Protein 2Z67 (pdb70)

Organism: Methanococcus maripaludis (strain DSM 14266 / JCM 13030 / NBRC 101832 / S2 / LL) (NCBI:txid267377)

Nearest PDB structures (foldseek):
  2z67-assembly1_A  TM=1.001E+00  e=2.980E-79  Methanococcus maripaludis S2
  4zdo-assembly1_B  TM=9.440E-01  e=1.100E-36  Homo sapiens
  3bcb-assembly1_A  TM=9.454E-01  e=1.823E-35  Mus musculus
  4zdo-assembly2_D  TM=9.277E-01  e=1.392E-35  Homo sapiens
  3bc8-assembly1_A  TM=9.306E-01  e=1.011E-32  Mus musculus

Foldseek 3Di:
DDDDDPPPDPVVVVVVVVVVVVLCVLLVCCVVVLAQAQDFDDPVSLLVSLVVLQFQLVDPVDDDDDPCSLDDDDVVCCVLLSNPSVFADAFLFGLDGDPGGRSLNVLVSLQSHVQNLLVVLVDNKRKHKFQFALLLVLLLVLLQCPVPVADAEEEAQAQDCSVVVSVPVNPHHYQAWDDDALAIEGPVVSSLVVCVVCVVVVGAYAYEFEQDHFFRYHGYQLQVNQASCQVVVHAYEYECAQQQLASVSVVSVNSNLVGHYLKYKYFCCLQLVFPGTMMMIIHRDPVSVRSSSSRDGTGHRSNSSSRSVSSSNSHSNVSVVLSVVLLVLQVVLQVLLVVLCVVDVWDFDDTDDSWKTKIFDDDQQVVLQVQLVVVPAPDKDFAAQCRCSSNSHNDRRDGGIIMGSGRPDDNCNRVVSSVSSSVD/DDDDDPDPDDPVVVVVVVVVCVLLVLLVVCVVPLAQAADFDDPVSLLVSLVVLQFQVVDPPHDDDDPDLLPDDDVVCCVLLSNCSVAADWFLFRQHGDPGRRSLNVLVSLQSHVQNLQVVLVDNKRKHKFQFFLLLVLLLVLLLCVVVVADEELEAQDQDVSVVVSVCVNPYHYQAWDDDAQEIERDLVSSLVRCVVCVVVVGQYAYEFEQDHDFLYHGHQLQSVQVRCQVVVHAYEYADAQQQLESVSVVSVVNNLVGHYLKYKYFLCQQLVFPGGMIMIIHRDPPSVRSSSSRDGGGHRNNSSSSSSSSSNSGSNVSVVLSVVLQVLQVLLQVLLQVLQVVAVHDFDDTDDSFKTKTFHPDFQQVLVVLLVVVVQPDKGWAAQCPCSVSSHNPGRPGGIIMGSGRRDDSCNSVVSSVSSSVD/DDDDDPPPDDPVCVVVVVVVCVLCVLLVCCVVVLAQAAAFDDDVNVLVSLVVLQFQVVPPPDDDPDPCLLDDDDVVCCVLLSNQSVAADFFLFGQHDDPGGRSLNVLVSLQSNVQNLVVLLPDNWGKHKFQFALLLVLLLVVLLCVPVVAQEEQEAQAQDVSVVVSDPVNPYHYQFWDADAQAIEGPVVRSLVSVVVCVVVVGQYAYEFEQDHDFNYHGYQLQVNQASCQVVVHEYEYADAQQQLAPVSVVSVNNNLVGHYLKYKYFLCLQLVFPGRMIMIIHRDPVSVSSSSSRDGTGDRNNNSVSSSSSSNSHNNVSVVLSVVLQVLQVLLQVLLQVLAVVAVHDWRDGDDSFKTKIFDPDQQQVLVVVLVVVVQPDKGWAAQCPCSVSSHNDRHPGGMIMGSRRPDDSCNSVVRSVVSSVD/DDDDDPPPDDPVVVVVVVVVCVLCVLLVCCVVVLAQAAAFDDPVSVLVSLVVLQFQLVDPPDDDDDPCLQDDDDVVCCVLLSNQSVFADFFLFGLDDDPGRRSLNVLVSLQSHVCNLVVLVVDNKRKHKFQFFLLLVLLLVVLLCVPVNADAEEEAQAQDVSVVVSDPVNPYHYFFWDDDAQATEGDVVSSLVRCVVCVVVPGAYEYEAEQDHDFRYHRYQLQSNQASCQVVVHEYEYECAAQQLEDVSSVSVNNSLVGHYLKYKYGLCQHLVFPDGMIMMIHRDPVSVRSSSSSDGTGHRSNSSVSSSNSSNSRNNVSVVLSVVLQVLQVCLQVLLQVLLVVAVHDFDDTDDSFKTKIADDDQQVVLVVVVVVVVQPDKGWDAQCRCSVNSHNDGRDGTIIMGSGRPDDSCSRVVSSVSNSVD

GO terms:
  GO:0098621 O-phosphoseryl-tRNA(Sec) selenium transferase activity (F, EXP)

Structure (mmCIF, N/CA/C/O backbone):
data_2Z67
#
_entry.id   2Z67
#
_cell.length_a   75.745
_cell.length_b   108.143
_cell.length_c   110.390
_cell.angle_alpha   90.00
_cell.angle_beta   96.50
_cell.angle_gamma   90.00
#
_symmetry.space_group_name_H-M   'P 1 21 1'
#
loop_
_entity.id
_entity.type
_entity.pdbx_description
1 polymer 'O-phosphoseryl-tRNA(Sec) selenium transferase'
2 non-polymer "PYRIDOXAL-5'-PHOSPHATE"
3 non-polymer 'SULFATE ION'
4 water water
#
loop_
_atom_site.group_PDB
_atom_site.id
_atom_site.type_symbol
_atom_site.label_atom_id
_atom_site.label_alt_id
_atom_site.label_comp_id
_atom_site.label_asym_id
_atom_site.label_entity_id
_atom_site.label_seq_id
_atom_site.pdbx_PDB_ins_code
_atom_site.Cartn_x
_atom_site.Cartn_y
_atom_site.Cartn_z
_atom_site.occupancy
_atom_site.B_iso_or_equiv
_atom_site.auth_seq_id
_atom_site.auth_comp_id
_atom_site.auth_asym_id
_atom_site.auth_atom_id
_atom_site.pdbx_PDB_model_num
ATOM 9 N N . LEU A 1 22 ? 9.169 44.998 85.550 1.00 43.66 2 LEU A N 1
ATOM 10 C CA . LEU A 1 22 ? 8.422 45.339 84.348 1.00 42.36 2 LEU A CA 1
ATOM 11 C C . LEU A 1 22 ? 8.403 44.172 83.375 1.00 42.99 2 LEU A C 1
ATOM 12 O O . LEU A 1 22 ? 9.452 43.633 83.019 1.00 42.97 2 LEU A O 1
ATOM 17 N N . ASP A 1 23 ? 7.204 43.782 82.950 1.00 42.77 3 ASP A N 1
ATOM 18 C CA . ASP A 1 23 ? 7.050 42.685 82.008 1.00 42.61 3 ASP A CA 1
ATOM 19 C C . ASP A 1 23 ? 5.841 42.888 81.110 1.00 41.98 3 ASP A C 1
ATOM 20 O O . ASP A 1 23 ? 4.706 42.968 81.573 1.00 42.97 3 ASP A O 1
ATOM 25 N N . PHE A 1 24 ? 6.098 42.986 79.817 1.00 40.40 4 PHE A N 1
ATOM 26 C CA . PHE A 1 24 ? 5.040 43.165 78.844 1.00 37.99 4 PHE A CA 1
ATOM 27 C C . PHE A 1 24 ? 5.434 42.412 77.582 1.00 36.48 4 PHE A C 1
ATOM 28 O O . PHE A 1 24 ? 6.610 42.146 77.360 1.00 33.61 4 PHE A O 1
ATOM 36 N N . ASN A 1 25 ? 4.439 42.058 76.776 1.00 36.80 5 ASN A N 1
ATOM 37 C CA . ASN A 1 25 ? 4.638 41.306 75.540 1.00 36.62 5 ASN A CA 1
ATOM 38 C C . ASN A 1 25 ? 5.391 42.094 74.463 1.00 35.75 5 ASN A C 1
ATOM 39 O O . ASN A 1 25 ? 4.890 43.074 73.915 1.00 35.57 5 ASN A O 1
ATOM 44 N N . ILE A 1 26 ? 6.587 41.634 74.136 1.00 35.55 6 ILE A N 1
ATOM 45 C CA . ILE A 1 26 ? 7.411 42.322 73.157 1.00 37.68 6 ILE A CA 1
ATOM 46 C C . ILE A 1 26 ? 7.894 41.390 72.048 1.00 37.85 6 ILE A C 1
ATOM 47 O O . ILE A 1 26 ? 8.619 41.813 71.154 1.00 37.90 6 ILE A O 1
ATOM 52 N N . GLU A 1 27 ? 7.484 40.126 72.107 1.00 38.77 7 GLU A N 1
ATOM 53 C CA . GLU A 1 27 ? 7.925 39.138 71.126 1.00 39.69 7 GLU A CA 1
ATOM 54 C C . GLU A 1 27 ? 7.384 39.342 69.727 1.00 38.45 7 GLU A C 1
ATOM 55 O O . GLU A 1 27 ? 6.363 40.000 69.529 1.00 38.83 7 GLU A O 1
ATOM 61 N N . GLY A 1 28 ? 8.090 38.764 68.760 1.00 37.84 8 GLY A N 1
ATOM 62 C CA . GLY A 1 28 ? 7.691 38.864 67.370 1.00 37.96 8 GLY A CA 1
ATOM 63 C C . GLY A 1 28 ? 7.788 40.286 66.880 1.00 37.91 8 GLY A C 1
ATOM 64 O O . GLY A 1 28 ? 6.871 40.787 66.228 1.00 37.77 8 GLY A O 1
ATOM 65 N N . LEU A 1 29 ? 8.904 40.935 67.195 1.00 38.16 9 LEU A N 1
ATOM 66 C CA . LEU A 1 29 ? 9.122 42.323 66.799 1.00 38.30 9 LEU A CA 1
ATOM 67 C C . LEU A 1 29 ? 10.605 42.635 66.629 1.00 38.67 9 LEU A C 1
ATOM 68 O O . LEU A 1 29 ? 10.980 43.450 65.794 1.00 37.85 9 LEU A O 1
ATOM 73 N N . ILE A 1 30 ? 11.443 41.970 67.417 1.00 39.96 10 ILE A N 1
ATOM 74 C CA . ILE A 1 30 ? 12.883 42.198 67.377 1.00 41.51 10 ILE A CA 1
ATOM 75 C C . ILE A 1 30 ? 13.644 40.884 67.492 1.00 39.99 10 ILE A C 1
ATOM 76 O O . ILE A 1 30 ? 13.153 39.948 68.105 1.00 41.12 10 ILE A O 1
ATOM 81 N N . PRO A 1 31 ? 14.842 40.785 66.888 1.00 39.87 11 PRO A N 1
ATOM 82 C CA . PRO A 1 31 ? 15.564 39.513 67.024 1.00 40.97 11 PRO A CA 1
ATOM 83 C C . PRO A 1 31 ? 15.765 39.200 68.506 1.00 41.95 11 PRO A C 1
ATOM 84 O O . PRO A 1 31 ? 16.022 40.102 69.304 1.00 42.19 11 PRO A O 1
ATOM 88 N N . LYS A 1 32 ? 15.632 37.926 68.865 1.00 43.45 12 LYS A N 1
ATOM 89 C CA . LYS A 1 32 ? 15.738 37.482 70.255 1.00 43.47 12 LYS A CA 1
ATOM 90 C C . LYS A 1 32 ? 16.911 37.996 71.087 1.00 43.38 12 LYS A C 1
ATOM 91 O O . LYS A 1 32 ? 16.713 38.396 72.229 1.00 43.52 12 LYS A O 1
ATOM 97 N N . ASN A 1 33 ? 18.126 37.987 70.552 1.00 43.97 13 ASN A N 1
ATOM 98 C CA . ASN A 1 33 ? 19.257 38.462 71.348 1.00 46.04 13 ASN A CA 1
ATOM 99 C C . ASN A 1 33 ? 19.124 39.949 71.707 1.00 46.22 13 ASN A C 1
ATOM 100 O O . ASN A 1 33 ? 19.530 40.376 72.792 1.00 45.89 13 ASN A O 1
ATOM 113 N N . GLU A 1 35 ? 16.265 41.369 72.060 1.00 44.76 15 GLU A N 1
ATOM 114 C CA . GLU A 1 35 ? 15.150 41.322 72.997 1.00 44.75 15 GLU A CA 1
ATOM 115 C C . GLU A 1 35 ? 15.645 41.099 74.423 1.00 44.70 15 GLU A C 1
ATOM 116 O O . GLU A 1 35 ? 15.122 41.679 75.378 1.00 42.66 15 GLU A O 1
ATOM 122 N N . LYS A 1 36 ? 16.657 40.249 74.553 1.00 44.80 16 LYS A N 1
ATOM 123 C CA . LYS A 1 36 ? 17.243 39.937 75.847 1.00 44.59 16 LYS A CA 1
ATOM 124 C C . LYS A 1 36 ? 17.982 41.176 76.348 1.00 43.23 16 LYS A C 1
ATOM 125 O O . LYS A 1 36 ? 17.805 41.604 77.492 1.00 42.78 16 LYS A O 1
ATOM 131 N N . ARG A 1 37 ? 18.799 41.753 75.471 1.00 41.62 17 ARG A N 1
ATOM 132 C CA . ARG A 1 37 ? 19.595 42.934 75.796 1.00 40.58 17 ARG A CA 1
ATOM 133 C C . ARG A 1 37 ? 18.737 44.095 76.303 1.00 39.14 17 ARG A C 1
ATOM 134 O O . ARG A 1 37 ? 19.082 44.752 77.287 1.00 37.82 17 ARG A O 1
ATOM 142 N N . GLY A 1 38 ? 17.627 44.350 75.619 1.00 36.87 18 GLY A N 1
ATOM 143 C CA . GLY A 1 38 ? 16.756 45.430 76.028 1.00 35.10 18 GLY A CA 1
ATOM 144 C C . GLY A 1 38 ? 16.135 45.133 77.376 1.00 34.93 18 GLY A C 1
ATOM 145 O O . GLY A 1 38 ? 15.818 46.040 78.151 1.00 33.13 18 GLY A O 1
ATOM 146 N N . GLU A 1 39 ? 15.969 43.848 77.662 1.00 35.91 19 GLU A N 1
ATOM 147 C CA . GLU A 1 39 ? 15.371 43.423 78.913 1.00 37.43 19 GLU A CA 1
ATOM 148 C C . GLU A 1 39 ? 16.352 43.541 80.066 1.00 36.60 19 GLU A C 1
ATOM 149 O O . GLU A 1 39 ? 15.950 43.744 81.208 1.00 35.99 19 GLU A O 1
ATOM 155 N N . LEU A 1 40 ? 17.640 43.414 79.759 1.00 36.41 20 LEU A N 1
ATOM 156 C CA . LEU A 1 40 ? 18.687 43.528 80.766 1.00 35.58 20 LEU A CA 1
ATOM 157 C C . LEU A 1 40 ? 18.869 45.002 81.122 1.00 34.74 20 LEU A C 1
ATOM 158 O O . LEU A 1 40 ? 18.933 45.357 82.304 1.00 34.64 20 LEU A O 1
ATOM 163 N N . VAL A 1 41 ? 18.960 45.851 80.097 1.00 32.11 21 VAL A N 1
ATOM 164 C CA . VAL A 1 41 ? 19.122 47.284 80.305 1.00 31.32 21 VAL A CA 1
ATOM 165 C C . VAL A 1 41 ? 17.959 47.794 81.149 1.00 32.84 21 VAL A C 1
ATOM 166 O O . VAL A 1 41 ? 18.157 48.501 82.136 1.00 33.64 21 VAL A O 1
ATOM 170 N N . LEU A 1 42 ? 16.744 47.425 80.760 1.00 32.90 22 LEU A N 1
ATOM 171 C CA . LEU A 1 42 ? 15.557 47.847 81.486 1.00 32.66 22 LEU A CA 1
ATOM 172 C C . LEU A 1 42 ? 15.651 47.493 82.970 1.00 33.52 22 LEU A C 1
ATOM 173 O O . LEU A 1 42 ? 15.455 48.348 83.842 1.00 34.61 22 LEU A O 1
ATOM 178 N N . ASN A 1 43 ? 15.955 46.235 83.260 1.00 32.53 23 ASN A N 1
ATOM 179 C CA . ASN A 1 43 ? 16.063 45.799 84.643 1.00 33.36 23 ASN A CA 1
ATOM 180 C C . ASN A 1 43 ? 17.160 46.541 85.405 1.00 32.63 23 ASN A C 1
ATOM 181 O O . ASN A 1 43 ? 16.952 46.921 86.555 1.00 30.65 23 ASN A O 1
ATOM 186 N N . GLU A 1 44 ? 18.311 46.761 84.767 1.00 32.08 24 GLU A N 1
ATOM 187 C CA . GLU A 1 44 ? 19.417 47.483 85.405 1.00 34.06 24 GLU A CA 1
ATOM 188 C C . GLU A 1 44 ? 19.044 48.949 85.677 1.00 33.03 24 GLU A C 1
ATOM 189 O O . GLU A 1 44 ? 19.482 49.553 86.665 1.00 31.24 24 GLU A O 1
ATOM 195 N N . TYR A 1 45 ? 18.237 49.515 84.787 1.00 30.22 25 TYR A N 1
ATOM 196 C CA . TYR A 1 45 ? 17.802 50.888 84.927 1.00 28.52 25 TYR A CA 1
ATOM 197 C C . TYR A 1 45 ? 16.811 51.026 86.085 1.00 27.92 25 TYR A C 1
ATOM 198 O O . TYR A 1 45 ? 16.758 52.069 86.733 1.00 26.55 25 TYR A O 1
ATOM 207 N N . LEU A 1 46 ? 16.042 49.969 86.348 1.00 26.92 26 LEU A N 1
ATOM 208 C CA . LEU A 1 46 ? 15.056 49.977 87.426 1.00 26.70 26 LEU A CA 1
ATOM 209 C C . LEU A 1 46 ? 15.568 49.465 88.768 1.00 28.54 26 LEU A C 1
ATOM 210 O O . LEU A 1 46 ? 14.790 49.344 89.716 1.00 29.94 26 LEU A O 1
ATOM 215 N N . LYS A 1 47 ? 16.864 49.169 88.855 1.00 31.32 27 LYS A N 1
ATOM 216 C CA . LYS A 1 47 ? 17.468 48.678 90.101 1.00 32.39 27 LYS A CA 1
ATOM 217 C C . LYS A 1 47 ? 17.269 49.647 91.258 1.00 32.93 27 LYS A C 1
ATOM 218 O O . LYS A 1 47 ? 16.720 49.279 92.299 1.00 33.17 27 LYS A O 1
ATOM 224 N N . GLU A 1 48 ? 17.720 50.885 91.075 1.00 32.84 28 GLU A N 1
ATOM 225 C CA . GLU A 1 48 ? 17.605 51.901 92.118 1.00 33.11 28 GLU A CA 1
ATOM 226 C C . GLU A 1 48 ? 16.177 52.031 92.619 1.00 33.17 28 GLU A C 1
ATOM 227 O O . GLU A 1 48 ? 15.953 52.304 93.804 1.00 32.64 28 GLU A O 1
ATOM 233 N N . ILE A 1 49 ? 15.209 51.838 91.723 1.00 32.31 29 ILE A N 1
ATOM 234 C CA . ILE A 1 49 ? 13.813 51.925 92.119 1.00 31.39 29 ILE A CA 1
ATOM 235 C C . ILE A 1 49 ? 13.449 50.644 92.830 1.00 31.50 29 ILE A C 1
ATOM 236 O O . ILE A 1 49 ? 12.748 50.660 93.834 1.00 31.82 29 ILE A O 1
ATOM 241 N N . GLU A 1 50 ? 13.939 49.529 92.303 1.00 33.62 30 GLU A N 1
ATOM 242 C CA . GLU A 1 50 ? 13.671 48.220 92.889 1.00 33.71 30 GLU A CA 1
ATOM 243 C C . GLU A 1 50 ? 14.208 48.177 94.329 1.00 31.87 30 GLU A C 1
ATOM 244 O O . GLU A 1 50 ? 13.583 47.595 95.221 1.00 30.00 30 GLU A O 1
ATOM 250 N N . ASP A 1 51 ? 15.355 48.811 94.555 1.00 29.47 31 ASP A N 1
ATOM 251 C CA . ASP A 1 51 ? 15.952 48.821 95.884 1.00 29.74 31 ASP A CA 1
ATOM 252 C C . ASP A 1 51 ? 15.171 49.603 96.914 1.00 29.30 31 ASP A C 1
ATOM 253 O O . ASP A 1 51 ? 15.118 49.208 98.073 1.00 31.38 31 ASP A O 1
ATOM 258 N N . VAL A 1 52 ? 14.568 50.713 96.507 1.00 28.97 32 VAL A N 1
ATOM 259 C CA . VAL A 1 52 ? 13.787 51.517 97.444 1.00 26.53 32 VAL A CA 1
ATOM 260 C C . VAL A 1 52 ? 12.669 50.659 98.020 1.00 27.71 32 VAL A C 1
ATOM 261 O O . VAL A 1 52 ? 12.346 50.783 99.199 1.00 29.66 32 VAL A O 1
ATOM 265 N N . PHE A 1 53 ? 12.085 49.792 97.189 1.00 26.93 33 PHE A N 1
ATOM 266 C CA . PHE A 1 53 ? 10.991 48.921 97.620 1.00 26.56 33 PHE A CA 1
ATOM 267 C C . PHE A 1 53 ? 11.465 47.741 98.470 1.00 29.18 33 PHE A C 1
ATOM 268 O O . PHE A 1 53 ? 10.803 47.357 99.452 1.00 30.69 33 PHE A O 1
ATOM 276 N N . ASN A 1 54 ? 12.600 47.156 98.107 1.00 29.62 34 ASN A N 1
ATOM 277 C CA . ASN A 1 54 ? 13.101 46.020 98.871 1.00 30.91 34 ASN A CA 1
ATOM 278 C C . ASN A 1 54 ? 13.870 46.432 100.116 1.00 32.34 34 ASN A C 1
ATOM 279 O O . ASN A 1 54 ? 13.674 45.843 101.176 1.00 34.87 34 ASN A O 1
ATOM 284 N N . HIS A 1 55 ? 14.721 47.448 100.005 1.00 30.70 35 HIS A N 1
ATOM 285 C CA . HIS A 1 55 ? 15.510 47.885 101.155 1.00 31.70 35 HIS A CA 1
ATOM 286 C C . HIS A 1 55 ? 14.814 48.933 102.041 1.00 31.90 35 HIS A C 1
ATOM 287 O O . HIS A 1 55 ? 14.947 48.912 103.264 1.00 30.84 35 HIS A O 1
ATOM 294 N N . ARG A 1 56 ? 14.071 49.845 101.423 1.00 32.14 36 ARG A N 1
ATOM 295 C CA . ARG A 1 56 ? 13.352 50.880 102.157 1.00 31.81 36 ARG A CA 1
ATOM 296 C C . ARG A 1 56 ? 14.267 51.763 103.000 1.00 32.24 36 ARG A C 1
ATOM 297 O O . ARG A 1 56 ? 13.905 52.188 104.108 1.00 33.34 36 ARG A O 1
ATOM 305 N N . LYS A 1 57 ? 15.446 52.045 102.452 1.00 31.07 37 LYS A N 1
ATOM 306 C CA . LYS A 1 57 ? 16.444 52.873 103.109 1.00 31.91 37 LYS A CA 1
ATOM 307 C C . LYS A 1 57 ? 16.952 53.935 102.143 1.00 31.93 37 LYS A C 1
ATOM 308 O O . LYS A 1 57 ? 16.771 53.823 100.930 1.00 32.09 37 LYS A O 1
ATOM 314 N N . ILE A 1 58 ? 17.580 54.971 102.687 1.00 30.13 38 ILE A N 1
ATOM 315 C CA . ILE A 1 58 ? 18.124 56.022 101.860 1.00 28.09 38 ILE A CA 1
ATOM 316 C C . ILE A 1 58 ? 19.293 55.405 101.099 1.00 28.80 38 ILE A C 1
ATOM 317 O O . ILE A 1 58 ? 20.153 54.757 101.683 1.00 28.53 38 ILE A O 1
ATOM 322 N N . PRO A 1 59 ? 19.326 55.581 99.771 1.00 28.87 39 PRO A N 1
ATOM 323 C CA . PRO A 1 59 ? 20.422 55.012 98.982 1.00 29.53 39 PRO A CA 1
ATOM 324 C C . PRO A 1 59 ? 21.749 55.763 99.092 1.00 29.97 39 PRO A C 1
ATOM 325 O O . PRO A 1 59 ? 21.787 56.991 99.103 1.00 29.95 39 PRO A O 1
ATOM 329 N N . GLU A 1 60 ? 22.837 55.009 99.158 1.00 30.86 40 GLU A N 1
ATOM 330 C CA . GLU A 1 60 ? 24.170 55.586 99.228 1.00 33.82 40 GLU A CA 1
ATOM 331 C C . GLU A 1 60 ? 24.297 56.685 98.162 1.00 32.56 40 GLU A C 1
ATOM 332 O O . GLU A 1 60 ? 24.822 57.767 98.431 1.00 33.17 40 GLU A O 1
ATOM 338 N N . ASN A 1 61 ? 23.804 56.402 96.957 1.00 31.12 41 ASN A N 1
ATOM 339 C CA . ASN A 1 61 ? 23.836 57.359 95.855 1.00 28.10 41 ASN A CA 1
ATOM 340 C C . ASN A 1 61 ? 22.469 57.955 95.522 1.00 27.56 41 ASN A C 1
ATOM 341 O O . ASN A 1 61 ? 21.434 57.282 95.607 1.00 26.46 41 ASN A O 1
ATOM 346 N N . GLY A 1 62 ? 22.478 59.230 95.140 1.00 26.18 42 GLY A N 1
ATOM 347 C CA . GLY A 1 62 ? 21.249 59.913 94.801 1.00 24.15 42 GLY A CA 1
ATOM 348 C C . GLY A 1 62 ? 20.667 59.376 93.513 1.00 24.54 42 GLY A C 1
ATOM 349 O O . GLY A 1 62 ? 21.396 59.002 92.589 1.00 23.12 42 GLY A O 1
ATOM 350 N N . ILE A 1 63 ? 19.345 59.330 93.449 1.00 23.40 43 ILE A N 1
ATOM 351 C CA . ILE A 1 63 ? 18.668 58.838 92.260 1.00 25.28 43 ILE A CA 1
ATOM 352 C C . ILE A 1 63 ? 18.253 60.047 91.413 1.00 27.00 43 ILE A C 1
ATOM 353 O O . ILE A 1 63 ? 17.800 61.063 91.958 1.00 26.91 43 ILE A O 1
ATOM 358 N N . ASP A 1 64 ? 18.419 59.962 90.094 1.00 28.50 44 ASP A N 1
ATOM 359 C CA . ASP A 1 64 ? 18.048 61.095 89.249 1.00 32.20 44 ASP A CA 1
ATOM 360 C C . ASP A 1 64 ? 16.538 61.362 89.288 1.00 31.98 44 ASP A C 1
ATOM 361 O O . ASP A 1 64 ? 15.725 60.454 89.482 1.00 30.51 44 ASP A O 1
ATOM 366 N N . ASP A 1 65 ? 16.171 62.624 89.111 1.00 31.76 45 ASP A N 1
ATOM 367 C CA . ASP A 1 65 ? 14.777 63.024 89.179 1.00 32.50 45 ASP A CA 1
ATOM 368 C C . ASP A 1 65 ? 13.810 62.226 88.331 1.00 31.17 45 ASP A C 1
ATOM 369 O O . ASP A 1 65 ? 12.677 61.979 88.741 1.00 31.02 45 ASP A O 1
ATOM 374 N N . GLU A 1 66 ? 14.247 61.808 87.155 1.00 30.21 46 GLU A N 1
ATOM 375 C CA . GLU A 1 66 ? 13.358 61.062 86.287 1.00 31.39 46 GLU A CA 1
ATOM 376 C C . GLU A 1 66 ? 12.897 59.746 86.919 1.00 29.46 46 GLU A C 1
ATOM 377 O O . GLU A 1 66 ? 11.705 59.418 86.886 1.00 31.11 46 GLU A O 1
ATOM 383 N N . LYS A 1 67 ? 13.824 58.999 87.506 1.00 24.36 47 LYS A N 1
ATOM 384 C CA . LYS A 1 67 ? 13.456 57.745 88.127 1.00 22.12 47 LYS A CA 1
ATOM 385 C C . LYS A 1 67 ? 12.604 57.988 89.360 1.00 20.24 47 LYS A C 1
ATOM 386 O O . LYS A 1 67 ? 11.767 57.158 89.705 1.00 17.76 47 LYS A O 1
ATOM 392 N N . ILE A 1 68 ? 12.825 59.109 90.044 1.00 18.98 48 ILE A N 1
ATOM 393 C CA . ILE A 1 68 ? 12.026 59.405 91.229 1.00 19.63 48 ILE A CA 1
ATOM 394 C C . ILE A 1 68 ? 10.564 59.623 90.824 1.00 21.55 48 ILE A C 1
ATOM 395 O O . ILE A 1 68 ? 9.646 59.157 91.501 1.00 23.09 48 ILE A O 1
ATOM 400 N N . LYS A 1 69 ? 10.346 60.311 89.707 1.00 22.71 49 LYS A N 1
ATOM 401 C CA . LYS A 1 69 ? 8.991 60.558 89.241 1.00 24.11 49 LYS A CA 1
ATOM 402 C C . LYS A 1 69 ? 8.299 59.250 88.879 1.00 24.23 49 LYS A C 1
ATOM 403 O O . LYS A 1 69 ? 7.137 59.041 89.230 1.00 26.38 49 LYS A O 1
ATOM 409 N N . LEU A 1 70 ? 9.016 58.371 88.182 1.00 24.07 50 LEU A N 1
ATOM 410 C CA . LEU A 1 70 ? 8.479 57.067 87.791 1.00 24.14 50 LEU A CA 1
ATOM 411 C C . LEU A 1 70 ? 8.056 56.324 89.056 1.00 24.08 50 LEU A C 1
ATOM 412 O O . LEU A 1 70 ? 6.943 55.815 89.162 1.00 24.55 50 LEU A O 1
ATOM 417 N N . PHE A 1 71 ? 8.969 56.261 90.014 1.00 23.88 51 PHE A N 1
ATOM 418 C CA . PHE A 1 71 ? 8.708 55.604 91.288 1.00 25.81 51 PHE A CA 1
ATOM 419 C C . PHE A 1 71 ? 7.407 56.129 91.910 1.00 25.61 51 PHE A C 1
ATOM 420 O O . PHE A 1 71 ? 6.577 55.357 92.401 1.00 24.28 51 PHE A O 1
ATOM 428 N N . LEU A 1 72 ? 7.229 57.446 91.879 1.00 25.92 52 LEU A N 1
ATOM 429 C CA . LEU A 1 72 ? 6.033 58.055 92.438 1.00 24.73 52 LEU A CA 1
ATOM 430 C C . LEU A 1 72 ? 4.812 57.690 91.622 1.00 25.33 52 LEU A C 1
ATOM 431 O O . LEU A 1 72 ? 3.711 57.547 92.162 1.00 25.44 52 LEU A O 1
ATOM 436 N N . LYS A 1 73 ? 5.018 57.518 90.319 1.00 25.25 53 LYS A N 1
ATOM 437 C CA . LYS A 1 73 ? 3.946 57.151 89.404 1.00 26.30 53 LYS A CA 1
ATOM 438 C C . LYS A 1 73 ? 3.412 55.736 89.695 1.00 26.73 53 LYS A C 1
ATOM 439 O O . LYS A 1 73 ? 2.197 55.508 89.709 1.00 25.42 53 LYS A O 1
ATOM 445 N N . PHE A 1 74 ? 4.320 54.788 89.913 1.00 27.90 54 PHE A N 1
ATOM 446 C CA . PHE A 1 74 ? 3.912 53.417 90.215 1.00 29.48 54 PHE A CA 1
ATOM 447 C C . PHE A 1 74 ? 3.020 53.462 91.454 1.00 30.26 54 PHE A C 1
ATOM 448 O O . PHE A 1 74 ? 2.109 52.654 91.605 1.00 32.17 54 PHE A O 1
ATOM 456 N N . LEU A 1 75 ? 3.287 54.403 92.351 1.00 29.83 55 LEU A N 1
ATOM 457 C CA . LEU A 1 75 ? 2.488 54.488 93.564 1.00 30.32 55 LEU A CA 1
ATOM 458 C C . LEU A 1 75 ? 1.156 55.209 93.358 1.00 30.37 55 LEU A C 1
ATOM 459 O O . LEU A 1 75 ? 0.109 54.710 93.786 1.00 28.74 55 LEU A O 1
ATOM 464 N N . SER A 1 76 ? 1.177 56.369 92.704 1.00 29.51 56 SER A N 1
ATOM 465 C CA . SER A 1 76 ? -0.067 57.105 92.496 1.00 30.30 56 SER A CA 1
ATOM 466 C C . SER A 1 76 ? -1.107 56.274 91.736 1.00 30.25 56 SER A C 1
ATOM 467 O O . SER A 1 76 ? -2.307 56.456 91.929 1.00 29.64 56 SER A O 1
ATOM 486 N N . ASP A 1 79 ? -3.807 54.506 93.879 1.00 31.64 59 ASP A N 1
ATOM 487 C CA . ASP A 1 79 ? -4.882 55.235 94.527 1.00 33.24 59 ASP A CA 1
ATOM 488 C C . ASP A 1 79 ? -6.186 54.889 93.810 1.00 34.52 59 ASP A C 1
ATOM 489 O O . ASP A 1 79 ? -6.219 54.702 92.591 1.00 35.62 59 ASP A O 1
ATOM 494 N N . THR A 1 80 ? -7.257 54.808 94.586 1.00 35.04 60 THR A N 1
ATOM 495 C CA . THR A 1 80 ? -8.580 54.436 94.099 1.00 35.79 60 THR A CA 1
ATOM 496 C C . THR A 1 80 ? -9.270 55.320 93.052 1.00 36.44 60 THR A C 1
ATOM 497 O O . THR A 1 80 ? -10.212 54.873 92.392 1.00 38.60 60 THR A O 1
ATOM 501 N N . ASP A 1 81 ? -8.809 56.556 92.885 1.00 36.34 61 ASP A N 1
ATOM 502 C CA . ASP A 1 81 ? -9.418 57.467 91.915 1.00 35.71 61 ASP A CA 1
ATOM 503 C C . ASP A 1 81 ? -8.888 57.282 90.499 1.00 35.04 61 ASP A C 1
ATOM 504 O O . ASP A 1 81 ? -9.528 57.702 89.548 1.00 36.03 61 ASP A O 1
ATOM 509 N N . LYS A 1 82 ? -7.723 56.657 90.364 1.00 35.43 62 LYS A N 1
ATOM 510 C CA . LYS A 1 82 ? -7.121 56.422 89.053 1.00 35.91 62 LYS A CA 1
ATOM 511 C C . LYS A 1 82 ? -7.691 55.173 88.381 1.00 37.31 62 LYS A C 1
ATOM 512 O O . LYS A 1 82 ? -7.240 54.785 87.296 1.00 36.07 62 LYS A O 1
ATOM 518 N N . ASP A 1 83 ? -8.672 54.549 89.042 1.00 38.04 63 ASP A N 1
ATOM 519 C CA . ASP A 1 83 ? -9.332 53.341 88.540 1.00 38.25 63 ASP A CA 1
ATOM 520 C C . ASP A 1 83 ? -10.398 53.677 87.495 1.00 39.25 63 ASP A C 1
ATOM 521 O O . ASP A 1 83 ? -11.449 54.218 87.819 1.00 39.56 63 ASP A O 1
ATOM 526 N N . PRO A 1 84 ? -10.137 53.342 86.224 1.00 40.45 64 PRO A N 1
ATOM 527 C CA . PRO A 1 84 ? -11.057 53.606 85.116 1.00 42.51 64 PRO A CA 1
ATOM 528 C C . PRO A 1 84 ? -12.421 52.912 85.154 1.00 44.30 64 PRO A C 1
ATOM 529 O O . PRO A 1 84 ? -13.442 53.531 84.850 1.00 44.62 64 PRO A O 1
ATOM 533 N N . LYS A 1 85 ? -12.442 51.636 85.520 1.00 46.39 65 LYS A N 1
ATOM 534 C CA . LYS A 1 85 ? -13.695 50.883 85.566 1.00 48.91 65 LYS A CA 1
ATOM 535 C C . LYS A 1 85 ? -14.602 51.226 86.756 1.00 49.36 65 LYS A C 1
ATOM 536 O O . LYS A 1 85 ? -15.692 50.676 86.890 1.00 50.07 65 LYS A O 1
ATOM 542 N N . SER A 1 86 ? -14.162 52.149 87.604 1.00 50.04 66 SER A N 1
ATOM 543 C CA . SER A 1 86 ? -14.924 52.536 88.792 1.00 50.55 66 SER A CA 1
ATOM 544 C C . SER A 1 86 ? -16.123 53.459 88.558 1.00 50.51 66 SER A C 1
ATOM 545 O O . SER A 1 86 ? -16.099 54.312 87.672 1.00 50.79 66 SER A O 1
ATOM 548 N N . VAL A 1 87 ? -17.167 53.274 89.368 1.00 50.91 67 VAL A N 1
ATOM 549 C CA . VAL A 1 87 ? -18.381 54.093 89.301 1.00 51.78 67 VAL A CA 1
ATOM 550 C C . VAL A 1 87 ? -18.374 55.006 90.530 1.00 52.80 67 VAL A C 1
ATOM 551 O O . VAL A 1 87 ? -18.729 54.588 91.629 1.00 53.68 67 VAL A O 1
ATOM 555 N N . ARG A 1 88 ? -17.980 56.258 90.315 1.00 54.15 68 ARG A N 1
ATOM 556 C CA . ARG A 1 88 ? -17.827 57.264 91.367 1.00 53.85 68 ARG A CA 1
ATOM 557 C C . ARG A 1 88 ? -19.035 58.117 91.772 1.00 54.09 68 ARG A C 1
ATOM 558 O O . ARG A 1 88 ? -19.344 59.119 91.130 1.00 54.30 68 ARG A O 1
ATOM 566 N N . ILE A 1 89 ? -19.703 57.734 92.856 1.00 53.73 69 ILE A N 1
ATOM 567 C CA . ILE A 1 89 ? -20.845 58.504 93.331 1.00 53.57 69 ILE A CA 1
ATOM 568 C C . ILE A 1 89 ? -20.723 58.787 94.822 1.00 52.28 69 ILE A C 1
ATOM 569 O O . ILE A 1 89 ? -21.718 58.863 95.542 1.00 52.77 69 ILE A O 1
ATOM 574 N N . GLY A 1 90 ? -19.488 58.958 95.276 1.00 50.70 70 GLY A N 1
ATOM 575 C CA . GLY A 1 90 ? -19.251 59.243 96.676 1.00 50.06 70 GLY A CA 1
ATOM 576 C C . GLY A 1 90 ? -19.208 60.723 97.011 1.00 49.58 70 GLY A C 1
ATOM 577 O O . GLY A 1 90 ? -19.196 61.580 96.127 1.00 49.45 70 GLY A O 1
ATOM 578 N N . GLU A 1 91 ? -19.178 61.013 98.307 1.00 49.41 71 GLU A N 1
ATOM 579 C CA . GLU A 1 91 ? -19.137 62.379 98.824 1.00 49.41 71 GLU A CA 1
ATOM 580 C C . GLU A 1 91 ? -17.795 63.071 98.588 1.00 47.37 71 GLU A C 1
ATOM 581 O O . GLU A 1 91 ? -17.731 64.297 98.478 1.00 46.63 71 GLU A O 1
ATOM 587 N N . ARG A 1 92 ? -16.731 62.276 98.501 1.00 45.28 72 ARG A N 1
ATOM 588 C CA . ARG A 1 92 ? -15.378 62.799 98.321 1.00 42.98 72 ARG A CA 1
ATOM 589 C C . ARG A 1 92 ? -14.558 61.898 97.399 1.00 41.19 72 ARG A C 1
ATOM 590 O O . ARG A 1 92 ? -13.672 61.177 97.857 1.00 39.05 72 ARG A O 1
ATOM 598 N N . GLU A 1 93 ? -14.855 61.961 96.103 1.00 40.25 73 GLU A N 1
ATOM 599 C CA . GLU A 1 93 ? -14.186 61.149 95.083 1.00 38.70 73 GLU A CA 1
ATOM 600 C C . GLU A 1 93 ? -12.797 61.615 94.675 1.00 36.24 73 GLU A C 1
ATOM 601 O O . GLU A 1 93 ? -12.132 60.956 93.887 1.00 35.70 73 GLU A O 1
ATOM 607 N N . ALA A 1 94 ? -12.365 62.755 95.192 1.00 35.12 74 ALA A N 1
ATOM 608 C CA . ALA A 1 94 ? -11.051 63.277 94.860 1.00 34.97 74 ALA A CA 1
ATOM 609 C C . ALA A 1 94 ? -10.945 63.602 93.372 1.00 35.11 74 ALA A C 1
ATOM 610 O O . ALA A 1 94 ? -9.910 63.364 92.748 1.00 32.58 74 ALA A O 1
ATOM 612 N N . ARG A 1 95 ? -12.027 64.130 92.802 1.00 37.62 75 ARG A N 1
ATOM 613 C CA . ARG A 1 95 ? -12.027 64.512 91.389 1.00 38.83 75 ARG A CA 1
ATOM 614 C C . ARG A 1 95 ? -11.145 65.740 91.279 1.00 37.89 75 ARG A C 1
ATOM 615 O O . ARG A 1 95 ? -11.089 66.564 92.191 1.00 39.74 75 ARG A O 1
ATOM 623 N N . THR A 1 96 ? -10.467 65.863 90.153 1.00 35.64 76 THR A N 1
ATOM 624 C CA . THR A 1 96 ? -9.571 66.973 89.926 1.00 34.95 76 THR A CA 1
ATOM 625 C C . THR A 1 96 ? -9.954 67.678 88.632 1.00 34.29 76 THR A C 1
ATOM 626 O O . THR A 1 96 ? -10.339 67.028 87.665 1.00 36.18 76 THR A O 1
ATOM 630 N N . TYR A 1 97 ? -9.848 69.000 88.595 1.00 32.96 77 TYR A N 1
ATOM 631 C CA . TYR A 1 97 ? -10.224 69.707 87.379 1.00 31.54 77 TYR A CA 1
ATOM 632 C C . TYR A 1 97 ? -9.105 69.923 86.378 1.00 30.34 77 TYR A C 1
ATOM 633 O O . TYR A 1 97 ? -9.337 69.831 85.183 1.00 31.41 77 TYR A O 1
ATOM 642 N N . SER A 1 98 ? -7.900 70.214 86.863 1.00 29.46 78 SER A N 1
ATOM 643 C CA . SER A 1 98 ? -6.750 70.471 85.992 1.00 26.98 78 SER A CA 1
ATOM 644 C C . SER A 1 98 ? -5.626 69.446 86.144 1.00 27.12 78 SER A C 1
ATOM 645 O O . SER A 1 98 ? -5.420 68.900 87.221 1.00 27.34 78 SER A O 1
ATOM 648 N N . LYS A 1 99 ? -4.899 69.194 85.061 1.00 26.79 79 LYS A N 1
ATOM 649 C CA . LYS A 1 99 ? -3.787 68.257 85.098 1.00 27.22 79 LYS A CA 1
ATOM 650 C C . LYS A 1 99 ? -2.711 68.810 86.028 1.00 27.02 79 LYS A C 1
ATOM 651 O O . LYS A 1 99 ? -1.879 68.070 86.558 1.00 25.95 79 LYS A O 1
ATOM 657 N N . ILE A 1 100 ? -2.729 70.123 86.219 1.00 24.46 80 ILE A N 1
ATOM 658 C CA . ILE A 1 100 ? -1.761 70.749 87.085 1.00 24.12 80 ILE A CA 1
ATOM 659 C C . ILE A 1 100 ? -1.984 70.234 88.499 1.00 25.53 80 ILE A C 1
ATOM 660 O O . ILE A 1 100 ? -1.040 70.088 89.275 1.00 25.78 80 ILE A O 1
ATOM 665 N N . HIS A 1 101 ? -3.238 69.954 88.824 1.00 26.47 81 HIS A N 1
ATOM 666 C CA . HIS A 1 101 ? -3.577 69.448 90.141 1.00 29.50 81 HIS A CA 1
ATOM 667 C C . HIS A 1 101 ? -2.805 68.154 90.390 1.00 33.71 81 HIS A C 1
ATOM 668 O O . HIS A 1 101 ? -2.136 68.005 91.423 1.00 35.01 81 HIS A O 1
ATOM 675 N N . GLU A 1 102 ? -2.900 67.223 89.442 1.00 35.84 82 GLU A N 1
ATOM 676 C CA . GLU A 1 102 ? -2.223 65.938 89.571 1.00 38.00 82 GLU A CA 1
ATOM 677 C C . GLU A 1 102 ? -0.713 66.075 89.587 1.00 36.09 82 GLU A C 1
ATOM 678 O O . GLU A 1 102 ? -0.002 65.159 89.989 1.00 38.63 82 GLU A O 1
ATOM 684 N N . GLU A 1 103 ? -0.229 67.229 89.161 1.00 33.89 83 GLU A N 1
ATOM 685 C CA . GLU A 1 103 ? 1.199 67.495 89.120 1.00 32.39 83 GLU A CA 1
ATOM 686 C C . GLU A 1 103 ? 1.700 68.061 90.461 1.00 30.08 83 GLU A C 1
ATOM 687 O O . GLU A 1 103 ? 2.755 67.680 90.955 1.00 29.02 83 GLU A O 1
ATOM 693 N N . LEU A 1 104 ? 0.929 68.966 91.050 1.00 28.08 84 LEU A N 1
ATOM 694 C CA . LEU A 1 104 ? 1.307 69.577 92.315 1.00 26.02 84 LEU A CA 1
ATOM 695 C C . LEU A 1 104 ? 1.154 68.606 93.471 1.00 25.19 84 LEU A C 1
ATOM 696 O O . LEU A 1 104 ? 1.779 68.771 94.511 1.00 24.49 84 LEU A O 1
ATOM 701 N N . SER A 1 105 ? 0.324 67.587 93.281 1.00 24.62 85 SER A N 1
ATOM 702 C CA . SER A 1 105 ? 0.098 66.576 94.312 1.00 25.57 85 SER A CA 1
ATOM 703 C C . SER A 1 105 ? 0.865 65.289 93.992 1.00 24.01 85 SER A C 1
ATOM 704 O O . SER A 1 105 ? 0.759 64.290 94.706 1.00 24.05 85 SER A O 1
ATOM 707 N N . SER A 1 106 ? 1.613 65.315 92.896 1.00 24.13 86 SER A N 1
ATOM 708 C CA . SER A 1 106 ? 2.375 64.159 92.452 1.00 23.31 86 SER A CA 1
ATOM 709 C C . SER A 1 106 ? 1.506 62.913 92.223 1.00 24.07 86 SER A C 1
ATOM 710 O O . SER A 1 106 ? 1.990 61.783 92.291 1.00 24.78 86 SER A O 1
ATOM 713 N N . GLY A 1 107 ? 0.222 63.120 91.951 1.00 24.75 87 GLY A N 1
ATOM 714 C CA . GLY A 1 107 ? -0.663 62.000 91.701 1.00 24.44 87 GLY A CA 1
ATOM 715 C C . GLY A 1 107 ? -1.518 61.605 92.886 1.00 26.08 87 GLY A C 1
ATOM 716 O O . GLY A 1 107 ? -2.543 60.944 92.711 1.00 29.57 87 GLY A O 1
ATOM 717 N N . PHE A 1 108 ? -1.120 62.004 94.090 1.00 24.56 88 PHE A N 1
ATOM 718 C CA . PHE A 1 108 ? -1.883 61.648 95.282 1.00 24.39 88 PHE A CA 1
ATOM 719 C C . PHE A 1 108 ? -2.970 62.676 95.555 1.00 25.08 88 PHE A C 1
ATOM 720 O O . PHE A 1 108 ? -2.864 63.492 96.468 1.00 25.35 88 PHE A O 1
ATOM 728 N N . CYS A 1 109 ? -4.027 62.616 94.754 1.00 26.27 89 CYS A N 1
ATOM 729 C CA . CYS A 1 109 ? -5.127 63.553 94.862 1.00 29.20 89 CYS A CA 1
ATOM 730 C C . CYS A 1 109 ? -5.997 63.339 96.088 1.00 28.84 89 CYS A C 1
ATOM 731 O O . CYS A 1 109 ? -6.753 64.232 96.471 1.00 28.31 89 CYS A O 1
ATOM 734 N N . HIS A 1 110 ? -5.889 62.168 96.707 1.00 28.44 90 HIS A N 1
ATOM 735 C CA . HIS A 1 110 ? -6.681 61.862 97.906 1.00 29.73 90 HIS A CA 1
ATOM 736 C C . HIS A 1 110 ? -5.962 62.299 99.190 1.00 29.43 90 HIS A C 1
ATOM 737 O O . HIS A 1 110 ? -6.479 62.118 100.287 1.00 27.17 90 HIS A O 1
ATOM 744 N N . GLY A 1 111 ? -4.772 62.874 99.040 1.00 29.67 91 GLY A N 1
ATOM 745 C CA . GLY A 1 111 ? -4.014 63.310 100.195 1.00 30.19 91 GLY A CA 1
ATOM 746 C C . GLY A 1 111 ? -3.471 62.125 100.963 1.00 30.86 91 GLY A C 1
ATOM 747 O O . GLY A 1 111 ? -3.373 61.025 100.427 1.00 32.97 91 GLY A O 1
ATOM 748 N N . ILE A 1 112 ? -3.129 62.333 102.227 1.00 30.98 92 ILE A N 1
ATOM 749 C CA . ILE A 1 112 ? -2.586 61.253 103.036 1.00 31.12 92 ILE A CA 1
ATOM 750 C C . ILE A 1 112 ? -3.308 61.081 104.350 1.00 31.65 92 ILE A C 1
ATOM 751 O O . ILE A 1 112 ? -3.935 62.012 104.854 1.00 32.48 92 ILE A O 1
ATOM 756 N N . GLY A 1 113 ? -3.207 59.874 104.893 1.00 33.28 93 GLY A N 1
ATOM 757 C CA . GLY A 1 113 ? -3.822 59.559 106.169 1.00 36.54 93 GLY A CA 1
ATOM 758 C C . GLY A 1 113 ? -5.337 59.486 106.212 1.00 37.90 93 GLY A C 1
ATOM 759 O O . GLY A 1 113 ? -6.037 60.034 105.360 1.00 36.47 93 GLY A O 1
ATOM 760 N N . ARG A 1 114 ? -5.843 58.780 107.218 1.00 40.36 94 ARG A N 1
ATOM 761 C CA . ARG A 1 114 ? -7.274 58.656 107.399 1.00 42.01 94 ARG A CA 1
ATOM 762 C C . ARG A 1 114 ? -7.652 59.829 108.273 1.00 41.23 94 ARG A C 1
ATOM 763 O O . ARG A 1 114 ? -6.784 60.497 108.835 1.00 41.89 94 ARG A O 1
ATOM 771 N N . SER A 1 115 ? -8.943 60.087 108.387 1.00 40.95 95 SER A N 1
ATOM 772 C CA . SER A 1 115 ? -9.394 61.190 109.209 1.00 41.64 95 SER A CA 1
ATOM 773 C C . SER A 1 115 ? -8.891 61.057 110.643 1.00 42.35 95 SER A C 1
ATOM 774 O O . SER A 1 115 ? -9.178 60.071 111.329 1.00 41.54 95 SER A O 1
ATOM 777 N N . GLY A 1 116 ? -8.127 62.054 111.081 1.00 42.98 96 GLY A N 1
ATOM 778 C CA . GLY A 1 116 ? -7.614 62.063 112.438 1.00 43.25 96 GLY A CA 1
ATOM 779 C C . GLY A 1 116 ? -6.584 60.998 112.762 1.00 43.60 96 GLY A C 1
ATOM 780 O O . GLY A 1 116 ? -6.570 60.463 113.878 1.00 42.89 96 GLY A O 1
ATOM 781 N N . ASN A 1 117 ? -5.731 60.688 111.789 1.00 42.29 97 ASN A N 1
ATOM 782 C CA . ASN A 1 117 ? -4.673 59.703 111.972 1.00 40.65 97 ASN A CA 1
ATOM 783 C C . ASN A 1 117 ? -3.812 59.653 110.715 1.00 39.23 97 ASN A C 1
ATOM 784 O O . ASN A 1 117 ? -4.089 58.882 109.804 1.00 39.44 97 ASN A O 1
ATOM 789 N N . LEU A 1 118 ? -2.773 60.482 110.681 1.00 38.06 98 LEU A N 1
ATOM 790 C CA . LEU A 1 118 ? -1.847 60.564 109.553 1.00 39.45 98 LEU A CA 1
ATOM 791 C C . LEU A 1 118 ? -1.179 59.261 109.103 1.00 41.70 98 LEU A C 1
ATOM 792 O O . LEU A 1 118 ? -1.375 58.797 107.972 1.00 42.41 98 LEU A O 1
ATOM 797 N N . VAL A 1 119 ? -0.357 58.708 109.991 1.00 42.04 99 VAL A N 1
ATOM 798 C CA . VAL A 1 119 ? 0.408 57.493 109.725 1.00 42.61 99 VAL A CA 1
ATOM 799 C C . VAL A 1 119 ? -0.434 56.252 109.485 1.00 42.27 99 VAL A C 1
ATOM 800 O O . VAL A 1 119 ? 0.103 55.170 109.248 1.00 43.31 99 VAL A O 1
ATOM 804 N N . ASP A 1 120 ? -1.747 56.403 109.556 1.00 41.57 100 ASP A N 1
ATOM 805 C CA . ASP A 1 120 ? -2.647 55.279 109.333 1.00 41.73 100 ASP A CA 1
ATOM 806 C C . ASP A 1 120 ? -3.101 55.265 107.859 1.00 41.34 100 ASP A C 1
ATOM 807 O O . ASP A 1 120 ? -3.638 56.251 107.352 1.00 42.12 100 ASP A O 1
ATOM 812 N N . PRO A 1 121 ? -2.886 54.143 107.153 1.00 40.51 101 PRO A N 1
ATOM 813 C CA . PRO A 1 121 ? -3.269 54.019 105.739 1.00 39.29 101 PRO A CA 1
ATOM 814 C C . PRO A 1 121 ? -4.723 54.328 105.370 1.00 38.58 101 PRO A C 1
ATOM 815 O O . PRO A 1 121 ? -5.660 53.847 106.010 1.00 38.90 101 PRO A O 1
ATOM 819 N N . GLN A 1 122 ? -4.888 55.135 104.322 1.00 37.67 102 GLN A N 1
ATOM 820 C CA . GLN A 1 122 ? -6.201 55.544 103.822 1.00 36.51 102 GLN A CA 1
ATOM 821 C C . GLN A 1 122 ? -6.764 54.515 102.847 1.00 35.12 102 GLN A C 1
ATOM 822 O O . GLN A 1 122 ? -6.253 54.347 101.743 1.00 34.70 102 GLN A O 1
ATOM 828 N N . PRO A 1 123 ? -7.845 53.833 103.232 1.00 35.00 103 PRO A N 1
ATOM 829 C CA . PRO A 1 123 ? -8.454 52.823 102.363 1.00 34.48 103 PRO A CA 1
ATOM 830 C C . PRO A 1 123 ? -8.772 53.310 100.948 1.00 34.46 103 PRO A C 1
ATOM 831 O O . PRO A 1 123 ? -8.898 52.512 100.018 1.00 34.08 103 PRO A O 1
ATOM 835 N N . LYS A 1 124 ? -8.892 54.621 100.788 1.00 34.28 104 LYS A N 1
ATOM 836 C CA . LYS A 1 124 ? -9.189 55.204 99.487 1.00 32.77 104 LYS A CA 1
ATOM 837 C C . LYS A 1 124 ? -7.940 55.434 98.652 1.00 29.80 104 LYS A C 1
ATOM 838 O O . LYS A 1 124 ? -8.029 55.660 97.446 1.00 29.90 104 LYS A O 1
ATOM 844 N N . ALA A 1 125 ? -6.773 55.370 99.284 1.00 28.35 105 ALA A N 1
ATOM 845 C CA . ALA A 1 125 ? -5.524 55.609 98.561 1.00 25.78 105 ALA A CA 1
ATOM 846 C C . ALA A 1 125 ? -4.376 54.726 99.010 1.00 24.69 105 ALA A C 1
ATOM 847 O O . ALA A 1 125 ? -3.588 55.113 99.866 1.00 27.57 105 ALA A O 1
ATOM 849 N N . SER A 1 126 ? -4.268 53.543 98.424 1.00 23.66 106 SER A N 1
ATOM 850 C CA . SER A 1 126 ? -3.188 52.638 98.784 1.00 23.24 106 SER A CA 1
ATOM 851 C C . SER A 1 126 ? -1.839 53.207 98.364 1.00 23.90 106 SER A C 1
ATOM 852 O O . SER A 1 126 ? -0.828 52.953 99.010 1.00 25.77 106 SER A O 1
ATOM 855 N N . GLY A 1 127 ? -1.827 53.974 97.279 1.00 23.26 107 GLY A N 1
ATOM 856 C CA . GLY A 1 127 ? -0.583 54.549 96.797 1.00 24.37 107 GLY A CA 1
ATOM 857 C C . GLY A 1 127 ? 0.008 55.560 97.763 1.00 23.84 107 GLY A C 1
ATOM 858 O O . GLY A 1 127 ? 1.166 55.443 98.172 1.00 24.56 107 GLY A O 1
ATOM 859 N N . ALA A 1 128 ? -0.793 56.557 98.124 1.00 21.88 108 ALA A N 1
ATOM 860 C CA . ALA A 1 128 ? -0.363 57.585 99.055 1.00 22.22 108 ALA A CA 1
ATOM 861 C C . ALA A 1 128 ? 0.086 56.934 100.360 1.00 22.33 108 ALA A C 1
ATOM 862 O O . ALA A 1 128 ? 1.091 57.329 100.940 1.00 19.20 108 ALA A O 1
ATOM 864 N N . SER A 1 129 ? -0.671 55.937 100.812 1.00 22.94 109 SER A N 1
ATOM 865 C CA . SER A 1 129 ? -0.347 55.229 102.047 1.00 23.98 109 SER A CA 1
ATOM 866 C C . SER A 1 129 ? 0.966 54.465 101.919 1.00 25.61 109 SER A C 1
ATOM 867 O O . SER A 1 129 ? 1.763 54.436 102.860 1.00 25.47 109 SER A O 1
ATOM 870 N N . ILE A 1 130 ? 1.193 53.843 100.763 1.00 26.42 110 ILE A N 1
ATOM 871 C CA . ILE A 1 130 ? 2.436 53.113 100.552 1.00 27.74 110 ILE A CA 1
ATOM 872 C C . ILE A 1 130 ? 3.580 54.115 100.570 1.00 29.64 110 ILE A C 1
ATOM 873 O O . ILE A 1 130 ? 4.580 53.914 101.260 1.00 31.10 110 ILE A O 1
ATOM 886 N N . TYR A 1 132 ? 3.778 57.140 101.861 1.00 26.94 112 TYR A N 1
ATOM 887 C CA . TYR A 1 132 ? 3.954 57.722 103.184 1.00 25.90 112 TYR A CA 1
ATOM 888 C C . TYR A 1 132 ? 4.754 56.762 104.053 1.00 26.56 112 TYR A C 1
ATOM 889 O O . TYR A 1 132 ? 5.719 57.150 104.708 1.00 28.18 112 TYR A O 1
ATOM 898 N N . ALA A 1 133 ? 4.345 55.500 104.052 1.00 25.72 113 ALA A N 1
ATOM 899 C CA . ALA A 1 133 ? 5.020 54.484 104.844 1.00 25.24 113 ALA A CA 1
ATOM 900 C C . ALA A 1 133 ? 6.475 54.319 104.438 1.00 25.28 113 ALA A C 1
ATOM 901 O O . ALA A 1 133 ? 7.344 54.195 105.295 1.00 27.08 113 ALA A O 1
ATOM 903 N N . LEU A 1 134 ? 6.749 54.309 103.138 1.00 24.84 114 LEU A N 1
ATOM 904 C CA . LEU A 1 134 ? 8.125 54.167 102.687 1.00 24.54 114 LEU A CA 1
ATOM 905 C C . LEU A 1 134 ? 8.924 55.359 103.184 1.00 24.92 114 LEU A C 1
ATOM 906 O O . LEU A 1 134 ? 10.040 55.199 103.694 1.00 25.28 114 LEU A O 1
ATOM 911 N N . THR A 1 135 ? 8.344 56.551 103.037 1.00 22.90 115 THR A N 1
ATOM 912 C CA . THR A 1 135 ? 8.995 57.785 103.448 1.00 22.70 115 THR A CA 1
ATOM 913 C C . THR A 1 135 ? 9.381 57.746 104.915 1.00 23.97 115 THR A C 1
ATOM 914 O O . THR A 1 135 ? 10.495 58.141 105.287 1.00 24.48 115 THR A O 1
ATOM 918 N N . ASN A 1 136 ? 8.475 57.265 105.758 1.00 23.63 116 ASN A N 1
ATOM 919 C CA . ASN A 1 136 ? 8.799 57.190 107.171 1.00 23.23 116 ASN A CA 1
ATOM 920 C C . ASN A 1 136 ? 9.911 56.187 107.443 1.00 23.47 116 ASN A C 1
ATOM 921 O O . ASN A 1 136 ? 10.762 56.437 108.290 1.00 24.96 116 ASN A O 1
ATOM 926 N N . LYS A 1 137 ? 9.937 55.068 106.718 1.00 26.21 117 LYS A N 1
ATOM 927 C CA . LYS A 1 137 ? 10.995 54.076 106.939 1.00 26.85 117 LYS A CA 1
ATOM 928 C C . LYS A 1 137 ? 12.319 54.577 106.400 1.00 25.27 117 LYS A C 1
ATOM 929 O O . LYS A 1 137 ? 13.356 54.369 107.014 1.00 24.85 117 LYS A O 1
ATOM 935 N N . ILE A 1 138 ? 12.275 55.250 105.256 1.00 24.39 118 ILE A N 1
ATOM 936 C CA . ILE A 1 138 ? 13.483 55.799 104.660 1.00 23.19 118 ILE A CA 1
ATOM 937 C C . ILE A 1 138 ? 13.985 56.961 105.514 1.00 22.69 118 ILE A C 1
ATOM 938 O O . ILE A 1 138 ? 15.181 57.168 105.648 1.00 21.54 118 ILE A O 1
ATOM 943 N N . LEU A 1 139 ? 13.069 57.727 106.093 1.00 24.02 119 LEU A N 1
ATOM 944 C CA . LEU A 1 139 ? 13.473 58.813 106.974 1.00 22.62 119 LEU A CA 1
ATOM 945 C C . LEU A 1 139 ? 14.160 58.161 108.190 1.00 25.12 119 LEU A C 1
ATOM 946 O O . LEU A 1 139 ? 15.189 58.644 108.668 1.00 27.08 119 LEU A O 1
ATOM 951 N N . GLU A 1 140 ? 13.613 57.047 108.680 1.00 25.52 120 GLU A N 1
ATOM 952 C CA . GLU A 1 140 ? 14.216 56.367 109.830 1.00 27.07 120 GLU A CA 1
ATOM 953 C C . GLU A 1 140 ? 15.598 55.777 109.577 1.00 27.77 120 GLU A C 1
ATOM 954 O O . GLU A 1 140 ? 16.384 55.645 110.508 1.00 31.41 120 GLU A O 1
ATOM 960 N N . SER A 1 141 ? 15.909 55.423 108.332 1.00 28.94 121 SER A N 1
ATOM 961 C CA . SER A 1 141 ? 17.213 54.835 108.036 1.00 28.79 121 SER A CA 1
ATOM 962 C C . SER A 1 141 ? 18.219 55.946 107.832 1.00 29.69 121 SER A C 1
ATOM 963 O O . SER A 1 141 ? 19.429 55.708 107.808 1.00 30.49 121 SER A O 1
ATOM 966 N N . PHE A 1 142 ? 17.710 57.163 107.672 1.00 29.95 122 PHE A N 1
ATOM 967 C CA . PHE A 1 142 ? 18.560 58.331 107.495 1.00 28.75 122 PHE A CA 1
ATOM 968 C C . PHE A 1 142 ? 19.042 58.740 108.887 1.00 28.94 122 PHE A C 1
ATOM 969 O O . PHE A 1 142 ? 20.201 59.108 109.062 1.00 29.01 122 PHE A O 1
ATOM 977 N N . PHE A 1 143 ? 18.153 58.668 109.876 1.00 28.56 123 PHE A N 1
ATOM 978 C CA . PHE A 1 143 ? 18.522 59.005 111.254 1.00 28.88 123 PHE A CA 1
ATOM 979 C C . PHE A 1 143 ? 19.498 57.947 111.781 1.00 29.17 123 PHE A C 1
ATOM 980 O O . PHE A 1 143 ? 20.542 58.272 112.343 1.00 27.39 123 PHE A O 1
ATOM 988 N N . LYS A 1 144 ? 19.143 56.677 111.597 1.00 30.41 124 LYS A N 1
ATOM 989 C CA . LYS A 1 144 ? 19.992 55.572 112.031 1.00 31.56 124 LYS A CA 1
ATOM 990 C C . LYS A 1 144 ? 21.417 55.779 111.510 1.00 31.37 124 LYS A C 1
ATOM 991 O O . LYS A 1 144 ? 22.393 55.495 112.206 1.00 31.77 124 LYS A O 1
ATOM 997 N N . GLN A 1 145 ? 21.538 56.280 110.286 1.00 31.43 125 GLN A N 1
ATOM 998 C CA . GLN A 1 145 ? 22.854 56.518 109.718 1.00 32.69 125 GLN A CA 1
ATOM 999 C C . GLN A 1 145 ? 23.569 57.728 110.307 1.00 34.49 125 GLN A C 1
ATOM 1000 O O . GLN A 1 145 ? 24.779 57.883 110.147 1.00 36.49 125 GLN A O 1
ATOM 1006 N N . LEU A 1 146 ? 22.820 58.586 110.989 1.00 36.10 126 LEU A N 1
ATOM 1007 C CA . LEU A 1 146 ? 23.390 59.766 111.625 1.00 34.65 126 LEU A CA 1
ATOM 1008 C C . LEU A 1 146 ? 23.655 59.452 113.094 1.00 36.18 126 LEU A C 1
ATOM 1009 O O . LEU A 1 146 ? 24.099 60.316 113.855 1.00 38.05 126 LEU A O 1
ATOM 1014 N N . GLY A 1 147 ? 23.371 58.216 113.497 1.00 35.30 127 GLY A N 1
ATOM 1015 C CA . GLY A 1 147 ? 23.615 57.827 114.873 1.00 34.14 127 GLY A CA 1
ATOM 1016 C C . GLY A 1 147 ? 22.414 57.810 115.802 1.00 35.06 127 GLY A C 1
ATOM 1017 O O . GLY A 1 147 ? 22.569 57.556 117.002 1.00 35.42 127 GLY A O 1
ATOM 1018 N N . LEU A 1 148 ? 21.226 58.083 115.271 1.00 34.23 128 LEU A N 1
ATOM 1019 C CA . LEU A 1 148 ? 20.015 58.084 116.086 1.00 35.45 128 LEU A CA 1
ATOM 1020 C C . LEU A 1 148 ? 19.092 56.934 115.697 1.00 36.47 128 LEU A C 1
ATOM 1021 O O . LEU A 1 148 ? 18.623 56.856 114.562 1.00 38.57 128 LEU A O 1
ATOM 1026 N N . ASN A 1 149 ? 18.837 56.035 116.637 1.00 37.12 129 ASN A N 1
ATOM 1027 C CA . ASN A 1 149 ? 17.964 54.898 116.376 1.00 38.10 129 ASN A CA 1
ATOM 1028 C C . ASN A 1 149 ? 16.596 55.352 116.851 1.00 36.91 129 ASN A C 1
ATOM 1029 O O . ASN A 1 149 ? 16.186 55.091 117.982 1.00 37.12 129 ASN A O 1
ATOM 1034 N N . VAL A 1 150 ? 15.877 56.028 115.969 1.00 34.73 130 VAL A N 1
ATOM 1035 C CA . VAL A 1 150 ? 14.589 56.574 116.342 1.00 32.02 130 VAL A CA 1
ATOM 1036 C C . VAL A 1 150 ? 13.410 56.174 115.484 1.00 30.55 130 VAL A C 1
ATOM 1037 O O . VAL A 1 150 ? 13.563 55.659 114.383 1.00 31.36 130 VAL A O 1
ATOM 1041 N N . HIS A 1 151 ? 12.221 56.419 116.017 1.00 28.57 131 HIS A N 1
ATOM 1042 C CA . HIS A 1 151 ? 10.997 56.156 115.292 1.00 29.28 131 HIS A CA 1
ATOM 1043 C C . HIS A 1 151 ? 10.660 57.545 114.761 1.00 30.55 131 HIS A C 1
ATOM 1044 O O . HIS A 1 151 ? 10.532 58.507 115.529 1.00 31.05 131 HIS A O 1
ATOM 1051 N N . ALA A 1 152 ? 10.543 57.664 113.447 1.00 28.68 132 ALA A N 1
ATOM 1052 C CA . ALA A 1 152 ? 10.286 58.964 112.862 1.00 28.01 132 ALA A CA 1
ATOM 1053 C C . ALA A 1 152 ? 9.060 59.001 111.969 1.00 28.62 132 ALA A C 1
ATOM 1054 O O . ALA A 1 152 ? 8.604 57.975 111.459 1.00 30.64 132 ALA A O 1
ATOM 1056 N N . ILE A 1 153 ? 8.535 60.203 111.780 1.00 26.63 133 ILE A N 1
ATOM 1057 C CA . ILE A 1 153 ? 7.370 60.393 110.940 1.00 27.75 133 ILE A CA 1
ATOM 1058 C C . ILE A 1 153 ? 7.520 61.743 110.214 1.00 27.08 133 ILE A C 1
ATOM 1059 O O . ILE A 1 153 ? 7.959 62.734 110.802 1.00 27.59 133 ILE A O 1
ATOM 1064 N N . ALA A 1 154 ? 7.208 61.770 108.925 1.00 26.15 134 ALA A N 1
ATOM 1065 C CA . ALA A 1 154 ? 7.274 63.018 108.166 1.00 24.29 134 ALA A CA 1
ATOM 1066 C C . ALA A 1 154 ? 5.895 63.633 108.322 1.00 24.23 134 ALA A C 1
ATOM 1067 O O . ALA A 1 154 ? 4.898 62.916 108.247 1.00 28.00 134 ALA A O 1
ATOM 1069 N N . THR A 1 155 ? 5.811 64.938 108.554 1.00 24.88 135 THR A N 1
ATOM 1070 C CA . THR A 1 155 ? 4.494 65.571 108.703 1.00 24.18 135 THR A CA 1
ATOM 1071 C C . THR A 1 155 ? 4.194 66.517 107.555 1.00 23.17 135 THR A C 1
ATOM 1072 O O . THR A 1 155 ? 5.100 67.078 106.953 1.00 23.50 135 THR A O 1
ATOM 1076 N N . PRO A 1 156 ? 2.904 66.704 107.242 1.00 22.59 136 PRO A N 1
ATOM 1077 C CA . PRO A 1 156 ? 2.449 67.577 106.163 1.00 22.58 136 PRO A CA 1
ATOM 1078 C C . PRO A 1 156 ? 2.271 69.047 106.558 1.00 24.47 136 PRO A C 1
ATOM 1079 O O . PRO A 1 156 ? 1.652 69.826 105.824 1.00 21.46 136 PRO A O 1
ATOM 1083 N N . ILE A 1 157 ? 2.816 69.420 107.715 1.00 26.94 137 ILE A N 1
ATOM 1084 C CA . ILE A 1 157 ? 2.715 70.793 108.206 1.00 27.87 137 ILE A CA 1
ATOM 1085 C C . ILE A 1 157 ? 4.000 71.302 108.844 1.00 29.24 137 ILE A C 1
ATOM 1086 O O . ILE A 1 157 ? 4.921 70.526 109.091 1.00 29.46 137 ILE A O 1
ATOM 1091 N N . SER A 1 158 ? 4.041 72.612 109.096 1.00 29.69 138 SER A N 1
ATOM 1092 C CA . SER A 1 158 ? 5.198 73.294 109.677 1.00 29.29 138 SER A CA 1
ATOM 1093 C C . SER A 1 158 ? 5.713 72.688 110.965 1.00 27.98 138 SER A C 1
ATOM 1094 O O . SER A 1 158 ? 4.970 72.041 111.697 1.00 28.07 138 SER A O 1
ATOM 1097 N N . THR A 1 159 ? 6.991 72.914 111.248 1.00 27.49 139 THR A N 1
ATOM 1098 C CA . THR A 1 159 ? 7.569 72.399 112.478 1.00 28.66 139 THR A CA 1
ATOM 1099 C C . THR A 1 159 ? 6.782 72.940 113.668 1.00 29.23 139 THR A C 1
ATOM 1100 O O . THR A 1 159 ? 6.547 72.226 114.644 1.00 27.67 139 THR A O 1
ATOM 1104 N N . GLY A 1 160 ? 6.365 74.198 113.578 1.00 30.34 140 GLY A N 1
ATOM 1105 C CA . GLY A 1 160 ? 5.592 74.785 114.657 1.00 31.61 140 GLY A CA 1
ATOM 1106 C C . GLY A 1 160 ? 4.280 74.040 114.838 1.00 32.97 140 GLY A C 1
ATOM 1107 O O . GLY A 1 160 ? 3.935 73.651 115.950 1.00 33.09 140 GLY A O 1
ATOM 1116 N N . SER A 1 162 ? 3.743 71.183 113.901 1.00 27.28 142 SER A N 1
ATOM 1117 C CA . SER A 1 162 ? 4.158 69.853 114.333 1.00 24.01 142 SER A CA 1
ATOM 1118 C C . SER A 1 162 ? 4.406 69.826 115.844 1.00 22.68 142 SER A C 1
ATOM 1119 O O . SER A 1 162 ? 4.184 68.807 116.490 1.00 22.93 142 SER A O 1
ATOM 1122 N N . ILE A 1 163 ? 4.872 70.937 116.405 1.00 21.21 143 ILE A N 1
ATOM 1123 C CA . ILE A 1 163 ? 5.100 71.000 117.841 1.00 21.14 143 ILE A CA 1
ATOM 1124 C C . ILE A 1 163 ? 3.735 70.970 118.540 1.00 22.90 143 ILE A C 1
ATOM 1125 O O . ILE A 1 163 ? 3.592 70.368 119.605 1.00 21.53 143 ILE A O 1
ATOM 1130 N N . SER A 1 164 ? 2.729 71.604 117.934 1.00 23.96 144 SER A N 1
ATOM 1131 C CA . SER A 1 164 ? 1.385 71.622 118.518 1.00 24.48 144 SER A CA 1
ATOM 1132 C C . SER A 1 164 ? 0.868 70.189 118.590 1.00 25.47 144 SER A C 1
ATOM 1133 O O . SER A 1 164 ? 0.160 69.811 119.526 1.00 24.32 144 SER A O 1
ATOM 1136 N N . LEU A 1 165 ? 1.242 69.401 117.584 1.00 25.53 145 LEU A N 1
ATOM 1137 C CA . LEU A 1 165 ? 0.849 68.000 117.483 1.00 24.89 145 LEU A CA 1
ATOM 1138 C C . LEU A 1 165 ? 1.377 67.211 118.691 1.00 25.02 145 LEU A C 1
ATOM 1139 O O . LEU A 1 165 ? 0.662 66.398 119.276 1.00 24.38 145 LEU A O 1
ATOM 1144 N N . CYS A 1 166 ? 2.631 67.464 119.061 1.00 24.57 146 CYS A N 1
ATOM 1145 C CA . CYS A 1 166 ? 3.251 66.782 120.189 1.00 25.34 146 CYS A CA 1
ATOM 1146 C C . CYS A 1 166 ? 2.623 67.236 121.490 1.00 25.59 146 CYS A C 1
ATOM 1147 O O . CYS A 1 166 ? 2.236 66.414 122.326 1.00 26.74 146 CYS A O 1
ATOM 1150 N N . LEU A 1 167 ? 2.525 68.545 121.670 1.00 24.45 147 LEU A N 1
ATOM 1151 C CA . LEU A 1 167 ? 1.912 69.072 122.875 1.00 25.01 147 LEU A CA 1
ATOM 1152 C C . LEU A 1 167 ? 0.550 68.402 123.050 1.00 26.51 147 LEU A C 1
ATOM 1153 O O . LEU A 1 167 ? 0.206 67.942 124.141 1.00 25.63 147 LEU A O 1
ATOM 1158 N N . SER A 1 168 ? -0.211 68.327 121.961 1.00 26.45 148 SER A N 1
ATOM 1159 C CA . SER A 1 168 ? -1.530 67.718 122.001 1.00 26.98 148 SER A CA 1
ATOM 1160 C C . SER A 1 168 ? -1.442 66.250 122.426 1.00 28.24 148 SER A C 1
ATOM 1161 O O . SER A 1 168 ? -2.256 65.762 123.217 1.00 26.60 148 SER A O 1
ATOM 1164 N N . ALA A 1 169 ? -0.450 65.550 121.889 1.00 29.62 149 ALA A N 1
ATOM 1165 C CA . ALA A 1 169 ? -0.239 64.150 122.213 1.00 29.97 149 ALA A CA 1
ATOM 1166 C C . ALA A 1 169 ? 0.089 64.025 123.695 1.00 32.85 149 ALA A C 1
ATOM 1167 O O . ALA A 1 169 ? -0.393 63.118 124.367 1.00 34.24 149 ALA A O 1
ATOM 1169 N N . ALA A 1 170 ? 0.916 64.938 124.199 1.00 33.38 150 ALA A N 1
ATOM 1170 C CA . ALA A 1 170 ? 1.300 64.922 125.603 1.00 34.82 150 ALA A CA 1
ATOM 1171 C C . ALA A 1 170 ? 0.067 65.137 126.477 1.00 36.62 150 ALA A C 1
ATOM 1172 O O . ALA A 1 170 ? -0.088 64.490 127.515 1.00 37.85 150 ALA A O 1
ATOM 1174 N N . ARG A 1 171 ? -0.810 66.045 126.057 1.00 36.40 151 ARG A N 1
ATOM 1175 C CA . ARG A 1 171 ? -2.018 66.334 126.819 1.00 37.08 151 ARG A CA 1
ATOM 1176 C C . ARG A 1 171 ? -2.939 65.129 126.976 1.00 38.18 151 ARG A C 1
ATOM 1177 O O . ARG A 1 171 ? -3.458 64.873 128.065 1.00 38.14 151 ARG A O 1
ATOM 1185 N N . LYS A 1 172 ? -3.140 64.389 125.893 1.00 38.76 152 LYS A N 1
ATOM 1186 C CA . LYS A 1 172 ? -4.031 63.241 125.935 1.00 41.57 152 LYS A CA 1
ATOM 1187 C C . LYS A 1 172 ? -3.441 61.997 126.579 1.00 40.58 152 LYS A C 1
ATOM 1188 O O . LYS A 1 172 ? -4.067 61.390 127.447 1.00 40.93 152 LYS A O 1
ATOM 1194 N N . LYS A 1 173 ? -2.240 61.625 126.161 1.00 39.70 153 LYS A N 1
ATOM 1195 C CA . LYS A 1 173 ? -1.584 60.451 126.703 1.00 39.95 153 LYS A CA 1
ATOM 1196 C C . LYS A 1 173 ? -1.192 60.577 128.185 1.00 39.87 153 LYS A C 1
ATOM 1197 O O . LYS A 1 173 ? -1.379 59.624 128.947 1.00 40.28 153 LYS A O 1
ATOM 1203 N N . TYR A 1 174 ? -0.674 61.738 128.598 1.00 38.29 154 TYR A N 1
ATOM 1204 C CA . TYR A 1 174 ? -0.235 61.936 129.992 1.00 38.19 154 TYR A CA 1
ATOM 1205 C C . TYR A 1 174 ? -1.035 62.926 130.844 1.00 39.06 154 TYR A C 1
ATOM 1206 O O . TYR A 1 174 ? -0.733 63.105 132.027 1.00 39.23 154 TYR A O 1
ATOM 1215 N N . GLY A 1 175 ? -2.028 63.584 130.256 1.00 38.79 155 GLY A N 1
ATOM 1216 C CA . GLY A 1 175 ? -2.819 64.535 131.017 1.00 37.34 155 GLY A CA 1
ATOM 1217 C C . GLY A 1 175 ? -2.166 65.889 131.283 1.00 37.07 155 GLY A C 1
ATOM 1218 O O . GLY A 1 175 ? -2.540 66.577 132.240 1.00 36.85 155 GLY A O 1
ATOM 1219 N N . SER A 1 176 ? -1.207 66.284 130.446 1.00 34.63 156 SER A N 1
ATOM 1220 C CA . SER A 1 176 ? -0.523 67.568 130.610 1.00 34.22 156 SER A CA 1
ATOM 1221 C C . SER A 1 176 ? -1.468 68.743 130.403 1.00 33.98 156 SER A C 1
ATOM 1222 O O . SER A 1 176 ? -2.361 68.670 129.566 1.00 35.32 156 SER A O 1
ATOM 1225 N N . ASN A 1 177 ? -1.261 69.829 131.148 1.00 34.08 157 ASN A N 1
ATOM 1226 C CA . ASN A 1 177 ? -2.113 71.013 131.025 1.00 34.32 157 ASN A CA 1
ATOM 1227 C C . ASN A 1 177 ? -1.398 72.345 131.249 1.00 33.40 157 ASN A C 1
ATOM 1228 O O . ASN A 1 177 ? -2.034 73.367 131.495 1.00 33.39 157 ASN A O 1
ATOM 1233 N N . VAL A 1 178 ? -0.072 72.329 131.169 1.00 32.96 158 VAL A N 1
ATOM 1234 C CA . VAL A 1 178 ? 0.726 73.537 131.327 1.00 29.28 158 VAL A CA 1
ATOM 1235 C C . VAL A 1 178 ? 2.126 73.287 130.772 1.00 28.00 158 VAL A C 1
ATOM 1236 O O . VAL A 1 178 ? 2.785 72.332 131.140 1.00 26.50 158 VAL A O 1
ATOM 1240 N N . VAL A 1 179 ? 2.571 74.147 129.865 1.00 29.93 159 VAL A N 1
ATOM 1241 C CA . VAL A 1 179 ? 3.886 73.994 129.255 1.00 28.06 159 VAL A CA 1
ATOM 1242 C C . VAL A 1 179 ? 4.964 74.815 129.936 1.00 28.21 159 VAL A C 1
ATOM 1243 O O . VAL A 1 179 ? 4.847 76.036 130.031 1.00 28.05 159 VAL A O 1
ATOM 1247 N N . ILE A 1 180 ? 6.008 74.144 130.414 1.00 28.46 160 ILE A N 1
ATOM 1248 C CA . ILE A 1 180 ? 7.145 74.828 131.025 1.00 28.38 160 ILE A CA 1
ATOM 1249 C C . ILE A 1 180 ? 7.981 75.169 129.797 1.00 28.62 160 ILE A C 1
ATOM 1250 O O . ILE A 1 180 ? 8.383 74.276 129.049 1.00 29.49 160 ILE A O 1
ATOM 1255 N N . TYR A 1 181 ? 8.267 76.447 129.599 1.00 27.15 161 TYR A N 1
ATOM 1256 C CA . TYR A 1 181 ? 8.974 76.852 128.398 1.00 26.15 161 TYR A CA 1
ATOM 1257 C C . TYR A 1 181 ? 10.217 77.730 128.546 1.00 26.73 161 TYR A C 1
ATOM 1258 O O . TYR A 1 181 ? 10.113 78.937 128.748 1.00 28.80 161 TYR A O 1
ATOM 1267 N N . PRO A 1 182 ? 11.414 77.134 128.471 1.00 26.74 162 PRO A N 1
ATOM 1268 C CA . PRO A 1 182 ? 12.618 77.961 128.588 1.00 26.38 162 PRO A CA 1
ATOM 1269 C C . PRO A 1 182 ? 12.502 78.990 127.463 1.00 28.21 162 PRO A C 1
ATOM 1270 O O . PRO A 1 182 ? 12.358 78.619 126.299 1.00 26.93 162 PRO A O 1
ATOM 1274 N N . TYR A 1 183 ? 12.567 80.273 127.802 1.00 29.60 163 TYR A N 1
ATOM 1275 C CA . TYR A 1 183 ? 12.394 81.308 126.792 1.00 30.73 163 TYR A CA 1
ATOM 1276 C C . TYR A 1 183 ? 13.136 81.121 125.480 1.00 30.29 163 TYR A C 1
ATOM 1277 O O . TYR A 1 183 ? 14.363 81.106 125.433 1.00 30.56 163 TYR A O 1
ATOM 1286 N N . ALA A 1 184 ? 12.348 80.983 124.416 1.00 29.88 164 ALA A N 1
ATOM 1287 C CA . ALA A 1 184 ? 12.831 80.827 123.045 1.00 27.85 164 ALA A CA 1
ATOM 1288 C C . ALA A 1 184 ? 11.885 81.730 122.269 1.00 28.09 164 ALA A C 1
ATOM 1289 O O . ALA A 1 184 ? 10.789 81.320 121.885 1.00 27.29 164 ALA A O 1
ATOM 1291 N N . SER A 1 185 ? 12.305 82.972 122.069 1.00 27.17 165 SER A N 1
ATOM 1292 C CA . SER A 1 185 ? 11.491 83.948 121.379 1.00 27.36 165 SER A CA 1
ATOM 1293 C C . SER A 1 185 ? 11.459 83.823 119.859 1.00 27.61 165 SER A C 1
ATOM 1294 O O . SER A 1 185 ? 12.153 84.543 119.127 1.00 27.54 165 SER A O 1
ATOM 1297 N N . HIS A 1 186 ? 10.641 82.889 119.401 1.00 27.58 166 HIS A N 1
ATOM 1298 C CA . HIS A 1 186 ? 10.419 82.664 117.980 1.00 27.07 166 HIS A CA 1
ATOM 1299 C C . HIS A 1 186 ? 8.896 82.554 117.877 1.00 26.36 166 HIS A C 1
ATOM 1300 O O . HIS A 1 186 ? 8.270 81.793 118.608 1.00 26.30 166 HIS A O 1
ATOM 1307 N N . LYS A 1 187 ? 8.293 83.340 117.000 1.00 27.36 167 LYS A N 1
ATOM 1308 C CA . LYS A 1 187 ? 6.839 83.322 116.864 1.00 29.34 167 LYS A CA 1
ATOM 1309 C C . LYS A 1 187 ? 6.230 81.937 116.669 1.00 27.95 167 LYS A C 1
ATOM 1310 O O . LYS A 1 187 ? 5.153 81.651 117.188 1.00 29.18 167 LYS A O 1
ATOM 1316 N N . SER A 1 188 ? 6.920 81.073 115.933 1.00 29.16 168 SER A N 1
ATOM 1317 C CA . SER A 1 188 ? 6.403 79.737 115.640 1.00 29.09 168 SER A CA 1
ATOM 1318 C C . SER A 1 188 ? 6.118 78.850 116.866 1.00 28.99 168 SER A C 1
ATOM 1319 O O . SER A 1 188 ? 4.965 78.530 117.140 1.00 31.11 168 SER A O 1
ATOM 1322 N N . PRO A 1 189 ? 7.151 78.434 117.614 1.00 26.84 169 PRO A N 1
ATOM 1323 C CA . PRO A 1 189 ? 6.853 77.590 118.777 1.00 28.03 169 PRO A CA 1
ATOM 1324 C C . PRO A 1 189 ? 5.949 78.275 119.804 1.00 29.26 169 PRO A C 1
ATOM 1325 O O . PRO A 1 189 ? 5.146 77.618 120.475 1.00 30.54 169 PRO A O 1
ATOM 1329 N N . ILE A 1 190 ? 6.084 79.590 119.939 1.00 27.56 170 ILE A N 1
ATOM 1330 C CA . ILE A 1 190 ? 5.252 80.315 120.876 1.00 27.10 170 ILE A CA 1
ATOM 1331 C C . ILE A 1 190 ? 3.794 80.202 120.444 1.00 28.85 170 ILE A C 1
ATOM 1332 O O . ILE A 1 190 ? 2.899 79.977 121.269 1.00 27.37 170 ILE A O 1
ATOM 1337 N N . LYS A 1 191 ? 3.566 80.331 119.140 1.00 29.23 171 LYS A N 1
ATOM 1338 C CA . LYS A 1 191 ? 2.223 80.240 118.589 1.00 30.19 171 LYS A CA 1
ATOM 1339 C C . LYS A 1 191 ? 1.679 78.802 118.680 1.00 30.06 171 LYS A C 1
ATOM 1340 O O . LYS A 1 191 ? 0.474 78.594 118.796 1.00 29.27 171 LYS A O 1
ATOM 1346 N N . ALA A 1 192 ? 2.572 77.816 118.639 1.00 29.73 172 ALA A N 1
ATOM 1347 C CA . ALA A 1 192 ? 2.179 76.409 118.724 1.00 30.46 172 ALA A CA 1
ATOM 1348 C C . ALA A 1 192 ? 1.594 76.068 120.095 1.00 31.17 172 ALA A C 1
ATOM 1349 O O . ALA A 1 192 ? 0.617 75.322 120.197 1.00 33.52 172 ALA A O 1
ATOM 1351 N N . VAL A 1 193 ? 2.201 76.604 121.147 1.00 30.94 173 VAL A N 1
ATOM 1352 C CA . VAL A 1 193 ? 1.728 76.365 122.503 1.00 30.70 173 VAL A CA 1
ATOM 1353 C C . VAL A 1 193 ? 0.402 77.093 122.711 1.00 31.34 173 VAL A C 1
ATOM 1354 O O . VAL A 1 193 ? -0.490 76.608 123.410 1.00 31.14 173 VAL A O 1
ATOM 1358 N N . SER A 1 194 ? 0.277 78.257 122.086 1.00 31.51 174 SER A N 1
ATOM 1359 C CA . SER A 1 194 ? -0.935 79.061 122.190 1.00 32.73 174 SER A CA 1
ATOM 1360 C C . SER A 1 194 ? -2.090 78.396 121.412 1.00 33.14 174 SER A C 1
ATOM 1361 O O . SER A 1 194 ? -3.217 78.267 121.908 1.00 31.57 174 SER A O 1
ATOM 1364 N N . PHE A 1 195 ? -1.787 77.968 120.193 1.00 31.91 175 PHE A N 1
ATOM 1365 C CA . PHE A 1 195 ? -2.756 77.309 119.330 1.00 32.27 175 PHE A CA 1
ATOM 1366 C C . PHE A 1 195 ? -3.480 76.187 120.076 1.00 31.32 175 PHE A C 1
ATOM 1367 O O . PHE A 1 195 ? -4.706 76.155 120.137 1.00 30.58 175 PHE A O 1
ATOM 1375 N N . VAL A 1 196 ? -2.701 75.281 120.650 1.00 31.11 176 VAL A N 1
ATOM 1376 C CA . VAL A 1 196 ? -3.213 74.141 121.400 1.00 31.21 176 VAL A CA 1
ATOM 1377 C C . VAL A 1 196 ? -3.928 74.570 122.698 1.00 31.69 176 VAL A C 1
ATOM 1378 O O . VAL A 1 196 ? -4.390 73.739 123.475 1.00 29.11 176 VAL A O 1
ATOM 1382 N N . GLY A 1 197 ? -3.998 75.876 122.931 1.00 34.22 177 GLY A N 1
ATOM 1383 C CA . GLY A 1 197 ? -4.683 76.387 124.105 1.00 36.78 177 GLY A CA 1
ATOM 1384 C C . GLY A 1 197 ? -4.188 75.911 125.455 1.00 39.54 177 GLY A C 1
ATOM 1385 O O . GLY A 1 197 ? -4.984 75.559 126.332 1.00 38.67 177 GLY A O 1
ATOM 1394 N N . ASN A 1 199 ? -1.705 76.676 128.926 1.00 40.99 179 ASN A N 1
ATOM 1395 C CA . ASN A 1 199 ? -1.086 77.709 129.745 1.00 41.03 179 ASN A CA 1
ATOM 1396 C C . ASN A 1 199 ? 0.418 77.497 129.708 1.00 41.49 179 ASN A C 1
ATOM 1397 O O . ASN A 1 199 ? 0.921 76.399 129.956 1.00 38.90 179 ASN A O 1
ATOM 1410 N N . ARG A 1 201 ? 4.180 78.452 131.116 1.00 45.05 181 ARG A N 1
ATOM 1411 C CA . ARG A 1 201 ? 4.962 79.050 132.190 1.00 44.60 181 ARG A CA 1
ATOM 1412 C C . ARG A 1 201 ? 6.355 79.311 131.637 1.00 43.12 181 ARG A C 1
ATOM 1413 O O . ARG A 1 201 ? 7.098 78.372 131.337 1.00 42.66 181 ARG A O 1
ATOM 1421 N N . LEU A 1 202 ? 6.697 80.585 131.487 1.00 40.54 182 LEU A N 1
ATOM 1422 C CA . LEU A 1 202 ? 7.998 80.955 130.950 1.00 40.96 182 LEU A CA 1
ATOM 1423 C C . LEU A 1 202 ? 9.114 80.862 131.985 1.00 40.07 182 LEU A C 1
ATOM 1424 O O . LEU A 1 202 ? 8.929 81.222 133.147 1.00 38.17 182 LEU A O 1
ATOM 1429 N N . VAL A 1 203 ? 10.269 80.369 131.550 1.00 38.53 183 VAL A N 1
ATOM 1430 C CA . VAL A 1 203 ? 11.432 80.280 132.412 1.00 37.96 183 VAL A CA 1
ATOM 1431 C C . VAL A 1 203 ? 12.442 81.221 131.766 1.00 38.69 183 VAL A C 1
ATOM 1432 O O . VAL A 1 203 ? 13.063 80.880 130.766 1.00 39.75 183 VAL A O 1
ATOM 1436 N N . GLU A 1 204 ? 12.576 82.414 132.337 1.00 40.52 184 GLU A N 1
ATOM 1437 C CA . GLU A 1 204 ? 13.477 83.446 131.831 1.00 41.67 184 GLU A CA 1
ATOM 1438 C C . GLU A 1 204 ? 14.914 83.026 131.546 1.00 40.85 184 GLU A C 1
ATOM 1439 O O . GLU A 1 204 ? 15.408 82.014 132.052 1.00 40.39 184 GLU A O 1
ATOM 1445 N N . THR A 1 205 ? 15.573 83.828 130.717 1.00 38.70 185 THR A N 1
ATOM 1446 C CA . THR A 1 205 ? 16.958 83.601 130.359 1.00 38.12 185 THR A CA 1
ATOM 1447 C C . THR A 1 205 ? 17.835 84.474 131.255 1.00 38.42 185 THR A C 1
ATOM 1448 O O . THR A 1 205 ? 17.365 85.428 131.872 1.00 38.17 185 THR A O 1
ATOM 1452 N N . VAL A 1 206 ? 19.113 84.138 131.336 1.00 38.62 186 VAL A N 1
ATOM 1453 C CA . VAL A 1 206 ? 20.048 84.907 132.146 1.00 37.74 186 VAL A CA 1
ATOM 1454 C C . VAL A 1 206 ? 21.173 85.360 131.223 1.00 38.14 186 VAL A C 1
ATOM 1455 O O . VAL A 1 206 ? 21.478 84.688 130.240 1.00 38.40 186 VAL A O 1
ATOM 1459 N N . LEU A 1 207 ? 21.773 86.503 131.540 1.00 39.13 187 LEU A N 1
ATOM 1460 C CA . LEU A 1 207 ? 22.864 87.059 130.750 1.00 39.32 187 LEU A CA 1
ATOM 1461 C C . LEU A 1 207 ? 24.210 86.634 131.323 1.00 39.91 187 LEU A C 1
ATOM 1462 O O . LEU A 1 207 ? 24.460 86.755 132.521 1.00 39.86 187 LEU A O 1
ATOM 1467 N N . ASP A 1 208 ? 25.075 86.133 130.452 1.00 40.70 188 ASP A N 1
ATOM 1468 C CA . ASP A 1 208 ? 26.395 85.687 130.859 1.00 40.83 188 ASP A CA 1
ATOM 1469 C C . ASP A 1 208 ? 27.373 85.959 129.729 1.00 39.59 188 ASP A C 1
ATOM 1470 O O . ASP A 1 208 ? 27.553 85.133 128.835 1.00 39.51 188 ASP A O 1
ATOM 1475 N N . GLY A 1 209 ? 28.005 87.127 129.776 1.00 38.69 189 GLY A N 1
ATOM 1476 C CA . GLY A 1 209 ? 28.945 87.500 128.738 1.00 36.18 189 GLY A CA 1
ATOM 1477 C C . GLY A 1 209 ? 28.150 87.852 127.507 1.00 35.95 189 GLY A C 1
ATOM 1478 O O . GLY A 1 209 ? 27.241 88.665 127.577 1.00 36.38 189 GLY A O 1
ATOM 1479 N N . ASP A 1 210 ? 28.479 87.245 126.375 1.00 37.09 190 ASP A N 1
ATOM 1480 C CA . ASP A 1 210 ? 27.742 87.520 125.150 1.00 36.80 190 ASP A CA 1
ATOM 1481 C C . ASP A 1 210 ? 26.688 86.438 124.985 1.00 35.27 190 ASP A C 1
ATOM 1482 O O . ASP A 1 210 ? 26.035 86.340 123.949 1.00 33.84 190 ASP A O 1
ATOM 1487 N N . ARG A 1 211 ? 26.531 85.627 126.023 1.00 34.42 191 ARG A N 1
ATOM 1488 C CA . ARG A 1 211 ? 25.571 84.542 125.981 1.00 33.77 191 ARG A CA 1
ATOM 1489 C C . ARG A 1 211 ? 24.359 84.725 126.865 1.00 32.54 191 ARG A C 1
ATOM 1490 O O . ARG A 1 211 ? 24.380 85.441 127.859 1.00 34.25 191 ARG A O 1
ATOM 1498 N N . VAL A 1 212 ? 23.297 84.044 126.474 1.00 30.95 192 VAL A N 1
ATOM 1499 C CA . VAL A 1 212 ? 22.027 84.089 127.160 1.00 27.84 192 VAL A CA 1
ATOM 1500 C C . VAL A 1 212 ? 21.625 82.632 127.255 1.00 25.01 192 VAL A C 1
ATOM 1501 O O . VAL A 1 212 ? 21.698 81.909 126.270 1.00 25.81 192 VAL A O 1
ATOM 1505 N N . TYR A 1 213 ? 21.227 82.189 128.439 1.00 24.80 193 TYR A N 1
ATOM 1506 C CA . TYR A 1 213 ? 20.866 80.793 128.611 1.00 24.92 193 TYR A CA 1
ATOM 1507 C C . TYR A 1 213 ? 19.840 80.613 129.711 1.00 25.79 193 TYR A C 1
ATOM 1508 O O . TYR A 1 213 ? 19.622 81.510 130.512 1.00 27.98 193 TYR A O 1
ATOM 1517 N N . VAL A 1 214 ? 19.191 79.457 129.732 1.00 25.96 194 VAL A N 1
ATOM 1518 C CA . VAL A 1 214 ? 18.185 79.192 130.736 1.00 28.80 194 VAL A CA 1
ATOM 1519 C C . VAL A 1 214 ? 18.756 78.197 131.720 1.00 30.95 194 VAL A C 1
ATOM 1520 O O . VAL A 1 214 ? 18.942 77.032 131.391 1.00 32.08 194 VAL A O 1
ATOM 1524 N N . PRO A 1 215 ? 19.048 78.651 132.949 1.00 33.21 195 PRO A N 1
ATOM 1525 C CA . PRO A 1 215 ? 19.608 77.768 133.977 1.00 33.14 195 PRO A CA 1
ATOM 1526 C C . PRO A 1 215 ? 18.649 76.627 134.251 1.00 34.22 195 PRO A C 1
ATOM 1527 O O . PRO A 1 215 ? 17.467 76.856 134.505 1.00 35.00 195 PRO A O 1
ATOM 1531 N N . VAL A 1 216 ? 19.161 75.402 134.196 1.00 35.24 196 VAL A N 1
ATOM 1532 C CA . VAL A 1 216 ? 18.348 74.214 134.427 1.00 36.01 196 VAL A CA 1
ATOM 1533 C C . VAL A 1 216 ? 17.699 74.259 135.804 1.00 36.05 196 VAL A C 1
ATOM 1534 O O . VAL A 1 216 ? 16.593 73.758 135.994 1.00 35.71 196 VAL A O 1
ATOM 1538 N N . GLU A 1 217 ? 18.391 74.862 136.766 1.00 37.04 197 GLU A N 1
ATOM 1539 C CA . GLU A 1 217 ? 17.868 74.978 138.125 1.00 36.60 197 GLU A CA 1
ATOM 1540 C C . GLU A 1 217 ? 16.543 75.743 138.078 1.00 35.45 197 GLU A C 1
ATOM 1541 O O . GLU A 1 217 ? 15.621 75.444 138.836 1.00 33.52 197 GLU A O 1
ATOM 1547 N N . ASP A 1 218 ? 16.465 76.728 137.180 1.00 34.27 198 ASP A N 1
ATOM 1548 C CA . ASP A 1 218 ? 15.263 77.547 136.987 1.00 33.94 198 ASP A CA 1
ATOM 1549 C C . ASP A 1 218 ? 14.131 76.675 136.442 1.00 32.99 198 ASP A C 1
ATOM 1550 O O . ASP A 1 218 ? 12.980 76.772 136.875 1.00 33.37 198 ASP A O 1
ATOM 1555 N N . ILE A 1 219 ? 14.474 75.828 135.477 1.00 31.79 199 ILE A N 1
ATOM 1556 C CA . ILE A 1 219 ? 13.520 74.922 134.852 1.00 29.76 199 ILE A CA 1
ATOM 1557 C C . ILE A 1 219 ? 12.933 73.945 135.861 1.00 30.35 199 ILE A C 1
ATOM 1558 O O . ILE A 1 219 ? 11.713 73.803 135.956 1.00 28.71 199 ILE A O 1
ATOM 1563 N N . GLU A 1 220 ? 13.799 73.279 136.621 1.00 31.35 200 GLU A N 1
ATOM 1564 C CA . GLU A 1 220 ? 13.334 72.293 137.598 1.00 34.78 200 GLU A CA 1
ATOM 1565 C C . GLU A 1 220 ? 12.390 72.822 138.672 1.00 35.33 200 GLU A C 1
ATOM 1566 O O . GLU A 1 220 ? 11.437 72.133 139.058 1.00 35.53 200 GLU A O 1
ATOM 1572 N N . ASN A 1 221 ? 12.662 74.025 139.172 1.00 34.39 201 ASN A N 1
ATOM 1573 C CA . ASN A 1 221 ? 11.803 74.597 140.196 1.00 35.01 201 ASN A CA 1
ATOM 1574 C C . ASN A 1 221 ? 10.448 74.919 139.583 1.00 34.47 201 ASN A C 1
ATOM 1575 O O . ASN A 1 221 ? 9.419 74.826 140.253 1.00 32.19 201 ASN A O 1
ATOM 1580 N N . ALA A 1 222 ? 10.463 75.285 138.301 1.00 34.20 202 ALA A N 1
ATOM 1581 C CA . ALA A 1 222 ? 9.239 75.608 137.579 1.00 33.61 202 ALA A CA 1
ATOM 1582 C C . ALA A 1 222 ? 8.372 74.356 137.534 1.00 33.31 202 ALA A C 1
ATOM 1583 O O . ALA A 1 222 ? 7.184 74.403 137.836 1.00 33.13 202 ALA A O 1
ATOM 1585 N N . ILE A 1 223 ? 8.985 73.236 137.165 1.00 33.56 203 ILE A N 1
ATOM 1586 C CA . ILE A 1 223 ? 8.295 71.956 137.101 1.00 34.46 203 ILE A CA 1
ATOM 1587 C C . ILE A 1 223 ? 7.715 71.674 138.475 1.00 36.96 203 ILE A C 1
ATOM 1588 O O . ILE A 1 223 ? 6.510 71.481 138.637 1.00 37.72 203 ILE A O 1
ATOM 1593 N N . LYS A 1 224 ? 8.605 71.653 139.459 1.00 39.53 204 LYS A N 1
ATOM 1594 C CA . LYS A 1 224 ? 8.264 71.413 140.853 1.00 40.78 204 LYS A CA 1
ATOM 1595 C C . LYS A 1 224 ? 7.075 72.282 141.288 1.00 42.00 204 LYS A C 1
ATOM 1596 O O . LYS A 1 224 ? 6.094 71.787 141.846 1.00 41.13 204 LYS A O 1
ATOM 1602 N N . LYS A 1 225 ? 7.169 73.578 141.008 1.00 44.04 205 LYS A N 1
ATOM 1603 C CA . LYS A 1 225 ? 6.137 74.539 141.375 1.00 46.38 205 LYS A CA 1
ATOM 1604 C C . LYS A 1 225 ? 4.798 74.249 140.718 1.00 47.88 205 LYS A C 1
ATOM 1605 O O . LYS A 1 225 ? 3.751 74.365 141.352 1.00 48.04 205 LYS A O 1
ATOM 1611 N N . GLU A 1 226 ? 4.827 73.882 139.441 1.00 49.36 206 GLU A N 1
ATOM 1612 C CA . GLU A 1 226 ? 3.596 73.578 138.735 1.00 50.11 206 GLU A CA 1
ATOM 1613 C C . GLU A 1 226 ? 2.969 72.307 139.284 1.00 50.32 206 GLU A C 1
ATOM 1614 O O . GLU A 1 226 ? 1.746 72.196 139.351 1.00 51.02 206 GLU A O 1
ATOM 1620 N N . ILE A 1 227 ? 3.799 71.345 139.675 1.00 50.23 207 ILE A N 1
ATOM 1621 C CA . ILE A 1 227 ? 3.277 70.105 140.239 1.00 51.13 207 ILE A CA 1
ATOM 1622 C C . ILE A 1 227 ? 2.643 70.453 141.576 1.00 53.11 207 ILE A C 1
ATOM 1623 O O . ILE A 1 227 ? 1.607 69.903 141.953 1.00 53.18 207 ILE A O 1
ATOM 1628 N N . GLU A 1 228 ? 3.287 71.382 142.280 1.00 54.75 208 GLU A N 1
ATOM 1629 C CA . GLU A 1 228 ? 2.837 71.836 143.586 1.00 55.50 208 GLU A CA 1
ATOM 1630 C C . GLU A 1 228 ? 1.368 72.231 143.605 1.00 55.52 208 GLU A C 1
ATOM 1631 O O . GLU A 1 228 ? 0.625 71.829 144.502 1.00 55.20 208 GLU A O 1
ATOM 1637 N N . LEU A 1 229 ? 0.947 73.020 142.621 1.00 54.53 209 LEU A N 1
ATOM 1638 C CA . LEU A 1 229 ? -0.440 73.459 142.575 1.00 53.88 209 LEU A CA 1
ATOM 1639 C C . LEU A 1 229 ? -1.362 72.533 141.792 1.00 53.47 209 LEU A C 1
ATOM 1640 O O . LEU A 1 229 ? -2.264 72.993 141.089 1.00 54.16 209 LEU A O 1
ATOM 1645 N N . GLY A 1 230 ? -1.129 71.227 141.918 1.00 52.03 210 GLY A N 1
ATOM 1646 C CA . GLY A 1 230 ? -1.967 70.240 141.254 1.00 49.96 210 GLY A CA 1
ATOM 1647 C C . GLY A 1 230 ? -1.796 69.985 139.766 1.00 48.39 210 GLY A C 1
ATOM 1648 O O . GLY A 1 230 ? -2.166 68.908 139.298 1.00 48.67 210 GLY A O 1
ATOM 1649 N N . ASN A 1 231 ? -1.245 70.949 139.026 1.00 46.65 211 ASN A N 1
ATOM 1650 C CA . ASN A 1 231 ? -1.047 70.813 137.579 1.00 45.41 211 ASN A CA 1
ATOM 1651 C C . ASN A 1 231 ? -0.086 69.689 137.157 1.00 43.94 211 ASN A C 1
ATOM 1652 O O . ASN A 1 231 ? 0.681 69.175 137.973 1.00 44.86 211 ASN A O 1
ATOM 1657 N N . ARG A 1 232 ? -0.147 69.317 135.876 1.00 41.77 212 ARG A N 1
ATOM 1658 C CA . ARG A 1 232 ? 0.705 68.272 135.291 1.00 40.79 212 ARG A CA 1
ATOM 1659 C C . ARG A 1 232 ? 1.574 68.904 134.193 1.00 39.82 212 ARG A C 1
ATOM 1660 O O . ARG A 1 232 ? 1.169 68.993 133.027 1.00 39.15 212 ARG A O 1
ATOM 1668 N N . PRO A 1 233 ? 2.793 69.334 134.556 1.00 38.33 213 PRO A N 1
ATOM 1669 C CA . PRO A 1 233 ? 3.758 69.979 133.663 1.00 37.61 213 PRO A CA 1
ATOM 1670 C C . PRO A 1 233 ? 4.364 69.179 132.517 1.00 37.17 213 PRO A C 1
ATOM 1671 O O . PRO A 1 233 ? 4.625 67.981 132.612 1.00 36.34 213 PRO A O 1
ATOM 1675 N N . CYS A 1 234 ? 4.588 69.893 131.424 1.00 36.55 214 CYS A N 1
ATOM 1676 C CA . CYS A 1 234 ? 5.179 69.345 130.218 1.00 34.99 214 CYS A CA 1
ATOM 1677 C C . CYS A 1 234 ? 6.322 70.291 129.833 1.00 31.62 214 CYS A C 1
ATOM 1678 O O . CYS A 1 234 ? 6.133 71.502 129.809 1.00 32.61 214 CYS A O 1
ATOM 1681 N N . VAL A 1 235 ? 7.503 69.760 129.544 1.00 29.30 215 VAL A N 1
ATOM 1682 C CA . VAL A 1 235 ? 8.623 70.625 129.181 1.00 29.21 215 VAL A CA 1
ATOM 1683 C C . VAL A 1 235 ? 8.890 70.725 127.675 1.00 28.08 215 VAL A C 1
ATOM 1684 O O . VAL A 1 235 ? 9.101 69.717 127.007 1.00 26.91 215 VAL A O 1
ATOM 1688 N N . LEU A 1 236 ? 8.883 71.950 127.159 1.00 26.37 216 LEU A N 1
ATOM 1689 C CA . LEU A 1 236 ? 9.161 72.194 125.754 1.00 26.65 216 LEU A CA 1
ATOM 1690 C C . LEU A 1 236 ? 10.510 72.900 125.711 1.00 26.00 216 LEU A C 1
ATOM 1691 O O . LEU A 1 236 ? 10.573 74.119 125.821 1.00 26.51 216 LEU A O 1
ATOM 1696 N N . SER A 1 237 ? 11.585 72.134 125.567 1.00 27.24 217 SER A N 1
ATOM 1697 C CA . SER A 1 237 ? 12.931 72.707 125.517 1.00 27.68 217 SER A CA 1
ATOM 1698 C C . SER A 1 237 ? 13.328 73.016 124.074 1.00 28.04 217 SER A C 1
ATOM 1699 O O . SER A 1 237 ? 12.814 72.405 123.133 1.00 29.47 217 SER A O 1
ATOM 1702 N N . THR A 1 238 ? 14.242 73.964 123.903 1.00 26.54 218 THR A N 1
ATOM 1703 C CA . THR A 1 238 ? 14.687 74.363 122.575 1.00 24.37 218 THR A CA 1
ATOM 1704 C C . THR A 1 238 ? 16.159 74.076 122.372 1.00 22.88 218 THR A C 1
ATOM 1705 O O . THR A 1 238 ? 17.010 74.656 123.036 1.00 21.75 218 THR A O 1
ATOM 1709 N N . LEU A 1 239 ? 16.446 73.199 121.421 1.00 23.46 219 LEU A N 1
ATOM 1710 C CA . LEU A 1 239 ? 17.809 72.798 121.116 1.00 24.49 219 LEU A CA 1
ATOM 1711 C C . LEU A 1 239 ? 18.547 73.657 120.088 1.00 25.33 219 LEU A C 1
ATOM 1712 O O . LEU A 1 239 ? 19.758 73.836 120.203 1.00 28.39 219 LEU A O 1
ATOM 1717 N N . THR A 1 240 ? 17.844 74.183 119.087 1.00 26.03 220 THR A N 1
ATOM 1718 C CA . THR A 1 240 ? 18.483 75.014 118.056 1.00 27.35 220 THR A CA 1
ATOM 1719 C C . THR A 1 240 ? 17.840 76.400 118.022 1.00 30.41 220 THR A C 1
ATOM 1720 O O . THR A 1 240 ? 16.630 76.519 117.862 1.00 31.18 220 THR A O 1
ATOM 1724 N N . PHE A 1 241 ? 18.641 77.452 118.156 1.00 33.15 221 PHE A N 1
ATOM 1725 C CA . PHE A 1 241 ? 18.083 78.801 118.164 1.00 34.56 221 PHE A CA 1
ATOM 1726 C C . PHE A 1 241 ? 19.105 79.848 117.746 1.00 34.92 221 PHE A C 1
ATOM 1727 O O . PHE A 1 241 ? 20.298 79.588 117.777 1.00 34.31 221 PHE A O 1
ATOM 1735 N N . PHE A 1 242 ? 18.626 81.036 117.377 1.00 37.21 222 PHE A N 1
ATOM 1736 C CA . PHE A 1 242 ? 19.495 82.142 116.962 1.00 39.65 222 PHE A CA 1
ATOM 1737 C C . PHE A 1 242 ? 20.679 82.314 117.912 1.00 40.52 222 PHE A C 1
ATOM 1738 O O . PHE A 1 242 ? 20.526 82.234 119.130 1.00 38.94 222 PHE A O 1
ATOM 1746 N N . PRO A 1 243 ? 21.866 82.592 117.350 1.00 41.08 223 PRO A N 1
ATOM 1747 C CA . PRO A 1 243 ? 23.181 82.804 117.952 1.00 42.60 223 PRO A CA 1
ATOM 1748 C C . PRO A 1 243 ? 23.312 83.200 119.406 1.00 43.26 223 PRO A C 1
ATOM 1749 O O . PRO A 1 243 ? 23.979 82.496 120.172 1.00 47.51 223 PRO A O 1
ATOM 1753 N N . PRO A 1 244 ? 22.677 84.310 119.822 1.00 40.74 224 PRO A N 1
ATOM 1754 C CA . PRO A 1 244 ? 22.800 84.731 121.231 1.00 37.26 224 PRO A CA 1
ATOM 1755 C C . PRO A 1 244 ? 22.517 83.627 122.263 1.00 34.97 224 PRO A C 1
ATOM 1756 O O . PRO A 1 244 ? 23.361 83.305 123.098 1.00 33.57 224 PRO A O 1
ATOM 1760 N N . ARG A 1 245 ? 21.321 83.058 122.187 1.00 31.50 225 ARG A N 1
ATOM 1761 C CA . ARG A 1 245 ? 20.879 82.023 123.107 1.00 31.02 225 ARG A CA 1
ATOM 1762 C C . ARG A 1 245 ? 21.632 80.705 122.974 1.00 32.63 225 ARG A C 1
ATOM 1763 O O . ARG A 1 245 ? 21.857 80.217 121.864 1.00 32.89 225 ARG A O 1
ATOM 1771 N N . ASN A 1 246 ? 22.033 80.133 124.104 1.00 30.71 226 ASN A N 1
ATOM 1772 C CA . ASN A 1 246 ? 22.704 78.849 124.059 1.00 32.87 226 ASN A CA 1
ATOM 1773 C C . ASN A 1 246 ? 21.589 77.823 123.889 1.00 33.26 226 ASN A C 1
ATOM 1774 O O . ASN A 1 246 ? 20.425 78.136 124.114 1.00 34.23 226 ASN A O 1
ATOM 1779 N N . SER A 1 247 ? 21.936 76.609 123.479 1.00 32.49 227 SER A N 1
ATOM 1780 C CA . SER A 1 247 ? 20.934 75.571 123.324 1.00 32.97 227 SER A CA 1
ATOM 1781 C C . SER A 1 247 ? 20.602 75.080 124.719 1.00 33.03 227 SER A C 1
ATOM 1782 O O . SER A 1 247 ? 21.501 74.924 125.546 1.00 32.94 227 SER A O 1
ATOM 1785 N N . ASP A 1 248 ? 19.324 74.843 124.996 1.00 32.54 228 ASP A N 1
ATOM 1786 C CA . ASP A 1 248 ? 18.959 74.370 126.321 1.00 34.19 228 ASP A CA 1
ATOM 1787 C C . ASP A 1 248 ? 19.759 73.122 126.668 1.00 34.0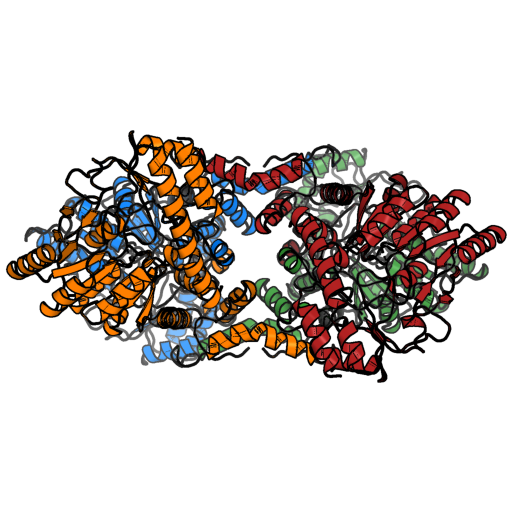3 228 ASP A C 1
ATOM 1788 O O . ASP A 1 248 ? 20.124 72.342 125.787 1.00 32.29 228 ASP A O 1
ATOM 1793 N N . ASP A 1 249 ? 20.050 72.952 127.957 1.00 33.89 229 ASP A N 1
ATOM 1794 C CA . ASP A 1 249 ? 20.793 71.784 128.407 1.00 32.66 229 ASP A CA 1
ATOM 1795 C C . ASP A 1 249 ? 19.835 70.610 128.260 1.00 32.35 229 ASP A C 1
ATOM 1796 O O . ASP A 1 249 ? 19.311 70.085 129.242 1.00 32.57 229 ASP A O 1
ATOM 1801 N N . ILE A 1 250 ? 19.612 70.220 127.010 1.00 30.92 230 ILE A N 1
ATOM 1802 C CA . ILE A 1 250 ? 18.712 69.133 126.654 1.00 29.89 230 ILE A CA 1
ATOM 1803 C C . ILE A 1 250 ? 18.945 67.822 127.406 1.00 27.74 230 ILE A C 1
ATOM 1804 O O . ILE A 1 250 ? 17.992 67.135 127.761 1.00 25.68 230 ILE A O 1
ATOM 1809 N N . VAL A 1 251 ? 20.204 67.479 127.651 1.00 26.86 231 VAL A N 1
ATOM 1810 C CA . VAL A 1 251 ? 20.521 66.237 128.344 1.00 26.36 231 VAL A CA 1
ATOM 1811 C C . VAL A 1 251 ? 20.094 66.302 129.790 1.00 28.04 231 VAL A C 1
ATOM 1812 O O . VAL A 1 251 ? 19.430 65.387 130.287 1.00 28.32 231 VAL A O 1
ATOM 1816 N N . GLU A 1 252 ? 20.468 67.382 130.467 1.00 29.10 232 GLU A N 1
ATOM 1817 C CA . GLU A 1 252 ? 20.100 67.554 131.866 1.00 31.51 232 GLU A CA 1
ATOM 1818 C C . GLU A 1 252 ? 18.575 67.632 132.038 1.00 32.30 232 GLU A C 1
ATOM 1819 O O . GLU A 1 252 ? 18.016 67.026 132.955 1.00 32.44 232 GLU A O 1
ATOM 1825 N N . ILE A 1 253 ? 17.906 68.371 131.153 1.00 31.71 233 ILE A N 1
ATOM 1826 C CA . ILE A 1 253 ? 16.459 68.511 131.217 1.00 30.85 233 ILE A CA 1
ATOM 1827 C C . ILE A 1 253 ? 15.817 67.147 131.023 1.00 31.66 233 ILE A C 1
ATOM 1828 O O . ILE A 1 253 ? 14.814 66.815 131.661 1.00 31.66 233 ILE A O 1
ATOM 1833 N N . ALA A 1 254 ? 16.409 66.354 130.142 1.00 32.42 234 ALA A N 1
ATOM 1834 C CA . ALA A 1 254 ? 15.905 65.014 129.872 1.00 33.70 234 ALA A CA 1
ATOM 1835 C C . ALA A 1 254 ? 16.045 64.141 131.120 1.00 34.24 234 ALA A C 1
ATOM 1836 O O . ALA A 1 254 ? 15.133 63.386 131.458 1.00 36.02 234 ALA A O 1
ATOM 1838 N N . LYS A 1 255 ? 17.188 64.248 131.796 1.00 33.45 235 LYS A N 1
ATOM 1839 C CA . LYS A 1 255 ? 17.442 63.485 133.012 1.00 32.19 235 LYS A CA 1
ATOM 1840 C C . LYS A 1 255 ? 16.423 63.921 134.068 1.00 33.01 235 LYS A C 1
ATOM 1841 O O . LYS A 1 255 ? 15.741 63.100 134.687 1.00 33.31 235 LYS A O 1
ATOM 1847 N N . ILE A 1 256 ? 16.316 65.227 134.256 1.00 32.66 236 ILE A N 1
ATOM 1848 C CA . ILE A 1 256 ? 15.390 65.791 135.220 1.00 33.68 236 ILE A CA 1
ATOM 1849 C C . ILE A 1 256 ? 13.951 65.395 134.930 1.00 35.79 236 ILE A C 1
ATOM 1850 O O . ILE A 1 256 ? 13.200 65.077 135.848 1.00 36.57 236 ILE A O 1
ATOM 1855 N N . CYS A 1 257 ? 13.568 65.421 133.655 1.00 36.13 237 CYS A N 1
ATOM 1856 C CA . CYS A 1 257 ? 12.213 65.056 133.261 1.00 35.68 237 CYS A CA 1
ATOM 1857 C C . CYS A 1 257 ? 11.919 63.591 133.523 1.00 36.78 237 CYS A C 1
ATOM 1858 O O . CYS A 1 257 ? 10.768 63.217 133.751 1.00 37.39 237 CYS A O 1
ATOM 1861 N N . GLU A 1 258 ? 12.952 62.757 133.467 1.00 37.72 238 GLU A N 1
ATOM 1862 C CA . GLU A 1 258 ? 12.776 61.333 133.728 1.00 38.16 238 GLU A CA 1
ATOM 1863 C C . GLU A 1 258 ? 12.587 61.132 135.233 1.00 37.04 238 GLU A C 1
ATOM 1864 O O . GLU A 1 258 ? 11.775 60.315 135.664 1.00 36.48 238 GLU A O 1
ATOM 1870 N N . ASN A 1 259 ? 13.343 61.885 136.027 1.00 37.20 239 ASN A N 1
ATOM 1871 C CA . ASN A 1 259 ? 13.252 61.778 137.482 1.00 36.98 239 ASN A CA 1
ATOM 1872 C C . ASN A 1 259 ? 11.867 62.202 137.972 1.00 37.32 239 ASN A C 1
ATOM 1873 O O . ASN A 1 259 ? 11.367 61.661 138.957 1.00 38.18 239 ASN A O 1
ATOM 1878 N N . TYR A 1 260 ? 11.238 63.153 137.284 1.00 36.06 240 TYR A N 1
ATOM 1879 C CA . TYR A 1 260 ? 9.914 63.611 137.701 1.00 35.72 240 TYR A CA 1
ATOM 1880 C C . TYR A 1 260 ? 8.768 62.926 136.982 1.00 35.99 240 TYR A C 1
ATOM 1881 O O . TYR A 1 260 ? 7.608 63.107 137.352 1.00 35.55 240 TYR A O 1
ATOM 1890 N N . ASP A 1 261 ? 9.089 62.136 135.962 1.00 37.39 241 ASP A N 1
ATOM 1891 C CA . ASP A 1 261 ? 8.073 61.424 135.189 1.00 36.39 241 ASP A CA 1
ATOM 1892 C C . ASP A 1 261 ? 7.166 62.475 134.570 1.00 36.05 241 ASP A C 1
ATOM 1893 O O . ASP A 1 261 ? 5.962 62.533 134.836 1.00 35.84 241 ASP A O 1
ATOM 1898 N N . ILE A 1 262 ? 7.768 63.310 133.735 1.00 34.94 242 ILE A N 1
ATOM 1899 C CA . ILE A 1 262 ? 7.059 64.391 133.075 1.00 33.99 242 ILE A CA 1
ATOM 1900 C C . ILE A 1 262 ? 7.393 64.332 131.587 1.00 32.03 242 ILE A C 1
ATOM 1901 O O . ILE A 1 262 ? 8.493 63.929 131.216 1.00 31.44 242 ILE A O 1
ATOM 1906 N N . PRO A 1 263 ? 6.430 64.674 130.712 1.00 31.47 243 PRO A N 1
ATOM 1907 C CA . PRO A 1 263 ? 6.735 64.626 129.279 1.00 29.28 243 PRO A CA 1
ATOM 1908 C C . PRO A 1 263 ? 7.765 65.681 128.899 1.00 28.40 243 PRO A C 1
ATOM 1909 O O . PRO A 1 263 ? 7.902 66.706 129.573 1.00 27.86 243 PRO A O 1
ATOM 1913 N N . HIS A 1 264 ? 8.509 65.404 127.834 1.00 25.85 244 HIS A N 1
ATOM 1914 C CA . HIS A 1 264 ? 9.549 66.305 127.367 1.00 23.68 244 HIS A CA 1
ATOM 1915 C C . HIS A 1 264 ? 9.542 66.379 125.844 1.00 22.98 244 HIS A C 1
ATOM 1916 O O . HIS A 1 264 ? 9.723 65.367 125.168 1.00 21.88 244 HIS A O 1
ATOM 1923 N N . ILE A 1 265 ? 9.327 67.575 125.310 1.00 21.83 245 ILE A N 1
ATOM 1924 C CA . ILE A 1 265 ? 9.324 67.771 123.869 1.00 24.14 245 ILE A CA 1
ATOM 1925 C C . ILE A 1 265 ? 10.406 68.786 123.507 1.00 25.10 245 ILE A C 1
ATOM 1926 O O . ILE A 1 265 ? 10.510 69.844 124.137 1.00 24.10 245 ILE A O 1
ATOM 1931 N N . ILE A 1 266 ? 11.200 68.473 122.487 1.00 23.60 246 ILE A N 1
ATOM 1932 C CA . ILE A 1 266 ? 12.264 69.369 122.088 1.00 23.53 246 ILE A CA 1
ATOM 1933 C C . ILE A 1 266 ? 12.055 69.986 120.730 1.00 24.69 246 ILE A C 1
ATOM 1934 O O . ILE A 1 266 ? 11.711 69.301 119.768 1.00 27.48 246 ILE A O 1
ATOM 1939 N N . ASN A 1 267 ? 12.275 71.287 120.650 1.00 25.37 247 ASN A N 1
ATOM 1940 C CA . ASN A 1 267 ? 12.175 71.973 119.380 1.00 25.26 247 ASN A CA 1
ATOM 1941 C C . ASN A 1 267 ? 13.576 71.880 118.791 1.00 24.80 247 ASN A C 1
ATOM 1942 O O . ASN A 1 267 ? 14.501 72.539 119.266 1.00 26.08 247 ASN A O 1
ATOM 1947 N N . GLY A 1 268 ? 13.743 71.038 117.781 1.00 23.53 248 GLY A N 1
ATOM 1948 C CA . GLY A 1 268 ? 15.044 70.905 117.151 1.00 23.14 248 GLY A CA 1
ATOM 1949 C C . GLY A 1 268 ? 14.949 71.354 115.707 1.00 22.92 248 GLY A C 1
ATOM 1950 O O . GLY A 1 268 ? 15.411 70.658 114.800 1.00 21.71 248 GLY A O 1
ATOM 1951 N N . ALA A 1 269 ? 14.347 72.527 115.502 1.00 21.87 249 ALA A N 1
ATOM 1952 C CA . ALA A 1 269 ? 14.146 73.073 114.168 1.00 21.47 249 ALA A CA 1
ATOM 1953 C C . ALA A 1 269 ? 15.250 72.670 113.206 1.00 21.95 249 ALA A C 1
ATOM 1954 O O . ALA A 1 269 ? 14.978 71.992 112.223 1.00 23.70 249 ALA A O 1
ATOM 1956 N N . TYR A 1 270 ? 16.491 73.062 113.474 1.00 24.10 250 TYR A N 1
ATOM 1957 C CA . TYR A 1 270 ? 17.577 72.686 112.571 1.00 25.40 250 TYR A CA 1
ATOM 1958 C C . TYR A 1 270 ? 18.730 71.935 113.213 1.00 26.49 250 TYR A C 1
ATOM 1959 O O . TYR A 1 270 ? 19.893 72.265 112.997 1.00 24.84 250 TYR A O 1
ATOM 1968 N N . ALA A 1 271 ? 18.392 70.898 113.977 1.00 27.89 251 ALA A N 1
ATOM 1969 C CA . ALA A 1 271 ? 19.382 70.077 114.667 1.00 28.47 251 ALA A CA 1
ATOM 1970 C C . ALA A 1 271 ? 19.958 68.973 113.785 1.00 29.38 251 ALA A C 1
ATOM 1971 O O . ALA A 1 271 ? 21.147 68.695 113.836 1.00 32.56 251 ALA A O 1
ATOM 1973 N N . ILE A 1 272 ? 19.123 68.340 112.975 1.00 28.66 252 ILE A N 1
ATOM 1974 C CA . ILE A 1 272 ? 19.600 67.259 112.126 1.00 27.66 252 ILE A CA 1
ATOM 1975 C C . ILE A 1 272 ? 20.828 67.595 111.277 1.00 26.81 252 ILE A C 1
ATOM 1976 O O . ILE A 1 272 ? 21.712 66.760 111.117 1.00 26.85 252 ILE A O 1
ATOM 1981 N N . GLN A 1 273 ? 20.896 68.812 110.749 1.00 25.87 253 GLN A N 1
ATOM 1982 C CA . GLN A 1 273 ? 22.008 69.194 109.876 1.00 26.23 253 GLN A CA 1
ATOM 1983 C C . GLN A 1 273 ? 23.384 69.336 110.505 1.00 26.42 253 GLN A C 1
ATOM 1984 O O . GLN A 1 273 ? 24.382 69.383 109.786 1.00 25.90 253 GLN A O 1
ATOM 1990 N N . ASN A 1 274 ? 23.460 69.411 111.827 1.00 26.73 254 ASN A N 1
ATOM 1991 C CA . ASN A 1 274 ? 24.766 69.583 112.456 1.00 29.30 254 ASN A CA 1
ATOM 1992 C C . ASN A 1 274 ? 25.038 68.608 113.589 1.00 30.32 254 ASN A C 1
ATOM 1993 O O . ASN A 1 274 ? 24.269 68.515 114.546 1.00 30.24 254 ASN A O 1
ATOM 1998 N N . ASN A 1 275 ? 26.154 67.895 113.467 1.00 32.15 255 ASN A N 1
ATOM 1999 C CA . ASN A 1 275 ? 26.565 66.895 114.440 1.00 34.17 255 ASN A CA 1
ATOM 2000 C C . ASN A 1 275 ? 26.619 67.454 115.844 1.00 33.59 255 ASN A C 1
ATOM 2001 O O . ASN A 1 275 ? 26.391 66.736 116.813 1.00 35.14 255 ASN A O 1
ATOM 2006 N N . TYR A 1 276 ? 26.919 68.738 115.960 1.00 33.21 256 TYR A N 1
ATOM 2007 C CA . TYR A 1 276 ? 26.978 69.360 117.271 1.00 33.37 256 TYR A CA 1
ATOM 2008 C C . TYR A 1 276 ? 25.674 69.088 118.009 1.00 31.62 256 TYR A C 1
ATOM 2009 O O . TYR A 1 276 ? 25.674 68.724 119.184 1.00 31.72 256 TYR A O 1
ATOM 2018 N N . TYR A 1 277 ? 24.560 69.248 117.310 1.00 29.03 257 TYR A N 1
ATOM 2019 C CA . TYR A 1 277 ? 23.267 69.021 117.926 1.00 27.49 257 TYR A CA 1
ATOM 2020 C C . TYR A 1 277 ? 22.876 67.549 118.008 1.00 26.68 257 TYR A C 1
ATOM 2021 O O . TYR A 1 277 ? 22.163 67.150 118.926 1.00 25.65 257 TYR A O 1
ATOM 2030 N N . LEU A 1 278 ? 23.323 66.743 117.049 1.00 27.41 258 LEU A N 1
ATOM 2031 C CA . LEU A 1 278 ? 23.001 65.313 117.054 1.00 29.05 258 LEU A CA 1
ATOM 2032 C C . LEU A 1 278 ? 23.647 64.615 118.259 1.00 30.56 258 LEU A C 1
ATOM 2033 O O . LEU A 1 278 ? 23.045 63.738 118.873 1.00 30.09 258 LEU A O 1
ATOM 2038 N N . GLU A 1 279 ? 24.875 64.998 118.595 1.00 32.75 259 GLU A N 1
ATOM 2039 C CA . GLU A 1 279 ? 25.547 64.387 119.736 1.00 35.02 259 GLU A CA 1
ATOM 2040 C C . GLU A 1 279 ? 24.756 64.676 121.005 1.00 34.15 259 GLU A C 1
ATOM 2041 O O . GLU A 1 279 ? 24.654 63.821 121.896 1.00 36.09 259 GLU A O 1
ATOM 2047 N N . LYS A 1 280 ? 24.182 65.871 121.081 1.00 31.16 260 LYS A N 1
ATOM 2048 C CA . LYS A 1 280 ? 23.401 66.244 122.251 1.00 30.36 260 LYS A CA 1
ATOM 2049 C C . LYS A 1 280 ? 22.148 65.390 122.350 1.00 29.04 260 LYS A C 1
ATOM 2050 O O . LYS A 1 280 ? 21.774 64.948 123.436 1.00 28.31 260 LYS A O 1
ATOM 2056 N N . LEU A 1 281 ? 21.504 65.147 121.214 1.00 28.20 261 LEU A N 1
ATOM 2057 C CA . LEU A 1 281 ? 20.292 64.326 121.191 1.00 27.95 261 LEU A CA 1
ATOM 2058 C C . LEU A 1 281 ? 20.583 62.872 121.567 1.00 29.72 261 LEU A C 1
ATOM 2059 O O . LEU A 1 281 ? 19.770 62.225 122.245 1.00 29.77 261 LEU A O 1
ATOM 2064 N N . LYS A 1 282 ? 21.736 62.362 121.129 1.00 30.18 262 LYS A N 1
ATOM 2065 C CA . LYS A 1 282 ? 22.125 60.988 121.436 1.00 32.80 262 LYS A CA 1
ATOM 2066 C C . LYS A 1 282 ? 22.203 60.809 122.941 1.00 33.17 262 LYS A C 1
ATOM 2067 O O . LYS A 1 282 ? 21.642 59.869 123.499 1.00 32.52 262 LYS A O 1
ATOM 2073 N N . LYS A 1 283 ? 22.902 61.728 123.596 1.00 33.96 263 LYS A N 1
ATOM 2074 C CA . LYS A 1 283 ? 23.065 61.659 125.036 1.00 34.66 263 LYS A CA 1
ATOM 2075 C C . LYS A 1 283 ? 21.725 61.906 125.695 1.00 34.62 263 LYS A C 1
ATOM 2076 O O . LYS A 1 283 ? 21.443 61.382 126.761 1.00 34.86 263 LYS A O 1
ATOM 2082 N N . ALA A 1 284 ? 20.889 62.692 125.032 1.00 36.12 264 ALA A N 1
ATOM 2083 C CA . ALA A 1 284 ? 19.575 63.046 125.563 1.00 36.17 264 ALA A CA 1
ATOM 2084 C C . ALA A 1 284 ? 18.561 61.917 125.531 1.00 35.83 264 ALA A C 1
ATOM 2085 O O . ALA A 1 284 ? 17.699 61.827 126.408 1.00 35.33 264 ALA A O 1
ATOM 2087 N N . PHE A 1 285 ? 18.650 61.066 124.515 1.00 35.34 265 PHE A N 1
ATOM 2088 C CA . PHE A 1 285 ? 17.727 59.945 124.397 1.00 34.59 265 PHE A CA 1
ATOM 2089 C C . PHE A 1 285 ? 18.053 58.900 125.441 1.00 35.12 265 PHE A C 1
ATOM 2090 O O . PHE A 1 285 ? 17.269 57.985 125.693 1.00 36.22 265 PHE A O 1
ATOM 2098 N N . LYS A 1 286 ? 19.222 59.051 126.049 1.00 36.02 266 LYS A N 1
ATOM 2099 C CA . LYS A 1 286 ? 19.676 58.143 127.085 1.00 35.81 266 LYS A CA 1
ATOM 2100 C C . LYS A 1 286 ? 18.724 58.304 128.271 1.00 34.39 266 LYS A C 1
ATOM 2101 O O . LYS A 1 286 ? 18.683 57.462 129.165 1.00 33.80 266 LYS A O 1
ATOM 2107 N N . TYR A 1 287 ? 17.952 59.387 128.271 1.00 32.45 267 TYR A N 1
ATOM 2108 C CA . TYR A 1 287 ? 17.011 59.623 129.355 1.00 34.17 267 TYR A CA 1
ATOM 2109 C C . TYR A 1 287 ? 15.569 59.762 128.889 1.00 35.19 267 TYR A C 1
ATOM 2110 O O . TYR A 1 287 ? 15.038 58.868 128.246 1.00 36.97 267 TYR A O 1
ATOM 2119 N N . ARG A 1 288 ? 14.949 60.895 129.206 1.00 36.43 268 ARG A N 1
ATOM 2120 C CA . ARG A 1 288 ? 13.552 61.140 128.866 1.00 37.07 268 ARG A CA 1
ATOM 2121 C C . ARG A 1 288 ? 13.245 62.176 127.766 1.00 36.37 268 ARG A C 1
ATOM 2122 O O . ARG A 1 288 ? 13.260 63.384 128.009 1.00 36.69 268 ARG A O 1
ATOM 2130 N N . VAL A 1 289 ? 12.961 61.700 126.559 1.00 34.10 269 VAL A N 1
ATOM 2131 C CA . VAL A 1 289 ? 12.604 62.594 125.466 1.00 32.06 269 VAL A CA 1
ATOM 2132 C C . VAL A 1 289 ? 11.396 62.018 124.727 1.00 31.74 269 VAL A C 1
ATOM 2133 O O . VAL A 1 289 ? 11.510 61.052 123.985 1.00 32.57 269 VAL A O 1
ATOM 2137 N N . ASP A 1 290 ? 10.230 62.600 124.938 1.00 31.37 270 ASP A N 1
ATOM 2138 C CA . ASP A 1 290 ? 9.043 62.110 124.262 1.00 32.72 270 ASP A CA 1
ATOM 2139 C C . ASP A 1 290 ? 9.094 62.315 122.757 1.00 32.24 270 ASP A C 1
ATOM 2140 O O . ASP A 1 290 ? 8.650 61.458 121.999 1.00 34.55 270 ASP A O 1
ATOM 2145 N N . ALA A 1 291 ? 9.630 63.440 122.306 1.00 29.68 271 ALA A N 1
ATOM 2146 C CA . ALA A 1 291 ? 9.693 63.659 120.872 1.00 28.73 271 ALA A CA 1
ATOM 2147 C C . ALA A 1 291 ? 10.480 64.899 120.504 1.00 27.35 271 ALA A C 1
ATOM 2148 O O . ALA A 1 291 ? 10.503 65.878 121.247 1.00 28.40 271 ALA A O 1
ATOM 2150 N N . VAL A 1 292 ? 11.136 64.832 119.354 1.00 24.58 272 VAL A N 1
ATOM 2151 C CA . VAL A 1 292 ? 11.908 65.945 118.843 1.00 24.96 272 VAL A CA 1
ATOM 2152 C C . VAL A 1 292 ? 11.192 66.401 117.576 1.00 24.82 272 VAL A C 1
ATOM 2153 O O . VAL A 1 292 ? 10.596 65.587 116.865 1.00 23.85 272 VAL A O 1
ATOM 2157 N N . VAL A 1 293 ? 11.233 67.693 117.293 1.00 22.01 273 VAL A N 1
ATOM 2158 C CA . VAL A 1 293 ? 10.577 68.186 116.097 1.00 21.64 273 VAL A CA 1
ATOM 2159 C C . VAL A 1 293 ? 11.605 68.966 115.314 1.00 22.99 273 VAL A C 1
ATOM 2160 O O . VAL A 1 293 ? 12.335 69.774 115.881 1.00 24.34 273 VAL A O 1
ATOM 2164 N N . SER A 1 294 ? 11.687 68.712 114.015 1.00 21.70 274 SER A N 1
ATOM 2165 C CA . SER A 1 294 ? 12.640 69.433 113.203 1.00 21.23 274 SER A CA 1
ATOM 2166 C C . SER A 1 294 ? 12.023 69.855 111.884 1.00 23.16 274 SER A C 1
ATOM 2167 O O . SER A 1 294 ? 11.027 69.292 111.436 1.00 23.74 274 SER A O 1
ATOM 2170 N N . SER A 1 295 ? 12.607 70.878 111.278 1.00 24.18 275 SER A N 1
ATOM 2171 C CA . SER A 1 295 ? 12.123 71.398 110.014 1.00 24.94 275 SER A CA 1
ATOM 2172 C C . SER A 1 295 ? 12.751 70.611 108.877 1.00 24.52 275 SER A C 1
ATOM 2173 O O . SER A 1 295 ? 13.956 70.377 108.881 1.00 25.37 275 SER A O 1
ATOM 2176 N N . SER A 1 296 ? 11.932 70.200 107.910 1.00 24.09 276 SER A N 1
ATOM 2177 C CA . SER A 1 296 ? 12.413 69.426 106.760 1.00 23.54 276 SER A CA 1
ATOM 2178 C C . SER A 1 296 ? 12.999 70.316 105.672 1.00 22.94 276 SER A C 1
ATOM 2179 O O . SER A 1 296 ? 13.673 69.832 104.767 1.00 24.54 276 SER A O 1
ATOM 2182 N N . ASP A 1 297 ? 12.735 71.613 105.741 1.00 22.27 277 ASP A N 1
ATOM 2183 C CA . ASP A 1 297 ? 13.280 72.511 104.740 1.00 24.10 277 ASP A CA 1
ATOM 2184 C C . ASP A 1 297 ? 14.683 72.886 105.172 1.00 24.22 277 ASP A C 1
ATOM 2185 O O . ASP A 1 297 ? 15.618 72.853 104.366 1.00 25.99 277 ASP A O 1
ATOM 2190 N N . LYS A 1 298 ? 14.836 73.220 106.449 1.00 22.65 278 LYS A N 1
ATOM 2191 C CA . LYS A 1 298 ? 16.138 73.608 106.984 1.00 24.16 278 LYS A CA 1
ATOM 2192 C C . LYS A 1 298 ? 17.139 72.459 107.045 1.00 24.43 278 LYS A C 1
ATOM 2193 O O . LYS A 1 298 ? 18.342 72.691 107.039 1.00 25.74 278 LYS A O 1
ATOM 2199 N N . ASN A 1 299 ? 16.650 71.224 107.120 1.00 24.23 279 ASN A N 1
ATOM 2200 C CA . ASN A 1 299 ? 17.540 70.073 107.217 1.00 23.29 279 ASN A CA 1
ATOM 2201 C C . ASN A 1 299 ? 17.588 69.170 106.000 1.00 23.54 279 ASN A C 1
ATOM 2202 O O . ASN A 1 299 ? 18.578 68.474 105.786 1.00 24.28 279 ASN A O 1
ATOM 2207 N N . LEU A 1 300 ? 16.521 69.166 105.213 1.00 23.86 280 LEU A N 1
ATOM 2208 C CA . LEU A 1 300 ? 16.471 68.312 104.042 1.00 24.58 280 LEU A CA 1
ATOM 2209 C C . LEU A 1 300 ? 16.340 69.072 102.729 1.00 26.96 280 LEU A C 1
ATOM 2210 O O . LEU A 1 300 ? 15.950 68.500 101.713 1.00 29.10 280 LEU A O 1
ATOM 2215 N N . LEU A 1 301 ? 16.684 70.358 102.754 1.00 28.04 281 LEU A N 1
ATOM 2216 C CA . LEU A 1 301 ? 16.637 71.202 101.565 1.00 26.56 281 LEU A CA 1
ATOM 2217 C C . LEU A 1 301 ? 15.341 70.958 100.815 1.00 28.25 281 LEU A C 1
ATOM 2218 O O . LEU A 1 301 ? 15.311 70.768 99.596 1.00 27.40 281 LEU A O 1
ATOM 2223 N N . THR A 1 302 ? 14.269 70.957 101.590 1.00 28.13 282 THR A N 1
ATOM 2224 C CA . THR A 1 302 ? 12.921 70.757 101.101 1.00 27.29 282 THR A CA 1
ATOM 2225 C C . THR A 1 302 ? 12.281 72.143 101.018 1.00 26.85 282 THR A C 1
ATOM 2226 O O . THR A 1 302 ? 12.792 73.102 101.595 1.00 27.17 282 THR A O 1
ATOM 2230 N N . PRO A 1 303 ? 11.200 72.287 100.241 1.00 25.92 283 PRO A N 1
ATOM 2231 C CA . PRO A 1 303 ? 10.597 73.627 100.218 1.00 22.85 283 PRO A CA 1
ATOM 2232 C C . PRO A 1 303 ? 9.877 73.852 101.562 1.00 23.18 283 PRO A C 1
ATOM 2233 O O . PRO A 1 303 ? 9.574 72.894 102.265 1.00 22.99 283 PRO A O 1
ATOM 2237 N N . ILE A 1 304 ? 9.614 75.099 101.944 1.00 23.25 284 ILE A N 1
ATOM 2238 C CA . ILE A 1 304 ? 8.957 75.355 103.224 1.00 22.89 284 ILE A CA 1
ATOM 2239 C C . ILE A 1 304 ? 7.614 74.651 103.337 1.00 24.53 284 ILE A C 1
ATOM 2240 O O . ILE A 1 304 ? 6.870 74.570 102.358 1.00 24.36 284 ILE A O 1
ATOM 2245 N N . GLY A 1 305 ? 7.310 74.135 104.527 1.00 24.75 285 GLY A N 1
ATOM 2246 C CA . GLY A 1 305 ? 6.033 73.471 104.731 1.00 26.92 285 GLY A CA 1
ATOM 2247 C C . GLY A 1 305 ? 5.963 72.090 105.377 1.00 27.96 285 GLY A C 1
ATOM 2248 O O . GLY A 1 305 ? 4.861 71.602 105.652 1.00 29.52 285 GLY A O 1
ATOM 2249 N N . GLY A 1 306 ? 7.100 71.451 105.632 1.00 26.29 286 GLY A N 1
ATOM 2250 C CA . GLY A 1 306 ? 7.057 70.131 106.235 1.00 25.94 286 GLY A CA 1
ATOM 2251 C C . GLY A 1 306 ? 7.807 69.970 107.547 1.00 26.48 286 GLY A C 1
ATOM 2252 O O . GLY A 1 306 ? 8.724 70.731 107.849 1.00 28.47 286 GLY A O 1
ATOM 2253 N N . GLY A 1 307 ? 7.412 68.968 108.329 1.00 25.56 287 GLY A N 1
ATOM 2254 C CA . GLY A 1 307 ? 8.063 68.703 109.595 1.00 24.50 287 GLY A CA 1
ATOM 2255 C C . GLY A 1 307 ? 8.591 67.280 109.728 1.00 25.58 287 GLY A C 1
ATOM 2256 O O . GLY A 1 307 ? 8.294 66.395 108.914 1.00 26.11 287 GLY A O 1
ATOM 2257 N N . LEU A 1 308 ? 9.392 67.068 110.766 1.00 24.12 288 LEU A N 1
ATOM 2258 C CA . LEU A 1 308 ? 9.979 65.769 111.062 1.00 23.99 288 LEU A CA 1
ATOM 2259 C C . LEU A 1 308 ? 9.847 65.609 112.568 1.00 24.67 288 LEU A C 1
ATOM 2260 O O . LEU A 1 308 ? 10.356 66.425 113.333 1.00 26.09 288 LEU A O 1
ATOM 2265 N N . VAL A 1 309 ? 9.145 64.565 112.982 1.00 24.62 289 VAL A N 1
ATOM 2266 C CA . VAL A 1 309 ? 8.916 64.281 114.388 1.00 24.41 289 VAL A CA 1
ATOM 2267 C C . VAL A 1 309 ? 9.582 62.941 114.661 1.00 25.25 289 VAL A C 1
ATOM 2268 O O . VAL A 1 309 ? 9.380 61.990 113.910 1.00 26.37 289 VAL A O 1
ATOM 2272 N N . TYR A 1 310 ? 10.382 62.863 115.716 1.00 24.82 290 TYR A N 1
ATOM 2273 C CA . TYR A 1 310 ? 11.055 61.617 116.029 1.00 26.47 290 TYR A CA 1
ATOM 2274 C C . TYR A 1 310 ? 11.269 61.378 117.517 1.00 27.50 290 TYR A C 1
ATOM 2275 O O . TYR A 1 310 ? 11.299 62.316 118.311 1.00 28.29 290 TYR A O 1
ATOM 2284 N N . SER A 1 311 ? 11.406 60.106 117.883 1.00 30.26 291 SER A N 1
ATOM 2285 C CA . SER A 1 311 ? 11.582 59.699 119.273 1.00 32.51 291 SER A CA 1
ATOM 2286 C C . SER A 1 311 ? 11.856 58.207 119.383 1.00 33.81 291 SER A C 1
ATOM 2287 O O . SER A 1 311 ? 11.541 57.448 118.469 1.00 34.64 291 SER A O 1
ATOM 2290 N N . THR A 1 312 ? 12.423 57.784 120.510 1.00 35.53 292 THR A N 1
ATOM 2291 C CA . THR A 1 312 ? 12.710 56.367 120.721 1.00 37.16 292 THR A CA 1
ATOM 2292 C C . THR A 1 312 ? 11.450 55.628 121.172 1.00 37.70 292 THR A C 1
ATOM 2293 O O . THR A 1 312 ? 11.444 54.401 121.294 1.00 39.42 292 THR A O 1
ATOM 2297 N N . ASP A 1 313 ? 10.379 56.380 121.405 1.00 38.17 293 ASP A N 1
ATOM 2298 C CA . ASP A 1 313 ? 9.114 55.805 121.855 1.00 38.69 293 ASP A CA 1
ATOM 2299 C C . ASP A 1 313 ? 8.101 55.667 120.719 1.00 38.46 293 ASP A C 1
ATOM 2300 O O . ASP A 1 313 ? 7.482 56.645 120.312 1.00 39.36 293 ASP A O 1
ATOM 2305 N N . ALA A 1 314 ? 7.918 54.451 120.220 1.00 39.05 294 ALA A N 1
ATOM 2306 C CA . ALA A 1 314 ? 6.976 54.214 119.132 1.00 38.99 294 ALA A CA 1
ATOM 2307 C C . ALA A 1 314 ? 5.539 54.504 119.554 1.00 39.32 294 ALA A C 1
ATOM 2308 O O . ALA A 1 314 ? 4.723 54.935 118.745 1.00 40.09 294 ALA A O 1
ATOM 2310 N N . GLU A 1 315 ? 5.226 54.261 120.819 1.00 39.54 295 GLU A N 1
ATOM 2311 C CA . GLU A 1 315 ? 3.881 54.518 121.315 1.00 39.70 295 GLU A CA 1
ATOM 2312 C C . GLU A 1 315 ? 3.535 55.998 121.201 1.00 37.70 295 GLU A C 1
ATOM 2313 O O . GLU A 1 315 ? 2.402 56.350 120.861 1.00 37.50 295 GLU A O 1
ATOM 2319 N N . PHE A 1 316 ? 4.503 56.869 121.482 1.00 34.45 296 PHE A N 1
ATOM 2320 C CA . PHE A 1 316 ? 4.242 58.300 121.424 1.00 31.56 296 PHE A CA 1
ATOM 2321 C C . PHE A 1 316 ? 4.094 58.820 119.990 1.00 31.93 296 PHE A C 1
ATOM 2322 O O . PHE A 1 316 ? 3.384 59.804 119.754 1.00 30.26 296 PHE A O 1
ATOM 2330 N N . ILE A 1 317 ? 4.749 58.166 119.032 1.00 31.11 297 ILE A N 1
ATOM 2331 C CA . ILE A 1 317 ? 4.633 58.598 117.647 1.00 32.10 297 ILE A CA 1
ATOM 2332 C C . ILE A 1 317 ? 3.215 58.340 117.157 1.00 34.76 297 ILE A C 1
ATOM 2333 O O . ILE A 1 317 ? 2.653 59.158 116.430 1.00 35.19 297 ILE A O 1
ATOM 2338 N N . LYS A 1 318 ? 2.630 57.209 117.550 1.00 35.63 298 LYS A N 1
ATOM 2339 C CA . LYS A 1 318 ? 1.256 56.910 117.144 1.00 36.49 298 LYS A CA 1
ATOM 2340 C C . LYS A 1 318 ? 0.334 58.006 117.679 1.00 36.53 298 LYS A C 1
ATOM 2341 O O . LYS A 1 318 ? -0.563 58.480 116.982 1.00 39.29 298 LYS A O 1
ATOM 2347 N N . GLU A 1 319 ? 0.556 58.390 118.932 1.00 35.06 299 GLU A N 1
ATOM 2348 C CA . GLU A 1 319 ? -0.267 59.401 119.589 1.00 33.97 299 GLU A CA 1
ATOM 2349 C C . GLU A 1 319 ? -0.231 60.744 118.860 1.00 32.79 299 GLU A C 1
ATOM 2350 O O . GLU A 1 319 ? -1.262 61.400 118.691 1.00 31.41 299 GLU A O 1
ATOM 2356 N N . ILE A 1 320 ? 0.962 61.154 118.445 1.00 31.03 300 ILE A N 1
ATOM 2357 C CA . ILE A 1 320 ? 1.126 62.407 117.720 1.00 30.01 300 ILE A CA 1
ATOM 2358 C C . ILE A 1 320 ? 0.314 62.296 116.432 1.00 29.24 300 ILE A C 1
ATOM 2359 O O . ILE A 1 320 ? -0.434 63.206 116.062 1.00 26.88 300 ILE A O 1
ATOM 2364 N N . SER A 1 321 ? 0.452 61.152 115.774 1.00 28.45 301 SER A N 1
ATOM 2365 C CA . SER A 1 321 ? -0.258 60.873 114.540 1.00 28.31 301 SER A CA 1
ATOM 2366 C C . SER A 1 321 ? -1.766 61.017 114.751 1.00 28.57 301 SER A C 1
ATOM 2367 O O . SER A 1 321 ? -2.498 61.464 113.861 1.00 28.02 301 SER A O 1
ATOM 2370 N N . LEU A 1 322 ? -2.234 60.640 115.932 1.00 27.61 302 LEU A N 1
ATOM 2371 C CA . LEU A 1 322 ? -3.657 60.747 116.227 1.00 27.80 302 LEU A CA 1
ATOM 2372 C C . LEU A 1 322 ? -4.047 62.141 116.705 1.00 28.69 302 LEU A C 1
ATOM 2373 O O . LEU A 1 322 ? -5.148 62.333 117.215 1.00 31.35 302 LEU A O 1
ATOM 2378 N N . SER A 1 323 ? -3.157 63.112 116.544 1.00 28.57 303 SER A N 1
ATOM 2379 C CA . SER A 1 323 ? -3.454 64.470 116.976 1.00 29.27 303 SER A CA 1
ATOM 2380 C C . SER A 1 323 ? -3.880 65.414 115.859 1.00 28.59 303 SER A C 1
ATOM 2381 O O . SER A 1 323 ? -4.419 66.487 116.125 1.00 30.08 303 SER A O 1
ATOM 2384 N N . TYR A 1 324 ? -3.660 65.013 114.613 1.00 27.74 304 TYR A N 1
ATOM 2385 C CA . TYR A 1 324 ? -4.008 65.853 113.473 1.00 27.53 304 TYR A CA 1
ATOM 2386 C C . TYR A 1 324 ? -5.486 65.745 113.057 1.00 26.96 304 TYR A C 1
ATOM 2387 O O . TYR A 1 324 ? -5.983 64.663 112.756 1.00 26.87 304 TYR A O 1
ATOM 2396 N N . PRO A 1 325 ? -6.219 66.867 113.059 1.00 26.59 305 PRO A N 1
ATOM 2397 C CA . PRO A 1 325 ? -7.621 66.744 112.648 1.00 26.72 305 PRO A CA 1
ATOM 2398 C C . PRO A 1 325 ? -7.771 66.634 111.121 1.00 25.43 305 PRO A C 1
ATOM 2399 O O . PRO A 1 325 ? -7.181 67.405 110.366 1.00 24.14 305 PRO A O 1
ATOM 2403 N N . GLY A 1 326 ? -8.546 65.655 110.674 1.00 24.97 306 GLY A N 1
ATOM 2404 C CA . GLY A 1 326 ? -8.780 65.495 109.252 1.00 25.57 306 GLY A CA 1
ATOM 2405 C C . GLY A 1 326 ? -7.684 64.874 108.411 1.00 25.96 306 GLY A C 1
ATOM 2406 O O . GLY A 1 326 ? -6.739 64.273 108.916 1.00 27.77 306 GLY A O 1
ATOM 2407 N N . ARG A 1 327 ? -7.832 65.027 107.103 1.00 26.12 307 ARG A N 1
ATOM 2408 C CA . ARG A 1 327 ? -6.894 64.489 106.129 1.00 27.23 307 ARG A CA 1
ATOM 2409 C C . ARG A 1 327 ? -5.967 65.600 105.638 1.00 26.56 307 ARG A C 1
ATOM 2410 O O . ARG A 1 327 ? -6.326 66.775 105.669 1.00 26.51 307 ARG A O 1
ATOM 2418 N N . ALA A 1 328 ? -4.782 65.238 105.169 1.00 26.66 308 ALA A N 1
ATOM 2419 C CA . ALA A 1 328 ? -3.848 66.263 104.743 1.00 27.17 308 ALA A CA 1
ATOM 2420 C C . ALA A 1 328 ? -3.264 66.126 103.349 1.00 27.06 308 ALA A C 1
ATOM 2421 O O . ALA A 1 328 ? -3.315 65.062 102.730 1.00 26.99 308 ALA A O 1
ATOM 2423 N N . SER A 1 329 ? -2.717 67.238 102.864 1.00 26.75 309 SER A N 1
ATOM 2424 C CA . SER A 1 329 ? -2.071 67.291 101.560 1.00 24.90 309 SER A CA 1
ATOM 2425 C C . SER A 1 329 ? -0.890 66.325 101.581 1.00 25.38 309 SER A C 1
ATOM 2426 O O . SER A 1 329 ? -0.232 66.156 102.608 1.00 22.42 309 SER A O 1
ATOM 2429 N N . ALA A 1 330 ? -0.607 65.705 100.444 1.00 25.17 310 ALA A N 1
ATOM 2430 C CA . ALA A 1 330 ? 0.499 64.770 100.380 1.00 24.31 310 ALA A CA 1
ATOM 2431 C C . ALA A 1 330 ? 1.813 65.447 100.019 1.00 24.58 310 ALA A C 1
ATOM 2432 O O . ALA A 1 330 ? 2.888 64.963 100.385 1.00 27.12 310 ALA A O 1
ATOM 2434 N N . THR A 1 331 ? 1.728 66.580 99.328 1.00 21.89 311 THR A N 1
ATOM 2435 C CA . THR A 1 331 ? 2.921 67.273 98.846 1.00 21.59 311 THR A CA 1
ATOM 2436 C C . THR A 1 331 ? 4.085 67.535 99.808 1.00 21.01 311 THR A C 1
ATOM 2437 O O . THR A 1 331 ? 5.234 67.350 99.431 1.00 22.19 311 THR A O 1
ATOM 2441 N N . PRO A 1 332 ? 3.823 67.991 101.040 1.00 20.78 312 PRO A N 1
ATOM 2442 C CA . PRO A 1 332 ? 4.985 68.217 101.911 1.00 21.67 312 PRO A CA 1
ATOM 2443 C C . PRO A 1 332 ? 5.716 66.909 102.196 1.00 24.31 312 PRO A C 1
ATOM 2444 O O . PRO A 1 332 ? 6.951 66.863 102.257 1.00 24.54 312 PRO A O 1
ATOM 2448 N N . VAL A 1 333 ? 4.946 65.837 102.358 1.00 25.31 313 VAL A N 1
ATOM 2449 C CA . VAL A 1 333 ? 5.533 64.539 102.629 1.00 23.36 313 VAL A CA 1
ATOM 2450 C C . VAL A 1 333 ? 6.256 63.991 101.404 1.00 24.36 313 VAL A C 1
ATOM 2451 O O . VAL A 1 333 ? 7.283 63.333 101.550 1.00 29.10 313 VAL A O 1
ATOM 2455 N N . VAL A 1 334 ? 5.748 64.257 100.204 1.00 21.20 314 VAL A N 1
ATOM 2456 C CA . VAL A 1 334 ? 6.426 63.787 98.997 1.00 19.95 314 VAL A CA 1
ATOM 2457 C C . VAL A 1 334 ? 7.747 64.544 98.870 1.00 19.92 314 VAL A C 1
ATOM 2458 O O . VAL A 1 334 ? 8.743 63.990 98.411 1.00 20.12 314 VAL A O 1
ATOM 2462 N N . ASN A 1 335 ? 7.755 65.811 99.279 1.00 20.63 315 ASN A N 1
ATOM 2463 C CA . ASN A 1 335 ? 8.971 66.633 99.211 1.00 21.15 315 ASN A CA 1
ATOM 2464 C C . ASN A 1 335 ? 10.094 66.063 100.077 1.00 20.95 315 ASN A C 1
ATOM 2465 O O . ASN A 1 335 ? 11.268 66.064 99.691 1.00 21.99 315 ASN A O 1
ATOM 2470 N N . THR A 1 336 ? 9.732 65.590 101.260 1.00 19.82 316 THR A N 1
ATOM 2471 C CA . THR A 1 336 ? 10.713 65.008 102.137 1.00 20.38 316 THR A CA 1
ATOM 2472 C C . THR A 1 336 ? 11.241 63.737 101.472 1.00 22.11 316 THR A C 1
ATOM 2473 O O . THR A 1 336 ? 12.449 63.523 101.402 1.00 24.35 316 THR A O 1
ATOM 2477 N N . LEU A 1 337 ? 10.333 62.907 100.968 1.00 21.98 317 LEU A N 1
ATOM 2478 C CA . LEU A 1 337 ? 10.716 61.675 100.302 1.00 23.35 317 LEU A CA 1
ATOM 2479 C C . LEU A 1 337 ? 11.709 62.000 99.177 1.00 24.06 317 LEU A C 1
ATOM 2480 O O . LEU A 1 337 ? 12.823 61.460 99.127 1.00 25.21 317 LEU A O 1
ATOM 2485 N N . VAL A 1 338 ? 11.310 62.909 98.294 1.00 22.77 318 VAL A N 1
ATOM 2486 C CA . VAL A 1 338 ? 12.146 63.311 97.175 1.00 22.88 318 VAL A CA 1
ATOM 2487 C C . VAL A 1 338 ? 13.540 63.735 97.621 1.00 22.63 318 VAL A C 1
ATOM 2488 O O . VAL A 1 338 ? 14.529 63.419 96.968 1.00 22.12 318 VAL A O 1
ATOM 2492 N N . SER A 1 339 ? 13.625 64.445 98.739 1.00 23.22 319 SER A N 1
ATOM 2493 C CA . SER A 1 339 ? 14.924 64.889 99.227 1.00 23.30 319 SER A CA 1
ATOM 2494 C C . SER A 1 339 ? 15.810 63.722 99.627 1.00 22.19 319 SER A C 1
ATOM 2495 O O . SER A 1 339 ? 17.009 63.717 99.351 1.00 20.64 319 SER A O 1
ATOM 2498 N N . LEU A 1 340 ? 15.220 62.728 100.275 1.00 22.53 320 LEU A N 1
ATOM 2499 C CA . LEU A 1 340 ? 15.993 61.571 100.714 1.00 23.14 320 LEU A CA 1
ATOM 2500 C C . LEU A 1 340 ? 16.502 60.752 99.535 1.00 23.11 320 LEU A C 1
ATOM 2501 O O . LEU A 1 340 ? 17.642 60.286 99.546 1.00 24.42 320 LEU A O 1
ATOM 2506 N N . LEU A 1 341 ? 15.656 60.582 98.521 1.00 22.20 321 LEU A N 1
ATOM 2507 C CA . LEU A 1 341 ? 16.026 59.806 97.348 1.00 22.04 321 LEU A CA 1
ATOM 2508 C C . LEU A 1 341 ? 16.962 60.571 96.425 1.00 23.35 321 LEU A C 1
ATOM 2509 O O . LEU A 1 341 ? 17.868 59.987 95.826 1.00 24.97 321 LEU A O 1
ATOM 2514 N N . SER A 1 342 ? 16.759 61.881 96.326 1.00 22.96 322 SER A N 1
ATOM 2515 C CA . SER A 1 342 ? 17.577 62.703 95.449 1.00 23.39 322 SER A CA 1
ATOM 2516 C C . SER A 1 342 ? 18.991 62.965 95.972 1.00 24.20 322 SER A C 1
ATOM 2517 O O . SER A 1 342 ? 19.963 62.891 95.220 1.00 23.94 322 SER A O 1
ATOM 2528 N N . GLY A 1 344 ? 20.722 61.315 98.699 1.00 28.51 324 GLY A N 1
ATOM 2529 C CA . GLY A 1 344 ? 21.436 60.081 98.969 1.00 29.14 324 GLY A CA 1
ATOM 2530 C C . GLY A 1 344 ? 22.236 60.348 100.234 1.00 29.62 324 GLY A C 1
ATOM 2531 O O . GLY A 1 344 ? 22.312 61.501 100.653 1.00 30.08 324 GLY A O 1
ATOM 2532 N N . SER A 1 345 ? 22.824 59.324 100.850 1.00 29.06 325 SER A N 1
ATOM 2533 C CA . SER A 1 345 ? 23.602 59.540 102.071 1.00 29.82 325 SER A CA 1
ATOM 2534 C C . SER A 1 345 ? 25.006 60.057 101.778 1.00 30.12 325 SER A C 1
ATOM 2535 O O . SER A 1 345 ? 25.570 60.814 102.572 1.00 30.02 325 SER A O 1
ATOM 2538 N N . LYS A 1 346 ? 25.577 59.660 100.646 1.00 28.35 326 LYS A N 1
ATOM 2539 C CA . LYS A 1 346 ? 26.907 60.138 100.313 1.00 30.57 326 LYS A CA 1
ATOM 2540 C C . LYS A 1 346 ? 26.877 61.669 100.180 1.00 29.21 326 LYS A C 1
ATOM 2541 O O . LYS A 1 346 ? 27.676 62.371 100.788 1.00 30.25 326 LYS A O 1
ATOM 2547 N N . ASN A 1 347 ? 25.943 62.198 99.403 1.00 28.51 327 ASN A N 1
ATOM 2548 C CA . ASN A 1 347 ? 25.874 63.645 99.238 1.00 28.33 327 ASN A CA 1
ATOM 2549 C C . ASN A 1 347 ? 25.525 64.375 100.524 1.00 28.11 327 ASN A C 1
ATOM 2550 O O . ASN A 1 347 ? 26.013 65.475 100.772 1.00 25.30 327 ASN A O 1
ATOM 2555 N N . TYR A 1 348 ? 24.668 63.777 101.340 1.00 27.58 328 TYR A N 1
ATOM 2556 C CA . TYR A 1 348 ? 24.289 64.456 102.550 1.00 27.88 328 TYR A CA 1
ATOM 2557 C C . TYR A 1 348 ? 25.511 64.709 103.408 1.00 30.43 328 TYR A C 1
ATOM 2558 O O . TYR A 1 348 ? 25.615 65.760 104.040 1.00 33.01 328 TYR A O 1
ATOM 2567 N N . LEU A 1 349 ? 26.436 63.751 103.424 1.00 30.74 329 LEU A N 1
ATOM 2568 C CA . LEU A 1 349 ? 27.650 63.877 104.207 1.00 29.40 329 LEU A CA 1
ATOM 2569 C C . LEU A 1 349 ? 28.543 64.956 103.618 1.00 29.42 329 LEU A C 1
ATOM 2570 O O . LEU A 1 349 ? 29.236 65.650 104.353 1.00 31.74 329 LEU A O 1
ATOM 2575 N N . GLU A 1 350 ? 28.530 65.105 102.297 1.00 29.50 330 GLU A N 1
ATOM 2576 C CA . GLU A 1 350 ? 29.329 66.150 101.664 1.00 31.39 330 GLU A CA 1
ATOM 2577 C C . GLU A 1 350 ? 28.716 67.536 101.945 1.00 31.01 330 GLU A C 1
ATOM 2578 O O . GLU A 1 350 ? 29.408 68.556 101.869 1.00 31.54 330 GLU A O 1
ATOM 2584 N N . LEU A 1 351 ? 27.423 67.578 102.264 1.00 29.19 331 LEU A N 1
ATOM 2585 C CA . LEU A 1 351 ? 26.781 68.852 102.582 1.00 29.06 331 LEU A CA 1
ATOM 2586 C C . LEU A 1 351 ? 27.179 69.225 104.010 1.00 29.13 331 LEU A C 1
ATOM 2587 O O . LEU A 1 351 ? 27.459 70.379 104.312 1.00 29.72 331 LEU A O 1
ATOM 2592 N N . VAL A 1 352 ? 27.200 68.228 104.881 1.00 29.42 332 VAL A N 1
ATOM 2593 C CA . VAL A 1 352 ? 27.538 68.428 106.276 1.00 30.11 332 VAL A CA 1
ATOM 2594 C C . VAL A 1 352 ? 28.992 68.853 106.423 1.00 32.80 332 VAL A C 1
ATOM 2595 O O . VAL A 1 352 ? 29.333 69.631 107.315 1.00 34.19 332 VAL A O 1
ATOM 2599 N N . LYS A 1 353 ? 29.845 68.355 105.539 1.00 35.36 333 LYS A N 1
ATOM 2600 C CA . LYS A 1 353 ? 31.257 68.708 105.590 1.00 37.28 333 LYS A CA 1
ATOM 2601 C C . LYS A 1 353 ? 31.516 70.060 104.931 1.00 35.49 333 LYS A C 1
ATOM 2602 O O . LYS A 1 353 ? 32.448 70.768 105.303 1.00 38.33 333 LYS A O 1
ATOM 2608 N N . ASN A 1 354 ? 30.704 70.438 103.957 1.00 33.11 334 ASN A N 1
ATOM 2609 C CA . ASN A 1 354 ? 30.932 71.728 103.343 1.00 30.85 334 ASN A CA 1
ATOM 2610 C C . ASN A 1 354 ? 30.550 72.819 104.321 1.00 30.59 334 ASN A C 1
ATOM 2611 O O . ASN A 1 354 ? 31.183 73.872 104.353 1.00 31.03 334 ASN A O 1
ATOM 2616 N N . GLN A 1 355 ? 29.527 72.574 105.135 1.00 29.51 335 GLN A N 1
ATOM 2617 C CA . GLN A 1 355 ? 29.097 73.597 106.070 1.00 30.47 335 GLN A CA 1
ATOM 2618 C C . GLN A 1 355 ? 30.136 73.855 107.148 1.00 30.54 335 GLN A C 1
ATOM 2619 O O . GLN A 1 355 ? 30.279 74.985 107.597 1.00 32.37 335 GLN A O 1
ATOM 2625 N N . LYS A 1 356 ? 30.874 72.836 107.568 1.00 30.82 336 LYS A N 1
ATOM 2626 C CA . LYS A 1 356 ? 31.903 73.078 108.574 1.00 32.20 336 LYS A CA 1
ATOM 2627 C C . LYS A 1 356 ? 32.945 74.005 107.932 1.00 31.04 336 LYS A C 1
ATOM 2628 O O . LYS A 1 356 ? 33.406 74.956 108.547 1.00 31.58 336 LYS A O 1
ATOM 2634 N N . ASN A 1 357 ? 33.285 73.731 106.678 1.00 30.39 337 ASN A N 1
ATOM 2635 C CA . ASN A 1 357 ? 34.243 74.532 105.938 1.00 30.50 337 ASN A CA 1
ATOM 2636 C C . ASN A 1 357 ? 33.696 75.928 105.624 1.00 31.09 337 ASN A C 1
ATOM 2637 O O . ASN A 1 357 ? 34.460 76.874 105.456 1.00 32.19 337 ASN A O 1
ATOM 2642 N N . SER A 1 358 ? 32.377 76.064 105.529 1.00 30.70 338 SER A N 1
ATOM 2643 C CA . SER A 1 358 ? 31.792 77.366 105.244 1.00 29.36 338 SER A CA 1
ATOM 2644 C C . SER A 1 358 ? 31.666 78.183 106.525 1.00 29.92 338 SER A C 1
ATOM 2645 O O . SER A 1 358 ? 31.707 79.414 106.500 1.00 29.84 338 SER A O 1
ATOM 2648 N N . LYS A 1 359 ? 31.509 77.487 107.642 1.00 29.76 339 LYS A N 1
ATOM 2649 C CA . LYS A 1 359 ? 31.401 78.133 108.935 1.00 33.11 339 LYS A CA 1
ATOM 2650 C C . LYS A 1 359 ? 32.741 78.800 109.257 1.00 35.59 339 LYS A C 1
ATOM 2651 O O . LYS A 1 359 ? 32.785 79.978 109.630 1.00 35.21 339 LYS A O 1
ATOM 2657 N N . LYS A 1 360 ? 33.834 78.056 109.095 1.00 36.96 340 LYS A N 1
ATOM 2658 C CA . LYS A 1 360 ? 35.157 78.612 109.367 1.00 38.69 340 LYS A CA 1
ATOM 2659 C C . LYS A 1 360 ? 35.493 79.744 108.412 1.00 38.50 340 LYS A C 1
ATOM 2660 O O . LYS A 1 360 ? 36.216 80.667 108.771 1.00 40.00 340 LYS A O 1
ATOM 2666 N N . LEU A 1 361 ? 34.977 79.679 107.193 1.00 37.37 341 LEU A N 1
ATOM 2667 C CA . LEU A 1 361 ? 35.247 80.739 106.235 1.00 38.28 341 LEU A CA 1
ATOM 2668 C C . LEU A 1 361 ? 34.474 81.988 106.657 1.00 38.95 341 LEU A C 1
ATOM 2669 O O . LEU A 1 361 ? 34.928 83.111 106.454 1.00 39.56 341 LEU A O 1
ATOM 2674 N N . LEU A 1 362 ? 33.306 81.779 107.258 1.00 39.89 342 LEU A N 1
ATOM 2675 C CA . LEU A 1 362 ? 32.466 82.875 107.734 1.00 40.33 342 LEU A CA 1
ATOM 2676 C C . LEU A 1 362 ? 33.164 83.547 108.923 1.00 42.20 342 LEU A C 1
ATOM 2677 O O . LEU A 1 362 ? 33.259 84.780 108.989 1.00 41.60 342 LEU A O 1
ATOM 2682 N N . ASP A 1 363 ? 33.649 82.726 109.856 1.00 42.93 343 ASP A N 1
ATOM 2683 C CA . ASP A 1 363 ? 34.333 83.229 111.041 1.00 45.71 343 ASP A CA 1
ATOM 2684 C C . ASP A 1 363 ? 35.573 84.062 110.711 1.00 46.35 343 ASP A C 1
ATOM 2685 O O . ASP A 1 363 ? 35.582 85.274 110.935 1.00 47.62 343 ASP A O 1
ATOM 2690 N N . GLU A 1 364 ? 36.615 83.431 110.178 1.00 46.17 344 GLU A N 1
ATOM 2691 C CA . GLU A 1 364 ? 37.824 84.176 109.864 1.00 47.58 344 GLU A CA 1
ATOM 2692 C C . GLU A 1 364 ? 37.528 85.445 109.077 1.00 45.60 344 GLU A C 1
ATOM 2693 O O . GLU A 1 364 ? 38.148 86.476 109.315 1.00 45.59 344 GLU A O 1
ATOM 2699 N N . LEU A 1 365 ? 36.568 85.392 108.164 1.00 44.55 345 LEU A N 1
ATOM 2700 C CA . LEU A 1 365 ? 36.234 86.591 107.401 1.00 44.21 345 LEU A CA 1
ATOM 2701 C C . LEU A 1 365 ? 35.568 87.657 108.275 1.00 43.04 345 LEU A C 1
ATOM 2702 O O . LEU A 1 365 ? 35.815 88.855 108.096 1.00 41.22 345 LEU A O 1
ATOM 2707 N N . LEU A 1 366 ? 34.721 87.222 109.209 1.00 42.32 346 LEU A N 1
ATOM 2708 C CA . LEU A 1 366 ? 34.046 88.156 110.104 1.00 41.86 346 LEU A CA 1
ATOM 2709 C C . LEU A 1 366 ? 35.031 88.696 111.129 1.00 42.50 346 LEU A C 1
ATOM 2710 O O . LEU A 1 366 ? 34.903 89.830 111.577 1.00 42.57 346 LEU A O 1
ATOM 2715 N N . ASN A 1 367 ? 36.019 87.890 111.500 1.00 44.47 347 ASN A N 1
ATOM 2716 C CA . ASN A 1 367 ? 37.025 88.358 112.443 1.00 46.64 347 ASN A CA 1
ATOM 2717 C C . ASN A 1 367 ? 37.869 89.445 111.769 1.00 47.66 347 ASN A C 1
ATOM 2718 O O . ASN A 1 367 ? 38.238 90.432 112.402 1.00 48.03 347 ASN A O 1
ATOM 2723 N N . ASP A 1 368 ? 38.172 89.276 110.485 1.00 47.81 348 ASP A N 1
ATOM 2724 C CA . ASP A 1 368 ? 38.956 90.287 109.786 1.00 49.11 348 ASP A CA 1
ATOM 2725 C C . ASP A 1 368 ? 38.197 91.600 109.776 1.00 49.35 348 ASP A C 1
ATOM 2726 O O . ASP A 1 368 ? 38.748 92.638 110.124 1.00 50.72 348 ASP A O 1
ATOM 2731 N N . LEU A 1 369 ? 36.929 91.554 109.374 1.00 49.62 349 LEU A N 1
ATOM 2732 C CA . LEU A 1 369 ? 36.112 92.764 109.323 1.00 49.77 349 LEU A CA 1
ATOM 2733 C C . LEU A 1 369 ? 35.986 93.367 110.710 1.00 50.92 349 LEU A C 1
ATOM 2734 O O . LEU A 1 369 ? 35.671 94.550 110.859 1.00 50.39 349 LEU A O 1
ATOM 2739 N N . SER A 1 370 ? 36.223 92.536 111.722 1.00 51.54 350 SER A N 1
ATOM 2740 C CA . SER A 1 370 ? 36.152 92.975 113.104 1.00 52.86 350 SER A CA 1
ATOM 2741 C C . SER A 1 370 ? 37.175 94.085 113.334 1.00 53.73 350 SER A C 1
ATOM 2742 O O . SER A 1 370 ? 36.856 95.116 113.921 1.00 54.18 350 SER A O 1
ATOM 2745 N N . LYS A 1 371 ? 38.397 93.873 112.853 1.00 54.27 351 LYS A N 1
ATOM 2746 C CA . LYS A 1 371 ? 39.470 94.847 113.007 1.00 54.33 351 LYS A CA 1
ATOM 2747 C C . LYS A 1 371 ? 39.293 96.087 112.134 1.00 55.30 351 LYS A C 1
ATOM 2748 O O . LYS A 1 371 ? 39.674 97.188 112.536 1.00 55.46 351 LYS A O 1
ATOM 2754 N N . LYS A 1 372 ? 38.727 95.915 110.943 1.00 55.04 352 LYS A N 1
ATOM 2755 C CA . LYS A 1 372 ? 38.503 97.043 110.043 1.00 55.64 352 LYS A CA 1
ATOM 2756 C C . LYS A 1 372 ? 37.806 98.197 110.769 1.00 56.02 352 LYS A C 1
ATOM 2757 O O . LYS A 1 372 ? 37.920 99.354 110.362 1.00 55.88 352 LYS A O 1
ATOM 2763 N N . THR A 1 373 ? 37.063 97.880 111.827 1.00 56.42 353 THR A N 1
ATOM 2764 C CA . THR A 1 373 ? 36.388 98.912 112.617 1.00 58.37 353 THR A CA 1
ATOM 2765 C C . THR A 1 373 ? 36.263 98.486 114.077 1.00 56.41 353 THR A C 1
ATOM 2766 O O . THR A 1 373 ? 36.820 97.475 114.487 1.00 56.28 353 THR A O 1
ATOM 2770 N N . GLY A 1 374 ? 35.531 99.265 114.860 1.00 55.09 354 GLY A N 1
ATOM 2771 C CA . GLY A 1 374 ? 35.368 98.933 116.260 1.00 54.51 354 GLY A CA 1
ATOM 2772 C C . GLY A 1 374 ? 35.074 97.462 116.472 1.00 54.45 354 GLY A C 1
ATOM 2773 O O . GLY A 1 374 ? 35.922 96.706 116.959 1.00 54.77 354 GLY A O 1
ATOM 2774 N N . GLY A 1 375 ? 33.855 97.084 116.094 1.00 53.14 355 GLY A N 1
ATOM 2775 C CA . GLY A 1 375 ? 33.339 95.725 116.199 1.00 50.65 355 GLY A CA 1
ATOM 2776 C C . GLY A 1 375 ? 34.051 94.590 116.913 1.00 48.86 355 GLY A C 1
ATOM 2777 O O . GLY A 1 375 ? 35.272 94.444 116.856 1.00 48.23 355 GLY A O 1
ATOM 2778 N N . LYS A 1 376 ? 33.253 93.759 117.575 1.00 47.61 356 LYS A N 1
ATOM 2779 C CA . LYS A 1 376 ? 33.760 92.595 118.290 1.00 47.05 356 LYS A CA 1
ATOM 2780 C C . LYS A 1 376 ? 33.139 91.316 117.710 1.00 45.24 356 LYS A C 1
ATOM 2781 O O . LYS A 1 376 ? 31.952 91.290 117.381 1.00 44.15 356 LYS A O 1
ATOM 2787 N N . PHE A 1 377 ? 33.954 90.273 117.555 1.00 43.13 357 PHE A N 1
ATOM 2788 C CA . PHE A 1 377 ? 33.469 88.993 117.050 1.00 40.45 357 PHE A CA 1
ATOM 2789 C C . PHE A 1 377 ? 32.937 88.301 118.291 1.00 40.10 357 PHE A C 1
ATOM 2790 O O . PHE A 1 377 ? 33.706 87.778 119.097 1.00 39.69 357 PHE A O 1
ATOM 2798 N N . LEU A 1 378 ? 31.621 88.311 118.449 1.00 39.12 358 LEU A N 1
ATOM 2799 C CA . LEU A 1 378 ? 30.998 87.725 119.626 1.00 40.66 358 LEU A CA 1
ATOM 2800 C C . LEU A 1 378 ? 31.269 86.233 119.795 1.00 40.43 358 LEU A C 1
ATOM 2801 O O . LEU A 1 378 ? 31.324 85.477 118.827 1.00 41.09 358 LEU A O 1
ATOM 2806 N N . ASP A 1 379 ? 31.450 85.815 121.040 1.00 40.71 359 ASP A N 1
ATOM 2807 C CA . ASP A 1 379 ? 31.707 84.416 121.330 1.00 40.88 359 ASP A CA 1
ATOM 2808 C C . ASP A 1 379 ? 30.403 83.720 121.664 1.00 40.02 359 ASP A C 1
ATOM 2809 O O . ASP A 1 379 ? 29.955 83.733 122.815 1.00 39.52 359 ASP A O 1
ATOM 2814 N N . VAL A 1 380 ? 29.788 83.116 120.655 1.00 38.15 360 VAL A N 1
ATOM 2815 C CA . VAL A 1 380 ? 28.531 82.418 120.864 1.00 35.84 360 VAL A CA 1
ATOM 2816 C C . VAL A 1 380 ? 28.670 80.940 120.576 1.00 34.95 360 VAL A C 1
ATOM 2817 O O . VAL A 1 380 ? 29.595 80.511 119.895 1.00 34.15 360 VAL A O 1
ATOM 2821 N N . GLU A 1 381 ? 27.730 80.169 121.105 1.00 35.25 361 GLU A N 1
ATOM 2822 C CA . GLU A 1 381 ? 27.723 78.720 120.963 1.00 35.06 361 GLU A CA 1
ATOM 2823 C C . GLU A 1 381 ? 27.456 78.204 119.560 1.00 35.08 361 GLU A C 1
ATOM 2824 O O . GLU A 1 381 ? 28.094 77.251 119.119 1.00 36.04 361 GLU A O 1
ATOM 2830 N N . SER A 1 382 ? 26.507 78.829 118.871 1.00 34.85 362 SER A N 1
ATOM 2831 C CA . SER A 1 382 ? 26.097 78.397 117.542 1.00 33.54 362 SER A CA 1
ATOM 2832 C C . SER A 1 382 ? 27.160 77.855 116.593 1.00 34.10 362 SER A C 1
ATOM 2833 O O . SER A 1 382 ? 28.149 78.521 116.287 1.00 34.35 362 SER A O 1
ATOM 2836 N N . PRO A 1 383 ? 26.953 76.621 116.108 1.00 33.69 363 PRO A N 1
ATOM 2837 C CA . PRO A 1 383 ? 27.869 75.960 115.182 1.00 32.28 363 PRO A CA 1
ATOM 2838 C C . PRO A 1 383 ? 27.551 76.354 113.745 1.00 31.32 363 PRO A C 1
ATOM 2839 O O . PRO A 1 383 ? 28.304 76.028 112.830 1.00 30.73 363 PRO A O 1
ATOM 2843 N N . ILE A 1 384 ? 26.437 77.055 113.542 1.00 30.95 364 ILE A N 1
ATOM 2844 C CA . ILE A 1 384 ? 26.072 77.460 112.190 1.00 31.35 364 ILE A CA 1
ATOM 2845 C C . ILE A 1 384 ? 26.053 78.965 112.028 1.00 30.47 364 ILE A C 1
ATOM 2846 O O . ILE A 1 384 ? 26.390 79.479 110.959 1.00 31.73 364 ILE A O 1
ATOM 2851 N N . ALA A 1 385 ? 25.676 79.682 113.078 1.00 29.88 365 ALA A N 1
ATOM 2852 C CA . ALA A 1 385 ? 25.618 81.135 112.985 1.00 30.45 365 ALA A CA 1
ATOM 2853 C C . ALA A 1 385 ? 26.676 81.851 113.811 1.00 32.31 365 ALA A C 1
ATOM 2854 O O . ALA A 1 385 ? 27.157 81.316 114.814 1.00 33.00 365 ALA A O 1
ATOM 2856 N N . SER A 1 386 ? 27.041 83.058 113.380 1.00 32.55 366 SER A N 1
ATOM 2857 C CA . SER A 1 386 ? 28.029 83.855 114.098 1.00 35.51 366 SER A CA 1
ATOM 2858 C C . SER A 1 386 ? 27.694 85.351 113.987 1.00 35.45 366 SER A C 1
ATOM 2859 O O . SER A 1 386 ? 27.138 85.796 112.983 1.00 36.91 366 SER A O 1
ATOM 2862 N N . CYS A 1 387 ? 28.032 86.121 115.020 1.00 34.64 367 CYS A N 1
ATOM 2863 C CA . CYS A 1 387 ? 27.722 87.551 115.033 1.00 33.67 367 CYS A CA 1
ATOM 2864 C C . CYS A 1 387 ? 28.915 88.477 115.199 1.00 32.16 367 CYS A C 1
ATOM 2865 O O . CYS A 1 387 ? 29.935 88.105 115.770 1.00 32.67 367 CYS A O 1
ATOM 2868 N N . ILE A 1 388 ? 28.759 89.695 114.701 1.00 31.25 368 ILE A N 1
ATOM 2869 C CA . ILE A 1 388 ? 29.781 90.722 114.812 1.00 33.16 368 ILE A CA 1
ATOM 2870 C C . ILE A 1 388 ? 29.068 91.975 115.306 1.00 33.88 368 ILE A C 1
ATOM 2871 O O . ILE A 1 388 ? 28.101 92.423 114.683 1.00 32.45 368 ILE A O 1
ATOM 2876 N N . SER A 1 389 ? 29.524 92.528 116.433 1.00 34.28 369 SER A N 1
ATOM 2877 C CA . SER A 1 389 ? 28.911 93.735 116.983 1.00 32.74 369 SER A CA 1
ATOM 2878 C C . SER A 1 389 ? 29.254 94.939 116.119 1.00 33.37 369 SER A C 1
ATOM 2879 O O . SER A 1 389 ? 30.298 94.989 115.467 1.00 31.59 369 SER A O 1
ATOM 2882 N N . VAL A 1 390 ? 28.356 95.911 116.114 1.00 35.16 370 VAL A N 1
ATOM 2883 C CA . VAL A 1 390 ? 28.545 97.105 115.319 1.00 39.07 370 VAL A CA 1
ATOM 2884 C C . VAL A 1 390 ? 28.104 98.344 116.119 1.00 40.42 370 VAL A C 1
ATOM 2885 O O . VAL A 1 390 ? 27.274 98.245 117.019 1.00 41.65 370 VAL A O 1
ATOM 2889 N N . ASN A 1 391 ? 28.665 99.506 115.795 1.00 42.27 371 ASN A N 1
ATOM 2890 C CA . ASN A 1 391 ? 28.346 100.738 116.511 1.00 43.38 371 ASN A CA 1
ATOM 2891 C C . ASN A 1 391 ? 27.115 101.477 116.013 1.00 44.27 371 ASN A C 1
ATOM 2892 O O . ASN A 1 391 ? 26.415 102.101 116.805 1.00 47.13 371 ASN A O 1
ATOM 2897 N N . SER A 1 392 ? 26.848 101.407 114.712 1.00 43.77 372 SER A N 1
ATOM 2898 C CA . SER A 1 392 ? 25.684 102.070 114.121 1.00 43.34 372 SER A CA 1
ATOM 2899 C C . SER A 1 392 ? 24.426 101.250 114.375 1.00 42.21 372 SER A C 1
ATOM 2900 O O . SER A 1 392 ? 24.497 100.123 114.861 1.00 40.58 372 SER A O 1
ATOM 2903 N N . ASP A 1 393 ? 23.280 101.821 114.018 1.00 42.19 373 ASP A N 1
ATOM 2904 C CA . ASP A 1 393 ? 21.994 101.156 114.182 1.00 43.25 373 ASP A CA 1
ATOM 2905 C C . ASP A 1 393 ? 21.999 99.874 113.351 1.00 43.13 373 ASP A C 1
ATOM 2906 O O . ASP A 1 393 ? 21.997 99.926 112.121 1.00 41.65 373 ASP A O 1
ATOM 2911 N N . PRO A 1 394 ? 21.995 98.705 114.017 1.00 43.50 374 PRO A N 1
ATOM 2912 C CA . PRO A 1 394 ? 22.002 97.397 113.353 1.00 43.53 374 PRO A CA 1
ATOM 2913 C C . PRO A 1 394 ? 20.818 97.187 112.417 1.00 42.97 374 PRO A C 1
ATOM 2914 O O . PRO A 1 394 ? 20.940 96.514 111.396 1.00 43.62 374 PRO A O 1
ATOM 2918 N N . VAL A 1 395 ? 19.673 97.759 112.768 1.00 41.57 375 VAL A N 1
ATOM 2919 C CA . VAL A 1 395 ? 18.483 97.616 111.943 1.00 42.05 375 VAL A CA 1
ATOM 2920 C C . VAL A 1 395 ? 18.621 98.373 110.625 1.00 43.88 375 VAL A C 1
ATOM 2921 O O . VAL A 1 395 ? 18.050 97.970 109.617 1.00 43.90 375 VAL A O 1
ATOM 2925 N N . GLU A 1 396 ? 19.369 99.473 110.626 1.00 46.40 376 GLU A N 1
ATOM 2926 C CA . GLU A 1 396 ? 19.566 100.222 109.392 1.00 48.89 376 GLU A CA 1
ATOM 2927 C C . GLU A 1 396 ? 20.567 99.482 108.506 1.00 48.00 376 GLU A C 1
ATOM 2928 O O . GLU A 1 396 ? 20.481 99.527 107.277 1.00 47.69 376 GLU A O 1
ATOM 2934 N N . ILE A 1 397 ? 21.511 98.793 109.137 1.00 46.81 377 ILE A N 1
ATOM 2935 C CA . ILE A 1 397 ? 22.501 98.023 108.398 1.00 45.74 377 ILE A CA 1
ATOM 2936 C C . ILE A 1 397 ? 21.834 96.819 107.723 1.00 44.88 377 ILE A C 1
ATOM 2937 O O . ILE A 1 397 ? 22.115 96.509 106.565 1.00 44.95 377 ILE A O 1
ATOM 2942 N N . ALA A 1 398 ? 20.949 96.149 108.454 1.00 43.30 378 ALA A N 1
ATOM 2943 C CA . ALA A 1 398 ? 20.240 94.988 107.931 1.00 43.00 378 ALA A CA 1
ATOM 2944 C C . ALA A 1 398 ? 19.349 95.409 106.767 1.00 43.39 378 ALA A C 1
ATOM 2945 O O . ALA A 1 398 ? 19.051 94.616 105.872 1.00 41.54 378 ALA A O 1
ATOM 2947 N N . ALA A 1 399 ? 18.919 96.666 106.785 1.00 44.44 379 ALA A N 1
ATOM 2948 C CA . ALA A 1 399 ? 18.072 97.177 105.721 1.00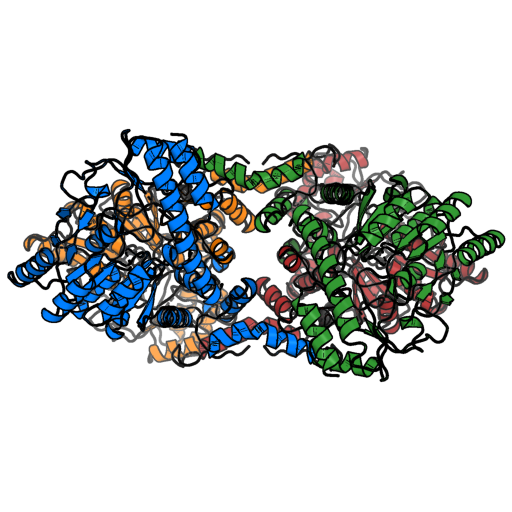 44.66 379 ALA A CA 1
ATOM 2949 C C . ALA A 1 399 ? 18.931 97.423 104.489 1.00 45.03 379 ALA A C 1
ATOM 2950 O O . ALA A 1 399 ? 18.555 97.052 103.378 1.00 46.55 379 ALA A O 1
ATOM 2952 N N . LYS A 1 400 ? 20.090 98.040 104.693 1.00 43.71 380 LYS A N 1
ATOM 2953 C CA . LYS A 1 400 ? 20.992 98.325 103.588 1.00 44.48 380 LYS A CA 1
ATOM 2954 C C . LYS A 1 400 ? 21.432 97.036 102.905 1.00 44.20 380 LYS A C 1
ATOM 2955 O O . LYS A 1 400 ? 21.497 96.972 101.675 1.00 45.15 380 LYS A O 1
ATOM 2961 N N . LEU A 1 401 ? 21.734 96.013 103.700 1.00 43.05 381 LEU A N 1
ATOM 2962 C CA . LEU A 1 401 ? 22.136 94.726 103.146 1.00 41.68 381 LEU A CA 1
ATOM 2963 C C . LEU A 1 401 ? 21.006 94.202 102.250 1.00 42.05 381 LEU A C 1
ATOM 2964 O O . LEU A 1 401 ? 21.254 93.674 101.165 1.00 42.01 381 LEU A O 1
ATOM 2969 N N . TYR A 1 402 ? 19.765 94.359 102.701 1.00 41.17 382 TYR A N 1
ATOM 2970 C CA . TYR A 1 402 ? 18.625 93.898 101.925 1.00 41.65 382 TYR A CA 1
ATOM 2971 C C . TYR A 1 402 ? 18.621 94.551 100.539 1.00 42.19 382 TYR A C 1
ATOM 2972 O O . TYR A 1 402 ? 18.502 93.870 99.521 1.00 41.96 382 TYR A O 1
ATOM 2981 N N . ASN A 1 403 ? 18.748 95.873 100.508 1.00 42.39 383 ASN A N 1
ATOM 2982 C CA . ASN A 1 403 ? 18.764 96.610 99.248 1.00 43.50 383 ASN A CA 1
ATOM 2983 C C . ASN A 1 403 ? 19.887 96.100 98.356 1.00 43.35 383 ASN A C 1
ATOM 2984 O O . ASN A 1 403 ? 19.737 95.988 97.140 1.00 42.64 383 ASN A O 1
ATOM 2989 N N . LEU A 1 404 ? 21.014 95.782 98.982 1.00 43.86 384 LEU A N 1
ATOM 2990 C CA . LEU A 1 404 ? 22.184 95.301 98.267 1.00 43.78 384 LEU A CA 1
ATOM 2991 C C . LEU A 1 404 ? 22.187 93.816 97.904 1.00 43.35 384 LEU A C 1
ATOM 2992 O O . LEU A 1 404 ? 23.250 93.223 97.734 1.00 43.40 384 LEU A O 1
ATOM 2997 N N . ARG A 1 405 ? 21.005 93.218 97.791 1.00 44.01 385 ARG A N 1
ATOM 2998 C CA . ARG A 1 405 ? 20.899 91.815 97.398 1.00 45.92 385 ARG A CA 1
ATOM 2999 C C . ARG A 1 405 ? 21.283 90.797 98.475 1.00 45.13 385 ARG A C 1
ATOM 3000 O O . ARG A 1 405 ? 21.898 89.777 98.179 1.00 46.28 385 ARG A O 1
ATOM 3008 N N . VAL A 1 406 ? 20.933 91.054 99.725 1.00 43.81 386 VAL A N 1
ATOM 3009 C CA . VAL A 1 406 ? 21.279 90.094 100.761 1.00 42.16 386 VAL A CA 1
ATOM 3010 C C . VAL A 1 406 ? 20.069 89.743 101.619 1.00 41.35 386 VAL A C 1
ATOM 3011 O O . VAL A 1 406 ? 19.388 90.624 102.152 1.00 42.76 386 VAL A O 1
ATOM 3015 N N . THR A 1 407 ? 19.789 88.450 101.730 1.00 38.36 387 THR A N 1
ATOM 3016 C CA . THR A 1 407 ? 18.665 87.995 102.533 1.00 35.92 387 THR A CA 1
ATOM 3017 C C . THR A 1 407 ? 19.211 87.120 103.646 1.00 34.78 387 THR A C 1
ATOM 3018 O O . THR A 1 407 ? 20.244 86.466 103.480 1.00 31.20 387 THR A O 1
ATOM 3022 N N . GLY A 1 408 ? 18.527 87.128 104.785 1.00 35.57 388 GLY A N 1
ATOM 3023 C CA . GLY A 1 408 ? 18.965 86.319 105.911 1.00 38.19 388 GLY A CA 1
ATOM 3024 C C . GLY A 1 408 ? 19.661 87.012 107.078 1.00 39.05 388 GLY A C 1
ATOM 3025 O O . GLY A 1 408 ? 19.605 86.499 108.204 1.00 39.95 388 GLY A O 1
ATOM 3026 N N . PRO A 1 409 ? 20.317 88.171 106.871 1.00 38.52 389 PRO A N 1
ATOM 3027 C CA . PRO A 1 409 ? 20.975 88.796 108.020 1.00 38.25 389 PRO A CA 1
ATOM 3028 C C . PRO A 1 409 ? 20.004 89.375 109.038 1.00 37.95 389 PRO A C 1
ATOM 3029 O O . PRO A 1 409 ? 18.954 89.911 108.680 1.00 37.33 389 PRO A O 1
ATOM 3033 N N . ARG A 1 410 ? 20.372 89.240 110.310 1.00 37.11 390 ARG A N 1
ATOM 3034 C CA . ARG A 1 410 ? 19.593 89.763 111.428 1.00 35.88 390 ARG A CA 1
ATOM 3035 C C . ARG A 1 410 ? 20.344 90.973 112.006 1.00 35.21 390 ARG A C 1
ATOM 3036 O O . ARG A 1 410 ? 21.569 90.924 112.193 1.00 34.11 390 ARG A O 1
ATOM 3044 N N . GLY A 1 411 ? 19.612 92.051 112.278 1.00 33.13 391 GLY A N 1
ATOM 3045 C CA . GLY A 1 411 ? 20.219 93.239 112.862 1.00 32.01 391 GLY A CA 1
ATOM 3046 C C . GLY A 1 411 ? 19.482 93.481 114.158 1.00 31.33 391 GLY A C 1
ATOM 3047 O O . GLY A 1 411 ? 18.359 93.977 114.135 1.00 33.08 391 GLY A O 1
ATOM 3048 N N . ILE A 1 412 ? 20.086 93.131 115.290 1.00 30.41 392 ILE A N 1
ATOM 3049 C CA . ILE A 1 412 ? 19.403 93.291 116.573 1.00 29.35 392 ILE A CA 1
ATOM 3050 C C . ILE A 1 412 ? 20.002 94.328 117.520 1.00 30.38 392 ILE A C 1
ATOM 3051 O O . ILE A 1 412 ? 21.211 94.384 117.736 1.00 32.42 392 ILE A O 1
ATOM 3056 N N . LYS A 1 413 ? 19.137 95.158 118.084 1.00 31.04 393 LYS A N 1
ATOM 3057 C CA . LYS A 1 413 ? 19.569 96.179 119.024 1.00 29.65 393 LYS A CA 1
ATOM 3058 C C . LYS A 1 413 ? 19.720 95.556 120.404 1.00 28.27 393 LYS A C 1
ATOM 3059 O O . LYS A 1 413 ? 19.019 94.603 120.752 1.00 26.23 393 LYS A O 1
ATOM 3065 N N . LYS A 1 414 ? 20.636 96.108 121.187 1.00 27.70 394 LYS A N 1
ATOM 3066 C CA . LYS A 1 414 ? 20.884 95.620 122.533 1.00 29.59 394 LYS A CA 1
ATOM 3067 C C . LYS A 1 414 ? 19.612 95.675 123.369 1.00 29.16 394 LYS A C 1
ATOM 3068 O O . LYS A 1 414 ? 19.479 94.977 124.375 1.00 31.43 394 LYS A O 1
ATOM 3074 N N . THR A 1 415 ? 18.662 96.495 122.946 1.00 29.54 395 THR A N 1
ATOM 3075 C CA . THR A 1 415 ? 17.414 96.636 123.687 1.00 29.72 395 THR A CA 1
ATOM 3076 C C . THR A 1 415 ? 16.266 95.784 123.152 1.00 30.50 395 THR A C 1
ATOM 3077 O O . THR A 1 415 ? 15.208 95.713 123.776 1.00 31.44 395 THR A O 1
ATOM 3081 N N . ASP A 1 416 ? 16.477 95.137 122.006 1.00 31.01 396 ASP A N 1
ATOM 3082 C CA . ASP A 1 416 ? 15.459 94.290 121.372 1.00 30.38 396 ASP A CA 1
ATOM 3083 C C . ASP A 1 416 ? 15.274 92.963 122.129 1.00 30.18 396 ASP A C 1
ATOM 3084 O O . ASP A 1 416 ? 15.882 91.945 121.779 1.00 28.90 396 ASP A O 1
ATOM 3089 N N . HIS A 1 417 ? 14.421 92.977 123.151 1.00 29.66 397 HIS A N 1
ATOM 3090 C CA . HIS A 1 417 ? 14.180 91.796 123.973 1.00 31.12 397 HIS A CA 1
ATOM 3091 C C . HIS A 1 417 ? 13.846 90.515 123.217 1.00 31.30 397 HIS A C 1
ATOM 3092 O O . HIS A 1 417 ? 14.412 89.464 123.503 1.00 31.30 397 HIS A O 1
ATOM 3099 N N . PHE A 1 418 ? 12.933 90.592 122.256 1.00 31.41 398 PHE A N 1
ATOM 3100 C CA . PHE A 1 418 ? 12.558 89.413 121.490 1.00 30.33 398 PHE A CA 1
ATOM 3101 C C . PHE A 1 418 ? 13.711 88.943 120.588 1.00 29.80 398 PHE A C 1
ATOM 3102 O O . PHE A 1 418 ? 13.951 87.748 120.441 1.00 30.89 398 PHE A O 1
ATOM 3110 N N . GLY A 1 419 ? 14.424 89.883 119.981 1.00 28.74 399 GLY A N 1
ATOM 3111 C CA . GLY A 1 419 ? 15.528 89.519 119.106 1.00 28.01 399 GLY A CA 1
ATOM 3112 C C . GLY A 1 419 ? 16.764 88.937 119.792 1.00 28.25 399 GLY A C 1
ATOM 3113 O O . GLY A 1 419 ? 17.577 88.257 119.147 1.00 27.62 399 GLY A O 1
ATOM 3114 N N . ASN A 1 420 ? 16.912 89.201 121.092 1.00 26.90 400 ASN A N 1
ATOM 3115 C CA . ASN A 1 420 ? 18.051 88.708 121.857 1.00 25.47 400 ASN A CA 1
ATOM 3116 C C . ASN A 1 420 ? 17.677 87.505 122.709 1.00 25.57 400 ASN A C 1
ATOM 3117 O O . ASN A 1 420 ? 18.544 86.839 123.265 1.00 24.85 400 ASN A O 1
ATOM 3122 N N . CYS A 1 421 ? 16.382 87.232 122.811 1.00 26.91 401 CYS A N 1
ATOM 3123 C CA . CYS A 1 421 ? 15.881 86.124 123.616 1.00 28.06 401 CYS A CA 1
ATOM 3124 C C . CYS A 1 421 ? 16.280 86.350 125.081 1.00 29.55 401 CYS A C 1
ATOM 3125 O O . CYS A 1 421 ? 16.666 85.421 125.798 1.00 30.16 401 CYS A O 1
ATOM 3128 N N . TYR A 1 422 ? 16.152 87.597 125.519 1.00 30.69 402 TYR A N 1
ATOM 3129 C CA . TYR A 1 422 ? 16.521 87.996 126.868 1.00 32.46 402 TYR A CA 1
ATOM 3130 C C . TYR A 1 422 ? 15.694 89.219 127.288 1.00 33.22 402 TYR A C 1
ATOM 3131 O O . TYR A 1 422 ? 15.589 90.187 126.537 1.00 31.29 402 TYR A O 1
ATOM 3140 N N . LEU A 1 423 ? 15.110 89.185 128.485 1.00 35.25 403 LEU A N 1
ATOM 3141 C CA . LEU A 1 423 ? 14.288 90.309 128.933 1.00 37.24 403 LEU A CA 1
ATOM 3142 C C . LEU A 1 423 ? 15.053 91.519 129.498 1.00 37.60 403 LEU A C 1
ATOM 3143 O O . LEU A 1 423 ? 14.446 92.531 129.854 1.00 38.38 403 LEU A O 1
ATOM 3148 N N . GLY A 1 424 ? 16.376 91.424 129.567 1.00 36.67 404 GLY A N 1
ATOM 3149 C CA . GLY A 1 424 ? 17.161 92.541 130.061 1.00 36.03 404 GLY A CA 1
ATOM 3150 C C . GLY A 1 424 ? 17.806 93.263 128.892 1.00 36.23 404 GLY A C 1
ATOM 3151 O O . GLY A 1 424 ? 17.372 93.104 127.750 1.00 36.97 404 GLY A O 1
ATOM 3152 N N . THR A 1 425 ? 18.833 94.063 129.157 1.00 35.00 405 THR A N 1
ATOM 3153 C CA . THR A 1 425 ? 19.509 94.765 128.077 1.00 35.08 405 THR A CA 1
ATOM 3154 C C . THR A 1 425 ? 20.695 93.914 127.652 1.00 34.99 405 THR A C 1
ATOM 3155 O O . THR A 1 425 ? 21.621 93.691 128.429 1.00 35.77 405 THR A O 1
ATOM 3159 N N . TYR A 1 426 ? 20.666 93.412 126.427 1.00 34.97 406 TYR A N 1
ATOM 3160 C CA . TYR A 1 426 ? 21.779 92.599 125.970 1.00 34.55 406 TYR A CA 1
ATOM 3161 C C . TYR A 1 426 ? 22.951 93.567 125.918 1.00 35.04 406 TYR A C 1
ATOM 3162 O O . TYR A 1 426 ? 22.755 94.784 126.019 1.00 33.88 406 TYR A O 1
ATOM 3171 N N . THR A 1 427 ? 24.157 93.029 125.759 1.00 35.29 407 THR A N 1
ATOM 3172 C CA . THR A 1 427 ? 25.376 93.830 125.747 1.00 35.77 407 THR A CA 1
ATOM 3173 C C . THR A 1 427 ? 25.906 94.306 124.397 1.00 35.50 407 THR A C 1
ATOM 3174 O O . THR A 1 427 ? 26.970 94.921 124.351 1.00 35.96 407 THR A O 1
ATOM 3178 N N . HIS A 1 428 ? 25.189 94.047 123.305 1.00 33.84 408 HIS A N 1
ATOM 3179 C CA . HIS A 1 428 ? 25.684 94.454 121.989 1.00 33.12 408 HIS A CA 1
ATOM 3180 C C . HIS A 1 428 ? 24.615 94.738 120.927 1.00 31.81 408 HIS A C 1
ATOM 3181 O O . HIS A 1 428 ? 23.540 94.146 120.942 1.00 32.58 408 HIS A O 1
ATOM 3188 N N . ASP A 1 429 ? 24.916 95.656 120.016 1.00 29.40 409 ASP A N 1
ATOM 3189 C CA . ASP A 1 429 ? 24.041 95.913 118.880 1.00 30.92 409 ASP A CA 1
ATOM 3190 C C . ASP A 1 429 ? 24.863 95.067 117.921 1.00 30.62 409 ASP A C 1
ATOM 3191 O O . ASP A 1 429 ? 26.080 95.225 117.864 1.00 31.41 409 ASP A O 1
ATOM 3196 N N . TYR A 1 430 ? 24.245 94.164 117.178 1.00 29.27 410 TYR A N 1
ATOM 3197 C CA . TYR A 1 430 ? 25.052 93.314 116.312 1.00 27.68 410 TYR A CA 1
ATOM 3198 C C . TYR A 1 430 ? 24.301 92.771 115.101 1.00 27.31 410 TYR A C 1
ATOM 3199 O O . TYR A 1 430 ? 23.077 92.882 115.006 1.00 25.13 410 TYR A O 1
ATOM 3208 N N . ILE A 1 431 ? 25.062 92.179 114.186 1.00 28.27 411 ILE A N 1
ATOM 3209 C CA . ILE A 1 431 ? 24.515 91.579 112.980 1.00 29.76 411 ILE A CA 1
ATOM 3210 C C . ILE A 1 431 ? 24.776 90.083 113.002 1.00 29.50 411 ILE A C 1
ATOM 3211 O O . ILE A 1 431 ? 25.870 89.652 113.349 1.00 29.19 411 ILE A O 1
ATOM 3216 N N . VAL A 1 432 ? 23.763 89.301 112.637 1.00 30.24 412 VAL A N 1
ATOM 3217 C CA . VAL A 1 432 ? 23.877 87.847 112.605 1.00 30.90 412 VAL A CA 1
ATOM 3218 C C . VAL A 1 432 ? 23.872 87.316 111.171 1.00 31.59 412 VAL A C 1
ATOM 3219 O O . VAL A 1 432 ? 23.060 87.738 110.361 1.00 30.89 412 VAL A O 1
ATOM 3231 N N . ASN A 1 434 ? 24.397 83.514 108.788 1.00 33.27 414 ASN A N 1
ATOM 3232 C CA . ASN A 1 434 ? 24.395 82.065 108.930 1.00 31.34 414 ASN A CA 1
ATOM 3233 C C . ASN A 1 434 ? 25.154 81.305 107.867 1.00 29.78 414 ASN A C 1
ATOM 3234 O O . ASN A 1 434 ? 25.326 81.776 106.746 1.00 28.52 414 ASN A O 1
ATOM 3239 N N . ALA A 1 435 ? 25.602 80.114 108.247 1.00 28.36 415 ALA A N 1
ATOM 3240 C CA . ALA A 1 435 ? 26.318 79.226 107.354 1.00 28.34 415 ALA A CA 1
ATOM 3241 C C . ALA A 1 435 ? 25.582 77.915 107.486 1.00 27.03 415 ALA A C 1
ATOM 3242 O O . ALA A 1 435 ? 26.142 76.924 107.902 1.00 28.30 415 ALA A O 1
ATOM 3244 N N . ALA A 1 436 ? 24.302 77.936 107.148 1.00 29.96 416 ALA A N 1
ATOM 3245 C CA . ALA A 1 436 ? 23.455 76.754 107.228 1.00 28.41 416 ALA A CA 1
ATOM 3246 C C . ALA A 1 436 ? 23.855 75.763 106.157 1.00 27.91 416 ALA A C 1
ATOM 3247 O O . ALA A 1 436 ? 24.530 76.120 105.193 1.00 25.39 416 ALA A O 1
ATOM 3249 N N . ILE A 1 437 ? 23.442 74.512 106.338 1.00 28.10 417 ILE A N 1
ATOM 3250 C CA . ILE A 1 437 ? 23.777 73.466 105.389 1.00 28.32 417 ILE A CA 1
ATOM 3251 C C . ILE A 1 437 ? 23.304 73.880 104.005 1.00 29.10 417 ILE A C 1
ATOM 3252 O O . ILE A 1 437 ? 22.190 74.386 103.857 1.00 30.05 417 ILE A O 1
ATOM 3257 N N . GLY A 1 438 ? 24.161 73.694 103.003 1.00 29.10 418 GLY A N 1
ATOM 3258 C CA . GLY A 1 438 ? 23.802 74.047 101.642 1.00 29.18 418 GLY A CA 1
ATOM 3259 C C . GLY A 1 438 ? 24.265 75.421 101.189 1.00 30.66 418 GLY A C 1
ATOM 3260 O O . GLY A 1 438 ? 24.179 75.753 99.998 1.00 28.68 418 GLY A O 1
ATOM 3261 N N . VAL A 1 439 ? 24.762 76.219 102.131 1.00 30.71 419 VAL A N 1
ATOM 3262 C CA . VAL A 1 439 ? 25.233 77.569 101.826 1.00 31.95 419 VAL A CA 1
ATOM 3263 C C . VAL A 1 439 ? 26.442 77.556 100.877 1.00 33.11 419 VAL A C 1
ATOM 3264 O O . VAL A 1 439 ? 27.356 76.744 101.031 1.00 32.21 419 VAL A O 1
ATOM 3268 N N . ARG A 1 440 ? 26.429 78.454 99.892 1.00 35.12 420 ARG A N 1
ATOM 3269 C CA . ARG A 1 440 ? 27.515 78.562 98.913 1.00 39.35 420 ARG A CA 1
ATOM 3270 C C . ARG A 1 440 ? 28.643 79.449 99.452 1.00 40.14 420 ARG A C 1
ATOM 3271 O O . ARG A 1 440 ? 28.436 80.232 100.383 1.00 41.17 420 ARG A O 1
ATOM 3279 N N . THR A 1 441 ? 29.835 79.322 98.874 1.00 39.55 421 THR A N 1
ATOM 3280 C CA . THR A 1 441 ? 30.963 80.146 99.290 1.00 38.36 421 THR A CA 1
ATOM 3281 C C . THR A 1 441 ? 30.654 81.585 98.875 1.00 39.26 421 THR A C 1
ATOM 3282 O O . THR A 1 441 ? 30.857 82.521 99.642 1.00 40.00 421 THR A O 1
ATOM 3286 N N . GLU A 1 442 ? 30.149 81.747 97.656 1.00 40.63 422 GLU A N 1
ATOM 3287 C CA . GLU A 1 442 ? 29.796 83.062 97.126 1.00 42.55 422 GLU A CA 1
ATOM 3288 C C . GLU A 1 442 ? 28.879 83.834 98.079 1.00 40.46 422 GLU A C 1
ATOM 3289 O O . GLU A 1 442 ? 29.052 85.037 98.265 1.00 39.55 422 GLU A O 1
ATOM 3295 N N . ASP A 1 443 ? 27.908 83.147 98.676 1.00 39.68 423 ASP A N 1
ATOM 3296 C CA . ASP A 1 443 ? 26.990 83.784 99.627 1.00 40.08 423 ASP A CA 1
ATOM 3297 C C . ASP A 1 443 ? 27.784 84.347 100.818 1.00 38.07 423 ASP A C 1
ATOM 3298 O O . ASP A 1 443 ? 27.492 85.422 101.352 1.00 36.23 423 ASP A O 1
ATOM 3303 N N . ILE A 1 444 ? 28.787 83.590 101.235 1.00 35.26 424 ILE A N 1
ATOM 3304 C CA . ILE A 1 444 ? 29.599 83.967 102.365 1.00 33.40 424 ILE A CA 1
ATOM 3305 C C . ILE A 1 444 ? 30.577 85.093 102.087 1.00 34.06 424 ILE A C 1
ATOM 3306 O O . ILE A 1 444 ? 30.629 86.078 102.829 1.00 34.62 424 ILE A O 1
ATOM 3311 N N . VAL A 1 445 ? 31.353 84.952 101.023 1.00 32.90 425 VAL A N 1
ATOM 3312 C CA . VAL A 1 445 ? 32.316 85.976 100.665 1.00 32.74 425 VAL A CA 1
ATOM 3313 C C . VAL A 1 445 ? 31.616 87.290 100.328 1.00 33.70 425 VAL A C 1
ATOM 3314 O O . VAL A 1 445 ? 31.991 88.348 100.830 1.00 33.13 425 VAL A O 1
ATOM 3318 N N . ASN A 1 446 ? 30.592 87.215 99.484 1.00 35.46 426 ASN A N 1
ATOM 3319 C CA . ASN A 1 446 ? 29.865 88.407 99.075 1.00 36.39 426 ASN A CA 1
ATOM 3320 C C . ASN A 1 446 ? 29.062 89.051 100.191 1.00 36.08 426 ASN A C 1
ATOM 3321 O O . ASN A 1 446 ? 28.891 90.262 100.201 1.00 35.75 426 ASN A O 1
ATOM 3326 N N . SER A 1 447 ? 28.563 88.268 101.137 1.00 36.78 427 SER A N 1
ATOM 3327 C CA . SER A 1 447 ? 27.796 88.893 102.200 1.00 38.40 427 SER A CA 1
ATOM 3328 C C . SER A 1 447 ? 28.726 89.693 103.121 1.00 38.27 427 SER A C 1
ATOM 3329 O O . SER A 1 447 ? 28.362 90.766 103.595 1.00 37.26 427 SER A O 1
ATOM 3332 N N . VAL A 1 448 ? 29.940 89.202 103.343 1.00 38.99 428 VAL A N 1
ATOM 3333 C CA . VAL A 1 448 ? 30.868 89.928 104.201 1.00 40.66 428 VAL A CA 1
ATOM 3334 C C . VAL A 1 448 ? 31.378 91.208 103.541 1.00 41.63 428 VAL A C 1
ATOM 3335 O O . VAL A 1 448 ? 31.333 92.278 104.144 1.00 42.35 428 VAL A O 1
ATOM 3339 N N . SER A 1 449 ? 31.854 91.103 102.303 1.00 42.66 429 SER A N 1
ATOM 3340 C CA . SER A 1 449 ? 32.351 92.267 101.573 1.00 42.35 429 SER A CA 1
ATOM 3341 C C . SER A 1 449 ? 31.229 93.289 101.384 1.00 42.58 429 SER A C 1
ATOM 3342 O O . SER A 1 449 ? 31.480 94.442 101.051 1.00 43.68 429 SER A O 1
ATOM 3345 N N . LYS A 1 450 ? 29.985 92.858 101.557 1.00 43.13 430 LYS A N 1
ATOM 3346 C CA . LYS A 1 450 ? 28.860 93.778 101.433 1.00 42.81 430 LYS A CA 1
ATOM 3347 C C . LYS A 1 450 ? 28.685 94.454 102.791 1.00 43.16 430 LYS A C 1
ATOM 3348 O O . LYS A 1 450 ? 28.254 95.604 102.882 1.00 42.26 430 LYS A O 1
ATOM 3354 N N . LEU A 1 451 ? 29.022 93.730 103.851 1.00 42.56 431 LEU A N 1
ATOM 3355 C CA . LEU A 1 451 ? 28.921 94.294 105.180 1.00 43.39 431 LEU A CA 1
ATOM 3356 C C . LEU A 1 451 ? 30.090 95.263 105.310 1.00 44.22 431 LEU A C 1
ATOM 3357 O O . LEU A 1 451 ? 29.977 96.319 105.920 1.00 44.25 431 LEU A O 1
ATOM 3362 N N . GLU A 1 452 ? 31.218 94.892 104.723 1.00 46.10 432 GLU A N 1
ATOM 3363 C CA . GLU A 1 452 ? 32.404 95.731 104.772 1.00 48.35 432 GLU A CA 1
ATOM 3364 C C . GLU A 1 452 ? 32.146 97.084 104.102 1.00 49.55 432 GLU A C 1
ATOM 3365 O O . GLU A 1 452 ? 32.540 98.130 104.625 1.00 49.00 432 GLU A O 1
ATOM 3371 N N . LYS A 1 453 ? 31.480 97.067 102.949 1.00 49.92 433 LYS A N 1
ATOM 3372 C CA . LYS A 1 453 ? 31.187 98.308 102.241 1.00 52.06 433 LYS A CA 1
ATOM 3373 C C . LYS A 1 453 ? 30.107 99.089 102.975 1.00 52.17 433 LYS A C 1
ATOM 3374 O O . LYS A 1 453 ? 29.339 99.816 102.362 1.00 53.08 433 LYS A O 1
ATOM 3380 N N . ILE A 1 454 ? 30.051 98.933 104.291 1.00 52.78 434 ILE A N 1
ATOM 3381 C CA . ILE A 1 454 ? 29.054 99.621 105.099 1.00 53.33 434 ILE A CA 1
ATOM 3382 C C . ILE A 1 454 ? 29.618 99.959 106.481 1.00 54.47 434 ILE A C 1
ATOM 3383 O O . ILE A 1 454 ? 29.516 101.144 106.865 1.00 55.32 434 ILE A O 1
ATOM 3396 N N . LEU B 1 22 ? 5.247 91.507 76.945 1.00 49.55 2 LEU B N 1
ATOM 3397 C CA . LEU B 1 22 ? 6.510 90.815 76.700 1.00 50.31 2 LEU B CA 1
ATOM 3398 C C . LEU B 1 22 ? 7.248 91.441 75.513 1.00 50.69 2 LEU B C 1
ATOM 3399 O O . LEU B 1 22 ? 6.766 91.407 74.381 1.00 50.08 2 LEU B O 1
ATOM 3404 N N . ASP B 1 23 ? 8.420 92.010 75.774 1.00 51.28 3 ASP B N 1
ATOM 3405 C CA . ASP B 1 23 ? 9.200 92.646 74.716 1.00 53.00 3 ASP B CA 1
ATOM 3406 C C . ASP B 1 23 ? 10.666 92.220 74.688 1.00 51.94 3 ASP B C 1
ATOM 3407 O O . ASP B 1 23 ? 11.410 92.449 75.641 1.00 52.17 3 ASP B O 1
ATOM 3412 N N . PHE B 1 24 ? 11.075 91.610 73.582 1.00 49.63 4 PHE B N 1
ATOM 3413 C CA . PHE B 1 24 ? 12.450 91.152 73.413 1.00 48.52 4 PHE B CA 1
ATOM 3414 C C . PHE B 1 24 ? 12.868 91.378 71.965 1.00 48.31 4 PHE B C 1
ATOM 3415 O O . PHE B 1 24 ? 12.043 91.307 71.057 1.00 47.21 4 PHE B O 1
ATOM 3423 N N . ASN B 1 25 ? 14.149 91.649 71.750 1.00 48.74 5 ASN B N 1
ATOM 3424 C CA . ASN B 1 25 ? 14.640 91.903 70.404 1.00 49.47 5 ASN B CA 1
ATOM 3425 C C . ASN B 1 25 ? 14.438 90.750 69.428 1.00 49.78 5 ASN B C 1
ATOM 3426 O O . ASN B 1 25 ? 14.852 89.620 69.668 1.00 49.64 5 ASN B O 1
ATOM 3431 N N . ILE B 1 26 ? 13.829 91.068 68.297 1.00 50.83 6 ILE B N 1
ATOM 3432 C CA . ILE B 1 26 ? 13.523 90.080 67.282 1.00 51.33 6 ILE B CA 1
ATOM 3433 C C . ILE B 1 26 ? 13.851 90.595 65.880 1.00 51.80 6 ILE B C 1
ATOM 3434 O O . ILE B 1 26 ? 13.564 89.929 64.884 1.00 52.96 6 ILE B O 1
ATOM 3439 N N . GLU B 1 27 ? 14.486 91.758 65.797 1.00 51.15 7 GLU B N 1
ATOM 3440 C CA . GLU B 1 27 ? 14.777 92.335 64.491 1.00 51.94 7 GLU B CA 1
ATOM 3441 C C . GLU B 1 27 ? 16.002 91.847 63.720 1.00 51.02 7 GLU B C 1
ATOM 3442 O O . GLU B 1 27 ? 17.008 91.440 64.303 1.00 50.27 7 GLU B O 1
ATOM 3448 N N . GLY B 1 28 ? 15.882 91.886 62.391 1.00 49.77 8 GLY B N 1
ATOM 3449 C CA . GLY B 1 28 ? 16.951 91.460 61.503 1.00 48.12 8 GLY B CA 1
ATOM 3450 C C . GLY B 1 28 ? 16.946 89.965 61.248 1.00 47.39 8 GLY B C 1
ATOM 3451 O O . GLY B 1 28 ? 17.992 89.369 60.982 1.00 47.46 8 GLY B O 1
ATOM 3452 N N . LEU B 1 29 ? 15.767 89.353 61.300 1.00 45.24 9 LEU B N 1
ATOM 3453 C CA . LEU B 1 29 ? 15.669 87.912 61.111 1.00 43.84 9 LEU B CA 1
ATOM 3454 C C . LEU B 1 29 ? 14.470 87.490 60.271 1.00 44.69 9 LEU B C 1
ATOM 3455 O O . LEU B 1 29 ? 14.528 86.541 59.482 1.00 42.73 9 LEU B O 1
ATOM 3460 N N . ILE B 1 30 ? 13.384 88.223 60.449 1.00 46.09 10 ILE B N 1
ATOM 3461 C CA . ILE B 1 30 ? 12.134 87.924 59.786 1.00 46.83 10 ILE B CA 1
ATOM 3462 C C . ILE B 1 30 ? 11.591 89.215 59.158 1.00 47.11 10 ILE B C 1
ATOM 3463 O O . ILE B 1 30 ? 11.769 90.299 59.713 1.00 46.98 10 ILE B O 1
ATOM 3468 N N . PRO B 1 31 ? 10.960 89.122 57.973 1.00 47.60 11 PRO B N 1
ATOM 3469 C CA . PRO B 1 31 ? 10.409 90.320 57.318 1.00 48.90 11 PRO B CA 1
ATOM 3470 C C . PRO B 1 31 ? 9.388 91.061 58.191 1.00 49.73 11 PRO B C 1
ATOM 3471 O O . PRO B 1 31 ? 8.767 90.463 59.067 1.00 51.23 11 PRO B O 1
ATOM 3475 N N . LYS B 1 32 ? 9.213 92.358 57.948 1.00 50.95 12 LYS B N 1
ATOM 3476 C CA . LYS B 1 32 ? 8.290 93.181 58.737 1.00 51.92 12 LYS B CA 1
ATOM 3477 C C . LYS B 1 32 ? 6.866 92.666 58.943 1.00 51.27 12 LYS B C 1
ATOM 3478 O O . LYS B 1 32 ? 6.346 92.739 60.050 1.00 51.66 12 LYS B O 1
ATOM 3484 N N . ASN B 1 33 ? 6.223 92.173 57.891 1.00 50.97 13 ASN B N 1
ATOM 3485 C CA . ASN B 1 33 ? 4.854 91.692 58.026 1.00 50.69 13 ASN B CA 1
ATOM 3486 C C . ASN B 1 33 ? 4.746 90.499 58.975 1.00 50.45 13 ASN B C 1
ATOM 3487 O O . ASN B 1 33 ? 3.767 90.366 59.711 1.00 48.80 13 ASN B O 1
ATOM 3500 N N . GLU B 1 35 ? 6.922 89.984 61.344 1.00 49.86 15 GLU B N 1
ATOM 3501 C CA . GLU B 1 35 ? 7.330 90.523 62.634 1.00 49.89 15 GLU B CA 1
ATOM 3502 C C . GLU B 1 35 ? 6.044 90.969 63.322 1.00 49.47 15 GLU B C 1
ATOM 3503 O O . GLU B 1 35 ? 5.732 90.543 64.432 1.00 48.70 15 GLU B O 1
ATOM 3509 N N . LYS B 1 36 ? 5.300 91.831 62.633 1.00 49.23 16 LYS B N 1
ATOM 3510 C CA . LYS B 1 36 ? 4.041 92.360 63.139 1.00 49.24 16 LYS B CA 1
ATOM 3511 C C . LYS B 1 36 ? 3.056 91.270 63.533 1.00 47.32 16 LYS B C 1
ATOM 3512 O O . LYS B 1 36 ? 2.555 91.266 64.655 1.00 46.01 16 LYS B O 1
ATOM 3518 N N . ARG B 1 37 ? 2.778 90.345 62.619 1.00 47.02 17 ARG B N 1
ATOM 3519 C CA . ARG B 1 37 ? 1.829 89.282 62.919 1.00 47.68 17 ARG B CA 1
ATOM 3520 C C . ARG B 1 37 ? 2.317 88.449 64.106 1.00 46.51 17 ARG B C 1
ATOM 3521 O O . ARG B 1 37 ? 1.524 88.064 64.979 1.00 45.54 17 ARG B O 1
ATOM 3529 N N . GLY B 1 38 ? 3.623 88.183 64.133 1.00 43.77 18 GLY B N 1
ATOM 3530 C CA . GLY B 1 38 ? 4.203 87.420 65.218 1.00 41.31 18 GLY B CA 1
ATOM 3531 C C . GLY B 1 38 ? 3.775 88.013 66.544 1.00 40.68 18 GLY B C 1
ATOM 3532 O O . GLY B 1 38 ? 3.384 87.284 67.451 1.00 41.59 18 GLY B O 1
ATOM 3533 N N . GLU B 1 39 ? 3.840 89.337 66.658 1.00 40.79 19 GLU B N 1
ATOM 3534 C CA . GLU B 1 39 ? 3.446 90.024 67.883 1.00 40.61 19 GLU B CA 1
ATOM 3535 C C . GLU B 1 39 ? 1.950 89.927 68.155 1.00 39.90 19 GLU B C 1
ATOM 3536 O O . GLU B 1 39 ? 1.544 89.616 69.271 1.00 40.17 19 GLU B O 1
ATOM 3542 N N . LEU B 1 40 ? 1.129 90.208 67.147 1.00 37.82 20 LEU B N 1
ATOM 3543 C CA . LEU B 1 40 ? -0.311 90.133 67.334 1.00 36.90 20 LEU B CA 1
ATOM 3544 C C . LEU B 1 40 ? -0.642 88.798 67.985 1.00 36.39 20 LEU B C 1
ATOM 3545 O O . LEU B 1 40 ? -1.450 88.733 68.913 1.00 36.38 20 LEU B O 1
ATOM 3550 N N . VAL B 1 41 ? 0.000 87.737 67.506 1.00 34.21 21 VAL B N 1
ATOM 3551 C CA . VAL B 1 41 ? -0.224 86.406 68.052 1.00 32.39 21 VAL B CA 1
ATOM 3552 C C . VAL B 1 41 ? 0.211 86.329 69.518 1.00 33.08 21 VAL B C 1
ATOM 3553 O O . VAL B 1 41 ? -0.538 85.864 70.372 1.00 32.54 21 VAL B O 1
ATOM 3557 N N . LEU B 1 42 ? 1.422 86.794 69.802 1.00 33.28 22 LEU B N 1
ATOM 3558 C CA . LEU B 1 42 ? 1.958 86.764 71.157 1.00 36.00 22 LEU B CA 1
ATOM 3559 C C . LEU B 1 42 ? 1.127 87.538 72.195 1.00 37.17 22 LEU B C 1
ATOM 3560 O O . LEU B 1 42 ? 0.923 87.064 73.315 1.00 39.03 22 LEU B O 1
ATOM 3565 N N . ASN B 1 43 ? 0.655 88.725 71.836 1.00 37.88 23 ASN B N 1
ATOM 3566 C CA . ASN B 1 43 ? -0.138 89.509 72.766 1.00 38.56 23 ASN B CA 1
ATOM 3567 C C . ASN B 1 43 ? -1.465 88.818 73.002 1.00 38.24 23 ASN B C 1
ATOM 3568 O O . ASN B 1 43 ? -1.907 88.659 74.139 1.00 38.84 23 ASN B O 1
ATOM 3573 N N . GLU B 1 44 ? -2.102 88.397 71.922 1.00 37.27 24 GLU B N 1
ATOM 3574 C CA . GLU B 1 44 ? -3.382 87.742 72.048 1.00 37.76 24 GLU B CA 1
ATOM 3575 C C . GLU B 1 44 ? -3.254 86.507 72.936 1.00 37.64 24 GLU B C 1
ATOM 3576 O O . GLU B 1 44 ? -4.067 86.299 73.836 1.00 39.21 24 GLU B O 1
ATOM 3582 N N . TYR B 1 45 ? -2.225 85.699 72.697 1.00 35.14 25 TYR B N 1
ATOM 3583 C CA . TYR B 1 45 ? -2.015 84.489 73.483 1.00 33.65 25 TYR B CA 1
ATOM 3584 C C . TYR B 1 45 ? -1.936 84.770 74.988 1.00 32.12 25 TYR B C 1
ATOM 3585 O O . TYR B 1 45 ? -2.451 83.997 75.792 1.00 30.22 25 TYR B O 1
ATOM 3594 N N . LEU B 1 46 ? -1.298 85.880 75.356 1.00 30.54 26 LEU B N 1
ATOM 3595 C CA . LEU B 1 46 ? -1.123 86.254 76.758 1.00 30.79 26 LEU B CA 1
ATOM 3596 C C . LEU B 1 46 ? -2.252 87.111 77.323 1.00 33.33 26 LEU B C 1
ATOM 3597 O O . LEU B 1 46 ? -2.316 87.331 78.540 1.00 34.04 26 LEU B O 1
ATOM 3602 N N . LYS B 1 47 ? -3.131 87.612 76.458 1.00 34.45 27 LYS B N 1
ATOM 3603 C CA . LYS B 1 47 ? -4.214 88.475 76.923 1.00 35.84 27 LYS B CA 1
ATOM 3604 C C . LYS B 1 47 ? -4.916 87.945 78.164 1.00 34.90 27 LYS B C 1
ATOM 3605 O O . LYS B 1 47 ? -5.180 88.698 79.095 1.00 35.92 27 LYS B O 1
ATOM 3611 N N . GLU B 1 48 ? -5.217 86.651 78.184 1.00 34.48 28 GLU B N 1
ATOM 3612 C CA . GLU B 1 48 ? -5.898 86.052 79.332 1.00 34.48 28 GLU B CA 1
ATOM 3613 C C . GLU B 1 48 ? -5.121 86.170 80.637 1.00 33.47 28 GLU B C 1
ATOM 3614 O O . GLU B 1 48 ? -5.714 86.369 81.692 1.00 32.76 28 GLU B O 1
ATOM 3620 N N . ILE B 1 49 ? -3.802 86.030 80.559 1.00 33.57 29 ILE B N 1
ATOM 3621 C CA . ILE B 1 49 ? -2.935 86.135 81.726 1.00 34.43 29 ILE B CA 1
ATOM 3622 C C . ILE B 1 49 ? -2.883 87.591 82.143 1.00 36.17 29 ILE B C 1
ATOM 3623 O O . ILE B 1 49 ? -2.993 87.928 83.329 1.00 36.24 29 ILE B O 1
ATOM 3628 N N . GLU B 1 50 ? -2.716 88.448 81.144 1.00 36.89 30 GLU B N 1
ATOM 3629 C CA . GLU B 1 50 ? -2.650 89.887 81.343 1.00 37.72 30 GLU B CA 1
ATOM 3630 C C . GLU B 1 50 ? -3.927 90.383 82.032 1.00 37.77 30 GLU B C 1
ATOM 3631 O O . GLU B 1 50 ? -3.880 91.253 82.910 1.00 37.31 30 GLU B O 1
ATOM 3637 N N . ASP B 1 51 ? -5.064 89.813 81.648 1.00 37.04 31 ASP B N 1
ATOM 3638 C CA . ASP B 1 51 ? -6.344 90.187 82.241 1.00 38.48 31 ASP B CA 1
ATOM 3639 C C . ASP B 1 51 ? -6.456 89.829 83.724 1.00 37.90 31 ASP B C 1
ATOM 3640 O O . ASP B 1 51 ? -7.120 90.533 84.480 1.00 37.55 31 ASP B O 1
ATOM 3645 N N . VAL B 1 52 ? -5.813 88.739 84.140 1.00 36.48 32 VAL B N 1
ATOM 3646 C CA . VAL B 1 52 ? -5.855 88.327 85.539 1.00 34.68 32 VAL B CA 1
ATOM 3647 C C . VAL B 1 52 ? -5.153 89.385 86.374 1.00 33.92 32 VAL B C 1
ATOM 3648 O O . VAL B 1 52 ? -5.684 89.856 87.379 1.00 33.10 32 VAL B O 1
ATOM 3652 N N . PHE B 1 53 ? -3.954 89.757 85.943 1.00 34.92 33 PHE B N 1
ATOM 3653 C CA . PHE B 1 53 ? -3.170 90.774 86.628 1.00 35.03 33 PHE B CA 1
ATOM 3654 C C . PHE B 1 53 ? -3.918 92.116 86.659 1.00 36.10 33 PHE B C 1
ATOM 3655 O O . PHE B 1 53 ? -3.923 92.812 87.678 1.00 35.85 33 PHE B O 1
ATOM 3663 N N . ASN B 1 54 ? -4.556 92.471 85.545 1.00 36.08 34 ASN B N 1
ATOM 3664 C CA . ASN B 1 54 ? -5.286 93.733 85.454 1.00 35.82 34 ASN B CA 1
ATOM 3665 C C . ASN B 1 54 ? -6.605 93.769 86.223 1.00 36.87 34 ASN B C 1
ATOM 3666 O O . ASN B 1 54 ? -6.885 94.737 86.932 1.00 37.65 34 ASN B O 1
ATOM 3671 N N . HIS B 1 55 ? -7.413 92.720 86.086 1.00 36.62 35 HIS B N 1
ATOM 3672 C CA . HIS B 1 55 ? -8.709 92.665 86.754 1.00 35.00 35 HIS B CA 1
ATOM 3673 C C . HIS B 1 55 ? -8.688 91.960 88.105 1.00 33.16 35 HIS B C 1
ATOM 3674 O O . HIS B 1 55 ? -9.359 92.389 89.037 1.00 32.39 35 HIS B O 1
ATOM 3681 N N . ARG B 1 56 ? -7.935 90.868 88.199 1.00 32.10 36 ARG B N 1
ATOM 3682 C CA . ARG B 1 56 ? -7.836 90.121 89.442 1.00 30.49 36 ARG B CA 1
ATOM 3683 C C . ARG B 1 56 ? -9.196 89.577 89.874 1.00 30.84 36 ARG B C 1
ATOM 3684 O O . ARG B 1 56 ? -9.634 89.775 91.010 1.00 30.44 36 ARG B O 1
ATOM 3692 N N . LYS B 1 57 ? -9.863 88.898 88.950 1.00 30.56 37 LYS B N 1
ATOM 3693 C CA . LYS B 1 57 ? -11.160 88.301 89.217 1.00 30.90 37 LYS B CA 1
ATOM 3694 C C . LYS B 1 57 ? -11.182 86.949 88.537 1.00 30.04 37 LYS B C 1
ATOM 3695 O O . LYS B 1 57 ? -10.262 86.605 87.795 1.00 28.37 37 LYS B O 1
ATOM 3701 N N . ILE B 1 58 ? -12.219 86.167 88.791 1.00 29.80 38 ILE B N 1
ATOM 3702 C CA . ILE B 1 58 ? -12.293 84.858 88.171 1.00 29.38 38 ILE B CA 1
ATOM 3703 C C . ILE B 1 58 ? -12.635 85.057 86.701 1.00 29.50 38 ILE B C 1
ATOM 3704 O O . ILE B 1 58 ? -13.611 85.724 86.362 1.00 30.26 38 ILE B O 1
ATOM 3709 N N . PRO B 1 59 ? -11.814 84.505 85.806 1.00 28.77 39 PRO B N 1
ATOM 3710 C CA . PRO B 1 59 ? -12.075 84.649 84.371 1.00 30.44 39 PRO B CA 1
ATOM 3711 C C . PRO B 1 59 ? -13.424 84.076 83.942 1.00 32.49 39 PRO B C 1
ATOM 3712 O O . PRO B 1 59 ? -13.907 83.093 84.512 1.00 33.46 39 PRO B O 1
ATOM 3716 N N . GLU B 1 60 ? -14.031 84.706 82.944 1.00 33.93 40 GLU B N 1
ATOM 3717 C CA . GLU B 1 60 ? -15.308 84.253 82.414 1.00 35.63 40 GLU B CA 1
ATOM 3718 C C . GLU B 1 60 ? -15.069 82.854 81.843 1.00 34.85 40 GLU B C 1
ATOM 3719 O O . GLU B 1 60 ? -15.845 81.938 82.086 1.00 34.71 40 GLU B O 1
ATOM 3725 N N . ASN B 1 61 ? -13.987 82.690 81.085 1.00 33.42 41 ASN B N 1
ATOM 3726 C CA . ASN B 1 61 ? -13.657 81.390 80.509 1.00 33.00 41 ASN B CA 1
ATOM 3727 C C . ASN B 1 61 ? -12.441 80.787 81.202 1.00 32.30 41 ASN B C 1
ATOM 3728 O O . ASN B 1 61 ? -11.618 81.503 81.765 1.00 30.33 41 ASN B O 1
ATOM 3733 N N . GLY B 1 62 ? -12.330 79.465 81.155 1.00 31.08 42 GLY B N 1
ATOM 3734 C CA . GLY B 1 62 ? -11.197 78.821 81.779 1.00 30.43 42 GLY B CA 1
ATOM 3735 C C . GLY B 1 62 ? -9.918 79.073 81.007 1.00 29.82 42 GLY B C 1
ATOM 3736 O O . GLY B 1 62 ? -9.925 79.183 79.781 1.00 30.42 42 GLY B O 1
ATOM 3737 N N . ILE B 1 63 ? -8.815 79.184 81.732 1.00 28.38 43 ILE B N 1
ATOM 3738 C CA . ILE B 1 63 ? -7.518 79.400 81.118 1.00 28.93 43 ILE B CA 1
ATOM 3739 C C . ILE B 1 63 ? -6.830 78.030 81.053 1.00 31.01 43 ILE B C 1
ATOM 3740 O O . ILE B 1 63 ? -6.850 77.280 82.033 1.00 31.86 43 ILE B O 1
ATOM 3745 N N . ASP B 1 64 ? -6.244 77.690 79.905 1.00 31.52 44 ASP B N 1
ATOM 3746 C CA . ASP B 1 64 ? -5.591 76.391 79.775 1.00 32.76 44 ASP B CA 1
ATOM 3747 C C . ASP B 1 64 ? -4.327 76.241 80.632 1.00 32.15 44 ASP B C 1
ATOM 3748 O O . ASP B 1 64 ? -3.665 77.222 80.991 1.00 30.57 44 ASP B O 1
ATOM 3753 N N . ASP B 1 65 ? -4.007 74.990 80.946 1.00 31.06 45 ASP B N 1
ATOM 3754 C CA . ASP B 1 65 ? -2.867 74.663 81.780 1.00 32.15 45 ASP B CA 1
ATOM 3755 C C . ASP B 1 65 ? -1.569 75.375 81.449 1.00 31.62 45 ASP B C 1
ATOM 3756 O O . ASP B 1 65 ? -0.913 75.888 82.355 1.00 31.89 45 ASP B O 1
ATOM 3761 N N . GLU B 1 66 ? -1.191 75.416 80.174 1.00 31.32 46 GLU B N 1
ATOM 3762 C CA . GLU B 1 66 ? 0.049 76.083 79.790 1.00 32.72 46 GLU B CA 1
ATOM 3763 C C . GLU B 1 66 ? 0.044 77.563 80.159 1.00 30.64 46 GLU B C 1
ATOM 3764 O O . GLU B 1 66 ? 1.042 78.088 80.646 1.00 29.67 46 GLU B O 1
ATOM 3770 N N . LYS B 1 67 ? -1.075 78.239 79.935 1.00 28.93 47 LYS B N 1
ATOM 3771 C CA . LYS B 1 67 ? -1.166 79.648 80.293 1.00 28.22 47 LYS B CA 1
ATOM 3772 C C . LYS B 1 67 ? -1.049 79.850 81.811 1.00 26.48 47 LYS B C 1
ATOM 3773 O O . LYS B 1 67 ? -0.464 80.827 82.260 1.00 25.48 47 LYS B O 1
ATOM 3779 N N . ILE B 1 68 ? -1.621 78.941 82.595 1.00 26.05 48 ILE B N 1
ATOM 3780 C CA . ILE B 1 68 ? -1.551 79.032 84.057 1.00 24.53 48 ILE B CA 1
ATOM 3781 C C . ILE B 1 68 ? -0.124 78.742 84.540 1.00 24.85 48 ILE B C 1
ATOM 3782 O O . ILE B 1 68 ? 0.407 79.425 85.428 1.00 24.40 48 ILE B O 1
ATOM 3787 N N . LYS B 1 69 ? 0.501 77.725 83.966 1.00 24.85 49 LYS B N 1
ATOM 3788 C CA . LYS B 1 69 ? 1.868 77.421 84.361 1.00 28.57 49 LYS B CA 1
ATOM 3789 C C . LYS B 1 69 ? 2.713 78.652 84.063 1.00 28.55 49 LYS B C 1
ATOM 3790 O O . LYS B 1 69 ? 3.516 79.074 84.897 1.00 30.65 49 LYS B O 1
ATOM 3796 N N . LEU B 1 70 ? 2.500 79.232 82.883 1.00 28.72 50 LEU B N 1
ATOM 3797 C CA . LEU B 1 70 ? 3.228 80.415 82.448 1.00 28.46 50 LEU B CA 1
ATOM 3798 C C . LEU B 1 70 ? 2.990 81.538 83.446 1.00 29.19 50 LEU B C 1
ATOM 3799 O O . LEU B 1 70 ? 3.923 82.213 83.870 1.00 31.43 50 LEU B O 1
ATOM 3804 N N . PHE B 1 71 ? 1.731 81.719 83.826 1.00 29.20 51 PHE B N 1
ATOM 3805 C CA . PHE B 1 71 ? 1.321 82.728 84.803 1.00 28.20 51 PHE B CA 1
ATOM 3806 C C . PHE B 1 71 ? 2.053 82.510 86.143 1.00 28.92 51 PHE B C 1
ATOM 3807 O O . PHE B 1 71 ? 2.540 83.463 86.755 1.00 28.41 51 PHE B O 1
ATOM 3815 N N . LEU B 1 72 ? 2.144 81.254 86.582 1.00 28.73 52 LEU B N 1
ATOM 3816 C CA . LEU B 1 72 ? 2.787 80.936 87.860 1.00 28.50 52 LEU B CA 1
ATOM 3817 C C . LEU B 1 72 ? 4.289 81.080 87.792 1.00 27.88 52 LEU B C 1
ATOM 3818 O O . LEU B 1 72 ? 4.929 81.421 88.783 1.00 29.03 52 LEU B O 1
ATOM 3823 N N . LYS B 1 73 ? 4.851 80.825 86.619 1.00 27.01 53 LYS B N 1
ATOM 3824 C CA . LYS B 1 73 ? 6.286 80.949 86.412 1.00 25.58 53 LYS B CA 1
ATOM 3825 C C . LYS B 1 73 ? 6.668 82.423 86.574 1.00 25.97 53 LYS B C 1
ATOM 3826 O O . LYS B 1 73 ? 7.664 82.747 87.221 1.00 25.25 53 LYS B O 1
ATOM 3832 N N . PHE B 1 74 ? 5.860 83.301 85.977 1.00 26.30 54 PHE B N 1
ATOM 3833 C CA . PHE B 1 74 ? 6.065 84.749 86.029 1.00 28.26 54 PHE B CA 1
ATOM 3834 C C . PHE B 1 74 ? 6.147 85.208 87.468 1.00 28.72 54 PHE B C 1
ATOM 3835 O O . PHE B 1 74 ? 6.949 86.070 87.813 1.00 29.00 54 PHE B O 1
ATOM 3843 N N . LEU B 1 75 ? 5.291 84.639 88.307 1.00 28.75 55 LEU B N 1
ATOM 3844 C CA . LEU B 1 75 ? 5.269 85.004 89.707 1.00 27.53 55 LEU B CA 1
ATOM 3845 C C . LEU B 1 75 ? 6.413 84.395 90.516 1.00 28.95 55 LEU B C 1
ATOM 3846 O O . LEU B 1 75 ? 7.013 85.069 91.357 1.00 28.42 55 LEU B O 1
ATOM 3851 N N . SER B 1 76 ? 6.733 83.133 90.263 1.00 30.38 56 SER B N 1
ATOM 3852 C CA . SER B 1 76 ? 7.800 82.493 91.014 1.00 32.92 56 SER B CA 1
ATOM 3853 C C . SER B 1 76 ? 9.161 83.085 90.682 1.00 34.46 56 SER B C 1
ATOM 3854 O O . SER B 1 76 ? 10.070 83.041 91.505 1.00 35.17 56 SER B O 1
ATOM 3873 N N . ASP B 1 79 ? 10.716 85.443 93.224 1.00 37.34 59 ASP B N 1
ATOM 3874 C CA . ASP B 1 79 ? 11.138 84.970 94.533 1.00 36.55 59 ASP B CA 1
ATOM 3875 C C . ASP B 1 79 ? 12.658 85.051 94.679 1.00 35.62 59 ASP B C 1
ATOM 3876 O O . ASP B 1 79 ? 13.414 84.616 93.808 1.00 36.86 59 ASP B O 1
ATOM 3881 N N . THR B 1 80 ? 13.087 85.617 95.801 1.00 33.94 60 THR B N 1
ATOM 3882 C CA . THR B 1 80 ? 14.497 85.808 96.115 1.00 32.98 60 THR B CA 1
ATOM 3883 C C . THR B 1 80 ? 15.449 84.657 95.773 1.00 33.07 60 THR B C 1
ATOM 3884 O O . THR B 1 80 ? 16.563 84.896 95.309 1.00 32.79 60 THR B O 1
ATOM 3888 N N . ASP B 1 81 ? 15.022 83.417 95.988 1.00 33.00 61 ASP B N 1
ATOM 3889 C CA . ASP B 1 81 ? 15.889 82.278 95.699 1.00 34.98 61 ASP B CA 1
ATOM 3890 C C . ASP B 1 81 ? 16.148 82.044 94.206 1.00 35.07 61 ASP B C 1
ATOM 3891 O O . ASP B 1 81 ? 17.023 81.262 93.841 1.00 34.22 61 ASP B O 1
ATOM 3896 N N . LYS B 1 82 ? 15.402 82.722 93.338 1.00 35.14 62 LYS B N 1
ATOM 3897 C CA . LYS B 1 82 ? 15.611 82.550 91.906 1.00 33.74 62 LYS B CA 1
ATOM 3898 C C . LYS B 1 82 ? 16.601 83.563 91.367 1.00 33.89 62 LYS B C 1
ATOM 3899 O O . LYS B 1 82 ? 17.024 83.474 90.216 1.00 33.07 62 LYS B O 1
ATOM 3905 N N . ASP B 1 83 ? 16.979 84.520 92.209 1.00 34.56 63 ASP B N 1
ATOM 3906 C CA . ASP B 1 83 ? 17.916 85.574 91.813 1.00 34.41 63 ASP B CA 1
ATOM 3907 C C . ASP B 1 83 ? 19.337 85.058 91.580 1.00 34.67 63 ASP B C 1
ATOM 3908 O O . ASP B 1 83 ? 20.009 84.625 92.508 1.00 33.47 63 ASP B O 1
ATOM 3913 N N . PRO B 1 84 ? 19.815 85.096 90.330 1.00 35.77 64 PRO B N 1
ATOM 3914 C CA . PRO B 1 84 ? 21.179 84.612 90.105 1.00 37.04 64 PRO B CA 1
ATOM 3915 C C . PRO B 1 84 ? 22.214 85.481 90.830 1.00 38.10 64 PRO B C 1
ATOM 3916 O O . PRO B 1 84 ? 23.324 85.032 91.108 1.00 38.17 64 PRO B O 1
ATOM 3920 N N . LYS B 1 85 ? 21.833 86.717 91.146 1.00 38.62 65 LYS B N 1
ATOM 3921 C CA . LYS B 1 85 ? 22.721 87.654 91.833 1.00 40.19 65 LYS B CA 1
ATOM 3922 C C . LYS B 1 85 ? 22.410 87.750 93.329 1.00 39.60 65 LYS B C 1
ATOM 3923 O O . LYS B 1 85 ? 22.896 88.642 94.021 1.00 41.13 65 LYS B O 1
ATOM 3929 N N . SER B 1 86 ? 21.591 86.833 93.823 1.00 37.54 66 SER B N 1
ATOM 3930 C CA . SER B 1 86 ? 21.228 86.823 95.227 1.00 36.69 66 SER B CA 1
ATOM 3931 C C . SER B 1 86 ? 22.431 86.461 96.083 1.00 36.57 66 SER B C 1
ATOM 3932 O O . SER B 1 86 ? 23.426 85.935 95.589 1.00 37.37 66 SER B O 1
ATOM 3935 N N . VAL B 1 87 ? 22.316 86.741 97.372 1.00 34.32 67 VAL B N 1
ATOM 3936 C CA . VAL B 1 87 ? 23.351 86.427 98.343 1.00 35.51 67 VAL B CA 1
ATOM 3937 C C . VAL B 1 87 ? 22.537 85.994 99.548 1.00 37.12 67 VAL B C 1
ATOM 3938 O O . VAL B 1 87 ? 21.888 86.821 100.188 1.00 37.71 67 VAL B O 1
ATOM 3942 N N . ARG B 1 88 ? 22.560 84.699 99.847 1.00 37.70 68 ARG B N 1
ATOM 3943 C CA . ARG B 1 88 ? 21.767 84.167 100.944 1.00 38.49 68 ARG B CA 1
ATOM 3944 C C . ARG B 1 88 ? 22.533 83.615 102.154 1.00 38.92 68 ARG B C 1
ATOM 3945 O O . ARG B 1 88 ? 23.122 82.534 102.100 1.00 39.27 68 ARG B O 1
ATOM 3953 N N . ILE B 1 89 ? 22.513 84.370 103.249 1.00 38.74 69 ILE B N 1
ATOM 3954 C CA . ILE B 1 89 ? 23.195 83.965 104.476 1.00 39.24 69 ILE B CA 1
ATOM 3955 C C . ILE B 1 89 ? 22.237 83.882 105.653 1.00 40.12 69 ILE B C 1
ATOM 3956 O O . ILE B 1 89 ? 22.510 84.418 106.724 1.00 41.10 69 ILE B O 1
ATOM 3961 N N . GLY B 1 90 ? 21.109 83.213 105.438 1.00 40.80 70 GLY B N 1
ATOM 3962 C CA . GLY B 1 90 ? 20.127 83.041 106.491 1.00 39.46 70 GLY B CA 1
ATOM 3963 C C . GLY B 1 90 ? 20.024 81.560 106.788 1.00 39.87 70 GLY B C 1
ATOM 3964 O O . GLY B 1 90 ? 20.559 80.734 106.043 1.00 39.22 70 GLY B O 1
ATOM 3965 N N . GLU B 1 91 ? 19.346 81.216 107.875 1.00 40.11 71 GLU B N 1
ATOM 3966 C CA . GLU B 1 91 ? 19.182 79.817 108.253 1.00 41.05 71 GLU B CA 1
ATOM 3967 C C . GLU B 1 91 ? 18.105 79.156 107.408 1.00 39.54 71 GLU B C 1
ATOM 3968 O O . GLU B 1 91 ? 18.101 77.936 107.217 1.00 37.93 71 GLU B O 1
ATOM 3974 N N . ARG B 1 92 ? 17.193 79.986 106.909 1.00 37.56 72 ARG B N 1
ATOM 3975 C CA . ARG B 1 92 ? 16.070 79.538 106.096 1.00 35.11 72 ARG B CA 1
ATOM 3976 C C . ARG B 1 92 ? 16.044 80.322 104.782 1.00 34.79 72 ARG B C 1
ATOM 3977 O O . ARG B 1 92 ? 15.427 81.380 104.690 1.00 36.32 72 ARG B O 1
ATOM 3985 N N . GLU B 1 93 ? 16.711 79.803 103.764 1.00 32.98 73 GLU B N 1
ATOM 3986 C CA . GLU B 1 93 ? 16.756 80.494 102.487 1.00 32.25 73 GLU B CA 1
ATOM 3987 C C . GLU B 1 93 ? 16.155 79.685 101.351 1.00 30.06 73 GLU B C 1
ATOM 3988 O O . GLU B 1 93 ? 16.476 79.905 100.180 1.00 27.64 73 GLU B O 1
ATOM 3994 N N . ALA B 1 94 ? 15.290 78.743 101.703 1.00 27.67 74 ALA B N 1
ATOM 3995 C CA . ALA B 1 94 ? 14.623 77.916 100.708 1.00 29.72 74 ALA B CA 1
ATOM 3996 C C . ALA B 1 94 ? 15.549 77.200 99.729 1.00 30.04 74 ALA B C 1
ATOM 3997 O O . ALA B 1 94 ? 15.187 77.013 98.561 1.00 29.72 74 ALA B O 1
ATOM 3999 N N . ARG B 1 95 ? 16.740 76.819 100.181 1.00 28.14 75 ARG B N 1
ATOM 4000 C CA . ARG B 1 95 ? 17.642 76.089 99.305 1.00 29.92 75 ARG B CA 1
ATOM 4001 C C . ARG B 1 95 ? 16.942 74.753 99.084 1.00 31.13 75 ARG B C 1
ATOM 4002 O O . ARG B 1 95 ? 16.618 74.062 100.051 1.00 34.35 75 ARG B O 1
ATOM 4010 N N . THR B 1 96 ? 16.675 74.398 97.832 1.00 30.75 76 THR B N 1
ATOM 4011 C CA . THR B 1 96 ? 16.028 73.119 97.532 1.00 31.62 76 THR B CA 1
ATOM 4012 C C . THR B 1 96 ? 17.022 72.244 96.788 1.00 31.01 76 THR B C 1
ATOM 4013 O O . THR B 1 96 ? 17.904 72.754 96.097 1.00 32.34 76 THR B O 1
ATOM 4017 N N . TYR B 1 97 ? 16.886 70.931 96.906 1.00 28.77 77 TYR B N 1
ATOM 4018 C CA . TYR B 1 97 ? 17.847 70.068 96.242 1.00 29.21 77 TYR B CA 1
ATOM 4019 C C . TYR B 1 97 ? 17.477 69.604 94.847 1.00 27.65 77 TYR B C 1
ATOM 4020 O O . TYR B 1 97 ? 18.284 69.691 93.918 1.00 25.54 77 TYR B O 1
ATOM 4029 N N . SER B 1 98 ? 16.260 69.105 94.703 1.00 25.38 78 SER B N 1
ATOM 4030 C CA . SER B 1 98 ? 15.832 68.587 93.423 1.00 26.94 78 SER B CA 1
ATOM 4031 C C . SER B 1 98 ? 14.837 69.467 92.665 1.00 27.86 78 SER B C 1
ATOM 4032 O O . SER B 1 98 ? 14.051 70.201 93.269 1.00 27.98 78 SER B O 1
ATOM 4035 N N . LYS B 1 99 ? 14.892 69.392 91.336 1.00 27.45 79 LYS B N 1
ATOM 4036 C CA . LYS B 1 99 ? 13.985 70.152 90.467 1.00 28.05 79 LYS B CA 1
ATOM 4037 C C . LYS B 1 99 ? 12.538 69.788 90.815 1.00 26.38 79 LYS B C 1
ATOM 4038 O O . LYS B 1 99 ? 11.625 70.600 90.670 1.00 24.74 79 LYS B O 1
ATOM 4044 N N . ILE B 1 100 ? 12.336 68.555 91.262 1.00 24.32 80 ILE B N 1
ATOM 4045 C CA . ILE B 1 100 ? 11.011 68.106 91.621 1.00 24.05 80 ILE B CA 1
ATOM 4046 C C . ILE B 1 100 ? 10.476 69.012 92.717 1.00 24.74 80 ILE B C 1
ATOM 4047 O O . ILE B 1 100 ? 9.270 69.282 92.775 1.00 25.30 80 ILE B O 1
ATOM 4052 N N . HIS B 1 101 ? 11.368 69.478 93.592 1.00 23.07 81 HIS B N 1
ATOM 4053 C CA . HIS B 1 101 ? 10.946 70.366 94.669 1.00 22.04 81 HIS B CA 1
ATOM 4054 C C . HIS B 1 101 ? 10.245 71.571 94.032 1.00 23.61 81 HIS B C 1
ATOM 4055 O O . HIS B 1 101 ? 9.158 71.957 94.448 1.00 23.23 81 HIS B O 1
ATOM 4062 N N . GLU B 1 102 ? 10.873 72.148 93.008 1.00 25.78 82 GLU B N 1
ATOM 4063 C CA . GLU B 1 102 ? 10.327 73.296 92.283 1.00 28.39 82 GLU B CA 1
ATOM 4064 C C . GLU B 1 102 ? 8.952 72.980 91.684 1.00 28.95 82 GLU B C 1
ATOM 4065 O O . GLU B 1 102 ? 7.996 73.740 91.851 1.00 28.75 82 GLU B O 1
ATOM 4071 N N . GLU B 1 103 ? 8.854 71.856 90.986 1.00 29.68 83 GLU B N 1
ATOM 4072 C CA . GLU B 1 103 ? 7.590 71.449 90.377 1.00 29.70 83 GLU B CA 1
ATOM 4073 C C . GLU B 1 103 ? 6.450 71.338 91.386 1.00 28.66 83 GLU B C 1
ATOM 4074 O O . GLU B 1 103 ? 5.378 71.897 91.169 1.00 27.06 83 GLU B O 1
ATOM 4080 N N . LEU B 1 104 ? 6.683 70.623 92.487 1.00 27.16 84 LEU B N 1
ATOM 4081 C CA . LEU B 1 104 ? 5.636 70.415 93.481 1.00 24.92 84 LEU B CA 1
ATOM 4082 C C . LEU B 1 104 ? 5.210 71.662 94.227 1.00 25.50 84 LEU B C 1
ATOM 4083 O O . LEU B 1 104 ? 4.053 71.778 94.616 1.00 26.59 84 LEU B O 1
ATOM 4088 N N . SER B 1 105 ? 6.136 72.593 94.431 1.00 25.43 85 SER B N 1
ATOM 4089 C CA . SER B 1 105 ? 5.822 73.841 95.120 1.00 24.53 85 SER B CA 1
ATOM 4090 C C . SER B 1 105 ? 5.396 74.870 94.081 1.00 24.37 85 SER B C 1
ATOM 4091 O O . SER B 1 105 ? 5.000 75.983 94.425 1.00 24.39 85 SER B O 1
ATOM 4094 N N . SER B 1 106 ? 5.506 74.493 92.810 1.00 24.57 86 SER B N 1
ATOM 4095 C CA . SER B 1 106 ? 5.142 75.360 91.688 1.00 26.10 86 SER B CA 1
ATOM 4096 C C . SER B 1 106 ? 6.072 76.559 91.544 1.00 25.98 86 SER B C 1
ATOM 4097 O O . SER B 1 106 ? 5.721 77.552 90.913 1.00 27.74 86 SER B O 1
ATOM 4100 N N . GLY B 1 107 ? 7.260 76.464 92.128 1.00 26.38 87 GLY B N 1
ATOM 4101 C CA . GLY B 1 107 ? 8.207 77.562 92.054 1.00 25.58 87 GLY B CA 1
ATOM 4102 C C . GLY B 1 107 ? 8.201 78.415 93.312 1.00 24.80 87 GLY B C 1
ATOM 4103 O O . GLY B 1 107 ? 8.939 79.388 93.405 1.00 25.34 87 GLY B O 1
ATOM 4104 N N . PHE B 1 108 ? 7.375 78.050 94.285 1.00 24.45 88 PHE B N 1
ATOM 4105 C CA . PHE B 1 108 ? 7.278 78.805 95.532 1.00 25.14 88 PHE B CA 1
ATOM 4106 C C . PHE B 1 108 ? 7.948 78.076 96.685 1.00 23.66 88 PHE B C 1
ATOM 4107 O O . PHE B 1 108 ? 7.294 77.540 97.571 1.00 25.64 88 PHE B O 1
ATOM 4115 N N . CYS B 1 109 ? 9.271 78.073 96.666 1.00 24.30 89 CYS B N 1
ATOM 4116 C CA . CYS B 1 109 ? 10.059 77.386 97.678 1.00 26.04 89 CYS B CA 1
ATOM 4117 C C . CYS B 1 109 ? 10.012 78.009 99.071 1.00 25.11 89 CYS B C 1
ATOM 4118 O O . CYS B 1 109 ? 10.318 77.344 100.058 1.00 23.28 89 CYS B O 1
ATOM 4121 N N . HIS B 1 110 ? 9.618 79.275 99.147 1.00 24.81 90 HIS B N 1
ATOM 4122 C CA . HIS B 1 110 ? 9.527 79.970 100.424 1.00 24.34 90 HIS B CA 1
ATOM 4123 C C . HIS B 1 110 ? 8.170 79.782 101.077 1.00 23.82 90 HIS B C 1
ATOM 4124 O O . HIS B 1 110 ? 8.004 80.034 102.271 1.00 20.53 90 HIS B O 1
ATOM 4131 N N . GLY B 1 111 ? 7.201 79.331 100.288 1.00 25.22 91 GLY B N 1
ATOM 4132 C CA . GLY B 1 111 ? 5.866 79.123 100.815 1.00 24.88 91 GLY B CA 1
ATOM 4133 C C . GLY B 1 111 ? 5.091 80.416 100.773 1.00 25.81 91 GLY B C 1
ATOM 4134 O O . GLY B 1 111 ? 5.337 81.249 99.909 1.00 27.23 91 GLY B O 1
ATOM 4135 N N . ILE B 1 112 ? 4.167 80.598 101.708 1.00 28.09 92 ILE B N 1
ATOM 4136 C CA . ILE B 1 112 ? 3.355 81.809 101.742 1.00 30.86 92 ILE B CA 1
ATOM 4137 C C . ILE B 1 112 ? 3.311 82.475 103.117 1.00 31.80 92 ILE B C 1
ATOM 4138 O O . ILE B 1 112 ? 3.316 81.798 104.142 1.00 32.63 92 ILE B O 1
ATOM 4143 N N . GLY B 1 113 ? 3.276 83.804 103.131 1.00 32.40 93 GLY B N 1
ATOM 4144 C CA . GLY B 1 113 ? 3.213 84.521 104.392 1.00 35.96 93 GLY B CA 1
ATOM 4145 C C . GLY B 1 113 ? 4.476 84.503 105.233 1.00 37.90 93 GLY B C 1
ATOM 4146 O O . GLY B 1 113 ? 5.569 84.253 104.732 1.00 38.99 93 GLY B O 1
ATOM 4147 N N . ARG B 1 114 ? 4.322 84.776 106.525 1.00 39.86 94 ARG B N 1
ATOM 4148 C CA . ARG B 1 114 ? 5.449 84.804 107.454 1.00 41.85 94 ARG B CA 1
ATOM 4149 C C . ARG B 1 114 ? 5.088 83.997 108.695 1.00 42.07 94 ARG B C 1
ATOM 4150 O O . ARG B 1 114 ? 3.956 83.529 108.821 1.00 42.71 94 ARG B O 1
ATOM 4158 N N . SER B 1 115 ? 6.025 83.832 109.621 1.00 41.95 95 SER B N 1
ATOM 4159 C CA . SER B 1 115 ? 5.712 83.053 110.813 1.00 44.59 95 SER B CA 1
ATOM 4160 C C . SER B 1 115 ? 4.500 83.624 111.547 1.00 44.96 95 SER B C 1
ATOM 4161 O O . SER B 1 115 ? 4.531 84.755 112.051 1.00 44.34 95 SER B O 1
ATOM 4164 N N . GLY B 1 116 ? 3.425 82.838 111.570 1.00 45.23 96 GLY B N 1
ATOM 4165 C CA . GLY B 1 116 ? 2.200 83.244 112.243 1.00 45.68 96 GLY B CA 1
ATOM 4166 C C . GLY B 1 116 ? 1.294 84.219 111.503 1.00 45.39 96 GLY B C 1
ATOM 4167 O O . GLY B 1 116 ? 0.276 84.654 112.043 1.00 46.03 96 GLY B O 1
ATOM 4168 N N . ASN B 1 117 ? 1.660 84.580 110.279 1.00 43.79 97 ASN B N 1
ATOM 4169 C CA . ASN B 1 117 ? 0.849 85.499 109.495 1.00 42.85 97 ASN B CA 1
ATOM 4170 C C . ASN B 1 117 ? 0.881 85.044 108.044 1.00 42.38 97 ASN B C 1
ATOM 4171 O O . ASN B 1 117 ? 1.857 85.296 107.334 1.00 42.15 97 ASN B O 1
ATOM 4176 N N . LEU B 1 118 ? -0.182 84.367 107.614 1.00 41.38 98 LEU B N 1
ATOM 4177 C CA . LEU B 1 118 ? -0.284 83.864 106.244 1.00 41.32 98 LEU B CA 1
ATOM 4178 C C . LEU B 1 118 ? -0.401 85.001 105.237 1.00 41.83 98 LEU B C 1
ATOM 4179 O O . LEU B 1 118 ? 0.301 85.023 104.227 1.00 41.29 98 LEU B O 1
ATOM 4184 N N . VAL B 1 119 ? -1.288 85.947 105.524 1.00 42.31 99 VAL B N 1
ATOM 4185 C CA . VAL B 1 119 ? -1.527 87.077 104.631 1.00 43.44 99 VAL B CA 1
ATOM 4186 C C . VAL B 1 119 ? -0.406 88.115 104.529 1.00 43.20 99 VAL B C 1
ATOM 4187 O O . VAL B 1 119 ? -0.350 88.875 103.560 1.00 44.64 99 VAL B O 1
ATOM 4191 N N . ASP B 1 120 ? 0.494 88.150 105.505 1.00 42.94 100 ASP B N 1
ATOM 4192 C CA . ASP B 1 120 ? 1.578 89.129 105.468 1.00 42.60 100 ASP B CA 1
ATOM 4193 C C . ASP B 1 120 ? 2.708 88.727 104.508 1.00 40.11 100 ASP B C 1
ATOM 4194 O O . ASP B 1 120 ? 3.381 87.719 104.711 1.00 38.26 100 ASP B O 1
ATOM 4199 N N . PRO B 1 121 ? 2.944 89.537 103.464 1.00 39.21 101 PRO B N 1
ATOM 4200 C CA . PRO B 1 121 ? 3.986 89.276 102.462 1.00 37.69 101 PRO B CA 1
ATOM 4201 C C . PRO B 1 121 ? 5.389 88.957 102.985 1.00 36.48 101 PRO B C 1
ATOM 4202 O O . PRO B 1 121 ? 5.868 89.551 103.957 1.00 34.31 101 PRO B O 1
ATOM 4206 N N . GLN B 1 122 ? 6.026 88.001 102.308 1.00 34.87 102 GLN B N 1
ATOM 4207 C CA . GLN B 1 122 ? 7.368 87.532 102.632 1.00 34.57 102 GLN B CA 1
ATOM 4208 C C . GLN B 1 122 ? 8.416 88.335 101.882 1.00 34.71 102 GLN B C 1
ATOM 4209 O O . GLN B 1 122 ? 8.516 88.252 100.658 1.00 32.89 102 GLN B O 1
ATOM 4215 N N . PRO B 1 123 ? 9.231 89.110 102.604 1.00 35.54 103 PRO B N 1
ATOM 4216 C CA . PRO B 1 123 ? 10.252 89.893 101.901 1.00 35.33 103 PRO B CA 1
ATOM 4217 C C . PRO B 1 123 ? 11.209 89.039 101.065 1.00 35.23 103 PRO B C 1
ATOM 4218 O O . PRO B 1 123 ? 11.924 89.559 100.211 1.00 37.61 103 PRO B O 1
ATOM 4222 N N . LYS B 1 124 ? 11.225 87.730 101.293 1.00 34.94 104 LYS B N 1
ATOM 4223 C CA . LYS B 1 124 ? 12.108 86.859 100.516 1.00 33.99 104 LYS B CA 1
ATOM 4224 C C . LYS B 1 124 ? 11.362 86.239 99.347 1.00 32.14 104 LYS B C 1
ATOM 4225 O O . LYS B 1 124 ? 11.955 85.561 98.510 1.00 31.37 104 LYS B O 1
ATOM 4231 N N . ALA B 1 125 ? 10.060 86.488 99.285 1.00 31.00 105 ALA B N 1
ATOM 4232 C CA . ALA B 1 125 ? 9.234 85.919 98.226 1.00 30.68 105 ALA B CA 1
ATOM 4233 C C . ALA B 1 125 ? 8.135 86.866 97.741 1.00 29.73 105 ALA B C 1
ATOM 4234 O O . ALA B 1 125 ? 6.960 86.677 98.055 1.00 27.71 105 ALA B O 1
ATOM 4236 N N . SER B 1 126 ? 8.515 87.878 96.969 1.00 29.03 106 SER B N 1
ATOM 4237 C CA . SER B 1 126 ? 7.537 88.822 96.460 1.00 30.10 106 SER B CA 1
ATOM 4238 C C . SER B 1 126 ? 6.546 88.110 95.563 1.00 30.49 106 SER B C 1
ATOM 4239 O O . SER B 1 126 ? 5.342 88.384 95.615 1.00 31.89 106 SER B O 1
ATOM 4242 N N . GLY B 1 127 ? 7.062 87.188 94.751 1.00 29.92 107 GLY B N 1
ATOM 4243 C CA . GLY B 1 127 ? 6.221 86.428 93.840 1.00 28.80 107 GLY B CA 1
ATOM 4244 C C . GLY B 1 127 ? 5.199 85.557 94.549 1.00 28.92 107 GLY B C 1
ATOM 4245 O O . GLY B 1 127 ? 4.017 85.583 94.212 1.00 29.81 107 GLY B O 1
ATOM 4246 N N . ALA B 1 128 ? 5.640 84.778 95.531 1.00 28.43 108 ALA B N 1
ATOM 4247 C CA . ALA B 1 128 ? 4.712 83.926 96.268 1.00 28.02 108 ALA B CA 1
ATOM 4248 C C . ALA B 1 128 ? 3.635 84.757 96.956 1.00 28.18 108 ALA B C 1
ATOM 4249 O O . ALA B 1 128 ? 2.476 84.328 97.049 1.00 28.57 108 ALA B O 1
ATOM 4251 N N . SER B 1 129 ? 4.016 85.942 97.433 1.00 27.77 109 SER B N 1
ATOM 4252 C CA . SER B 1 129 ? 3.084 86.830 98.132 1.00 28.43 109 SER B CA 1
ATOM 4253 C C . SER B 1 129 ? 2.072 87.418 97.171 1.00 29.25 109 SER B C 1
ATOM 4254 O O . SER B 1 129 ? 0.923 87.659 97.533 1.00 28.97 109 SER B O 1
ATOM 4257 N N . ILE B 1 130 ? 2.503 87.648 95.939 1.00 28.57 110 ILE B N 1
ATOM 4258 C CA . ILE B 1 130 ? 1.608 88.202 94.955 1.00 27.87 110 ILE B CA 1
ATOM 4259 C C . ILE B 1 130 ? 0.559 87.186 94.519 1.00 29.98 110 ILE B C 1
ATOM 4260 O O . ILE B 1 130 ? -0.638 87.497 94.506 1.00 31.07 110 ILE B O 1
ATOM 4273 N N . TYR B 1 132 ? -0.564 84.832 96.107 1.00 30.74 112 TYR B N 1
ATOM 4274 C CA . TYR B 1 132 ? -1.465 84.554 97.221 1.00 30.15 112 TYR B CA 1
ATOM 4275 C C . TYR B 1 132 ? -2.477 85.691 97.403 1.00 30.58 112 TYR B C 1
ATOM 4276 O O . TYR B 1 132 ? -3.665 85.453 97.649 1.00 30.02 112 TYR B O 1
ATOM 4285 N N . ALA B 1 133 ? -2.007 86.928 97.275 1.00 31.35 113 ALA B N 1
ATOM 4286 C CA . ALA B 1 133 ? -2.883 88.095 97.386 1.00 31.10 113 ALA B CA 1
ATOM 4287 C C . ALA B 1 133 ? -3.909 88.010 96.265 1.00 30.80 113 ALA B C 1
ATOM 4288 O O . ALA B 1 133 ? -5.104 88.254 96.481 1.00 31.59 113 ALA B O 1
ATOM 4290 N N . LEU B 1 134 ? -3.429 87.653 95.071 1.00 30.16 114 LEU B N 1
ATOM 4291 C CA . LEU B 1 134 ? -4.290 87.495 93.896 1.00 30.04 114 LEU B CA 1
ATOM 4292 C C . LEU B 1 134 ? -5.268 86.352 94.096 1.00 28.86 114 LEU B C 1
ATOM 4293 O O . LEU B 1 134 ? -6.440 86.477 93.767 1.00 29.68 114 LEU B O 1
ATOM 4298 N N . THR B 1 135 ? -4.778 85.228 94.617 1.00 29.17 115 THR B N 1
ATOM 4299 C CA . THR B 1 135 ? -5.628 84.060 94.848 1.00 27.52 115 THR B CA 1
ATOM 4300 C C . THR B 1 135 ? -6.797 84.439 95.752 1.00 29.31 115 THR B C 1
ATOM 4301 O O . THR B 1 135 ? -7.950 84.047 95.490 1.00 28.34 115 THR B O 1
ATOM 4305 N N . ASN B 1 136 ? -6.503 85.203 96.809 1.00 27.45 116 ASN B N 1
ATOM 4306 C CA . ASN B 1 136 ? -7.549 85.645 97.722 1.00 27.14 116 ASN B CA 1
ATOM 4307 C C . ASN B 1 136 ? -8.504 86.649 97.069 1.00 27.78 116 ASN B C 1
ATOM 4308 O O . ASN B 1 136 ? -9.712 86.604 97.324 1.00 28.12 116 ASN B O 1
ATOM 4313 N N . LYS B 1 137 ? -7.983 87.546 96.231 1.00 26.46 117 LYS B N 1
ATOM 4314 C CA . LYS B 1 137 ? -8.856 88.499 95.553 1.00 27.46 117 LYS B CA 1
ATOM 4315 C C . LYS B 1 137 ? -9.718 87.764 94.525 1.00 26.63 117 LYS B C 1
ATOM 4316 O O . LYS B 1 137 ? -10.919 88.022 94.395 1.00 26.68 117 LYS B O 1
ATOM 4322 N N . ILE B 1 138 ? -9.105 86.836 93.802 1.00 24.85 118 ILE B N 1
ATOM 4323 C CA . ILE B 1 138 ? -9.830 86.061 92.806 1.00 26.14 118 ILE B CA 1
ATOM 4324 C C . ILE B 1 138 ? -10.885 85.184 93.494 1.00 27.81 118 ILE B C 1
ATOM 4325 O O . ILE B 1 138 ? -11.988 85.015 92.987 1.00 28.35 118 ILE B O 1
ATOM 4330 N N . LEU B 1 139 ? -10.542 84.633 94.655 1.00 28.57 119 LEU B N 1
ATOM 4331 C CA . LEU B 1 139 ? -11.473 83.801 95.405 1.00 26.38 119 LEU B CA 1
ATOM 4332 C C . LEU B 1 139 ? -12.658 84.648 95.869 1.00 27.38 119 LEU B C 1
ATOM 4333 O O . LEU B 1 139 ? -13.802 84.199 95.853 1.00 25.88 119 LEU B O 1
ATOM 4338 N N . GLU B 1 140 ? -12.396 85.883 96.277 1.00 28.50 120 GLU B N 1
ATOM 4339 C CA . GLU B 1 140 ? -13.492 86.743 96.710 1.00 30.76 120 GLU B CA 1
ATOM 4340 C C . GLU B 1 140 ? -14.423 87.124 95.548 1.00 30.75 120 GLU B C 1
ATOM 4341 O O . GLU B 1 140 ? -15.621 87.350 95.758 1.00 29.29 120 GLU B O 1
ATOM 4347 N N . SER B 1 141 ? -13.892 87.180 94.325 1.00 28.68 121 SER B N 1
ATOM 4348 C CA . SER B 1 141 ? -14.738 87.522 93.192 1.00 29.19 121 SER B CA 1
ATOM 4349 C C . SER B 1 141 ? -15.573 86.300 92.817 1.00 30.49 121 SER B C 1
ATOM 4350 O O . SER B 1 141 ? -16.719 86.427 92.371 1.00 30.33 121 SER B O 1
ATOM 4353 N N . PHE B 1 142 ? -14.990 85.118 93.006 1.00 29.97 122 PHE B N 1
ATOM 4354 C CA . PHE B 1 142 ? -15.669 83.859 92.740 1.00 29.49 122 PHE B CA 1
ATOM 4355 C C . PHE B 1 142 ? -16.935 83.872 93.593 1.00 30.93 122 PHE B C 1
ATOM 4356 O O . PHE B 1 142 ? -18.033 83.595 93.111 1.00 32.29 122 PHE B O 1
ATOM 4364 N N . PHE B 1 143 ? -16.767 84.210 94.866 1.00 31.56 123 PHE B N 1
ATOM 4365 C CA . PHE B 1 143 ? -17.881 84.273 95.797 1.00 33.25 123 PHE B CA 1
ATOM 4366 C C . PHE B 1 143 ? -18.937 85.322 95.425 1.00 34.85 123 PHE B C 1
ATOM 4367 O O . PHE B 1 143 ? -20.135 85.036 95.434 1.00 34.33 123 PHE B O 1
ATOM 4375 N N . LYS B 1 144 ? -18.503 86.540 95.114 1.00 37.28 124 LYS B N 1
ATOM 4376 C CA . LYS B 1 144 ? -19.458 87.589 94.790 1.00 39.96 124 LYS B CA 1
ATOM 4377 C C . LYS B 1 144 ? -20.360 87.178 93.639 1.00 40.84 124 LYS B C 1
ATOM 4378 O O . LYS B 1 144 ? -21.541 87.512 93.638 1.00 41.45 124 LYS B O 1
ATOM 4384 N N . GLN B 1 145 ? -19.809 86.435 92.679 1.00 41.16 125 GLN B N 1
ATOM 4385 C CA . GLN B 1 145 ? -20.583 85.971 91.535 1.00 40.68 125 GLN B CA 1
ATOM 4386 C C . GLN B 1 145 ? -21.524 84.826 91.881 1.00 41.07 125 GLN B C 1
ATOM 4387 O O . GLN B 1 145 ? -22.319 84.390 91.045 1.00 42.07 125 GLN B O 1
ATOM 4393 N N . LEU B 1 146 ? -21.421 84.331 93.110 1.00 40.40 126 LEU B N 1
ATOM 4394 C CA . LEU B 1 146 ? -22.302 83.269 93.587 1.00 39.81 126 LEU B CA 1
ATOM 4395 C C . LEU B 1 146 ? -23.287 83.934 94.551 1.00 40.27 126 LEU B C 1
ATOM 4396 O O . LEU B 1 146 ? -24.100 83.266 95.201 1.00 39.71 126 LEU B O 1
ATOM 4401 N N . GLY B 1 147 ? -23.183 85.261 94.647 1.00 40.97 127 GLY B N 1
ATOM 4402 C CA . GLY B 1 147 ? -24.067 86.033 95.506 1.00 41.50 127 GLY B CA 1
ATOM 4403 C C . GLY B 1 147 ? -23.598 86.291 96.925 1.00 42.30 127 GLY B C 1
ATOM 4404 O O . GLY B 1 147 ? -24.390 86.701 97.779 1.00 42.18 127 GLY B O 1
ATOM 4405 N N . LEU B 1 148 ? -22.317 86.063 97.191 1.00 42.37 128 LEU B N 1
ATOM 4406 C CA . LEU B 1 148 ? -21.792 86.283 98.533 1.00 42.06 128 LEU B CA 1
ATOM 4407 C C . LEU B 1 148 ? -20.753 87.405 98.582 1.00 42.20 128 LEU B C 1
ATOM 4408 O O . LEU B 1 148 ? -19.686 87.312 97.977 1.00 43.31 128 LEU B O 1
ATOM 4413 N N . ASN B 1 149 ? -21.074 88.469 99.303 1.00 41.39 129 ASN B N 1
ATOM 4414 C CA . ASN B 1 149 ? -20.162 89.594 99.428 1.00 41.15 129 ASN B CA 1
ATOM 4415 C C . ASN B 1 149 ? -19.328 89.330 100.670 1.00 39.49 129 ASN B C 1
ATOM 4416 O O . ASN B 1 149 ? -19.694 89.746 101.772 1.00 41.13 129 ASN B O 1
ATOM 4421 N N . VAL B 1 150 ? -18.209 88.635 100.500 1.00 36.06 130 VAL B N 1
ATOM 4422 C CA . VAL B 1 150 ? -17.362 88.323 101.639 1.00 34.01 130 VAL B CA 1
ATOM 4423 C C . VAL B 1 150 ? -15.872 88.527 101.456 1.00 33.45 130 VAL B C 1
ATOM 4424 O O . VAL B 1 150 ? -15.378 88.846 100.368 1.00 32.92 130 VAL B O 1
ATOM 4428 N N . HIS B 1 151 ? -15.177 88.336 102.570 1.00 31.28 131 HIS B N 1
ATOM 4429 C CA . HIS B 1 151 ? -13.737 88.408 102.641 1.00 32.18 131 HIS B CA 1
ATOM 4430 C C . HIS B 1 151 ? -13.375 86.930 102.720 1.00 32.55 131 HIS B C 1
ATOM 4431 O O . HIS B 1 151 ? -13.811 86.222 103.634 1.00 33.06 131 HIS B O 1
ATOM 4438 N N . ALA B 1 152 ? -12.604 86.452 101.756 1.00 32.39 132 ALA B N 1
ATOM 4439 C CA . ALA B 1 152 ? -12.237 85.050 101.746 1.00 31.83 132 ALA B CA 1
ATOM 4440 C C . ALA B 1 152 ? -10.747 84.880 101.836 1.00 32.03 132 ALA B C 1
ATOM 4441 O O . ALA B 1 152 ? -9.986 85.755 101.451 1.00 34.40 132 ALA B O 1
ATOM 4443 N N . ILE B 1 153 ? -10.342 83.730 102.343 1.00 33.15 133 ILE B N 1
ATOM 4444 C CA . ILE B 1 153 ? -8.939 83.395 102.485 1.00 32.75 133 ILE B CA 1
ATOM 4445 C C . ILE B 1 153 ? -8.763 81.936 102.094 1.00 31.32 133 ILE B C 1
ATOM 4446 O O . ILE B 1 153 ? -9.554 81.082 102.491 1.00 32.39 133 ILE B O 1
ATOM 4451 N N . ALA B 1 154 ? -7.747 81.655 101.294 1.00 29.24 134 ALA B N 1
ATOM 4452 C CA . ALA B 1 154 ? -7.459 80.284 100.909 1.00 28.49 134 ALA B CA 1
ATOM 4453 C C . ALA B 1 154 ? -6.459 79.817 101.966 1.00 29.09 134 ALA B C 1
ATOM 4454 O O . ALA B 1 154 ? -5.424 80.455 102.167 1.00 30.52 134 ALA B O 1
ATOM 4456 N N . THR B 1 155 ? -6.779 78.726 102.656 1.00 29.11 135 THR B N 1
ATOM 4457 C CA . THR B 1 155 ? -5.920 78.183 103.710 1.00 27.78 135 THR B CA 1
ATOM 4458 C C . THR B 1 155 ? -5.146 76.957 103.226 1.00 26.50 135 THR B C 1
ATOM 4459 O O . THR B 1 155 ? -5.668 76.167 102.454 1.00 26.17 135 THR B O 1
ATOM 4463 N N . PRO B 1 156 ? -3.900 76.778 103.702 1.00 26.87 136 PRO B N 1
ATOM 4464 C CA . PRO B 1 156 ? -2.983 75.676 103.362 1.00 26.97 136 PRO B CA 1
ATOM 4465 C C . PRO B 1 156 ? -3.229 74.370 104.106 1.00 27.29 136 PRO B C 1
ATOM 4466 O O . PRO B 1 156 ? -2.350 73.512 104.178 1.00 26.35 136 PRO B O 1
ATOM 4470 N N . ILE B 1 157 ? -4.418 74.223 104.666 1.00 28.69 137 ILE B N 1
ATOM 4471 C CA . ILE B 1 157 ? -4.751 73.020 105.416 1.00 29.21 137 ILE B CA 1
ATOM 4472 C C . ILE B 1 157 ? -6.209 72.618 105.220 1.00 29.24 137 ILE B C 1
ATOM 4473 O O . ILE B 1 157 ? -7.035 73.409 104.777 1.00 28.82 137 ILE B O 1
ATOM 4478 N N . SER B 1 158 ? -6.505 71.371 105.551 1.00 30.85 138 SER B N 1
ATOM 4479 C CA . SER B 1 158 ? -7.843 70.826 105.408 1.00 31.42 138 SER B CA 1
ATOM 4480 C C . SER B 1 158 ? -8.886 71.593 106.218 1.00 28.82 138 SER B C 1
ATOM 4481 O O . SER B 1 158 ? -8.558 72.381 107.105 1.00 27.56 138 SER B O 1
ATOM 4484 N N . THR B 1 159 ? -10.147 71.336 105.897 1.00 27.61 139 THR B N 1
ATOM 4485 C CA . THR B 1 159 ? -11.280 71.980 106.538 1.00 26.71 139 THR B CA 1
ATOM 4486 C C . THR B 1 159 ? -11.342 71.749 108.041 1.00 25.27 139 THR B C 1
ATOM 4487 O O . THR B 1 159 ? -11.717 72.651 108.786 1.00 25.70 139 THR B O 1
ATOM 4491 N N . GLY B 1 160 ? -10.971 70.554 108.486 1.00 25.94 140 GLY B N 1
ATOM 4492 C CA . GLY B 1 160 ? -10.975 70.264 109.909 1.00 26.85 140 GLY B CA 1
ATOM 4493 C C . GLY B 1 160 ? -9.934 71.118 110.617 1.00 29.07 140 GLY B C 1
ATOM 4494 O O . GLY B 1 160 ? -10.217 71.762 111.627 1.00 30.23 140 GLY B O 1
ATOM 4503 N N . SER B 1 162 ? -8.650 73.723 109.398 1.00 28.00 142 SER B N 1
ATOM 4504 C CA . SER B 1 162 ? -9.058 75.105 109.191 1.00 28.52 142 SER B CA 1
ATOM 4505 C C . SER B 1 162 ? -10.023 75.525 110.299 1.00 27.05 142 SER B C 1
ATOM 4506 O O . SER B 1 162 ? -9.995 76.670 110.741 1.00 25.20 142 SER B O 1
ATOM 4509 N N . ILE B 1 163 ? -10.874 74.603 110.746 1.00 25.33 143 ILE B N 1
ATOM 4510 C CA . ILE B 1 163 ? -11.809 74.921 111.822 1.00 25.81 143 ILE B CA 1
ATOM 4511 C C . ILE B 1 163 ? -11.034 75.231 113.111 1.00 25.12 143 ILE B C 1
ATOM 4512 O O . ILE B 1 163 ? -11.449 76.078 113.908 1.00 24.82 143 ILE B O 1
ATOM 4517 N N . SER B 1 164 ? -9.911 74.544 113.312 1.00 24.73 144 SER B N 1
ATOM 4518 C CA . SER B 1 164 ? -9.081 74.772 114.505 1.00 25.70 144 SER B CA 1
ATOM 4519 C C . SER B 1 164 ? -8.566 76.212 114.495 1.00 25.35 144 SER B C 1
ATOM 4520 O O . SER B 1 164 ? -8.545 76.891 115.526 1.00 24.12 144 SER B O 1
ATOM 4523 N N . LEU B 1 165 ? -8.156 76.660 113.312 1.00 26.40 145 LEU B N 1
ATOM 4524 C CA . LEU B 1 165 ? -7.671 78.016 113.102 1.00 28.31 145 LEU B CA 1
ATOM 4525 C C . LEU B 1 165 ? -8.759 79.017 113.497 1.00 29.20 145 LEU B C 1
ATOM 4526 O O . LEU B 1 165 ? -8.474 80.065 114.078 1.00 32.40 145 LEU B O 1
ATOM 4531 N N . CYS B 1 166 ? -10.007 78.692 113.168 1.00 28.75 146 CYS B N 1
ATOM 4532 C CA . CYS B 1 166 ? -11.133 79.553 113.482 1.00 26.66 146 CYS B CA 1
ATOM 4533 C C . CYS B 1 166 ? -11.377 79.576 114.970 1.00 28.16 146 CYS B C 1
ATOM 4534 O O . CYS B 1 166 ? -11.540 80.641 115.566 1.00 28.33 146 CYS B O 1
ATOM 4537 N N . LEU B 1 167 ? -11.415 78.394 115.574 1.00 27.64 147 LEU B N 1
ATOM 4538 C CA . LEU B 1 167 ? -11.645 78.314 117.000 1.00 28.68 147 LEU B CA 1
ATOM 4539 C C . LEU B 1 167 ? -10.522 79.041 117.738 1.00 29.09 147 LEU B C 1
ATOM 4540 O O . LEU B 1 167 ? -10.768 79.771 118.690 1.00 30.12 147 LEU B O 1
ATOM 4545 N N . SER B 1 168 ? -9.287 78.856 117.291 1.00 29.95 148 SER B N 1
ATOM 4546 C CA . SER B 1 168 ? -8.175 79.530 117.932 1.00 30.43 148 SER B CA 1
ATOM 4547 C C . SER B 1 168 ? -8.398 81.041 117.861 1.00 31.91 148 SER B C 1
ATOM 4548 O O . SER B 1 168 ? -8.107 81.773 118.807 1.00 32.47 148 SER B O 1
ATOM 4551 N N . ALA B 1 169 ? -8.929 81.502 116.732 1.00 32.89 149 ALA B N 1
ATOM 4552 C CA . ALA B 1 169 ? -9.192 82.925 116.535 1.00 32.98 149 ALA B CA 1
ATOM 4553 C C . ALA B 1 169 ? -10.273 83.420 117.489 1.00 33.45 149 ALA B C 1
ATOM 4554 O O . ALA B 1 169 ? -10.099 84.444 118.146 1.00 33.80 149 ALA B O 1
ATOM 4556 N N . ALA B 1 170 ? -11.386 82.694 117.562 1.00 33.15 150 ALA B N 1
ATOM 4557 C CA . ALA B 1 170 ? -12.485 83.075 118.440 1.00 34.25 150 ALA B CA 1
ATOM 4558 C C . ALA B 1 170 ? -12.010 83.201 119.880 1.00 36.56 150 ALA B C 1
ATOM 4559 O O . ALA B 1 170 ? -12.604 83.937 120.674 1.00 38.27 150 ALA B O 1
ATOM 4561 N N . ARG B 1 171 ? -10.950 82.477 120.228 1.00 36.40 151 ARG B N 1
ATOM 4562 C CA . ARG B 1 171 ? -10.435 82.543 121.582 1.00 36.60 151 ARG B CA 1
ATOM 4563 C C . ARG B 1 171 ? -9.565 83.778 121.777 1.00 37.43 151 ARG B C 1
ATOM 4564 O O . ARG B 1 171 ? -9.687 84.467 122.784 1.00 37.55 151 ARG B O 1
ATOM 4572 N N . LYS B 1 172 ? -8.697 84.074 120.819 1.00 37.46 152 LYS B N 1
ATOM 4573 C CA . LYS B 1 172 ? -7.841 85.247 120.955 1.00 39.68 152 LYS B CA 1
ATOM 4574 C C . LYS B 1 172 ? -8.635 86.541 121.004 1.00 40.00 152 LYS B C 1
ATOM 4575 O O . LYS B 1 172 ? -8.330 87.428 121.802 1.00 41.31 152 LYS B O 1
ATOM 4581 N N . LYS B 1 173 ? -9.661 86.627 120.159 1.00 40.24 153 LYS B N 1
ATOM 4582 C CA . LYS B 1 173 ? -10.503 87.817 120.034 1.00 39.64 153 LYS B CA 1
ATOM 4583 C C . LYS B 1 173 ? -11.650 87.954 121.042 1.00 39.19 153 LYS B C 1
ATOM 4584 O O . LYS B 1 173 ? -11.958 89.060 121.488 1.00 38.41 153 LYS B O 1
ATOM 4590 N N . TYR B 1 174 ? -12.279 86.841 121.407 1.00 38.69 154 TYR B N 1
ATOM 4591 C CA . TYR B 1 174 ? -13.396 86.887 122.344 1.00 36.73 154 TYR B CA 1
ATOM 4592 C C . TYR B 1 174 ? -13.175 86.075 123.620 1.00 35.32 154 TYR B C 1
ATOM 4593 O O . TYR B 1 174 ? -14.057 86.007 124.471 1.00 35.65 154 TYR B O 1
ATOM 4602 N N . GLY B 1 175 ? -12.007 85.453 123.749 1.00 34.50 155 GLY B N 1
ATOM 4603 C CA . GLY B 1 175 ? -11.718 84.657 124.932 1.00 32.65 155 GLY B CA 1
ATOM 4604 C C . GLY B 1 175 ? -12.577 83.413 125.115 1.00 33.23 155 GLY B C 1
ATOM 4605 O O . GLY B 1 175 ? -12.803 82.985 126.244 1.00 33.43 155 GLY B O 1
ATOM 4606 N N . SER B 1 176 ? -13.054 82.830 124.015 1.00 33.32 156 SER B N 1
ATOM 4607 C CA . SER B 1 176 ? -13.883 81.625 124.063 1.00 32.66 156 SER B CA 1
ATOM 4608 C C . SER B 1 176 ? -13.174 80.445 124.742 1.00 33.21 156 SER B C 1
ATOM 4609 O O . SER B 1 176 ? -11.993 80.191 124.496 1.00 32.75 156 SER B O 1
ATOM 4612 N N . ASN B 1 177 ? -13.886 79.715 125.594 1.00 32.67 157 ASN B N 1
ATOM 4613 C CA . ASN B 1 177 ? -13.266 78.577 126.257 1.00 33.18 157 ASN B CA 1
ATOM 4614 C C . ASN B 1 177 ? -14.132 77.319 126.227 1.00 32.86 157 ASN B C 1
ATOM 4615 O O . ASN B 1 177 ? -13.810 76.317 126.864 1.00 35.34 157 ASN B O 1
ATOM 4620 N N . VAL B 1 178 ? -15.220 77.366 125.468 1.00 31.31 158 VAL B N 1
ATOM 4621 C CA . VAL B 1 178 ? -16.128 76.226 125.359 1.00 29.71 158 VAL B CA 1
ATOM 4622 C C . VAL B 1 178 ? -16.880 76.258 124.019 1.00 28.92 158 VAL B C 1
ATOM 4623 O O . VAL B 1 178 ? -17.329 77.306 123.556 1.00 28.80 158 VAL B O 1
ATOM 4627 N N . VAL B 1 179 ? -17.011 75.102 123.395 1.00 28.55 159 VAL B N 1
ATOM 4628 C CA . VAL B 1 179 ? -17.686 75.022 122.114 1.00 27.74 159 VAL B CA 1
ATOM 4629 C C . VAL B 1 179 ? -19.005 74.287 122.214 1.00 28.28 159 VAL B C 1
ATOM 4630 O O . VAL B 1 179 ? -19.026 73.094 122.505 1.00 29.78 159 VAL B O 1
ATOM 4634 N N . ILE B 1 180 ? -20.106 74.997 121.996 1.00 26.90 160 ILE B N 1
ATOM 4635 C CA . ILE B 1 180 ? -21.402 74.351 121.993 1.00 28.29 160 ILE B CA 1
ATOM 4636 C C . ILE B 1 180 ? -21.435 73.729 120.594 1.00 29.04 160 ILE B C 1
ATOM 4637 O O . ILE B 1 180 ? -21.354 74.449 119.590 1.00 28.86 160 ILE B O 1
ATOM 4642 N N . TYR B 1 181 ? -21.554 72.403 120.527 1.00 28.18 161 TYR B N 1
ATOM 4643 C CA . TYR B 1 181 ? -21.530 71.697 119.249 1.00 28.32 161 TYR B CA 1
ATOM 4644 C C . TYR B 1 181 ? -22.752 70.877 118.855 1.00 29.53 161 TYR B C 1
ATOM 4645 O O . TYR B 1 181 ? -22.908 69.746 119.299 1.00 28.03 161 TYR B O 1
ATOM 4654 N N . PRO B 1 182 ? -23.648 71.445 118.025 1.00 32.39 162 PRO B N 1
ATOM 4655 C CA . PRO B 1 182 ? -24.836 70.696 117.592 1.00 33.11 162 PRO B CA 1
ATOM 4656 C C . PRO B 1 182 ? -24.286 69.409 116.957 1.00 35.11 162 PRO B C 1
ATOM 4657 O O . PRO B 1 182 ? -23.555 69.464 115.958 1.00 34.65 162 PRO B O 1
ATOM 4661 N N . TYR B 1 183 ? -24.635 68.261 117.529 1.00 35.68 163 TYR B N 1
ATOM 4662 C CA . TYR B 1 183 ? -24.108 66.977 117.062 1.00 35.99 163 TYR B CA 1
ATOM 4663 C C . TYR B 1 183 ? -23.991 66.662 115.569 1.00 35.37 163 TYR B C 1
ATOM 4664 O O . TYR B 1 183 ? -24.979 66.479 114.861 1.00 36.01 163 TYR B O 1
ATOM 4673 N N . ALA B 1 184 ? -22.749 66.571 115.116 1.00 34.92 164 ALA B N 1
ATOM 4674 C CA . ALA B 1 184 ? -22.425 66.243 113.736 1.00 34.42 164 ALA B CA 1
ATOM 4675 C C . ALA B 1 184 ? -21.296 65.220 113.851 1.00 35.57 164 ALA B C 1
ATOM 4676 O O . ALA B 1 184 ? -20.172 65.551 114.244 1.00 36.18 164 ALA B O 1
ATOM 4678 N N . SER B 1 185 ? -21.602 63.975 113.518 1.00 36.17 165 SER B N 1
ATOM 4679 C CA . SER B 1 185 ? -20.634 62.899 113.628 1.00 37.41 165 SER B CA 1
ATOM 4680 C C . SER B 1 185 ? -19.603 62.754 112.504 1.00 37.29 165 SER B C 1
ATOM 4681 O O . SER B 1 185 ? -19.706 61.865 111.660 1.00 37.69 165 SER B O 1
ATOM 4684 N N . HIS B 1 186 ? -18.610 63.630 112.501 1.00 35.65 166 HIS B N 1
ATOM 4685 C CA . HIS B 1 186 ? -17.531 63.549 111.536 1.00 33.50 166 HIS B CA 1
ATOM 4686 C C . HIS B 1 186 ? -16.298 63.704 112.406 1.00 33.13 166 HIS B C 1
ATOM 4687 O O . HIS B 1 186 ? -16.183 64.686 113.139 1.00 32.53 166 HIS B O 1
ATOM 4694 N N . LYS B 1 187 ? -15.393 62.732 112.340 1.00 32.97 167 LYS B N 1
ATOM 4695 C CA . LYS B 1 187 ? -14.175 62.753 113.152 1.00 31.94 167 LYS B CA 1
ATOM 4696 C C . LYS B 1 187 ? -13.345 64.023 113.053 1.00 30.04 167 LYS B C 1
ATOM 4697 O O . LYS B 1 187 ? -12.757 64.464 114.042 1.00 30.62 167 LYS B O 1
ATOM 4703 N N . SER B 1 188 ? -13.291 64.612 111.868 1.00 28.63 168 SER B N 1
ATOM 4704 C CA . SER B 1 188 ? -12.483 65.808 111.677 1.00 28.42 168 SER B CA 1
ATOM 4705 C C . SER B 1 188 ? -12.848 67.006 112.552 1.00 27.25 168 SER B C 1
ATOM 4706 O O . SER B 1 188 ? -12.010 67.509 113.286 1.00 26.93 168 SER B O 1
ATOM 4709 N N . PRO B 1 189 ? -14.097 67.491 112.484 1.00 27.51 169 PRO B N 1
ATOM 4710 C CA . PRO B 1 189 ? -14.407 68.643 113.341 1.00 26.73 169 PRO B CA 1
ATOM 4711 C C . PRO B 1 189 ? -14.276 68.376 114.853 1.00 27.59 169 PRO B C 1
ATOM 4712 O O . PRO B 1 189 ? -13.842 69.252 115.614 1.00 26.63 169 PRO B O 1
ATOM 4716 N N . ILE B 1 190 ? -14.653 67.177 115.291 1.00 25.93 170 ILE B N 1
ATOM 4717 C CA . ILE B 1 190 ? -14.566 66.854 116.709 1.00 25.50 170 ILE B CA 1
ATOM 4718 C C . ILE B 1 190 ? -13.115 66.849 117.161 1.00 26.39 170 ILE B C 1
ATOM 4719 O O . ILE B 1 190 ? -12.797 67.312 118.258 1.00 27.25 170 ILE B O 1
ATOM 4724 N N . LYS B 1 191 ? -12.228 66.338 116.312 1.00 27.63 171 LYS B N 1
ATOM 4725 C CA . LYS B 1 191 ? -10.813 66.310 116.645 1.00 28.01 171 LYS B CA 1
ATOM 4726 C C . LYS B 1 191 ? -10.245 67.733 116.561 1.00 28.99 171 LYS B C 1
ATOM 4727 O O . LYS B 1 191 ? -9.247 68.056 117.205 1.00 30.42 171 LYS B O 1
ATOM 4733 N N . ALA B 1 192 ? -10.905 68.592 115.790 1.00 29.52 172 ALA B N 1
ATOM 4734 C CA . ALA B 1 192 ? -10.469 69.982 115.662 1.00 30.42 172 ALA B CA 1
ATOM 4735 C C . ALA B 1 192 ? -10.649 70.700 116.999 1.00 29.85 172 ALA B C 1
ATOM 4736 O O . ALA B 1 192 ? -9.789 71.468 117.426 1.00 31.37 172 ALA B O 1
ATOM 4738 N N . VAL B 1 193 ? -11.780 70.439 117.644 1.00 29.05 173 VAL B N 1
ATOM 4739 C CA . VAL B 1 193 ? -12.113 71.026 118.932 1.00 29.12 173 VAL B CA 1
ATOM 4740 C C . VAL B 1 193 ? -11.118 70.648 120.043 1.00 29.87 173 VAL B C 1
ATOM 4741 O O . VAL B 1 193 ? -10.636 71.510 120.780 1.00 31.70 173 VAL B O 1
ATOM 4745 N N . SER B 1 194 ? -10.810 69.363 120.166 1.00 29.26 174 SER B N 1
ATOM 4746 C CA . SER B 1 194 ? -9.898 68.909 121.208 1.00 30.42 174 SER B CA 1
ATOM 4747 C C . SER B 1 194 ? -8.473 69.374 120.946 1.00 30.13 174 SER B C 1
ATOM 4748 O O . SER B 1 194 ? -7.710 69.628 121.877 1.00 28.35 174 SER B O 1
ATOM 4751 N N . PHE B 1 195 ? -8.117 69.479 119.671 1.00 29.30 175 PHE B N 1
ATOM 4752 C CA . PHE B 1 195 ? -6.782 69.904 119.292 1.00 26.04 175 PHE B CA 1
ATOM 4753 C C . PHE B 1 195 ? -6.528 71.295 119.853 1.00 26.81 175 PHE B C 1
ATOM 4754 O O . PHE B 1 195 ? -5.480 71.561 120.445 1.00 27.10 175 PHE B O 1
ATOM 4762 N N . VAL B 1 196 ? -7.502 72.177 119.670 1.00 27.42 176 VAL B N 1
ATOM 4763 C CA . VAL B 1 196 ? -7.408 73.555 120.142 1.00 27.24 176 VAL B CA 1
ATOM 4764 C C . VAL B 1 196 ? -7.553 73.626 121.675 1.00 29.55 176 VAL B C 1
ATOM 4765 O O . VAL B 1 196 ? -7.553 74.710 122.287 1.00 26.71 176 VAL B O 1
ATOM 4769 N N . GLY B 1 197 ? -7.648 72.446 122.286 1.00 31.43 177 GLY B N 1
ATOM 4770 C CA . GLY B 1 197 ? -7.778 72.349 123.727 1.00 33.97 177 GLY B CA 1
ATOM 4771 C C . GLY B 1 197 ? -8.978 73.104 124.249 1.00 36.17 177 GLY B C 1
ATOM 4772 O O . GLY B 1 197 ? -8.865 73.912 125.163 1.00 36.79 177 GLY B O 1
ATOM 4781 N N . ASN B 1 199 ? -13.025 72.672 125.613 1.00 41.26 179 ASN B N 1
ATOM 4782 C CA . ASN B 1 199 ? -14.062 71.745 126.027 1.00 42.30 179 ASN B CA 1
ATOM 4783 C C . ASN B 1 199 ? -15.234 71.842 125.054 1.00 42.57 179 ASN B C 1
ATOM 4784 O O . ASN B 1 199 ? -15.428 72.871 124.398 1.00 41.60 179 ASN B O 1
ATOM 4797 N N . ARG B 1 201 ? -19.519 71.190 124.320 1.00 42.73 181 ARG B N 1
ATOM 4798 C CA . ARG B 1 201 ? -20.864 70.984 124.842 1.00 41.87 181 ARG B CA 1
ATOM 4799 C C . ARG B 1 201 ? -21.690 70.401 123.708 1.00 40.54 181 ARG B C 1
ATOM 4800 O O . ARG B 1 201 ? -22.211 71.126 122.871 1.00 39.13 181 ARG B O 1
ATOM 4808 N N . LEU B 1 202 ? -21.794 69.080 123.692 1.00 39.91 182 LEU B N 1
ATOM 4809 C CA . LEU B 1 202 ? -22.515 68.357 122.650 1.00 40.66 182 LEU B CA 1
ATOM 4810 C C . LEU B 1 202 ? -24.044 68.407 122.765 1.00 40.14 182 LEU B C 1
ATOM 4811 O O . LEU B 1 202 ? -24.617 67.832 123.691 1.00 41.83 182 LEU B O 1
ATOM 4816 N N . VAL B 1 203 ? -24.701 69.072 121.815 1.00 37.75 183 VAL B N 1
ATOM 4817 C CA . VAL B 1 203 ? -26.160 69.164 121.816 1.00 36.94 183 VAL B CA 1
ATOM 4818 C C . VAL B 1 203 ? -26.783 68.060 120.953 1.00 38.37 183 VAL B C 1
ATOM 4819 O O . VAL B 1 203 ? -26.933 68.211 119.738 1.00 39.60 183 VAL B O 1
ATOM 4823 N N . GLU B 1 204 ? -27.150 66.957 121.600 1.00 39.90 184 GLU B N 1
ATOM 4824 C CA . GLU B 1 204 ? -27.749 65.786 120.951 1.00 41.03 184 GLU B CA 1
ATOM 4825 C C . GLU B 1 204 ? -28.801 66.100 119.880 1.00 40.96 184 GLU B C 1
ATOM 4826 O O . GLU B 1 204 ? -29.485 67.117 119.958 1.00 40.64 184 GLU B O 1
ATOM 4832 N N . THR B 1 205 ? -28.926 65.220 118.884 1.00 41.32 185 THR B N 1
ATOM 4833 C CA . THR B 1 205 ? -29.919 65.395 117.817 1.00 40.25 185 THR B CA 1
ATOM 4834 C C . THR B 1 205 ? -31.198 64.668 118.217 1.00 40.81 185 THR B C 1
ATOM 4835 O O . THR B 1 205 ? -31.166 63.751 119.039 1.00 40.66 185 THR B O 1
ATOM 4839 N N . VAL B 1 206 ? -32.322 65.083 117.641 1.00 41.98 186 VAL B N 1
ATOM 4840 C CA . VAL B 1 206 ? -33.617 64.465 117.928 1.00 43.34 186 VAL B CA 1
ATOM 4841 C C . VAL B 1 206 ? -34.182 63.846 116.653 1.00 44.69 186 VAL B C 1
ATOM 4842 O O . VAL B 1 206 ? -33.884 64.308 115.549 1.00 45.35 186 VAL B O 1
ATOM 4846 N N . LEU B 1 207 ? -34.997 62.806 116.800 1.00 46.26 187 LEU B N 1
ATOM 4847 C CA . LEU B 1 207 ? -35.595 62.137 115.641 1.00 47.32 187 LEU B CA 1
ATOM 4848 C C . LEU B 1 207 ? -36.940 62.764 115.261 1.00 47.89 187 LEU B C 1
ATOM 4849 O O . LEU B 1 207 ? -37.650 63.297 116.108 1.00 49.69 187 LEU B O 1
ATOM 4854 N N . ASP B 1 208 ? -37.282 62.701 113.982 1.00 49.37 188 ASP B N 1
ATOM 4855 C CA . ASP B 1 208 ? -38.550 63.228 113.499 1.00 51.29 188 ASP B CA 1
ATOM 4856 C C . ASP B 1 208 ? -38.852 62.614 112.134 1.00 52.05 188 ASP B C 1
ATOM 4857 O O . ASP B 1 208 ? -38.606 63.227 111.089 1.00 52.64 188 ASP B O 1
ATOM 4862 N N . GLY B 1 209 ? -39.388 61.396 112.150 1.00 51.45 189 GLY B N 1
ATOM 4863 C CA . GLY B 1 209 ? -39.700 60.719 110.907 1.00 49.63 189 GLY B CA 1
ATOM 4864 C C . GLY B 1 209 ? -38.415 60.149 110.352 1.00 48.66 189 GLY B C 1
ATOM 4865 O O . GLY B 1 209 ? -37.710 59.446 111.065 1.00 48.94 189 GLY B O 1
ATOM 4866 N N . ASP B 1 210 ? -38.104 60.452 109.094 1.00 48.24 190 ASP B N 1
ATOM 4867 C CA . ASP B 1 210 ? -36.882 59.959 108.462 1.00 47.27 190 ASP B CA 1
ATOM 4868 C C . ASP B 1 210 ? -35.741 60.934 108.722 1.00 45.88 190 ASP B C 1
ATOM 4869 O O . ASP B 1 210 ? -34.599 60.709 108.309 1.00 45.75 190 ASP B O 1
ATOM 4874 N N . ARG B 1 211 ? -36.054 62.012 109.424 1.00 43.13 191 ARG B N 1
ATOM 4875 C CA . ARG B 1 211 ? -35.068 63.041 109.679 1.00 40.76 191 ARG B CA 1
ATOM 4876 C C . ARG B 1 211 ? -34.557 63.196 111.101 1.00 40.22 191 ARG B C 1
ATOM 4877 O O . ARG B 1 211 ? -35.287 63.016 112.073 1.00 39.79 191 ARG B O 1
ATOM 4885 N N . VAL B 1 212 ? -33.281 63.554 111.194 1.00 38.76 192 VAL B N 1
ATOM 4886 C CA . VAL B 1 212 ? -32.612 63.775 112.465 1.00 37.60 192 VAL B CA 1
ATOM 4887 C C . VAL B 1 212 ? -32.154 65.230 112.506 1.00 37.68 192 VAL B C 1
ATOM 4888 O O . VAL B 1 212 ? -31.787 65.788 111.475 1.00 39.23 192 VAL B O 1
ATOM 4892 N N . TYR B 1 213 ? -32.179 65.856 113.678 1.00 37.58 193 TYR B N 1
ATOM 4893 C CA . TYR B 1 213 ? -31.741 67.243 113.753 1.00 38.05 193 TYR B CA 1
ATOM 4894 C C . TYR B 1 213 ? -31.580 67.764 115.170 1.00 37.95 193 TYR B C 1
ATOM 4895 O O . TYR B 1 213 ? -32.066 67.161 116.123 1.00 37.12 193 TYR B O 1
ATOM 4904 N N . VAL B 1 214 ? -30.893 68.897 115.288 1.00 38.00 194 VAL B N 1
ATOM 4905 C CA . VAL B 1 214 ? -30.662 69.541 116.573 1.00 37.75 194 VAL B CA 1
ATOM 4906 C C . VAL B 1 214 ? -31.611 70.736 116.627 1.00 38.54 194 VAL B C 1
ATOM 4907 O O . VAL B 1 214 ? -31.494 71.666 115.828 1.00 38.05 194 VAL B O 1
ATOM 4911 N N . PRO B 1 215 ? -32.572 70.721 117.568 1.00 38.85 195 PRO B N 1
ATOM 4912 C CA . PRO B 1 215 ? -33.554 71.799 117.728 1.00 38.91 195 PRO B CA 1
ATOM 4913 C C . PRO B 1 215 ? -32.895 73.085 118.210 1.00 40.53 195 PRO B C 1
ATOM 4914 O O . PRO B 1 215 ? -32.239 73.097 119.244 1.00 40.31 195 PRO B O 1
ATOM 4918 N N . VAL B 1 216 ? -33.081 74.165 117.461 1.00 42.93 196 VAL B N 1
ATOM 4919 C CA . VAL B 1 216 ? -32.493 75.449 117.813 1.00 44.83 196 VAL B CA 1
ATOM 4920 C C . VAL B 1 216 ? -32.713 75.812 119.274 1.00 46.10 196 VAL B C 1
ATOM 4921 O O . VAL B 1 216 ? -31.913 76.539 119.871 1.00 45.47 196 VAL B O 1
ATOM 4925 N N . GLU B 1 217 ? -33.798 75.303 119.847 1.00 47.85 197 GLU B N 1
ATOM 4926 C CA . GLU B 1 217 ? -34.122 75.576 121.241 1.00 49.72 197 GLU B CA 1
ATOM 4927 C C . GLU B 1 217 ? -33.097 74.992 122.227 1.00 49.47 197 GLU B C 1
ATOM 4928 O O . GLU B 1 217 ? -32.658 75.680 123.151 1.00 49.55 197 GLU B O 1
ATOM 4934 N N . ASP B 1 218 ? -32.712 73.733 122.024 1.00 49.24 198 ASP B N 1
ATOM 4935 C CA . ASP B 1 218 ? -31.755 73.065 122.905 1.00 48.17 198 ASP B CA 1
ATOM 4936 C C . ASP B 1 218 ? -30.322 73.538 122.687 1.00 47.55 198 ASP B C 1
ATOM 4937 O O . ASP B 1 218 ? -29.431 73.235 123.481 1.00 46.34 198 ASP B O 1
ATOM 4942 N N . ILE B 1 219 ? -30.101 74.273 121.604 1.00 45.84 199 ILE B N 1
ATOM 4943 C CA . ILE B 1 219 ? -28.787 74.824 121.330 1.00 45.20 199 ILE B CA 1
ATOM 4944 C C . ILE B 1 219 ? -28.671 76.096 122.166 1.00 45.74 199 ILE B C 1
ATOM 4945 O O . ILE B 1 219 ? -27.598 76.416 122.685 1.00 46.27 199 ILE B O 1
ATOM 4950 N N . GLU B 1 220 ? -29.784 76.814 122.301 1.00 44.88 200 GLU B N 1
ATOM 4951 C CA . GLU B 1 220 ? -29.795 78.044 123.084 1.00 44.60 200 GLU B CA 1
ATOM 4952 C C . GLU B 1 220 ? -29.676 77.720 124.572 1.00 43.58 200 GLU B C 1
ATOM 4953 O O . GLU B 1 220 ? -28.952 78.393 125.299 1.00 43.39 200 GLU B O 1
ATOM 4959 N N . ASN B 1 221 ? -30.391 76.690 125.020 1.00 42.88 201 ASN B N 1
ATOM 4960 C CA . ASN B 1 221 ? -30.346 76.302 126.427 1.00 42.61 201 ASN B CA 1
ATOM 4961 C C . ASN B 1 221 ? -28.950 75.823 126.800 1.00 40.94 201 ASN B C 1
ATOM 4962 O O . ASN B 1 221 ? -28.525 75.962 127.945 1.00 38.97 201 ASN B O 1
ATOM 4967 N N . ALA B 1 222 ? -28.246 75.249 125.826 1.00 39.40 202 ALA B N 1
ATOM 4968 C CA . ALA B 1 222 ? -26.885 74.777 126.046 1.00 36.23 202 ALA B CA 1
ATOM 4969 C C . ALA B 1 222 ? -25.987 76.001 126.214 1.00 34.38 202 ALA B C 1
ATOM 4970 O O . ALA B 1 222 ? -25.167 76.058 127.129 1.00 33.45 202 ALA B O 1
ATOM 4972 N N . ILE B 1 223 ? -26.158 76.981 125.327 1.00 33.21 203 ILE B N 1
ATOM 4973 C CA . ILE B 1 223 ? -25.380 78.212 125.378 1.00 32.72 203 ILE B CA 1
ATOM 4974 C C . ILE B 1 223 ? -25.546 78.917 126.715 1.00 34.34 203 ILE B C 1
ATOM 4975 O O . ILE B 1 223 ? -24.563 79.236 127.385 1.00 34.42 203 ILE B O 1
ATOM 4980 N N . LYS B 1 224 ? -26.792 79.159 127.105 1.00 36.17 204 LYS B N 1
ATOM 4981 C CA . LYS B 1 224 ? -27.055 79.860 128.351 1.00 39.13 204 LYS B CA 1
ATOM 4982 C C . LYS B 1 224 ? -26.607 79.111 129.603 1.00 40.40 204 LYS B C 1
ATOM 4983 O O . LYS B 1 224 ? -26.424 79.725 130.650 1.00 41.16 204 LYS B O 1
ATOM 4989 N N . LYS B 1 225 ? -26.419 77.798 129.506 1.00 41.43 205 LYS B N 1
ATOM 4990 C CA . LYS B 1 225 ? -25.969 77.036 130.667 1.00 43.74 205 LYS B CA 1
ATOM 4991 C C . LYS B 1 225 ? -24.457 77.178 130.854 1.00 43.63 205 LYS B C 1
ATOM 4992 O O . LYS B 1 225 ? -23.952 77.053 131.967 1.00 44.16 205 LYS B O 1
ATOM 4998 N N . GLU B 1 226 ? -23.735 77.439 129.767 1.00 43.58 206 GLU B N 1
ATOM 4999 C CA . GLU B 1 226 ? -22.289 77.612 129.852 1.00 43.33 206 GLU B CA 1
ATOM 5000 C C . GLU B 1 226 ? -21.959 79.017 130.345 1.00 43.00 206 GLU B C 1
ATOM 5001 O O . GLU B 1 226 ? -20.923 79.236 130.968 1.00 43.51 206 GLU B O 1
ATOM 5007 N N . ILE B 1 227 ? -22.837 79.972 130.066 1.00 42.72 207 ILE B N 1
ATOM 5008 C CA . ILE B 1 227 ? -22.611 81.335 130.521 1.00 43.01 207 ILE B CA 1
ATOM 5009 C C . ILE B 1 227 ? -22.885 81.359 132.023 1.00 44.90 207 ILE B C 1
ATOM 5010 O O . ILE B 1 227 ? -22.168 82.010 132.788 1.00 44.15 207 ILE B O 1
ATOM 5015 N N . GLU B 1 228 ? -23.920 80.634 132.440 1.00 46.32 208 GLU B N 1
ATOM 5016 C CA . GLU B 1 228 ? -24.275 80.560 133.854 1.00 48.83 208 GLU B CA 1
ATOM 5017 C C . GLU B 1 228 ? -23.086 80.003 134.630 1.00 48.52 208 GLU B C 1
ATOM 5018 O O . GLU B 1 228 ? -22.798 80.436 135.742 1.00 49.03 208 GLU B O 1
ATOM 5024 N N . LEU B 1 229 ? -22.394 79.045 134.026 1.00 47.87 209 LEU B N 1
ATOM 5025 C CA . LEU B 1 229 ? -21.232 78.428 134.650 1.00 47.35 209 LEU B CA 1
ATOM 5026 C C . LEU B 1 229 ? -20.035 79.369 134.587 1.00 47.18 209 LEU B C 1
ATOM 5027 O O . LEU B 1 229 ? -18.949 79.044 135.077 1.00 48.84 209 LEU B O 1
ATOM 5032 N N . GLY B 1 230 ? -20.234 80.536 133.984 1.00 45.83 210 GLY B N 1
ATOM 5033 C CA . GLY B 1 230 ? -19.151 81.495 133.880 1.00 44.44 210 GLY B CA 1
ATOM 5034 C C . GLY B 1 230 ? -18.175 81.239 132.743 1.00 44.53 210 GLY B C 1
ATOM 5035 O O . GLY B 1 230 ? -17.037 81.716 132.776 1.00 43.07 210 GLY B O 1
ATOM 5036 N N . ASN B 1 231 ? -18.599 80.485 131.734 1.00 44.30 211 ASN B N 1
ATOM 5037 C CA . ASN B 1 231 ? -17.728 80.218 130.597 1.00 45.11 211 ASN B CA 1
ATOM 5038 C C . ASN B 1 231 ? -18.160 81.054 129.393 1.00 45.45 211 ASN B C 1
ATOM 5039 O O . ASN B 1 231 ? -19.296 81.525 129.344 1.00 46.53 211 ASN B O 1
ATOM 5044 N N . ARG B 1 232 ? -17.250 81.253 128.437 1.00 44.94 212 ARG B N 1
ATOM 5045 C CA . ARG B 1 232 ? -17.550 82.024 127.225 1.00 44.16 212 ARG B CA 1
ATOM 5046 C C . ARG B 1 232 ? -17.802 81.070 126.051 1.00 42.80 212 ARG B C 1
ATOM 5047 O O . ARG B 1 232 ? -16.870 80.671 125.351 1.00 42.66 212 ARG B O 1
ATOM 5055 N N . PRO B 1 233 ? -19.074 80.708 125.814 1.00 41.13 213 PRO B N 1
ATOM 5056 C CA . PRO B 1 233 ? -19.462 79.798 124.736 1.00 40.40 213 PRO B CA 1
ATOM 5057 C C . PRO B 1 233 ? -19.166 80.252 123.315 1.00 39.91 213 PRO B C 1
ATOM 5058 O O . PRO B 1 233 ? -19.141 81.440 123.002 1.00 38.65 213 PRO B O 1
ATOM 5062 N N . CYS B 1 234 ? -18.960 79.262 122.460 1.00 40.12 214 CYS B N 1
ATOM 5063 C CA . CYS B 1 234 ? -18.664 79.457 121.049 1.00 39.39 214 CYS B CA 1
ATOM 5064 C C . CYS B 1 234 ? -19.493 78.394 120.346 1.00 37.62 214 CYS B C 1
ATOM 5065 O O . CYS B 1 234 ? -19.551 77.256 120.813 1.00 39.96 214 CYS B O 1
ATOM 5068 N N . VAL B 1 235 ? -20.147 78.744 119.245 1.00 34.61 215 VAL B N 1
ATOM 5069 C CA . VAL B 1 235 ? -20.952 77.760 118.543 1.00 31.45 215 VAL B CA 1
ATOM 5070 C C . VAL B 1 235 ? -20.389 77.331 117.205 1.00 30.80 215 VAL B C 1
ATOM 5071 O O . VAL B 1 235 ? -20.131 78.156 116.328 1.00 31.27 215 VAL B O 1
ATOM 5075 N N . LEU B 1 236 ? -20.221 76.021 117.062 1.00 29.24 216 LEU B N 1
ATOM 5076 C CA . LEU B 1 236 ? -19.722 75.412 115.840 1.00 28.00 216 LEU B CA 1
ATOM 5077 C C . LEU B 1 236 ? -20.890 74.620 115.241 1.00 28.46 216 LEU B C 1
ATOM 5078 O O . LEU B 1 236 ? -21.177 73.498 115.664 1.00 29.10 216 LEU B O 1
ATOM 5083 N N . SER B 1 237 ? -21.573 75.211 114.269 1.00 29.33 217 SER B N 1
ATOM 5084 C CA . SER B 1 237 ? -22.703 74.546 113.629 1.00 29.28 217 SER B CA 1
ATOM 5085 C C . SER B 1 237 ? -22.239 73.833 112.364 1.00 30.85 217 SER B C 1
ATOM 5086 O O . SER B 1 237 ? -21.085 73.958 111.958 1.00 31.60 217 SER B O 1
ATOM 5089 N N . THR B 1 238 ? -23.142 73.084 111.744 1.00 32.60 218 THR B N 1
ATOM 5090 C CA . THR B 1 238 ? -22.816 72.341 110.537 1.00 32.90 218 THR B CA 1
ATOM 5091 C C . THR B 1 238 ? -23.913 72.505 109.494 1.00 33.27 218 THR B C 1
ATOM 5092 O O . THR B 1 238 ? -25.048 72.071 109.687 1.00 33.30 218 THR B O 1
ATOM 5096 N N . LEU B 1 239 ? -23.546 73.136 108.387 1.00 33.19 219 LEU B N 1
ATOM 5097 C CA . LEU B 1 239 ? -24.465 73.402 107.302 1.00 33.16 219 LEU B CA 1
ATOM 5098 C C . LEU B 1 239 ? -24.540 72.244 106.312 1.00 33.67 219 LEU B C 1
ATOM 5099 O O . LEU B 1 239 ? -25.597 71.999 105.728 1.00 36.09 219 LEU B O 1
ATOM 5104 N N . THR B 1 240 ? -23.435 71.529 106.122 1.00 31.90 220 THR B N 1
ATOM 5105 C CA . THR B 1 240 ? -23.423 70.410 105.182 1.00 31.16 220 THR B CA 1
ATOM 5106 C C . THR B 1 240 ? -23.105 69.082 105.851 1.00 32.15 220 THR B C 1
ATOM 5107 O O . THR B 1 240 ? -22.070 68.937 106.492 1.00 34.07 220 THR B O 1
ATOM 5111 N N . PHE B 1 241 ? -23.990 68.105 105.698 1.00 33.82 221 PHE B N 1
ATOM 5112 C CA . PHE B 1 241 ? -23.762 66.792 106.305 1.00 35.53 221 PHE B CA 1
ATOM 5113 C C . PHE B 1 241 ? -24.554 65.707 105.574 1.00 36.84 221 PHE B C 1
ATOM 5114 O O . PHE B 1 241 ? -25.428 66.008 104.771 1.00 37.66 221 PHE B O 1
ATOM 5122 N N . PHE B 1 242 ? -24.245 64.446 105.849 1.00 39.24 222 PHE B N 1
ATOM 5123 C CA . PHE B 1 242 ? -24.943 63.343 105.202 1.00 41.84 222 PHE B CA 1
ATOM 5124 C C . PHE B 1 242 ? -26.440 63.302 105.477 1.00 42.76 222 PHE B C 1
ATOM 5125 O O . PHE B 1 242 ? -26.887 63.475 106.607 1.00 42.28 222 PHE B O 1
ATOM 5133 N N . PRO B 1 243 ? -27.229 63.024 104.432 1.00 45.05 223 PRO B N 1
ATOM 5134 C CA . PRO B 1 243 ? -28.685 62.940 104.447 1.00 46.24 223 PRO B CA 1
ATOM 5135 C C . PRO B 1 243 ? -29.368 62.724 105.782 1.00 47.54 223 PRO B C 1
ATOM 5136 O O . PRO B 1 243 ? -30.081 63.608 106.261 1.00 51.24 223 PRO B O 1
ATOM 5140 N N . PRO B 1 244 ? -29.138 61.571 106.422 1.00 46.35 224 PRO B N 1
ATOM 5141 C CA . PRO B 1 244 ? -29.804 61.334 107.710 1.00 45.40 224 PRO B CA 1
ATOM 5142 C C . PRO B 1 244 ? -30.085 62.579 108.539 1.00 44.92 224 PRO B C 1
ATOM 5143 O O . PRO B 1 244 ? -31.195 62.754 109.040 1.00 45.53 224 PRO B O 1
ATOM 5147 N N . ARG B 1 245 ? -29.088 63.456 108.643 1.00 43.05 225 ARG B N 1
ATOM 5148 C CA . ARG B 1 245 ? -29.195 64.682 109.435 1.00 40.53 225 ARG B CA 1
ATOM 5149 C C . ARG B 1 245 ? -29.491 65.961 108.659 1.00 38.91 225 ARG B C 1
ATOM 5150 O O . ARG B 1 245 ? -28.894 66.217 107.617 1.00 38.76 225 ARG B O 1
ATOM 5158 N N . ASN B 1 246 ? -30.412 66.771 109.170 1.00 37.26 226 ASN B N 1
ATOM 5159 C CA . ASN B 1 246 ? -30.717 68.036 108.516 1.00 38.06 226 ASN B CA 1
ATOM 5160 C C . ASN B 1 246 ? -29.564 68.988 108.768 1.00 38.70 226 ASN B C 1
ATOM 5161 O O . ASN B 1 246 ? -28.784 68.805 109.707 1.00 40.63 226 ASN B O 1
ATOM 5166 N N . SER B 1 247 ? -29.460 70.006 107.926 1.00 37.09 227 SER B N 1
ATOM 5167 C CA . SER B 1 247 ? -28.437 71.015 108.092 1.00 37.10 227 SER B CA 1
ATOM 5168 C C . SER B 1 247 ? -28.883 71.771 109.343 1.00 37.68 227 SER B C 1
ATOM 5169 O O . SER B 1 247 ? -30.071 71.761 109.678 1.00 38.06 227 SER B O 1
ATOM 5172 N N . ASP B 1 248 ? -27.954 72.406 110.047 1.00 36.45 228 ASP B N 1
ATOM 5173 C CA . ASP B 1 248 ? -28.332 73.168 111.235 1.00 37.91 228 ASP B CA 1
ATOM 5174 C C . ASP B 1 248 ? -29.051 74.452 110.822 1.00 37.93 228 ASP B C 1
ATOM 5175 O O . ASP B 1 248 ? -28.783 75.005 109.754 1.00 37.30 228 ASP B O 1
ATOM 5180 N N . ASP B 1 249 ? -29.965 74.928 111.659 1.00 38.11 229 ASP B N 1
ATOM 5181 C CA . ASP B 1 249 ? -30.684 76.157 111.337 1.00 39.40 229 ASP B CA 1
ATOM 5182 C C . ASP B 1 249 ? -29.695 77.299 111.495 1.00 40.25 229 ASP B C 1
ATOM 5183 O O . ASP B 1 249 ? -29.714 78.025 112.492 1.00 40.07 229 ASP B O 1
ATOM 5188 N N . ILE B 1 250 ? -28.819 77.438 110.508 1.00 40.71 230 ILE B N 1
ATOM 5189 C CA . ILE B 1 250 ? -27.797 78.471 110.527 1.00 40.96 230 ILE B CA 1
ATOM 5190 C C . ILE B 1 250 ? -28.367 79.863 110.794 1.00 40.10 230 ILE B C 1
ATOM 5191 O O . ILE B 1 250 ? -27.789 80.638 111.559 1.00 38.32 230 ILE B O 1
ATOM 5196 N N . VAL B 1 251 ? -29.492 80.177 110.157 1.00 39.41 231 VAL B N 1
ATOM 5197 C CA . VAL B 1 251 ? -30.108 81.484 110.326 1.00 38.88 231 VAL B CA 1
ATOM 5198 C C . VAL B 1 251 ? -30.566 81.727 111.755 1.00 39.44 231 VAL B C 1
ATOM 5199 O O . VAL B 1 251 ? -30.317 82.800 112.299 1.00 41.75 231 VAL B O 1
ATOM 5203 N N . GLU B 1 252 ? -31.220 80.748 112.372 1.00 38.96 232 GLU B N 1
ATOM 5204 C CA . GLU B 1 252 ? -31.669 80.932 113.746 1.00 40.57 232 GLU B CA 1
ATOM 5205 C C . GLU B 1 252 ? -30.492 80.999 114.698 1.00 38.71 232 GLU B C 1
ATOM 5206 O O . GLU B 1 252 ? -30.443 81.867 115.571 1.00 39.97 232 GLU B O 1
ATOM 5212 N N . ILE B 1 253 ? -29.550 80.073 114.536 1.00 36.20 233 ILE B N 1
ATOM 5213 C CA . ILE B 1 253 ? -28.361 80.032 115.379 1.00 32.18 233 ILE B CA 1
ATOM 5214 C C . ILE B 1 253 ? -27.630 81.369 115.280 1.00 32.28 233 ILE B C 1
ATOM 5215 O O . ILE B 1 253 ? -27.136 81.897 116.276 1.00 30.11 233 ILE B O 1
ATOM 5220 N N . ALA B 1 254 ? -27.584 81.930 114.078 1.00 32.72 234 ALA B N 1
ATOM 5221 C CA . ALA B 1 254 ? -26.928 83.213 113.881 1.00 34.70 234 ALA B CA 1
ATOM 5222 C C . ALA B 1 254 ? -27.711 84.271 114.665 1.00 36.50 234 ALA B C 1
ATOM 5223 O O . ALA B 1 254 ? -27.126 85.143 115.313 1.00 35.98 234 ALA B O 1
ATOM 5225 N N . LYS B 1 255 ? -29.037 84.186 114.607 1.00 37.52 235 LYS B N 1
ATOM 5226 C CA . LYS B 1 255 ? -29.882 85.133 115.324 1.00 39.63 235 LYS B CA 1
ATOM 5227 C C . LYS B 1 255 ? -29.613 85.024 116.821 1.00 39.53 235 LYS B C 1
ATOM 5228 O O . LYS B 1 255 ? -29.579 86.029 117.525 1.00 39.47 235 LYS B O 1
ATOM 5234 N N . ILE B 1 256 ? -29.415 83.798 117.300 1.00 39.69 236 ILE B N 1
ATOM 5235 C CA . ILE B 1 256 ? -29.164 83.564 118.713 1.00 38.71 236 ILE B CA 1
ATOM 5236 C C . ILE B 1 256 ? -27.756 83.958 119.113 1.00 39.51 236 ILE B C 1
ATOM 5237 O O . ILE B 1 256 ? -27.570 84.698 120.076 1.00 40.09 236 ILE B O 1
ATOM 5242 N N . CYS B 1 257 ? -26.760 83.471 118.382 1.00 39.96 237 CYS B N 1
ATOM 5243 C CA . CYS B 1 257 ? -25.386 83.822 118.700 1.00 41.13 237 CYS B CA 1
ATOM 5244 C C . CYS B 1 257 ? -25.243 85.327 118.780 1.00 41.82 237 CYS B C 1
ATOM 5245 O O . CYS B 1 257 ? -24.470 85.839 119.591 1.00 42.09 237 CYS B O 1
ATOM 5248 N N . GLU B 1 258 ? -25.990 86.042 117.945 1.00 42.18 238 GLU B N 1
ATOM 5249 C CA . GLU B 1 258 ? -25.895 87.494 117.951 1.00 43.68 238 GLU B CA 1
ATOM 5250 C C . GLU B 1 258 ? -26.504 88.114 119.193 1.00 43.41 238 GLU B C 1
ATOM 5251 O O . GLU B 1 258 ? -25.869 88.939 119.851 1.00 43.47 238 GLU B O 1
ATOM 5257 N N . ASN B 1 259 ? -27.730 87.724 119.521 1.00 42.13 239 ASN B N 1
ATOM 5258 C CA . ASN B 1 259 ? -28.373 88.275 120.701 1.00 42.53 239 ASN B CA 1
ATOM 5259 C C . ASN B 1 259 ? -27.502 88.047 121.929 1.00 41.63 239 ASN B C 1
ATOM 5260 O O . ASN B 1 259 ? -27.371 88.927 122.782 1.00 43.39 239 ASN B O 1
ATOM 5265 N N . TYR B 1 260 ? -26.884 86.876 122.007 1.00 39.96 240 TYR B N 1
ATOM 5266 C CA . TYR B 1 260 ? -26.019 86.572 123.137 1.00 39.13 240 TYR B CA 1
ATOM 5267 C C . TYR B 1 260 ? -24.599 87.075 122.903 1.00 39.70 240 TYR B C 1
ATOM 5268 O O . TYR B 1 260 ? -23.725 86.888 123.749 1.00 38.83 240 TYR B O 1
ATOM 5277 N N . ASP B 1 261 ? -24.380 87.723 121.758 1.00 41.28 241 ASP B N 1
ATOM 5278 C CA . ASP B 1 261 ? -23.057 88.236 121.379 1.00 41.96 241 ASP B CA 1
ATOM 5279 C C . ASP B 1 261 ? -22.042 87.134 121.635 1.00 40.73 241 ASP B C 1
ATOM 5280 O O . ASP B 1 261 ? -21.206 87.221 122.541 1.00 40.73 241 ASP B O 1
ATOM 5285 N N . ILE B 1 262 ? -22.129 86.091 120.824 1.00 39.56 242 ILE B N 1
ATOM 5286 C CA . ILE B 1 262 ? -21.254 84.940 120.954 1.00 37.13 242 ILE B CA 1
ATOM 5287 C C . ILE B 1 262 ? -20.703 84.569 119.573 1.00 34.73 242 ILE B C 1
ATOM 5288 O O . ILE B 1 262 ? -21.413 84.647 118.568 1.00 33.83 242 ILE B O 1
ATOM 5293 N N . PRO B 1 263 ? -19.417 84.194 119.499 1.00 32.08 243 PRO B N 1
ATOM 5294 C CA . PRO B 1 263 ? -18.881 83.837 118.186 1.00 31.01 243 PRO B CA 1
ATOM 5295 C C . PRO B 1 263 ? -19.583 82.596 117.646 1.00 30.51 243 PRO B C 1
ATOM 5296 O O . PRO B 1 263 ? -20.008 81.721 118.419 1.00 27.74 243 PRO B O 1
ATOM 5300 N N . HIS B 1 264 ? -19.706 82.548 116.318 1.00 28.96 244 HIS B N 1
ATOM 5301 C CA . HIS B 1 264 ? -20.388 81.469 115.596 1.00 27.22 244 HIS B CA 1
ATOM 5302 C C . HIS B 1 264 ? -19.528 81.007 114.421 1.00 27.17 244 HIS B C 1
ATOM 5303 O O . HIS B 1 264 ? -19.308 81.763 113.463 1.00 25.83 244 HIS B O 1
ATOM 5310 N N . ILE B 1 265 ? -19.042 79.772 114.493 1.00 25.84 245 ILE B N 1
ATOM 5311 C CA . ILE B 1 265 ? -18.228 79.227 113.415 1.00 26.62 245 ILE B CA 1
ATOM 5312 C C . ILE B 1 265 ? -19.010 78.166 112.652 1.00 25.23 245 ILE B C 1
ATOM 5313 O O . ILE B 1 265 ? -19.583 77.253 113.246 1.00 24.19 245 ILE B O 1
ATOM 5318 N N . ILE B 1 266 ? -19.030 78.283 111.332 1.00 24.79 246 ILE B N 1
ATOM 5319 C CA . ILE B 1 266 ? -19.778 77.328 110.529 1.00 24.25 246 ILE B CA 1
ATOM 5320 C C . ILE B 1 266 ? -18.948 76.422 109.651 1.00 22.62 246 ILE B C 1
ATOM 5321 O O . ILE B 1 266 ? -18.127 76.860 108.852 1.00 21.16 246 ILE B O 1
ATOM 5326 N N . ASN B 1 267 ? -19.194 75.133 109.813 1.00 24.08 247 ASN B N 1
ATOM 5327 C CA . ASN B 1 267 ? -18.534 74.112 109.023 1.00 23.97 247 ASN B CA 1
ATOM 5328 C C . ASN B 1 267 ? -19.389 73.964 107.760 1.00 25.28 247 ASN B C 1
ATOM 5329 O O . ASN B 1 267 ? -20.415 73.280 107.769 1.00 27.04 247 ASN B O 1
ATOM 5334 N N . GLY B 1 268 ? -18.987 74.636 106.688 1.00 25.41 248 GLY B N 1
ATOM 5335 C CA . GLY B 1 268 ? -19.723 74.534 105.442 1.00 24.78 248 GLY B CA 1
ATOM 5336 C C . GLY B 1 268 ? -18.935 73.657 104.494 1.00 24.81 248 GLY B C 1
ATOM 5337 O O . GLY B 1 268 ? -18.717 74.014 103.336 1.00 24.46 248 GLY B O 1
ATOM 5338 N N . ALA B 1 269 ? -18.505 72.506 104.997 1.00 25.54 249 ALA B N 1
ATOM 5339 C CA . ALA B 1 269 ? -17.714 71.556 104.220 1.00 29.72 249 ALA B CA 1
ATOM 5340 C C . ALA B 1 269 ? -17.967 71.591 102.704 1.00 31.16 249 ALA B C 1
ATOM 5341 O O . ALA B 1 269 ? -17.025 71.796 101.933 1.00 31.57 249 ALA B O 1
ATOM 5343 N N . TYR B 1 270 ? -19.211 71.379 102.271 1.00 30.33 250 TYR B N 1
ATOM 5344 C CA . TYR B 1 270 ? -19.498 71.426 100.843 1.00 32.24 250 TYR B CA 1
ATOM 5345 C C . TYR B 1 270 ? -20.681 72.305 100.493 1.00 33.36 250 TYR B C 1
ATOM 5346 O O . TYR B 1 270 ? -21.526 71.939 99.685 1.00 32.53 250 TYR B O 1
ATOM 5355 N N . ALA B 1 271 ? -20.706 73.490 101.091 1.00 34.64 251 ALA B N 1
ATOM 5356 C CA . ALA B 1 271 ? -21.767 74.456 100.873 1.00 36.80 251 ALA B CA 1
ATOM 5357 C C . ALA B 1 271 ? -21.565 75.301 99.615 1.00 37.94 251 ALA B C 1
ATOM 5358 O O . ALA B 1 271 ? -22.527 75.777 99.021 1.00 38.76 251 ALA B O 1
ATOM 5360 N N . ILE B 1 272 ? -20.320 75.491 99.203 1.00 38.74 252 ILE B N 1
ATOM 5361 C CA . ILE B 1 272 ? -20.056 76.313 98.029 1.00 38.75 252 ILE B CA 1
ATOM 5362 C C . ILE B 1 272 ? -20.753 75.832 96.765 1.00 38.65 252 ILE B C 1
ATOM 5363 O O . ILE B 1 272 ? -21.341 76.629 96.036 1.00 40.09 252 ILE B O 1
ATOM 5368 N N . GLN B 1 273 ? -20.689 74.528 96.508 1.00 38.47 253 GLN B N 1
ATOM 5369 C CA . GLN B 1 273 ? -21.265 73.957 95.291 1.00 37.08 253 GLN B CA 1
ATOM 5370 C C . GLN B 1 273 ? -22.770 74.048 95.095 1.00 35.80 253 GLN B C 1
ATOM 5371 O O . GLN B 1 273 ? -23.230 74.276 93.981 1.00 37.30 253 GLN B O 1
ATOM 5377 N N . ASN B 1 274 ? -23.545 73.878 96.157 1.00 35.09 254 ASN B N 1
ATOM 5378 C CA . ASN B 1 274 ? -24.995 73.919 96.014 1.00 33.83 254 ASN B CA 1
ATOM 5379 C C . ASN B 1 274 ? -25.603 75.256 96.416 1.00 34.80 254 ASN B C 1
ATOM 5380 O O . ASN B 1 274 ? -25.324 75.783 97.501 1.00 35.54 254 ASN B O 1
ATOM 5385 N N . ASN B 1 275 ? -26.455 75.791 95.544 1.00 35.16 255 ASN B N 1
ATOM 5386 C CA . ASN B 1 275 ? -27.101 77.074 95.808 1.00 35.58 255 ASN B CA 1
ATOM 5387 C C . ASN B 1 275 ? -28.018 76.996 97.023 1.00 33.86 255 ASN B C 1
ATOM 5388 O O . ASN B 1 275 ? -28.227 77.999 97.716 1.00 32.27 255 ASN B O 1
ATOM 5393 N N . TYR B 1 276 ? -28.555 75.806 97.287 1.00 32.80 256 TYR B N 1
ATOM 5394 C CA . TYR B 1 276 ? -29.423 75.611 98.453 1.00 32.17 256 TYR B CA 1
ATOM 5395 C C . TYR B 1 276 ? -28.686 76.061 99.717 1.00 31.81 256 TYR B C 1
ATOM 5396 O O . TYR B 1 276 ? -29.276 76.664 100.611 1.00 32.45 256 TYR B O 1
ATOM 5405 N N . TYR B 1 277 ? -27.393 75.765 99.783 1.00 29.33 257 TYR B N 1
ATOM 5406 C CA . TYR B 1 277 ? -26.595 76.140 100.936 1.00 28.84 257 TYR B CA 1
ATOM 5407 C C . TYR B 1 277 ? -26.183 77.598 100.884 1.00 29.06 257 TYR B C 1
ATOM 5408 O O . TYR B 1 277 ? -26.156 78.271 101.901 1.00 29.74 257 TYR B O 1
ATOM 5417 N N . LEU B 1 278 ? -25.859 78.091 99.698 1.00 31.53 258 LEU B N 1
ATOM 5418 C CA . LEU B 1 278 ? -25.463 79.485 99.564 1.00 32.74 258 LEU B CA 1
ATOM 5419 C C . LEU B 1 278 ? -26.565 80.425 100.047 1.00 34.61 258 LEU B C 1
ATOM 5420 O O . LEU B 1 278 ? -26.283 81.432 100.699 1.00 34.99 258 LEU B O 1
ATOM 5425 N N . GLU B 1 279 ? -27.816 80.095 99.727 1.00 36.85 259 GLU B N 1
ATOM 5426 C CA . GLU B 1 279 ? -28.956 80.910 100.139 1.00 39.17 259 GLU B CA 1
ATOM 5427 C C . GLU B 1 279 ? -29.044 81.004 101.652 1.00 39.36 259 GLU B C 1
ATOM 5428 O O . GLU B 1 279 ? -29.223 82.095 102.206 1.00 40.37 259 GLU B O 1
ATOM 5434 N N . LYS B 1 280 ? -28.935 79.861 102.321 1.00 39.59 260 LYS B N 1
ATOM 5435 C CA . LYS B 1 280 ? -28.996 79.844 103.779 1.00 40.97 260 LYS B CA 1
ATOM 5436 C C . LYS B 1 280 ? -27.867 80.716 104.323 1.00 40.82 260 LYS B C 1
ATOM 5437 O O . LYS B 1 280 ? -28.045 81.435 105.315 1.00 40.50 260 LYS B O 1
ATOM 5443 N N . LEU B 1 281 ? -26.712 80.659 103.661 1.00 38.62 261 LEU B N 1
ATOM 5444 C CA . LEU B 1 281 ? -25.573 81.470 104.066 1.00 37.94 261 LEU B CA 1
ATOM 5445 C C . LEU B 1 281 ? -25.945 82.942 103.917 1.00 38.69 261 LEU B C 1
ATOM 5446 O O . LEU B 1 281 ? -25.796 83.723 104.855 1.00 37.27 261 LEU B O 1
ATOM 5451 N N . LYS B 1 282 ? -26.446 83.309 102.740 1.00 40.28 262 LYS B N 1
ATOM 5452 C CA . LYS B 1 282 ? -26.840 84.690 102.475 1.00 43.37 262 LYS B CA 1
ATOM 5453 C C . LYS B 1 282 ? -27.758 85.228 103.569 1.00 43.96 262 LYS B C 1
ATOM 5454 O O . LYS B 1 282 ? -27.563 86.339 104.052 1.00 43.42 262 LYS B O 1
ATOM 5460 N N . LYS B 1 283 ? -28.755 84.441 103.960 1.00 44.77 263 LYS B N 1
ATOM 5461 C CA . LYS B 1 283 ? -29.690 84.874 104.992 1.00 46.50 263 LYS B CA 1
ATOM 5462 C C . LYS B 1 283 ? -29.109 84.824 106.402 1.00 46.96 263 LYS B C 1
ATOM 5463 O O . LYS B 1 283 ? -29.598 85.507 107.303 1.00 48.48 263 LYS B O 1
ATOM 5469 N N . ALA B 1 284 ? -28.063 84.027 106.600 1.00 46.87 264 ALA B N 1
ATOM 5470 C CA . ALA B 1 284 ? -27.469 83.902 107.930 1.00 44.59 264 ALA B CA 1
ATOM 5471 C C . ALA B 1 284 ? -26.408 84.949 108.215 1.00 42.50 264 ALA B C 1
ATOM 5472 O O . ALA B 1 284 ? -26.112 85.239 109.374 1.00 40.51 264 ALA B O 1
ATOM 5474 N N . PHE B 1 285 ? -25.832 85.508 107.160 1.00 41.75 265 PHE B N 1
ATOM 5475 C CA . PHE B 1 285 ? -24.815 86.538 107.322 1.00 43.74 265 PHE B CA 1
ATOM 5476 C C . PHE B 1 285 ? -25.438 87.850 107.804 1.00 43.99 265 PHE B C 1
ATOM 5477 O O . PHE B 1 285 ? -24.736 88.751 108.267 1.00 44.59 265 PHE B O 1
ATOM 5485 N N . LYS B 1 286 ? -26.761 87.950 107.695 1.00 44.78 266 LYS B N 1
ATOM 5486 C CA . LYS B 1 286 ? -27.480 89.137 108.146 1.00 44.77 266 LYS B CA 1
ATOM 5487 C C . LYS B 1 286 ? -27.459 89.169 109.668 1.00 44.56 266 LYS B C 1
ATOM 5488 O O . LYS B 1 286 ? -27.944 90.109 110.295 1.00 43.81 266 LYS B O 1
ATOM 5494 N N . TYR B 1 287 ? -26.888 88.126 110.257 1.00 43.94 267 TYR B N 1
ATOM 5495 C CA . TYR B 1 287 ? -26.796 88.027 111.698 1.00 43.74 267 TYR B CA 1
ATOM 5496 C C . TYR B 1 287 ? -25.361 87.730 112.117 1.00 42.20 267 TYR B C 1
ATOM 5497 O O . TYR B 1 287 ? -24.429 88.203 111.472 1.00 42.57 267 TYR B O 1
ATOM 5506 N N . ARG B 1 288 ? -25.179 86.955 113.185 1.00 40.26 268 ARG B N 1
ATOM 5507 C CA . ARG B 1 288 ? -23.839 86.635 113.677 1.00 38.91 268 ARG B CA 1
ATOM 5508 C C . ARG B 1 288 ? -23.199 85.395 113.059 1.00 37.45 268 ARG B C 1
ATOM 5509 O O . ARG B 1 288 ? -23.670 84.274 113.249 1.00 37.18 268 ARG B O 1
ATOM 5517 N N . VAL B 1 289 ? -22.114 85.617 112.325 1.00 35.58 269 VAL B N 1
ATOM 5518 C CA . VAL B 1 289 ? -21.362 84.551 111.672 1.00 33.46 269 VAL B CA 1
ATOM 5519 C C . VAL B 1 289 ? -19.913 85.011 111.511 1.00 33.97 269 VAL B C 1
ATOM 5520 O O . VAL B 1 289 ? -19.575 85.744 110.570 1.00 33.88 269 VAL B O 1
ATOM 5524 N N . ASP B 1 290 ? -19.055 84.584 112.430 1.00 34.01 270 ASP B N 1
ATOM 5525 C CA . ASP B 1 290 ? -17.653 84.992 112.374 1.00 34.67 270 ASP B CA 1
ATOM 5526 C C . ASP B 1 290 ? -16.928 84.385 111.186 1.00 31.64 270 ASP B C 1
ATOM 5527 O O . ASP B 1 290 ? -16.099 85.035 110.563 1.00 31.99 270 ASP B O 1
ATOM 5532 N N . ALA B 1 291 ? -17.239 83.138 110.868 1.00 29.50 271 ALA B N 1
ATOM 5533 C CA . ALA B 1 291 ? -16.589 82.506 109.733 1.00 27.57 271 ALA B CA 1
ATOM 5534 C C . ALA B 1 291 ? -17.241 81.193 109.298 1.00 26.34 271 ALA B C 1
ATOM 5535 O O . ALA B 1 291 ? -17.889 80.489 110.086 1.00 24.87 271 ALA B O 1
ATOM 5537 N N . VAL B 1 292 ? -17.066 80.888 108.022 1.00 23.38 272 VAL B N 1
ATOM 5538 C CA . VAL B 1 292 ? -17.569 79.660 107.441 1.00 22.38 272 VAL B CA 1
ATOM 5539 C C . VAL B 1 292 ? -16.311 78.975 106.903 1.00 24.48 272 VAL B C 1
ATOM 5540 O O . VAL B 1 292 ? -15.407 79.646 106.389 1.00 25.70 272 VAL B O 1
ATOM 5544 N N . VAL B 1 293 ? -16.222 77.656 107.050 1.00 25.07 273 VAL B N 1
ATOM 5545 C CA . VAL B 1 293 ? -15.058 76.924 106.542 1.00 25.47 273 VAL B CA 1
ATOM 5546 C C . VAL B 1 293 ? -15.525 75.911 105.495 1.00 26.11 273 VAL B C 1
ATOM 5547 O O . VAL B 1 293 ? -16.488 75.177 105.723 1.00 26.75 273 VAL B O 1
ATOM 5551 N N . SER B 1 294 ? -14.855 75.884 104.346 1.00 25.90 274 SER B N 1
ATOM 5552 C CA . SER B 1 294 ? -15.192 74.941 103.287 1.00 25.33 274 SER B CA 1
ATOM 5553 C C . SER B 1 294 ? -13.936 74.266 102.775 1.00 26.23 274 SER B C 1
ATOM 5554 O O . SER B 1 294 ? -12.857 74.860 102.790 1.00 25.83 274 SER B O 1
ATOM 5557 N N . SER B 1 295 ? -14.090 73.023 102.323 1.00 27.83 275 SER B N 1
ATOM 5558 C CA . SER B 1 295 ? -12.990 72.231 101.773 1.00 29.44 275 SER B CA 1
ATOM 5559 C C . SER B 1 295 ? -12.738 72.653 100.327 1.00 30.07 275 SER B C 1
ATOM 5560 O O . SER B 1 295 ? -13.661 72.705 99.516 1.00 30.18 275 SER B O 1
ATOM 5563 N N . SER B 1 296 ? -11.488 72.944 100.001 1.00 29.98 276 SER B N 1
ATOM 5564 C CA . SER B 1 296 ? -11.150 73.356 98.647 1.00 31.72 276 SER B CA 1
ATOM 5565 C C . SER B 1 296 ? -11.366 72.211 97.667 1.00 32.31 276 SER B C 1
ATOM 5566 O O . SER B 1 296 ? -11.691 72.430 96.503 1.00 32.14 276 SER B O 1
ATOM 5569 N N . ASP B 1 297 ? -11.190 70.984 98.144 1.00 33.58 277 ASP B N 1
ATOM 5570 C CA . ASP B 1 297 ? -11.339 69.817 97.288 1.00 33.82 277 ASP B CA 1
ATOM 5571 C C . ASP B 1 297 ? -12.778 69.504 96.917 1.00 32.66 277 ASP B C 1
ATOM 5572 O O . ASP B 1 297 ? -13.050 69.174 95.766 1.00 33.78 277 ASP B O 1
ATOM 5577 N N . LYS B 1 298 ? -13.696 69.611 97.876 1.00 30.71 278 LYS B N 1
ATOM 5578 C CA . LYS B 1 298 ? -15.111 69.304 97.622 1.00 30.19 278 LYS B CA 1
ATOM 5579 C C . LYS B 1 298 ? -15.868 70.335 96.805 1.00 30.01 278 LYS B C 1
ATOM 5580 O O . LYS B 1 298 ? -16.888 70.015 96.205 1.00 31.35 278 LYS B O 1
ATOM 5586 N N . ASN B 1 299 ? -15.380 71.567 96.768 1.00 29.43 279 ASN B N 1
ATOM 5587 C CA . ASN B 1 299 ? -16.081 72.600 96.022 1.00 28.02 279 ASN B CA 1
ATOM 5588 C C . ASN B 1 299 ? -15.339 73.089 94.791 1.00 26.66 279 ASN B C 1
ATOM 5589 O O . ASN B 1 299 ? -15.961 73.500 93.820 1.00 28.61 279 ASN B O 1
ATOM 5594 N N . LEU B 1 300 ? -14.015 73.050 94.825 1.00 26.19 280 LEU B N 1
ATOM 5595 C CA . LEU B 1 300 ? -13.224 73.518 93.691 1.00 25.71 280 LEU B CA 1
ATOM 5596 C C . LEU B 1 300 ? -12.503 72.395 92.961 1.00 27.11 280 LEU B C 1
ATOM 5597 O O . LEU B 1 300 ? -11.702 72.643 92.060 1.00 27.03 280 LEU B O 1
ATOM 5602 N N . LEU B 1 301 ? -12.793 71.157 93.352 1.00 28.16 281 LEU B N 1
ATOM 5603 C CA . LEU B 1 301 ? -12.175 69.994 92.730 1.00 27.63 281 LEU B CA 1
ATOM 5604 C C . LEU B 1 301 ? -10.685 70.197 92.719 1.00 27.16 281 LEU B C 1
ATOM 5605 O O . LEU B 1 301 ? -10.058 70.284 91.674 1.00 28.09 281 LEU B O 1
ATOM 5610 N N . THR B 1 302 ? -10.139 70.277 93.918 1.00 28.77 282 THR B N 1
ATOM 5611 C CA . THR B 1 302 ? -8.723 70.468 94.144 1.00 30.49 282 THR B CA 1
ATOM 5612 C C . THR B 1 302 ? -8.243 69.187 94.829 1.00 31.07 282 THR B C 1
ATOM 5613 O O . THR B 1 302 ? -9.046 68.441 95.395 1.00 31.89 282 THR B O 1
ATOM 5617 N N . PRO B 1 303 ? -6.942 68.884 94.758 1.00 30.48 283 PRO B N 1
ATOM 5618 C CA . PRO B 1 303 ? -6.558 67.656 95.458 1.00 29.70 283 PRO B CA 1
ATOM 5619 C C . PRO B 1 303 ? -6.687 67.958 96.951 1.00 28.83 283 PRO B C 1
ATOM 5620 O O . PRO B 1 303 ? -6.483 69.095 97.372 1.00 30.72 283 PRO B O 1
ATOM 5624 N N . ILE B 1 304 ? -7.039 66.960 97.750 1.00 27.92 284 ILE B N 1
ATOM 5625 C CA . ILE B 1 304 ? -7.194 67.156 99.190 1.00 27.42 284 ILE B CA 1
ATOM 5626 C C . ILE B 1 304 ? -6.023 67.883 99.846 1.00 27.19 284 ILE B C 1
ATOM 5627 O O . ILE B 1 304 ? -4.866 67.623 99.524 1.00 25.91 284 ILE B O 1
ATOM 5632 N N . GLY B 1 305 ? -6.337 68.795 100.765 1.00 27.66 285 GLY B N 1
ATOM 5633 C CA . GLY B 1 305 ? -5.300 69.523 101.468 1.00 27.41 285 GLY B CA 1
ATOM 5634 C C . GLY B 1 305 ? -5.529 70.994 101.757 1.00 27.97 285 GLY B C 1
ATOM 5635 O O . GLY B 1 305 ? -4.801 71.578 102.555 1.00 30.74 285 GLY B O 1
ATOM 5636 N N . GLY B 1 306 ? -6.531 71.612 101.144 1.00 26.86 286 GLY B N 1
ATOM 5637 C CA . GLY B 1 306 ? -6.724 73.030 101.384 1.00 25.63 286 GLY B CA 1
ATOM 5638 C C . GLY B 1 306 ? -8.098 73.414 101.880 1.00 27.88 286 GLY B C 1
ATOM 5639 O O . GLY B 1 306 ? -9.001 72.579 101.948 1.00 28.25 286 GLY B O 1
ATOM 5640 N N . GLY B 1 307 ? -8.259 74.689 102.222 1.00 27.49 287 GLY B N 1
ATOM 5641 C CA . GLY B 1 307 ? -9.539 75.147 102.722 1.00 26.90 287 GLY B CA 1
ATOM 5642 C C . GLY B 1 307 ? -9.917 76.528 102.240 1.00 26.15 287 GLY B C 1
ATOM 5643 O O . GLY B 1 307 ? -9.156 77.183 101.531 1.00 26.02 287 GLY B O 1
ATOM 5644 N N . LEU B 1 308 ? -11.110 76.957 102.630 1.00 24.86 288 LEU B N 1
ATOM 5645 C CA . LEU B 1 308 ? -11.637 78.262 102.262 1.00 23.97 288 LEU B CA 1
ATOM 5646 C C . LEU B 1 308 ? -12.398 78.783 103.479 1.00 24.08 288 LEU B C 1
ATOM 5647 O O . LEU B 1 308 ? -13.378 78.181 103.912 1.00 23.65 288 LEU B O 1
ATOM 5652 N N . VAL B 1 309 ? -11.931 79.888 104.043 1.00 25.23 289 VAL B N 1
ATOM 5653 C CA . VAL B 1 309 ? -12.578 80.495 105.201 1.00 25.47 289 VAL B CA 1
ATOM 5654 C C . VAL B 1 309 ? -13.123 81.840 104.748 1.00 26.38 289 VAL B C 1
ATOM 5655 O O . VAL B 1 309 ? -12.471 82.565 103.996 1.00 25.80 289 VAL B O 1
ATOM 5659 N N . TYR B 1 310 ? -14.318 82.180 105.203 1.00 27.67 290 TYR B N 1
ATOM 5660 C CA . TYR B 1 310 ? -14.924 83.427 104.782 1.00 28.71 290 TYR B CA 1
ATOM 5661 C C . TYR B 1 310 ? -16.041 83.904 105.693 1.00 30.05 290 TYR B C 1
ATOM 5662 O O . TYR B 1 310 ? -16.636 83.124 106.442 1.00 30.67 290 TYR B O 1
ATOM 5671 N N . SER B 1 311 ? -16.303 85.205 105.625 1.00 30.83 291 SER B N 1
ATOM 5672 C CA . SER B 1 311 ? -17.359 85.828 106.407 1.00 33.44 291 SER B CA 1
ATOM 5673 C C . SER B 1 311 ? -17.465 87.286 105.989 1.00 34.83 291 SER B C 1
ATOM 5674 O O . SER B 1 311 ? -16.754 87.735 105.083 1.00 35.07 291 SER B O 1
ATOM 5677 N N . THR B 1 312 ? -18.361 88.021 106.639 1.00 35.41 292 THR B N 1
ATOM 5678 C CA . THR B 1 312 ? -18.542 89.423 106.312 1.00 36.23 292 THR B CA 1
ATOM 5679 C C . THR B 1 312 ? -17.654 90.273 107.200 1.00 37.16 292 THR B C 1
ATOM 5680 O O . THR B 1 312 ? -17.581 91.488 107.029 1.00 38.97 292 THR B O 1
ATOM 5684 N N . ASP B 1 313 ? -16.963 89.629 108.138 1.00 37.92 293 ASP B N 1
ATOM 5685 C CA . ASP B 1 313 ? -16.077 90.344 109.057 1.00 39.34 293 ASP B CA 1
ATOM 5686 C C . ASP B 1 313 ? -14.604 90.296 108.643 1.00 40.02 293 ASP B C 1
ATOM 5687 O O . ASP B 1 313 ? -13.902 89.340 108.965 1.00 41.01 293 ASP B O 1
ATOM 5692 N N . ALA B 1 314 ? -14.125 91.321 107.946 1.00 40.51 294 ALA B N 1
ATOM 5693 C CA . ALA B 1 314 ? -12.727 91.343 107.534 1.00 41.32 294 ALA B CA 1
ATOM 5694 C C . ALA B 1 314 ? -11.827 91.237 108.758 1.00 42.66 294 ALA B C 1
ATOM 5695 O O . ALA B 1 314 ? -10.702 90.743 108.673 1.00 44.02 294 ALA B O 1
ATOM 5697 N N . GLU B 1 315 ? -12.326 91.705 109.899 1.00 43.94 295 GLU B N 1
ATOM 5698 C CA . GLU B 1 315 ? -11.554 91.664 111.140 1.00 45.23 295 GLU B CA 1
ATOM 5699 C C . GLU B 1 315 ? -11.283 90.239 111.584 1.00 42.50 295 GLU B C 1
ATOM 5700 O O . GLU B 1 315 ? -10.162 89.907 111.962 1.00 42.58 295 GLU B O 1
ATOM 5706 N N . PHE B 1 316 ? -12.310 89.396 111.553 1.00 39.73 296 PHE B N 1
ATOM 5707 C CA . PHE B 1 316 ? -12.126 88.024 111.978 1.00 37.29 296 PHE B CA 1
ATOM 5708 C C . PHE B 1 316 ? -11.262 87.198 111.019 1.00 36.86 296 PHE B C 1
ATOM 5709 O O . PHE B 1 316 ? -10.592 86.264 111.452 1.00 36.43 296 PHE B O 1
ATOM 5717 N N . ILE B 1 317 ? -11.276 87.528 109.729 1.00 35.80 297 ILE B N 1
ATOM 5718 C CA . ILE B 1 317 ? -10.455 86.807 108.762 1.00 36.35 297 ILE B CA 1
ATOM 5719 C C . ILE B 1 317 ? -8.981 87.150 108.977 1.00 38.08 297 ILE B C 1
ATOM 5720 O O . ILE B 1 317 ? -8.098 86.334 108.707 1.00 39.30 297 ILE B O 1
ATOM 5725 N N . LYS B 1 318 ? -8.714 88.359 109.462 1.00 39.19 298 LYS B N 1
ATOM 5726 C CA . LYS B 1 318 ? -7.342 88.786 109.701 1.00 40.35 298 LYS B CA 1
ATOM 5727 C C . LYS B 1 318 ? -6.750 87.995 110.856 1.00 40.53 298 LYS B C 1
ATOM 5728 O O . LYS B 1 318 ? -5.611 87.533 110.782 1.00 41.08 298 LYS B O 1
ATOM 5734 N N . GLU B 1 319 ? -7.534 87.830 111.917 1.00 39.34 299 GLU B N 1
ATOM 5735 C CA . GLU B 1 319 ? -7.089 87.092 113.092 1.00 37.73 299 GLU B CA 1
ATOM 5736 C C . GLU B 1 319 ? -6.878 85.615 112.785 1.00 36.93 299 GLU B C 1
ATOM 5737 O O . GLU B 1 319 ? -6.000 84.971 113.370 1.00 34.16 299 GLU B O 1
ATOM 5743 N N . ILE B 1 320 ? -7.690 85.082 111.874 1.00 35.29 300 ILE B N 1
ATOM 5744 C CA . ILE B 1 320 ? -7.590 83.678 111.504 1.00 36.23 300 ILE B CA 1
ATOM 5745 C C . ILE B 1 320 ? -6.253 83.380 110.838 1.00 36.38 300 ILE B C 1
ATOM 5746 O O . ILE B 1 320 ? -5.658 82.328 111.075 1.00 36.16 300 ILE B O 1
ATOM 5751 N N . SER B 1 321 ? -5.779 84.304 110.009 1.00 36.84 301 SER B N 1
ATOM 5752 C CA . SER B 1 321 ? -4.506 84.095 109.330 1.00 38.42 301 SER B CA 1
ATOM 5753 C C . SER B 1 321 ? -3.329 84.254 110.286 1.00 37.27 301 SER B C 1
ATOM 5754 O O . SER B 1 321 ? -2.188 83.981 109.921 1.00 39.15 301 SER B O 1
ATOM 5757 N N . LEU B 1 322 ? -3.610 84.685 111.513 1.00 36.14 302 LEU B N 1
ATOM 5758 C CA . LEU B 1 322 ? -2.564 84.872 112.520 1.00 35.85 302 LEU B CA 1
ATOM 5759 C C . LEU B 1 322 ? -2.649 83.744 113.548 1.00 34.48 302 LEU B C 1
ATOM 5760 O O . LEU B 1 322 ? -2.159 83.867 114.666 1.00 35.88 302 LEU B O 1
ATOM 5765 N N . SER B 1 323 ? -3.283 82.645 113.170 1.00 33.25 303 SER B N 1
ATOM 5766 C CA . SER B 1 323 ? -3.443 81.526 114.084 1.00 32.02 303 SER B CA 1
ATOM 5767 C C . SER B 1 323 ? -2.668 80.279 113.664 1.00 31.37 303 SER B C 1
ATOM 5768 O O . SER B 1 323 ? -2.691 79.279 114.368 1.00 31.03 303 SER B O 1
ATOM 5771 N N . TYR B 1 324 ? -1.994 80.330 112.518 1.00 30.07 304 TYR B N 1
ATOM 5772 C CA . TYR B 1 324 ? -1.232 79.182 112.044 1.00 31.17 304 TYR B CA 1
ATOM 5773 C C . TYR B 1 324 ? 0.214 79.318 112.515 1.00 30.63 304 TYR B C 1
ATOM 5774 O O . TYR B 1 324 ? 0.965 80.143 112.007 1.00 30.85 304 TYR B O 1
ATOM 5783 N N . PRO B 1 325 ? 0.623 78.510 113.502 1.00 30.66 305 PRO B N 1
ATOM 5784 C CA . PRO B 1 325 ? 2.007 78.622 113.976 1.00 31.99 305 PRO B CA 1
ATOM 5785 C C . PRO B 1 325 ? 3.049 78.316 112.906 1.00 32.24 305 PRO B C 1
ATOM 5786 O O . PRO B 1 325 ? 3.088 77.213 112.357 1.00 34.44 305 PRO B O 1
ATOM 5790 N N . GLY B 1 326 ? 3.883 79.305 112.605 1.00 33.14 306 GLY B N 1
ATOM 5791 C CA . GLY B 1 326 ? 4.927 79.120 111.607 1.00 34.22 306 GLY B CA 1
ATOM 5792 C C . GLY B 1 326 ? 4.527 79.395 110.166 1.00 35.00 306 GLY B C 1
ATOM 5793 O O . GLY B 1 326 ? 3.417 79.853 109.893 1.00 36.21 306 GLY B O 1
ATOM 5794 N N . ARG B 1 327 ? 5.436 79.097 109.240 1.00 35.05 307 ARG B N 1
ATOM 5795 C CA . ARG B 1 327 ? 5.194 79.311 107.814 1.00 34.47 307 ARG B CA 1
ATOM 5796 C C . ARG B 1 327 ? 4.603 78.089 107.118 1.00 33.75 307 ARG B C 1
ATOM 5797 O O . ARG B 1 327 ? 4.987 76.956 107.393 1.00 35.10 307 ARG B O 1
ATOM 5805 N N . ALA B 1 328 ? 3.670 78.327 106.205 1.00 32.41 308 ALA B N 1
ATOM 5806 C CA . ALA B 1 328 ? 3.015 77.237 105.497 1.00 30.02 308 ALA B CA 1
ATOM 5807 C C . ALA B 1 328 ? 3.481 76.976 104.071 1.00 27.49 308 ALA B C 1
ATOM 5808 O O . ALA B 1 328 ? 4.126 77.811 103.437 1.00 26.53 308 ALA B O 1
ATOM 5810 N N . SER B 1 329 ? 3.136 75.787 103.590 1.00 24.94 309 SER B N 1
ATOM 5811 C CA . SER B 1 329 ? 3.452 75.354 102.243 1.00 24.95 309 SER B CA 1
ATOM 5812 C C . SER B 1 329 ? 2.586 76.193 101.302 1.00 24.58 309 SER B C 1
ATOM 5813 O O . SER B 1 329 ? 1.515 76.651 101.696 1.00 25.92 309 SER B O 1
ATOM 5816 N N . ALA B 1 330 ? 3.045 76.412 100.073 1.00 22.75 310 ALA B N 1
ATOM 5817 C CA . ALA B 1 330 ? 2.268 77.210 99.125 1.00 22.61 310 ALA B CA 1
ATOM 5818 C C . ALA B 1 330 ? 1.280 76.348 98.347 1.00 22.93 310 ALA B C 1
ATOM 5819 O O . ALA B 1 330 ? 0.158 76.758 98.076 1.00 22.25 310 ALA B O 1
ATOM 5821 N N . THR B 1 331 ? 1.718 75.143 98.012 1.00 23.34 311 THR B N 1
ATOM 5822 C CA . THR B 1 331 ? 0.941 74.195 97.236 1.00 23.31 311 THR B CA 1
ATOM 5823 C C . THR B 1 331 ? -0.577 74.143 97.360 1.00 23.51 311 THR B C 1
ATOM 5824 O O . THR B 1 331 ? -1.277 74.279 96.362 1.00 23.68 311 THR B O 1
ATOM 5828 N N . PRO B 1 332 ? -1.119 73.926 98.568 1.00 25.33 312 PRO B N 1
ATOM 5829 C CA . PRO B 1 332 ? -2.590 73.891 98.575 1.00 24.51 312 PRO B CA 1
ATOM 5830 C C . PRO B 1 332 ? -3.250 75.197 98.148 1.00 24.12 312 PRO B C 1
ATOM 5831 O O . PRO B 1 332 ? -4.345 75.197 97.593 1.00 27.50 312 PRO B O 1
ATOM 5835 N N . VAL B 1 333 ? -2.581 76.313 98.396 1.00 23.77 313 VAL B N 1
ATOM 5836 C CA . VAL B 1 333 ? -3.111 77.607 98.010 1.00 22.03 313 VAL B CA 1
ATOM 5837 C C . VAL B 1 333 ? -3.009 77.792 96.491 1.00 22.71 313 VAL B C 1
ATOM 5838 O O . VAL B 1 333 ? -3.857 78.453 95.878 1.00 23.18 313 VAL B O 1
ATOM 5842 N N . VAL B 1 334 ? -1.973 77.215 95.887 1.00 20.13 314 VAL B N 1
ATOM 5843 C CA . VAL B 1 334 ? -1.809 77.287 94.442 1.00 19.36 314 VAL B CA 1
ATOM 5844 C C . VAL B 1 334 ? -2.846 76.367 93.793 1.00 20.87 314 VAL B C 1
ATOM 5845 O O . VAL B 1 334 ? -3.395 76.695 92.741 1.00 22.28 314 VAL B O 1
ATOM 5849 N N . ASN B 1 335 ? -3.104 75.215 94.411 1.00 19.66 315 ASN B N 1
ATOM 5850 C CA . ASN B 1 335 ? -4.081 74.274 93.867 1.00 19.96 315 ASN B CA 1
ATOM 5851 C C . ASN B 1 335 ? -5.440 74.951 93.786 1.00 20.65 315 ASN B C 1
ATOM 5852 O O . ASN B 1 335 ? -6.229 74.693 92.880 1.00 21.72 315 ASN B O 1
ATOM 5857 N N . THR B 1 336 ? -5.714 75.831 94.736 1.00 22.18 316 THR B N 1
ATOM 5858 C CA . THR B 1 336 ? -6.987 76.531 94.753 1.00 21.39 316 THR B CA 1
ATOM 5859 C C . THR B 1 336 ? -7.045 77.599 93.676 1.00 21.17 316 THR B C 1
ATOM 5860 O O . THR B 1 336 ? -8.094 77.838 93.082 1.00 23.48 316 THR B O 1
ATOM 5864 N N . LEU B 1 337 ? -5.907 78.228 93.415 1.00 19.39 317 LEU B N 1
ATOM 5865 C CA . LEU B 1 337 ? -5.835 79.259 92.396 1.00 18.86 317 LEU B CA 1
ATOM 5866 C C . LEU B 1 337 ? -5.978 78.607 91.027 1.00 18.32 317 LEU B C 1
ATOM 5867 O O . LEU B 1 337 ? -6.677 79.112 90.162 1.00 18.73 317 LEU B O 1
ATOM 5872 N N . VAL B 1 338 ? -5.314 77.476 90.836 1.00 19.60 318 VAL B N 1
ATOM 5873 C CA . VAL B 1 338 ? -5.395 76.755 89.575 1.00 20.38 318 VAL B CA 1
ATOM 5874 C C . VAL B 1 338 ? -6.850 76.403 89.265 1.00 23.48 318 VAL B C 1
ATOM 5875 O O . VAL B 1 338 ? -7.291 76.522 88.123 1.00 24.66 318 VAL B O 1
ATOM 5879 N N . SER B 1 339 ? -7.588 75.961 90.281 1.00 22.95 319 SER B N 1
ATOM 5880 C CA . SER B 1 339 ? -8.989 75.615 90.109 1.00 23.47 319 SER B CA 1
ATOM 5881 C C . SER B 1 339 ? -9.795 76.820 89.621 1.00 24.03 319 SER B C 1
ATOM 5882 O O . SER B 1 339 ? -10.559 76.717 88.666 1.00 24.00 319 SER B O 1
ATOM 5885 N N . LEU B 1 340 ? -9.633 77.957 90.294 1.00 24.30 320 LEU B N 1
ATOM 5886 C CA . LEU B 1 340 ? -10.362 79.160 89.926 1.00 22.60 320 LEU B CA 1
ATOM 5887 C C . LEU B 1 340 ? -10.060 79.624 88.501 1.00 22.37 320 LEU B C 1
ATOM 5888 O O . LEU B 1 340 ? -10.969 80.017 87.774 1.00 22.68 320 LEU B O 1
ATOM 5893 N N . LEU B 1 341 ? -8.798 79.550 88.088 1.00 22.01 321 LEU B N 1
ATOM 5894 C CA . LEU B 1 341 ? -8.405 79.964 86.742 1.00 22.02 321 LEU B CA 1
ATOM 5895 C C . LEU B 1 341 ? -8.716 78.928 85.664 1.00 23.61 321 LEU B C 1
ATOM 5896 O O . LEU B 1 341 ? -9.062 79.263 84.534 1.00 23.62 321 LEU B O 1
ATOM 5901 N N . SER B 1 342 ? -8.586 77.665 86.034 1.00 26.75 322 SER B N 1
ATOM 5902 C CA . SER B 1 342 ? -8.815 76.554 85.139 1.00 27.77 322 SER B CA 1
ATOM 5903 C C . SER B 1 342 ? -10.285 76.403 84.788 1.00 31.92 322 SER B C 1
ATOM 5904 O O . SER B 1 342 ? -10.640 76.140 83.628 1.00 31.39 322 SER B O 1
ATOM 5915 N N . GLY B 1 344 ? -13.121 78.798 85.599 1.00 35.84 324 GLY B N 1
ATOM 5916 C CA . GLY B 1 344 ? -13.712 80.013 85.073 1.00 34.02 324 GLY B CA 1
ATOM 5917 C C . GLY B 1 344 ? -15.117 80.056 85.630 1.00 32.37 324 GLY B C 1
ATOM 5918 O O . GLY B 1 344 ? -15.627 79.023 86.044 1.00 32.18 324 GLY B O 1
ATOM 5919 N N . SER B 1 345 ? -15.744 81.228 85.659 1.00 33.18 325 SER B N 1
ATOM 5920 C CA . SER B 1 345 ? -17.107 81.351 86.189 1.00 32.31 325 SER B CA 1
ATOM 5921 C C . SER B 1 345 ? -18.109 80.585 85.341 1.00 32.26 325 SER B C 1
ATOM 5922 O O . SER B 1 345 ? -19.021 79.949 85.862 1.00 32.80 325 SER B O 1
ATOM 5925 N N . LYS B 1 346 ? -17.935 80.653 84.028 1.00 32.93 326 LYS B N 1
ATOM 5926 C CA . LYS B 1 346 ? -18.835 79.970 83.113 1.00 34.42 326 LYS B CA 1
ATOM 5927 C C . LYS B 1 346 ? -18.846 78.474 83.403 1.00 34.00 326 LYS B C 1
ATOM 5928 O O . LYS B 1 346 ? -19.848 77.949 83.887 1.00 34.44 326 LYS B O 1
ATOM 5934 N N . ASN B 1 347 ? -17.742 77.788 83.118 1.00 33.31 327 ASN B N 1
ATOM 5935 C CA . ASN B 1 347 ? -17.660 76.349 83.374 1.00 31.68 327 ASN B CA 1
ATOM 5936 C C . ASN B 1 347 ? -18.214 75.946 84.749 1.00 31.96 327 ASN B C 1
ATOM 5937 O O . ASN B 1 347 ? -18.835 74.886 84.901 1.00 29.83 327 ASN B O 1
ATOM 5942 N N . TYR B 1 348 ? -17.994 76.785 85.756 1.00 31.12 328 TYR B N 1
ATOM 5943 C CA . TYR B 1 348 ? -18.476 76.448 87.085 1.00 32.13 328 TYR B CA 1
ATOM 5944 C C . TYR B 1 348 ? -19.990 76.358 87.133 1.00 33.15 328 TYR B C 1
ATOM 5945 O O . TYR B 1 348 ? -20.544 75.404 87.679 1.00 34.90 328 TYR B O 1
ATOM 5954 N N . LEU B 1 349 ? -20.665 77.353 86.571 1.00 33.42 329 LEU B N 1
ATOM 5955 C CA . LEU B 1 349 ? -22.121 77.358 86.576 1.00 31.91 329 LEU B CA 1
ATOM 5956 C C . LEU B 1 349 ? -22.695 76.122 85.900 1.00 32.14 329 LEU B C 1
ATOM 5957 O O . LEU B 1 349 ? -23.726 75.606 86.329 1.00 31.29 329 LEU B O 1
ATOM 5962 N N . GLU B 1 350 ? -22.031 75.640 84.852 1.00 33.28 330 GLU B N 1
ATOM 5963 C CA . GLU B 1 350 ? -22.501 74.436 84.187 1.00 36.23 330 GLU B CA 1
ATOM 5964 C C . GLU B 1 350 ? -22.410 73.274 85.180 1.00 36.10 330 GLU B C 1
ATOM 5965 O O . GLU B 1 350 ? -23.330 72.464 85.269 1.00 36.50 330 GLU B O 1
ATOM 5971 N N . LEU B 1 351 ? -21.310 73.196 85.933 1.00 34.97 331 LEU B N 1
ATOM 5972 C CA . LEU B 1 351 ? -21.147 72.121 86.919 1.00 32.62 331 LEU B CA 1
ATOM 5973 C C . LEU B 1 351 ? -22.307 72.116 87.907 1.00 31.85 331 LEU B C 1
ATOM 5974 O O . LEU B 1 351 ? -22.885 71.067 88.194 1.00 32.24 331 LEU B O 1
ATOM 5979 N N . VAL B 1 352 ? -22.628 73.298 88.429 1.00 31.91 332 VAL B N 1
ATOM 5980 C CA . VAL B 1 352 ? -23.721 73.477 89.377 1.00 30.95 332 VAL B CA 1
ATOM 5981 C C . VAL B 1 352 ? -25.034 73.120 88.690 1.00 31.74 332 VAL B C 1
ATOM 5982 O O . VAL B 1 352 ? -25.904 72.493 89.285 1.00 32.41 332 VAL B O 1
ATOM 5986 N N . LYS B 1 353 ? -25.157 73.502 87.425 1.00 33.19 333 LYS B N 1
ATOM 5987 C CA . LYS B 1 353 ? -26.352 73.216 86.636 1.00 33.98 333 LYS B CA 1
ATOM 5988 C C . LYS B 1 353 ? -26.442 71.710 86.331 1.00 33.37 333 LYS B C 1
ATOM 5989 O O . LYS B 1 353 ? -27.501 71.111 86.471 1.00 34.97 333 LYS B O 1
ATOM 5995 N N . ASN B 1 354 ? -25.337 71.095 85.921 1.00 33.35 334 ASN B N 1
ATOM 5996 C CA . ASN B 1 354 ? -25.333 69.660 85.639 1.00 33.42 334 ASN B CA 1
ATOM 5997 C C . ASN B 1 354 ? -25.670 68.837 86.899 1.00 33.99 334 ASN B C 1
ATOM 5998 O O . ASN B 1 354 ? -26.301 67.787 86.806 1.00 33.26 334 ASN B O 1
ATOM 6003 N N . GLN B 1 355 ? -25.233 69.314 88.065 1.00 34.39 335 GLN B N 1
ATOM 6004 C CA . GLN B 1 355 ? -25.483 68.630 89.336 1.00 34.87 335 GLN B CA 1
ATOM 6005 C C . GLN B 1 355 ? -26.983 68.590 89.657 1.00 36.98 335 GLN B C 1
ATOM 6006 O O . GLN B 1 355 ? -27.467 67.623 90.248 1.00 35.58 335 GLN B O 1
ATOM 6012 N N . LYS B 1 356 ? -27.706 69.646 89.273 1.00 38.58 336 LYS B N 1
ATOM 6013 C CA . LYS B 1 356 ? -29.149 69.722 89.482 1.00 39.34 336 LYS B CA 1
ATOM 6014 C C . LYS B 1 356 ? -29.810 68.625 88.665 1.00 39.93 336 LYS B C 1
ATOM 6015 O O . LYS B 1 356 ? -30.755 67.995 89.128 1.00 42.52 336 LYS B O 1
ATOM 6021 N N . ASN B 1 357 ? -29.310 68.398 87.452 1.00 39.16 337 ASN B N 1
ATOM 6022 C CA . ASN B 1 357 ? -29.853 67.357 86.580 1.00 38.38 337 ASN B CA 1
ATOM 6023 C C . ASN B 1 357 ? -29.488 65.964 87.086 1.00 37.92 337 ASN B C 1
ATOM 6024 O O . ASN B 1 357 ? -30.286 65.025 86.972 1.00 38.54 337 ASN B O 1
ATOM 6029 N N . SER B 1 358 ? -28.275 65.820 87.619 1.00 35.27 338 SER B N 1
ATOM 6030 C CA . SER B 1 358 ? -27.824 64.530 88.135 1.00 33.51 338 SER B CA 1
ATOM 6031 C C . SER B 1 358 ? -28.626 64.118 89.366 1.00 33.55 338 SER B C 1
ATOM 6032 O O . SER B 1 358 ? -28.921 62.941 89.561 1.00 33.14 338 SER B O 1
ATOM 6035 N N . LYS B 1 359 ? -28.989 65.097 90.186 1.00 33.35 339 LYS B N 1
ATOM 6036 C CA . LYS B 1 359 ? -29.753 64.832 91.390 1.00 33.38 339 LYS B CA 1
ATOM 6037 C C . LYS B 1 359 ? -31.191 64.508 91.022 1.00 33.31 339 LYS B C 1
ATOM 6038 O O . LYS B 1 359 ? -31.816 63.657 91.654 1.00 32.30 339 LYS B O 1
ATOM 6044 N N . LYS B 1 360 ? -31.717 65.190 90.007 1.00 33.01 340 LYS B N 1
ATOM 6045 C CA . LYS B 1 360 ? -33.077 64.919 89.561 1.00 34.41 340 LYS B CA 1
ATOM 6046 C C . LYS B 1 360 ? -33.120 63.486 89.058 1.00 33.73 340 LYS B C 1
ATOM 6047 O O . LYS B 1 360 ? -34.031 62.727 89.395 1.00 36.16 340 LYS B O 1
ATOM 6053 N N . LEU B 1 361 ? -32.125 63.114 88.263 1.00 31.63 341 LEU B N 1
ATOM 6054 C CA . LEU B 1 361 ? -32.051 61.763 87.726 1.00 31.51 341 LEU B CA 1
ATOM 6055 C C . LEU B 1 361 ? -31.945 60.755 88.874 1.00 33.18 341 LEU B C 1
ATOM 6056 O O . LEU B 1 361 ? -32.738 59.816 88.968 1.00 35.51 341 LEU B O 1
ATOM 6061 N N . LEU B 1 362 ? -30.972 60.954 89.755 1.00 32.17 342 LEU B N 1
ATOM 6062 C CA . LEU B 1 362 ? -30.780 60.045 90.878 1.00 32.28 342 LEU B CA 1
ATOM 6063 C C . LEU B 1 362 ? -32.086 59.777 91.604 1.00 33.66 342 LEU B C 1
ATOM 6064 O O . LEU B 1 362 ? -32.483 58.622 91.778 1.00 34.74 342 LEU B O 1
ATOM 6069 N N . ASP B 1 363 ? -32.757 60.844 92.026 1.00 34.92 343 ASP B N 1
ATOM 6070 C CA . ASP B 1 363 ? -34.004 60.702 92.763 1.00 36.61 343 ASP B CA 1
ATOM 6071 C C . ASP B 1 363 ? -35.089 59.940 92.014 1.00 37.77 343 ASP B C 1
ATOM 6072 O O . ASP B 1 363 ? -35.735 59.065 92.595 1.00 37.59 343 ASP B O 1
ATOM 6077 N N . GLU B 1 364 ? -35.294 60.243 90.733 1.00 38.02 344 GLU B N 1
ATOM 6078 C CA . GLU B 1 364 ? -36.331 59.530 90.008 1.00 38.85 344 GLU B CA 1
ATOM 6079 C C . GLU B 1 364 ? -35.943 58.080 89.752 1.00 37.92 344 GLU B C 1
ATOM 6080 O O . GLU B 1 364 ? -36.815 57.222 89.646 1.00 39.17 344 GLU B O 1
ATOM 6086 N N . LEU B 1 365 ? -34.648 57.789 89.669 1.00 36.98 345 LEU B N 1
ATOM 6087 C CA . LEU B 1 365 ? -34.221 56.400 89.481 1.00 37.20 345 LEU B CA 1
ATOM 6088 C C . LEU B 1 365 ? -34.355 55.665 90.821 1.00 37.51 345 LEU B C 1
ATOM 6089 O O . LEU B 1 365 ? -34.859 54.544 90.874 1.00 38.97 345 LEU B O 1
ATOM 6094 N N . LEU B 1 366 ? -33.902 56.288 91.906 1.00 36.95 346 LEU B N 1
ATOM 6095 C CA . LEU B 1 366 ? -34.016 55.648 93.213 1.00 36.97 346 LEU B CA 1
ATOM 6096 C C . LEU B 1 366 ? -35.476 55.470 93.586 1.00 37.11 346 LEU B C 1
ATOM 6097 O O . LEU B 1 366 ? -35.853 54.453 94.162 1.00 39.08 346 LEU B O 1
ATOM 6102 N N . ASN B 1 367 ? -36.303 56.452 93.254 1.00 37.27 347 ASN B N 1
ATOM 6103 C CA . ASN B 1 367 ? -37.711 56.358 93.588 1.00 39.04 347 ASN B CA 1
ATOM 6104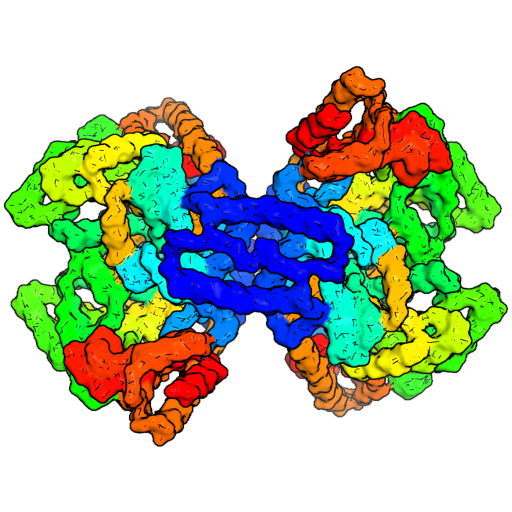 C C . ASN B 1 367 ? -38.345 55.173 92.881 1.00 40.12 347 ASN B C 1
ATOM 6105 O O . ASN B 1 367 ? -39.062 54.383 93.493 1.00 40.73 347 ASN B O 1
ATOM 6110 N N . ASP B 1 368 ? -38.079 55.051 91.586 1.00 41.16 348 ASP B N 1
ATOM 6111 C CA . ASP B 1 368 ? -38.620 53.951 90.810 1.00 40.31 348 ASP B CA 1
ATOM 6112 C C . ASP B 1 368 ? -38.088 52.649 91.401 1.00 39.92 348 ASP B C 1
ATOM 6113 O O . ASP B 1 368 ? -38.804 51.649 91.475 1.00 41.10 348 ASP B O 1
ATOM 6118 N N . LEU B 1 369 ? -36.836 52.662 91.848 1.00 38.19 349 LEU B N 1
ATOM 6119 C CA . LEU B 1 369 ? -36.254 51.464 92.437 1.00 37.30 349 LEU B CA 1
ATOM 6120 C C . LEU B 1 369 ? -36.982 51.059 93.727 1.00 37.66 349 LEU B C 1
ATOM 6121 O O . LEU B 1 369 ? -37.120 49.872 94.023 1.00 36.41 349 LEU B O 1
ATOM 6126 N N . SER B 1 370 ? -37.448 52.041 94.494 1.00 37.82 350 SER B N 1
ATOM 6127 C CA . SER B 1 370 ? -38.143 51.737 95.736 1.00 38.43 350 SER B CA 1
ATOM 6128 C C . SER B 1 370 ? -39.540 51.153 95.499 1.00 40.25 350 SER B C 1
ATOM 6129 O O . SER B 1 370 ? -40.013 50.346 96.290 1.00 39.92 350 SER B O 1
ATOM 6132 N N . LYS B 1 371 ? -40.200 51.546 94.410 1.00 42.31 351 LYS B N 1
ATOM 6133 C CA . LYS B 1 371 ? -41.532 51.022 94.114 1.00 43.09 351 LYS B CA 1
ATOM 6134 C C . LYS B 1 371 ? -41.464 49.510 93.957 1.00 44.01 351 LYS B C 1
ATOM 6135 O O . LYS B 1 371 ? -42.347 48.790 94.419 1.00 43.32 351 LYS B O 1
ATOM 6141 N N . LYS B 1 372 ? -40.399 49.043 93.309 1.00 44.66 352 LYS B N 1
ATOM 6142 C CA . LYS B 1 372 ? -40.197 47.621 93.040 1.00 46.64 352 LYS B CA 1
ATOM 6143 C C . LYS B 1 372 ? -39.214 46.882 93.950 1.00 47.33 352 LYS B C 1
ATOM 6144 O O . LYS B 1 372 ? -38.845 45.743 93.662 1.00 47.61 352 LYS B O 1
ATOM 6150 N N . THR B 1 373 ? -38.810 47.515 95.048 1.00 48.62 353 THR B N 1
ATOM 6151 C CA . THR B 1 373 ? -37.857 46.915 95.985 1.00 47.97 353 THR B CA 1
ATOM 6152 C C . THR B 1 373 ? -38.479 46.491 97.311 1.00 49.33 353 THR B C 1
ATOM 6153 O O . THR B 1 373 ? -38.247 45.386 97.800 1.00 50.53 353 THR B O 1
ATOM 6157 N N . GLY B 1 374 ? -39.268 47.383 97.888 1.00 49.61 354 GLY B N 1
ATOM 6158 C CA . GLY B 1 374 ? -39.884 47.122 99.171 1.00 50.17 354 GLY B CA 1
ATOM 6159 C C . GLY B 1 374 ? -40.267 48.500 99.647 1.00 50.68 354 GLY B C 1
ATOM 6160 O O . GLY B 1 374 ? -40.715 48.716 100.778 1.00 50.97 354 GLY B O 1
ATOM 6161 N N . GLY B 1 375 ? -40.049 49.443 98.736 1.00 50.69 355 GLY B N 1
ATOM 6162 C CA . GLY B 1 375 ? -40.383 50.833 98.962 1.00 47.92 355 GLY B CA 1
ATOM 6163 C C . GLY B 1 375 ? -39.505 51.646 99.877 1.00 46.38 355 GLY B C 1
ATOM 6164 O O . GLY B 1 375 ? -38.536 51.166 100.471 1.00 44.43 355 GLY B O 1
ATOM 6165 N N . LYS B 1 376 ? -39.881 52.919 99.939 1.00 46.38 356 LYS B N 1
ATOM 6166 C CA . LYS B 1 376 ? -39.274 53.947 100.766 1.00 44.08 356 LYS B CA 1
ATOM 6167 C C . LYS B 1 376 ? -38.048 54.708 100.285 1.00 42.69 356 LYS B C 1
ATOM 6168 O O . LYS B 1 376 ? -36.899 54.317 100.514 1.00 42.04 356 LYS B O 1
ATOM 6174 N N . PHE B 1 377 ? -38.339 55.818 99.615 1.00 41.28 357 PHE B N 1
ATOM 6175 C CA . PHE B 1 377 ? -37.352 56.760 99.123 1.00 39.41 357 PHE B CA 1
ATOM 6176 C C . PHE B 1 377 ? -37.403 57.762 100.279 1.00 39.16 357 PHE B C 1
ATOM 6177 O O . PHE B 1 377 ? -38.266 58.641 100.305 1.00 38.33 357 PHE B O 1
ATOM 6185 N N . LEU B 1 378 ? -36.497 57.616 101.243 1.00 38.21 358 LEU B N 1
ATOM 6186 C CA . LEU B 1 378 ? -36.500 58.478 102.430 1.00 37.53 358 LEU B CA 1
ATOM 6187 C C . LEU B 1 378 ? -36.649 59.965 102.195 1.00 36.52 358 LEU B C 1
ATOM 6188 O O . LEU B 1 378 ? -36.153 60.509 101.212 1.00 37.38 358 LEU B O 1
ATOM 6193 N N . ASP B 1 379 ? -37.344 60.619 103.117 1.00 36.53 359 ASP B N 1
ATOM 6194 C CA . ASP B 1 379 ? -37.569 62.054 103.027 1.00 38.02 359 ASP B CA 1
ATOM 6195 C C . ASP B 1 379 ? -36.464 62.821 103.758 1.00 37.20 359 ASP B C 1
ATOM 6196 O O . ASP B 1 379 ? -36.556 63.054 104.965 1.00 36.94 359 ASP B O 1
ATOM 6201 N N . VAL B 1 380 ? -35.432 63.218 103.019 1.00 36.75 360 VAL B N 1
ATOM 6202 C CA . VAL B 1 380 ? -34.304 63.951 103.589 1.00 35.61 360 VAL B CA 1
ATOM 6203 C C . VAL B 1 380 ? -34.024 65.268 102.892 1.00 35.66 360 VAL B C 1
ATOM 6204 O O . VAL B 1 380 ? -34.228 65.408 101.690 1.00 33.81 360 VAL B O 1
ATOM 6208 N N . GLU B 1 381 ? -33.522 66.217 103.678 1.00 37.37 361 GLU B N 1
ATOM 6209 C CA . GLU B 1 381 ? -33.196 67.574 103.234 1.00 38.12 361 GLU B CA 1
ATOM 6210 C C . GLU B 1 381 ? -32.019 67.730 102.256 1.00 37.36 361 GLU B C 1
ATOM 6211 O O . GLU B 1 381 ? -31.985 68.683 101.477 1.00 36.87 361 GLU B O 1
ATOM 6217 N N . SER B 1 382 ? -31.068 66.803 102.281 1.00 37.28 362 SER B N 1
ATOM 6218 C CA . SER B 1 382 ? -29.900 66.905 101.409 1.00 38.15 362 SER B CA 1
ATOM 6219 C C . SER B 1 382 ? -30.157 67.229 99.941 1.00 39.44 362 SER B C 1
ATOM 6220 O O . SER B 1 382 ? -30.944 66.555 99.260 1.00 40.72 362 SER B O 1
ATOM 6223 N N . PRO B 1 383 ? -29.477 68.268 99.427 1.00 38.90 363 PRO B N 1
ATOM 6224 C CA . PRO B 1 383 ? -29.629 68.674 98.031 1.00 37.78 363 PRO B CA 1
ATOM 6225 C C . PRO B 1 383 ? -28.700 67.866 97.134 1.00 36.97 363 PRO B C 1
ATOM 6226 O O . PRO B 1 383 ? -28.859 67.866 95.916 1.00 37.11 363 PRO B O 1
ATOM 6230 N N . ILE B 1 384 ? -27.729 67.181 97.733 1.00 35.82 364 ILE B N 1
ATOM 6231 C CA . ILE B 1 384 ? -26.789 66.402 96.938 1.00 36.43 364 ILE B CA 1
ATOM 6232 C C . ILE B 1 384 ? -26.936 64.889 97.119 1.00 36.71 364 ILE B C 1
ATOM 6233 O O . ILE B 1 384 ? -26.537 64.112 96.242 1.00 35.99 364 ILE B O 1
ATOM 6238 N N . ALA B 1 385 ? -27.511 64.462 98.241 1.00 35.91 365 ALA B N 1
ATOM 6239 C CA . ALA B 1 385 ? -27.659 63.033 98.488 1.00 37.04 365 ALA B CA 1
ATOM 6240 C C . ALA B 1 385 ? -29.079 62.574 98.812 1.00 37.95 365 ALA B C 1
ATOM 6241 O O . ALA B 1 385 ? -29.850 63.288 99.453 1.00 38.85 365 ALA B O 1
ATOM 6243 N N . SER B 1 386 ? -29.416 61.370 98.358 1.00 38.70 366 SER B N 1
ATOM 6244 C CA . SER B 1 386 ? -30.735 60.798 98.606 1.00 39.65 366 SER B CA 1
ATOM 6245 C C . SER B 1 386 ? -30.609 59.351 99.107 1.00 38.94 366 SER B C 1
ATOM 6246 O O . SER B 1 386 ? -29.671 58.637 98.750 1.00 36.12 366 SER B O 1
ATOM 6249 N N . CYS B 1 387 ? -31.569 58.925 99.926 1.00 39.83 367 CYS B N 1
ATOM 6250 C CA . CYS B 1 387 ? -31.537 57.585 100.514 1.00 40.05 367 CYS B CA 1
ATOM 6251 C C . CYS B 1 387 ? -32.696 56.642 100.180 1.00 39.22 367 CYS B C 1
ATOM 6252 O O . CYS B 1 387 ? -33.833 57.062 99.957 1.00 40.39 367 CYS B O 1
ATOM 6255 N N . ILE B 1 388 ? -32.387 55.352 100.176 1.00 37.97 368 ILE B N 1
ATOM 6256 C CA . ILE B 1 388 ? -33.370 54.312 99.923 1.00 36.61 368 ILE B CA 1
ATOM 6257 C C . ILE B 1 388 ? -33.236 53.308 101.066 1.00 37.37 368 ILE B C 1
ATOM 6258 O O . ILE B 1 388 ? -32.136 52.842 101.362 1.00 35.38 368 ILE B O 1
ATOM 6263 N N . SER B 1 389 ? -34.343 53.004 101.736 1.00 39.04 369 SER B N 1
ATOM 6264 C CA . SER B 1 389 ? -34.301 52.034 102.829 1.00 39.27 369 SER B CA 1
ATOM 6265 C C . SER B 1 389 ? -34.277 50.637 102.211 1.00 40.48 369 SER B C 1
ATOM 6266 O O . SER B 1 389 ? -34.875 50.404 101.160 1.00 39.08 369 SER B O 1
ATOM 6269 N N . VAL B 1 390 ? -33.575 49.714 102.857 1.00 42.52 370 VAL B N 1
ATOM 6270 C CA . VAL B 1 390 ? -33.487 48.349 102.361 1.00 44.75 370 VAL B CA 1
ATOM 6271 C C . VAL B 1 390 ? -34.040 47.331 103.359 1.00 46.43 370 VAL B C 1
ATOM 6272 O O . VAL B 1 390 ? -34.116 47.587 104.561 1.00 45.08 370 VAL B O 1
ATOM 6276 N N . ASN B 1 391 ? -34.427 46.170 102.843 1.00 49.47 371 ASN B N 1
ATOM 6277 C CA . ASN B 1 391 ? -35.018 45.120 103.663 1.00 50.99 371 ASN B CA 1
ATOM 6278 C C . ASN B 1 391 ? -34.022 44.091 104.195 1.00 51.14 371 ASN B C 1
ATOM 6279 O O . ASN B 1 391 ? -34.428 43.031 104.669 1.00 51.79 371 ASN B O 1
ATOM 6284 N N . SER B 1 392 ? -32.728 44.399 104.122 1.00 50.47 372 SER B N 1
ATOM 6285 C CA . SER B 1 392 ? -31.696 43.487 104.614 1.00 50.24 372 SER B CA 1
ATOM 6286 C C . SER B 1 392 ? -30.454 44.262 105.048 1.00 50.97 372 SER B C 1
ATOM 6287 O O . SER B 1 392 ? -30.381 45.473 104.848 1.00 53.00 372 SER B O 1
ATOM 6290 N N . ASP B 1 393 ? -29.480 43.567 105.634 1.00 50.56 373 ASP B N 1
ATOM 6291 C CA . ASP B 1 393 ? -28.250 44.200 106.112 1.00 50.74 373 ASP B CA 1
ATOM 6292 C C . ASP B 1 393 ? -27.619 45.179 105.119 1.00 50.05 373 ASP B C 1
ATOM 6293 O O . ASP B 1 393 ? -27.190 44.792 104.032 1.00 49.47 373 ASP B O 1
ATOM 6298 N N . PRO B 1 394 ? -27.542 46.464 105.497 1.00 49.57 374 PRO B N 1
ATOM 6299 C CA . PRO B 1 394 ? -26.972 47.551 104.687 1.00 49.36 374 PRO B CA 1
ATOM 6300 C C . PRO B 1 394 ? -25.468 47.434 104.422 1.00 48.79 374 PRO B C 1
ATOM 6301 O O . PRO B 1 394 ? -25.007 47.672 103.300 1.00 47.96 374 PRO B O 1
ATOM 6305 N N . VAL B 1 395 ? -24.713 47.083 105.463 1.00 47.72 375 VAL B N 1
ATOM 6306 C CA . VAL B 1 395 ? -23.261 46.927 105.364 1.00 46.17 375 VAL B CA 1
ATOM 6307 C C . VAL B 1 395 ? -22.926 45.936 104.262 1.00 45.87 375 VAL B C 1
ATOM 6308 O O . VAL B 1 395 ? -22.024 46.145 103.458 1.00 45.51 375 VAL B O 1
ATOM 6312 N N . GLU B 1 396 ? -23.678 44.848 104.244 1.00 47.31 376 GLU B N 1
ATOM 6313 C CA . GLU B 1 396 ? -23.513 43.788 103.268 1.00 48.22 376 GLU B CA 1
ATOM 6314 C C . GLU B 1 396 ? -23.787 44.330 101.861 1.00 46.79 376 GLU B C 1
ATOM 6315 O O . GLU B 1 396 ? -22.994 44.121 100.948 1.00 46.34 376 GLU B O 1
ATOM 6321 N N . ILE B 1 397 ? -24.906 45.031 101.692 1.00 45.42 377 ILE B N 1
ATOM 6322 C CA . ILE B 1 397 ? -25.267 45.599 100.394 1.00 44.64 377 ILE B CA 1
ATOM 6323 C C . ILE B 1 397 ? -24.212 46.595 99.908 1.00 45.44 377 ILE B C 1
ATOM 6324 O O . ILE B 1 397 ? -23.779 46.542 98.753 1.00 45.53 377 ILE B O 1
ATOM 6329 N N . ALA B 1 398 ? -23.799 47.498 100.794 1.00 45.03 378 ALA B N 1
ATOM 6330 C CA . ALA B 1 398 ? -22.787 48.488 100.459 1.00 44.44 378 ALA B CA 1
ATOM 6331 C C . ALA B 1 398 ? -21.477 47.780 100.087 1.00 45.24 378 ALA B C 1
ATOM 6332 O O . ALA B 1 398 ? -20.664 48.314 99.331 1.00 44.36 378 ALA B O 1
ATOM 6334 N N . ALA B 1 399 ? -21.279 46.576 100.623 1.00 46.23 379 ALA B N 1
ATOM 6335 C CA . ALA B 1 399 ? -20.076 45.793 100.339 1.00 47.63 379 ALA B CA 1
ATOM 6336 C C . ALA B 1 399 ? -20.195 45.107 98.982 1.00 49.59 379 ALA B C 1
ATOM 6337 O O . ALA B 1 399 ? -19.199 44.943 98.272 1.00 50.20 379 ALA B O 1
ATOM 6339 N N . LYS B 1 400 ? -21.410 44.694 98.624 1.00 50.70 380 LYS B N 1
ATOM 6340 C CA . LYS B 1 400 ? -21.626 44.053 97.333 1.00 52.65 380 LYS B CA 1
ATOM 6341 C C . LYS B 1 400 ? -21.408 45.132 96.286 1.00 53.71 380 LYS B C 1
ATOM 6342 O O . LYS B 1 400 ? -20.882 44.870 95.208 1.00 54.98 380 LYS B O 1
ATOM 6348 N N . LEU B 1 401 ? -21.816 46.354 96.618 1.00 53.69 381 LEU B N 1
ATOM 6349 C CA . LEU B 1 401 ? -21.645 47.485 95.719 1.00 53.36 381 LEU B CA 1
ATOM 6350 C C . LEU B 1 401 ? -20.166 47.763 95.554 1.00 55.20 381 LEU B C 1
ATOM 6351 O O . LEU B 1 401 ? -19.653 47.799 94.439 1.00 55.90 381 LEU B O 1
ATOM 6356 N N . TYR B 1 402 ? -19.487 47.952 96.680 1.00 57.70 382 TYR B N 1
ATOM 6357 C CA . TYR B 1 402 ? -18.057 48.230 96.692 1.00 60.31 382 TYR B CA 1
ATOM 6358 C C . TYR B 1 402 ? -17.302 47.216 95.842 1.00 60.69 382 TYR B C 1
ATOM 6359 O O . TYR B 1 402 ? -16.382 47.566 95.097 1.00 61.17 382 TYR B O 1
ATOM 6368 N N . ASN B 1 403 ? -17.705 45.956 95.966 1.00 60.75 383 ASN B N 1
ATOM 6369 C CA . ASN B 1 403 ? -17.099 44.858 95.225 1.00 60.04 383 ASN B CA 1
ATOM 6370 C C . ASN B 1 403 ? -17.375 44.982 93.724 1.00 58.33 383 ASN B C 1
ATOM 6371 O O . ASN B 1 403 ? -16.622 44.471 92.899 1.00 57.80 383 ASN B O 1
ATOM 6376 N N . LEU B 1 404 ? -18.455 45.673 93.378 1.00 56.82 384 LEU B N 1
ATOM 6377 C CA . LEU B 1 404 ? -18.829 45.854 91.983 1.00 55.18 384 LEU B CA 1
ATOM 6378 C C . LEU B 1 404 ? -18.310 47.148 91.376 1.00 54.88 384 LEU B C 1
ATOM 6379 O O . LEU B 1 404 ? -18.931 47.700 90.475 1.00 54.99 384 LEU B O 1
ATOM 6384 N N . ARG B 1 405 ? -17.175 47.629 91.871 1.00 55.37 385 ARG B N 1
ATOM 6385 C CA . ARG B 1 405 ? -16.558 48.851 91.355 1.00 56.60 385 ARG B CA 1
ATOM 6386 C C . ARG B 1 405 ? -17.219 50.166 91.778 1.00 55.01 385 ARG B C 1
ATOM 6387 O O . ARG B 1 405 ? -16.723 51.237 91.432 1.00 55.27 385 ARG B O 1
ATOM 6395 N N . VAL B 1 406 ? -18.330 50.094 92.507 1.00 52.76 386 VAL B N 1
ATOM 6396 C CA . VAL B 1 406 ? -19.022 51.302 92.966 1.00 50.71 386 VAL B CA 1
ATOM 6397 C C . VAL B 1 406 ? -18.370 51.818 94.247 1.00 50.12 386 VAL B C 1
ATOM 6398 O O . VAL B 1 406 ? -18.216 51.073 95.212 1.00 49.17 386 VAL B O 1
ATOM 6402 N N . THR B 1 407 ? -17.995 53.093 94.264 1.00 49.85 387 THR B N 1
ATOM 6403 C CA . THR B 1 407 ? -17.359 53.665 95.446 1.00 50.27 387 THR B CA 1
ATOM 6404 C C . THR B 1 407 ? -18.088 54.915 95.933 1.00 50.11 387 THR B C 1
ATOM 6405 O O . THR B 1 407 ? -18.575 55.718 95.129 1.00 50.57 387 THR B O 1
ATOM 6409 N N . GLY B 1 408 ? -18.171 55.069 97.251 1.00 48.78 388 GLY B N 1
ATOM 6410 C CA . GLY B 1 408 ? -18.835 56.231 97.809 1.00 48.75 388 GLY B CA 1
ATOM 6411 C C . GLY B 1 408 ? -20.128 55.969 98.559 1.00 49.14 388 GLY B C 1
ATOM 6412 O O . GLY B 1 408 ? -20.381 56.634 99.568 1.00 49.25 388 GLY B O 1
ATOM 6413 N N . PRO B 1 409 ? -20.977 55.028 98.100 1.00 49.23 389 PRO B N 1
ATOM 6414 C CA . PRO B 1 409 ? -22.226 54.772 98.822 1.00 48.94 389 PRO B CA 1
ATOM 6415 C C . PRO B 1 409 ? -21.991 54.144 100.189 1.00 48.09 389 PRO B C 1
ATOM 6416 O O . PRO B 1 409 ? -21.085 53.328 100.363 1.00 49.17 389 PRO B O 1
ATOM 6420 N N . ARG B 1 410 ? -22.807 54.546 101.156 1.00 46.50 390 ARG B N 1
ATOM 6421 C CA . ARG B 1 410 ? -22.702 54.033 102.510 1.00 44.81 390 ARG B CA 1
ATOM 6422 C C . ARG B 1 410 ? -23.918 53.174 102.844 1.00 43.07 390 ARG B C 1
ATOM 6423 O O . ARG B 1 410 ? -25.036 53.479 102.418 1.00 41.38 390 ARG B O 1
ATOM 6431 N N . GLY B 1 411 ? -23.680 52.097 103.593 1.00 40.25 391 GLY B N 1
ATOM 6432 C CA . GLY B 1 411 ? -24.748 51.204 104.022 1.00 38.33 391 GLY B CA 1
ATOM 6433 C C . GLY B 1 411 ? -24.863 51.427 105.515 1.00 37.54 391 GLY B C 1
ATOM 6434 O O . GLY B 1 411 ? -23.882 51.279 106.237 1.00 37.56 391 GLY B O 1
ATOM 6435 N N . ILE B 1 412 ? -26.040 51.775 106.008 1.00 36.97 392 ILE B N 1
ATOM 6436 C CA . ILE B 1 412 ? -26.127 52.055 107.430 1.00 37.48 392 ILE B CA 1
ATOM 6437 C C . ILE B 1 412 ? -27.286 51.428 108.187 1.00 38.01 392 ILE B C 1
ATOM 6438 O O . ILE B 1 412 ? -28.447 51.639 107.848 1.00 38.85 392 ILE B O 1
ATOM 6443 N N . LYS B 1 413 ? -26.950 50.649 109.213 1.00 39.44 393 LYS B N 1
ATOM 6444 C CA . LYS B 1 413 ? -27.946 49.984 110.058 1.00 40.86 393 LYS B CA 1
ATOM 6445 C C . LYS B 1 413 ? -28.716 51.055 110.821 1.00 40.00 393 LYS B C 1
ATOM 6446 O O . LYS B 1 413 ? -28.221 52.160 111.023 1.00 39.00 393 LYS B O 1
ATOM 6452 N N . LYS B 1 414 ? -29.925 50.730 111.253 1.00 40.65 394 LYS B N 1
ATOM 6453 C CA . LYS B 1 414 ? -30.708 51.691 112.008 1.00 42.32 394 LYS B CA 1
ATOM 6454 C C . LYS B 1 414 ? -30.080 51.846 113.397 1.00 42.31 394 LYS B C 1
ATOM 6455 O O . LYS B 1 414 ? -30.473 52.703 114.183 1.00 42.37 394 LYS B O 1
ATOM 6461 N N . THR B 1 415 ? -29.079 51.019 113.673 1.00 43.65 395 THR B N 1
ATOM 6462 C CA . THR B 1 415 ? -28.378 51.026 114.952 1.00 44.41 395 THR B CA 1
ATOM 6463 C C . THR B 1 415 ? -27.105 51.864 114.964 1.00 44.83 395 THR B C 1
ATOM 6464 O O . THR B 1 415 ? -26.737 52.414 116.000 1.00 45.52 395 THR B O 1
ATOM 6468 N N . ASP B 1 416 ? -26.430 51.948 113.821 1.00 45.81 396 ASP B N 1
ATOM 6469 C CA . ASP B 1 416 ? -25.198 52.724 113.709 1.00 45.91 396 ASP B CA 1
ATOM 6470 C C . ASP B 1 416 ? -25.446 54.155 114.189 1.00 46.11 396 ASP B C 1
ATOM 6471 O O . ASP B 1 416 ? -26.059 54.958 113.487 1.00 45.50 396 ASP B O 1
ATOM 6476 N N . HIS B 1 417 ? -24.958 54.466 115.384 1.00 46.73 397 HIS B N 1
ATOM 6477 C CA . HIS B 1 417 ? -25.144 55.781 115.990 1.00 46.99 397 HIS B CA 1
ATOM 6478 C C . HIS B 1 417 ? -24.314 56.877 115.352 1.00 46.82 397 HIS B C 1
ATOM 6479 O O . HIS B 1 417 ? -24.786 58.003 115.168 1.00 46.32 397 HIS B O 1
ATOM 6486 N N . PHE B 1 418 ? -23.072 56.552 115.020 1.00 46.51 398 PHE B N 1
ATOM 6487 C CA . PHE B 1 418 ? -22.200 57.533 114.406 1.00 46.20 398 PHE B CA 1
ATOM 6488 C C . PHE B 1 418 ? -22.654 57.805 112.974 1.00 45.43 398 PHE B C 1
ATOM 6489 O O . PHE B 1 418 ? -22.575 58.934 112.499 1.00 45.50 398 PHE B O 1
ATOM 6497 N N . GLY B 1 419 ? -23.145 56.768 112.300 1.00 44.33 399 GLY B N 1
ATOM 6498 C CA . GLY B 1 419 ? -23.592 56.910 110.924 1.00 43.19 399 GLY B CA 1
ATOM 6499 C C . GLY B 1 419 ? -24.914 57.639 110.743 1.00 43.21 399 GLY B C 1
ATOM 6500 O O . GLY B 1 419 ? -25.169 58.240 109.695 1.00 42.77 399 GLY B O 1
ATOM 6501 N N . ASN B 1 420 ? -25.769 57.583 111.755 1.00 41.37 400 ASN B N 1
ATOM 6502 C CA . ASN B 1 420 ? -27.046 58.255 111.663 1.00 40.81 400 ASN B CA 1
ATOM 6503 C C . ASN B 1 420 ? -26.967 59.553 112.425 1.00 41.48 400 ASN B C 1
ATOM 6504 O O . ASN B 1 420 ? -27.948 60.290 112.516 1.00 42.19 400 ASN B O 1
ATOM 6509 N N . CYS B 1 421 ? -25.795 59.832 112.981 1.00 42.27 401 CYS B N 1
ATOM 6510 C CA . CYS B 1 421 ? -25.613 61.061 113.734 1.00 44.07 401 CYS B CA 1
ATOM 6511 C C . CYS B 1 421 ? -26.804 61.157 114.692 1.00 44.18 401 CYS B C 1
ATOM 6512 O O . CYS B 1 421 ? -27.367 62.231 114.917 1.00 45.66 401 CYS B O 1
ATOM 6515 N N . TYR B 1 422 ? -27.188 60.010 115.243 1.00 44.65 402 TYR B N 1
ATOM 6516 C CA . TYR B 1 422 ? -28.318 59.926 116.164 1.00 44.84 402 TYR B CA 1
ATOM 6517 C C . TYR B 1 422 ? -28.073 58.851 117.218 1.00 45.06 402 TYR B C 1
ATOM 6518 O O . TYR B 1 422 ? -27.969 57.669 116.901 1.00 45.37 402 TYR B O 1
ATOM 6527 N N . LEU B 1 423 ? -27.988 59.272 118.475 1.00 45.74 403 LEU B N 1
ATOM 6528 C CA . LEU B 1 423 ? -27.736 58.358 119.581 1.00 46.34 403 LEU B CA 1
ATOM 6529 C C . LEU B 1 423 ? -28.899 57.422 119.892 1.00 46.78 403 LEU B C 1
ATOM 6530 O O . LEU B 1 423 ? -28.753 56.478 120.670 1.00 46.64 403 LEU B O 1
ATOM 6535 N N . GLY B 1 424 ? -30.053 57.683 119.288 1.00 46.50 404 GLY B N 1
ATOM 6536 C CA . GLY B 1 424 ? -31.202 56.821 119.500 1.00 45.78 404 GLY B CA 1
ATOM 6537 C C . GLY B 1 424 ? -31.162 55.765 118.414 1.00 45.68 404 GLY B C 1
ATOM 6538 O O . GLY B 1 424 ? -30.104 55.534 117.823 1.00 45.19 404 GLY B O 1
ATOM 6539 N N . THR B 1 425 ? -32.292 55.119 118.145 1.00 44.28 405 THR B N 1
ATOM 6540 C CA . THR B 1 425 ? -32.342 54.101 117.096 1.00 42.97 405 THR B CA 1
ATOM 6541 C C . THR B 1 425 ? -33.055 54.672 115.873 1.00 43.07 405 THR B C 1
ATOM 6542 O O . THR B 1 425 ? -34.234 55.034 115.946 1.00 42.81 405 THR B O 1
ATOM 6546 N N . TYR B 1 426 ? -32.336 54.758 114.755 1.00 41.54 406 TYR B N 1
ATOM 6547 C CA . TYR B 1 426 ? -32.907 55.294 113.528 1.00 40.26 406 TYR B CA 1
ATOM 6548 C C . TYR B 1 426 ? -33.976 54.356 112.974 1.00 40.24 406 TYR B C 1
ATOM 6549 O O . TYR B 1 426 ? -33.878 53.137 113.116 1.00 40.43 406 TYR B O 1
ATOM 6558 N N . THR B 1 427 ? -34.993 54.930 112.338 1.00 38.81 407 THR B N 1
ATOM 6559 C CA . THR B 1 427 ? -36.102 54.154 111.785 1.00 39.01 407 THR B CA 1
ATOM 6560 C C . THR B 1 427 ? -35.849 53.285 110.544 1.00 38.93 407 THR B C 1
ATOM 6561 O O . THR B 1 427 ? -36.718 52.505 110.156 1.00 36.78 407 THR B O 1
ATOM 6565 N N . HIS B 1 428 ? -34.677 53.394 109.925 1.00 39.47 408 HIS B N 1
ATOM 6566 C CA . HIS B 1 428 ? -34.404 52.597 108.724 1.00 40.40 408 HIS B CA 1
ATOM 6567 C C . HIS B 1 428 ? -32.990 52.068 108.590 1.00 39.54 408 HIS B C 1
ATOM 6568 O O . HIS B 1 428 ? -32.059 52.567 109.204 1.00 40.64 408 HIS B O 1
ATOM 6575 N N . ASP B 1 429 ? -32.861 51.042 107.763 1.00 39.40 409 ASP B N 1
ATOM 6576 C CA . ASP B 1 429 ? -31.573 50.473 107.410 1.00 39.46 409 ASP B CA 1
ATOM 6577 C C . ASP B 1 429 ? -31.585 51.042 105.998 1.00 38.43 409 ASP B C 1
ATOM 6578 O O . ASP B 1 429 ? -32.593 50.910 105.299 1.00 36.18 409 ASP B O 1
ATOM 6583 N N . TYR B 1 430 ? -30.506 51.680 105.563 1.00 37.11 410 TYR B N 1
ATOM 6584 C CA . TYR B 1 430 ? -30.557 52.279 104.246 1.00 36.14 410 TYR B CA 1
ATOM 6585 C C . TYR B 1 430 ? -29.242 52.449 103.537 1.00 36.76 410 TYR B C 1
ATOM 6586 O O . TYR B 1 430 ? -28.170 52.292 104.123 1.00 37.83 410 TYR B O 1
ATOM 6595 N N . ILE B 1 431 ? -29.360 52.775 102.254 1.00 36.38 411 ILE B N 1
ATOM 6596 C CA . ILE B 1 431 ? -28.225 53.040 101.387 1.00 35.74 411 ILE B CA 1
ATOM 6597 C C . ILE B 1 431 ? -28.408 54.476 100.910 1.00 35.07 411 ILE B C 1
ATOM 6598 O O . ILE B 1 431 ? -29.514 54.886 100.566 1.00 35.14 411 ILE B O 1
ATOM 6603 N N . VAL B 1 432 ? -27.327 55.240 100.924 1.00 33.67 412 VAL B N 1
ATOM 6604 C CA . VAL B 1 432 ? -27.356 56.615 100.473 1.00 33.35 412 VAL B CA 1
ATOM 6605 C C . VAL B 1 432 ? -26.275 56.789 99.418 1.00 33.87 412 VAL B C 1
ATOM 6606 O O . VAL B 1 432 ? -25.184 56.246 99.542 1.00 32.93 412 VAL B O 1
ATOM 6618 N N . ASN B 1 434 ? -24.425 59.737 96.539 1.00 35.01 414 ASN B N 1
ATOM 6619 C CA . ASN B 1 434 ? -24.235 61.168 96.322 1.00 35.74 414 ASN B CA 1
ATOM 6620 C C . ASN B 1 434 ? -24.257 61.601 94.882 1.00 37.31 414 ASN B C 1
ATOM 6621 O O . ASN B 1 434 ? -23.971 60.832 93.972 1.00 39.18 414 ASN B O 1
ATOM 6626 N N . ALA B 1 435 ? -24.598 62.864 94.693 1.00 38.76 415 ALA B N 1
ATOM 6627 C CA . ALA B 1 435 ? -24.639 63.474 93.379 1.00 38.22 415 ALA B CA 1
ATOM 6628 C C . ALA B 1 435 ? -23.872 64.780 93.571 1.00 37.72 415 ALA B C 1
ATOM 6629 O O . ALA B 1 435 ? -24.401 65.877 93.370 1.00 36.86 415 ALA B O 1
ATOM 6631 N N . ALA B 1 436 ? -22.620 64.644 93.997 1.00 37.34 416 ALA B N 1
ATOM 6632 C CA . ALA B 1 436 ? -21.756 65.795 94.232 1.00 37.06 416 ALA B CA 1
ATOM 6633 C C . ALA B 1 436 ? -21.417 66.525 92.940 1.00 36.70 416 ALA B C 1
ATOM 6634 O O . ALA B 1 436 ? -21.612 66.003 91.845 1.00 37.83 416 ALA B O 1
ATOM 6636 N N . ILE B 1 437 ? -20.892 67.733 93.091 1.00 36.73 417 ILE B N 1
ATOM 6637 C CA . ILE B 1 437 ? -20.528 68.612 91.982 1.00 35.99 417 ILE B CA 1
ATOM 6638 C C . ILE B 1 437 ? -20.076 67.992 90.654 1.00 35.22 417 ILE B C 1
ATOM 6639 O O . ILE B 1 437 ? -20.620 68.333 89.598 1.00 39.65 417 ILE B O 1
ATOM 6644 N N . GLY B 1 438 ? -19.101 67.094 90.672 1.00 31.94 418 GLY B N 1
ATOM 6645 C CA . GLY B 1 438 ? -18.644 66.548 89.400 1.00 31.18 418 GLY B CA 1
ATOM 6646 C C . GLY B 1 438 ? -19.161 65.202 88.912 1.00 31.07 418 GLY B C 1
ATOM 6647 O O . GLY B 1 438 ? -18.594 64.628 87.971 1.00 28.52 418 GLY B O 1
ATOM 6648 N N . VAL B 1 439 ? -20.233 64.707 89.528 1.00 30.73 419 VAL B N 1
ATOM 6649 C CA . VAL B 1 439 ? -20.813 63.412 89.177 1.00 31.62 419 VAL B CA 1
ATOM 6650 C C . VAL B 1 439 ? -21.286 63.283 87.723 1.00 32.01 419 VAL B C 1
ATOM 6651 O O . VAL B 1 439 ? -21.857 64.213 87.150 1.00 31.19 419 VAL B O 1
ATOM 6655 N N . ARG B 1 440 ? -21.044 62.117 87.134 1.00 33.12 420 ARG B N 1
ATOM 6656 C CA . ARG B 1 440 ? -21.442 61.857 85.759 1.00 35.89 420 ARG B CA 1
ATOM 6657 C C . ARG B 1 440 ? -22.776 61.115 85.659 1.00 36.14 420 ARG B C 1
ATOM 6658 O O . ARG B 1 440 ? -23.089 60.260 86.492 1.00 33.52 420 ARG B O 1
ATOM 6666 N N . THR B 1 441 ? -23.557 61.465 84.637 1.00 37.21 421 THR B N 1
ATOM 6667 C CA . THR B 1 441 ? -24.866 60.858 84.379 1.00 37.43 421 THR B CA 1
ATOM 6668 C C . THR B 1 441 ? -24.739 59.339 84.355 1.00 38.54 421 THR B C 1
ATOM 6669 O O . THR B 1 441 ? -25.606 58.622 84.858 1.00 37.86 421 THR B O 1
ATOM 6673 N N . GLU B 1 442 ? -23.643 58.859 83.777 1.00 40.24 422 GLU B N 1
ATOM 6674 C CA . GLU B 1 442 ? -23.387 57.427 83.672 1.00 43.81 422 GLU B CA 1
ATOM 6675 C C . GLU B 1 442 ? -23.180 56.737 85.020 1.00 43.75 422 GLU B C 1
ATOM 6676 O O . GLU B 1 442 ? -23.671 55.632 85.221 1.00 43.89 422 GLU B O 1
ATOM 6682 N N . ASP B 1 443 ? -22.454 57.381 85.936 1.00 44.47 423 ASP B N 1
ATOM 6683 C CA . ASP B 1 443 ? -22.188 56.800 87.255 1.00 44.23 423 ASP B CA 1
ATOM 6684 C C . ASP B 1 443 ? -23.459 56.583 88.051 1.00 42.79 423 ASP B C 1
ATOM 6685 O O . ASP B 1 443 ? -23.611 55.575 88.737 1.00 41.95 423 ASP B O 1
ATOM 6690 N N . ILE B 1 444 ? -24.360 57.552 87.973 1.00 41.21 424 ILE B N 1
ATOM 6691 C CA . ILE B 1 444 ? -25.618 57.475 88.686 1.00 39.43 424 ILE B CA 1
ATOM 6692 C C . ILE B 1 444 ? -26.504 56.386 88.091 1.00 37.93 424 ILE B C 1
ATOM 6693 O O . ILE B 1 444 ? -27.015 55.537 88.819 1.00 35.68 424 ILE B O 1
ATOM 6698 N N . VAL B 1 445 ? -26.674 56.398 86.773 1.00 36.70 425 VAL B N 1
ATOM 6699 C CA . VAL B 1 445 ? -27.486 55.376 86.121 1.00 37.80 425 VAL B CA 1
ATOM 6700 C C . VAL B 1 445 ? -26.882 54.018 86.468 1.00 39.24 425 VAL B C 1
ATOM 6701 O O . VAL B 1 445 ? -27.570 53.095 86.912 1.00 37.85 425 VAL B O 1
ATOM 6705 N N . ASN B 1 446 ? -25.574 53.923 86.274 1.00 41.26 426 ASN B N 1
ATOM 6706 C CA . ASN B 1 446 ? -24.838 52.698 86.527 1.00 43.69 426 ASN B CA 1
ATOM 6707 C C . ASN B 1 446 ? -24.951 52.224 87.964 1.00 42.75 426 ASN B C 1
ATOM 6708 O O . ASN B 1 446 ? -25.414 51.116 88.220 1.00 43.19 426 ASN B O 1
ATOM 6713 N N . SER B 1 447 ? -24.535 53.065 88.900 1.00 42.00 427 SER B N 1
ATOM 6714 C CA . SER B 1 447 ? -24.581 52.699 90.302 1.00 41.56 427 SER B CA 1
ATOM 6715 C C . SER B 1 447 ? -25.972 52.261 90.755 1.00 41.64 427 SER B C 1
ATOM 6716 O O . SER B 1 447 ? -26.097 51.390 91.618 1.00 41.68 427 SER B O 1
ATOM 6719 N N . VAL B 1 448 ? -27.020 52.849 90.185 1.00 41.63 428 VAL B N 1
ATOM 6720 C CA . VAL B 1 448 ? -28.374 52.456 90.572 1.00 41.03 428 VAL B CA 1
ATOM 6721 C C . VAL B 1 448 ? -28.751 51.098 89.994 1.00 41.77 428 VAL B C 1
ATOM 6722 O O . VAL B 1 448 ? -29.424 50.315 90.654 1.00 42.32 428 VAL B O 1
ATOM 6726 N N . SER B 1 449 ? -28.321 50.817 88.768 1.00 43.77 429 SER B N 1
ATOM 6727 C CA . SER B 1 449 ? -28.626 49.534 88.138 1.00 45.95 429 SER B CA 1
ATOM 6728 C C . SER B 1 449 ? -27.997 48.394 88.930 1.00 46.97 429 SER B C 1
ATOM 6729 O O . SER B 1 449 ? -28.618 47.349 89.139 1.00 47.38 429 SER B O 1
ATOM 6732 N N . LYS B 1 450 ? -26.761 48.597 89.370 1.00 47.33 430 LYS B N 1
ATOM 6733 C CA . LYS B 1 450 ? -26.066 47.584 90.145 1.00 48.05 430 LYS B CA 1
ATOM 6734 C C . LYS B 1 450 ? -26.690 47.441 91.532 1.00 48.87 430 LYS B C 1
ATOM 6735 O O . LYS B 1 450 ? -26.646 46.363 92.131 1.00 49.24 430 LYS B O 1
ATOM 6741 N N . LEU B 1 451 ? -27.268 48.522 92.048 1.00 47.89 431 LEU B N 1
ATOM 6742 C CA . LEU B 1 451 ? -27.904 48.447 93.351 1.00 47.66 431 LEU B CA 1
ATOM 6743 C C . LEU B 1 451 ? -29.111 47.543 93.142 1.00 48.47 431 LEU B C 1
ATOM 6744 O O . LEU B 1 451 ? -29.478 46.762 94.022 1.00 48.32 431 LEU B O 1
ATOM 6749 N N . GLU B 1 452 ? -29.707 47.645 91.955 1.00 49.53 432 GLU B N 1
ATOM 6750 C CA . GLU B 1 452 ? -30.883 46.852 91.603 1.00 51.06 432 GLU B CA 1
ATOM 6751 C C . GLU B 1 452 ? -30.575 45.361 91.473 1.00 50.79 432 GLU B C 1
ATOM 6752 O O . GLU B 1 452 ? -31.397 44.518 91.841 1.00 50.86 432 GLU B O 1
ATOM 6758 N N . LYS B 1 453 ? -29.404 45.030 90.941 1.00 50.63 433 LYS B N 1
ATOM 6759 C CA . LYS B 1 453 ? -29.033 43.628 90.800 1.00 51.52 433 LYS B CA 1
ATOM 6760 C C . LYS B 1 453 ? -28.998 42.997 92.181 1.00 50.26 433 LYS B C 1
ATOM 6761 O O . LYS B 1 453 ? -29.289 41.814 92.341 1.00 50.03 433 LYS B O 1
ATOM 6767 N N . ILE B 1 454 ? -28.650 43.806 93.175 1.00 49.22 434 ILE B N 1
ATOM 6768 C CA . ILE B 1 454 ? -28.567 43.354 94.558 1.00 48.97 434 ILE B CA 1
ATOM 6769 C C . ILE B 1 454 ? -29.933 43.381 95.256 1.00 49.91 434 ILE B C 1
ATOM 6770 O O . ILE B 1 454 ? -30.164 42.476 96.083 1.00 50.82 434 ILE B O 1
ATOM 6783 N N . LEU C 1 22 ? 9.828 91.909 80.626 1.00 55.73 2 LEU C N 1
ATOM 6784 C CA . LEU C 1 22 ? 8.491 91.455 80.998 1.00 55.33 2 LEU C CA 1
ATOM 6785 C C . LEU C 1 22 ? 7.872 92.469 81.965 1.00 55.03 2 LEU C C 1
ATOM 6786 O O . LEU C 1 22 ? 8.536 92.919 82.903 1.00 53.89 2 LEU C O 1
ATOM 6791 N N . ASP C 1 23 ? 6.607 92.825 81.736 1.00 53.98 3 ASP C N 1
ATOM 6792 C CA . ASP C 1 23 ? 5.923 93.789 82.593 1.00 54.32 3 ASP C CA 1
ATOM 6793 C C . ASP C 1 23 ? 4.424 93.501 82.738 1.00 52.55 3 ASP C C 1
ATOM 6794 O O . ASP C 1 23 ? 3.738 93.215 81.759 1.00 52.81 3 ASP C O 1
ATOM 6799 N N . PHE C 1 24 ? 3.925 93.580 83.969 1.00 51.11 4 PHE C N 1
ATOM 6800 C CA . PHE C 1 24 ? 2.514 93.329 84.256 1.00 49.22 4 PHE C CA 1
ATOM 6801 C C . PHE C 1 24 ? 2.063 94.014 85.550 1.00 49.49 4 PHE C C 1
ATOM 6802 O O . PHE C 1 24 ? 2.863 94.208 86.465 1.00 49.16 4 PHE C O 1
ATOM 6810 N N . ASN C 1 25 ? 0.784 94.385 85.617 1.00 49.60 5 ASN C N 1
ATOM 6811 C CA . ASN C 1 25 ? 0.231 95.073 86.787 1.00 50.49 5 ASN C CA 1
ATOM 6812 C C . ASN C 1 25 ? 0.419 94.291 88.080 1.00 49.96 5 ASN C C 1
ATOM 6813 O O . ASN C 1 25 ? -0.234 93.274 88.313 1.00 50.37 5 ASN C O 1
ATOM 6818 N N . ILE C 1 26 ? 1.296 94.812 88.927 1.00 48.53 6 ILE C N 1
ATOM 6819 C CA . ILE C 1 26 ? 1.651 94.199 90.197 1.00 47.71 6 ILE C CA 1
ATOM 6820 C C . ILE C 1 26 ? 1.250 95.044 91.400 1.00 48.06 6 ILE C C 1
ATOM 6821 O O . ILE C 1 26 ? 1.209 94.551 92.523 1.00 47.51 6 ILE C O 1
ATOM 6826 N N . GLU C 1 27 ? 0.948 96.314 91.149 1.00 50.00 7 GLU C N 1
ATOM 6827 C CA . GLU C 1 27 ? 0.616 97.278 92.197 1.00 51.22 7 GLU C CA 1
ATOM 6828 C C . GLU C 1 27 ? -0.586 96.989 93.087 1.00 50.35 7 GLU C C 1
ATOM 6829 O O . GLU C 1 27 ? -1.526 96.303 92.688 1.00 50.28 7 GLU C O 1
ATOM 6835 N N . GLY C 1 28 ? -0.543 97.551 94.295 1.00 48.90 8 GLY C N 1
ATOM 6836 C CA . GLY C 1 28 ? -1.622 97.386 95.254 1.00 48.26 8 GLY C CA 1
ATOM 6837 C C . GLY C 1 28 ? -1.763 95.970 95.762 1.00 48.72 8 GLY C C 1
ATOM 6838 O O . GLY C 1 28 ? -2.873 95.478 95.970 1.00 49.03 8 GLY C O 1
ATOM 6839 N N . LEU C 1 29 ? -0.630 95.310 95.967 1.00 48.02 9 LEU C N 1
ATOM 6840 C CA . LEU C 1 29 ? -0.638 93.940 96.438 1.00 46.06 9 LEU C CA 1
ATOM 6841 C C . LEU C 1 29 ? 0.431 93.700 97.491 1.00 45.74 9 LEU C C 1
ATOM 6842 O O . LEU C 1 29 ? 0.201 92.996 98.467 1.00 45.87 9 LEU C O 1
ATOM 6847 N N . ILE C 1 30 ? 1.592 94.312 97.298 1.00 45.76 10 ILE C N 1
ATOM 6848 C CA . ILE C 1 30 ? 2.713 94.123 98.203 1.00 46.60 10 ILE C CA 1
ATOM 6849 C C . ILE C 1 30 ? 3.420 95.451 98.488 1.00 47.11 10 ILE C C 1
ATOM 6850 O O . ILE C 1 30 ? 3.299 96.399 97.720 1.00 47.85 10 ILE C O 1
ATOM 6855 N N . PRO C 1 31 ? 4.146 95.548 99.611 1.00 47.46 11 PRO C N 1
ATOM 6856 C CA . PRO C 1 31 ? 4.821 96.826 99.860 1.00 48.04 11 PRO C CA 1
ATOM 6857 C C . PRO C 1 31 ? 5.776 97.201 98.720 1.00 48.68 11 PRO C C 1
ATOM 6858 O O . PRO C 1 31 ? 6.258 96.341 97.987 1.00 48.99 11 PRO C O 1
ATOM 6862 N N . LYS C 1 32 ? 6.046 98.492 98.584 1.00 48.98 12 LYS C N 1
ATOM 6863 C CA . LYS C 1 32 ? 6.903 98.998 97.527 1.00 49.66 12 LYS C CA 1
ATOM 6864 C C . LYS C 1 32 ? 8.338 98.472 97.501 1.00 50.11 12 LYS C C 1
ATOM 6865 O O . LYS C 1 32 ? 8.889 98.264 96.426 1.00 49.77 12 LYS C O 1
ATOM 6871 N N . ASN C 1 33 ? 8.960 98.263 98.657 1.00 51.05 13 ASN C N 1
ATOM 6872 C CA . ASN C 1 33 ? 10.336 97.778 98.643 1.00 53.32 13 ASN C CA 1
ATOM 6873 C C . ASN C 1 33 ? 10.429 96.334 98.145 1.00 54.50 13 ASN C C 1
ATOM 6874 O O . ASN C 1 33 ? 11.459 95.921 97.606 1.00 54.65 13 ASN C O 1
ATOM 6887 N N . GLU C 1 35 ? 8.054 95.065 96.010 1.00 51.76 15 GLU C N 1
ATOM 6888 C CA . GLU C 1 35 ? 7.598 95.193 94.640 1.00 51.72 15 GLU C CA 1
ATOM 6889 C C . GLU C 1 35 ? 8.833 95.477 93.798 1.00 50.92 15 GLU C C 1
ATOM 6890 O O . GLU C 1 35 ? 9.027 94.911 92.727 1.00 50.76 15 GLU C O 1
ATOM 6896 N N . LYS C 1 36 ? 9.690 96.338 94.322 1.00 50.81 16 LYS C N 1
ATOM 6897 C CA . LYS C 1 36 ? 10.904 96.727 93.633 1.00 50.26 16 LYS C CA 1
ATOM 6898 C C . LYS C 1 36 ? 11.947 95.611 93.637 1.00 48.47 16 LYS C C 1
ATOM 6899 O O . LYS C 1 36 ? 12.566 95.339 92.609 1.00 48.83 16 LYS C O 1
ATOM 6905 N N . ARG C 1 37 ? 12.143 94.974 94.789 1.00 46.65 17 ARG C N 1
ATOM 6906 C CA . ARG C 1 37 ? 13.113 93.884 94.925 1.00 44.85 17 ARG C CA 1
ATOM 6907 C C . ARG C 1 37 ? 12.673 92.761 93.990 1.00 44.20 17 ARG C C 1
ATOM 6908 O O . ARG C 1 37 ? 13.492 92.141 93.305 1.00 43.16 17 ARG C O 1
ATOM 6916 N N . GLY C 1 38 ? 11.365 92.514 93.972 1.00 42.99 18 GLY C N 1
ATOM 6917 C CA . GLY C 1 38 ? 10.804 91.484 93.121 1.00 42.36 18 GLY C CA 1
ATOM 6918 C C . GLY C 1 38 ? 11.077 91.714 91.643 1.00 43.81 18 GLY C C 1
ATOM 6919 O O . GLY C 1 38 ? 11.403 90.772 90.917 1.00 43.77 18 GLY C O 1
ATOM 6920 N N . GLU C 1 39 ? 10.937 92.953 91.180 1.00 43.87 19 GLU C N 1
ATOM 6921 C CA . GLU C 1 39 ? 11.186 93.244 89.777 1.00 44.36 19 GLU C CA 1
ATOM 6922 C C . GLU C 1 39 ? 12.658 93.038 89.465 1.00 43.33 19 GLU C C 1
ATOM 6923 O O . GLU C 1 39 ? 13.018 92.502 88.419 1.00 43.65 19 GLU C O 1
ATOM 6929 N N . LEU C 1 40 ? 13.506 93.463 90.388 1.00 42.01 20 LEU C N 1
ATOM 6930 C CA . LEU C 1 40 ? 14.944 93.329 90.229 1.00 41.04 20 LEU C CA 1
ATOM 6931 C C . LEU C 1 40 ? 15.321 91.879 89.979 1.00 39.56 20 LEU C C 1
ATOM 6932 O O . LEU C 1 40 ? 16.177 91.588 89.152 1.00 40.01 20 LEU C O 1
ATOM 6937 N N . VAL C 1 41 ? 14.675 90.975 90.705 1.00 38.62 21 VAL C N 1
ATOM 6938 C CA . VAL C 1 41 ? 14.936 89.547 90.582 1.00 37.27 21 VAL C CA 1
ATOM 6939 C C . VAL C 1 41 ? 14.522 88.987 89.229 1.00 36.82 21 VAL C C 1
ATOM 6940 O O . VAL C 1 41 ? 15.289 88.273 88.588 1.00 35.85 21 VAL C O 1
ATOM 6944 N N . LEU C 1 42 ? 13.303 89.309 88.804 1.00 37.30 22 LEU C N 1
ATOM 6945 C CA . LEU C 1 42 ? 12.776 88.824 87.532 1.00 37.65 22 LEU C CA 1
ATOM 6946 C C . LEU C 1 42 ? 13.670 89.228 86.376 1.00 38.49 22 LEU C C 1
ATOM 6947 O O . LEU C 1 42 ? 13.757 88.526 85.374 1.00 39.69 22 LEU C O 1
ATOM 6952 N N . ASN C 1 43 ? 14.349 90.356 86.516 1.00 39.28 23 ASN C N 1
ATOM 6953 C CA . ASN C 1 43 ? 15.221 90.820 85.456 1.00 39.35 23 ASN C CA 1
ATOM 6954 C C . ASN C 1 43 ? 16.522 90.059 85.424 1.00 38.81 23 ASN C C 1
ATOM 6955 O O . ASN C 1 43 ? 16.996 89.687 84.351 1.00 40.25 23 ASN C O 1
ATOM 6960 N N . GLU C 1 44 ? 17.108 89.821 86.588 1.00 37.12 24 GLU C N 1
ATOM 6961 C CA . GLU C 1 44 ? 18.359 89.078 86.617 1.00 37.57 24 GLU C CA 1
ATOM 6962 C C . GLU C 1 44 ? 18.141 87.672 86.081 1.00 34.97 24 GLU C C 1
ATOM 6963 O O . GLU C 1 44 ? 18.996 87.126 85.384 1.00 34.12 24 GLU C O 1
ATOM 6969 N N . TYR C 1 45 ? 16.989 87.095 86.409 1.00 31.32 25 TYR C N 1
ATOM 6970 C CA . TYR C 1 45 ? 16.675 85.738 85.987 1.00 30.13 25 TYR C CA 1
ATOM 6971 C C . TYR C 1 45 ? 16.612 85.619 84.476 1.00 28.28 25 TYR C C 1
ATOM 6972 O O . TYR C 1 45 ? 17.124 84.663 83.903 1.00 25.63 25 TYR C O 1
ATOM 6981 N N . LEU C 1 46 ? 15.988 86.607 83.847 1.00 29.59 26 LEU C N 1
ATOM 6982 C CA . LEU C 1 46 ? 15.815 86.644 82.400 1.00 31.19 26 LEU C CA 1
ATOM 6983 C C . LEU C 1 46 ? 17.034 87.148 81.666 1.00 33.51 26 LEU C C 1
ATOM 6984 O O . LEU C 1 46 ? 17.126 87.009 80.441 1.00 35.64 26 LEU C O 1
ATOM 6989 N N . LYS C 1 47 ? 17.965 87.741 82.403 1.00 35.01 27 LYS C N 1
ATOM 6990 C CA . LYS C 1 47 ? 19.172 88.287 81.800 1.00 38.17 27 LYS C CA 1
ATOM 6991 C C . LYS C 1 47 ? 19.798 87.343 80.767 1.00 38.99 27 LYS C C 1
ATOM 6992 O O . LYS C 1 47 ? 20.166 87.771 79.674 1.00 41.07 27 LYS C O 1
ATOM 6998 N N . GLU C 1 48 ? 19.913 86.060 81.090 1.00 38.77 28 GLU C N 1
ATOM 6999 C CA . GLU C 1 48 ? 20.501 85.123 80.133 1.00 38.97 28 GLU C CA 1
ATOM 7000 C C . GLU C 1 48 ? 19.646 84.968 78.876 1.00 37.97 28 GLU C C 1
ATOM 7001 O O . GLU C 1 48 ? 20.172 84.826 77.773 1.00 38.01 28 GLU C O 1
ATOM 7007 N N . ILE C 1 49 ? 18.330 85.005 79.041 1.00 37.30 29 ILE C N 1
ATOM 7008 C CA . ILE C 1 49 ? 17.432 84.861 77.905 1.00 38.54 29 ILE C CA 1
ATOM 7009 C C . ILE C 1 49 ? 17.527 86.046 76.957 1.00 40.66 29 ILE C C 1
ATOM 7010 O O . ILE C 1 49 ? 17.720 85.866 75.755 1.00 41.64 29 ILE C O 1
ATOM 7015 N N . GLU C 1 50 ? 17.402 87.258 77.493 1.00 42.80 30 GLU C N 1
ATOM 7016 C CA . GLU C 1 50 ? 17.450 88.437 76.642 1.00 44.62 30 GLU C CA 1
ATOM 7017 C C . GLU C 1 50 ? 18.818 88.625 76.005 1.00 44.00 30 GLU C C 1
ATOM 7018 O O . GLU C 1 50 ? 18.927 89.210 74.925 1.00 45.09 30 GLU C O 1
ATOM 7024 N N . ASP C 1 51 ? 19.862 88.130 76.657 1.00 42.09 31 ASP C N 1
ATOM 7025 C CA . ASP C 1 51 ? 21.197 88.251 76.086 1.00 42.20 31 ASP C CA 1
ATOM 7026 C C . ASP C 1 51 ? 21.294 87.437 74.799 1.00 40.97 31 ASP C C 1
ATOM 7027 O O . ASP C 1 51 ? 22.091 87.753 73.924 1.00 40.67 31 ASP C O 1
ATOM 7032 N N . VAL C 1 52 ? 20.469 86.396 74.688 1.00 40.68 32 VAL C N 1
ATOM 7033 C CA . VAL C 1 52 ? 20.454 85.541 73.501 1.00 39.23 32 VAL C CA 1
ATOM 7034 C C . VAL C 1 52 ? 19.822 86.299 72.333 1.00 38.75 32 VAL C C 1
ATOM 7035 O O . VAL C 1 52 ? 20.323 86.256 71.209 1.00 37.80 32 VAL C O 1
ATOM 7039 N N . PHE C 1 53 ? 18.722 86.997 72.603 1.00 37.86 33 PHE C N 1
ATOM 7040 C CA . PHE C 1 53 ? 18.047 87.787 71.577 1.00 37.99 33 PHE C CA 1
ATOM 7041 C C . PHE C 1 53 ? 18.878 89.001 71.132 1.00 38.23 33 PHE C C 1
ATOM 7042 O O . PHE C 1 53 ? 18.941 89.327 69.939 1.00 38.69 33 PHE C O 1
ATOM 7050 N N . ASN C 1 54 ? 19.512 89.663 72.097 1.00 37.35 34 ASN C N 1
ATOM 7051 C CA . ASN C 1 54 ? 20.326 90.838 71.820 1.00 37.40 34 ASN C CA 1
ATOM 7052 C C . ASN C 1 54 ? 21.649 90.547 71.129 1.00 37.52 34 ASN C C 1
ATOM 7053 O O . ASN C 1 54 ? 21.980 91.198 70.137 1.00 40.45 34 ASN C O 1
ATOM 7058 N N . HIS C 1 55 ? 22.405 89.582 71.641 1.00 35.72 35 HIS C N 1
ATOM 7059 C CA . HIS C 1 55 ? 23.707 89.266 71.060 1.00 37.35 35 HIS C CA 1
ATOM 7060 C C . HIS C 1 55 ? 23.697 88.155 70.025 1.00 37.76 35 HIS C C 1
ATOM 7061 O O . HIS C 1 55 ? 24.473 88.184 69.078 1.00 38.55 35 HIS C O 1
ATOM 7068 N N . ARG C 1 56 ? 22.841 87.160 70.224 1.00 39.04 36 ARG C N 1
ATOM 7069 C CA . ARG C 1 56 ? 22.723 86.044 69.292 1.00 38.21 36 ARG C CA 1
ATOM 7070 C C . ARG C 1 56 ? 24.032 85.294 69.098 1.00 38.56 36 ARG C C 1
ATOM 7071 O O . ARG C 1 56 ? 24.397 84.930 67.975 1.00 38.48 36 ARG C O 1
ATOM 7079 N N . LYS C 1 57 ? 24.729 85.058 70.206 1.00 37.07 37 LYS C N 1
ATOM 7080 C CA . LYS C 1 57 ? 25.996 84.343 70.191 1.00 36.14 37 LYS C CA 1
ATOM 7081 C C . LYS C 1 57 ? 25.891 83.170 71.155 1.00 35.23 37 LYS C C 1
ATOM 7082 O O . LYS C 1 57 ? 24.988 83.119 71.992 1.00 36.16 37 LYS C O 1
ATOM 7088 N N . ILE C 1 58 ? 26.802 82.216 71.037 1.00 32.65 38 ILE C N 1
ATOM 7089 C CA . ILE C 1 58 ? 26.783 81.099 71.952 1.00 30.41 38 ILE C CA 1
ATOM 7090 C C . ILE C 1 58 ? 27.228 81.740 73.258 1.00 31.83 38 ILE C C 1
ATOM 7091 O O . ILE C 1 58 ? 28.224 82.466 73.292 1.00 31.26 38 ILE C O 1
ATOM 7096 N N . PRO C 1 59 ? 26.473 81.522 74.343 1.00 33.07 39 PRO C N 1
ATOM 7097 C CA . PRO C 1 59 ? 26.882 82.133 75.610 1.00 33.88 39 PRO C CA 1
ATOM 7098 C C . PRO C 1 59 ? 28.090 81.406 76.176 1.00 35.18 39 PRO C C 1
ATOM 7099 O O . PRO C 1 59 ? 28.312 80.241 75.856 1.00 36.23 39 PRO C O 1
ATOM 7103 N N . GLU C 1 60 ? 28.876 82.094 76.997 1.00 36.95 40 GLU C N 1
ATOM 7104 C CA . GLU C 1 60 ? 30.055 81.483 77.601 1.00 39.12 40 GLU C CA 1
ATOM 7105 C C . GLU C 1 60 ? 29.651 80.452 78.642 1.00 36.99 40 GLU C C 1
ATOM 7106 O O . GLU C 1 60 ? 30.326 79.445 78.825 1.00 36.87 40 GLU C O 1
ATOM 7112 N N . ASN C 1 61 ? 28.544 80.710 79.326 1.00 35.60 41 ASN C N 1
ATOM 7113 C CA . ASN C 1 61 ? 28.053 79.792 80.345 1.00 33.89 41 ASN C CA 1
ATOM 7114 C C . ASN C 1 61 ? 26.750 79.132 79.918 1.00 32.88 41 ASN C C 1
ATOM 7115 O O . ASN C 1 61 ? 25.818 79.795 79.460 1.00 32.69 41 ASN C O 1
ATOM 7120 N N . GLY C 1 62 ? 26.690 77.818 80.066 1.00 31.36 42 GLY C N 1
ATOM 7121 C CA . GLY C 1 62 ? 25.481 77.111 79.702 1.00 30.36 42 GLY C CA 1
ATOM 7122 C C . GLY C 1 62 ? 24.297 77.602 80.509 1.00 30.10 42 GLY C C 1
ATOM 7123 O O . GLY C 1 62 ? 24.411 77.901 81.703 1.00 30.86 42 GLY C O 1
ATOM 7124 N N . ILE C 1 63 ? 23.156 77.689 79.846 1.00 28.87 43 ILE C N 1
ATOM 7125 C CA . ILE C 1 63 ? 21.921 78.136 80.469 1.00 27.76 43 ILE C CA 1
ATOM 7126 C C . ILE C 1 63 ? 21.146 76.904 80.954 1.00 30.08 43 ILE C C 1
ATOM 7127 O O . ILE C 1 63 ? 21.117 75.871 80.275 1.00 30.68 43 ILE C O 1
ATOM 7132 N N . ASP C 1 64 ? 20.518 77.002 82.123 1.00 32.32 44 ASP C N 1
ATOM 7133 C CA . ASP C 1 64 ? 19.772 75.866 82.673 1.00 33.58 44 ASP C CA 1
ATOM 7134 C C . ASP C 1 64 ? 18.488 75.556 81.898 1.00 32.64 44 ASP C C 1
ATOM 7135 O O . ASP C 1 64 ? 17.872 76.441 81.305 1.00 31.88 44 ASP C O 1
ATOM 7140 N N . ASP C 1 65 ? 18.088 74.288 81.924 1.00 32.80 45 ASP C N 1
ATOM 7141 C CA . ASP C 1 65 ? 16.915 73.816 81.195 1.00 32.65 45 ASP C CA 1
ATOM 7142 C C . ASP C 1 65 ? 15.627 74.619 81.324 1.00 34.09 45 ASP C C 1
ATOM 7143 O O . ASP C 1 65 ? 14.977 74.908 80.309 1.00 34.14 45 ASP C O 1
ATOM 7148 N N . GLU C 1 66 ? 15.243 74.983 82.544 1.00 33.68 46 GLU C N 1
ATOM 7149 C CA . GLU C 1 66 ? 14.007 75.730 82.693 1.00 34.15 46 GLU C CA 1
ATOM 7150 C C . GLU C 1 66 ? 14.052 77.022 81.894 1.00 31.72 46 GLU C C 1
ATOM 7151 O O . GLU C 1 66 ? 13.086 77.360 81.217 1.00 32.45 46 GLU C O 1
ATOM 7157 N N . LYS C 1 67 ? 15.169 77.735 81.936 1.00 30.03 47 LYS C N 1
ATOM 7158 C CA . LYS C 1 67 ? 15.260 78.979 81.182 1.00 29.43 47 LYS C CA 1
ATOM 7159 C C . LYS C 1 67 ? 15.216 78.758 79.677 1.00 27.67 47 LYS C C 1
ATOM 7160 O O . LYS C 1 67 ? 14.641 79.571 78.955 1.00 26.88 47 LYS C O 1
ATOM 7166 N N . ILE C 1 68 ? 15.831 77.682 79.191 1.00 25.12 48 ILE C N 1
ATOM 7167 C CA . ILE C 1 68 ? 15.800 77.430 77.753 1.00 25.88 48 ILE C CA 1
ATOM 7168 C C . ILE C 1 68 ? 14.369 77.129 77.305 1.00 26.77 48 ILE C C 1
ATOM 7169 O O . ILE C 1 68 ? 13.944 77.551 76.225 1.00 25.33 48 ILE C O 1
ATOM 7174 N N . LYS C 1 69 ? 13.626 76.401 78.135 1.00 27.23 49 LYS C N 1
ATOM 7175 C CA . LYS C 1 69 ? 12.250 76.081 77.796 1.00 29.54 49 LYS C CA 1
ATOM 7176 C C . LYS C 1 69 ? 11.439 77.366 77.698 1.00 29.92 49 LYS C C 1
ATOM 7177 O O . LYS C 1 69 ? 10.622 77.518 76.789 1.00 30.56 49 LYS C O 1
ATOM 7183 N N . LEU C 1 70 ? 11.679 78.299 78.618 1.00 29.45 50 LEU C N 1
ATOM 7184 C CA . LEU C 1 70 ? 10.952 79.561 78.606 1.00 29.80 50 LEU C CA 1
ATOM 7185 C C . LEU C 1 70 ? 11.312 80.323 77.331 1.00 30.81 50 LEU C C 1
ATOM 7186 O O . LEU C 1 70 ? 10.448 80.941 76.696 1.00 31.83 50 LEU C O 1
ATOM 7191 N N . PHE C 1 71 ? 12.586 80.263 76.954 1.00 29.46 51 PHE C N 1
ATOM 7192 C CA . PHE C 1 71 ? 13.062 80.925 75.747 1.00 27.62 51 PHE C CA 1
ATOM 7193 C C . PHE C 1 71 ? 12.327 80.323 74.562 1.00 27.98 51 PHE C C 1
ATOM 7194 O O . PHE C 1 71 ? 11.833 81.039 73.712 1.00 31.01 51 PHE C O 1
ATOM 7202 N N . LEU C 1 72 ? 12.233 79.002 74.513 1.00 29.30 52 LEU C N 1
ATOM 7203 C CA . LEU C 1 72 ? 11.549 78.348 73.405 1.00 28.62 52 LEU C CA 1
ATOM 7204 C C . LEU C 1 72 ? 10.032 78.586 73.402 1.00 30.06 52 LEU C C 1
ATOM 7205 O O . LEU C 1 72 ? 9.400 78.599 72.345 1.00 31.54 52 LEU C O 1
ATOM 7210 N N . LYS C 1 73 ? 9.440 78.767 74.576 1.00 31.27 53 LYS C N 1
ATOM 7211 C CA . LYS C 1 73 ? 8.002 79.011 74.646 1.00 32.89 53 LYS C CA 1
ATOM 7212 C C . LYS C 1 73 ? 7.723 80.418 74.107 1.00 34.05 53 LYS C C 1
ATOM 7213 O O . LYS C 1 73 ? 6.742 80.637 73.391 1.00 34.20 53 LYS C O 1
ATOM 7219 N N . PHE C 1 74 ? 8.594 81.368 74.448 1.00 33.05 54 PHE C N 1
ATOM 7220 C CA . PHE C 1 74 ? 8.445 82.741 73.984 1.00 33.12 54 PHE C CA 1
ATOM 7221 C C . PHE C 1 74 ? 8.372 82.777 72.460 1.00 33.94 54 PHE C C 1
ATOM 7222 O O . PHE C 1 74 ? 7.559 83.500 71.882 1.00 33.17 54 PHE C O 1
ATOM 7230 N N . LEU C 1 75 ? 9.234 82.002 71.812 1.00 34.57 55 LEU C N 1
ATOM 7231 C CA . LEU C 1 75 ? 9.258 81.950 70.361 1.00 34.97 55 LEU C CA 1
ATOM 7232 C C . LEU C 1 75 ? 8.033 81.192 69.873 1.00 36.57 55 LEU C C 1
ATOM 7233 O O . LEU C 1 75 ? 7.417 81.558 68.870 1.00 36.29 55 LEU C O 1
ATOM 7238 N N . SER C 1 76 ? 7.674 80.144 70.608 1.00 36.75 56 SER C N 1
ATOM 7239 C CA . SER C 1 76 ? 6.516 79.313 70.283 1.00 38.39 56 SER C CA 1
ATOM 7240 C C . SER C 1 76 ? 5.190 80.080 70.129 1.00 38.21 56 SER C C 1
ATOM 7241 O O . SER C 1 76 ? 4.420 79.826 69.198 1.00 35.89 56 SER C O 1
ATOM 7260 N N . ASP C 1 79 ? 3.740 81.695 66.707 1.00 38.40 59 ASP C N 1
ATOM 7261 C CA . ASP C 1 79 ? 3.277 80.899 65.578 1.00 37.91 59 ASP C CA 1
ATOM 7262 C C . ASP C 1 79 ? 1.756 80.992 65.444 1.00 38.50 59 ASP C C 1
ATOM 7263 O O . ASP C 1 79 ? 1.023 80.832 66.415 1.00 40.82 59 ASP C O 1
ATOM 7268 N N . THR C 1 80 ? 1.301 81.254 64.228 1.00 37.60 60 THR C N 1
ATOM 7269 C CA . THR C 1 80 ? -0.117 81.375 63.897 1.00 38.20 60 THR C CA 1
ATOM 7270 C C . THR C 1 80 ? -1.101 80.480 64.660 1.00 37.74 60 THR C C 1
ATOM 7271 O O . THR C 1 80 ? -2.051 80.972 65.256 1.00 37.60 60 THR C O 1
ATOM 7275 N N . ASP C 1 81 ? -0.881 79.172 64.634 1.00 38.53 61 ASP C N 1
ATOM 7276 C CA . ASP C 1 81 ? -1.782 78.230 65.295 1.00 39.07 61 ASP C CA 1
ATOM 7277 C C . ASP C 1 81 ? -2.012 78.433 66.793 1.00 38.40 61 ASP C C 1
ATOM 7278 O O . ASP C 1 81 ? -2.926 77.843 67.352 1.00 37.69 61 ASP C O 1
ATOM 7283 N N . LYS C 1 82 ? -1.196 79.262 67.439 1.00 38.97 62 LYS C N 1
ATOM 7284 C CA . LYS C 1 82 ? -1.355 79.531 68.871 1.00 40.45 62 LYS C CA 1
ATOM 7285 C C . LYS C 1 82 ? -2.209 80.780 69.110 1.00 40.99 62 LYS C C 1
ATOM 7286 O O . LYS C 1 82 ? -2.480 81.151 70.258 1.00 39.64 62 LYS C O 1
ATOM 7292 N N . ASP C 1 83 ? -2.618 81.424 68.017 1.00 40.86 63 ASP C N 1
ATOM 7293 C CA . ASP C 1 83 ? -3.446 82.629 68.067 1.00 41.83 63 ASP C CA 1
ATOM 7294 C C . ASP C 1 83 ? -4.861 82.229 68.459 1.00 42.46 63 ASP C C 1
ATOM 7295 O O . ASP C 1 83 ? -5.605 81.699 67.645 1.00 43.09 63 ASP C O 1
ATOM 7300 N N . PRO C 1 84 ? -5.261 82.508 69.703 1.00 43.67 64 PRO C N 1
ATOM 7301 C CA . PRO C 1 84 ? -6.606 82.146 70.155 1.00 45.43 64 PRO C CA 1
ATOM 7302 C C . PRO C 1 84 ? -7.726 82.804 69.359 1.00 48.44 64 PRO C C 1
ATOM 7303 O O . PRO C 1 84 ? -8.890 82.405 69.455 1.00 48.40 64 PRO C O 1
ATOM 7307 N N . LYS C 1 85 ? -7.372 83.800 68.555 1.00 50.75 65 LYS C N 1
ATOM 7308 C CA . LYS C 1 85 ? -8.366 84.503 67.760 1.00 52.36 65 LYS C CA 1
ATOM 7309 C C . LYS C 1 85 ? -8.091 84.367 66.261 1.00 53.02 65 LYS C C 1
ATOM 7310 O O . LYS C 1 85 ? -8.368 85.280 65.484 1.00 53.25 65 LYS C O 1
ATOM 7316 N N . SER C 1 86 ? -7.549 83.222 65.854 1.00 53.98 66 SER C N 1
ATOM 7317 C CA . SER C 1 86 ? -7.243 82.992 64.444 1.00 54.29 66 SER C CA 1
ATOM 7318 C C . SER C 1 86 ? -8.321 82.163 63.755 1.00 54.44 66 SER C C 1
ATOM 7319 O O . SER C 1 86 ? -9.182 81.561 64.405 1.00 53.03 66 SER C O 1
ATOM 7322 N N . VAL C 1 87 ? -8.255 82.137 62.429 1.00 55.09 67 VAL C N 1
ATOM 7323 C CA . VAL C 1 87 ? -9.209 81.395 61.617 1.00 56.45 67 VAL C CA 1
ATOM 7324 C C . VAL C 1 87 ? -8.452 80.581 60.571 1.00 56.87 67 VAL C C 1
ATOM 7325 O O . VAL C 1 87 ? -7.896 81.135 59.621 1.00 56.49 67 VAL C O 1
ATOM 7329 N N . ARG C 1 88 ? -8.429 79.263 60.754 1.00 58.24 68 ARG C N 1
ATOM 7330 C CA . ARG C 1 88 ? -7.737 78.374 59.829 1.00 58.62 68 ARG C CA 1
ATOM 7331 C C . ARG C 1 88 ? -8.672 77.557 58.936 1.00 58.13 68 ARG C C 1
ATOM 7332 O O . ARG C 1 88 ? -9.454 76.734 59.412 1.00 57.89 68 ARG C O 1
ATOM 7340 N N . ILE C 1 89 ? -8.587 77.804 57.635 1.00 57.59 69 ILE C N 1
ATOM 7341 C CA . ILE C 1 89 ? -9.390 77.085 56.653 1.00 57.10 69 ILE C CA 1
ATOM 7342 C C . ILE C 1 89 ? -8.460 76.637 55.539 1.00 56.48 69 ILE C C 1
ATOM 7343 O O . ILE C 1 89 ? -8.866 76.488 54.385 1.00 56.84 69 ILE C O 1
ATOM 7348 N N . GLY C 1 90 ? -7.200 76.427 55.904 1.00 55.62 70 GLY C N 1
ATOM 7349 C CA . GLY C 1 90 ? -6.210 75.996 54.938 1.00 54.07 70 GLY C CA 1
ATOM 7350 C C . GLY C 1 90 ? -6.154 74.489 54.816 1.00 53.52 70 GLY C C 1
ATOM 7351 O O . GLY C 1 90 ? -6.791 73.767 55.584 1.00 52.50 70 GLY C O 1
ATOM 7352 N N . GLU C 1 91 ? -5.389 74.020 53.836 1.00 53.21 71 GLU C N 1
ATOM 7353 C CA . GLU C 1 91 ? -5.223 72.596 53.578 1.00 52.97 71 GLU C CA 1
ATOM 7354 C C . GLU C 1 91 ? -4.308 71.970 54.617 1.00 50.74 71 GLU C C 1
ATOM 7355 O O . GLU C 1 91 ? -4.410 70.786 54.913 1.00 49.92 71 GLU C O 1
ATOM 7361 N N . ARG C 1 92 ? -3.413 72.792 55.157 1.00 49.06 72 ARG C N 1
ATOM 7362 C CA . ARG C 1 92 ? -2.444 72.389 56.170 1.00 45.59 72 ARG C CA 1
ATOM 7363 C C . ARG C 1 92 ? -2.339 73.532 57.171 1.00 46.53 72 ARG C C 1
ATOM 7364 O O . ARG C 1 92 ? -1.604 74.497 56.960 1.00 47.59 72 ARG C O 1
ATOM 7372 N N . GLU C 1 93 ? -3.085 73.424 58.261 1.00 46.31 73 GLU C N 1
ATOM 7373 C CA . GLU C 1 93 ? -3.092 74.462 59.271 1.00 45.99 73 GLU C CA 1
ATOM 7374 C C . GLU C 1 93 ? -2.420 74.003 60.561 1.00 45.02 73 GLU C C 1
ATOM 7375 O O . GLU C 1 93 ? -2.619 74.590 61.624 1.00 42.58 73 GLU C O 1
ATOM 7381 N N . ALA C 1 94 ? -1.623 72.944 60.455 1.00 45.01 74 ALA C N 1
ATOM 7382 C CA . ALA C 1 94 ? -0.887 72.398 61.593 1.00 45.33 74 ALA C CA 1
ATOM 7383 C C . ALA C 1 94 ? -1.710 72.129 62.849 1.00 44.68 74 ALA C C 1
ATOM 7384 O O . ALA C 1 94 ? -1.308 72.516 63.944 1.00 44.69 74 ALA C O 1
ATOM 7386 N N . ARG C 1 95 ? -2.856 71.477 62.705 1.00 44.13 75 ARG C N 1
ATOM 7387 C CA . ARG C 1 95 ? -3.670 71.177 63.875 1.00 43.87 75 ARG C CA 1
ATOM 7388 C C . ARG C 1 95 ? -3.069 69.911 64.465 1.00 43.38 75 ARG C C 1
ATOM 7389 O O . ARG C 1 95 ? -2.846 68.943 63.734 1.00 44.47 75 ARG C O 1
ATOM 7397 N N . THR C 1 96 ? -2.783 69.926 65.766 1.00 40.43 76 THR C N 1
ATOM 7398 C CA . THR C 1 96 ? -2.229 68.757 66.446 1.00 39.36 76 THR C CA 1
ATOM 7399 C C . THR C 1 96 ? -3.305 68.205 67.355 1.00 37.67 76 THR C C 1
ATOM 7400 O O . THR C 1 96 ? -4.139 68.950 67.851 1.00 40.03 76 THR C O 1
ATOM 7404 N N . TYR C 1 97 ? -3.282 66.904 67.588 1.00 35.94 77 TYR C N 1
ATOM 7405 C CA . TYR C 1 97 ? -4.292 66.289 68.428 1.00 34.56 77 TYR C CA 1
ATOM 7406 C C . TYR C 1 97 ? -3.954 66.232 69.914 1.00 35.81 77 TYR C C 1
ATOM 7407 O O . TYR C 1 97 ? -4.797 66.548 70.756 1.00 36.56 77 TYR C O 1
ATOM 7416 N N . SER C 1 98 ? -2.726 65.823 70.230 1.00 34.71 78 SER C N 1
ATOM 7417 C CA . SER C 1 98 ? -2.283 65.672 71.613 1.00 34.54 78 SER C CA 1
ATOM 7418 C C . SER C 1 98 ? -1.245 66.689 72.077 1.00 34.72 78 SER C C 1
ATOM 7419 O O . SER C 1 98 ? -0.410 67.124 71.289 1.00 36.66 78 SER C O 1
ATOM 7422 N N . LYS C 1 99 ? -1.295 67.057 73.358 1.00 33.44 79 LYS C N 1
ATOM 7423 C CA . LYS C 1 99 ? -0.331 68.001 73.914 1.00 33.77 79 LYS C CA 1
ATOM 7424 C C . LYS C 1 99 ? 1.077 67.434 73.739 1.00 31.56 79 LYS C C 1
ATOM 7425 O O . LYS C 1 99 ? 2.034 68.176 73.512 1.00 31.12 79 LYS C O 1
ATOM 7431 N N . ILE C 1 100 ? 1.197 66.116 73.852 1.00 28.02 80 ILE C N 1
ATOM 7432 C CA . ILE C 1 100 ? 2.480 65.456 73.680 1.00 25.56 80 ILE C CA 1
ATOM 7433 C C . ILE C 1 100 ? 3.080 65.961 72.377 1.00 24.14 80 ILE C C 1
ATOM 7434 O O . ILE C 1 100 ? 4.284 66.189 72.278 1.00 24.84 80 ILE C O 1
ATOM 7439 N N . HIS C 1 101 ? 2.230 66.148 71.377 1.00 25.25 81 HIS C N 1
ATOM 7440 C CA . HIS C 1 101 ? 2.676 66.649 70.082 1.00 26.48 81 HIS C CA 1
ATOM 7441 C C . HIS C 1 101 ? 3.420 67.973 70.242 1.00 28.51 81 HIS C C 1
ATOM 7442 O O . HIS C 1 101 ? 4.466 68.177 69.637 1.00 28.07 81 HIS C O 1
ATOM 7449 N N . GLU C 1 102 ? 2.873 68.878 71.050 1.00 32.06 82 GLU C N 1
ATOM 7450 C CA . GLU C 1 102 ? 3.510 70.177 71.267 1.00 34.01 82 GLU C CA 1
ATOM 7451 C C . GLU C 1 102 ? 4.850 70.013 71.978 1.00 32.96 82 GLU C C 1
ATOM 7452 O O . GLU C 1 102 ? 5.808 70.733 71.691 1.00 33.00 82 GLU C O 1
ATOM 7458 N N . GLU C 1 103 ? 4.927 69.052 72.891 1.00 30.52 83 GLU C N 1
ATOM 7459 C CA . GLU C 1 103 ? 6.169 68.814 73.608 1.00 31.05 83 GLU C CA 1
ATOM 7460 C C . GLU C 1 103 ? 7.278 68.381 72.660 1.00 29.64 83 GLU C C 1
ATOM 7461 O O . GLU C 1 103 ? 8.367 68.956 72.661 1.00 29.76 83 GLU C O 1
ATOM 7467 N N . LEU C 1 104 ? 6.994 67.357 71.862 1.00 27.14 84 LEU C N 1
ATOM 7468 C CA . LEU C 1 104 ? 7.970 66.818 70.932 1.00 26.26 84 LEU C CA 1
ATOM 7469 C C . LEU C 1 104 ? 8.447 67.842 69.900 1.00 25.37 84 LEU C C 1
ATOM 7470 O O . LEU C 1 104 ? 9.615 67.861 69.529 1.00 25.18 84 LEU C O 1
ATOM 7475 N N . SER C 1 105 ? 7.539 68.689 69.441 1.00 24.08 85 SER C N 1
ATOM 7476 C CA . SER C 1 105 ? 7.866 69.710 68.459 1.00 25.01 85 SER C CA 1
ATOM 7477 C C . SER C 1 105 ? 8.398 70.937 69.179 1.00 26.10 85 SER C C 1
ATOM 7478 O O . SER C 1 105 ? 8.908 71.858 68.552 1.00 26.80 85 SER C O 1
ATOM 7481 N N . SER C 1 106 ? 8.244 70.946 70.498 1.00 26.11 86 SER C N 1
ATOM 7482 C CA . SER C 1 106 ? 8.693 72.050 71.332 1.00 26.65 86 SER C CA 1
ATOM 7483 C C . SER C 1 106 ? 7.845 73.278 71.040 1.00 26.36 86 SER C C 1
ATOM 7484 O O . SER C 1 106 ? 8.268 74.409 71.271 1.00 26.18 86 SER C O 1
ATOM 7487 N N . GLY C 1 107 ? 6.638 73.041 70.533 1.00 28.92 87 GLY C N 1
ATOM 7488 C CA . GLY C 1 107 ? 5.730 74.133 70.223 1.00 27.50 87 GLY C CA 1
ATOM 7489 C C . GLY C 1 107 ? 5.818 74.639 68.792 1.00 27.96 87 GLY C C 1
ATOM 7490 O O . GLY C 1 107 ? 5.238 75.671 68.469 1.00 29.28 87 GLY C O 1
ATOM 7491 N N . PHE C 1 108 ? 6.543 73.931 67.933 1.00 26.03 88 PHE C N 1
ATOM 7492 C CA . PHE C 1 108 ? 6.667 74.348 66.542 1.00 26.43 88 PHE C CA 1
ATOM 7493 C C . PHE C 1 108 ? 5.962 73.335 65.646 1.00 27.31 88 PHE C C 1
ATOM 7494 O O . PHE C 1 108 ? 6.586 72.615 64.859 1.00 25.33 88 PHE C O 1
ATOM 7502 N N . CYS C 1 109 ? 4.639 73.305 65.786 1.00 27.64 89 CYS C N 1
ATOM 7503 C CA . CYS C 1 109 ? 3.778 72.397 65.049 1.00 28.52 89 CYS C CA 1
ATOM 7504 C C . CYS C 1 109 ? 3.842 72.613 63.544 1.00 28.09 89 CYS C C 1
ATOM 7505 O O . CYS C 1 109 ? 3.644 71.676 62.773 1.00 28.06 89 CYS C O 1
ATOM 7508 N N . HIS C 1 110 ? 4.122 73.841 63.119 1.00 28.37 90 HIS C N 1
ATOM 7509 C CA . HIS C 1 110 ? 4.231 74.124 61.692 1.00 27.60 90 HIS C CA 1
ATOM 7510 C C . HIS C 1 110 ? 5.565 73.624 61.184 1.00 27.77 90 HIS C C 1
ATOM 7511 O O . HIS C 1 110 ? 5.720 73.325 60.011 1.00 27.87 90 HIS C O 1
ATOM 7518 N N . GLY C 1 111 ? 6.536 73.532 62.081 1.00 30.79 91 GLY C N 1
ATOM 7519 C CA . GLY C 1 111 ? 7.845 73.046 61.684 1.00 32.20 91 GLY C CA 1
ATOM 7520 C C . GLY C 1 111 ? 8.792 74.142 61.247 1.00 32.13 91 GLY C C 1
ATOM 7521 O O . GLY C 1 111 ? 8.653 75.294 61.668 1.00 32.14 91 GLY C O 1
ATOM 7522 N N . ILE C 1 112 ? 9.728 73.779 60.372 1.00 32.89 92 ILE C N 1
ATOM 7523 C CA . ILE C 1 112 ? 10.744 74.700 59.875 1.00 34.26 92 ILE C CA 1
ATOM 7524 C C . ILE C 1 112 ? 10.696 75.002 58.381 1.00 34.29 92 ILE C C 1
ATOM 7525 O O . ILE C 1 112 ? 10.536 74.094 57.564 1.00 34.19 92 ILE C O 1
ATOM 7530 N N . GLY C 1 113 ? 10.865 76.286 58.049 1.00 35.57 93 GLY C N 1
ATOM 7531 C CA . GLY C 1 113 ? 10.910 76.749 56.667 1.00 34.64 93 GLY C CA 1
ATOM 7532 C C . GLY C 1 113 ? 9.692 76.599 55.775 1.00 36.82 93 GLY C C 1
ATOM 7533 O O . GLY C 1 113 ? 8.625 76.156 56.209 1.00 36.20 93 GLY C O 1
ATOM 7534 N N . ARG C 1 114 ? 9.861 76.995 54.513 1.00 37.51 94 ARG C N 1
ATOM 7535 C CA . ARG C 1 114 ? 8.801 76.915 53.511 1.00 38.58 94 ARG C CA 1
ATOM 7536 C C . ARG C 1 114 ? 9.056 75.672 52.685 1.00 37.73 94 ARG C C 1
ATOM 7537 O O . ARG C 1 114 ? 10.066 75.003 52.879 1.00 37.89 94 ARG C O 1
ATOM 7545 N N . SER C 1 115 ? 8.152 75.358 51.767 1.00 36.71 95 SER C N 1
ATOM 7546 C CA . SER C 1 115 ? 8.336 74.176 50.933 1.00 38.61 95 SER C CA 1
ATOM 7547 C C . SER C 1 115 ? 9.590 74.274 50.075 1.00 38.65 95 SER C C 1
ATOM 7548 O O . SER C 1 115 ? 9.779 75.248 49.344 1.00 39.48 95 SER C O 1
ATOM 7551 N N . GLY C 1 116 ? 10.444 73.261 50.172 1.00 38.56 96 GLY C N 1
ATOM 7552 C CA . GLY C 1 116 ? 11.662 73.235 49.385 1.00 39.04 96 GLY C CA 1
ATOM 7553 C C . GLY C 1 116 ? 12.645 74.352 49.670 1.00 38.33 96 GLY C C 1
ATOM 7554 O O . GLY C 1 116 ? 13.582 74.557 48.905 1.00 39.04 96 GLY C O 1
ATOM 7555 N N . ASN C 1 117 ? 12.432 75.076 50.762 1.00 38.38 97 ASN C N 1
ATOM 7556 C CA . ASN C 1 117 ? 13.315 76.176 51.147 1.00 39.17 97 ASN C CA 1
ATOM 7557 C C . ASN C 1 117 ? 13.385 76.244 52.669 1.00 38.57 97 ASN C C 1
ATOM 7558 O O . ASN C 1 117 ? 12.619 76.956 53.308 1.00 38.47 97 ASN C O 1
ATOM 7563 N N . LEU C 1 118 ? 14.323 75.485 53.226 1.00 39.10 98 LEU C N 1
ATOM 7564 C CA . LEU C 1 118 ? 14.544 75.354 54.664 1.00 39.37 98 LEU C CA 1
ATOM 7565 C C . LEU C 1 118 ? 14.698 76.638 55.470 1.00 40.41 98 LEU C C 1
ATOM 7566 O O . LEU C 1 118 ? 13.950 76.880 56.415 1.00 40.28 98 LEU C O 1
ATOM 7571 N N . VAL C 1 119 ? 15.669 77.460 55.090 1.00 42.16 99 VAL C N 1
ATOM 7572 C CA . VAL C 1 119 ? 15.962 78.696 55.809 1.00 43.60 99 VAL C CA 1
ATOM 7573 C C . VAL C 1 119 ? 15.146 79.926 55.397 1.00 44.60 99 VAL C C 1
ATOM 7574 O O . VAL C 1 119 ? 15.552 81.069 55.651 1.00 44.69 99 VAL C O 1
ATOM 7578 N N . ASP C 1 120 ? 13.994 79.711 54.775 1.00 44.85 100 ASP C N 1
ATOM 7579 C CA . ASP C 1 120 ? 13.175 80.842 54.369 1.00 46.79 100 ASP C CA 1
ATOM 7580 C C . ASP C 1 120 ? 11.980 80.959 55.301 1.00 46.90 100 ASP C C 1
ATOM 7581 O O . ASP C 1 120 ? 11.098 80.104 55.301 1.00 48.93 100 ASP C O 1
ATOM 7586 N N . PRO C 1 121 ? 11.927 82.030 56.103 1.00 46.44 101 PRO C N 1
ATOM 7587 C CA . PRO C 1 121 ? 10.814 82.224 57.039 1.00 45.35 101 PRO C CA 1
ATOM 7588 C C . PRO C 1 121 ? 9.428 81.785 56.558 1.00 44.18 101 PRO C C 1
ATOM 7589 O O . PRO C 1 121 ? 8.986 82.138 55.465 1.00 45.02 101 PRO C O 1
ATOM 7593 N N . GLN C 1 122 ? 8.760 80.994 57.394 1.00 43.27 102 GLN C N 1
ATOM 7594 C CA . GLN C 1 122 ? 7.417 80.486 57.114 1.00 41.25 102 GLN C CA 1
ATOM 7595 C C . GLN C 1 122 ? 6.371 81.496 57.596 1.00 40.64 102 GLN C C 1
ATOM 7596 O O . GLN C 1 122 ? 6.231 81.727 58.794 1.00 40.06 102 GLN C O 1
ATOM 7602 N N . PRO C 1 123 ? 5.617 82.101 56.665 1.00 40.45 103 PRO C N 1
ATOM 7603 C CA . PRO C 1 123 ? 4.592 83.088 57.011 1.00 40.40 103 PRO C CA 1
ATOM 7604 C C . PRO C 1 123 ? 3.593 82.648 58.065 1.00 41.14 103 PRO C C 1
ATOM 7605 O O . PRO C 1 123 ? 3.085 83.478 58.822 1.00 41.15 103 PRO C O 1
ATOM 7609 N N . LYS C 1 124 ? 3.307 81.352 58.125 1.00 41.25 104 LYS C N 1
ATOM 7610 C CA . LYS C 1 124 ? 2.355 80.858 59.111 1.00 41.92 104 LYS C CA 1
ATOM 7611 C C . LYS C 1 124 ? 3.001 80.528 60.450 1.00 41.47 104 LYS C C 1
ATOM 7612 O O . LYS C 1 124 ? 2.311 80.301 61.445 1.00 42.91 104 LYS C O 1
ATOM 7618 N N . ALA C 1 125 ? 4.327 80.515 60.479 1.00 40.20 105 ALA C N 1
ATOM 7619 C CA . ALA C 1 125 ? 5.048 80.240 61.714 1.00 39.03 105 ALA C CA 1
ATOM 7620 C C . ALA C 1 125 ? 5.403 81.583 62.342 1.00 38.23 105 ALA C C 1
ATOM 7621 O O . ALA C 1 125 ? 4.551 82.214 62.974 1.00 41.65 105 ALA C O 1
ATOM 7623 N N . SER C 1 126 ? 6.647 82.014 62.142 1.00 35.52 106 SER C N 1
ATOM 7624 C CA . SER C 1 126 ? 7.182 83.280 62.659 1.00 35.12 106 SER C CA 1
ATOM 7625 C C . SER C 1 126 ? 8.089 82.964 63.835 1.00 35.39 106 SER C C 1
ATOM 7626 O O . SER C 1 126 ? 9.305 83.186 63.781 1.00 34.87 106 SER C O 1
ATOM 7629 N N . GLY C 1 127 ? 7.492 82.435 64.898 1.00 34.26 107 GLY C N 1
ATOM 7630 C CA . GLY C 1 127 ? 8.272 82.074 66.062 1.00 33.37 107 GLY C CA 1
ATOM 7631 C C . GLY C 1 127 ? 9.248 80.974 65.694 1.00 32.73 107 GLY C C 1
ATOM 7632 O O . GLY C 1 127 ? 10.381 80.956 66.167 1.00 33.66 107 GLY C O 1
ATOM 7633 N N . ALA C 1 128 ? 8.810 80.056 64.838 1.00 32.19 108 ALA C N 1
ATOM 7634 C CA . ALA C 1 128 ? 9.662 78.960 64.404 1.00 31.26 108 ALA C CA 1
ATOM 7635 C C . ALA C 1 128 ? 10.731 79.505 63.486 1.00 31.13 108 ALA C C 1
ATOM 7636 O O . ALA C 1 128 ? 11.841 78.993 63.441 1.00 31.63 108 ALA C O 1
ATOM 7638 N N . SER C 1 129 ? 10.392 80.548 62.740 1.00 32.67 109 SER C N 1
ATOM 7639 C CA . SER C 1 129 ? 11.345 81.138 61.813 1.00 30.91 109 SER C CA 1
ATOM 7640 C C . SER C 1 129 ? 12.411 81.849 62.611 1.00 30.41 109 SER C C 1
ATOM 7641 O O . SER C 1 129 ? 13.600 81.734 62.313 1.00 29.12 109 SER C O 1
ATOM 7644 N N . ILE C 1 130 ? 11.984 82.581 63.635 1.00 30.53 110 ILE C N 1
ATOM 7645 C CA . ILE C 1 130 ? 12.931 83.290 64.477 1.00 30.58 110 ILE C CA 1
ATOM 7646 C C . ILE C 1 130 ? 13.901 82.278 65.082 1.00 32.22 110 ILE C C 1
ATOM 7647 O O . ILE C 1 130 ? 15.124 82.407 64.932 1.00 32.59 110 ILE C O 1
ATOM 7660 N N . TYR C 1 132 ? 14.853 79.265 64.276 1.00 29.79 112 TYR C N 1
ATOM 7661 C CA . TYR C 1 132 ? 15.823 78.709 63.335 1.00 30.50 112 TYR C CA 1
ATOM 7662 C C . TYR C 1 132 ? 16.895 79.734 62.932 1.00 31.77 112 TYR C C 1
ATOM 7663 O O . TYR C 1 132 ? 18.092 79.419 62.878 1.00 31.46 112 TYR C O 1
ATOM 7672 N N . ALA C 1 133 ? 16.472 80.962 62.648 1.00 30.15 113 ALA C N 1
ATOM 7673 C CA . ALA C 1 133 ? 17.430 81.994 62.275 1.00 29.55 113 ALA C CA 1
ATOM 7674 C C . ALA C 1 133 ? 18.391 82.183 63.439 1.00 29.57 113 ALA C C 1
ATOM 7675 O O . ALA C 1 133 ? 19.593 82.354 63.235 1.00 28.76 113 ALA C O 1
ATOM 7677 N N . LEU C 1 134 ? 17.868 82.152 64.663 1.00 29.37 114 LEU C N 1
ATOM 7678 C CA . LEU C 1 134 ? 18.738 82.302 65.824 1.00 30.31 114 LEU C CA 1
ATOM 7679 C C . LEU C 1 134 ? 19.707 81.136 65.912 1.00 30.08 114 LEU C C 1
ATOM 7680 O O . LEU C 1 134 ? 20.891 81.337 66.154 1.00 31.40 114 LEU C O 1
ATOM 7685 N N . THR C 1 135 ? 19.208 79.919 65.710 1.00 30.93 115 THR C N 1
ATOM 7686 C CA . THR C 1 135 ? 20.062 78.733 65.783 1.00 30.67 115 THR C CA 1
ATOM 7687 C C . THR C 1 135 ? 21.245 78.875 64.849 1.00 30.74 115 THR C C 1
ATOM 7688 O O . THR C 1 135 ? 22.384 78.612 65.232 1.00 33.56 115 THR C O 1
ATOM 7692 N N . ASN C 1 136 ? 20.978 79.299 63.621 1.00 29.75 116 ASN C N 1
ATOM 7693 C CA . ASN C 1 136 ? 22.041 79.448 62.645 1.00 27.47 116 ASN C CA 1
ATOM 7694 C C . ASN C 1 136 ? 23.056 80.530 63.006 1.00 27.33 116 ASN C C 1
ATOM 7695 O O . ASN C 1 136 ? 24.243 80.355 62.765 1.00 26.76 116 ASN C O 1
ATOM 7700 N N . LYS C 1 137 ? 22.615 81.642 63.584 1.00 28.98 117 LYS C N 1
ATOM 7701 C CA . LYS C 1 137 ? 23.577 82.671 63.985 1.00 31.46 117 LYS C CA 1
ATOM 7702 C C . LYS C 1 137 ? 24.345 82.192 65.227 1.00 32.16 117 LYS C C 1
ATOM 7703 O O . LYS C 1 137 ? 25.554 82.420 65.348 1.00 32.92 117 LYS C O 1
ATOM 7709 N N . ILE C 1 138 ? 23.652 81.518 66.146 1.00 30.63 118 ILE C N 1
ATOM 7710 C CA . ILE C 1 138 ? 24.312 81.002 67.340 1.00 29.70 118 ILE C CA 1
ATOM 7711 C C . ILE C 1 138 ? 25.236 79.860 66.923 1.00 30.11 118 ILE C C 1
ATOM 7712 O O . ILE C 1 138 ? 26.221 79.580 67.595 1.00 30.70 118 ILE C O 1
ATOM 7717 N N . LEU C 1 139 ? 24.921 79.207 65.807 1.00 30.36 119 LEU C N 1
ATOM 7718 C CA . LEU C 1 139 ? 25.757 78.119 65.299 1.00 30.60 119 LEU C CA 1
ATOM 7719 C C . LEU C 1 139 ? 27.045 78.711 64.741 1.00 30.29 119 LEU C C 1
ATOM 7720 O O . LEU C 1 139 ? 28.135 78.231 65.035 1.00 30.02 119 LEU C O 1
ATOM 7725 N N . GLU C 1 140 ? 26.906 79.755 63.930 1.00 32.04 120 GLU C N 1
ATOM 7726 C CA . GLU C 1 140 ? 28.054 80.432 63.322 1.00 34.68 120 GLU C CA 1
ATOM 7727 C C . GLU C 1 140 ? 28.972 81.009 64.401 1.00 34.66 120 GLU C C 1
ATOM 7728 O O . GLU C 1 140 ? 30.202 80.923 64.314 1.00 34.00 120 GLU C O 1
ATOM 7734 N N . SER C 1 141 ? 28.350 81.612 65.407 1.00 34.10 121 SER C N 1
ATOM 7735 C CA . SER C 1 141 ? 29.065 82.194 66.529 1.00 33.12 121 SER C CA 1
ATOM 7736 C C . SER C 1 141 ? 29.919 81.104 67.164 1.00 33.68 121 SER C C 1
ATOM 7737 O O . SER C 1 141 ? 31.100 81.303 67.429 1.00 34.68 121 SER C O 1
ATOM 7740 N N . PHE C 1 142 ? 29.300 79.949 67.399 1.00 34.79 122 PHE C N 1
ATOM 7741 C CA . PHE C 1 142 ? 29.966 78.797 67.990 1.00 33.02 122 PHE C CA 1
ATOM 7742 C C . PHE C 1 142 ? 31.169 78.431 67.141 1.00 34.36 122 PHE C C 1
ATOM 7743 O O . PHE C 1 142 ? 32.248 78.198 67.679 1.00 34.99 122 PHE C O 1
ATOM 7751 N N . PHE C 1 143 ? 30.985 78.375 65.821 1.00 33.26 123 PHE C N 1
ATOM 7752 C CA . PHE C 1 143 ? 32.090 78.044 64.919 1.00 34.35 123 PHE C CA 1
ATOM 7753 C C . PHE C 1 143 ? 33.223 79.073 65.034 1.00 35.92 123 PHE C C 1
ATOM 7754 O O . PHE C 1 143 ? 34.404 78.712 65.103 1.00 34.57 123 PHE C O 1
ATOM 7762 N N . LYS C 1 144 ? 32.861 80.353 65.042 1.00 38.19 124 LYS C N 1
ATOM 7763 C CA . LYS C 1 144 ? 33.848 81.419 65.175 1.00 41.07 124 LYS C CA 1
ATOM 7764 C C . LYS C 1 144 ? 34.728 81.135 66.399 1.00 41.69 124 LYS C C 1
ATOM 7765 O O . LYS C 1 144 ? 35.958 81.138 66.308 1.00 42.26 124 LYS C O 1
ATOM 7771 N N . GLN C 1 145 ? 34.087 80.871 67.536 1.00 41.76 125 GLN C N 1
ATOM 7772 C CA . GLN C 1 145 ? 34.798 80.579 68.776 1.00 41.73 125 GLN C CA 1
ATOM 7773 C C . GLN C 1 145 ? 35.854 79.520 68.556 1.00 41.93 125 GLN C C 1
ATOM 7774 O O . GLN C 1 145 ? 36.932 79.589 69.133 1.00 42.43 125 GLN C O 1
ATOM 7780 N N . LEU C 1 146 ? 35.533 78.530 67.731 1.00 42.85 126 LEU C N 1
ATOM 7781 C CA . LEU C 1 146 ? 36.464 77.445 67.446 1.00 42.97 126 LEU C CA 1
ATOM 7782 C C . LEU C 1 146 ? 37.553 77.834 66.444 1.00 42.68 126 LEU C C 1
ATOM 7783 O O . LEU C 1 146 ? 38.553 77.126 66.306 1.00 41.74 126 LEU C O 1
ATOM 7788 N N . GLY C 1 147 ? 37.361 78.952 65.748 1.00 41.76 127 GLY C N 1
ATOM 7789 C CA . GLY C 1 147 ? 38.364 79.402 64.800 1.00 42.57 127 GLY C CA 1
ATOM 7790 C C . GLY C 1 147 ? 38.001 79.323 63.332 1.00 43.99 127 GLY C C 1
ATOM 7791 O O . GLY C 1 147 ? 38.883 79.402 62.472 1.00 43.36 127 GLY C O 1
ATOM 7792 N N . LEU C 1 148 ? 36.713 79.181 63.031 1.00 44.17 128 LEU C N 1
ATOM 7793 C CA . LEU C 1 148 ? 36.281 79.085 61.641 1.00 44.75 128 LEU C CA 1
ATOM 7794 C C . LEU C 1 148 ? 35.205 80.098 61.299 1.00 45.12 128 LEU C C 1
ATOM 7795 O O . LEU C 1 148 ? 34.086 79.998 61.801 1.00 46.40 128 LEU C O 1
ATOM 7800 N N . ASN C 1 149 ? 35.547 81.070 60.454 1.00 44.21 129 ASN C N 1
ATOM 7801 C CA . ASN C 1 149 ? 34.585 82.076 60.023 1.00 43.85 129 ASN C CA 1
ATOM 7802 C C . ASN C 1 149 ? 33.852 81.435 58.848 1.00 42.69 129 ASN C C 1
ATOM 7803 O O . ASN C 1 149 ? 34.293 81.517 57.696 1.00 42.88 129 ASN C O 1
ATOM 7808 N N . VAL C 1 150 ? 32.732 80.788 59.148 1.00 39.50 130 VAL C N 1
ATOM 7809 C CA . VAL C 1 150 ? 31.968 80.090 58.131 1.00 36.57 130 VAL C CA 1
ATOM 7810 C C . VAL C 1 150 ? 30.490 80.430 58.187 1.00 36.43 130 VAL C C 1
ATOM 7811 O O . VAL C 1 150 ? 30.009 81.047 59.137 1.00 36.67 130 VAL C O 1
ATOM 7815 N N . HIS C 1 151 ? 29.772 80.023 57.150 1.00 34.54 131 HIS C N 1
ATOM 7816 C CA . HIS C 1 151 ? 28.333 80.225 57.097 1.00 34.40 131 HIS C CA 1
ATOM 7817 C C . HIS C 1 151 ? 27.799 78.841 57.422 1.00 33.31 131 HIS C C 1
ATOM 7818 O O . HIS C 1 151 ? 28.228 77.849 56.828 1.00 32.63 131 HIS C O 1
ATOM 7825 N N . ALA C 1 152 ? 26.879 78.755 58.370 1.00 31.74 132 ALA C N 1
ATOM 7826 C CA . ALA C 1 152 ? 26.379 77.446 58.742 1.00 31.53 132 ALA C CA 1
ATOM 7827 C C . ALA C 1 152 ? 24.871 77.350 58.781 1.00 31.12 132 ALA C C 1
ATOM 7828 O O . ALA C 1 152 ? 24.164 78.337 58.984 1.00 31.29 132 ALA C O 1
ATOM 7830 N N . ILE C 1 153 ? 24.385 76.135 58.573 1.00 31.68 133 ILE C N 1
ATOM 7831 C CA . ILE C 1 153 ? 22.960 75.869 58.593 1.00 29.91 133 ILE C CA 1
ATOM 7832 C C . ILE C 1 153 ? 22.771 74.552 59.338 1.00 29.41 133 ILE C C 1
ATOM 7833 O O . ILE C 1 153 ? 23.462 73.574 59.056 1.00 30.44 133 ILE C O 1
ATOM 7838 N N . ALA C 1 154 ? 21.879 74.537 60.323 1.00 26.76 134 ALA C N 1
ATOM 7839 C CA . ALA C 1 154 ? 21.601 73.300 61.052 1.00 26.52 134 ALA C CA 1
ATOM 7840 C C . ALA C 1 154 ? 20.521 72.602 60.223 1.00 25.52 134 ALA C C 1
ATOM 7841 O O . ALA C 1 154 ? 19.491 73.208 59.945 1.00 25.63 134 ALA C O 1
ATOM 7843 N N . THR C 1 155 ? 20.749 71.353 59.816 1.00 25.12 135 THR C N 1
ATOM 7844 C CA . THR C 1 155 ? 19.757 70.650 59.006 1.00 28.49 135 THR C CA 1
ATOM 7845 C C . THR C 1 155 ? 18.952 69.670 59.849 1.00 30.35 135 THR C C 1
ATOM 7846 O O . THR C 1 155 ? 19.467 69.097 60.809 1.00 31.43 135 THR C O 1
ATOM 7850 N N . PRO C 1 156 ? 17.666 69.479 59.507 1.00 30.78 136 PRO C N 1
ATOM 7851 C CA . PRO C 1 156 ? 16.769 68.570 60.228 1.00 29.99 136 PRO C CA 1
ATOM 7852 C C . PRO C 1 156 ? 16.848 67.116 59.790 1.00 30.34 136 PRO C C 1
ATOM 7853 O O . PRO C 1 156 ? 15.893 66.360 59.967 1.00 28.71 136 PRO C O 1
ATOM 7857 N N . ILE C 1 157 ? 17.986 66.726 59.223 1.00 30.02 137 ILE C N 1
ATOM 7858 C CA . ILE C 1 157 ? 18.175 65.353 58.772 1.00 29.32 137 ILE C 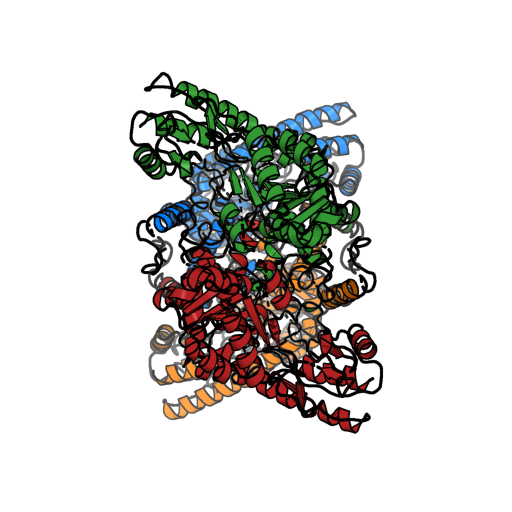CA 1
ATOM 7859 C C . ILE C 1 157 ? 19.568 64.837 59.094 1.00 31.41 137 ILE C C 1
ATOM 7860 O O . ILE C 1 157 ? 20.452 65.604 59.469 1.00 32.07 137 ILE C O 1
ATOM 7865 N N . SER C 1 158 ? 19.749 63.527 58.946 1.00 34.36 138 SER C N 1
ATOM 7866 C CA . SER C 1 158 ? 21.029 62.868 59.215 1.00 35.64 138 SER C CA 1
ATOM 7867 C C . SER C 1 158 ? 22.169 63.497 58.411 1.00 33.44 138 SER C C 1
ATOM 7868 O O . SER C 1 158 ? 21.932 64.291 57.502 1.00 32.30 138 SER C O 1
ATOM 7871 N N . THR C 1 159 ? 23.405 63.135 58.740 1.00 31.71 139 THR C N 1
ATOM 7872 C CA . THR C 1 159 ? 24.538 63.696 58.025 1.00 32.70 139 THR C CA 1
ATOM 7873 C C . THR C 1 159 ? 24.588 63.111 56.619 1.00 32.35 139 THR C C 1
ATOM 7874 O O . THR C 1 159 ? 24.984 63.791 55.673 1.00 33.93 139 THR C O 1
ATOM 7878 N N . GLY C 1 160 ? 24.176 61.854 56.487 1.00 31.00 140 GLY C N 1
ATOM 7879 C CA . GLY C 1 160 ? 24.169 61.210 55.187 1.00 30.10 140 GLY C CA 1
ATOM 7880 C C . GLY C 1 160 ? 23.184 61.895 54.257 1.00 30.97 140 GLY C C 1
ATOM 7881 O O . GLY C 1 160 ? 23.478 62.140 53.088 1.00 30.30 140 GLY C O 1
ATOM 7890 N N . SER C 1 162 ? 22.201 64.903 54.625 1.00 31.91 142 SER C N 1
ATOM 7891 C CA . SER C 1 162 ? 22.720 66.260 54.465 1.00 28.71 142 SER C CA 1
ATOM 7892 C C . SER C 1 162 ? 23.716 66.278 53.318 1.00 26.46 142 SER C C 1
ATOM 7893 O O . SER C 1 162 ? 23.891 67.288 52.651 1.00 26.35 142 SER C O 1
ATOM 7896 N N . ILE C 1 163 ? 24.385 65.155 53.100 1.00 26.35 143 ILE C N 1
ATOM 7897 C CA . ILE C 1 163 ? 25.344 65.055 52.010 1.00 25.69 143 ILE C CA 1
ATOM 7898 C C . ILE C 1 163 ? 24.565 65.002 50.690 1.00 26.68 143 ILE C C 1
ATOM 7899 O O . ILE C 1 163 ? 25.008 65.532 49.671 1.00 27.67 143 ILE C O 1
ATOM 7904 N N . SER C 1 164 ? 23.396 64.366 50.716 1.00 26.57 144 SER C N 1
ATOM 7905 C CA . SER C 1 164 ? 22.557 64.277 49.524 1.00 25.04 144 SER C CA 1
ATOM 7906 C C . SER C 1 164 ? 22.138 65.691 49.152 1.00 23.58 144 SER C C 1
ATOM 7907 O O . SER C 1 164 ? 22.084 66.056 47.982 1.00 22.34 144 SER C O 1
ATOM 7910 N N . LEU C 1 165 ? 21.845 66.482 50.174 1.00 22.92 145 LEU C N 1
ATOM 7911 C CA . LEU C 1 165 ? 21.461 67.868 49.993 1.00 23.69 145 LEU C CA 1
ATOM 7912 C C . LEU C 1 165 ? 22.587 68.620 49.278 1.00 26.11 145 LEU C C 1
ATOM 7913 O O . LEU C 1 165 ? 22.356 69.273 48.248 1.00 25.94 145 LEU C O 1
ATOM 7918 N N . CYS C 1 166 ? 23.797 68.536 49.842 1.00 25.98 146 CYS C N 1
ATOM 7919 C CA . CYS C 1 166 ? 24.970 69.191 49.274 1.00 26.09 146 CYS C CA 1
ATOM 7920 C C . CYS C 1 166 ? 25.223 68.714 47.855 1.00 26.64 146 CYS C C 1
ATOM 7921 O O . CYS C 1 166 ? 25.517 69.521 46.971 1.00 27.87 146 CYS C O 1
ATOM 7924 N N . LEU C 1 167 ? 25.120 67.407 47.635 1.00 26.29 147 LEU C N 1
ATOM 7925 C CA . LEU C 1 167 ? 25.337 66.866 46.300 1.00 28.70 147 LEU C CA 1
ATOM 7926 C C . LEU C 1 167 ? 24.336 67.498 45.339 1.00 31.19 147 LEU C C 1
ATOM 7927 O O . LEU C 1 167 ? 24.722 68.082 44.323 1.00 32.28 147 LEU C O 1
ATOM 7932 N N . SER C 1 168 ? 23.055 67.408 45.685 1.00 30.97 148 SER C N 1
ATOM 7933 C CA . SER C 1 168 ? 21.993 67.969 44.871 1.00 31.73 148 SER C CA 1
ATOM 7934 C C . SER C 1 168 ? 22.205 69.458 44.600 1.00 33.81 148 SER C C 1
ATOM 7935 O O . SER C 1 168 ? 21.830 69.964 43.536 1.00 35.35 148 SER C O 1
ATOM 7938 N N . ALA C 1 169 ? 22.796 70.165 45.558 1.00 34.12 149 ALA C N 1
ATOM 7939 C CA . ALA C 1 169 ? 23.041 71.590 45.376 1.00 35.25 149 ALA C CA 1
ATOM 7940 C C . ALA C 1 169 ? 24.146 71.752 44.348 1.00 36.19 149 ALA C C 1
ATOM 7941 O O . ALA C 1 169 ? 24.149 72.711 43.574 1.00 37.10 149 ALA C O 1
ATOM 7943 N N . ALA C 1 170 ? 25.084 70.811 44.346 1.00 35.37 150 ALA C N 1
ATOM 7944 C CA . ALA C 1 170 ? 26.193 70.843 43.400 1.00 37.34 150 ALA C CA 1
ATOM 7945 C C . ALA C 1 170 ? 25.674 70.567 41.988 1.00 38.28 150 ALA C C 1
ATOM 7946 O O . ALA C 1 170 ? 26.240 71.039 40.996 1.00 39.61 150 ALA C O 1
ATOM 7948 N N . ARG C 1 171 ? 24.588 69.808 41.906 1.00 37.33 151 ARG C N 1
ATOM 7949 C CA . ARG C 1 171 ? 23.999 69.460 40.626 1.00 37.95 151 ARG C CA 1
ATOM 7950 C C . ARG C 1 171 ? 23.341 70.660 39.950 1.00 39.54 151 ARG C C 1
ATOM 7951 O O . ARG C 1 171 ? 23.596 70.936 38.775 1.00 39.70 151 ARG C O 1
ATOM 7959 N N . LYS C 1 172 ? 22.498 71.378 40.686 1.00 39.87 152 LYS C N 1
ATOM 7960 C CA . LYS C 1 172 ? 21.802 72.519 40.104 1.00 41.65 152 LYS C CA 1
ATOM 7961 C C . LYS C 1 172 ? 22.632 73.785 40.011 1.00 40.71 152 LYS C C 1
ATOM 7962 O O . LYS C 1 172 ? 22.317 74.677 39.228 1.00 40.29 152 LYS C O 1
ATOM 7968 N N . LYS C 1 173 ? 23.695 73.864 40.800 1.00 40.55 153 LYS C N 1
ATOM 7969 C CA . LYS C 1 173 ? 24.554 75.041 40.780 1.00 40.29 153 LYS C CA 1
ATOM 7970 C C . LYS C 1 173 ? 25.673 74.917 39.746 1.00 39.80 153 LYS C C 1
ATOM 7971 O O . LYS C 1 173 ? 25.890 75.831 38.952 1.00 40.41 153 LYS C O 1
ATOM 7977 N N . TYR C 1 174 ? 26.368 73.785 39.740 1.00 37.62 154 TYR C N 1
ATOM 7978 C CA . TYR C 1 174 ? 27.462 73.593 38.799 1.00 35.95 154 TYR C CA 1
ATOM 7979 C C . TYR C 1 174 ? 27.244 72.477 37.779 1.00 35.50 154 TYR C C 1
ATOM 7980 O O . TYR C 1 174 ? 28.155 72.133 37.020 1.00 33.94 154 TYR C O 1
ATOM 7989 N N . GLY C 1 175 ? 26.039 71.913 37.762 1.00 35.32 155 GLY C N 1
ATOM 7990 C CA . GLY C 1 175 ? 25.723 70.855 36.814 1.00 35.20 155 GLY C CA 1
ATOM 7991 C C . GLY C 1 175 ? 26.494 69.553 36.975 1.00 36.37 155 GLY C C 1
ATOM 7992 O O . GLY C 1 175 ? 26.609 68.773 36.024 1.00 37.78 155 GLY C O 1
ATOM 7993 N N . SER C 1 176 ? 27.019 69.308 38.168 1.00 33.49 156 SER C N 1
ATOM 7994 C CA . SER C 1 176 ? 27.771 68.090 38.418 1.00 33.93 156 SER C CA 1
ATOM 7995 C C . SER C 1 176 ? 26.878 66.873 38.192 1.00 33.32 156 SER C C 1
ATOM 7996 O O . SER C 1 176 ? 25.698 66.891 38.535 1.00 34.23 156 SER C O 1
ATOM 7999 N N . ASN C 1 177 ? 27.432 65.813 37.619 1.00 32.13 157 ASN C N 1
ATOM 8000 C CA . ASN C 1 177 ? 26.642 64.614 37.365 1.00 32.06 157 ASN C CA 1
ATOM 8001 C C . ASN C 1 177 ? 27.382 63.323 37.674 1.00 30.82 157 ASN C C 1
ATOM 8002 O O . ASN C 1 177 ? 26.919 62.233 37.321 1.00 31.10 157 ASN C O 1
ATOM 8007 N N . VAL C 1 178 ? 28.535 63.453 38.326 1.00 29.63 158 VAL C N 1
ATOM 8008 C CA . VAL C 1 178 ? 29.337 62.305 38.739 1.00 28.00 158 VAL C CA 1
ATOM 8009 C C . VAL C 1 178 ? 30.088 62.658 40.020 1.00 26.77 158 VAL C C 1
ATOM 8010 O O . VAL C 1 178 ? 30.575 63.773 40.180 1.00 27.05 158 VAL C O 1
ATOM 8014 N N . VAL C 1 179 ? 30.174 61.703 40.937 1.00 26.59 159 VAL C N 1
ATOM 8015 C CA . VAL C 1 179 ? 30.851 61.933 42.205 1.00 25.08 159 VAL C CA 1
ATOM 8016 C C . VAL C 1 179 ? 32.149 61.138 42.337 1.00 25.51 159 VAL C C 1
ATOM 8017 O O . VAL C 1 179 ? 32.148 59.911 42.274 1.00 23.55 159 VAL C O 1
ATOM 8021 N N . ILE C 1 180 ? 33.258 61.847 42.505 1.00 26.33 160 ILE C N 1
ATOM 8022 C CA . ILE C 1 180 ? 34.559 61.207 42.685 1.00 27.07 160 ILE C CA 1
ATOM 8023 C C . ILE C 1 180 ? 34.597 60.920 44.177 1.00 27.41 160 ILE C C 1
ATOM 8024 O O . ILE C 1 180 ? 34.496 61.844 44.987 1.00 28.69 160 ILE C O 1
ATOM 8029 N N . TYR C 1 181 ? 34.743 59.650 44.539 1.00 26.39 161 TYR C N 1
ATOM 8030 C CA . TYR C 1 181 ? 34.710 59.257 45.938 1.00 25.90 161 TYR C CA 1
ATOM 8031 C C . TYR C 1 181 ? 35.884 58.420 46.461 1.00 27.48 161 TYR C C 1
ATOM 8032 O O . TYR C 1 181 ? 35.931 57.209 46.252 1.00 26.26 161 TYR C O 1
ATOM 8041 N N . PRO C 1 182 ? 36.862 59.063 47.126 1.00 29.38 162 PRO C N 1
ATOM 8042 C CA . PRO C 1 182 ? 38.011 58.333 47.681 1.00 31.06 162 PRO C CA 1
ATOM 8043 C C . PRO C 1 182 ? 37.386 57.297 48.628 1.00 32.33 162 PRO C C 1
ATOM 8044 O O . PRO C 1 182 ? 36.663 57.664 49.549 1.00 33.45 162 PRO C O 1
ATOM 8048 N N . TYR C 1 183 ? 37.659 56.014 48.415 1.00 34.82 163 TYR C N 1
ATOM 8049 C CA . TYR C 1 183 ? 37.024 54.978 49.222 1.00 35.78 163 TYR C CA 1
ATOM 8050 C C . TYR C 1 183 ? 36.926 55.230 50.719 1.00 37.12 163 TYR C C 1
ATOM 8051 O O . TYR C 1 183 ? 37.926 55.379 51.421 1.00 39.25 163 TYR C O 1
ATOM 8060 N N . ALA C 1 184 ? 35.689 55.278 51.191 1.00 37.22 164 ALA C N 1
ATOM 8061 C CA . ALA C 1 184 ? 35.371 55.496 52.595 1.00 37.13 164 ALA C CA 1
ATOM 8062 C C . ALA C 1 184 ? 34.178 54.586 52.870 1.00 37.46 164 ALA C C 1
ATOM 8063 O O . ALA C 1 184 ? 33.030 54.959 52.639 1.00 36.84 164 ALA C O 1
ATOM 8065 N N . SER C 1 185 ? 34.469 53.384 53.353 1.00 38.51 165 SER C N 1
ATOM 8066 C CA . SER C 1 185 ? 33.450 52.379 53.630 1.00 39.74 165 SER C CA 1
ATOM 8067 C C . SER C 1 185 ? 32.475 52.697 54.762 1.00 39.93 165 SER C C 1
ATOM 8068 O O . SER C 1 185 ? 32.704 52.322 55.914 1.00 40.96 165 SER C O 1
ATOM 8071 N N . HIS C 1 186 ? 31.392 53.390 54.428 1.00 38.84 166 HIS C N 1
ATOM 8072 C CA . HIS C 1 186 ? 30.357 53.719 55.398 1.00 38.22 166 HIS C CA 1
ATOM 8073 C C . HIS C 1 186 ? 29.042 53.790 54.640 1.00 38.51 166 HIS C C 1
ATOM 8074 O O . HIS C 1 186 ? 28.884 54.592 53.726 1.00 37.91 166 HIS C O 1
ATOM 8081 N N . LYS C 1 187 ? 28.103 52.939 55.027 1.00 39.03 167 LYS C N 1
ATOM 8082 C CA . LYS C 1 187 ? 26.805 52.859 54.375 1.00 38.90 167 LYS C CA 1
ATOM 8083 C C . LYS C 1 187 ? 26.131 54.191 54.034 1.00 38.01 167 LYS C C 1
ATOM 8084 O O . LYS C 1 187 ? 25.786 54.432 52.877 1.00 38.38 167 LYS C O 1
ATOM 8090 N N . SER C 1 188 ? 25.945 55.042 55.043 1.00 36.65 168 SER C N 1
ATOM 8091 C CA . SER C 1 188 ? 25.259 56.332 54.890 1.00 33.98 168 SER C CA 1
ATOM 8092 C C . SER C 1 188 ? 25.736 57.260 53.771 1.00 33.81 168 SER C C 1
ATOM 8093 O O . SER C 1 188 ? 24.935 57.697 52.935 1.00 32.53 168 SER C O 1
ATOM 8096 N N . PRO C 1 189 ? 27.034 57.606 53.751 1.00 33.23 169 PRO C N 1
ATOM 8097 C CA . PRO C 1 189 ? 27.483 58.491 52.671 1.00 31.86 169 PRO C CA 1
ATOM 8098 C C . PRO C 1 189 ? 27.432 57.792 51.306 1.00 30.81 169 PRO C C 1
ATOM 8099 O O . PRO C 1 189 ? 27.191 58.432 50.281 1.00 29.00 169 PRO C O 1
ATOM 8103 N N . ILE C 1 190 ? 27.654 56.480 51.287 1.00 29.45 170 ILE C N 1
ATOM 8104 C CA . ILE C 1 190 ? 27.591 55.758 50.026 1.00 30.14 170 ILE C CA 1
ATOM 8105 C C . ILE C 1 190 ? 26.167 55.795 49.480 1.00 30.20 170 ILE C C 1
ATOM 8106 O O . ILE C 1 190 ? 25.957 56.070 48.302 1.00 30.79 170 ILE C O 1
ATOM 8111 N N . LYS C 1 191 ? 25.191 55.531 50.342 1.00 30.46 171 LYS C N 1
ATOM 8112 C CA . LYS C 1 191 ? 23.798 55.547 49.922 1.00 32.14 171 LYS C CA 1
ATOM 8113 C C . LYS C 1 191 ? 23.432 56.969 49.515 1.00 32.59 171 LYS C C 1
ATOM 8114 O O . LYS C 1 191 ? 22.739 57.188 48.525 1.00 33.71 171 LYS C O 1
ATOM 8120 N N . ALA C 1 192 ? 23.920 57.934 50.284 1.00 33.44 172 ALA C N 1
ATOM 8121 C CA . ALA C 1 192 ? 23.681 59.345 50.014 1.00 33.26 172 ALA C CA 1
ATOM 8122 C C . ALA C 1 192 ? 23.963 59.703 48.552 1.00 35.12 172 ALA C C 1
ATOM 8123 O O . ALA C 1 192 ? 23.316 60.589 47.991 1.00 36.47 172 ALA C O 1
ATOM 8125 N N . VAL C 1 193 ? 24.945 59.037 47.944 1.00 35.30 173 VAL C N 1
ATOM 8126 C CA . VAL C 1 193 ? 25.294 59.296 46.543 1.00 34.29 173 VAL C CA 1
ATOM 8127 C C . VAL C 1 193 ? 24.251 58.633 45.648 1.00 34.85 173 VAL C C 1
ATOM 8128 O O . VAL C 1 193 ? 23.740 59.233 44.701 1.00 34.22 173 VAL C O 1
ATOM 8132 N N . SER C 1 194 ? 23.934 57.387 45.978 1.00 35.11 174 SER C N 1
ATOM 8133 C CA . SER C 1 194 ? 22.961 56.606 45.229 1.00 36.39 174 SER C CA 1
ATOM 8134 C C . SER C 1 194 ? 21.560 57.234 45.239 1.00 36.11 174 SER C C 1
ATOM 8135 O O . SER C 1 194 ? 20.845 57.210 44.234 1.00 35.22 174 SER C O 1
ATOM 8138 N N . PHE C 1 195 ? 21.177 57.799 46.379 1.00 35.64 175 PHE C N 1
ATOM 8139 C CA . PHE C 1 195 ? 19.864 58.419 46.526 1.00 35.97 175 PHE C CA 1
ATOM 8140 C C . PHE C 1 195 ? 19.620 59.552 45.514 1.00 35.76 175 PHE C C 1
ATOM 8141 O O . PHE C 1 195 ? 18.586 59.577 44.841 1.00 34.59 175 PHE C O 1
ATOM 8149 N N . VAL C 1 196 ? 20.570 60.485 45.417 1.00 36.03 176 VAL C N 1
ATOM 8150 C CA . VAL C 1 196 ? 20.449 61.621 44.501 1.00 36.13 176 VAL C CA 1
ATOM 8151 C C . VAL C 1 196 ? 20.700 61.210 43.056 1.00 36.83 176 VAL C C 1
ATOM 8152 O O . VAL C 1 196 ? 20.775 62.057 42.162 1.00 34.76 176 VAL C O 1
ATOM 8156 N N . GLY C 1 197 ? 20.851 59.905 42.849 1.00 38.07 177 GLY C N 1
ATOM 8157 C CA . GLY C 1 197 ? 21.065 59.364 41.522 1.00 41.55 177 GLY C CA 1
ATOM 8158 C C . GLY C 1 197 ? 22.291 59.834 40.764 1.00 44.37 177 GLY C C 1
ATOM 8159 O O . GLY C 1 197 ? 22.201 60.172 39.578 1.00 45.59 177 GLY C O 1
ATOM 8168 N N . ASN C 1 199 ? 26.309 58.953 39.580 1.00 49.36 179 ASN C N 1
ATOM 8169 C CA . ASN C 1 199 ? 27.260 57.859 39.442 1.00 49.99 179 ASN C CA 1
ATOM 8170 C C . ASN C 1 199 ? 28.415 58.148 40.372 1.00 50.13 179 ASN C C 1
ATOM 8171 O O . ASN C 1 199 ? 28.659 59.297 40.739 1.00 48.47 179 ASN C O 1
ATOM 8184 N N . ARG C 1 201 ? 32.591 57.434 40.966 1.00 50.46 181 ARG C N 1
ATOM 8185 C CA . ARG C 1 201 ? 33.878 56.975 40.460 1.00 49.65 181 ARG C CA 1
ATOM 8186 C C . ARG C 1 201 ? 34.710 56.691 41.706 1.00 48.10 181 ARG C C 1
ATOM 8187 O O . ARG C 1 201 ? 35.300 57.597 42.292 1.00 47.71 181 ARG C O 1
ATOM 8195 N N . LEU C 1 202 ? 34.725 55.427 42.113 1.00 45.97 182 LEU C N 1
ATOM 8196 C CA . LEU C 1 202 ? 35.451 54.986 43.292 1.00 44.49 182 LEU C CA 1
ATOM 8197 C C . LEU C 1 202 ? 36.969 55.079 43.118 1.00 45.42 182 LEU C C 1
ATOM 8198 O O . LEU C 1 202 ? 37.513 54.718 42.073 1.00 46.91 182 LEU C O 1
ATOM 8203 N N . VAL C 1 203 ? 37.643 55.566 44.156 1.00 44.84 183 VAL C N 1
ATOM 8204 C CA . VAL C 1 203 ? 39.095 55.708 44.157 1.00 42.31 183 VAL C CA 1
ATOM 8205 C C . VAL C 1 203 ? 39.596 54.908 45.349 1.00 41.37 183 VAL C C 1
ATOM 8206 O O . VAL C 1 203 ? 39.617 55.397 46.471 1.00 41.07 183 VAL C O 1
ATOM 8210 N N . GLU C 1 204 ? 39.995 53.671 45.083 1.00 42.59 184 GLU C N 1
ATOM 8211 C CA . GLU C 1 204 ? 40.456 52.738 46.108 1.00 43.60 184 GLU C CA 1
ATOM 8212 C C . GLU C 1 204 ? 41.562 53.253 47.010 1.00 43.17 184 GLU C C 1
ATOM 8213 O O . GLU C 1 204 ? 42.274 54.192 46.660 1.00 44.68 184 GLU C O 1
ATOM 8219 N N . THR C 1 205 ? 41.691 52.639 48.183 1.00 42.16 185 THR C N 1
ATOM 8220 C CA . THR C 1 205 ? 42.725 53.019 49.137 1.00 42.13 185 THR C CA 1
ATOM 8221 C C . THR C 1 205 ? 43.970 52.193 48.888 1.00 42.87 185 THR C C 1
ATOM 8222 O O . THR C 1 205 ? 43.922 51.152 48.244 1.00 42.71 185 THR C O 1
ATOM 8226 N N . VAL C 1 206 ? 45.084 52.659 49.426 1.00 45.37 186 VAL C N 1
ATOM 8227 C CA . VAL C 1 206 ? 46.353 51.964 49.284 1.00 48.12 186 VAL C CA 1
ATOM 8228 C C . VAL C 1 206 ? 46.884 51.659 50.680 1.00 49.04 186 VAL C C 1
ATOM 8229 O O . VAL C 1 206 ? 46.736 52.468 51.594 1.00 49.13 186 VAL C O 1
ATOM 8233 N N . LEU C 1 207 ? 47.486 50.488 50.850 1.00 50.81 187 LEU C N 1
ATOM 8234 C CA . LEU C 1 207 ? 48.031 50.111 52.148 1.00 51.81 187 LEU C CA 1
ATOM 8235 C C . LEU C 1 207 ? 49.454 50.632 52.278 1.00 52.27 187 LEU C C 1
ATOM 8236 O O . LEU C 1 207 ? 50.229 50.620 51.319 1.00 51.74 187 LEU C O 1
ATOM 8241 N N . ASP C 1 208 ? 49.782 51.103 53.474 1.00 53.43 188 ASP C N 1
ATOM 8242 C CA . ASP C 1 208 ? 51.102 51.640 53.772 1.00 53.77 188 ASP C CA 1
ATOM 8243 C C . ASP C 1 208 ? 51.493 51.146 55.152 1.00 54.13 188 ASP C C 1
ATOM 8244 O O . ASP C 1 208 ? 51.501 51.908 56.122 1.00 54.79 188 ASP C O 1
ATOM 8249 N N . GLY C 1 209 ? 51.806 49.857 55.232 1.00 53.72 189 GLY C N 1
ATOM 8250 C CA . GLY C 1 209 ? 52.189 49.274 56.499 1.00 52.59 189 GLY C CA 1
ATOM 8251 C C . GLY C 1 209 ? 51.014 49.164 57.448 1.00 52.29 189 GLY C C 1
ATOM 8252 O O . GLY C 1 209 ? 50.229 48.216 57.368 1.00 51.66 189 GLY C O 1
ATOM 8253 N N . ASP C 1 210 ? 50.889 50.140 58.344 1.00 51.64 190 ASP C N 1
ATOM 8254 C CA . ASP C 1 210 ? 49.812 50.152 59.334 1.00 50.99 190 ASP C CA 1
ATOM 8255 C C . ASP C 1 210 ? 48.651 51.070 58.954 1.00 49.37 190 ASP C C 1
ATOM 8256 O O . ASP C 1 210 ? 47.539 50.931 59.466 1.00 48.62 190 ASP C O 1
ATOM 8261 N N . ARG C 1 211 ? 48.915 52.001 58.044 1.00 48.01 191 ARG C N 1
ATOM 8262 C CA . ARG C 1 211 ? 47.906 52.958 57.613 1.00 45.76 191 ARG C CA 1
ATOM 8263 C C . ARG C 1 211 ? 47.315 52.664 56.240 1.00 45.56 191 ARG C C 1
ATOM 8264 O O . ARG C 1 211 ? 47.916 51.985 55.415 1.00 47.36 191 ARG C O 1
ATOM 8272 N N . VAL C 1 212 ? 46.121 53.183 56.009 1.00 43.39 192 VAL C N 1
ATOM 8273 C CA . VAL C 1 212 ? 45.436 52.999 54.745 1.00 42.14 192 VAL C CA 1
ATOM 8274 C C . VAL C 1 212 ? 44.972 54.375 54.293 1.00 40.47 192 VAL C C 1
ATOM 8275 O O . VAL C 1 212 ? 44.436 55.145 55.087 1.00 42.22 192 VAL C O 1
ATOM 8279 N N . TYR C 1 213 ? 45.193 54.697 53.027 1.00 39.04 193 TYR C N 1
ATOM 8280 C CA . TYR C 1 213 ? 44.792 55.999 52.519 1.00 38.20 193 TYR C CA 1
ATOM 8281 C C . TYR C 1 213 ? 44.559 56.010 51.016 1.00 37.57 193 TYR C C 1
ATOM 8282 O O . TYR C 1 213 ? 44.793 55.019 50.315 1.00 37.18 193 TYR C O 1
ATOM 8291 N N . VAL C 1 214 ? 44.096 57.150 50.527 1.00 35.98 194 VAL C N 1
ATOM 8292 C CA . VAL C 1 214 ? 43.823 57.305 49.114 1.00 36.19 194 VAL C CA 1
ATOM 8293 C C . VAL C 1 214 ? 44.782 58.312 48.511 1.00 35.73 194 VAL C C 1
ATOM 8294 O O . VAL C 1 214 ? 44.725 59.503 48.825 1.00 35.59 194 VAL C O 1
ATOM 8298 N N . PRO C 1 215 ? 45.683 57.840 47.636 1.00 36.44 195 PRO C N 1
ATOM 8299 C CA . PRO C 1 215 ? 46.675 58.694 46.971 1.00 36.98 195 PRO C CA 1
ATOM 8300 C C . PRO C 1 215 ? 45.980 59.855 46.274 1.00 37.27 195 PRO C C 1
ATOM 8301 O O . PRO C 1 215 ? 45.087 59.646 45.448 1.00 36.00 195 PRO C O 1
ATOM 8305 N N . VAL C 1 216 ? 46.373 61.075 46.615 1.00 37.91 196 VAL C N 1
ATOM 8306 C CA . VAL C 1 216 ? 45.766 62.240 45.997 1.00 39.91 196 VAL C CA 1
ATOM 8307 C C . VAL C 1 216 ? 46.013 62.202 44.500 1.00 41.25 196 VAL C C 1
ATOM 8308 O O . VAL C 1 216 ? 45.166 62.613 43.716 1.00 43.04 196 VAL C O 1
ATOM 8312 N N . GLU C 1 217 ? 47.174 61.698 44.104 1.00 43.00 197 GLU C N 1
ATOM 8313 C CA . GLU C 1 217 ? 47.502 61.615 42.691 1.00 44.32 197 GLU C CA 1
ATOM 8314 C C . GLU C 1 217 ? 46.439 60.812 41.942 1.00 43.39 197 GLU C C 1
ATOM 8315 O O . GLU C 1 217 ? 46.189 61.053 40.760 1.00 45.17 197 GLU C O 1
ATOM 8321 N N . ASP C 1 218 ? 45.805 59.865 42.623 1.00 41.35 198 ASP C N 1
ATOM 8322 C CA . ASP C 1 218 ? 44.766 59.058 41.985 1.00 39.78 198 ASP C CA 1
ATOM 8323 C C . ASP C 1 218 ? 43.417 59.777 41.912 1.00 37.49 198 ASP C C 1
ATOM 8324 O O . ASP C 1 218 ? 42.614 59.514 41.017 1.00 36.64 198 ASP C O 1
ATOM 8329 N N . ILE C 1 219 ? 43.162 60.676 42.856 1.00 35.67 199 ILE C N 1
ATOM 8330 C CA . ILE C 1 219 ? 41.908 61.400 42.849 1.00 35.07 199 ILE C CA 1
ATOM 8331 C C . ILE C 1 219 ? 41.903 62.350 41.665 1.00 36.41 199 ILE C C 1
ATOM 8332 O O . ILE C 1 219 ? 40.942 62.393 40.896 1.00 36.33 199 ILE C O 1
ATOM 8337 N N . GLU C 1 220 ? 42.971 63.123 41.515 1.00 36.96 200 GLU C N 1
ATOM 8338 C CA . GLU C 1 220 ? 43.027 64.049 40.398 1.00 38.80 200 GLU C CA 1
ATOM 8339 C C . GLU C 1 220 ? 42.893 63.229 39.127 1.00 37.99 200 GLU C C 1
ATOM 8340 O O . GLU C 1 220 ? 42.210 63.627 38.181 1.00 39.04 200 GLU C O 1
ATOM 8346 N N . ASN C 1 221 ? 43.544 62.071 39.122 1.00 36.72 201 ASN C N 1
ATOM 8347 C CA . ASN C 1 221 ? 43.505 61.193 37.973 1.00 35.58 201 ASN C CA 1
ATOM 8348 C C . ASN C 1 221 ? 42.076 60.834 37.613 1.00 35.22 201 ASN C C 1
ATOM 8349 O O . ASN C 1 221 ? 41.679 60.931 36.452 1.00 34.36 201 ASN C O 1
ATOM 8354 N N . ALA C 1 222 ? 41.306 60.414 38.611 1.00 33.78 202 ALA C N 1
ATOM 8355 C CA . ALA C 1 222 ? 39.911 60.066 38.393 1.00 31.01 202 ALA C CA 1
ATOM 8356 C C . ALA C 1 222 ? 39.175 61.306 37.881 1.00 30.60 202 ALA C C 1
ATOM 8357 O O . ALA C 1 222 ? 38.236 61.192 37.091 1.00 27.77 202 ALA C O 1
ATOM 8359 N N . ILE C 1 223 ? 39.613 62.485 38.326 1.00 29.30 203 ILE C N 1
ATOM 8360 C CA . ILE C 1 223 ? 38.993 63.733 37.906 1.00 31.63 203 ILE C CA 1
ATOM 8361 C C . ILE C 1 223 ? 39.200 63.950 36.418 1.00 34.54 203 ILE C C 1
ATOM 8362 O O . ILE C 1 223 ? 38.248 64.226 35.682 1.00 34.33 203 ILE C O 1
ATOM 8367 N N . LYS C 1 224 ? 40.449 63.824 35.978 1.00 37.46 204 LYS C N 1
ATOM 8368 C CA . LYS C 1 224 ? 40.778 64.001 34.569 1.00 38.78 204 LYS C CA 1
ATOM 8369 C C . LYS C 1 224 ? 40.020 63.000 33.702 1.00 39.98 204 LYS C C 1
ATOM 8370 O O . LYS C 1 224 ? 39.541 63.347 32.619 1.00 39.37 204 LYS C O 1
ATOM 8376 N N . LYS C 1 225 ? 39.898 61.764 34.181 1.00 40.44 205 LYS C N 1
ATOM 8377 C CA . LYS C 1 225 ? 39.208 60.739 33.412 1.00 42.20 205 LYS C CA 1
ATOM 8378 C C . LYS C 1 225 ? 37.746 61.122 33.154 1.00 42.99 205 LYS C C 1
ATOM 8379 O O . LYS C 1 225 ? 37.327 61.269 32.003 1.00 44.14 205 LYS C O 1
ATOM 8385 N N . GLU C 1 226 ? 36.976 61.298 34.222 1.00 42.50 206 GLU C N 1
ATOM 8386 C CA . GLU C 1 226 ? 35.575 61.659 34.094 1.00 41.41 206 GLU C CA 1
ATOM 8387 C C . GLU C 1 226 ? 35.372 62.917 33.249 1.00 42.26 206 GLU C C 1
ATOM 8388 O O . GLU C 1 226 ? 34.386 63.028 32.516 1.00 43.85 206 GLU C O 1
ATOM 8394 N N . ILE C 1 227 ? 36.288 63.872 33.349 1.00 41.74 207 ILE C N 1
ATOM 8395 C CA . ILE C 1 227 ? 36.166 65.084 32.555 1.00 42.10 207 ILE C CA 1
ATOM 8396 C C . ILE C 1 227 ? 36.358 64.757 31.069 1.00 44.44 207 ILE C C 1
ATOM 8397 O O . ILE C 1 227 ? 35.697 65.337 30.202 1.00 43.87 207 ILE C O 1
ATOM 8402 N N . GLU C 1 228 ? 37.252 63.812 30.786 1.00 46.40 208 GLU C N 1
ATOM 8403 C CA . GLU C 1 228 ? 37.521 63.399 29.414 1.00 48.26 208 GLU C CA 1
ATOM 8404 C C . GLU C 1 228 ? 36.317 62.656 28.844 1.00 47.45 208 GLU C C 1
ATOM 8405 O O . GLU C 1 228 ? 36.177 62.529 27.630 1.00 47.85 208 GLU C O 1
ATOM 8411 N N . LEU C 1 229 ? 35.450 62.164 29.723 1.00 45.85 209 LEU C N 1
ATOM 8412 C CA . LEU C 1 229 ? 34.254 61.454 29.288 1.00 45.73 209 LEU C CA 1
ATOM 8413 C C . LEU C 1 229 ? 33.134 62.452 28.989 1.00 46.01 209 LEU C C 1
ATOM 8414 O O . LEU C 1 229 ? 32.082 62.084 28.472 1.00 45.65 209 LEU C O 1
ATOM 8419 N N . GLY C 1 230 ? 33.372 63.718 29.315 1.00 46.36 210 GLY C N 1
ATOM 8420 C CA . GLY C 1 230 ? 32.379 64.744 29.061 1.00 46.11 210 GLY C CA 1
ATOM 8421 C C . GLY C 1 230 ? 31.492 65.044 30.252 1.00 47.27 210 GLY C C 1
ATOM 8422 O O . GLY C 1 230 ? 30.537 65.818 30.146 1.00 47.53 210 GLY C O 1
ATOM 8423 N N . ASN C 1 231 ? 31.800 64.429 31.390 1.00 47.47 211 ASN C N 1
ATOM 8424 C CA . ASN C 1 231 ? 31.025 64.646 32.608 1.00 46.88 211 ASN C CA 1
ATOM 8425 C C . ASN C 1 231 ? 31.551 65.860 33.375 1.00 46.72 211 ASN C C 1
ATOM 8426 O O . ASN C 1 231 ? 32.543 66.487 32.979 1.00 45.99 211 ASN C O 1
ATOM 8431 N N . ARG C 1 232 ? 30.864 66.198 34.463 1.00 45.09 212 ARG C N 1
ATOM 8432 C CA . ARG C 1 232 ? 31.276 67.300 35.325 1.00 43.62 212 ARG C CA 1
ATOM 8433 C C . ARG C 1 232 ? 31.453 66.715 36.725 1.00 42.66 212 ARG C C 1
ATOM 8434 O O . ARG C 1 232 ? 30.528 66.705 37.538 1.00 42.25 212 ARG C O 1
ATOM 8442 N N . PRO C 1 233 ? 32.661 66.211 37.014 1.00 42.08 213 PRO C N 1
ATOM 8443 C CA . PRO C 1 233 ? 33.008 65.603 38.297 1.00 40.97 213 PRO C CA 1
ATOM 8444 C C . PRO C 1 233 ? 32.775 66.491 39.505 1.00 39.85 213 PRO C C 1
ATOM 8445 O O . PRO C 1 233 ? 32.813 67.717 39.420 1.00 39.00 213 PRO C O 1
ATOM 8449 N N . CYS C 1 234 ? 32.532 65.828 40.627 1.00 39.62 214 CYS C N 1
ATOM 8450 C CA . CYS C 1 234 ? 32.269 66.450 41.915 1.00 40.14 214 CYS C CA 1
ATOM 8451 C C . CYS C 1 234 ? 33.024 65.588 42.921 1.00 37.98 214 CYS C C 1
ATOM 8452 O O . CYS C 1 234 ? 33.030 64.364 42.794 1.00 40.48 214 CYS C O 1
ATOM 8455 N N . VAL C 1 235 ? 33.660 66.201 43.911 1.00 34.72 215 VAL C N 1
ATOM 8456 C CA . VAL C 1 235 ? 34.421 65.424 44.885 1.00 32.99 215 VAL C CA 1
ATOM 8457 C C . VAL C 1 235 ? 33.795 65.360 46.272 1.00 32.52 215 VAL C C 1
ATOM 8458 O O . VAL C 1 235 ? 33.449 66.386 46.867 1.00 33.74 215 VAL C O 1
ATOM 8462 N N . LEU C 1 236 ? 33.647 64.143 46.781 1.00 31.68 216 LEU C N 1
ATOM 8463 C CA . LEU C 1 236 ? 33.107 63.935 48.120 1.00 29.95 216 LEU C CA 1
ATOM 8464 C C . LEU C 1 236 ? 34.234 63.277 48.914 1.00 29.38 216 LEU C C 1
ATOM 8465 O O . LEU C 1 236 ? 34.434 62.062 48.836 1.00 28.46 216 LEU C O 1
ATOM 8470 N N . SER C 1 237 ? 34.986 64.088 49.652 1.00 28.99 217 SER C N 1
ATOM 8471 C CA . SER C 1 237 ? 36.102 63.582 50.451 1.00 29.64 217 SER C CA 1
ATOM 8472 C C . SER C 1 237 ? 35.653 63.284 51.861 1.00 30.15 217 SER C C 1
ATOM 8473 O O . SER C 1 237 ? 34.600 63.751 52.303 1.00 29.32 217 SER C O 1
ATOM 8476 N N . THR C 1 238 ? 36.468 62.506 52.566 1.00 31.52 218 THR C N 1
ATOM 8477 C CA . THR C 1 238 ? 36.175 62.133 53.943 1.00 30.56 218 THR C CA 1
ATOM 8478 C C . THR C 1 238 ? 37.302 62.552 54.875 1.00 31.03 218 THR C C 1
ATOM 8479 O O . THR C 1 238 ? 38.431 62.065 54.769 1.00 31.34 218 THR C O 1
ATOM 8483 N N . LEU C 1 239 ? 36.973 63.450 55.799 1.00 32.40 219 LEU C N 1
ATOM 8484 C CA . LEU C 1 239 ? 37.929 63.972 56.765 1.00 32.30 219 LEU C CA 1
ATOM 8485 C C . LEU C 1 239 ? 37.981 63.148 58.046 1.00 32.45 219 LEU C C 1
ATOM 8486 O O . LEU C 1 239 ? 38.993 63.133 58.745 1.00 33.84 219 LEU C O 1
ATOM 8491 N N . THR C 1 240 ? 36.892 62.455 58.351 1.00 31.49 220 THR C N 1
ATOM 8492 C CA . THR C 1 240 ? 36.836 61.674 59.572 1.00 30.35 220 THR C CA 1
ATOM 8493 C C . THR C 1 240 ? 36.299 60.270 59.365 1.00 31.01 220 THR C C 1
ATOM 8494 O O . THR C 1 240 ? 35.172 60.090 58.917 1.00 32.56 220 THR C O 1
ATOM 8498 N N . PHE C 1 241 ? 37.109 59.276 59.712 1.00 32.15 221 PHE C N 1
ATOM 8499 C CA . PHE C 1 241 ? 36.733 57.880 59.553 1.00 34.16 221 PHE C CA 1
ATOM 8500 C C . PHE C 1 241 ? 37.522 57.027 60.557 1.00 36.87 221 PHE C C 1
ATOM 8501 O O . PHE C 1 241 ? 38.425 57.518 61.221 1.00 37.87 221 PHE C O 1
ATOM 8509 N N . PHE C 1 242 ? 37.185 55.747 60.660 1.00 41.54 222 PHE C N 1
ATOM 8510 C CA . PHE C 1 242 ? 37.876 54.848 61.576 1.00 45.36 222 PHE C CA 1
ATOM 8511 C C . PHE C 1 242 ? 39.365 54.651 61.271 1.00 46.46 222 PHE C C 1
ATOM 8512 O O . PHE C 1 242 ? 39.777 54.634 60.112 1.00 47.50 222 PHE C O 1
ATOM 8520 N N . PRO C 1 243 ? 40.177 54.458 62.326 1.00 45.31 223 PRO C N 1
ATOM 8521 C CA . PRO C 1 243 ? 41.623 54.254 62.393 1.00 45.41 223 PRO C CA 1
ATOM 8522 C C . PRO C 1 243 ? 42.426 53.792 61.189 1.00 45.05 223 PRO C C 1
ATOM 8523 O O . PRO C 1 243 ? 43.258 54.551 60.678 1.00 47.38 223 PRO C O 1
ATOM 8527 N N . PRO C 1 244 ? 42.199 52.556 60.715 1.00 43.15 224 PRO C N 1
ATOM 8528 C CA . PRO C 1 244 ? 42.997 52.122 59.559 1.00 41.35 224 PRO C CA 1
ATOM 8529 C C . PRO C 1 244 ? 43.081 53.209 58.499 1.00 40.62 224 PRO C C 1
ATOM 8530 O O . PRO C 1 244 ? 44.165 53.557 58.034 1.00 40.27 224 PRO C O 1
ATOM 8534 N N . ARG C 1 245 ? 41.925 53.770 58.165 1.00 39.78 225 ARG C N 1
ATOM 8535 C CA . ARG C 1 245 ? 41.800 54.831 57.167 1.00 39.12 225 ARG C CA 1
ATOM 8536 C C . ARG C 1 245 ? 42.319 56.193 57.658 1.00 38.21 225 ARG C C 1
ATOM 8537 O O . ARG C 1 245 ? 41.963 56.650 58.743 1.00 36.70 225 ARG C O 1
ATOM 8545 N N . ASN C 1 246 ? 43.177 56.825 56.860 1.00 37.62 226 ASN C N 1
ATOM 8546 C CA . ASN C 1 246 ? 43.688 58.157 57.180 1.00 36.58 226 ASN C CA 1
ATOM 8547 C C . ASN C 1 246 ? 42.600 59.128 56.739 1.00 36.25 226 ASN C C 1
ATOM 8548 O O . ASN C 1 246 ? 41.676 58.740 56.027 1.00 36.58 226 ASN C O 1
ATOM 8553 N N . SER C 1 247 ? 42.700 60.384 57.155 1.00 33.85 227 SER C N 1
ATOM 8554 C CA . SER C 1 247 ? 41.742 61.373 56.709 1.00 33.77 227 SER C CA 1
ATOM 8555 C C . SER C 1 247 ? 42.215 61.632 55.286 1.00 33.91 227 SER C C 1
ATOM 8556 O O . SER C 1 247 ? 43.409 61.511 55.018 1.00 34.65 227 SER C O 1
ATOM 8559 N N . ASP C 1 248 ? 41.317 61.968 54.366 1.00 32.79 228 ASP C N 1
ATOM 8560 C CA . ASP C 1 248 ? 41.775 62.240 53.006 1.00 34.25 228 ASP C CA 1
ATOM 8561 C C . ASP C 1 248 ? 42.551 63.540 53.048 1.00 33.44 228 ASP C C 1
ATOM 8562 O O . ASP C 1 248 ? 42.319 64.374 53.921 1.00 30.86 228 ASP C O 1
ATOM 8567 N N . ASP C 1 249 ? 43.482 63.712 52.118 1.00 34.42 229 ASP C N 1
ATOM 8568 C CA . ASP C 1 249 ? 44.262 64.934 52.101 1.00 36.59 229 ASP C CA 1
ATOM 8569 C C . ASP C 1 249 ? 43.377 66.096 51.661 1.00 37.55 229 ASP C C 1
ATOM 8570 O O . ASP C 1 249 ? 43.501 66.616 50.553 1.00 38.02 229 ASP C O 1
ATOM 8575 N N . ILE C 1 250 ? 42.482 66.486 52.558 1.00 39.51 230 ILE C N 1
ATOM 8576 C CA . ILE C 1 250 ? 41.535 67.572 52.344 1.00 41.15 230 ILE C CA 1
ATOM 8577 C C . ILE C 1 250 ? 42.141 68.832 51.740 1.00 41.17 230 ILE C C 1
ATOM 8578 O O . ILE C 1 250 ? 41.548 69.441 50.847 1.00 41.55 230 ILE C O 1
ATOM 8583 N N . VAL C 1 251 ? 43.310 69.234 52.229 1.00 41.39 231 VAL C N 1
ATOM 8584 C CA . VAL C 1 251 ? 43.946 70.445 51.722 1.00 41.42 231 VAL C CA 1
ATOM 8585 C C . VAL C 1 251 ? 44.392 70.302 50.270 1.00 42.36 231 VAL C C 1
ATOM 8586 O O . VAL C 1 251 ? 44.166 71.198 49.453 1.00 41.20 231 VAL C O 1
ATOM 8590 N N . GLU C 1 252 ? 45.015 69.174 49.946 1.00 42.81 232 GLU C N 1
ATOM 8591 C CA . GLU C 1 252 ? 45.478 68.951 48.586 1.00 44.31 232 GLU C CA 1
ATOM 8592 C C . GLU C 1 252 ? 44.293 68.772 47.641 1.00 43.92 232 GLU C C 1
ATOM 8593 O O . GLU C 1 252 ? 44.313 69.249 46.501 1.00 43.59 232 GLU C O 1
ATOM 8599 N N . ILE C 1 253 ? 43.255 68.088 48.117 1.00 42.14 233 ILE C N 1
ATOM 8600 C CA . ILE C 1 253 ? 42.064 67.869 47.306 1.00 39.21 233 ILE C CA 1
ATOM 8601 C C . ILE C 1 253 ? 41.435 69.216 46.986 1.00 39.21 233 ILE C C 1
ATOM 8602 O O . ILE C 1 253 ? 40.981 69.450 45.863 1.00 39.01 233 ILE C O 1
ATOM 8607 N N . ALA C 1 254 ? 41.428 70.102 47.980 1.00 39.10 234 ALA C N 1
ATOM 8608 C CA . ALA C 1 254 ? 40.862 71.440 47.825 1.00 39.82 234 ALA C CA 1
ATOM 8609 C C . ALA C 1 254 ? 41.625 72.289 46.796 1.00 40.65 234 ALA C C 1
ATOM 8610 O O . ALA C 1 254 ? 41.024 73.116 46.118 1.00 41.92 234 ALA C O 1
ATOM 8612 N N . LYS C 1 255 ? 42.941 72.097 46.690 1.00 42.49 235 LYS C N 1
ATOM 8613 C CA . LYS C 1 255 ? 43.738 72.843 45.715 1.00 44.39 235 LYS C CA 1
ATOM 8614 C C . LYS C 1 255 ? 43.295 72.402 44.331 1.00 44.74 235 LYS C C 1
ATOM 8615 O O . LYS C 1 255 ? 42.926 73.221 43.488 1.00 41.94 235 LYS C O 1
ATOM 8621 N N . ILE C 1 256 ? 43.345 71.089 44.119 1.00 46.16 236 ILE C N 1
ATOM 8622 C CA . ILE C 1 256 ? 42.946 70.471 42.861 1.00 47.34 236 ILE C CA 1
ATOM 8623 C C . ILE C 1 256 ? 41.582 70.987 42.394 1.00 49.35 236 ILE C C 1
ATOM 8624 O O . ILE C 1 256 ? 41.456 71.508 41.284 1.00 51.36 236 ILE C O 1
ATOM 8629 N N . CYS C 1 257 ? 40.563 70.841 43.239 1.00 48.79 237 CYS C N 1
ATOM 8630 C CA . CYS C 1 257 ? 39.225 71.300 42.892 1.00 47.87 237 CYS C CA 1
ATOM 8631 C C . CYS C 1 257 ? 39.186 72.797 42.602 1.00 49.29 237 CYS C C 1
ATOM 8632 O O . CYS C 1 257 ? 38.280 73.273 41.918 1.00 49.95 237 CYS C O 1
ATOM 8635 N N . GLU C 1 258 ? 40.159 73.538 43.126 1.00 50.02 238 GLU C N 1
ATOM 8636 C CA . GLU C 1 258 ? 40.236 74.979 42.887 1.00 51.40 238 GLU C CA 1
ATOM 8637 C C . GLU C 1 258 ? 40.723 75.188 41.466 1.00 50.00 238 GLU C C 1
ATOM 8638 O O . GLU C 1 258 ? 40.269 76.093 40.768 1.00 49.69 238 GLU C O 1
ATOM 8644 N N . ASN C 1 259 ? 41.654 74.334 41.049 1.00 49.07 239 ASN C N 1
ATOM 8645 C CA . ASN C 1 259 ? 42.242 74.408 39.717 1.00 48.29 239 ASN C CA 1
ATOM 8646 C C . ASN C 1 259 ? 41.287 73.988 38.614 1.00 47.50 239 ASN C C 1
ATOM 8647 O O . ASN C 1 259 ? 41.232 74.625 37.560 1.00 47.20 239 ASN C O 1
ATOM 8652 N N . TYR C 1 260 ? 40.535 72.919 38.856 1.00 46.25 240 TYR C N 1
ATOM 8653 C CA . TYR C 1 260 ? 39.597 72.419 37.862 1.00 45.12 240 TYR C CA 1
ATOM 8654 C C . TYR C 1 260 ? 38.239 73.105 37.905 1.00 44.05 240 TYR C C 1
ATOM 8655 O O . TYR C 1 260 ? 37.396 72.877 37.036 1.00 43.79 240 TYR C O 1
ATOM 8664 N N . ASP C 1 261 ? 38.032 73.951 38.907 1.00 42.97 241 ASP C N 1
ATOM 8665 C CA . ASP C 1 261 ? 36.767 74.658 39.040 1.00 41.12 241 ASP C CA 1
ATOM 8666 C C . ASP C 1 261 ? 35.700 73.588 39.199 1.00 39.27 241 ASP C C 1
ATOM 8667 O O . ASP C 1 261 ? 34.658 73.615 38.544 1.00 39.41 241 ASP C O 1
ATOM 8672 N N . ILE C 1 262 ? 35.986 72.641 40.083 1.00 36.36 242 ILE C N 1
ATOM 8673 C CA . ILE C 1 262 ? 35.114 71.515 40.341 1.00 32.80 242 ILE C CA 1
ATOM 8674 C C . ILE C 1 262 ? 34.629 71.584 41.794 1.00 32.34 242 ILE C C 1
ATOM 8675 O O . ILE C 1 262 ? 35.372 71.984 42.683 1.00 31.93 242 ILE C O 1
ATOM 8680 N N . PRO C 1 263 ? 33.355 71.231 42.048 1.00 31.92 243 PRO C N 1
ATOM 8681 C CA . PRO C 1 263 ? 32.839 71.284 43.424 1.00 29.46 243 PRO C CA 1
ATOM 8682 C C . PRO C 1 263 ? 33.467 70.281 44.371 1.00 26.88 243 PRO 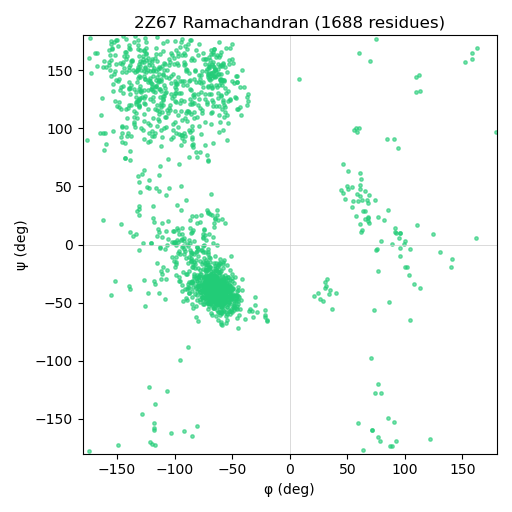C C 1
ATOM 8683 O O . PRO C 1 263 ? 33.852 69.184 43.962 1.00 25.14 243 PRO C O 1
ATOM 8687 N N . HIS C 1 264 ? 33.565 70.674 45.639 1.00 25.13 244 HIS C N 1
ATOM 8688 C CA . HIS C 1 264 ? 34.158 69.830 46.662 1.00 25.26 244 HIS C CA 1
ATOM 8689 C C . HIS C 1 264 ? 33.268 69.740 47.906 1.00 25.67 244 HIS C C 1
ATOM 8690 O O . HIS C 1 264 ? 32.975 70.746 48.554 1.00 26.44 244 HIS C O 1
ATOM 8697 N N . ILE C 1 265 ? 32.834 68.536 48.244 1.00 24.49 245 ILE C N 1
ATOM 8698 C CA . ILE C 1 265 ? 32.013 68.374 49.431 1.00 24.23 245 ILE C CA 1
ATOM 8699 C C . ILE C 1 265 ? 32.780 67.493 50.397 1.00 25.74 245 ILE C C 1
ATOM 8700 O O . ILE C 1 265 ? 33.358 66.477 50.003 1.00 24.30 245 ILE C O 1
ATOM 8705 N N . ILE C 1 266 ? 32.795 67.885 51.666 1.00 27.24 246 ILE C N 1
ATOM 8706 C CA . ILE C 1 266 ? 33.539 67.125 52.654 1.00 28.46 246 ILE C CA 1
ATOM 8707 C C . ILE C 1 266 ? 32.703 66.474 53.734 1.00 27.42 246 ILE C C 1
ATOM 8708 O O . ILE C 1 266 ? 32.010 67.163 54.479 1.00 27.56 246 ILE C O 1
ATOM 8713 N N . ASN C 1 267 ? 32.780 65.148 53.816 1.00 26.60 247 ASN C N 1
ATOM 8714 C CA . ASN C 1 267 ? 32.078 64.411 54.857 1.00 27.53 247 ASN C CA 1
ATOM 8715 C C . ASN C 1 267 ? 32.945 64.580 56.105 1.00 28.05 247 ASN C C 1
ATOM 8716 O O . ASN C 1 267 ? 33.986 63.936 56.233 1.00 28.91 247 ASN C O 1
ATOM 8721 N N . GLY C 1 268 ? 32.528 65.462 57.005 1.00 28.04 248 GLY C N 1
ATOM 8722 C CA . GLY C 1 268 ? 33.289 65.696 58.220 1.00 27.58 248 GLY C CA 1
ATOM 8723 C C . GLY C 1 268 ? 32.424 65.423 59.423 1.00 27.90 248 GLY C C 1
ATOM 8724 O O . GLY C 1 268 ? 32.263 66.286 60.283 1.00 25.18 248 GLY C O 1
ATOM 8725 N N . ALA C 1 269 ? 31.871 64.210 59.469 1.00 28.76 249 ALA C N 1
ATOM 8726 C CA . ALA C 1 269 ? 30.979 63.780 60.540 1.00 29.71 249 ALA C CA 1
ATOM 8727 C C . ALA C 1 269 ? 31.392 64.276 61.924 1.00 30.73 249 ALA C C 1
ATOM 8728 O O . ALA C 1 269 ? 30.666 65.050 62.549 1.00 30.79 249 ALA C O 1
ATOM 8730 N N . TYR C 1 270 ? 32.551 63.839 62.411 1.00 31.46 250 TYR C N 1
ATOM 8731 C CA . TYR C 1 270 ? 32.992 64.288 63.730 1.00 32.18 250 TYR C CA 1
ATOM 8732 C C . TYR C 1 270 ? 34.235 65.164 63.722 1.00 30.49 250 TYR C C 1
ATOM 8733 O O . TYR C 1 270 ? 35.139 64.996 64.525 1.00 30.35 250 TYR C O 1
ATOM 8742 N N . ALA C 1 271 ? 34.248 66.132 62.819 1.00 31.15 251 ALA C N 1
ATOM 8743 C CA . ALA C 1 271 ? 35.372 67.038 62.693 1.00 32.68 251 ALA C CA 1
ATOM 8744 C C . ALA C 1 271 ? 35.361 68.141 63.753 1.00 33.61 251 ALA C C 1
ATOM 8745 O O . ALA C 1 271 ? 36.402 68.516 64.289 1.00 33.66 251 ALA C O 1
ATOM 8747 N N . ILE C 1 272 ? 34.180 68.651 64.066 1.00 34.30 252 ILE C N 1
ATOM 8748 C CA . ILE C 1 272 ? 34.064 69.731 65.032 1.00 35.04 252 ILE C CA 1
ATOM 8749 C C . ILE C 1 272 ? 34.590 69.446 66.447 1.00 35.24 252 ILE C C 1
ATOM 8750 O O . ILE C 1 272 ? 35.263 70.288 67.037 1.00 35.76 252 ILE C O 1
ATOM 8755 N N . GLN C 1 273 ? 34.295 68.270 66.995 1.00 34.44 253 GLN C N 1
ATOM 8756 C CA . GLN C 1 273 ? 34.728 67.955 68.356 1.00 33.61 253 GLN C CA 1
ATOM 8757 C C . GLN C 1 273 ? 36.236 67.895 68.583 1.00 34.39 253 GLN C C 1
ATOM 8758 O O . GLN C 1 273 ? 36.686 67.993 69.723 1.00 34.44 253 GLN C O 1
ATOM 8764 N N . ASN C 1 274 ? 37.020 67.743 67.519 1.00 34.86 254 ASN C N 1
ATOM 8765 C CA . ASN C 1 274 ? 38.469 67.648 67.685 1.00 36.84 254 ASN C CA 1
ATOM 8766 C C . ASN C 1 274 ? 39.288 68.686 66.907 1.00 36.94 254 ASN C C 1
ATOM 8767 O O . ASN C 1 274 ? 38.997 68.993 65.752 1.00 36.88 254 ASN C O 1
ATOM 8772 N N . ASN C 1 275 ? 40.330 69.198 67.560 1.00 37.20 255 ASN C N 1
ATOM 8773 C CA . ASN C 1 275 ? 41.214 70.214 66.997 1.00 36.22 255 ASN C CA 1
ATOM 8774 C C . ASN C 1 275 ? 42.032 69.760 65.808 1.00 35.22 255 ASN C C 1
ATOM 8775 O O . ASN C 1 275 ? 42.341 70.563 64.933 1.00 35.98 255 ASN C O 1
ATOM 8780 N N . TYR C 1 276 ? 42.411 68.488 65.781 1.00 33.90 256 TYR C N 1
ATOM 8781 C CA . TYR C 1 276 ? 43.205 67.980 64.668 1.00 34.90 256 TYR C CA 1
ATOM 8782 C C . TYR C 1 276 ? 42.419 68.157 63.373 1.00 34.47 256 TYR C C 1
ATOM 8783 O O . TYR C 1 276 ? 42.978 68.555 62.349 1.00 33.92 256 TYR C O 1
ATOM 8792 N N . TYR C 1 277 ? 41.118 67.876 63.433 1.00 32.93 257 TYR C N 1
ATOM 8793 C CA . TYR C 1 277 ? 40.255 68.010 62.267 1.00 33.51 257 TYR C CA 1
ATOM 8794 C C . TYR C 1 277 ? 39.960 69.470 61.918 1.00 34.40 257 TYR C C 1
ATOM 8795 O O . TYR C 1 277 ? 39.958 69.845 60.744 1.00 33.83 257 TYR C O 1
ATOM 8804 N N . LEU C 1 278 ? 39.729 70.299 62.932 1.00 35.46 258 LEU C N 1
ATOM 8805 C CA . LEU C 1 278 ? 39.448 71.714 62.699 1.00 34.92 258 LEU C CA 1
ATOM 8806 C C . LEU C 1 278 ? 40.614 72.396 62.006 1.00 36.43 258 LEU C C 1
ATOM 8807 O O . LEU C 1 278 ? 40.422 73.298 61.188 1.00 36.91 258 LEU C O 1
ATOM 8812 N N . GLU C 1 279 ? 41.827 71.966 62.323 1.00 37.63 259 GLU C N 1
ATOM 8813 C CA . GLU C 1 279 ? 42.990 72.589 61.718 1.00 40.24 259 GLU C CA 1
ATOM 8814 C C . GLU C 1 279 ? 43.056 72.394 60.213 1.00 38.47 259 GLU C C 1
ATOM 8815 O O . GLU C 1 279 ? 43.263 73.360 59.477 1.00 37.72 259 GLU C O 1
ATOM 8821 N N . LYS C 1 280 ? 42.882 71.157 59.755 1.00 36.94 260 LYS C N 1
ATOM 8822 C CA . LYS C 1 280 ? 42.949 70.877 58.330 1.00 38.09 260 LYS C CA 1
ATOM 8823 C C . LYS C 1 280 ? 41.867 71.657 57.596 1.00 38.77 260 LYS C C 1
ATOM 8824 O O . LYS C 1 280 ? 42.095 72.163 56.496 1.00 37.52 260 LYS C O 1
ATOM 8830 N N . LEU C 1 281 ? 40.694 71.766 58.214 1.00 38.54 261 LEU C N 1
ATOM 8831 C CA . LEU C 1 281 ? 39.595 72.510 57.614 1.00 39.18 261 LEU C CA 1
ATOM 8832 C C . LEU C 1 281 ? 40.005 73.967 57.421 1.00 40.19 261 LEU C C 1
ATOM 8833 O O . LEU C 1 281 ? 39.845 74.525 56.337 1.00 40.82 261 LEU C O 1
ATOM 8838 N N . LYS C 1 282 ? 40.534 74.579 58.474 1.00 41.20 262 LYS C N 1
ATOM 8839 C CA . LYS C 1 282 ? 40.958 75.971 58.400 1.00 43.64 262 LYS C CA 1
ATOM 8840 C C . LYS C 1 282 ? 41.881 76.148 57.199 1.00 43.83 262 LYS C C 1
ATOM 8841 O O . LYS C 1 282 ? 41.770 77.123 56.459 1.00 44.21 262 LYS C O 1
ATOM 8847 N N . LYS C 1 283 ? 42.780 75.193 56.998 1.00 43.21 263 LYS C N 1
ATOM 8848 C CA . LYS C 1 283 ? 43.696 75.257 55.870 1.00 43.40 263 LYS C CA 1
ATOM 8849 C C . LYS C 1 283 ? 42.979 74.951 54.558 1.00 42.92 263 LYS C C 1
ATOM 8850 O O . LYS C 1 283 ? 43.211 75.611 53.544 1.00 44.67 263 LYS C O 1
ATOM 8856 N N . ALA C 1 284 ? 42.098 73.960 54.574 1.00 40.35 264 ALA C N 1
ATOM 8857 C CA . ALA C 1 284 ? 41.385 73.582 53.364 1.00 37.36 264 ALA C CA 1
ATOM 8858 C C . ALA C 1 284 ? 40.531 74.693 52.769 1.00 36.67 264 ALA C C 1
ATOM 8859 O O . ALA C 1 284 ? 40.482 74.837 51.549 1.00 36.20 264 ALA C O 1
ATOM 8861 N N . PHE C 1 285 ? 39.860 75.469 53.622 1.00 36.68 265 PHE C N 1
ATOM 8862 C CA . PHE C 1 285 ? 39.002 76.570 53.169 1.00 36.48 265 PHE C CA 1
ATOM 8863 C C . PHE C 1 285 ? 39.791 77.621 52.420 1.00 37.25 265 PHE C C 1
ATOM 8864 O O . PHE C 1 285 ? 39.215 78.470 51.747 1.00 38.68 265 PHE C O 1
ATOM 8872 N N . LYS C 1 286 ? 41.109 77.578 52.567 1.00 37.13 266 LYS C N 1
ATOM 8873 C CA . LYS C 1 286 ? 41.990 78.508 51.881 1.00 37.20 266 LYS C CA 1
ATOM 8874 C C . LYS C 1 286 ? 41.789 78.320 50.373 1.00 35.57 266 LYS C C 1
ATOM 8875 O O . LYS C 1 286 ? 42.051 79.220 49.583 1.00 33.52 266 LYS C O 1
ATOM 8881 N N . TYR C 1 287 ? 41.320 77.140 49.988 1.00 35.80 267 TYR C N 1
ATOM 8882 C CA . TYR C 1 287 ? 41.080 76.837 48.584 1.00 38.60 267 TYR C CA 1
ATOM 8883 C C . TYR C 1 287 ? 39.590 76.564 48.337 1.00 37.45 267 TYR C C 1
ATOM 8884 O O . TYR C 1 287 ? 38.738 77.287 48.862 1.00 37.17 267 TYR C O 1
ATOM 8893 N N . ARG C 1 288 ? 39.271 75.536 47.551 1.00 36.14 268 ARG C N 1
ATOM 8894 C CA . ARG C 1 288 ? 37.868 75.241 47.274 1.00 36.96 268 ARG C CA 1
ATOM 8895 C C . ARG C 1 288 ? 37.217 74.115 48.084 1.00 35.82 268 ARG C C 1
ATOM 8896 O O . ARG C 1 288 ? 37.582 72.938 47.992 1.00 33.88 268 ARG C O 1
ATOM 8904 N N . VAL C 1 289 ? 36.238 74.517 48.884 1.00 34.27 269 VAL C N 1
ATOM 8905 C CA . VAL C 1 289 ? 35.458 73.611 49.710 1.00 32.35 269 VAL C CA 1
ATOM 8906 C C . VAL C 1 289 ? 34.073 74.231 49.707 1.00 30.96 269 VAL C C 1
ATOM 8907 O O . VAL C 1 289 ? 33.818 75.206 50.412 1.00 31.93 269 VAL C O 1
ATOM 8911 N N . ASP C 1 290 ? 33.185 73.682 48.896 1.00 29.70 270 ASP C N 1
ATOM 8912 C CA . ASP C 1 290 ? 31.836 74.217 48.804 1.00 29.32 270 ASP C CA 1
ATOM 8913 C C . ASP C 1 290 ? 31.046 73.913 50.061 1.00 27.86 270 ASP C C 1
ATOM 8914 O O . ASP C 1 290 ? 30.253 74.731 50.512 1.00 27.23 270 ASP C O 1
ATOM 8919 N N . ALA C 1 291 ? 31.266 72.739 50.638 1.00 26.18 271 ALA C N 1
ATOM 8920 C CA . ALA C 1 291 ? 30.540 72.382 51.842 1.00 26.60 271 ALA C CA 1
ATOM 8921 C C . ALA C 1 291 ? 31.175 71.289 52.665 1.00 26.22 271 ALA C C 1
ATOM 8922 O O . ALA C 1 291 ? 31.898 70.428 52.150 1.00 24.61 271 ALA C O 1
ATOM 8924 N N . VAL C 1 292 ? 30.886 71.352 53.962 1.00 25.97 272 VAL C N 1
ATOM 8925 C CA . VAL C 1 292 ? 31.333 70.366 54.929 1.00 23.62 272 VAL C CA 1
ATOM 8926 C C . VAL C 1 292 ? 30.075 69.977 55.693 1.00 23.29 272 VAL C C 1
ATOM 8927 O O . VAL C 1 292 ? 29.265 70.833 56.061 1.00 22.45 272 VAL C O 1
ATOM 8931 N N . VAL C 1 293 ? 29.912 68.685 55.921 1.00 22.91 273 VAL C N 1
ATOM 8932 C CA . VAL C 1 293 ? 28.757 68.175 56.637 1.00 23.63 273 VAL C CA 1
ATOM 8933 C C . VAL C 1 293 ? 29.213 67.437 57.906 1.00 23.86 273 VAL C C 1
ATOM 8934 O O . VAL C 1 293 ? 30.147 66.638 57.861 1.00 21.96 273 VAL C O 1
ATOM 8938 N N . SER C 1 294 ? 28.559 67.719 59.032 1.00 24.26 274 SER C N 1
ATOM 8939 C CA . SER C 1 294 ? 28.900 67.079 60.303 1.00 26.65 274 SER C CA 1
ATOM 8940 C C . SER C 1 294 ? 27.662 66.592 61.054 1.00 26.48 274 SER C C 1
ATOM 8941 O O . SER C 1 294 ? 26.596 67.196 60.955 1.00 25.85 274 SER C O 1
ATOM 8944 N N . SER C 1 295 ? 27.808 65.499 61.802 1.00 26.18 275 SER C N 1
ATOM 8945 C CA . SER C 1 295 ? 26.697 64.966 62.590 1.00 28.04 275 SER C CA 1
ATOM 8946 C C . SER C 1 295 ? 26.495 65.947 63.720 1.00 26.48 275 SER C C 1
ATOM 8947 O O . SER C 1 295 ? 27.469 66.396 64.320 1.00 28.49 275 SER C O 1
ATOM 8950 N N . SER C 1 296 ? 25.255 66.298 64.018 1.00 26.27 276 SER C N 1
ATOM 8951 C CA . SER C 1 296 ? 25.026 67.229 65.119 1.00 28.45 276 SER C CA 1
ATOM 8952 C C . SER C 1 296 ? 25.141 66.498 66.456 1.00 29.74 276 SER C C 1
ATOM 8953 O O . SER C 1 296 ? 25.396 67.115 67.484 1.00 30.13 276 SER C O 1
ATOM 8956 N N . ASP C 1 297 ? 24.961 65.180 66.439 1.00 31.15 277 ASP C N 1
ATOM 8957 C CA . ASP C 1 297 ? 25.022 64.400 67.669 1.00 33.66 277 ASP C CA 1
ATOM 8958 C C . ASP C 1 297 ? 26.431 64.000 68.071 1.00 34.05 277 ASP C C 1
ATOM 8959 O O . ASP C 1 297 ? 26.725 63.896 69.267 1.00 34.91 277 ASP C O 1
ATOM 8964 N N . LYS C 1 298 ? 27.298 63.771 67.088 1.00 32.74 278 LYS C N 1
ATOM 8965 C CA . LYS C 1 298 ? 28.678 63.392 67.377 1.00 32.38 278 LYS C CA 1
ATOM 8966 C C . LYS C 1 298 ? 29.463 64.605 67.827 1.00 32.02 278 LYS C C 1
ATOM 8967 O O . LYS C 1 298 ? 30.540 64.472 68.399 1.00 34.05 278 LYS C O 1
ATOM 8973 N N . ASN C 1 299 ? 28.929 65.792 67.570 1.00 31.19 279 ASN C N 1
ATOM 8974 C CA . ASN C 1 299 ? 29.638 67.003 67.933 1.00 29.40 279 ASN C CA 1
ATOM 8975 C C . ASN C 1 299 ? 28.945 67.900 68.942 1.00 27.16 279 ASN C C 1
ATOM 8976 O O . ASN C 1 299 ? 29.614 68.579 69.714 1.00 26.74 279 ASN C O 1
ATOM 8981 N N . LEU C 1 300 ? 27.619 67.917 68.939 1.00 23.88 280 LEU C N 1
ATOM 8982 C CA . LEU C 1 300 ? 26.891 68.754 69.881 1.00 24.06 280 LEU C CA 1
ATOM 8983 C C . LEU C 1 300 ? 26.082 67.944 70.874 1.00 25.56 280 LEU C C 1
ATOM 8984 O O . LEU C 1 300 ? 25.226 68.487 71.565 1.00 25.82 280 LEU C O 1
ATOM 8989 N N . LEU C 1 301 ? 26.353 66.646 70.930 1.00 26.39 281 LEU C N 1
ATOM 8990 C CA . LEU C 1 301 ? 25.672 65.746 71.850 1.00 28.05 281 LEU C CA 1
ATOM 8991 C C . LEU C 1 301 ? 24.149 65.860 71.817 1.00 28.27 281 LEU C C 1
ATOM 8992 O O . LEU C 1 301 ? 23.485 65.977 72.852 1.00 28.31 281 LEU C O 1
ATOM 8997 N N . THR C 1 302 ? 23.604 65.803 70.613 1.00 27.38 282 THR C N 1
ATOM 8998 C CA . THR C 1 302 ? 22.169 65.883 70.422 1.00 27.70 282 THR C CA 1
ATOM 8999 C C . THR C 1 302 ? 21.661 64.471 70.142 1.00 25.25 282 THR C C 1
ATOM 9000 O O . THR C 1 302 ? 22.458 63.575 69.891 1.00 26.66 282 THR C O 1
ATOM 9004 N N . PRO C 1 303 ? 20.344 64.232 70.240 1.00 22.45 283 PRO C N 1
ATOM 9005 C CA . PRO C 1 303 ? 19.953 62.855 69.922 1.00 22.74 283 PRO C CA 1
ATOM 9006 C C . PRO C 1 303 ? 20.240 62.656 68.434 1.00 21.51 283 PRO C C 1
ATOM 9007 O O . PRO C 1 303 ? 20.452 63.625 67.715 1.00 22.51 283 PRO C O 1
ATOM 9011 N N . ILE C 1 304 ? 20.275 61.419 67.964 1.00 22.15 284 ILE C N 1
ATOM 9012 C CA . ILE C 1 304 ? 20.550 61.199 66.552 1.00 22.67 284 ILE C CA 1
ATOM 9013 C C . ILE C 1 304 ? 19.438 61.779 65.675 1.00 25.05 284 ILE C C 1
ATOM 9014 O O . ILE C 1 304 ? 18.263 61.754 66.043 1.00 24.24 284 ILE C O 1
ATOM 9019 N N . GLY C 1 305 ? 19.815 62.309 64.514 1.00 27.53 285 GLY C N 1
ATOM 9020 C CA . GLY C 1 305 ? 18.825 62.838 63.597 1.00 26.73 285 GLY C CA 1
ATOM 9021 C C . GLY C 1 305 ? 19.018 64.271 63.177 1.00 27.67 285 GLY C C 1
ATOM 9022 O O . GLY C 1 305 ? 18.133 64.832 62.543 1.00 30.85 285 GLY C O 1
ATOM 9023 N N . GLY C 1 306 ? 20.154 64.872 63.521 1.00 27.79 286 GLY C N 1
ATOM 9024 C CA . GLY C 1 306 ? 20.395 66.259 63.148 1.00 25.81 286 GLY C CA 1
ATOM 9025 C C . GLY C 1 306 ? 21.664 66.450 62.339 1.00 26.83 286 GLY C C 1
ATOM 9026 O O . GLY C 1 306 ? 22.572 65.613 62.363 1.00 25.23 286 GLY C O 1
ATOM 9027 N N . GLY C 1 307 ? 21.751 67.566 61.627 1.00 27.19 287 GLY C N 1
ATOM 9028 C CA . GLY C 1 307 ? 22.934 67.799 60.817 1.00 26.25 287 GLY C CA 1
ATOM 9029 C C . GLY C 1 307 ? 23.477 69.211 60.886 1.00 25.80 287 GLY C C 1
ATOM 9030 O O . GLY C 1 307 ? 22.767 70.140 61.255 1.00 27.00 287 GLY C O 1
ATOM 9031 N N . LEU C 1 308 ? 24.751 69.358 60.540 1.00 24.92 288 LEU C N 1
ATOM 9032 C CA . LEU C 1 308 ? 25.413 70.649 60.533 1.00 24.99 288 LEU C CA 1
ATOM 9033 C C . LEU C 1 308 ? 26.126 70.799 59.198 1.00 25.51 288 LEU C C 1
ATOM 9034 O O . LEU C 1 308 ? 26.995 69.995 58.850 1.00 25.89 288 LEU C O 1
ATOM 9039 N N . VAL C 1 309 ? 25.735 71.828 58.455 1.00 24.40 289 VAL C N 1
ATOM 9040 C CA . VAL C 1 309 ? 26.308 72.123 57.154 1.00 24.48 289 VAL C CA 1
ATOM 9041 C C . VAL C 1 309 ? 26.946 73.506 57.208 1.00 25.41 289 VAL C C 1
ATOM 9042 O O . VAL C 1 309 ? 26.296 74.481 57.612 1.00 25.87 289 VAL C O 1
ATOM 9046 N N . TYR C 1 310 ? 28.215 73.590 56.812 1.00 23.74 290 TYR C N 1
ATOM 9047 C CA . TYR C 1 310 ? 28.928 74.862 56.830 1.00 24.80 290 TYR C CA 1
ATOM 9048 C C . TYR C 1 310 ? 29.903 75.058 55.674 1.00 25.55 290 TYR C C 1
ATOM 9049 O O . TYR C 1 310 ? 30.450 74.094 55.126 1.00 26.65 290 TYR C O 1
ATOM 9058 N N . SER C 1 311 ? 30.112 76.322 55.313 1.00 25.81 291 SER C N 1
ATOM 9059 C CA . SER C 1 311 ? 30.991 76.677 54.207 1.00 29.19 291 SER C CA 1
ATOM 9060 C C . SER C 1 311 ? 31.304 78.169 54.198 1.00 30.33 291 SER C C 1
ATOM 9061 O O . SER C 1 311 ? 30.627 78.951 54.857 1.00 31.40 291 SER C O 1
ATOM 9064 N N . THR C 1 312 ? 32.332 78.549 53.445 1.00 31.05 292 THR C N 1
ATOM 9065 C CA . THR C 1 312 ? 32.738 79.942 53.337 1.00 32.74 292 THR C CA 1
ATOM 9066 C C . THR C 1 312 ? 31.902 80.648 52.275 1.00 33.96 292 THR C C 1
ATOM 9067 O O . THR C 1 312 ? 31.834 81.876 52.240 1.00 35.31 292 THR C O 1
ATOM 9071 N N . ASP C 1 313 ? 31.247 79.857 51.430 1.00 34.32 293 ASP C N 1
ATOM 9072 C CA . ASP C 1 313 ? 30.418 80.371 50.345 1.00 34.95 293 ASP C CA 1
ATOM 9073 C C . ASP C 1 313 ? 28.939 80.411 50.725 1.00 33.86 293 ASP C C 1
ATOM 9074 O O . ASP C 1 313 ? 28.249 79.392 50.667 1.00 33.63 293 ASP C O 1
ATOM 9079 N N . ALA C 1 314 ? 28.449 81.592 51.084 1.00 33.74 294 ALA C N 1
ATOM 9080 C CA . ALA C 1 314 ? 27.054 81.762 51.475 1.00 33.11 294 ALA C CA 1
ATOM 9081 C C . ALA C 1 314 ? 26.092 81.367 50.352 1.00 33.77 294 ALA C C 1
ATOM 9082 O O . ALA C 1 314 ? 24.983 80.904 50.603 1.00 33.08 294 ALA C O 1
ATOM 9084 N N . GLU C 1 315 ? 26.534 81.556 49.115 1.00 35.70 295 GLU C N 1
ATOM 9085 C CA . GLU C 1 315 ? 25.743 81.232 47.935 1.00 37.23 295 GLU C CA 1
ATOM 9086 C C . GLU C 1 315 ? 25.483 79.723 47.839 1.00 37.36 295 GLU C C 1
ATOM 9087 O O . GLU C 1 315 ? 24.437 79.294 47.343 1.00 37.53 295 GLU C O 1
ATOM 9093 N N . PHE C 1 316 ? 26.426 78.914 48.313 1.00 35.66 296 PHE C N 1
ATOM 9094 C CA . PHE C 1 316 ? 26.238 77.474 48.255 1.00 34.21 296 PHE C CA 1
ATOM 9095 C C . PHE C 1 316 ? 25.291 76.995 49.355 1.00 34.85 296 PHE C C 1
ATOM 9096 O O . PHE C 1 316 ? 24.514 76.062 49.137 1.00 33.69 296 PHE C O 1
ATOM 9104 N N . ILE C 1 317 ? 25.360 77.618 50.532 1.00 34.36 297 ILE C N 1
ATOM 9105 C CA . ILE C 1 317 ? 24.470 77.250 51.628 1.00 34.89 297 ILE C CA 1
ATOM 9106 C C . ILE C 1 317 ? 23.020 77.517 51.203 1.00 36.40 297 ILE C C 1
ATOM 9107 O O . ILE C 1 317 ? 22.130 76.697 51.456 1.00 36.46 297 ILE C O 1
ATOM 9112 N N . LYS C 1 318 ? 22.781 78.658 50.556 1.00 36.68 298 LYS C N 1
ATOM 9113 C CA . LYS C 1 318 ? 21.436 78.991 50.100 1.00 38.02 298 LYS C CA 1
ATOM 9114 C C . LYS C 1 318 ? 20.931 77.921 49.147 1.00 36.79 298 LYS C C 1
ATOM 9115 O O . LYS C 1 318 ? 19.754 77.565 49.159 1.00 38.48 298 LYS C O 1
ATOM 9121 N N . GLU C 1 319 ? 21.825 77.401 48.321 1.00 33.64 299 GLU C N 1
ATOM 9122 C CA . GLU C 1 319 ? 21.441 76.373 47.375 1.00 32.40 299 GLU C CA 1
ATOM 9123 C C . GLU C 1 319 ? 21.135 75.079 48.123 1.00 30.80 299 GLU C C 1
ATOM 9124 O O . GLU C 1 319 ? 20.191 74.359 47.783 1.00 28.68 299 GLU C O 1
ATOM 9130 N N . ILE C 1 320 ? 21.940 74.794 49.143 1.00 30.52 300 ILE C N 1
ATOM 9131 C CA . ILE C 1 320 ? 21.766 73.596 49.959 1.00 30.14 300 ILE C CA 1
ATOM 9132 C C . ILE C 1 320 ? 20.414 73.639 50.656 1.00 30.14 300 ILE C C 1
ATOM 9133 O O . ILE C 1 320 ? 19.741 72.621 50.765 1.00 31.09 300 ILE C O 1
ATOM 9138 N N . SER C 1 321 ? 20.000 74.816 51.112 1.00 30.53 301 SER C N 1
ATOM 9139 C CA . SER C 1 321 ? 18.722 74.915 51.804 1.00 34.13 301 SER C CA 1
ATOM 9140 C C . SER C 1 321 ? 17.520 74.867 50.863 1.00 34.78 301 SER C C 1
ATOM 9141 O O . SER C 1 321 ? 16.374 74.854 51.315 1.00 36.35 301 SER C O 1
ATOM 9144 N N . LEU C 1 322 ? 17.777 74.838 49.562 1.00 34.45 302 LEU C N 1
ATOM 9145 C CA . LEU C 1 322 ? 16.700 74.774 48.574 1.00 34.24 302 LEU C CA 1
ATOM 9146 C C . LEU C 1 322 ? 16.653 73.389 47.944 1.00 34.98 302 LEU C C 1
ATOM 9147 O O . LEU C 1 322 ? 15.964 73.187 46.943 1.00 35.19 302 LEU C O 1
ATOM 9152 N N . SER C 1 323 ? 17.382 72.439 48.526 1.00 34.85 303 SER C N 1
ATOM 9153 C CA . SER C 1 323 ? 17.435 71.083 47.976 1.00 34.67 303 SER C CA 1
ATOM 9154 C C . SER C 1 323 ? 16.510 70.093 48.659 1.00 33.92 303 SER C C 1
ATOM 9155 O O . SER C 1 323 ? 16.240 69.022 48.113 1.00 34.16 303 SER C O 1
ATOM 9158 N N . TYR C 1 324 ? 16.034 70.447 49.848 1.00 33.80 304 TYR C N 1
ATOM 9159 C CA . TYR C 1 324 ? 15.163 69.571 50.621 1.00 34.42 304 TYR C CA 1
ATOM 9160 C C . TYR C 1 324 ? 13.701 69.683 50.188 1.00 35.78 304 TYR C C 1
ATOM 9161 O O . TYR C 1 324 ? 13.033 70.686 50.449 1.00 35.39 304 TYR C O 1
ATOM 9170 N N . PRO C 1 325 ? 13.179 68.644 49.521 1.00 35.81 305 PRO C N 1
ATOM 9171 C CA . PRO C 1 325 ? 11.784 68.688 49.076 1.00 36.06 305 PRO C CA 1
ATOM 9172 C C . PRO C 1 325 ? 10.770 68.750 50.229 1.00 36.22 305 PRO C C 1
ATOM 9173 O O . PRO C 1 325 ? 10.710 67.863 51.089 1.00 35.87 305 PRO C O 1
ATOM 9177 N N . GLY C 1 326 ? 9.987 69.819 50.254 1.00 35.08 306 GLY C N 1
ATOM 9178 C CA . GLY C 1 326 ? 8.986 69.952 51.289 1.00 35.49 306 GLY C CA 1
ATOM 9179 C C . GLY C 1 326 ? 9.384 70.691 52.554 1.00 36.41 306 GLY C C 1
ATOM 9180 O O . GLY C 1 326 ? 10.439 71.325 52.652 1.00 37.50 306 GLY C O 1
ATOM 9181 N N . ARG C 1 327 ? 8.503 70.585 53.536 1.00 35.26 307 ARG C N 1
ATOM 9182 C CA . ARG C 1 327 ? 8.672 71.216 54.821 1.00 34.24 307 ARG C CA 1
ATOM 9183 C C . ARG C 1 327 ? 9.181 70.181 55.800 1.00 34.41 307 ARG C C 1
ATOM 9184 O O . ARG C 1 327 ? 8.740 69.039 55.776 1.00 35.91 307 ARG C O 1
ATOM 9192 N N . ALA C 1 328 ? 10.100 70.581 56.671 1.00 34.17 308 ALA C N 1
ATOM 9193 C CA . ALA C 1 328 ? 10.689 69.643 57.609 1.00 33.44 308 ALA C CA 1
ATOM 9194 C C . ALA C 1 328 ? 10.320 69.817 59.075 1.00 32.99 308 ALA C C 1
ATOM 9195 O O . ALA C 1 328 ? 9.767 70.839 59.484 1.00 34.63 308 ALA C O 1
ATOM 9197 N N . SER C 1 329 ? 10.644 68.792 59.857 1.00 31.24 309 SER C N 1
ATOM 9198 C CA . SER C 1 329 ? 10.403 68.780 61.290 1.00 30.06 309 SER C CA 1
ATOM 9199 C C . SER C 1 329 ? 11.227 69.917 61.887 1.00 29.18 309 SER C C 1
ATOM 9200 O O . SER C 1 329 ? 12.221 70.331 61.303 1.00 30.05 309 SER C O 1
ATOM 9203 N N . ALA C 1 330 ? 10.814 70.430 63.039 1.00 29.55 310 ALA C N 1
ATOM 9204 C CA . ALA C 1 330 ? 11.553 71.503 63.701 1.00 28.83 310 ALA C CA 1
ATOM 9205 C C . ALA C 1 330 ? 12.469 70.903 64.757 1.00 29.44 310 ALA C C 1
ATOM 9206 O O . ALA C 1 330 ? 13.529 71.450 65.063 1.00 30.94 310 ALA C O 1
ATOM 9208 N N . THR C 1 331 ? 12.062 69.753 65.286 1.00 28.94 311 THR C N 1
ATOM 9209 C CA . THR C 1 331 ? 12.796 69.070 66.344 1.00 29.51 311 THR C CA 1
ATOM 9210 C C . THR C 1 331 ? 14.315 68.893 66.255 1.00 28.96 311 THR C C 1
ATOM 9211 O O . THR C 1 331 ? 15.023 69.281 67.176 1.00 31.20 311 THR C O 1
ATOM 9215 N N . PRO C 1 332 ? 14.842 68.293 65.178 1.00 28.20 312 PRO C N 1
ATOM 9216 C CA . PRO C 1 332 ? 16.302 68.188 65.225 1.00 26.54 312 PRO C CA 1
ATOM 9217 C C . PRO C 1 332 ? 17.012 69.542 65.294 1.00 26.14 312 PRO C C 1
ATOM 9218 O O . PRO C 1 332 ? 18.082 69.667 65.892 1.00 27.22 312 PRO C O 1
ATOM 9222 N N . VAL C 1 333 ? 16.407 70.566 64.709 1.00 26.08 313 VAL C N 1
ATOM 9223 C CA . VAL C 1 333 ? 17.008 71.891 64.739 1.00 24.57 313 VAL C CA 1
ATOM 9224 C C . VAL C 1 333 ? 16.948 72.466 66.144 1.00 24.23 313 VAL C C 1
ATOM 9225 O O . VAL C 1 333 ? 17.869 73.159 66.574 1.00 24.31 313 VAL C O 1
ATOM 9229 N N . VAL C 1 334 ? 15.864 72.180 66.858 1.00 23.52 314 VAL C N 1
ATOM 9230 C CA . VAL C 1 334 ? 15.721 72.640 68.237 1.00 23.47 314 VAL C CA 1
ATOM 9231 C C . VAL C 1 334 ? 16.703 71.905 69.135 1.00 23.40 314 VAL C C 1
ATOM 9232 O O . VAL C 1 334 ? 17.184 72.461 70.116 1.00 26.26 314 VAL C O 1
ATOM 9236 N N . ASN C 1 335 ? 16.997 70.651 68.813 1.00 23.53 315 ASN C N 1
ATOM 9237 C CA . ASN C 1 335 ? 17.958 69.899 69.609 1.00 25.10 315 ASN C CA 1
ATOM 9238 C C . ASN C 1 335 ? 19.327 70.559 69.504 1.00 24.07 315 ASN C C 1
ATOM 9239 O O . ASN C 1 335 ? 20.067 70.609 70.477 1.00 27.15 315 ASN C O 1
ATOM 9244 N N . THR C 1 336 ? 19.656 71.067 68.321 1.00 23.79 316 THR C N 1
ATOM 9245 C CA . THR C 1 336 ? 20.933 71.727 68.103 1.00 23.81 316 THR C CA 1
ATOM 9246 C C . THR C 1 336 ? 20.999 73.044 68.861 1.00 24.54 316 THR C C 1
ATOM 9247 O O . THR C 1 336 ? 22.046 73.401 69.387 1.00 27.09 316 THR C O 1
ATOM 9251 N N . LEU C 1 337 ? 19.886 73.767 68.922 1.00 25.14 317 LEU C N 1
ATOM 9252 C CA . LEU C 1 337 ? 19.859 75.037 69.642 1.00 25.18 317 LEU C CA 1
ATOM 9253 C C . LEU C 1 337 ? 19.932 74.764 71.151 1.00 25.12 317 LEU C C 1
ATOM 9254 O O . LEU C 1 337 ? 20.567 75.517 71.900 1.00 26.50 317 LEU C O 1
ATOM 9259 N N . VAL C 1 338 ? 19.289 73.688 71.596 1.00 23.01 318 VAL C N 1
ATOM 9260 C CA . VAL C 1 338 ? 19.328 73.328 73.010 1.00 22.08 318 VAL C CA 1
ATOM 9261 C C . VAL C 1 338 ? 20.769 72.978 73.400 1.00 23.48 318 VAL C C 1
ATOM 9262 O O . VAL C 1 338 ? 21.239 73.372 74.469 1.00 24.55 318 VAL C O 1
ATOM 9266 N N . SER C 1 339 ? 21.475 72.242 72.544 1.00 24.38 319 SER C N 1
ATOM 9267 C CA . SER C 1 339 ? 22.866 71.888 72.846 1.00 26.41 319 SER C CA 1
ATOM 9268 C C . SER C 1 339 ? 23.729 73.142 73.016 1.00 26.76 319 SER C C 1
ATOM 9269 O O . SER C 1 339 ? 24.320 73.356 74.063 1.00 27.53 319 SER C O 1
ATOM 9272 N N . LEU C 1 340 ? 23.792 73.975 71.986 1.00 27.73 320 LEU C N 1
ATOM 9273 C CA . LEU C 1 340 ? 24.586 75.195 72.048 1.00 28.50 320 LEU C CA 1
ATOM 9274 C C . LEU C 1 340 ? 24.269 76.062 73.270 1.00 29.45 320 LEU C C 1
ATOM 9275 O O . LEU C 1 340 ? 25.182 76.476 73.971 1.00 31.79 320 LEU C O 1
ATOM 9280 N N . LEU C 1 341 ? 22.992 76.341 73.534 1.00 29.22 321 LEU C N 1
ATOM 9281 C CA . LEU C 1 341 ? 22.637 77.178 74.685 1.00 29.19 321 LEU C CA 1
ATOM 9282 C C . LEU C 1 341 ? 22.926 76.491 76.018 1.00 30.50 321 LEU C C 1
ATOM 9283 O O . LEU C 1 341 ? 23.515 77.074 76.928 1.00 29.15 321 LEU C O 1
ATOM 9288 N N . SER C 1 342 ? 22.504 75.241 76.128 1.00 31.91 322 SER C N 1
ATOM 9289 C CA . SER C 1 342 ? 22.704 74.485 77.351 1.00 34.00 322 SER C CA 1
ATOM 9290 C C . SER C 1 342 ? 24.169 74.219 77.640 1.00 35.78 322 SER C C 1
ATOM 9291 O O . SER C 1 342 ? 24.592 74.179 78.793 1.00 36.76 322 SER C O 1
ATOM 9302 N N . GLY C 1 344 ? 27.233 75.911 76.064 1.00 37.95 324 GLY C N 1
ATOM 9303 C CA . GLY C 1 344 ? 28.022 77.110 76.256 1.00 37.16 324 GLY C CA 1
ATOM 9304 C C . GLY C 1 344 ? 29.442 76.858 75.778 1.00 36.77 324 GLY C C 1
ATOM 9305 O O . GLY C 1 344 ? 29.888 75.716 75.716 1.00 35.23 324 GLY C O 1
ATOM 9306 N N . SER C 1 345 ? 30.155 77.926 75.448 1.00 36.45 325 SER C N 1
ATOM 9307 C CA . SER C 1 345 ? 31.518 77.821 74.957 1.00 36.80 325 SER C CA 1
ATOM 9308 C C . SER C 1 345 ? 32.515 77.305 75.983 1.00 38.07 325 SER C C 1
ATOM 9309 O O . SER C 1 345 ? 33.398 76.520 75.645 1.00 38.73 325 SER C O 1
ATOM 9312 N N . LYS C 1 346 ? 32.376 77.748 77.229 1.00 38.44 326 LYS C N 1
ATOM 9313 C CA . LYS C 1 346 ? 33.277 77.339 78.305 1.00 39.88 326 LYS C CA 1
ATOM 9314 C C . LYS C 1 346 ? 33.329 75.808 78.402 1.00 40.56 326 LYS C C 1
ATOM 9315 O O . LYS C 1 346 ? 34.391 75.194 78.259 1.00 40.60 326 LYS C O 1
ATOM 9321 N N . ASN C 1 347 ? 32.164 75.213 78.654 1.00 40.73 327 ASN C N 1
ATOM 9322 C CA . ASN C 1 347 ? 32.000 73.764 78.788 1.00 40.26 327 ASN C CA 1
ATOM 9323 C C . ASN C 1 347 ? 32.458 72.974 77.576 1.00 39.98 327 ASN C C 1
ATOM 9324 O O . ASN C 1 347 ? 32.972 71.860 77.715 1.00 41.12 327 ASN C O 1
ATOM 9329 N N . TYR C 1 348 ? 32.255 73.532 76.388 1.00 38.61 328 TYR C N 1
ATOM 9330 C CA . TYR C 1 348 ? 32.662 72.839 75.187 1.00 38.17 328 TYR C CA 1
ATOM 9331 C C . TYR C 1 348 ? 34.173 72.697 75.167 1.00 38.89 328 TYR C C 1
ATOM 9332 O O . TYR C 1 348 ? 34.696 71.622 74.868 1.00 37.80 328 TYR C O 1
ATOM 9341 N N . LEU C 1 349 ? 34.877 73.781 75.483 1.00 39.54 329 LEU C N 1
ATOM 9342 C CA . LEU C 1 349 ? 36.329 73.735 75.506 1.00 41.18 329 LEU C CA 1
ATOM 9343 C C . LEU C 1 349 ? 36.775 72.726 76.571 1.00 41.23 329 LEU C C 1
ATOM 9344 O O . LEU C 1 349 ? 37.708 71.944 76.354 1.00 40.78 329 LEU C O 1
ATOM 9349 N N . GLU C 1 350 ? 36.098 72.726 77.713 1.00 40.35 330 GLU C N 1
ATOM 9350 C CA . GLU C 1 350 ? 36.434 71.771 78.760 1.00 42.28 330 GLU C CA 1
ATOM 9351 C C . GLU C 1 350 ? 36.273 70.349 78.213 1.00 41.54 330 GLU C C 1
ATOM 9352 O O . GLU C 1 350 ? 37.155 69.509 78.390 1.00 41.32 330 GLU C O 1
ATOM 9358 N N . LEU C 1 351 ? 35.153 70.084 77.539 1.00 40.19 331 LEU C N 1
ATOM 9359 C CA . LEU C 1 351 ? 34.907 68.765 76.955 1.00 37.62 331 LEU C CA 1
ATOM 9360 C C . LEU C 1 351 ? 36.017 68.376 75.984 1.00 35.94 331 LEU C C 1
ATOM 9361 O O . LEU C 1 351 ? 36.451 67.229 75.963 1.00 34.65 331 LEU C O 1
ATOM 9366 N N . VAL C 1 352 ? 36.472 69.331 75.179 1.00 35.94 332 VAL C N 1
ATOM 9367 C CA . VAL C 1 352 ? 37.523 69.050 74.211 1.00 36.21 332 VAL C CA 1
ATOM 9368 C C . VAL C 1 352 ? 38.848 68.762 74.907 1.00 37.11 332 VAL C C 1
ATOM 9369 O O . VAL C 1 352 ? 39.562 67.843 74.517 1.00 37.97 332 VAL C O 1
ATOM 9373 N N . LYS C 1 353 ? 39.174 69.528 75.944 1.00 39.29 333 LYS C N 1
ATOM 9374 C CA . LYS C 1 353 ? 40.423 69.304 76.681 1.00 40.00 333 LYS C CA 1
ATOM 9375 C C . LYS C 1 353 ? 40.449 67.895 77.280 1.00 38.60 333 LYS C C 1
ATOM 9376 O O . LYS C 1 353 ? 41.470 67.206 77.255 1.00 38.24 333 LYS C O 1
ATOM 9382 N N . ASN C 1 354 ? 39.311 67.470 77.816 1.00 38.56 334 ASN C N 1
ATOM 9383 C CA . ASN C 1 354 ? 39.205 66.153 78.426 1.00 38.52 334 ASN C CA 1
ATOM 9384 C C . ASN C 1 354 ? 39.379 64.999 77.444 1.00 38.21 334 ASN C C 1
ATOM 9385 O O . ASN C 1 354 ? 39.796 63.911 77.839 1.00 38.26 334 ASN C O 1
ATOM 9390 N N . GLN C 1 355 ? 39.057 65.216 76.171 1.00 37.63 335 GLN C N 1
ATOM 9391 C CA . GLN C 1 355 ? 39.217 64.139 75.198 1.00 37.16 335 GLN C CA 1
ATOM 9392 C C . GLN C 1 355 ? 40.709 63.999 74.906 1.00 36.59 335 GLN C C 1
ATOM 9393 O O . GLN C 1 355 ? 41.219 62.887 74.759 1.00 35.87 335 GLN C O 1
ATOM 9399 N N . LYS C 1 356 ? 41.415 65.125 74.849 1.00 37.35 336 LYS C N 1
ATOM 9400 C CA . LYS C 1 356 ? 42.854 65.090 74.608 1.00 39.40 336 LYS C CA 1
ATOM 9401 C C . LYS C 1 356 ? 43.547 64.236 75.677 1.00 39.26 336 LYS C C 1
ATOM 9402 O O . LYS C 1 356 ? 44.425 63.437 75.356 1.00 40.04 336 LYS C O 1
ATOM 9408 N N . ASN C 1 357 ? 43.153 64.403 76.941 1.00 39.06 337 ASN C N 1
ATOM 9409 C CA . ASN C 1 357 ? 43.738 63.623 78.035 1.00 39.46 337 ASN C CA 1
ATOM 9410 C C . ASN C 1 357 ? 43.242 62.183 77.995 1.00 39.29 337 ASN C C 1
ATOM 9411 O O . ASN C 1 357 ? 44.030 61.246 78.140 1.00 39.29 337 ASN C O 1
ATOM 9416 N N . SER C 1 358 ? 41.934 62.016 77.793 1.00 39.19 338 SER C N 1
ATOM 9417 C CA . SER C 1 358 ? 41.322 60.688 77.725 1.00 37.55 338 SER C CA 1
ATOM 9418 C C . SER C 1 358 ? 41.955 59.869 76.615 1.00 37.81 338 SER C C 1
ATOM 9419 O O . SER C 1 358 ? 42.091 58.649 76.728 1.00 38.44 338 SER C O 1
ATOM 9422 N N . LYS C 1 359 ? 42.354 60.549 75.545 1.00 38.51 339 LYS C N 1
ATOM 9423 C CA . LYS C 1 359 ? 42.981 59.884 74.421 1.00 39.70 339 LYS C CA 1
ATOM 9424 C C . LYS C 1 359 ? 44.382 59.431 74.818 1.00 41.14 339 LYS C C 1
ATOM 9425 O O . LYS C 1 359 ? 44.710 58.248 74.715 1.00 41.11 339 LYS C O 1
ATOM 9431 N N . LYS C 1 360 ? 45.202 60.366 75.290 1.00 43.43 340 LYS C N 1
ATOM 9432 C CA . LYS C 1 360 ? 46.568 60.035 75.700 1.00 45.28 340 LYS C CA 1
ATOM 9433 C C . LYS C 1 360 ? 46.571 58.943 76.763 1.00 44.91 340 LYS C C 1
ATOM 9434 O O . LYS C 1 360 ? 47.509 58.154 76.842 1.00 45.48 340 LYS C O 1
ATOM 9440 N N . LEU C 1 361 ? 45.520 58.898 77.578 1.00 45.05 341 LEU C N 1
ATOM 9441 C CA . LEU C 1 361 ? 45.417 57.872 78.606 1.00 45.31 341 LEU C CA 1
ATOM 9442 C C . LEU C 1 361 ? 45.154 56.545 77.906 1.00 47.55 341 LEU C C 1
ATOM 9443 O O . LEU C 1 361 ? 45.704 55.507 78.285 1.00 48.41 341 LEU C O 1
ATOM 9448 N N . LEU C 1 362 ? 44.316 56.594 76.872 1.00 48.45 342 LEU C N 1
ATOM 9449 C CA . LEU C 1 362 ? 43.967 55.414 76.095 1.00 47.96 342 LEU C CA 1
ATOM 9450 C C . LEU C 1 362 ? 45.222 54.878 75.407 1.00 48.71 342 LEU C C 1
ATOM 9451 O O . LEU C 1 362 ? 45.526 53.693 75.486 1.00 49.34 342 LEU C O 1
ATOM 9456 N N . ASP C 1 363 ? 45.951 55.755 74.731 1.00 50.10 343 ASP C N 1
ATOM 9457 C CA . ASP C 1 363 ? 47.163 55.344 74.036 1.00 52.40 343 ASP C CA 1
ATOM 9458 C C . ASP C 1 363 ? 48.134 54.598 74.941 1.00 54.33 343 ASP C C 1
ATOM 9459 O O . ASP C 1 363 ? 48.500 53.457 74.655 1.00 55.05 343 ASP C O 1
ATOM 9464 N N . GLU C 1 364 ? 48.550 55.225 76.037 1.00 55.39 344 GLU C N 1
ATOM 9465 C CA . GLU C 1 364 ? 49.502 54.567 76.918 1.00 55.78 344 GLU C CA 1
ATOM 9466 C C . GLU C 1 364 ? 48.991 53.246 77.492 1.00 54.31 344 GLU C C 1
ATOM 9467 O O . GLU C 1 364 ? 49.721 52.256 77.497 1.00 53.98 344 GLU C O 1
ATOM 9473 N N . LEU C 1 365 ? 47.746 53.208 77.954 1.00 52.60 345 LEU C N 1
ATOM 9474 C CA . LEU C 1 365 ? 47.210 51.958 78.486 1.00 52.26 345 LEU C CA 1
ATOM 9475 C C . LEU C 1 365 ? 47.275 50.845 77.433 1.00 53.28 345 LEU C C 1
ATOM 9476 O O . LEU C 1 365 ? 47.765 49.749 77.711 1.00 53.50 345 LEU C O 1
ATOM 9481 N N . LEU C 1 366 ? 46.784 51.122 76.226 1.00 53.43 346 LEU C N 1
ATOM 9482 C CA . LEU C 1 366 ? 46.812 50.129 75.156 1.00 54.05 346 LEU C CA 1
ATOM 9483 C C . LEU C 1 366 ? 48.244 49.728 74.847 1.00 56.30 346 LEU C C 1
ATOM 9484 O O . LEU C 1 366 ? 48.538 48.555 74.590 1.00 56.98 346 LEU C O 1
ATOM 9489 N N . ASN C 1 367 ? 49.135 50.712 74.861 1.00 57.83 347 ASN C N 1
ATOM 9490 C CA . ASN C 1 367 ? 50.538 50.451 74.591 1.00 59.77 347 ASN C CA 1
ATOM 9491 C C . ASN C 1 367 ? 51.038 49.526 75.691 1.00 59.93 347 ASN C C 1
ATOM 9492 O O . ASN C 1 367 ? 51.798 48.599 75.436 1.00 59.19 347 ASN C O 1
ATOM 9497 N N . ASP C 1 368 ? 50.592 49.786 76.916 1.00 61.23 348 ASP C N 1
ATOM 9498 C CA . ASP C 1 368 ? 50.972 48.968 78.058 1.00 62.86 348 ASP C CA 1
ATOM 9499 C C . ASP C 1 368 ? 50.454 47.561 77.836 1.00 63.48 348 ASP C C 1
ATOM 9500 O O . ASP C 1 368 ? 51.189 46.593 78.006 1.00 64.08 348 ASP C O 1
ATOM 9505 N N . LEU C 1 369 ? 49.179 47.450 77.471 1.00 64.18 349 LEU C N 1
ATOM 9506 C CA . LEU C 1 369 ? 48.578 46.145 77.228 1.00 64.35 349 LEU C CA 1
ATOM 9507 C C . LEU C 1 369 ? 49.454 45.424 76.221 1.00 65.87 349 LEU C C 1
ATOM 9508 O O . LEU C 1 369 ? 49.666 44.217 76.322 1.00 66.81 349 LEU C O 1
ATOM 9513 N N . SER C 1 370 ? 49.962 46.172 75.245 1.00 67.01 350 SER C N 1
ATOM 9514 C CA . SER C 1 370 ? 50.866 45.603 74.256 1.00 68.63 350 SER C CA 1
ATOM 9515 C C . SER C 1 370 ? 52.054 45.141 75.102 1.00 69.52 350 SER C C 1
ATOM 9516 O O . SER C 1 370 ? 52.088 45.406 76.302 1.00 70.26 350 SER C O 1
ATOM 9519 N N . LYS C 1 371 ? 53.027 44.464 74.505 1.00 69.97 351 LYS C N 1
ATOM 9520 C CA . LYS C 1 371 ? 54.178 43.991 75.279 1.00 69.71 351 LYS C CA 1
ATOM 9521 C C . LYS C 1 371 ? 53.773 42.807 76.160 1.00 68.83 351 LYS C C 1
ATOM 9522 O O . LYS C 1 371 ? 54.374 41.739 76.079 1.00 69.10 351 LYS C O 1
ATOM 9528 N N . LYS C 1 372 ? 52.761 42.998 77.003 1.00 67.57 352 LYS C N 1
ATOM 9529 C CA . LYS C 1 372 ? 52.292 41.928 77.881 1.00 67.09 352 LYS C CA 1
ATOM 9530 C C . LYS C 1 372 ? 51.667 40.802 77.059 1.00 66.54 352 LYS C C 1
ATOM 9531 O O . LYS C 1 372 ? 51.647 39.638 77.472 1.00 66.06 352 LYS C O 1
ATOM 9537 N N . THR C 1 373 ? 51.153 41.166 75.891 1.00 65.47 353 THR C N 1
ATOM 9538 C CA . THR C 1 373 ? 50.530 40.214 74.988 1.00 63.78 353 THR C CA 1
ATOM 9539 C C . THR C 1 373 ? 51.365 40.200 73.716 1.00 62.90 353 THR C C 1
ATOM 9540 O O . THR C 1 373 ? 52.428 40.812 73.672 1.00 62.87 353 THR C O 1
ATOM 9544 N N . GLY C 1 374 ? 50.890 39.508 72.685 1.00 62.62 354 GLY C N 1
ATOM 9545 C CA . GLY C 1 374 ? 51.623 39.467 71.429 1.00 62.40 354 GLY C CA 1
ATOM 9546 C C . GLY C 1 374 ? 52.184 40.834 71.065 1.00 62.20 354 GLY C C 1
ATOM 9547 O O . GLY C 1 374 ? 53.214 40.938 70.395 1.00 62.19 354 GLY C O 1
ATOM 9548 N N . GLY C 1 375 ? 51.491 41.885 71.500 1.00 61.80 355 GLY C N 1
ATOM 9549 C CA . GLY C 1 375 ? 51.941 43.241 71.247 1.00 59.95 355 GLY C CA 1
ATOM 9550 C C . GLY C 1 375 ? 51.472 43.879 69.954 1.00 58.36 355 GLY C C 1
ATOM 9551 O O . GLY C 1 375 ? 50.647 43.319 69.229 1.00 57.88 355 GLY C O 1
ATOM 9552 N N . LYS C 1 376 ? 52.009 45.070 69.691 1.00 56.87 356 LYS C N 1
ATOM 9553 C CA . LYS C 1 376 ? 51.721 45.872 68.498 1.00 54.81 356 LYS C CA 1
ATOM 9554 C C . LYS C 1 376 ? 50.550 46.862 68.650 1.00 53.67 356 LYS C C 1
ATOM 9555 O O . LYS C 1 376 ? 49.377 46.542 68.408 1.00 52.89 356 LYS C O 1
ATOM 9561 N N . PHE C 1 377 ? 50.909 48.073 69.067 1.00 50.48 357 PHE C N 1
ATOM 9562 C CA . PHE C 1 377 ? 49.981 49.175 69.262 1.00 47.95 357 PHE C CA 1
ATOM 9563 C C . PHE C 1 377 ? 49.969 49.910 67.925 1.00 47.32 357 PHE C C 1
ATOM 9564 O O . PHE C 1 377 ? 50.840 50.739 67.660 1.00 46.59 357 PHE C O 1
ATOM 9572 N N . LEU C 1 378 ? 48.987 49.597 67.085 1.00 46.90 358 LEU C N 1
ATOM 9573 C CA . LEU C 1 378 ? 48.895 50.209 65.766 1.00 47.28 358 LEU C CA 1
ATOM 9574 C C . LEU C 1 378 ? 49.104 51.716 65.768 1.00 48.41 358 LEU C C 1
ATOM 9575 O O . LEU C 1 378 ? 48.631 52.430 66.658 1.00 49.09 358 LEU C O 1
ATOM 9580 N N . ASP C 1 379 ? 49.825 52.190 64.757 1.00 48.64 359 ASP C N 1
ATOM 9581 C CA . ASP C 1 379 ? 50.101 53.610 64.609 1.00 48.15 359 ASP C CA 1
ATOM 9582 C C . ASP C 1 379 ? 49.158 54.170 63.563 1.00 46.15 359 ASP C C 1
ATOM 9583 O O . ASP C 1 379 ? 49.407 54.044 62.366 1.00 46.37 359 ASP C O 1
ATOM 9588 N N . VAL C 1 380 ? 48.073 54.783 64.022 1.00 44.31 360 VAL C N 1
ATOM 9589 C CA . VAL C 1 380 ? 47.079 55.354 63.123 1.00 43.18 360 VAL C CA 1
ATOM 9590 C C . VAL C 1 380 ? 46.934 56.859 63.337 1.00 42.88 360 VAL C C 1
ATOM 9591 O O . VAL C 1 380 ? 47.295 57.381 64.394 1.00 43.29 360 VAL C O 1
ATOM 9595 N N . GLU C 1 381 ? 46.403 57.555 62.333 1.00 42.68 361 GLU C N 1
ATOM 9596 C CA . GLU C 1 381 ? 46.242 59.008 62.408 1.00 41.32 361 GLU C CA 1
ATOM 9597 C C . GLU C 1 381 ? 45.186 59.553 63.376 1.00 38.51 361 GLU C C 1
ATOM 9598 O O . GLU C 1 381 ? 45.379 60.606 63.973 1.00 38.42 361 GLU C O 1
ATOM 9604 N N . SER C 1 382 ? 44.075 58.845 63.523 1.00 36.58 362 SER C N 1
ATOM 9605 C CA . SER C 1 382 ? 42.972 59.289 64.372 1.00 35.07 362 SER C CA 1
ATOM 9606 C C . SER C 1 382 ? 43.323 59.882 65.731 1.00 36.40 362 SER C C 1
ATOM 9607 O O . SER C 1 382 ? 44.157 59.355 66.472 1.00 35.26 362 SER C O 1
ATOM 9610 N N . PRO C 1 383 ? 42.670 61.000 66.078 1.00 37.06 363 PRO C N 1
ATOM 9611 C CA . PRO C 1 383 ? 42.876 61.699 67.342 1.00 37.28 363 PRO C CA 1
ATOM 9612 C C . PRO C 1 383 ? 41.846 61.253 68.381 1.00 37.61 363 PRO C C 1
ATOM 9613 O O . PRO C 1 383 ? 41.806 61.784 69.494 1.00 37.46 363 PRO C O 1
ATOM 9617 N N . ILE C 1 384 ? 41.007 60.288 68.015 1.00 37.41 364 ILE C N 1
ATOM 9618 C CA . ILE C 1 384 ? 39.993 59.823 68.946 1.00 37.72 364 ILE C CA 1
ATOM 9619 C C . ILE C 1 384 ? 40.023 58.311 69.158 1.00 36.23 364 ILE C C 1
ATOM 9620 O O . ILE C 1 384 ? 39.693 57.827 70.238 1.00 35.63 364 ILE C O 1
ATOM 9625 N N . ALA C 1 385 ? 40.426 57.558 68.145 1.00 35.42 365 ALA C N 1
ATOM 9626 C CA . ALA C 1 385 ? 40.467 56.111 68.300 1.00 36.56 365 ALA C CA 1
ATOM 9627 C C . ALA C 1 385 ? 41.875 55.528 68.240 1.00 37.18 365 ALA C C 1
ATOM 9628 O O . ALA C 1 3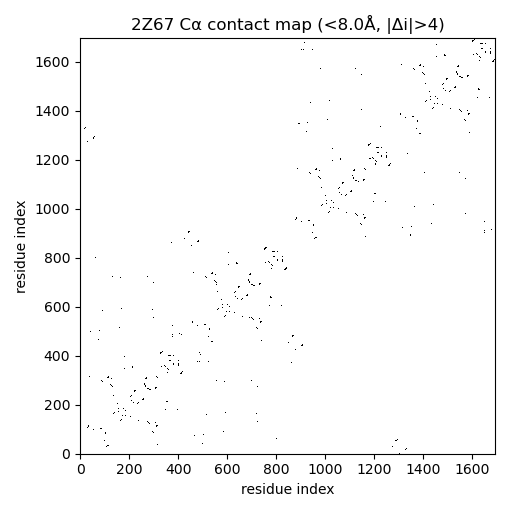85 ? 42.764 56.080 67.594 1.00 36.82 365 ALA C O 1
ATOM 9630 N N . SER C 1 386 ? 42.061 54.407 68.930 1.00 38.22 366 SER C N 1
ATOM 9631 C CA . SER C 1 386 ? 43.342 53.716 68.976 1.00 39.25 366 SER C CA 1
ATOM 9632 C C . SER C 1 386 ? 43.164 52.226 68.704 1.00 39.75 366 SER C C 1
ATOM 9633 O O . SER C 1 386 ? 42.105 51.659 68.986 1.00 39.04 366 SER C O 1
ATOM 9636 N N . CYS C 1 387 ? 44.210 51.591 68.179 1.00 40.43 367 CYS C N 1
ATOM 9637 C CA . CYS C 1 387 ? 44.144 50.171 67.853 1.00 41.62 367 CYS C CA 1
ATOM 9638 C C . CYS C 1 387 ? 45.307 49.353 68.397 1.00 42.27 367 CYS C C 1
ATOM 9639 O O . CYS C 1 387 ? 46.390 49.878 68.664 1.00 43.24 367 CYS C O 1
ATOM 9642 N N . ILE C 1 388 ? 45.071 48.052 68.530 1.00 42.37 368 ILE C N 1
ATOM 9643 C CA . ILE C 1 388 ? 46.076 47.113 69.015 1.00 41.96 368 ILE C CA 1
ATOM 9644 C C . ILE C 1 388 ? 45.840 45.753 68.345 1.00 41.23 368 ILE C C 1
ATOM 9645 O O . ILE C 1 388 ? 44.754 45.195 68.441 1.00 39.96 368 ILE C O 1
ATOM 9650 N N . SER C 1 389 ? 46.853 45.233 67.657 1.00 42.62 369 SER C N 1
ATOM 9651 C CA . SER C 1 389 ? 46.733 43.947 66.963 1.00 44.51 369 SER C CA 1
ATOM 9652 C C . SER C 1 389 ? 46.578 42.768 67.925 1.00 46.54 369 SER C C 1
ATOM 9653 O O . SER C 1 389 ? 47.127 42.784 69.027 1.00 46.72 369 SER C O 1
ATOM 9656 N N . VAL C 1 390 ? 45.841 41.743 67.496 1.00 47.79 370 VAL C N 1
ATOM 9657 C CA . VAL C 1 390 ? 45.605 40.565 68.323 1.00 50.29 370 VAL C CA 1
ATOM 9658 C C . VAL C 1 390 ? 45.841 39.236 67.584 1.00 52.24 370 VAL C C 1
ATOM 9659 O O . VAL C 1 390 ? 45.658 39.148 66.369 1.00 53.37 370 VAL C O 1
ATOM 9663 N N . ASN C 1 391 ? 46.239 38.203 68.329 1.00 54.27 371 ASN C N 1
ATOM 9664 C CA . ASN C 1 391 ? 46.515 36.887 67.748 1.00 55.85 371 ASN C CA 1
ATOM 9665 C C . ASN C 1 391 ? 45.348 35.917 67.897 1.00 55.38 371 ASN C C 1
ATOM 9666 O O . ASN C 1 391 ? 45.550 34.718 68.064 1.00 55.56 371 ASN C O 1
ATOM 9671 N N . SER C 1 392 ? 44.129 36.433 67.832 1.00 55.51 372 SER C N 1
ATOM 9672 C CA . SER C 1 392 ? 42.944 35.597 67.965 1.00 55.86 372 SER C CA 1
ATOM 9673 C C . SER C 1 392 ? 41.814 36.214 67.145 1.00 56.04 372 SER C C 1
ATOM 9674 O O . SER C 1 392 ? 41.946 37.334 66.654 1.00 56.03 372 SER C O 1
ATOM 9677 N N . ASP C 1 393 ? 40.713 35.486 66.988 1.00 55.82 373 ASP C N 1
ATOM 9678 C CA . ASP C 1 393 ? 39.580 35.996 66.223 1.00 55.93 373 ASP C CA 1
ATOM 9679 C C . ASP C 1 393 ? 39.097 37.299 66.861 1.00 55.95 373 ASP C C 1
ATOM 9680 O O . ASP C 1 393 ? 38.657 37.308 68.011 1.00 55.87 373 ASP C O 1
ATOM 9685 N N . PRO C 1 394 ? 39.187 38.419 66.121 1.00 55.69 374 PRO C N 1
ATOM 9686 C CA . PRO C 1 394 ? 38.771 39.744 66.592 1.00 55.13 374 PRO C CA 1
ATOM 9687 C C . PRO C 1 394 ? 37.282 39.848 66.900 1.00 55.64 374 PRO C C 1
ATOM 9688 O O . PRO C 1 394 ? 36.883 40.541 67.831 1.00 55.31 374 PRO C O 1
ATOM 9692 N N . VAL C 1 395 ? 36.464 39.161 66.113 1.00 55.97 375 VAL C N 1
ATOM 9693 C CA . VAL C 1 395 ? 35.022 39.202 66.303 1.00 56.90 375 VAL C CA 1
ATOM 9694 C C . VAL C 1 395 ? 34.586 38.485 67.577 1.00 58.09 375 VAL C C 1
ATOM 9695 O O . VAL C 1 395 ? 33.552 38.819 68.159 1.00 60.04 375 VAL C O 1
ATOM 9699 N N . GLU C 1 396 ? 35.364 37.502 68.013 1.00 57.67 376 GLU C N 1
ATOM 9700 C CA . GLU C 1 396 ? 35.032 36.777 69.231 1.00 57.78 376 GLU C CA 1
ATOM 9701 C C . GLU C 1 396 ? 35.465 37.617 70.431 1.00 58.28 376 GLU C C 1
ATOM 9702 O O . GLU C 1 396 ? 34.796 37.628 71.468 1.00 59.25 376 GLU C O 1
ATOM 9708 N N . ILE C 1 397 ? 36.580 38.331 70.284 1.00 57.86 377 ILE C N 1
ATOM 9709 C CA . ILE C 1 397 ? 37.096 39.166 71.367 1.00 56.78 377 ILE C CA 1
ATOM 9710 C C . ILE C 1 397 ? 36.177 40.339 71.650 1.00 56.47 377 ILE C C 1
ATOM 9711 O O . ILE C 1 397 ? 35.949 40.689 72.803 1.00 56.72 377 ILE C O 1
ATOM 9716 N N . ALA C 1 398 ? 35.660 40.953 70.596 1.00 56.54 378 ALA C N 1
ATOM 9717 C CA . ALA C 1 398 ? 34.747 42.072 70.758 1.00 57.12 378 ALA C CA 1
ATOM 9718 C C . ALA C 1 398 ? 33.463 41.526 71.379 1.00 58.42 378 ALA C C 1
ATOM 9719 O O . ALA C 1 398 ? 32.826 42.180 72.209 1.00 59.70 378 ALA C O 1
ATOM 9721 N N . ALA C 1 399 ? 33.091 40.317 70.975 1.00 58.73 379 ALA C N 1
ATOM 9722 C CA . ALA C 1 399 ? 31.894 39.675 71.493 1.00 59.14 379 ALA C CA 1
ATOM 9723 C C . ALA C 1 399 ? 31.993 39.533 73.006 1.00 59.84 379 ALA C C 1
ATOM 9724 O O . ALA C 1 399 ? 31.084 39.923 73.740 1.00 59.54 379 ALA C O 1
ATOM 9726 N N . LYS C 1 400 ? 33.102 38.970 73.471 1.00 60.36 380 LYS C N 1
ATOM 9727 C CA . LYS C 1 400 ? 33.305 38.786 74.900 1.00 62.25 380 LYS C CA 1
ATOM 9728 C C . LYS C 1 400 ? 33.222 40.125 75.633 1.00 63.36 380 LYS C C 1
ATOM 9729 O O . LYS C 1 400 ? 32.639 40.210 76.715 1.00 64.08 380 LYS C O 1
ATOM 9735 N N . LEU C 1 401 ? 33.804 41.167 75.040 1.00 63.68 381 LEU C N 1
ATOM 9736 C CA . LEU C 1 401 ? 33.774 42.502 75.630 1.00 63.20 381 LEU C CA 1
ATOM 9737 C C . LEU C 1 401 ? 32.331 42.967 75.804 1.00 63.10 381 LEU C C 1
ATOM 9738 O O . LEU C 1 401 ? 31.963 43.467 76.863 1.00 63.31 381 LEU C O 1
ATOM 9743 N N . TYR C 1 402 ? 31.518 42.808 74.763 1.00 63.45 382 TYR C N 1
ATOM 9744 C CA . TYR C 1 402 ? 30.113 43.197 74.839 1.00 65.21 382 TYR C CA 1
ATOM 9745 C C . TYR C 1 402 ? 29.539 42.478 76.059 1.00 65.78 382 TYR C C 1
ATOM 9746 O O . TYR C 1 402 ? 28.750 43.047 76.818 1.00 66.36 382 TYR C O 1
ATOM 9755 N N . ASN C 1 403 ? 29.961 41.226 76.238 1.00 65.20 383 ASN C N 1
ATOM 9756 C CA . ASN C 1 403 ? 29.525 40.385 77.351 1.00 64.49 383 ASN C CA 1
ATOM 9757 C C . ASN C 1 403 ? 30.022 40.925 78.684 1.00 63.94 383 ASN C C 1
ATOM 9758 O O . ASN C 1 403 ? 29.879 40.281 79.722 1.00 64.17 383 ASN C O 1
ATOM 9763 N N . LEU C 1 404 ? 30.624 42.104 78.647 1.00 62.94 384 LEU C N 1
ATOM 9764 C CA . LEU C 1 404 ? 31.133 42.735 79.852 1.00 61.53 384 LEU C CA 1
ATOM 9765 C C . LEU C 1 404 ? 30.632 44.173 79.870 1.00 61.97 384 LEU C C 1
ATOM 9766 O O . LEU C 1 404 ? 31.241 45.056 80.478 1.00 62.20 384 LEU C O 1
ATOM 9771 N N . ARG C 1 405 ? 29.509 44.382 79.185 1.00 62.17 385 ARG C N 1
ATOM 9772 C CA . ARG C 1 405 ? 28.852 45.682 79.084 1.00 62.66 385 ARG C CA 1
ATOM 9773 C C . ARG C 1 405 ? 29.679 46.780 78.414 1.00 62.48 385 ARG C C 1
ATOM 9774 O O . ARG C 1 405 ? 29.299 47.951 78.453 1.00 62.93 385 ARG C O 1
ATOM 9782 N N . VAL C 1 406 ? 30.802 46.412 77.804 1.00 61.15 386 VAL C N 1
ATOM 9783 C CA . VAL C 1 406 ? 31.630 47.391 77.112 1.00 58.73 386 VAL C CA 1
ATOM 9784 C C . VAL C 1 406 ? 31.030 47.579 75.726 1.00 58.37 386 VAL C C 1
ATOM 9785 O O . VAL C 1 406 ? 31.028 46.661 74.913 1.00 57.76 386 VAL C O 1
ATOM 9789 N N . THR C 1 407 ? 30.514 48.775 75.468 1.00 58.64 387 THR C N 1
ATOM 9790 C CA . THR C 1 407 ? 29.883 49.091 74.191 1.00 58.46 387 THR C CA 1
ATOM 9791 C C . THR C 1 407 ? 30.778 49.929 73.290 1.00 58.09 387 THR C C 1
ATOM 9792 O O . THR C 1 407 ? 31.440 50.853 73.757 1.00 59.80 387 THR C O 1
ATOM 9796 N N . GLY C 1 408 ? 30.798 49.610 71.999 1.00 56.95 388 GLY C N 1
ATOM 9797 C CA . GLY C 1 408 ? 31.602 50.386 71.071 1.00 55.31 388 GLY C CA 1
ATOM 9798 C C . GLY C 1 408 ? 32.860 49.752 70.505 1.00 54.39 388 GLY C C 1
ATOM 9799 O O . GLY C 1 408 ? 33.208 50.017 69.354 1.00 54.45 388 GLY C O 1
ATOM 9800 N N . PRO C 1 409 ? 33.567 48.908 71.267 1.00 53.82 389 PRO C N 1
ATOM 9801 C CA . PRO C 1 409 ? 34.785 48.299 70.726 1.00 53.52 389 PRO C CA 1
ATOM 9802 C C . PRO C 1 409 ? 34.526 47.418 69.508 1.00 52.70 389 PRO C C 1
ATOM 9803 O O . PRO C 1 409 ? 33.636 46.566 69.519 1.00 52.22 389 PRO C O 1
ATOM 9807 N N . ARG C 1 410 ? 35.308 47.641 68.456 1.00 51.02 390 ARG C N 1
ATOM 9808 C CA . ARG C 1 410 ? 35.176 46.873 67.227 1.00 48.65 390 ARG C CA 1
ATOM 9809 C C . ARG C 1 410 ? 36.296 45.855 67.090 1.00 46.93 390 ARG C C 1
ATOM 9810 O O . ARG C 1 410 ? 37.448 46.112 67.448 1.00 45.22 390 ARG C O 1
ATOM 9818 N N . GLY C 1 411 ? 35.941 44.701 66.546 1.00 45.58 391 GLY C N 1
ATOM 9819 C CA . GLY C 1 411 ? 36.905 43.646 66.318 1.00 42.91 391 GLY C CA 1
ATOM 9820 C C . GLY C 1 411 ? 36.902 43.425 64.826 1.00 41.63 391 GLY C C 1
ATOM 9821 O O . GLY C 1 411 ? 35.929 42.915 64.269 1.00 40.15 391 GLY C O 1
ATOM 9822 N N . ILE C 1 412 ? 37.980 43.830 64.169 1.00 41.90 392 ILE C N 1
ATOM 9823 C CA . ILE C 1 412 ? 38.066 43.677 62.728 1.00 41.90 392 ILE C CA 1
ATOM 9824 C C . ILE C 1 412 ? 39.103 42.656 62.290 1.00 42.36 392 ILE C C 1
ATOM 9825 O O . ILE C 1 412 ? 40.184 42.552 62.871 1.00 42.21 392 ILE C O 1
ATOM 9830 N N . LYS C 1 413 ? 38.749 41.895 61.262 1.00 42.93 393 LYS C N 1
ATOM 9831 C CA . LYS C 1 413 ? 39.628 40.883 60.698 1.00 43.89 393 LYS C CA 1
ATOM 9832 C C . LYS C 1 413 ? 40.467 41.536 59.612 1.00 43.80 393 LYS C C 1
ATOM 9833 O O . LYS C 1 413 ? 40.017 42.482 58.964 1.00 44.11 393 LYS C O 1
ATOM 9839 N N . LYS C 1 414 ? 41.681 41.032 59.410 1.00 43.82 394 LYS C N 1
ATOM 9840 C CA . LYS C 1 414 ? 42.566 41.574 58.389 1.00 44.90 394 LYS C CA 1
ATOM 9841 C C . LYS C 1 414 ? 41.986 41.345 56.997 1.00 45.88 394 LYS C C 1
ATOM 9842 O O . LYS C 1 414 ? 42.468 41.895 56.009 1.00 47.29 394 LYS C O 1
ATOM 9848 N N . THR C 1 415 ? 40.936 40.544 56.923 1.00 45.79 395 THR C N 1
ATOM 9849 C CA . THR C 1 415 ? 40.317 40.251 55.647 1.00 47.53 395 THR C CA 1
ATOM 9850 C C . THR C 1 415 ? 38.974 40.950 55.459 1.00 47.97 395 THR C C 1
ATOM 9851 O O . THR C 1 415 ? 38.338 40.790 54.416 1.00 49.08 395 THR C O 1
ATOM 9855 N N . ASP C 1 416 ? 38.537 41.715 56.458 1.00 47.62 396 ASP C N 1
ATOM 9856 C CA . ASP C 1 416 ? 37.258 42.418 56.367 1.00 46.20 396 ASP C CA 1
ATOM 9857 C C . ASP C 1 416 ? 37.418 43.736 55.623 1.00 44.68 396 ASP C C 1
ATOM 9858 O O . ASP C 1 416 ? 37.624 44.785 56.228 1.00 43.37 396 ASP C O 1
ATOM 9863 N N . HIS C 1 417 ? 37.315 43.666 54.301 1.00 43.02 397 HIS C N 1
ATOM 9864 C CA . HIS C 1 417 ? 37.462 44.829 53.444 1.00 42.51 397 HIS C CA 1
ATOM 9865 C C . HIS C 1 417 ? 36.694 46.058 53.912 1.00 41.34 397 HIS C C 1
ATOM 9866 O O . HIS C 1 417 ? 37.268 47.137 54.064 1.00 40.80 397 HIS C O 1
ATOM 9873 N N . PHE C 1 418 ? 35.399 45.896 54.147 1.00 39.34 398 PHE C N 1
ATOM 9874 C CA . PHE C 1 418 ? 34.582 47.013 54.582 1.00 37.49 398 PHE C CA 1
ATOM 9875 C C . PHE C 1 418 ? 35.044 47.544 55.938 1.00 37.40 398 PHE C C 1
ATOM 9876 O O . PHE C 1 418 ? 34.921 48.737 56.226 1.00 36.51 398 PHE C O 1
ATOM 9884 N N . GLY C 1 419 ? 35.574 46.655 56.771 1.00 37.21 399 GLY C N 1
ATOM 9885 C CA . GLY C 1 419 ? 36.047 47.065 58.082 1.00 36.38 399 GLY C CA 1
ATOM 9886 C C . GLY C 1 419 ? 37.331 47.871 58.007 1.00 35.36 399 GLY C C 1
ATOM 9887 O O . GLY C 1 419 ? 37.468 48.899 58.663 1.00 32.78 399 GLY C O 1
ATOM 9888 N N . ASN C 1 420 ? 38.264 47.408 57.182 1.00 36.53 400 ASN C N 1
ATOM 9889 C CA . ASN C 1 420 ? 39.550 48.065 57.020 1.00 37.93 400 ASN C CA 1
ATOM 9890 C C . ASN C 1 420 ? 39.512 49.162 55.990 1.00 37.71 400 ASN C C 1
ATOM 9891 O O . ASN C 1 420 ? 40.503 49.858 55.801 1.00 38.43 400 ASN C O 1
ATOM 9896 N N . CYS C 1 421 ? 38.372 49.314 55.324 1.00 37.94 401 CYS C N 1
ATOM 9897 C CA . CYS C 1 421 ? 38.223 50.337 54.306 1.00 38.51 401 CYS C CA 1
ATOM 9898 C C . CYS C 1 421 ? 39.337 50.155 53.280 1.00 39.30 401 CYS C C 1
ATOM 9899 O O . CYS C 1 421 ? 39.892 51.117 52.763 1.00 39.24 401 CYS C O 1
ATOM 9902 N N . TYR C 1 422 ? 39.659 48.897 53.010 1.00 41.23 402 TYR C N 1
ATOM 9903 C CA . TYR C 1 422 ? 40.710 48.521 52.070 1.00 43.04 402 TYR C CA 1
ATOM 9904 C C . TYR C 1 422 ? 40.211 47.317 51.275 1.00 43.89 402 TYR C C 1
ATOM 9905 O O . TYR C 1 422 ? 39.672 46.377 51.858 1.00 43.43 402 TYR C O 1
ATOM 9914 N N . LEU C 1 423 ? 40.393 47.339 49.955 1.00 45.70 403 LEU C N 1
ATOM 9915 C CA . LEU C 1 423 ? 39.929 46.241 49.110 1.00 46.67 403 LEU C CA 1
ATOM 9916 C C . LEU C 1 423 ? 40.916 45.092 48.980 1.00 48.21 403 LEU C C 1
ATOM 9917 O O . LEU C 1 423 ? 40.733 44.199 48.154 1.00 49.24 403 LEU C O 1
ATOM 9922 N N . GLY C 1 424 ? 41.964 45.120 49.796 1.00 48.50 404 GLY C N 1
ATOM 9923 C CA . GLY C 1 424 ? 42.946 44.054 49.780 1.00 48.56 404 GLY C CA 1
ATOM 9924 C C . GLY C 1 424 ? 42.965 43.381 51.145 1.00 49.85 404 GLY C C 1
ATOM 9925 O O . GLY C 1 424 ? 42.003 43.498 51.909 1.00 49.73 404 GLY C O 1
ATOM 9926 N N . THR C 1 425 ? 44.051 42.679 51.457 1.00 49.03 405 THR C N 1
ATOM 9927 C CA . THR C 1 425 ? 44.178 41.997 52.738 1.00 47.59 405 THR C CA 1
ATOM 9928 C C . THR C 1 425 ? 44.976 42.861 53.695 1.00 47.29 405 THR C C 1
ATOM 9929 O O . THR C 1 425 ? 46.175 43.061 53.510 1.00 47.53 405 THR C O 1
ATOM 9933 N N . TYR C 1 426 ? 44.307 43.379 54.720 1.00 47.20 406 TYR C N 1
ATOM 9934 C CA . TYR C 1 426 ? 44.972 44.235 55.690 1.00 46.63 406 TYR C CA 1
ATOM 9935 C C . TYR C 1 426 ? 46.090 43.476 56.369 1.00 48.47 406 TYR C C 1
ATOM 9936 O O . TYR C 1 426 ? 46.133 42.248 56.327 1.00 49.98 406 TYR C O 1
ATOM 9945 N N . THR C 1 427 ? 46.989 44.214 57.006 1.00 50.14 407 THR C N 1
ATOM 9946 C CA . THR C 1 427 ? 48.136 43.621 57.678 1.00 50.91 407 THR C CA 1
ATOM 9947 C C . THR C 1 427 ? 47.884 43.194 59.118 1.00 50.65 407 THR C C 1
ATOM 9948 O O . THR C 1 427 ? 48.804 42.729 59.785 1.00 50.90 407 THR C O 1
ATOM 9952 N N . HIS C 1 428 ? 46.651 43.323 59.601 1.00 51.35 408 HIS C N 1
ATOM 9953 C CA . HIS C 1 428 ? 46.372 42.962 60.990 1.00 51.31 408 HIS C CA 1
ATOM 9954 C C . HIS C 1 428 ? 44.949 42.575 61.367 1.00 50.10 408 HIS C C 1
ATOM 9955 O O . HIS C 1 428 ? 43.985 42.934 60.691 1.00 50.03 408 HIS C O 1
ATOM 9962 N N . ASP C 1 429 ? 44.857 41.846 62.480 1.00 48.62 409 ASP C N 1
ATOM 9963 C CA . ASP C 1 429 ? 43.597 41.457 63.111 1.00 46.56 409 ASP C CA 1
ATOM 9964 C C . ASP C 1 429 ? 43.715 42.347 64.347 1.00 45.04 409 ASP C C 1
ATOM 9965 O O . ASP C 1 429 ? 44.673 42.218 65.107 1.00 45.29 409 ASP C O 1
ATOM 9970 N N . TYR C 1 430 ? 42.776 43.256 64.557 1.00 42.99 410 TYR C N 1
ATOM 9971 C CA . TYR C 1 430 ? 42.901 44.139 65.704 1.00 41.26 410 TYR C CA 1
ATOM 9972 C C . TYR C 1 430 ? 41.593 44.520 66.366 1.00 41.60 410 TYR C C 1
ATOM 9973 O O . TYR C 1 430 ? 40.507 44.114 65.946 1.00 43.19 410 TYR C O 1
ATOM 9982 N N . ILE C 1 431 ? 41.720 45.320 67.413 1.00 40.80 411 ILE C N 1
ATOM 9983 C CA . ILE C 1 431 ? 40.584 45.816 68.157 1.00 40.42 411 ILE C CA 1
ATOM 9984 C C . ILE C 1 431 ? 40.754 47.322 68.263 1.00 40.78 411 ILE C C 1
ATOM 9985 O O . ILE C 1 431 ? 41.846 47.805 68.572 1.00 41.31 411 ILE C O 1
ATOM 9990 N N . VAL C 1 432 ? 39.688 48.067 67.987 1.00 40.82 412 VAL C N 1
ATOM 9991 C CA . VAL C 1 432 ? 39.748 49.521 68.066 1.00 40.94 412 VAL C CA 1
ATOM 9992 C C . VAL C 1 432 ? 38.835 50.038 69.173 1.00 40.68 412 VAL C C 1
ATOM 9993 O O . VAL C 1 432 ? 37.789 49.456 69.452 1.00 40.93 412 VAL C O 1
ATOM 10005 N N . ASN C 1 434 ? 37.503 53.942 71.197 1.00 38.03 414 ASN C N 1
ATOM 10006 C CA . ASN C 1 434 ? 37.437 55.374 70.992 1.00 37.44 414 ASN C CA 1
ATOM 10007 C C . ASN C 1 434 ? 37.409 56.203 72.251 1.00 36.31 414 ASN C C 1
ATOM 10008 O O . ASN C 1 434 ? 36.824 55.816 73.260 1.00 35.36 414 ASN C O 1
ATOM 10013 N N . ALA C 1 435 ? 38.048 57.361 72.165 1.00 35.53 415 ALA C N 1
ATOM 10014 C CA . ALA C 1 435 ? 38.074 58.315 73.255 1.00 36.01 415 ALA C CA 1
ATOM 10015 C C . ALA C 1 435 ? 37.275 59.497 72.708 1.00 34.37 415 ALA C C 1
ATOM 10016 O O . ALA C 1 435 ? 37.777 60.607 72.578 1.00 33.96 415 ALA C O 1
ATOM 10018 N N . ALA C 1 436 ? 36.019 59.226 72.373 1.00 34.85 416 ALA C N 1
ATOM 10019 C CA . ALA C 1 436 ? 35.128 60.240 71.826 1.00 34.53 416 ALA C CA 1
ATOM 10020 C C . ALA C 1 436 ? 34.832 61.313 72.861 1.00 34.15 416 ALA C C 1
ATOM 10021 O O . ALA C 1 436 ? 34.877 61.062 74.065 1.00 34.85 416 ALA C O 1
ATOM 10023 N N . ILE C 1 437 ? 34.533 62.513 72.385 1.00 33.74 417 ILE C N 1
ATOM 10024 C CA . ILE C 1 437 ? 34.236 63.617 73.278 1.00 34.88 417 ILE C CA 1
ATOM 10025 C C . ILE C 1 437 ? 33.151 63.194 74.274 1.00 36.12 417 ILE C C 1
ATOM 10026 O O . ILE C 1 437 ? 32.086 62.715 73.880 1.00 38.87 417 ILE C O 1
ATOM 10031 N N . GLY C 1 438 ? 33.434 63.345 75.564 1.00 36.24 418 GLY C N 1
ATOM 10032 C CA . GLY C 1 438 ? 32.458 62.978 76.575 1.00 35.85 418 GLY C CA 1
ATOM 10033 C C . GLY C 1 438 ? 32.782 61.675 77.276 1.00 36.92 418 GLY C C 1
ATOM 10034 O O . GLY C 1 438 ? 32.091 61.265 78.213 1.00 37.48 418 GLY C O 1
ATOM 10035 N N . VAL C 1 439 ? 33.837 61.014 76.825 1.00 36.64 419 VAL C N 1
ATOM 10036 C CA . VAL C 1 439 ? 34.239 59.753 77.423 1.00 37.95 419 VAL C CA 1
ATOM 10037 C C . VAL C 1 439 ? 34.779 59.966 78.846 1.00 39.49 419 VAL C C 1
ATOM 10038 O O . VAL C 1 439 ? 35.458 60.956 79.122 1.00 38.05 419 VAL C O 1
ATOM 10042 N N . ARG C 1 440 ? 34.453 59.043 79.749 1.00 41.41 420 ARG C N 1
ATOM 10043 C CA . ARG C 1 440 ? 34.921 59.117 81.130 1.00 44.57 420 ARG C CA 1
ATOM 10044 C C . ARG C 1 440 ? 36.233 58.353 81.314 1.00 45.32 420 ARG C C 1
ATOM 10045 O O . ARG C 1 440 ? 36.538 57.436 80.555 1.00 44.27 420 ARG C O 1
ATOM 10053 N N . THR C 1 441 ? 37.011 58.752 82.317 1.00 47.38 421 THR C N 1
ATOM 10054 C CA . THR C 1 441 ? 38.285 58.107 82.625 1.00 49.19 421 THR C CA 1
ATOM 10055 C C . THR C 1 441 ? 38.034 56.649 83.000 1.00 51.28 421 THR C C 1
ATOM 10056 O O . THR C 1 441 ? 38.770 55.750 82.589 1.00 51.81 421 THR C O 1
ATOM 10060 N N . GLU C 1 442 ? 36.991 56.422 83.790 1.00 53.03 422 GLU C N 1
ATOM 10061 C CA . GLU C 1 442 ? 36.624 55.073 84.203 1.00 54.21 422 GLU C CA 1
ATOM 10062 C C . GLU C 1 442 ? 36.392 54.220 82.957 1.00 53.70 422 GLU C C 1
ATOM 10063 O O . GLU C 1 442 ? 36.756 53.048 82.923 1.00 53.58 422 GLU C O 1
ATOM 10069 N N . ASP C 1 443 ? 35.790 54.817 81.932 1.00 52.69 423 ASP C N 1
ATOM 10070 C CA . ASP C 1 443 ? 35.512 54.095 80.694 1.00 52.67 423 ASP C CA 1
ATOM 10071 C C . ASP C 1 443 ? 36.769 53.574 80.009 1.00 50.71 423 ASP C C 1
ATOM 10072 O O . ASP C 1 443 ? 36.770 52.469 79.479 1.00 50.28 423 ASP C O 1
ATOM 10077 N N . ILE C 1 444 ? 37.833 54.371 80.002 1.00 48.16 424 ILE C N 1
ATOM 10078 C CA . ILE C 1 444 ? 39.061 53.940 79.365 1.00 46.48 424 ILE C CA 1
ATOM 10079 C C . ILE C 1 444 ? 39.721 52.865 80.208 1.00 47.36 424 ILE C C 1
ATOM 10080 O O . ILE C 1 444 ? 40.236 51.882 79.677 1.00 46.62 424 ILE C O 1
ATOM 10085 N N . VAL C 1 445 ? 39.703 53.048 81.524 1.00 48.24 425 VAL C N 1
ATOM 10086 C CA . VAL C 1 445 ? 40.306 52.074 82.427 1.00 49.89 425 VAL C CA 1
ATOM 10087 C C . VAL C 1 445 ? 39.459 50.810 82.495 1.00 50.68 425 VAL C C 1
ATOM 10088 O O . VAL C 1 445 ? 39.991 49.702 82.481 1.00 50.92 425 VAL C O 1
ATOM 10092 N N . ASN C 1 446 ? 38.141 50.985 82.557 1.00 52.95 426 ASN C N 1
ATOM 10093 C CA . ASN C 1 446 ? 37.196 49.868 82.629 1.00 55.15 426 ASN C CA 1
ATOM 10094 C C . ASN C 1 446 ? 36.976 49.207 81.261 1.00 55.20 426 ASN C C 1
ATOM 10095 O O . ASN C 1 446 ? 35.981 48.512 81.049 1.00 55.82 426 ASN C O 1
ATOM 10100 N N . SER C 1 447 ? 37.897 49.433 80.333 1.00 54.28 427 SER C N 1
ATOM 10101 C CA . SER C 1 447 ? 37.799 48.843 79.004 1.00 52.87 427 SER C CA 1
ATOM 10102 C C . SER C 1 447 ? 39.082 48.090 78.696 1.00 52.71 427 SER C C 1
ATOM 10103 O O . SER C 1 447 ? 39.059 46.912 78.336 1.00 52.23 427 SER C O 1
ATOM 10106 N N . VAL C 1 448 ? 40.203 48.784 78.843 1.00 51.86 428 VAL C N 1
ATOM 10107 C CA . VAL C 1 448 ? 41.503 48.193 78.592 1.00 51.82 428 VAL C CA 1
ATOM 10108 C C . VAL C 1 448 ? 41.782 47.141 79.659 1.00 52.45 428 VAL C C 1
ATOM 10109 O O . VAL C 1 448 ? 42.589 46.233 79.462 1.00 52.44 428 VAL C O 1
ATOM 10113 N N . SER C 1 449 ? 41.110 47.273 80.797 1.00 53.18 429 SER C N 1
ATOM 10114 C CA . SER C 1 449 ? 41.267 46.321 81.888 1.00 53.57 429 SER C CA 1
ATOM 10115 C C . SER C 1 449 ? 40.663 44.995 81.451 1.00 52.91 429 SER C C 1
ATOM 10116 O O . SER C 1 449 ? 41.348 43.971 81.412 1.00 52.40 429 SER C O 1
ATOM 10119 N N . LYS C 1 450 ? 39.374 45.031 81.123 1.00 52.23 430 LYS C N 1
ATOM 10120 C CA . LYS C 1 450 ? 38.646 43.849 80.675 1.00 52.44 430 LYS C CA 1
ATOM 10121 C C . LYS C 1 450 ? 39.279 43.177 79.449 1.00 53.20 430 LYS C C 1
ATOM 10122 O O . LYS C 1 450 ? 39.313 41.947 79.363 1.00 53.71 430 LYS C O 1
ATOM 10128 N N . LEU C 1 451 ? 39.775 43.975 78.504 1.00 53.23 431 LEU C N 1
ATOM 10129 C CA . LEU C 1 451 ? 40.415 43.423 77.308 1.00 52.91 431 LEU C CA 1
ATOM 10130 C C . LEU C 1 451 ? 41.615 42.581 77.757 1.00 53.21 431 LEU C C 1
ATOM 10131 O O . LEU C 1 451 ? 41.879 41.515 77.202 1.00 52.92 431 LEU C O 1
ATOM 10136 N N . GLU C 1 452 ? 42.328 43.071 78.769 1.00 53.40 432 GLU C N 1
ATOM 10137 C CA . GLU C 1 452 ? 43.503 42.390 79.303 1.00 54.53 432 GLU C CA 1
ATOM 10138 C C . GLU C 1 452 ? 43.143 41.053 79.941 1.00 55.59 432 GLU C C 1
ATOM 10139 O O . GLU C 1 452 ? 43.951 40.126 79.945 1.00 56.05 432 GLU C O 1
ATOM 10145 N N . LYS C 1 453 ? 41.931 40.953 80.483 1.00 57.20 433 LYS C N 1
ATOM 10146 C CA . LYS C 1 453 ? 41.472 39.710 81.104 1.00 57.95 433 LYS C CA 1
ATOM 10147 C C . LYS C 1 453 ? 41.128 38.711 80.001 1.00 57.16 433 LYS C C 1
ATOM 10148 O O . LYS C 1 453 ? 40.618 37.617 80.261 1.00 56.86 433 LYS C O 1
ATOM 10154 N N . ILE C 1 454 ? 41.417 39.112 78.768 1.00 54.80 434 ILE C N 1
ATOM 10155 C CA . ILE C 1 454 ? 41.168 38.293 77.598 1.00 52.59 434 ILE C CA 1
ATOM 10156 C C . ILE C 1 454 ? 42.464 38.095 76.811 1.00 52.77 434 ILE C C 1
ATOM 10157 O O . ILE C 1 454 ? 42.832 36.925 76.606 1.00 54.31 434 ILE C O 1
ATOM 10170 N N . LEU D 1 22 ? 3.258 45.002 86.005 1.00 43.80 2 LEU D N 1
ATOM 10171 C CA . LEU D 1 22 ? 4.128 45.695 86.953 1.00 43.20 2 LEU D CA 1
ATOM 10172 C C . LEU D 1 22 ? 3.972 45.034 88.314 1.00 42.16 2 LEU D C 1
ATOM 10173 O O . LEU D 1 22 ? 2.856 44.785 88.762 1.00 42.16 2 LEU D O 1
ATOM 10178 N N . ASP D 1 23 ? 5.084 44.742 88.974 1.00 42.66 3 ASP D N 1
ATOM 10179 C CA . ASP D 1 23 ? 5.015 44.111 90.284 1.00 42.90 3 ASP D CA 1
ATOM 10180 C C . ASP D 1 23 ? 6.223 44.485 91.127 1.00 41.75 3 ASP D C 1
ATOM 10181 O O . ASP D 1 23 ? 7.364 44.266 90.722 1.00 42.57 3 ASP D O 1
ATOM 10186 N N . PHE D 1 24 ? 5.972 45.051 92.301 1.00 40.03 4 PHE D N 1
ATOM 10187 C CA . PHE D 1 24 ? 7.055 45.453 93.187 1.00 37.61 4 PHE D CA 1
ATOM 10188 C C . PHE D 1 24 ? 6.737 45.131 94.642 1.00 37.53 4 PHE D C 1
ATOM 10189 O O . PHE D 1 24 ? 5.572 45.068 95.043 1.00 35.84 4 PHE D O 1
ATOM 10197 N N . ASN D 1 25 ? 7.791 44.922 95.423 1.00 36.61 5 ASN D N 1
ATOM 10198 C CA . ASN D 1 25 ? 7.667 44.574 96.829 1.00 36.63 5 ASN D CA 1
ATOM 10199 C C . ASN D 1 25 ? 6.950 45.640 97.641 1.00 36.97 5 ASN D C 1
ATOM 10200 O O . ASN D 1 25 ? 7.530 46.678 97.964 1.00 36.80 5 ASN D O 1
ATOM 10205 N N . ILE D 1 26 ? 5.702 45.369 98.005 1.00 36.71 6 ILE D N 1
ATOM 10206 C CA . ILE D 1 26 ? 4.923 46.329 98.763 1.00 36.68 6 ILE D CA 1
ATOM 10207 C C . ILE D 1 26 ? 4.439 45.794 100.120 1.00 38.11 6 ILE D C 1
ATOM 10208 O O . ILE D 1 26 ? 3.776 46.503 100.873 1.00 37.27 6 ILE D O 1
ATOM 10213 N N . GLU D 1 27 ? 4.804 44.555 100.437 1.00 40.51 7 GLU D N 1
ATOM 10214 C CA . GLU D 1 27 ? 4.395 43.903 101.687 1.00 42.71 7 GLU D CA 1
ATOM 10215 C C . GLU D 1 27 ? 4.781 44.572 103.002 1.00 42.78 7 GLU D C 1
ATOM 10216 O O . GLU D 1 27 ? 5.769 45.302 103.093 1.00 42.42 7 GLU D O 1
ATOM 10222 N N . GLY D 1 28 ? 3.980 44.303 104.028 1.00 42.15 8 GLY D N 1
ATOM 10223 C CA . GLY D 1 28 ? 4.248 44.844 105.346 1.00 41.29 8 GLY D CA 1
ATOM 10224 C C . GLY D 1 28 ? 4.087 46.339 105.527 1.00 41.70 8 GLY D C 1
ATOM 10225 O O . GLY D 1 28 ? 4.607 46.895 106.494 1.00 44.05 8 GLY D O 1
ATOM 10226 N N . LEU D 1 29 ? 3.371 46.998 104.621 1.00 40.07 9 LEU D N 1
ATOM 10227 C CA . LEU D 1 29 ? 3.169 48.437 104.735 1.00 38.29 9 LEU D CA 1
ATOM 10228 C C . LEU D 1 29 ? 1.703 48.755 104.993 1.00 39.36 9 LEU D C 1
ATOM 10229 O O . LEU D 1 29 ? 1.362 49.605 105.821 1.00 40.09 9 LEU D O 1
ATOM 10234 N N . ILE D 1 30 ? 0.839 48.037 104.291 1.00 39.09 10 ILE D N 1
ATOM 10235 C CA . ILE D 1 30 ? -0.593 48.241 104.375 1.00 38.34 10 ILE D CA 1
ATOM 10236 C C . ILE D 1 30 ? -1.321 46.906 104.580 1.00 38.91 10 ILE D C 1
ATOM 10237 O O . ILE D 1 30 ? -0.799 45.847 104.232 1.00 40.99 10 ILE D O 1
ATOM 10242 N N . PRO D 1 31 ? -2.525 46.933 105.172 1.00 38.01 11 PRO D N 1
ATOM 10243 C CA . PRO D 1 31 ? -3.250 45.679 105.380 1.00 38.52 11 PRO D CA 1
ATOM 10244 C C . PRO D 1 31 ? -3.642 45.029 104.053 1.00 38.70 11 PRO D C 1
ATOM 10245 O O . PRO D 1 31 ? -3.850 45.717 103.068 1.00 38.63 11 PRO D O 1
ATOM 10249 N N . LYS D 1 32 ? -3.736 43.703 104.043 1.00 39.37 12 LYS D N 1
ATOM 10250 C CA . LYS D 1 32 ? -4.082 42.944 102.847 1.00 41.12 12 LYS D CA 1
ATOM 10251 C C . LYS D 1 32 ? -5.208 43.497 101.972 1.00 40.80 12 LYS D C 1
ATOM 10252 O O . LYS D 1 32 ? -5.063 43.574 100.754 1.00 37.93 12 LYS D O 1
ATOM 10258 N N . ASN D 1 33 ? -6.334 43.865 102.576 1.00 40.99 13 ASN D N 1
ATOM 10259 C CA . ASN D 1 33 ? -7.455 44.359 101.788 1.00 42.84 13 ASN D CA 1
ATOM 10260 C C . ASN D 1 33 ? -7.097 45.569 100.903 1.00 43.43 13 ASN D C 1
ATOM 10261 O O . ASN D 1 33 ? -7.437 45.597 99.715 1.00 42.38 13 ASN D O 1
ATOM 10274 N N . GLU D 1 35 ? -4.092 46.462 100.036 1.00 43.46 15 GLU D N 1
ATOM 10275 C CA . GLU D 1 35 ? -2.995 45.986 99.217 1.00 43.07 15 GLU D CA 1
ATOM 10276 C C . GLU D 1 35 ? -3.525 45.375 97.920 1.00 42.44 15 GLU D C 1
ATOM 10277 O O . GLU D 1 35 ? -2.972 45.592 96.843 1.00 43.53 15 GLU D O 1
ATOM 10283 N N . LYS D 1 36 ? -4.604 44.612 98.030 1.00 41.55 16 LYS D N 1
ATOM 10284 C CA . LYS D 1 36 ? -5.201 43.961 96.876 1.00 41.11 16 LYS D CA 1
ATOM 10285 C C . LYS D 1 36 ? -5.926 44.953 95.981 1.00 39.68 16 LYS D C 1
ATOM 10286 O O . LYS D 1 36 ? -5.843 44.871 94.755 1.00 40.59 16 LYS D O 1
ATOM 10292 N N . ARG D 1 37 ? -6.645 45.887 96.590 1.00 37.94 17 ARG D N 1
ATOM 10293 C CA . ARG D 1 37 ? -7.373 46.888 95.823 1.00 35.90 17 ARG D CA 1
ATOM 10294 C C . ARG D 1 37 ? -6.381 47.758 95.043 1.00 33.63 17 ARG D C 1
ATOM 10295 O O . ARG D 1 37 ? -6.593 48.070 93.862 1.00 30.40 17 ARG D O 1
ATOM 10303 N N . GLY D 1 38 ? -5.296 48.133 95.716 1.00 30.27 18 GLY D N 1
ATOM 10304 C CA . GLY D 1 38 ? -4.270 48.939 95.089 1.00 28.65 18 GLY D CA 1
ATOM 10305 C C . GLY D 1 38 ? -3.707 48.228 93.879 1.00 28.60 18 GLY D C 1
ATOM 10306 O O . GLY D 1 38 ? -3.347 48.861 92.892 1.00 26.96 18 GLY D O 1
ATOM 10307 N N . GLU D 1 39 ? -3.621 46.907 93.959 1.00 29.82 19 GLU D N 1
ATOM 10308 C CA . GLU D 1 39 ? -3.111 46.121 92.849 1.00 33.86 19 GLU D CA 1
ATOM 10309 C C . GLU D 1 39 ? -4.164 46.031 91.753 1.00 33.45 19 GLU D C 1
ATOM 10310 O O . GLU D 1 39 ? -3.855 46.168 90.563 1.00 31.54 19 GLU D O 1
ATOM 10316 N N . LEU D 1 40 ? -5.410 45.808 92.160 1.00 32.80 20 LEU D N 1
ATOM 10317 C CA . LEU D 1 40 ? -6.511 45.730 91.208 1.00 33.56 20 LEU D CA 1
ATOM 10318 C C . LEU D 1 40 ? -6.559 47.050 90.434 1.00 31.22 20 LEU D C 1
ATOM 10319 O O . LEU D 1 40 ? -6.669 47.054 89.210 1.00 30.98 20 LEU D O 1
ATOM 10324 N N . VAL D 1 41 ? -6.465 48.162 91.162 1.00 29.49 21 VAL D N 1
ATOM 10325 C CA . VAL D 1 41 ? -6.499 49.489 90.556 1.00 26.62 21 VAL D CA 1
ATOM 10326 C C . VAL D 1 41 ? -5.312 49.735 89.647 1.00 26.23 21 VAL D C 1
ATOM 10327 O O . VAL D 1 41 ? -5.471 50.260 88.562 1.00 26.06 21 VAL D O 1
ATOM 10331 N N . LEU D 1 42 ? -4.122 49.360 90.095 1.00 27.73 22 LEU D N 1
ATOM 10332 C CA . LEU D 1 42 ? -2.924 49.544 89.292 1.00 28.33 22 LEU D CA 1
ATOM 10333 C C . LEU D 1 42 ? -2.980 48.771 87.969 1.00 28.86 22 LEU D C 1
ATOM 10334 O O . LEU D 1 42 ? -2.527 49.272 86.939 1.00 27.99 22 LEU D O 1
ATOM 10339 N N . ASN D 1 43 ? -3.533 47.560 87.988 1.00 28.49 23 ASN D N 1
ATOM 10340 C CA . ASN D 1 43 ? -3.580 46.768 86.767 1.00 30.37 23 ASN D CA 1
ATOM 10341 C C . ASN D 1 43 ? -4.597 47.309 85.761 1.00 30.89 23 ASN D C 1
ATOM 10342 O O . ASN D 1 43 ? -4.327 47.361 84.557 1.00 29.02 23 ASN D O 1
ATOM 10347 N N . GLU D 1 44 ? -5.752 47.733 86.260 1.00 29.63 24 GLU D N 1
ATOM 10348 C CA . GLU D 1 44 ? -6.794 48.263 85.402 1.00 31.68 24 GLU D CA 1
ATOM 10349 C C . GLU D 1 44 ? -6.303 49.534 84.694 1.00 31.75 24 GLU D C 1
ATOM 10350 O O . GLU D 1 44 ? -6.517 49.707 83.488 1.00 31.68 24 GLU D O 1
ATOM 10356 N N . TYR D 1 45 ? -5.650 50.416 85.452 1.00 29.76 25 TYR D N 1
ATOM 10357 C CA . TYR D 1 45 ? -5.115 51.665 84.918 1.00 28.18 25 TYR D CA 1
ATOM 10358 C C . TYR D 1 45 ? -4.109 51.363 83.812 1.00 26.99 25 TYR D C 1
ATOM 10359 O O . TYR D 1 45 ? -4.064 52.056 82.799 1.00 27.54 25 TYR D O 1
ATOM 10368 N N . LEU D 1 46 ? -3.305 50.324 84.012 1.00 25.14 26 LEU D N 1
ATOM 10369 C CA . LEU D 1 46 ? -2.305 49.931 83.025 1.00 26.32 26 LEU D CA 1
ATOM 10370 C C . LEU D 1 46 ? -2.874 49.085 81.884 1.00 26.99 26 LEU D C 1
ATOM 10371 O O . LEU D 1 46 ? -2.169 48.780 80.924 1.00 28.51 26 LEU D O 1
ATOM 10376 N N . LYS D 1 47 ? -4.144 48.708 81.989 1.00 29.07 27 LYS D N 1
ATOM 10377 C CA . LYS D 1 47 ? -4.784 47.865 80.981 1.00 30.32 27 LYS D CA 1
ATOM 10378 C C . LYS D 1 47 ? -4.661 48.386 79.549 1.00 28.97 27 LYS D C 1
ATOM 10379 O O . LYS D 1 47 ? -4.286 47.632 78.653 1.00 26.59 27 LYS D O 1
ATOM 10385 N N . GLU D 1 48 ? -4.974 49.663 79.331 1.00 28.65 28 GLU D N 1
ATOM 10386 C CA . GLU D 1 48 ? -4.878 50.242 77.987 1.00 31.06 28 GLU D CA 1
ATOM 10387 C C . GLU D 1 48 ? -3.477 50.106 77.409 1.00 30.91 28 GLU D C 1
ATOM 10388 O O . GLU D 1 48 ? -3.316 49.937 76.196 1.00 31.50 28 GLU D O 1
ATOM 10394 N N . ILE D 1 49 ? -2.466 50.181 78.271 1.00 29.56 29 ILE D N 1
ATOM 10395 C CA . ILE D 1 49 ? -1.087 50.055 77.814 1.00 30.09 29 ILE D CA 1
ATOM 10396 C C . ILE D 1 49 ? -0.797 48.599 77.528 1.00 30.98 29 ILE D C 1
ATOM 10397 O O . ILE D 1 49 ? -0.116 48.259 76.555 1.00 31.25 29 ILE D O 1
ATOM 10402 N N . GLU D 1 50 ? -1.319 47.732 78.381 1.00 31.39 30 GLU D N 1
ATOM 10403 C CA . GLU D 1 50 ? -1.113 46.305 78.200 1.00 32.74 30 GLU D CA 1
ATOM 10404 C C . GLU D 1 50 ? -1.738 45.802 76.887 1.00 32.15 30 GLU D C 1
ATOM 10405 O O . GLU D 1 50 ? -1.167 44.955 76.206 1.00 32.24 30 GLU D O 1
ATOM 10411 N N . ASP D 1 51 ? -2.904 46.324 76.520 1.00 31.16 31 ASP D N 1
ATOM 10412 C CA . ASP D 1 51 ? -3.537 45.861 75.297 1.00 29.80 31 ASP D CA 1
ATOM 10413 C C . ASP D 1 51 ? -2.764 46.245 74.059 1.00 28.67 31 ASP D C 1
ATOM 10414 O O . ASP D 1 51 ? -2.761 45.506 73.079 1.00 30.70 31 ASP D O 1
ATOM 10419 N N . VAL D 1 52 ? -2.094 47.387 74.091 1.00 27.37 32 VAL D N 1
ATOM 10420 C CA . VAL D 1 52 ? -1.330 47.814 72.928 1.00 25.88 32 VAL D CA 1
ATOM 10421 C C . VAL D 1 52 ? -0.235 46.798 72.678 1.00 25.33 32 VAL D C 1
ATOM 10422 O O . VAL D 1 52 ? 0.000 46.404 71.546 1.00 26.40 32 VAL D O 1
ATOM 10426 N N . PHE D 1 53 ? 0.426 46.369 73.746 1.00 24.71 33 PHE D N 1
ATOM 10427 C CA . PHE D 1 53 ? 1.484 45.380 73.639 1.00 24.66 33 PHE D CA 1
ATOM 10428 C C . PHE D 1 53 ? 0.948 44.019 73.179 1.00 25.06 33 PHE D C 1
ATOM 10429 O O . PHE D 1 53 ? 1.575 43.320 72.371 1.00 22.87 33 PHE D O 1
ATOM 10437 N N . ASN D 1 54 ? -0.219 43.644 73.686 1.00 26.08 34 ASN D N 1
ATOM 10438 C CA . ASN D 1 54 ? -0.788 42.353 73.346 1.00 27.60 34 ASN D CA 1
ATOM 10439 C C . ASN D 1 54 ? -1.575 42.280 72.047 1.00 28.10 34 ASN D C 1
ATOM 10440 O O . ASN D 1 54 ? -1.574 41.242 71.389 1.00 27.01 34 ASN D O 1
ATOM 10445 N N . HIS D 1 55 ? -2.251 43.363 71.678 1.00 28.15 35 HIS D N 1
ATOM 10446 C CA . HIS D 1 55 ? -3.041 43.351 70.455 1.00 27.27 35 HIS D CA 1
ATOM 10447 C C . HIS D 1 55 ? -2.411 44.160 69.334 1.00 27.65 35 HIS D C 1
ATOM 10448 O O . HIS D 1 55 ? -2.713 43.941 68.168 1.00 30.23 35 HIS D O 1
ATOM 10455 N N . ARG D 1 56 ? -1.545 45.101 69.682 1.00 27.61 36 ARG D N 1
ATOM 10456 C CA . ARG D 1 56 ? -0.868 45.921 68.681 1.00 24.98 36 ARG D CA 1
ATOM 10457 C C . ARG D 1 56 ? -1.820 46.458 67.622 1.00 24.70 36 ARG D C 1
ATOM 10458 O O . ARG D 1 56 ? -1.527 46.414 66.437 1.00 22.49 36 ARG D O 1
ATOM 10466 N N . LYS D 1 57 ? -2.971 46.960 68.056 1.00 26.37 37 LYS D N 1
ATOM 10467 C CA . LYS D 1 57 ? -3.948 47.531 67.129 1.00 28.10 37 LYS D CA 1
ATOM 10468 C C . LYS D 1 57 ? -4.337 48.940 67.576 1.00 27.68 37 LYS D C 1
ATOM 10469 O O . LYS D 1 57 ? -4.134 49.305 68.733 1.00 27.58 37 LYS D O 1
ATOM 10475 N N . ILE D 1 58 ? -4.869 49.750 66.669 1.00 26.47 38 ILE D N 1
ATOM 10476 C CA . ILE D 1 58 ? -5.263 51.090 67.072 1.00 27.82 38 ILE D CA 1
ATOM 10477 C C . ILE D 1 58 ? -6.436 50.905 68.039 1.00 29.85 38 ILE D C 1
ATOM 10478 O O . ILE D 1 58 ? -7.459 50.324 67.685 1.00 32.97 38 ILE D O 1
ATOM 10483 N N . PRO D 1 59 ? -6.292 51.365 69.288 1.00 31.01 39 PRO D N 1
ATOM 10484 C CA . PRO D 1 59 ? -7.383 51.207 70.257 1.00 31.11 39 PRO D CA 1
ATOM 10485 C C . PRO D 1 59 ? -8.655 51.904 69.834 1.00 33.21 39 PRO D C 1
ATOM 10486 O O . PRO D 1 59 ? -8.608 52.873 69.082 1.00 34.75 39 PRO D O 1
ATOM 10490 N N . GLU D 1 60 ? -9.794 51.408 70.310 1.00 35.25 40 GLU D N 1
ATOM 10491 C CA . GLU D 1 60 ? -11.075 52.014 69.982 1.00 36.67 40 GLU D CA 1
ATOM 10492 C C . GLU D 1 60 ? -11.128 53.404 70.581 1.00 36.66 40 GLU D C 1
ATOM 10493 O O . GLU D 1 60 ? -11.419 54.382 69.886 1.00 38.29 40 GLU D O 1
ATOM 10499 N N . ASN D 1 61 ? -10.851 53.481 71.879 1.00 34.04 41 ASN D N 1
ATOM 10500 C CA . ASN D 1 61 ? -10.878 54.744 72.594 1.00 33.01 41 ASN D CA 1
ATOM 10501 C C . ASN D 1 61 ? -9.489 55.328 72.754 1.00 31.86 41 ASN D C 1
ATOM 10502 O O . ASN D 1 61 ? -8.533 54.605 73.041 1.00 31.26 41 ASN D O 1
ATOM 10507 N N . GLY D 1 62 ? -9.387 56.642 72.575 1.00 30.46 42 GLY D N 1
ATOM 10508 C CA . GLY D 1 62 ? -8.110 57.315 72.723 1.00 29.51 42 GLY D CA 1
ATOM 10509 C C . GLY D 1 62 ? -7.534 57.127 74.117 1.00 27.94 42 GLY D C 1
ATOM 10510 O O . GLY D 1 62 ? -8.263 57.126 75.099 1.00 27.68 42 GLY D O 1
ATOM 10511 N N . ILE D 1 63 ? -6.220 56.961 74.199 1.00 26.67 43 ILE D N 1
ATOM 10512 C CA . ILE D 1 63 ? -5.548 56.774 75.472 1.00 25.83 43 ILE D CA 1
ATOM 10513 C C . ILE D 1 63 ? -5.048 58.136 75.942 1.00 27.64 43 ILE D C 1
ATOM 10514 O O . ILE D 1 63 ? -4.582 58.933 75.129 1.00 26.44 43 ILE D O 1
ATOM 10519 N N . ASP D 1 64 ? -5.149 58.406 77.246 1.00 29.59 44 ASP D N 1
ATOM 10520 C CA . ASP D 1 64 ? -4.715 59.691 77.791 1.00 31.49 44 ASP D CA 1
ATOM 10521 C C . ASP D 1 64 ? -3.201 59.905 77.647 1.00 31.61 44 ASP D C 1
ATOM 10522 O O . ASP D 1 64 ? -2.424 58.945 77.646 1.00 32.11 44 ASP D O 1
ATOM 10527 N N . ASP D 1 65 ? -2.796 61.170 77.536 1.00 31.84 45 ASP D N 1
ATOM 10528 C CA . ASP D 1 65 ? -1.394 61.533 77.344 1.00 33.82 45 ASP D CA 1
ATOM 10529 C C . ASP D 1 65 ? -0.411 60.974 78.361 1.00 34.49 45 ASP D C 1
ATOM 10530 O O . ASP D 1 65 ? 0.621 60.402 77.976 1.00 33.06 45 ASP D O 1
ATOM 10535 N N . GLU D 1 66 ? -0.727 61.132 79.647 1.00 33.48 46 GLU D N 1
ATOM 10536 C CA . GLU D 1 66 ? 0.146 60.650 80.707 1.00 33.89 46 GLU D CA 1
ATOM 10537 C C . GLU D 1 66 ? 0.355 59.150 80.572 1.00 31.90 46 GLU D C 1
ATOM 10538 O O . GLU D 1 66 ? 1.440 58.633 80.846 1.00 31.61 46 GLU D O 1
ATOM 10544 N N . LYS D 1 67 ? -0.677 58.448 80.131 1.00 30.04 47 LYS D N 1
ATOM 10545 C CA . LYS D 1 67 ? -0.557 57.014 79.980 1.00 29.40 47 LYS D CA 1
ATOM 10546 C C . LYS D 1 67 ? 0.285 56.661 78.758 1.00 28.31 47 LYS D C 1
ATOM 10547 O O . LYS D 1 67 ? 0.917 55.610 78.711 1.00 29.88 47 LYS D O 1
ATOM 10553 N N . ILE D 1 68 ? 0.292 57.534 77.759 1.00 27.45 48 ILE D N 1
ATOM 10554 C CA . ILE D 1 68 ? 1.115 57.291 76.581 1.00 24.16 48 ILE D CA 1
ATOM 10555 C C . ILE D 1 68 ? 2.580 57.613 76.921 1.00 23.69 48 ILE D C 1
ATOM 10556 O O . ILE D 1 68 ? 3.499 56.958 76.428 1.00 21.36 48 ILE D O 1
ATOM 10561 N N . LYS D 1 69 ? 2.806 58.619 77.766 1.00 24.11 49 LYS D N 1
ATOM 10562 C CA . LYS D 1 69 ? 4.181 58.963 78.118 1.00 26.09 49 LYS D CA 1
ATOM 10563 C C . LYS D 1 69 ? 4.814 57.822 78.887 1.00 27.88 49 LYS D C 1
ATOM 10564 O O . LYS D 1 69 ? 6.010 57.545 78.721 1.00 29.07 49 LYS D O 1
ATOM 10570 N N . LEU D 1 70 ? 4.002 57.152 79.709 1.00 27.68 50 LEU D N 1
ATOM 10571 C CA . LEU D 1 70 ? 4.451 56.007 80.504 1.00 26.60 50 LEU D CA 1
ATOM 10572 C C . LEU D 1 70 ? 4.779 54.822 79.580 1.00 26.94 50 LEU D C 1
ATOM 10573 O O . LEU D 1 70 ? 5.674 54.023 79.862 1.00 27.95 50 LEU D O 1
ATOM 10578 N N . PHE D 1 71 ? 4.043 54.725 78.475 1.00 26.84 51 PHE D N 1
ATOM 10579 C CA . PHE D 1 71 ? 4.242 53.680 77.465 1.00 26.02 51 PHE D CA 1
ATOM 10580 C C . PHE D 1 71 ? 5.564 53.945 76.735 1.00 26.14 51 PHE D C 1
ATOM 10581 O O . PHE D 1 71 ? 6.418 53.073 76.638 1.00 27.47 51 PHE D O 1
ATOM 10589 N N . LEU D 1 72 ? 5.737 55.156 76.224 1.00 24.76 52 LEU D N 1
ATOM 10590 C CA . LEU D 1 72 ? 6.966 55.497 75.527 1.00 24.00 52 LEU D CA 1
ATOM 10591 C C . LEU D 1 72 ? 8.161 55.346 76.468 1.00 24.35 52 LEU D C 1
ATOM 10592 O O . LEU D 1 72 ? 9.258 54.945 76.062 1.00 23.76 52 LEU D O 1
ATOM 10597 N N . LYS D 1 73 ? 7.938 55.660 77.737 1.00 25.94 53 LYS D N 1
ATOM 10598 C CA . LYS D 1 73 ? 8.986 55.548 78.741 1.00 25.08 53 LYS D CA 1
ATOM 10599 C C . LYS D 1 73 ? 9.401 54.087 78.920 1.00 26.08 53 LYS D C 1
ATOM 10600 O O . LYS D 1 73 ? 10.586 53.781 79.034 1.00 26.97 53 LYS D O 1
ATOM 10606 N N . PHE D 1 74 ? 8.426 53.185 78.952 1.00 26.03 54 PHE D N 1
ATOM 10607 C CA . PHE D 1 74 ? 8.719 51.766 79.111 1.00 26.72 54 PHE D CA 1
ATOM 10608 C C . PHE D 1 74 ? 9.656 51.287 78.006 1.00 26.94 54 PHE D C 1
ATOM 10609 O O . PHE D 1 74 ? 10.537 50.463 78.239 1.00 27.08 54 PHE D O 1
ATOM 10617 N N . LEU D 1 75 ? 9.464 51.806 76.799 1.00 27.25 55 LEU D N 1
ATOM 10618 C CA . LEU D 1 75 ? 10.303 51.427 75.672 1.00 27.41 55 LEU D CA 1
ATOM 10619 C C . LEU D 1 75 ? 11.626 52.185 75.660 1.00 28.99 55 LEU D C 1
ATOM 10620 O O . LEU D 1 75 ? 12.664 51.623 75.303 1.00 28.69 55 LEU D O 1
ATOM 10625 N N . SER D 1 76 ? 11.607 53.459 76.039 1.00 29.80 56 SER D N 1
ATOM 10626 C CA . SER D 1 76 ? 12.850 54.219 76.029 1.00 32.49 56 SER D CA 1
ATOM 10627 C C . SER D 1 76 ? 13.878 53.611 76.986 1.00 33.54 56 SER D C 1
ATOM 10628 O O . SER D 1 76 ? 15.077 53.657 76.724 1.00 33.83 56 SER D O 1
ATOM 10647 N N . ASP D 1 79 ? 16.772 51.055 75.693 1.00 35.19 59 ASP D N 1
ATOM 10648 C CA . ASP D 1 79 ? 17.891 51.401 74.829 1.00 34.44 59 ASP D CA 1
ATOM 10649 C C . ASP D 1 79 ? 19.231 51.326 75.564 1.00 34.04 59 ASP D C 1
ATOM 10650 O O . ASP D 1 79 ? 19.338 51.609 76.759 1.00 34.42 59 ASP D O 1
ATOM 10655 N N . THR D 1 80 ? 20.252 50.931 74.825 1.00 33.36 60 THR D N 1
ATOM 10656 C CA . THR D 1 80 ? 21.597 50.778 75.341 1.00 33.53 60 THR D CA 1
ATOM 10657 C C . THR D 1 80 ? 22.172 51.952 76.143 1.00 33.88 60 THR D C 1
ATOM 10658 O O . THR D 1 80 ? 22.862 51.742 77.136 1.00 34.17 60 THR D O 1
ATOM 10662 N N . ASP D 1 81 ? 21.886 53.180 75.725 1.00 34.74 61 ASP D N 1
ATOM 10663 C CA . ASP D 1 81 ? 22.413 54.365 76.405 1.00 34.70 61 ASP D CA 1
ATOM 10664 C C . ASP D 1 81 ? 21.704 54.661 77.723 1.00 35.89 61 ASP D C 1
ATOM 10665 O O . ASP D 1 81 ? 21.907 55.716 78.326 1.00 36.52 61 ASP D O 1
ATOM 10670 N N . LYS D 1 82 ? 20.863 53.736 78.161 1.00 36.47 62 LYS D N 1
ATOM 10671 C CA . LYS D 1 82 ? 20.135 53.912 79.403 1.00 37.20 62 LYS D CA 1
ATOM 10672 C C . LYS D 1 82 ? 20.694 52.979 80.470 1.00 37.84 62 LYS D C 1
ATOM 10673 O O . LYS D 1 82 ? 20.283 53.020 81.622 1.00 39.00 62 LYS D O 1
ATOM 10679 N N . ASP D 1 83 ? 21.647 52.143 80.080 1.00 38.78 63 ASP D N 1
ATOM 10680 C CA . ASP D 1 83 ? 22.260 51.187 80.999 1.00 39.37 63 ASP D CA 1
ATOM 10681 C C . ASP D 1 83 ? 23.260 51.856 81.934 1.00 37.91 63 ASP D C 1
ATOM 10682 O O . ASP D 1 83 ? 24.275 52.375 81.494 1.00 37.62 63 ASP D O 1
ATOM 10687 N N . PRO D 1 84 ? 22.984 51.851 83.240 1.00 37.88 64 PRO D N 1
ATOM 10688 C CA . PRO D 1 84 ? 23.923 52.481 84.170 1.00 38.62 64 PRO D CA 1
ATOM 10689 C C . PRO D 1 84 ? 25.223 51.707 84.405 1.00 39.98 64 PRO D C 1
ATOM 10690 O O . PRO D 1 84 ? 26.204 52.274 84.875 1.00 40.09 64 PRO D O 1
ATOM 10694 N N . LYS D 1 85 ? 25.245 50.424 84.060 1.00 41.41 65 LYS D N 1
ATOM 10695 C CA . LYS D 1 85 ? 26.441 49.619 84.279 1.00 42.37 65 LYS D CA 1
ATOM 10696 C C . LYS D 1 85 ? 27.361 49.417 83.080 1.00 44.01 65 LYS D C 1
ATOM 10697 O O . LYS D 1 85 ? 28.401 48.770 83.216 1.00 45.02 65 LYS D O 1
ATOM 10703 N N . SER D 1 86 ? 27.019 49.973 81.920 1.00 43.32 66 SER D N 1
ATOM 10704 C CA . SER D 1 86 ? 27.863 49.765 80.746 1.00 44.06 66 SER D CA 1
ATOM 10705 C C . SER D 1 86 ? 29.024 50.747 80.568 1.00 44.59 66 SER D C 1
ATOM 10706 O O . SER D 1 86 ? 28.889 51.939 80.834 1.00 46.21 66 SER D O 1
ATOM 10709 N N . VAL D 1 87 ? 30.167 50.226 80.118 1.00 45.11 67 VAL D N 1
ATOM 10710 C CA . VAL D 1 87 ? 31.352 51.038 79.851 1.00 46.77 67 VAL D CA 1
ATOM 10711 C C . VAL D 1 87 ? 31.212 51.486 78.399 1.00 48.74 67 VAL D C 1
ATOM 10712 O O . VAL D 1 87 ? 31.251 50.665 77.482 1.00 49.57 67 VAL D O 1
ATOM 10716 N N . ARG D 1 88 ? 31.060 52.791 78.193 1.00 50.26 68 ARG D N 1
ATOM 10717 C CA . ARG D 1 88 ? 30.843 53.342 76.858 1.00 51.08 68 ARG D CA 1
ATOM 10718 C C . ARG D 1 88 ? 32.055 53.950 76.139 1.00 51.96 68 ARG D C 1
ATOM 10719 O O . ARG D 1 88 ? 32.494 55.055 76.464 1.00 53.34 68 ARG D O 1
ATOM 10727 N N . ILE D 1 89 ? 32.584 53.231 75.149 1.00 51.05 69 ILE D N 1
ATOM 10728 C CA . ILE D 1 89 ? 33.733 53.712 74.386 1.00 50.56 69 ILE D CA 1
ATOM 10729 C C . ILE D 1 89 ? 33.528 53.614 72.877 1.00 50.28 69 ILE D C 1
ATOM 10730 O O . ILE D 1 89 ? 34.487 53.429 72.130 1.00 50.70 69 ILE D O 1
ATOM 10735 N N . GLY D 1 90 ? 32.281 53.736 72.434 1.00 50.52 70 GLY D N 1
ATOM 10736 C CA . GLY D 1 90 ? 31.984 53.668 71.009 1.00 50.90 70 GLY D CA 1
ATOM 10737 C C . GLY D 1 90 ? 32.142 55.019 70.333 1.00 50.92 70 GLY D C 1
ATOM 10738 O O . GLY D 1 90 ? 32.399 56.016 71.007 1.00 50.03 70 GLY D O 1
ATOM 10739 N N . GLU D 1 91 ? 31.984 55.062 69.009 1.00 52.06 71 GLU D N 1
ATOM 10740 C CA . GLU D 1 91 ? 32.127 56.317 68.260 1.00 52.59 71 GLU D CA 1
ATOM 10741 C C . GLU D 1 91 ? 30.844 57.151 68.272 1.00 51.21 71 GLU D C 1
ATOM 10742 O O . GLU D 1 91 ? 30.878 58.375 68.111 1.00 51.60 71 GLU D O 1
ATOM 10748 N N . ARG D 1 92 ? 29.710 56.481 68.442 1.00 49.26 72 ARG D N 1
ATOM 10749 C CA . ARG D 1 92 ? 28.427 57.163 68.514 1.00 45.96 72 ARG D CA 1
ATOM 10750 C C . ARG D 1 92 ? 27.631 56.489 69.620 1.00 45.47 72 ARG D C 1
ATOM 10751 O O . ARG D 1 92 ? 26.776 55.639 69.368 1.00 44.50 72 ARG D O 1
ATOM 10759 N N . GLU D 1 93 ? 27.933 56.875 70.856 1.00 45.14 73 GLU D N 1
ATOM 10760 C CA . GLU D 1 93 ? 27.283 56.307 72.023 1.00 44.85 73 GLU D CA 1
ATOM 10761 C C . GLU D 1 93 ? 25.939 56.972 72.314 1.00 43.95 73 GLU D C 1
ATOM 10762 O O . GLU D 1 93 ? 25.181 56.514 73.164 1.00 44.30 73 GLU D O 1
ATOM 10768 N N . ALA D 1 94 ? 25.646 58.053 71.601 1.00 42.36 74 ALA D N 1
ATOM 10769 C CA . ALA D 1 94 ? 24.389 58.766 71.771 1.00 39.39 74 ALA D CA 1
ATOM 10770 C C . ALA D 1 94 ? 24.269 59.492 73.104 1.00 37.75 74 ALA D C 1
ATOM 10771 O O . ALA D 1 94 ? 23.221 59.460 73.747 1.00 37.13 74 ALA D O 1
ATOM 10773 N N . ARG D 1 95 ? 25.349 60.146 73.514 1.00 37.27 75 ARG D N 1
ATOM 10774 C CA . ARG D 1 95 ? 25.346 60.923 74.745 1.00 36.93 75 ARG D CA 1
ATOM 10775 C C . ARG D 1 95 ? 24.632 62.229 74.434 1.00 35.35 75 ARG D C 1
ATOM 10776 O O . ARG D 1 95 ? 24.779 62.781 73.341 1.00 36.09 75 ARG D O 1
ATOM 10784 N N . THR D 1 96 ? 23.855 62.724 75.383 1.00 33.27 76 THR D N 1
ATOM 10785 C CA . THR D 1 96 ? 23.157 63.981 75.182 1.00 34.17 76 THR D CA 1
ATOM 10786 C C . THR D 1 96 ? 23.487 64.898 76.344 1.00 33.97 76 THR D C 1
ATOM 10787 O O . THR D 1 96 ? 23.721 64.435 77.462 1.00 34.99 76 THR D O 1
ATOM 10791 N N . TYR D 1 97 ? 23.502 66.200 76.088 1.00 32.78 77 TYR D N 1
ATOM 10792 C CA . TYR D 1 97 ? 23.853 67.146 77.132 1.00 32.27 77 TYR D CA 1
ATOM 10793 C C . TYR D 1 97 ? 22.708 67.553 78.046 1.00 32.87 77 TYR D C 1
ATOM 10794 O O . TYR D 1 97 ? 22.815 67.428 79.266 1.00 32.25 77 TYR D O 1
ATOM 10803 N N . SER D 1 98 ? 21.619 68.037 77.454 1.00 31.19 78 SER D N 1
ATOM 10804 C CA . SER D 1 98 ? 20.461 68.490 78.214 1.00 30.03 78 SER D CA 1
ATOM 10805 C C . SER D 1 98 ? 19.323 67.476 78.343 1.00 32.17 78 SER D C 1
ATOM 10806 O O . SER D 1 98 ? 19.180 66.574 77.515 1.00 33.98 78 SER D O 1
ATOM 10809 N N . LYS D 1 99 ? 18.513 67.639 79.388 1.00 31.84 79 LYS D N 1
ATOM 10810 C CA . LYS D 1 99 ? 17.356 66.781 79.614 1.00 31.82 79 LYS D CA 1
ATOM 10811 C C . LYS D 1 99 ? 16.334 67.113 78.524 1.00 31.73 79 LYS D C 1
ATOM 10812 O O . LYS D 1 99 ? 15.550 66.263 78.082 1.00 31.22 79 LYS D O 1
ATOM 10818 N N . ILE D 1 100 ? 16.351 68.371 78.100 1.00 29.68 80 ILE D N 1
ATOM 10819 C CA . ILE D 1 100 ? 15.458 68.830 77.062 1.00 28.73 80 ILE D CA 1
ATOM 10820 C C . ILE D 1 100 ? 15.625 67.913 75.859 1.00 29.80 80 ILE D C 1
ATOM 10821 O O . ILE D 1 100 ? 14.693 67.737 75.072 1.00 29.64 80 ILE D O 1
ATOM 10826 N N . HIS D 1 101 ? 16.814 67.326 75.719 1.00 29.78 81 HIS D N 1
ATOM 10827 C CA . HIS D 1 101 ? 17.067 66.411 74.615 1.00 29.22 81 HIS D CA 1
ATOM 10828 C C . HIS D 1 101 ? 16.199 65.174 74.793 1.00 30.22 81 HIS D C 1
ATOM 10829 O O . HIS D 1 101 ? 15.600 64.690 73.846 1.00 30.17 81 HIS D O 1
ATOM 10836 N N . GLU D 1 102 ? 16.139 64.654 76.011 1.00 32.97 82 GLU D N 1
ATOM 10837 C CA . GLU D 1 102 ? 15.341 63.465 76.268 1.00 36.54 82 GLU D CA 1
ATOM 10838 C C . GLU D 1 102 ? 13.853 63.734 76.065 1.00 37.65 82 GLU D C 1
ATOM 10839 O O . GLU D 1 102 ? 13.101 62.827 75.688 1.00 37.75 82 GLU D O 1
ATOM 10845 N N . GLU D 1 103 ? 13.427 64.973 76.309 1.00 37.25 83 GLU D N 1
ATOM 10846 C CA . GLU D 1 103 ? 12.025 65.335 76.120 1.00 37.15 83 GLU D CA 1
ATOM 10847 C C . GLU D 1 103 ? 11.648 65.322 74.640 1.00 36.18 83 GLU D C 1
ATOM 10848 O O . GLU D 1 103 ? 10.648 64.719 74.256 1.00 36.39 83 GLU D O 1
ATOM 10854 N N . LEU D 1 104 ? 12.460 65.984 73.816 1.00 33.69 84 LEU D N 1
ATOM 10855 C CA . LEU D 1 104 ? 12.213 66.090 72.379 1.00 29.71 84 LEU D CA 1
ATOM 10856 C C . LEU D 1 104 ? 12.363 64.799 71.588 1.00 28.82 84 LEU D C 1
ATOM 10857 O O . LEU D 1 104 ? 11.697 64.603 70.573 1.00 29.51 84 LEU D O 1
ATOM 10862 N N . SER D 1 105 ? 13.246 63.925 72.047 1.00 27.99 85 SER D N 1
ATOM 10863 C CA . SER D 1 105 ? 13.485 62.650 71.386 1.00 26.16 85 SER D CA 1
ATOM 10864 C C . SER D 1 105 ? 12.584 61.607 72.022 1.00 25.64 85 SER D C 1
ATOM 10865 O O . SER D 1 105 ? 12.601 60.446 71.632 1.00 25.14 85 SER D O 1
ATOM 10868 N N . SER D 1 106 ? 11.810 62.029 73.017 1.00 24.66 86 SER D N 1
ATOM 10869 C CA . SER D 1 106 ? 10.911 61.123 73.717 1.00 25.08 86 SER D CA 1
ATOM 10870 C C . SER D 1 106 ? 11.694 59.990 74.406 1.00 25.32 86 SER D C 1
ATOM 10871 O O . SER D 1 106 ? 11.126 58.956 74.762 1.00 23.44 86 SER D O 1
ATOM 10874 N N . GLY D 1 107 ? 13.000 60.199 74.586 1.00 24.53 87 GLY D N 1
ATOM 10875 C CA . GLY D 1 107 ? 13.838 59.216 75.244 1.00 21.85 87 GLY D CA 1
ATOM 10876 C C . GLY D 1 107 ? 14.546 58.325 74.251 1.00 23.80 87 GLY D C 1
ATOM 10877 O O . GLY D 1 107 ? 15.353 57.471 74.626 1.00 25.14 87 GLY D O 1
ATOM 10878 N N . PHE D 1 108 ? 14.254 58.526 72.972 1.00 23.01 88 PHE D N 1
ATOM 10879 C CA . PHE D 1 108 ? 14.867 57.722 71.924 1.00 21.99 88 PHE D CA 1
ATOM 10880 C C . PHE D 1 108 ? 16.063 58.441 71.334 1.00 22.19 88 PHE D C 1
ATOM 10881 O O . PHE D 1 108 ? 16.045 58.863 70.191 1.00 24.99 88 PHE D O 1
ATOM 10889 N N . CYS D 1 109 ? 17.118 58.562 72.124 1.00 23.13 89 CYS D N 1
ATOM 10890 C CA . CYS D 1 109 ? 18.312 59.274 71.690 1.00 24.78 89 CYS D CA 1
ATOM 10891 C C . CYS D 1 109 ? 19.095 58.635 70.557 1.00 24.72 89 CYS D C 1
ATOM 10892 O O . CYS D 1 109 ? 19.841 59.319 69.871 1.00 26.68 89 CYS D O 1
ATOM 10895 N N . HIS D 1 110 ? 18.942 57.330 70.365 1.00 25.01 90 HIS D N 1
ATOM 10896 C CA . HIS D 1 110 ? 19.650 56.630 69.294 1.00 24.58 90 HIS D CA 1
ATOM 10897 C C . HIS D 1 110 ? 18.875 56.742 67.986 1.00 27.34 90 HIS D C 1
ATOM 10898 O O . HIS D 1 110 ? 19.170 56.058 67.000 1.00 26.43 90 HIS D O 1
ATOM 10905 N N . GLY D 1 111 ? 17.872 57.606 67.981 1.00 27.96 91 GLY D N 1
ATOM 10906 C CA . GLY D 1 111 ? 17.091 57.757 66.779 1.00 29.09 91 GLY D CA 1
ATOM 10907 C C . GLY D 1 111 ? 16.444 56.452 66.368 1.00 29.64 91 GLY D C 1
ATOM 10908 O O . GLY D 1 111 ? 16.223 55.563 67.182 1.00 28.05 91 GLY D O 1
ATOM 10909 N N . ILE D 1 112 ? 16.184 56.316 65.077 1.00 30.88 92 ILE D N 1
ATOM 10910 C CA . ILE D 1 112 ? 15.509 55.133 64.596 1.00 32.53 92 ILE D CA 1
ATOM 10911 C C . ILE D 1 112 ? 16.269 54.407 63.483 1.00 34.06 92 ILE D C 1
ATOM 10912 O O . ILE D 1 112 ? 17.037 55.018 62.746 1.00 33.78 92 ILE D O 1
ATOM 10917 N N . GLY D 1 113 ? 16.064 53.094 63.397 1.00 35.45 93 GLY D N 1
ATOM 10918 C CA . GLY D 1 113 ? 16.701 52.280 62.372 1.00 38.91 93 GLY D CA 1
ATOM 10919 C C . GLY D 1 113 ? 18.220 52.184 62.279 1.00 41.19 93 GLY D C 1
ATOM 10920 O O . GLY D 1 113 ? 18.968 52.976 62.873 1.00 38.12 93 GLY D O 1
ATOM 10921 N N . ARG D 1 114 ? 18.682 51.188 61.523 1.00 43.30 94 ARG D N 1
ATOM 10922 C CA . ARG D 1 114 ? 20.112 51.008 61.338 1.00 46.55 94 ARG D CA 1
ATOM 10923 C C . ARG D 1 114 ? 20.502 51.781 60.094 1.00 46.63 94 ARG D C 1
ATOM 10924 O O . ARG D 1 114 ? 19.640 52.167 59.307 1.00 46.80 94 ARG D O 1
ATOM 10932 N N . SER D 1 115 ? 21.798 52.014 59.922 1.00 47.01 95 SER D N 1
ATOM 10933 C CA . SER D 1 115 ? 22.286 52.753 58.762 1.00 47.40 95 SER D CA 1
ATOM 10934 C C . SER D 1 115 ? 21.769 52.212 57.432 1.00 48.52 95 SER D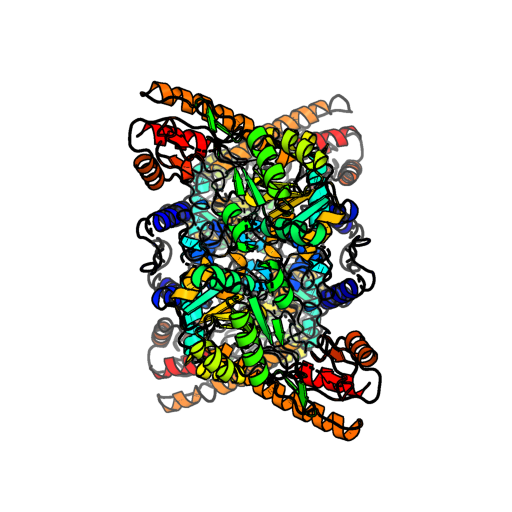 C 1
ATOM 10935 O O . SER D 1 115 ? 21.939 51.028 57.119 1.00 48.53 95 SER D O 1
ATOM 10938 N N . GLY D 1 116 ? 21.137 53.090 56.657 1.00 49.38 96 GLY D N 1
ATOM 10939 C CA . GLY D 1 116 ? 20.617 52.708 55.356 1.00 50.79 96 GLY D CA 1
ATOM 10940 C C . GLY D 1 116 ? 19.447 51.738 55.357 1.00 51.39 96 GLY D C 1
ATOM 10941 O O . GLY D 1 116 ? 19.216 51.045 54.362 1.00 51.94 96 GLY D O 1
ATOM 10942 N N . ASN D 1 117 ? 18.710 51.675 56.462 1.00 50.54 97 ASN D N 1
ATOM 10943 C CA . ASN D 1 117 ? 17.565 50.783 56.541 1.00 49.72 97 ASN D CA 1
ATOM 10944 C C . ASN D 1 117 ? 16.679 51.145 57.725 1.00 50.21 97 ASN D C 1
ATOM 10945 O O . ASN D 1 117 ? 16.932 50.729 58.856 1.00 51.55 97 ASN D O 1
ATOM 10950 N N . LEU D 1 118 ? 15.640 51.927 57.442 1.00 50.10 98 LEU D N 1
ATOM 10951 C CA . LEU D 1 118 ? 14.684 52.401 58.444 1.00 49.94 98 LEU D CA 1
ATOM 10952 C C . LEU D 1 118 ? 13.991 51.333 59.284 1.00 49.25 98 LEU D C 1
ATOM 10953 O O . LEU D 1 118 ? 14.127 51.307 60.504 1.00 48.64 98 LEU D O 1
ATOM 10958 N N . VAL D 1 119 ? 13.234 50.467 58.615 1.00 48.80 99 VAL D N 1
ATOM 10959 C CA . VAL D 1 119 ? 12.461 49.425 59.276 1.00 46.89 99 VAL D CA 1
ATOM 10960 C C . VAL D 1 119 ? 13.260 48.234 59.807 1.00 46.57 99 VAL D C 1
ATOM 10961 O O . VAL D 1 119 ? 12.680 47.210 60.173 1.00 46.49 99 VAL D O 1
ATOM 10965 N N . ASP D 1 120 ? 14.581 48.371 59.859 1.00 46.01 100 ASP D N 1
ATOM 10966 C CA . ASP D 1 120 ? 15.451 47.309 60.362 1.00 46.78 100 ASP D CA 1
ATOM 10967 C C . ASP D 1 120 ? 15.867 47.626 61.808 1.00 46.40 100 ASP D C 1
ATOM 10968 O O . ASP D 1 120 ? 16.366 48.714 62.096 1.00 46.45 100 ASP D O 1
ATOM 10973 N N . PRO D 1 121 ? 15.670 46.675 62.734 1.00 45.13 101 PRO D N 1
ATOM 10974 C CA . PRO D 1 121 ? 16.023 46.857 64.147 1.00 44.34 101 PRO D CA 1
ATOM 10975 C C . PRO D 1 121 ? 17.477 47.253 64.405 1.00 42.64 101 PRO D C 1
ATOM 10976 O O . PRO D 1 121 ? 18.403 46.618 63.901 1.00 42.43 101 PRO D O 1
ATOM 10980 N N . GLN D 1 122 ? 17.649 48.301 65.211 1.00 42.10 102 GLN D N 1
ATOM 10981 C CA . GLN D 1 122 ? 18.956 48.852 65.578 1.00 41.23 102 GLN D CA 1
ATOM 10982 C C . GLN D 1 122 ? 19.466 48.195 66.865 1.00 40.38 102 GLN D C 1
ATOM 10983 O O . GLN D 1 122 ? 18.947 48.463 67.945 1.00 41.63 102 GLN D O 1
ATOM 10989 N N . PRO D 1 123 ? 20.504 47.344 66.772 1.00 39.68 103 PRO D N 1
ATOM 10990 C CA . PRO D 1 123 ? 21.045 46.668 67.958 1.00 38.79 103 PRO D CA 1
ATOM 10991 C C . PRO D 1 123 ? 21.372 47.563 69.156 1.00 38.78 103 PRO D C 1
ATOM 10992 O O . PRO D 1 123 ? 21.310 47.111 70.306 1.00 39.25 103 PRO D O 1
ATOM 10996 N N . LYS D 1 124 ? 21.721 48.821 68.896 1.00 37.44 104 LYS D N 1
ATOM 10997 C CA . LYS D 1 124 ? 22.029 49.759 69.978 1.00 36.98 104 LYS D CA 1
ATOM 10998 C C . LYS D 1 124 ? 20.777 50.387 70.584 1.00 36.75 104 LYS D C 1
ATOM 10999 O O . LYS D 1 124 ? 20.812 50.892 71.712 1.00 35.25 104 LYS D O 1
ATOM 11005 N N . ALA D 1 125 ? 19.676 50.351 69.836 1.00 36.83 105 ALA D N 1
ATOM 11006 C CA . ALA D 1 125 ? 18.414 50.919 70.297 1.00 36.77 105 ALA D CA 1
ATOM 11007 C C . ALA D 1 125 ? 17.631 49.879 71.074 1.00 36.26 105 ALA D C 1
ATOM 11008 O O . ALA D 1 125 ? 17.740 49.794 72.299 1.00 40.46 105 ALA D O 1
ATOM 11010 N N . SER D 1 126 ? 16.835 49.093 70.368 1.00 33.16 106 SER D N 1
ATOM 11011 C CA . SER D 1 126 ? 16.053 48.034 71.003 1.00 31.63 106 SER D CA 1
ATOM 11012 C C . SER D 1 126 ? 14.731 48.573 71.508 1.00 29.65 106 SER D C 1
ATOM 11013 O O . SER D 1 126 ? 13.686 47.992 71.246 1.00 31.10 106 SER D O 1
ATOM 11016 N N . GLY D 1 127 ? 14.774 49.680 72.237 1.00 28.66 107 GLY D N 1
ATOM 11017 C CA . GLY D 1 127 ? 13.541 50.282 72.713 1.00 25.99 107 GLY D CA 1
ATOM 11018 C C . GLY D 1 127 ? 12.908 51.041 71.555 1.00 24.10 107 GLY D C 1
ATOM 11019 O O . GLY D 1 127 ? 11.716 50.920 71.284 1.00 23.42 107 GLY D O 1
ATOM 11020 N N . ALA D 1 128 ? 13.725 51.826 70.865 1.00 22.43 108 ALA D N 1
ATOM 11021 C CA . ALA D 1 128 ? 13.257 52.597 69.723 1.00 24.33 108 ALA D CA 1
ATOM 11022 C C . ALA D 1 128 ? 12.778 51.681 68.600 1.00 24.83 108 ALA D C 1
ATOM 11023 O O . ALA D 1 128 ? 11.860 52.037 67.849 1.00 25.82 108 ALA D O 1
ATOM 11025 N N . SER D 1 129 ? 13.400 50.508 68.488 1.00 24.85 109 SER D N 1
ATOM 11026 C CA . SER D 1 129 ? 13.049 49.551 67.443 1.00 23.41 109 SER D CA 1
ATOM 11027 C C . SER D 1 129 ? 11.712 48.884 67.715 1.00 24.00 109 SER D C 1
ATOM 11028 O O . SER D 1 129 ? 10.964 48.582 66.790 1.00 23.79 109 SER D O 1
ATOM 11031 N N . ILE D 1 130 ? 11.406 48.649 68.986 1.00 23.07 110 ILE D N 1
ATOM 11032 C CA . ILE D 1 130 ? 10.133 48.045 69.311 1.00 22.33 110 ILE D CA 1
ATOM 11033 C C . ILE D 1 130 ? 9.016 49.056 69.062 1.00 25.31 110 ILE D C 1
ATOM 11034 O O . ILE D 1 130 ? 7.955 48.705 68.542 1.00 26.32 110 ILE D O 1
ATOM 11047 N N . TYR D 1 132 ? 9.013 51.480 66.931 1.00 28.21 112 TYR D N 1
ATOM 11048 C CA . TYR D 1 132 ? 8.874 51.682 65.492 1.00 26.63 112 TYR D CA 1
ATOM 11049 C C . TYR D 1 132 ? 8.056 50.526 64.904 1.00 27.26 112 TYR D C 1
ATOM 11050 O O . TYR D 1 132 ? 7.128 50.730 64.114 1.00 27.55 112 TYR D O 1
ATOM 11059 N N . ALA D 1 133 ? 8.416 49.309 65.295 1.00 26.78 113 ALA D N 1
ATOM 11060 C CA . ALA D 1 133 ? 7.724 48.111 64.837 1.00 27.35 113 ALA D CA 1
ATOM 11061 C C . ALA D 1 133 ? 6.261 48.137 65.312 1.00 27.35 113 ALA D C 1
ATOM 11062 O O . ALA D 1 133 ? 5.346 47.779 64.564 1.00 26.94 113 ALA D O 1
ATOM 11064 N N . LEU D 1 134 ? 6.038 48.572 66.549 1.00 27.73 114 LEU D N 1
ATOM 11065 C CA . LEU D 1 134 ? 4.677 48.656 67.070 1.00 28.39 114 LEU D CA 1
ATOM 11066 C C . LEU D 1 134 ? 3.902 49.733 66.326 1.00 28.77 114 LEU D C 1
ATOM 11067 O O . LEU D 1 134 ? 2.728 49.556 66.026 1.00 30.40 114 LEU D O 1
ATOM 11072 N N . THR D 1 135 ? 4.563 50.849 66.029 1.00 28.65 115 THR D N 1
ATOM 11073 C CA . THR D 1 135 ? 3.923 51.957 65.325 1.00 27.31 115 THR D CA 1
ATOM 11074 C C . THR D 1 135 ? 3.456 51.573 63.932 1.00 26.61 115 THR D C 1
ATOM 11075 O O . THR D 1 135 ? 2.402 52.015 63.489 1.00 26.30 115 THR D O 1
ATOM 11079 N N . ASN D 1 136 ? 4.234 50.763 63.227 1.00 26.79 116 ASN D N 1
ATOM 11080 C CA . ASN D 1 136 ? 3.821 50.354 61.892 1.00 26.25 116 ASN D CA 1
ATOM 11081 C C . ASN D 1 136 ? 2.686 49.326 61.954 1.00 27.48 116 ASN D C 1
ATOM 11082 O O . ASN D 1 136 ? 1.815 49.305 61.093 1.00 26.28 116 ASN D O 1
ATOM 11087 N N . LYS D 1 137 ? 2.686 48.496 62.993 1.00 30.43 117 LYS D N 1
ATOM 11088 C CA . LYS D 1 137 ? 1.636 47.491 63.192 1.00 30.26 117 LYS D CA 1
ATOM 11089 C C . LYS D 1 137 ? 0.333 48.236 63.409 1.00 29.60 117 LYS D C 1
ATOM 11090 O O . LYS D 1 137 ? -0.695 47.930 62.797 1.00 30.15 117 LYS D O 1
ATOM 11096 N N . ILE D 1 138 ? 0.381 49.225 64.287 1.00 28.47 118 ILE D N 1
ATOM 11097 C CA . ILE D 1 138 ? -0.801 50.013 64.579 1.00 28.96 118 ILE D CA 1
ATOM 11098 C C . ILE D 1 138 ? -1.236 50.840 63.362 1.00 29.51 118 ILE D C 1
ATOM 11099 O O . ILE D 1 138 ? -2.427 51.019 63.128 1.00 31.35 118 ILE D O 1
ATOM 11104 N N . LEU D 1 139 ? -0.289 51.327 62.570 1.00 29.16 119 LEU D N 1
ATOM 11105 C CA . LEU D 1 139 ? -0.658 52.103 61.393 1.00 29.63 119 LEU D CA 1
ATOM 11106 C C . LEU D 1 139 ? -1.433 51.179 60.465 1.00 30.67 119 LEU D C 1
ATOM 11107 O O . LEU D 1 139 ? -2.534 51.503 60.005 1.00 28.84 119 LEU D O 1
ATOM 11112 N N . GLU D 1 140 ? -0.850 50.015 60.200 1.00 31.49 120 GLU D N 1
ATOM 11113 C CA . GLU D 1 140 ? -1.485 49.023 59.337 1.00 31.58 120 GLU D CA 1
ATOM 11114 C C . GLU D 1 140 ? -2.881 48.677 59.861 1.00 31.36 120 GLU D C 1
ATOM 11115 O O . GLU D 1 140 ? -3.822 48.541 59.085 1.00 32.38 120 GLU D O 1
ATOM 11121 N N . SER D 1 141 ? -3.008 48.556 61.179 1.00 31.47 121 SER D N 1
ATOM 11122 C CA . SER D 1 141 ? -4.287 48.255 61.815 1.00 30.34 121 SER D CA 1
ATOM 11123 C C . SER D 1 141 ? -5.288 49.364 61.521 1.00 31.17 121 SER D C 1
ATOM 11124 O O . SER D 1 141 ? -6.458 49.110 61.207 1.00 32.00 121 SER D O 1
ATOM 11127 N N . PHE D 1 142 ? -4.811 50.598 61.643 1.00 31.18 122 PHE D N 1
ATOM 11128 C CA . PHE D 1 142 ? -5.609 51.788 61.388 1.00 31.11 122 PHE D CA 1
ATOM 11129 C C . PHE D 1 142 ? -6.160 51.744 59.960 1.00 32.87 122 PHE D C 1
ATOM 11130 O O . PHE D 1 142 ? -7.330 52.069 59.722 1.00 31.48 122 PHE D O 1
ATOM 11138 N N . PHE D 1 143 ? -5.305 51.353 59.014 1.00 33.76 123 PHE D N 1
ATOM 11139 C CA . PHE D 1 143 ? -5.710 51.263 57.622 1.00 35.66 123 PHE D CA 1
ATOM 11140 C C . PHE D 1 143 ? -6.808 50.221 57.444 1.00 38.18 123 PHE D C 1
ATOM 11141 O O . PHE D 1 143 ? -7.750 50.431 56.681 1.00 38.31 123 PHE D O 1
ATOM 11149 N N . LYS D 1 144 ? -6.697 49.103 58.158 1.00 40.64 124 LYS D N 1
ATOM 11150 C CA . LYS D 1 144 ? -7.702 48.047 58.062 1.00 42.27 124 LYS D CA 1
ATOM 11151 C C . LYS D 1 144 ? -9.036 48.543 58.602 1.00 41.26 124 LYS D C 1
ATOM 11152 O O . LYS D 1 144 ? -10.091 48.086 58.185 1.00 40.01 124 LYS D O 1
ATOM 11158 N N . GLN D 1 145 ? -8.980 49.483 59.536 1.00 42.04 125 GLN D N 1
ATOM 11159 C CA . GLN D 1 145 ? -10.187 50.055 60.113 1.00 41.88 125 GLN D CA 1
ATOM 11160 C C . GLN D 1 145 ? -10.867 50.889 59.031 1.00 41.98 125 GLN D C 1
ATOM 11161 O O . GLN D 1 145 ? -12.092 51.019 59.001 1.00 42.64 125 GLN D O 1
ATOM 11167 N N . LEU D 1 146 ? -10.054 51.460 58.148 1.00 40.94 126 LEU D N 1
ATOM 11168 C CA . LEU D 1 146 ? -10.560 52.298 57.072 1.00 39.69 126 LEU D CA 1
ATOM 11169 C C . LEU D 1 146 ? -10.844 51.533 55.785 1.00 39.28 126 LEU D C 1
ATOM 11170 O O . LEU D 1 146 ? -11.208 52.133 54.774 1.00 39.61 126 LEU D O 1
ATOM 11175 N N . GLY D 1 147 ? -10.667 50.216 55.817 1.00 38.31 127 GLY D N 1
ATOM 11176 C CA . GLY D 1 147 ? -10.947 49.415 54.645 1.00 37.49 127 GLY D CA 1
ATOM 11177 C C . GLY D 1 147 ? -9.797 49.167 53.696 1.00 39.12 127 GLY D C 1
ATOM 11178 O O . GLY D 1 147 ? -10.010 48.658 52.591 1.00 40.58 127 GLY D O 1
ATOM 11179 N N . LEU D 1 148 ? -8.582 49.508 54.107 1.00 39.13 128 LEU D N 1
ATOM 11180 C CA . LEU D 1 148 ? -7.416 49.296 53.251 1.00 40.58 128 LEU D CA 1
ATOM 11181 C C . LEU D 1 148 ? -6.436 48.271 53.827 1.00 41.88 128 LEU D C 1
ATOM 11182 O O . LEU D 1 148 ? -5.749 48.551 54.811 1.00 44.45 128 LEU D O 1
ATOM 11187 N N . ASN D 1 149 ? -6.371 47.086 53.225 1.00 42.38 129 ASN D N 1
ATOM 11188 C CA . ASN D 1 149 ? -5.447 46.060 53.700 1.00 43.58 129 ASN D CA 1
ATOM 11189 C C . ASN D 1 149 ? -4.088 46.285 53.071 1.00 43.53 129 ASN D C 1
ATOM 11190 O O . ASN D 1 149 ? -3.792 45.762 51.987 1.00 44.22 129 ASN D O 1
ATOM 11195 N N . VAL D 1 150 ? -3.253 47.055 53.758 1.00 42.16 130 VAL D N 1
ATOM 11196 C CA . VAL D 1 150 ? -1.929 47.359 53.243 1.00 39.82 130 VAL D CA 1
ATOM 11197 C C . VAL D 1 150 ? -0.810 47.162 54.233 1.00 38.80 130 VAL D C 1
ATOM 11198 O O . VAL D 1 150 ? -1.030 46.909 55.418 1.00 40.23 130 VAL D O 1
ATOM 11202 N N . HIS D 1 151 ? 0.403 47.267 53.710 1.00 37.11 131 HIS D N 1
ATOM 11203 C CA . HIS D 1 151 ? 1.610 47.183 54.501 1.00 34.53 131 HIS D CA 1
ATOM 11204 C C . HIS D 1 151 ? 1.964 48.656 54.588 1.00 32.55 131 HIS D C 1
ATOM 11205 O O . HIS D 1 151 ? 2.038 49.343 53.569 1.00 31.09 131 HIS D O 1
ATOM 11212 N N . ALA D 1 152 ? 2.147 49.151 55.804 1.00 31.12 132 ALA D N 1
ATOM 11213 C CA . ALA D 1 152 ? 2.445 50.556 55.992 1.00 29.10 132 ALA D CA 1
ATOM 11214 C C . ALA D 1 152 ? 3.694 50.818 56.822 1.00 28.87 132 ALA D C 1
ATOM 11215 O O . ALA D 1 152 ? 4.131 49.986 57.620 1.00 27.47 132 ALA D O 1
ATOM 11217 N N . ILE D 1 153 ? 4.252 52.003 56.619 1.00 29.28 133 ILE D N 1
ATOM 11218 C CA . ILE D 1 153 ? 5.453 52.428 57.304 1.00 30.84 133 ILE D CA 1
ATOM 11219 C C . ILE D 1 153 ? 5.393 53.926 57.582 1.00 29.53 133 ILE D C 1
ATOM 11220 O O . ILE D 1 153 ? 5.077 54.709 56.696 1.00 30.80 133 ILE D O 1
ATOM 11225 N N . ALA D 1 154 ? 5.667 54.323 58.817 1.00 28.18 134 ALA D N 1
ATOM 11226 C CA . ALA D 1 154 ? 5.702 55.740 59.150 1.00 26.91 134 ALA D CA 1
ATOM 11227 C C . ALA D 1 154 ? 7.129 56.159 58.793 1.00 27.90 134 ALA D C 1
ATOM 11228 O O . ALA D 1 154 ? 8.079 55.457 59.147 1.00 28.15 134 ALA D O 1
ATOM 11230 N N . THR D 1 155 ? 7.281 57.277 58.082 1.00 27.03 135 THR D N 1
ATOM 11231 C CA . THR D 1 155 ? 8.602 57.766 57.698 1.00 27.32 135 THR D CA 1
ATOM 11232 C C . THR D 1 155 ? 8.969 59.032 58.468 1.00 28.38 135 THR D C 1
ATOM 11233 O O . THR D 1 155 ? 8.142 59.927 58.638 1.00 30.66 135 THR D O 1
ATOM 11237 N N . PRO D 1 156 ? 10.220 59.126 58.938 1.00 28.48 136 PRO D N 1
ATOM 11238 C CA . PRO D 1 156 ? 10.673 60.301 59.692 1.00 28.17 136 PRO D CA 1
ATOM 11239 C C . PRO D 1 156 ? 10.989 61.530 58.852 1.00 27.79 136 PRO D C 1
ATOM 11240 O O . PRO D 1 156 ? 11.778 62.375 59.268 1.00 28.71 136 PRO D O 1
ATOM 11244 N N . ILE D 1 157 ? 10.367 61.634 57.680 1.00 28.15 137 ILE D N 1
ATOM 11245 C CA . ILE D 1 157 ? 10.586 62.775 56.779 1.00 28.83 137 ILE D CA 1
ATOM 11246 C C . ILE D 1 157 ? 9.314 63.221 56.079 1.00 28.43 137 ILE D C 1
ATOM 11247 O O . ILE D 1 157 ? 8.322 62.500 56.063 1.00 28.87 137 ILE D O 1
ATOM 11252 N N . SER D 1 158 ? 9.361 64.405 55.481 1.00 29.16 138 SER D N 1
ATOM 11253 C CA . SER D 1 158 ? 8.195 64.965 54.787 1.00 32.55 138 SER D CA 1
ATOM 11254 C C . SER D 1 158 ? 7.585 64.006 53.763 1.00 30.89 138 SER D C 1
ATOM 11255 O O . SER D 1 158 ? 8.178 62.982 53.417 1.00 30.70 138 SER D O 1
ATOM 11258 N N . THR D 1 159 ? 6.402 64.344 53.266 1.00 30.04 139 THR D N 1
ATOM 11259 C CA . THR D 1 159 ? 5.763 63.484 52.284 1.00 28.99 139 THR D CA 1
ATOM 11260 C C . THR D 1 159 ? 6.517 63.586 50.963 1.00 27.30 139 THR D C 1
ATOM 11261 O O . THR D 1 159 ? 6.629 62.604 50.224 1.00 25.21 139 THR D O 1
ATOM 11265 N N . GLY D 1 160 ? 7.038 64.776 50.674 1.00 27.10 140 GLY D N 1
ATOM 11266 C CA . GLY D 1 160 ? 7.794 64.969 49.453 1.00 26.58 140 GLY D CA 1
ATOM 11267 C C . GLY D 1 160 ? 9.092 64.182 49.510 1.00 29.31 140 GLY D C 1
ATOM 11268 O O . GLY D 1 160 ? 9.489 63.531 48.538 1.00 29.23 140 GLY D O 1
ATOM 11277 N N . SER D 1 162 ? 9.512 61.640 51.218 1.00 27.02 142 SER D N 1
ATOM 11278 C CA . SER D 1 162 ? 9.082 60.235 51.231 1.00 26.76 142 SER D CA 1
ATOM 11279 C C . SER D 1 162 ? 8.845 59.750 49.800 1.00 27.44 142 SER D C 1
ATOM 11280 O O . SER D 1 162 ? 9.112 58.591 49.468 1.00 25.93 142 SER D O 1
ATOM 11283 N N . ILE D 1 163 ? 8.311 60.634 48.959 1.00 27.25 143 ILE D N 1
ATOM 11284 C CA . ILE D 1 163 ? 8.071 60.287 47.565 1.00 27.84 143 ILE D CA 1
ATOM 11285 C C . ILE D 1 163 ? 9.423 59.923 46.945 1.00 27.29 143 ILE D C 1
ATOM 11286 O O . ILE D 1 163 ? 9.535 58.936 46.222 1.00 26.23 143 ILE D O 1
ATOM 11291 N N . SER D 1 164 ? 10.448 60.717 47.261 1.00 28.35 144 SER D N 1
ATOM 11292 C CA . SER D 1 164 ? 11.807 60.479 46.767 1.00 27.62 144 SER D CA 1
ATOM 11293 C C . SER D 1 164 ? 12.230 59.063 47.079 1.00 28.17 144 SER D C 1
ATOM 11294 O O . SER D 1 164 ? 12.787 58.378 46.223 1.00 27.79 144 SER D O 1
ATOM 11297 N N . LEU D 1 165 ? 11.973 58.633 48.314 1.00 28.59 145 LEU D N 1
ATOM 11298 C CA . LEU D 1 165 ? 12.321 57.276 48.738 1.00 30.09 145 LEU D CA 1
ATOM 11299 C C . LEU D 1 165 ? 11.680 56.233 47.822 1.00 29.75 145 LEU D C 1
ATOM 11300 O O . LEU D 1 165 ? 12.319 55.246 47.452 1.00 29.80 145 LEU D O 1
ATOM 11305 N N . CYS D 1 166 ? 10.415 56.462 47.467 1.00 30.42 146 CYS D N 1
ATOM 11306 C CA . CYS D 1 166 ? 9.678 55.558 46.590 1.00 29.64 146 CYS D CA 1
ATOM 11307 C C . CYS D 1 166 ? 10.315 55.593 45.217 1.00 28.49 146 CYS D C 1
ATOM 11308 O O . CYS D 1 166 ? 10.673 54.551 44.662 1.00 27.52 146 CYS D O 1
ATOM 11311 N N . LEU D 1 167 ? 10.462 56.798 44.673 1.00 27.35 147 LEU D N 1
ATOM 11312 C CA . LEU D 1 167 ? 11.066 56.957 43.359 1.00 27.10 147 LEU D CA 1
ATOM 11313 C C . LEU D 1 167 ? 12.413 56.252 43.318 1.00 27.99 147 LEU D C 1
ATOM 11314 O O . LEU D 1 167 ? 12.767 55.640 42.314 1.00 27.18 147 LEU D O 1
ATOM 11319 N N . SER D 1 168 ? 13.147 56.325 44.429 1.00 28.25 148 SER D N 1
ATOM 11320 C CA . SER D 1 168 ? 14.456 55.706 44.525 1.00 26.92 148 SER D CA 1
ATOM 11321 C C . SER D 1 168 ? 14.374 54.197 44.612 1.00 28.30 148 SER D C 1
ATOM 11322 O O . SER D 1 168 ? 15.266 53.495 44.126 1.00 30.26 148 SER D O 1
ATOM 11325 N N . ALA D 1 169 ? 13.322 53.687 45.242 1.00 28.33 149 ALA D N 1
ATOM 11326 C CA . ALA D 1 169 ? 13.166 52.239 45.355 1.00 29.05 149 ALA D CA 1
ATOM 11327 C C . ALA D 1 169 ? 12.864 51.665 43.975 1.00 31.72 149 ALA D C 1
ATOM 11328 O O . ALA D 1 169 ? 13.517 50.722 43.533 1.00 32.19 149 ALA D O 1
ATOM 11330 N N . ALA D 1 170 ? 11.865 52.237 43.301 1.00 34.24 150 ALA D N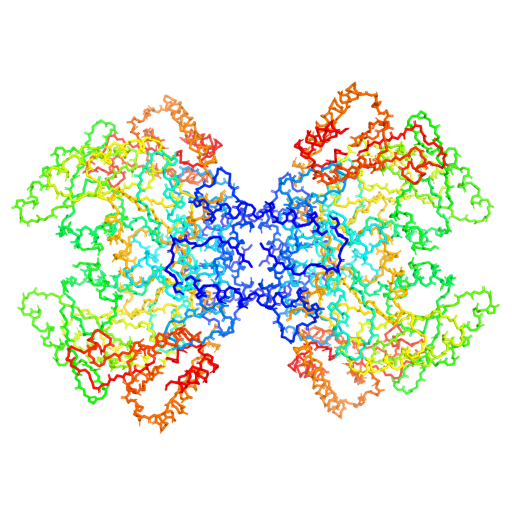 1
ATOM 11331 C CA . ALA D 1 170 ? 11.489 51.782 41.968 1.00 34.57 150 ALA D CA 1
ATOM 11332 C C . ALA D 1 170 ? 12.717 51.853 41.085 1.00 35.79 150 ALA D C 1
ATOM 11333 O O . ALA D 1 170 ? 12.954 50.968 40.255 1.00 36.29 150 ALA D O 1
ATOM 11335 N N . ARG D 1 171 ? 13.505 52.904 41.278 1.00 35.49 151 ARG D N 1
ATOM 11336 C CA . ARG D 1 171 ? 14.699 53.085 40.476 1.00 37.26 151 ARG D CA 1
ATOM 11337 C C . ARG D 1 171 ? 15.710 51.975 40.682 1.00 38.96 151 ARG D C 1
ATOM 11338 O O . ARG D 1 171 ? 16.476 51.677 39.774 1.00 41.02 151 ARG D O 1
ATOM 11346 N N . LYS D 1 172 ? 15.727 51.354 41.859 1.00 40.08 152 LYS D N 1
ATOM 11347 C CA . LYS D 1 172 ? 16.698 50.289 42.092 1.00 41.29 152 LYS D CA 1
ATOM 11348 C C . LYS D 1 172 ? 16.128 48.886 41.910 1.00 40.72 152 LYS D C 1
ATOM 11349 O O . LYS D 1 172 ? 16.863 47.955 41.584 1.00 38.74 152 LYS D O 1
ATOM 11355 N N . LYS D 1 173 ? 14.822 48.737 42.105 1.00 40.65 153 LYS D N 1
ATOM 11356 C CA . LYS D 1 173 ? 14.185 47.434 41.958 1.00 41.58 153 LYS D CA 1
ATOM 11357 C C . LYS D 1 173 ? 13.699 47.141 40.534 1.00 40.88 153 LYS D C 1
ATOM 11358 O O . LYS D 1 173 ? 13.801 46.009 40.072 1.00 38.98 153 LYS D O 1
ATOM 11364 N N . TYR D 1 174 ? 13.170 48.145 39.837 1.00 41.04 154 TYR D N 1
ATOM 11365 C CA . TYR D 1 174 ? 12.694 47.914 38.473 1.00 41.04 154 TYR D CA 1
ATOM 11366 C C . TYR D 1 174 ? 13.592 48.602 37.454 1.00 40.91 154 TYR D C 1
ATOM 11367 O O . TYR D 1 174 ? 13.578 48.260 36.268 1.00 42.73 154 TYR D O 1
ATOM 11376 N N . GLY D 1 175 ? 14.366 49.578 37.917 1.00 40.05 155 GLY D N 1
ATOM 11377 C CA . GLY D 1 175 ? 15.275 50.281 37.031 1.00 37.81 155 GLY D CA 1
ATOM 11378 C C . GLY D 1 175 ? 14.753 51.580 36.448 1.00 37.06 155 GLY D C 1
ATOM 11379 O O . GLY D 1 175 ? 15.376 52.150 35.552 1.00 36.75 155 GLY D O 1
ATOM 11380 N N . SER D 1 176 ? 13.618 52.057 36.946 1.00 36.45 156 SER D N 1
ATOM 11381 C CA . SER D 1 176 ? 13.051 53.303 36.445 1.00 36.28 156 SER D CA 1
ATOM 11382 C C . SER D 1 176 ? 14.142 54.339 36.171 1.00 36.34 156 SER D C 1
ATOM 11383 O O . SER D 1 176 ? 15.056 54.512 36.977 1.00 37.16 156 SER D O 1
ATOM 11386 N N . ASN D 1 177 ? 14.045 55.018 35.031 1.00 35.36 157 ASN D N 1
ATOM 11387 C CA . ASN D 1 177 ? 15.025 56.033 34.658 1.00 34.92 157 ASN D CA 1
ATOM 11388 C C . ASN D 1 177 ? 14.309 57.297 34.223 1.00 33.59 157 ASN D C 1
ATOM 11389 O O . ASN D 1 177 ? 14.934 58.314 33.926 1.00 35.58 157 ASN D O 1
ATOM 11394 N N . VAL D 1 178 ? 12.990 57.224 34.168 1.00 31.02 158 VAL D N 1
ATOM 11395 C CA . VAL D 1 178 ? 12.196 58.378 33.784 1.00 30.06 158 VAL D CA 1
ATOM 11396 C C . VAL D 1 178 ? 10.853 58.346 34.499 1.00 29.72 158 VAL D C 1
ATOM 11397 O O . VAL D 1 178 ? 10.264 57.280 34.692 1.00 31.64 158 VAL D O 1
ATOM 11401 N N . VAL D 1 179 ? 10.373 59.517 34.892 1.00 29.34 159 VAL D N 1
ATOM 11402 C CA . VAL D 1 179 ? 9.107 59.628 35.610 1.00 30.75 159 VAL D CA 1
ATOM 11403 C C . VAL D 1 179 ? 8.034 60.317 34.777 1.00 30.89 159 VAL D C 1
ATOM 11404 O O . VAL D 1 179 ? 8.238 61.451 34.341 1.00 32.61 159 VAL D O 1
ATOM 11408 N N . ILE D 1 180 ? 6.909 59.635 34.546 1.00 31.03 160 ILE D N 1
ATOM 11409 C CA . ILE D 1 180 ? 5.789 60.226 33.806 1.00 30.92 160 ILE D CA 1
ATOM 11410 C C . ILE D 1 180 ? 5.005 60.944 34.885 1.00 30.91 160 ILE D C 1
ATOM 11411 O O . ILE D 1 180 ? 4.538 60.329 35.833 1.00 32.29 160 ILE D O 1
ATOM 11416 N N . TYR D 1 181 ? 4.843 62.248 34.726 1.00 32.24 161 TYR D N 1
ATOM 11417 C CA . TYR D 1 181 ? 4.188 63.044 35.745 1.00 32.87 161 TYR D CA 1
ATOM 11418 C C . TYR D 1 181 ? 2.908 63.805 35.388 1.00 33.03 161 TYR D C 1
ATOM 11419 O O . TYR D 1 181 ? 2.977 64.934 34.905 1.00 33.85 161 TYR D O 1
ATOM 11428 N N . PRO D 1 182 ? 1.727 63.205 35.631 1.00 32.28 162 PRO D N 1
ATOM 11429 C CA . PRO D 1 182 ? 0.487 63.919 35.316 1.00 32.01 162 PRO D CA 1
ATOM 11430 C C . PRO D 1 182 ? 0.588 65.248 36.059 1.00 34.18 162 PRO D C 1
ATOM 11431 O O . PRO D 1 182 ? 0.545 65.288 37.289 1.00 36.12 162 PRO D O 1
ATOM 11435 N N . TYR D 1 183 ? 0.724 66.337 35.318 1.00 35.10 163 TYR D N 1
ATOM 11436 C CA . TYR D 1 183 ? 0.898 67.637 35.937 1.00 35.63 163 TYR D CA 1
ATOM 11437 C C . TYR D 1 183 ? 0.140 67.947 37.219 1.00 35.96 163 TYR D C 1
ATOM 11438 O O . TYR D 1 183 ? -1.092 67.941 37.270 1.00 37.39 163 TYR D O 1
ATOM 11447 N N . ALA D 1 184 ? 0.926 68.231 38.252 1.00 35.23 164 ALA D N 1
ATOM 11448 C CA . ALA D 1 184 ? 0.457 68.599 39.581 1.00 33.94 164 ALA D CA 1
ATOM 11449 C C . ALA D 1 184 ? 1.515 69.602 40.074 1.00 33.82 164 ALA D C 1
ATOM 11450 O O . ALA D 1 184 ? 2.617 69.230 40.478 1.00 32.03 164 ALA D O 1
ATOM 11452 N N . SER D 1 185 ? 1.171 70.881 40.009 1.00 33.44 165 SER D N 1
ATOM 11453 C CA . SER D 1 185 ? 2.075 71.948 40.394 1.00 32.69 165 SER D CA 1
ATOM 11454 C C . SER D 1 185 ? 2.092 72.276 41.882 1.00 31.93 165 SER D C 1
ATOM 11455 O O . SER D 1 185 ? 1.386 73.166 42.364 1.00 31.13 165 SER D O 1
ATOM 11458 N N . HIS D 1 186 ? 2.917 71.530 42.595 1.00 32.29 166 HIS D N 1
ATOM 11459 C CA . HIS D 1 186 ? 3.124 71.704 44.022 1.00 32.58 166 HIS D CA 1
ATOM 11460 C C . HIS D 1 186 ? 4.639 71.612 44.127 1.00 32.38 166 HIS D C 1
ATOM 11461 O O . HIS D 1 186 ? 5.251 70.726 43.516 1.00 33.18 166 HIS D O 1
ATOM 11468 N N . LYS D 1 187 ? 5.256 72.523 44.867 1.00 30.78 167 LYS D N 1
ATOM 11469 C CA . LYS D 1 187 ? 6.706 72.499 44.973 1.00 31.49 167 LYS D CA 1
ATOM 11470 C C . LYS D 1 187 ? 7.311 71.199 45.482 1.00 30.45 167 LYS D C 1
ATOM 11471 O O . LYS D 1 187 ? 8.364 70.786 45.020 1.00 31.36 167 LYS D O 1
ATOM 11477 N N . SER D 1 188 ? 6.643 70.529 46.407 1.00 31.76 168 SER D N 1
ATOM 11478 C CA . SER D 1 188 ? 7.200 69.310 46.970 1.00 32.08 168 SER D CA 1
ATOM 11479 C C . SER D 1 188 ? 7.442 68.134 46.025 1.00 31.56 168 SER D C 1
ATOM 11480 O O . SER D 1 188 ? 8.586 67.734 45.816 1.00 32.36 168 SER D O 1
ATOM 11483 N N . PRO D 1 189 ? 6.377 67.553 45.449 1.00 30.91 169 PRO D N 1
ATOM 11484 C CA . PRO D 1 189 ? 6.600 66.419 44.548 1.00 28.61 169 PRO D CA 1
ATOM 11485 C C . PRO D 1 189 ? 7.529 66.714 43.388 1.00 28.83 169 PRO D C 1
ATOM 11486 O O . PRO D 1 189 ? 8.277 65.840 42.949 1.00 27.68 169 PRO D O 1
ATOM 11490 N N . ILE D 1 190 ? 7.486 67.945 42.893 1.00 30.20 170 ILE D N 1
ATOM 11491 C CA . ILE D 1 190 ? 8.341 68.342 41.779 1.00 30.03 170 ILE D CA 1
ATOM 11492 C C . ILE D 1 190 ? 9.801 68.328 42.209 1.00 30.60 170 ILE D C 1
ATOM 11493 O O . ILE D 1 190 ? 10.672 67.813 41.500 1.00 30.22 170 ILE D O 1
ATOM 11498 N N . LYS D 1 191 ? 10.068 68.883 43.386 1.00 31.88 171 LYS D N 1
ATOM 11499 C CA . LYS D 1 191 ? 11.429 68.902 43.896 1.00 31.08 171 LYS D CA 1
ATOM 11500 C C . LYS D 1 191 ? 11.901 67.492 44.274 1.00 29.25 171 LYS D C 1
ATOM 11501 O O . LYS D 1 191 ? 13.088 67.192 44.181 1.00 30.71 171 LYS D O 1
ATOM 11507 N N . ALA D 1 192 ? 10.979 66.623 44.675 1.00 26.80 172 ALA D N 1
ATOM 11508 C CA . ALA D 1 192 ? 11.339 65.247 45.032 1.00 27.34 172 ALA D CA 1
ATOM 11509 C C . ALA D 1 192 ? 11.888 64.498 43.818 1.00 28.39 172 ALA D C 1
ATOM 11510 O O . ALA D 1 192 ? 12.837 63.717 43.925 1.00 28.75 172 ALA D O 1
ATOM 11512 N N . VAL D 1 193 ? 11.268 64.730 42.665 1.00 29.16 173 VAL D N 1
ATOM 11513 C CA . VAL D 1 193 ? 11.686 64.098 41.423 1.00 27.52 173 VAL D CA 1
ATOM 11514 C C . VAL D 1 193 ? 13.094 64.580 41.042 1.00 27.97 173 VAL D C 1
ATOM 11515 O O . VAL D 1 193 ? 13.936 63.785 40.617 1.00 27.63 173 VAL D O 1
ATOM 11519 N N . SER D 1 194 ? 13.358 65.875 41.187 1.00 26.06 174 SER D N 1
ATOM 11520 C CA . SER D 1 194 ? 14.680 66.375 40.835 1.00 27.79 174 SER D CA 1
ATOM 11521 C C . SER D 1 194 ? 15.692 65.983 41.889 1.00 28.83 174 SER D C 1
ATOM 11522 O O . SER D 1 194 ? 16.864 65.777 41.589 1.00 30.51 174 SER D O 1
ATOM 11525 N N . PHE D 1 195 ? 15.237 65.858 43.128 1.00 29.48 175 PHE D N 1
ATOM 11526 C CA . PHE D 1 195 ? 16.127 65.496 44.210 1.00 29.92 175 PHE D CA 1
ATOM 11527 C C . PHE D 1 195 ? 16.815 64.160 43.987 1.00 30.69 175 PHE D C 1
ATOM 11528 O O . PHE D 1 195 ? 17.953 63.975 44.402 1.00 31.75 175 PHE D O 1
ATOM 11536 N N . VAL D 1 196 ? 16.126 63.230 43.332 1.00 32.51 176 VAL D N 1
ATOM 11537 C CA . VAL D 1 196 ? 16.683 61.902 43.076 1.00 32.68 176 VAL D CA 1
ATOM 11538 C C . VAL D 1 196 ? 17.297 61.801 41.684 1.00 33.25 176 VAL D C 1
ATOM 11539 O O . VAL D 1 196 ? 17.603 60.705 41.207 1.00 31.00 176 VAL D O 1
ATOM 11543 N N . GLY D 1 197 ? 17.469 62.958 41.048 1.00 34.69 177 GLY D N 1
ATOM 11544 C CA . GLY D 1 197 ? 18.075 63.023 39.733 1.00 38.59 177 GLY D CA 1
ATOM 11545 C C . GLY D 1 197 ? 17.397 62.177 38.684 1.00 41.37 177 GLY D C 1
ATOM 11546 O O . GLY D 1 197 ? 18.044 61.492 37.896 1.00 39.95 177 GLY D O 1
ATOM 11555 N N . ASN D 1 199 ? 14.677 61.898 35.417 1.00 50.97 179 ASN D N 1
ATOM 11556 C CA . ASN D 1 199 ? 14.074 62.691 34.369 1.00 51.12 179 ASN D CA 1
ATOM 11557 C C . ASN D 1 199 ? 12.571 62.668 34.490 1.00 50.76 179 ASN D C 1
ATOM 11558 O O . ASN D 1 199 ? 11.973 61.644 34.820 1.00 50.27 179 ASN D O 1
ATOM 11571 N N . ARG D 1 201 ? 8.721 63.634 32.741 1.00 48.97 181 ARG D N 1
ATOM 11572 C CA . ARG D 1 201 ? 7.984 63.740 31.493 1.00 46.21 181 ARG D CA 1
ATOM 11573 C C . ARG D 1 201 ? 6.585 64.167 31.923 1.00 45.53 181 ARG D C 1
ATOM 11574 O O . ARG D 1 201 ? 5.771 63.344 32.338 1.00 44.89 181 ARG D O 1
ATOM 11582 N N . LEU D 1 202 ? 6.328 65.471 31.864 1.00 45.06 182 LEU D N 1
ATOM 11583 C CA . LEU D 1 202 ? 5.036 66.015 32.262 1.00 45.64 182 LEU D CA 1
ATOM 11584 C C . LEU D 1 202 ? 3.914 65.567 31.346 1.00 45.33 182 LEU D C 1
ATOM 11585 O O . LEU D 1 202 ? 4.143 65.012 30.277 1.00 45.74 182 LEU D O 1
ATOM 11590 N N . VAL D 1 203 ? 2.693 65.816 31.792 1.00 44.56 183 VAL D N 1
ATOM 11591 C CA . VAL D 1 203 ? 1.510 65.482 31.034 1.00 45.26 183 VAL D CA 1
ATOM 11592 C C . VAL D 1 203 ? 0.539 66.599 31.370 1.00 47.12 183 VAL D C 1
ATOM 11593 O O . VAL D 1 203 ? -0.139 66.559 32.401 1.00 47.69 183 VAL D O 1
ATOM 11597 N N . GLU D 1 204 ? 0.502 67.606 30.500 1.00 47.98 184 GLU D N 1
ATOM 11598 C CA . GLU D 1 204 ? -0.358 68.768 30.689 1.00 49.64 184 GLU D CA 1
ATOM 11599 C C . GLU D 1 204 ? -1.792 68.421 31.013 1.00 47.62 184 GLU D C 1
ATOM 11600 O O . GLU D 1 204 ? -2.279 67.343 30.689 1.00 47.60 184 GLU D O 1
ATOM 11606 N N . THR D 1 205 ? -2.459 69.362 31.661 1.00 46.61 185 THR D N 1
ATOM 11607 C CA . THR D 1 205 ? -3.851 69.210 32.030 1.00 45.67 185 THR D CA 1
ATOM 11608 C C . THR D 1 205 ? -4.684 69.902 30.966 1.00 46.14 185 THR D C 1
ATOM 11609 O O . THR D 1 205 ? -4.168 70.700 30.176 1.00 44.67 185 THR D O 1
ATOM 11613 N N . VAL D 1 206 ? -5.977 69.610 30.957 1.00 46.81 186 VAL D N 1
ATOM 11614 C CA . VAL D 1 206 ? -6.866 70.217 29.980 1.00 47.22 186 VAL D CA 1
ATOM 11615 C C . VAL D 1 206 ? -8.014 70.885 30.704 1.00 46.96 186 VAL D C 1
ATOM 11616 O O . VAL D 1 206 ? -8.370 70.484 31.806 1.00 49.19 186 VAL D O 1
ATOM 11620 N N . LEU D 1 207 ? -8.583 71.912 30.091 1.00 47.20 187 LEU D N 1
ATOM 11621 C CA . LEU D 1 207 ? -9.698 72.619 30.692 1.00 48.09 187 LEU D CA 1
ATOM 11622 C C . LEU D 1 207 ? -10.996 71.922 30.290 1.00 49.77 187 LEU D C 1
ATOM 11623 O O . LEU D 1 207 ? -11.096 71.353 29.204 1.00 49.49 187 LEU D O 1
ATOM 11628 N N . ASP D 1 208 ? -11.978 71.960 31.183 1.00 51.13 188 ASP D N 1
ATOM 11629 C CA . ASP D 1 208 ? -13.284 71.367 30.942 1.00 52.53 188 ASP D CA 1
ATOM 11630 C C . ASP D 1 208 ? -14.236 72.041 31.926 1.00 53.74 188 ASP D C 1
ATOM 11631 O O . ASP D 1 208 ? -14.461 71.551 33.038 1.00 52.68 188 ASP D O 1
ATOM 11636 N N . GLY D 1 209 ? -14.781 73.182 31.508 1.00 54.53 189 GLY D N 1
ATOM 11637 C CA . GLY D 1 209 ? -15.680 73.930 32.364 1.00 53.96 189 GLY D CA 1
ATOM 11638 C C . GLY D 1 209 ? -14.867 74.668 33.408 1.00 53.93 189 GLY D C 1
ATOM 11639 O O . GLY D 1 209 ? -14.025 75.499 33.067 1.00 54.09 189 GLY D O 1
ATOM 11640 N N . ASP D 1 210 ? -15.120 74.364 34.679 1.00 53.56 190 ASP D N 1
ATOM 11641 C CA . ASP D 1 210 ? -14.404 74.989 35.786 1.00 52.37 190 ASP D CA 1
ATOM 11642 C C . ASP D 1 210 ? -13.307 74.056 36.273 1.00 52.21 190 ASP D C 1
ATOM 11643 O O . ASP D 1 210 ? -12.599 74.367 37.231 1.00 52.85 190 ASP D O 1
ATOM 11648 N N . ARG D 1 211 ? -13.164 72.910 35.622 1.00 50.39 191 ARG D N 1
ATOM 11649 C CA . ARG D 1 211 ? -12.163 71.953 36.056 1.00 48.73 191 ARG D CA 1
ATOM 11650 C C . ARG D 1 211 ? -10.933 71.830 35.176 1.00 48.75 191 ARG D C 1
ATOM 11651 O O . ARG D 1 211 ? -10.823 72.429 34.109 1.00 50.98 191 ARG D O 1
ATOM 11659 N N . VAL D 1 212 ? -10.002 71.026 35.653 1.00 47.76 192 VAL D N 1
ATOM 11660 C CA . VAL D 1 212 ? -8.755 70.787 34.963 1.00 47.15 192 VAL D CA 1
ATOM 11661 C C . VAL D 1 212 ? -8.395 69.353 35.309 1.00 44.76 192 VAL D C 1
ATOM 11662 O O . VAL D 1 212 ? -8.481 68.954 36.470 1.00 44.39 192 VAL D O 1
ATOM 11666 N N . TYR D 1 213 ? -8.015 68.573 34.309 1.00 41.63 193 TYR D N 1
ATOM 11667 C CA . TYR D 1 213 ? -7.675 67.189 34.564 1.00 39.88 193 TYR D CA 1
ATOM 11668 C C . TYR D 1 213 ? -6.642 66.695 33.561 1.00 39.05 193 TYR D C 1
ATOM 11669 O O . TYR D 1 213 ? -6.266 67.414 32.636 1.00 37.95 193 TYR D O 1
ATOM 11678 N N . VAL D 1 214 ? -6.184 65.464 33.750 1.00 38.88 194 VAL D N 1
ATOM 11679 C CA . VAL D 1 214 ? -5.186 64.903 32.864 1.00 40.39 194 VAL D CA 1
ATOM 11680 C C . VAL D 1 214 ? -5.663 63.610 32.228 1.00 42.32 194 VAL D C 1
ATOM 11681 O O . VAL D 1 214 ? -5.683 62.557 32.867 1.00 42.71 194 VAL D O 1
ATOM 11685 N N . PRO D 1 215 ? -6.039 63.674 30.943 1.00 43.01 195 PRO D N 1
ATOM 11686 C CA . PRO D 1 215 ? -6.522 62.514 30.194 1.00 43.34 195 PRO D CA 1
ATOM 11687 C C . PRO D 1 215 ? -5.634 61.295 30.383 1.00 43.33 195 PRO D C 1
ATOM 11688 O O . PRO D 1 215 ? -4.433 61.362 30.161 1.00 42.82 195 PRO D O 1
ATOM 11692 N N . VAL D 1 216 ? -6.231 60.184 30.795 1.00 44.44 196 VAL D N 1
ATOM 11693 C CA . VAL D 1 216 ? -5.478 58.956 30.988 1.00 46.43 196 VAL D CA 1
ATOM 11694 C C . VAL D 1 216 ? -4.908 58.535 29.637 1.00 47.38 196 VAL D C 1
ATOM 11695 O O . VAL D 1 216 ? -3.905 57.811 29.566 1.00 46.48 196 VAL D O 1
ATOM 11699 N N . GLU D 1 217 ? -5.547 59.004 28.567 1.00 48.59 197 GLU D N 1
ATOM 11700 C CA . GLU D 1 217 ? -5.108 58.687 27.209 1.00 49.33 197 GLU D CA 1
ATOM 11701 C C . GLU D 1 217 ? -3.726 59.279 26.931 1.00 48.54 197 GLU D C 1
ATOM 11702 O O . GLU D 1 217 ? -2.863 58.608 26.363 1.00 48.06 197 GLU D O 1
ATOM 11708 N N . ASP D 1 218 ? -3.512 60.529 27.336 1.00 47.77 198 ASP D N 1
ATOM 11709 C CA . ASP D 1 218 ? -2.225 61.188 27.119 1.00 48.57 198 ASP D CA 1
ATOM 11710 C C . ASP D 1 218 ? -1.101 60.581 27.968 1.00 48.17 198 ASP D C 1
ATOM 11711 O O . ASP D 1 218 ? 0.068 60.610 27.579 1.00 48.91 198 ASP D O 1
ATOM 11716 N N . ILE D 1 219 ? -1.460 60.034 29.127 1.00 46.16 199 ILE D N 1
ATOM 11717 C CA . ILE D 1 219 ? -0.493 59.404 30.011 1.00 44.09 199 ILE D CA 1
ATOM 11718 C C . ILE D 1 219 ? -0.016 58.113 29.363 1.00 43.96 199 ILE D C 1
ATOM 11719 O O . ILE D 1 219 ? 1.179 57.835 29.311 1.00 44.88 199 ILE D O 1
ATOM 11724 N N . GLU D 1 220 ? -0.962 57.328 28.862 1.00 43.69 200 GLU D N 1
ATOM 11725 C CA . GLU D 1 220 ? -0.642 56.068 28.207 1.00 43.22 200 GLU D CA 1
ATOM 11726 C C . GLU D 1 220 ? 0.282 56.305 27.014 1.00 42.78 200 GLU D C 1
ATOM 11727 O O . GLU D 1 220 ? 1.164 55.497 26.737 1.00 42.87 200 GLU D O 1
ATOM 11733 N N . ASN D 1 221 ? 0.087 57.421 26.318 1.00 43.43 201 ASN D N 1
ATOM 11734 C CA . ASN D 1 221 ? 0.919 57.747 25.162 1.00 44.65 201 ASN D CA 1
ATOM 11735 C C . ASN D 1 221 ? 2.296 58.181 25.634 1.00 44.62 201 ASN D C 1
ATOM 11736 O O . ASN D 1 221 ? 3.311 57.860 25.007 1.00 44.18 201 ASN D O 1
ATOM 11741 N N . ALA D 1 222 ? 2.327 58.921 26.739 1.00 44.03 202 ALA D N 1
ATOM 11742 C CA . ALA D 1 222 ? 3.594 59.371 27.301 1.00 43.70 202 ALA D CA 1
ATOM 11743 C C . ALA D 1 222 ? 4.376 58.117 27.677 1.00 43.28 202 ALA D C 1
ATOM 11744 O O . ALA D 1 222 ? 5.576 58.008 27.403 1.00 42.74 202 ALA D O 1
ATOM 11746 N N . ILE D 1 223 ? 3.679 57.163 28.293 1.00 42.68 203 ILE D N 1
ATOM 11747 C CA . ILE D 1 223 ? 4.307 55.911 28.694 1.00 42.63 203 ILE D CA 1
ATOM 11748 C C . ILE D 1 223 ? 4.842 55.186 27.472 1.00 42.04 203 ILE D C 1
ATOM 11749 O O . ILE D 1 223 ? 5.987 54.743 27.470 1.00 42.33 203 ILE D O 1
ATOM 11754 N N . LYS D 1 224 ? 4.015 55.065 26.437 1.00 42.17 204 LYS D N 1
ATOM 11755 C CA . LYS D 1 224 ? 4.437 54.390 25.213 1.00 42.47 204 LYS D CA 1
ATOM 11756 C C . LYS D 1 224 ? 5.647 55.073 24.592 1.00 42.59 204 LYS D C 1
ATOM 11757 O O . LYS D 1 224 ? 6.598 54.408 24.183 1.00 41.30 204 LYS D O 1
ATOM 11763 N N . LYS D 1 225 ? 5.618 56.399 24.523 1.00 43.65 205 LYS D N 1
ATOM 11764 C CA . LYS D 1 225 ? 6.737 57.120 23.951 1.00 45.67 205 LYS D CA 1
ATOM 11765 C C . LYS D 1 225 ? 8.017 56.735 24.671 1.00 46.45 205 LYS D C 1
ATOM 11766 O O . LYS D 1 225 ? 8.957 56.235 24.055 1.00 47.81 205 LYS D O 1
ATOM 11772 N N . GLU D 1 226 ? 8.046 56.944 25.983 1.00 47.42 206 GLU D N 1
ATOM 11773 C CA . GLU D 1 226 ? 9.221 56.614 26.779 1.00 46.51 206 GLU D CA 1
ATOM 11774 C C . GLU D 1 226 ? 9.718 55.185 26.577 1.00 45.82 206 GLU D C 1
ATOM 11775 O O . GLU D 1 226 ? 10.925 54.951 26.540 1.00 45.38 206 GLU D O 1
ATOM 11781 N N . ILE D 1 227 ? 8.799 54.232 26.447 1.00 45.79 207 ILE D N 1
ATOM 11782 C CA . ILE D 1 227 ? 9.189 52.840 26.243 1.00 46.86 207 ILE D CA 1
ATOM 11783 C C . ILE D 1 227 ? 9.725 52.618 24.832 1.00 48.11 207 ILE D C 1
ATOM 11784 O O . ILE D 1 227 ? 10.583 51.764 24.616 1.00 48.40 207 ILE D O 1
ATOM 11789 N N . GLU D 1 228 ? 9.214 53.390 23.877 1.00 49.25 208 GLU D N 1
ATOM 11790 C CA . GLU D 1 228 ? 9.655 53.283 22.495 1.00 49.93 208 GLU D CA 1
ATOM 11791 C C . GLU D 1 228 ? 11.083 53.790 22.365 1.00 49.88 208 GLU D C 1
ATOM 11792 O O . GLU D 1 228 ? 11.854 53.284 21.546 1.00 50.45 208 GLU D O 1
ATOM 11798 N N . LEU D 1 229 ? 11.424 54.789 23.178 1.00 47.84 209 LEU D N 1
ATOM 11799 C CA . LEU D 1 229 ? 12.752 55.398 23.158 1.00 47.08 209 LEU D CA 1
ATOM 11800 C C . LEU D 1 229 ? 13.820 54.604 23.912 1.00 47.45 209 LEU D C 1
ATOM 11801 O O . LEU D 1 229 ? 14.988 55.001 23.942 1.00 46.62 209 LEU D O 1
ATOM 11806 N N . GLY D 1 230 ? 13.418 53.491 24.522 1.00 47.10 210 GLY D N 1
ATOM 11807 C CA . GLY D 1 230 ? 14.364 52.668 25.256 1.00 46.32 210 GLY D CA 1
ATOM 11808 C C . GLY D 1 230 ? 14.439 52.918 26.756 1.00 46.77 210 GLY D C 1
ATOM 11809 O O . GLY D 1 230 ? 15.332 52.393 27.431 1.00 46.30 210 GLY D O 1
ATOM 11810 N N . ASN D 1 231 ? 13.513 53.712 27.289 1.00 46.07 211 ASN D N 1
ATOM 11811 C CA . ASN D 1 231 ? 13.512 54.007 28.718 1.00 45.78 211 ASN D CA 1
ATOM 11812 C C . ASN D 1 231 ? 12.577 53.098 29.521 1.00 45.59 211 ASN D C 1
ATOM 11813 O O . ASN D 1 231 ? 11.783 52.341 28.955 1.00 45.60 211 ASN D O 1
ATOM 11818 N N . ARG D 1 232 ? 12.687 53.167 30.844 1.00 44.15 212 ARG D N 1
ATOM 11819 C CA . ARG D 1 232 ? 11.849 52.364 31.725 1.00 44.33 212 ARG D CA 1
ATOM 11820 C C . ARG D 1 232 ? 11.123 53.366 32.602 1.00 43.31 212 ARG D C 1
ATOM 11821 O O . ARG D 1 232 ? 11.586 53.715 33.681 1.00 45.75 212 ARG D O 1
ATOM 11829 N N . PRO D 1 233 ? 9.959 53.833 32.152 1.00 41.12 213 PRO D N 1
ATOM 11830 C CA . PRO D 1 233 ? 9.174 54.810 32.893 1.00 40.96 213 PRO D CA 1
ATOM 11831 C C . PRO D 1 233 ? 8.435 54.253 34.091 1.00 41.06 213 PRO D C 1
ATOM 11832 O O . PRO D 1 233 ? 8.278 53.042 34.239 1.00 42.32 213 PRO D O 1
ATOM 11836 N N . CYS D 1 234 ? 7.983 55.168 34.940 1.00 39.43 214 CYS D N 1
ATOM 11837 C CA . CYS D 1 234 ? 7.196 54.844 36.116 1.00 38.21 214 CYS D CA 1
ATOM 11838 C C . CYS D 1 234 ? 6.337 56.085 36.306 1.00 35.80 214 CYS D C 1
ATOM 11839 O O . CYS D 1 234 ? 6.802 57.202 36.093 1.00 35.99 214 CYS D O 1
ATOM 11842 N N . VAL D 1 235 ? 5.085 55.895 36.695 1.00 33.79 215 VAL D N 1
ATOM 11843 C CA . VAL D 1 235 ? 4.175 57.016 36.853 1.00 32.19 215 VAL D CA 1
ATOM 11844 C C . VAL D 1 235 ? 3.994 57.507 38.278 1.00 32.98 215 VAL D C 1
ATOM 11845 O O . VAL D 1 235 ? 3.863 56.721 39.214 1.00 33.94 215 VAL D O 1
ATOM 11849 N N . LEU D 1 236 ? 3.974 58.823 38.431 1.00 32.86 216 LEU D N 1
ATOM 11850 C CA . LEU D 1 236 ? 3.765 59.434 39.731 1.00 33.05 216 LEU D CA 1
ATOM 11851 C C . LEU D 1 236 ? 2.401 60.112 39.639 1.00 33.01 216 LEU D C 1
ATOM 11852 O O . LEU D 1 236 ? 2.310 61.297 39.321 1.00 33.92 216 LEU D O 1
ATOM 11857 N N . SER D 1 237 ? 1.339 59.353 39.887 1.00 33.49 217 SER D N 1
ATOM 11858 C CA . SER D 1 237 ? -0.015 59.900 39.824 1.00 32.96 217 SER D CA 1
ATOM 11859 C C . SER D 1 237 ? -0.265 60.750 41.055 1.00 32.98 217 SER D C 1
ATOM 11860 O O . SER D 1 237 ? 0.422 60.604 42.066 1.00 32.95 217 SER D O 1
ATOM 11863 N N . THR D 1 238 ? -1.246 61.638 40.966 1.00 32.99 218 THR D N 1
ATOM 11864 C CA . THR D 1 238 ? -1.577 62.525 42.075 1.00 33.08 218 THR D CA 1
ATOM 11865 C C . THR D 1 238 ? -3.060 62.368 42.391 1.00 33.14 218 THR D C 1
ATOM 11866 O O . THR D 1 238 ? -3.914 62.600 41.537 1.00 33.43 218 THR D O 1
ATOM 11870 N N . LEU D 1 239 ? -3.350 61.972 43.626 1.00 31.22 219 LEU D N 1
ATOM 11871 C CA . LEU D 1 239 ? -4.712 61.737 44.067 1.00 30.52 219 LEU D CA 1
ATOM 11872 C C . LEU D 1 239 ? -5.344 62.907 44.799 1.00 31.04 219 LEU D C 1
ATOM 11873 O O . LEU D 1 239 ? -6.550 63.109 44.728 1.00 31.57 219 LEU D O 1
ATOM 11878 N N . THR D 1 240 ? -4.542 63.689 45.501 1.00 33.08 220 THR D N 1
ATOM 11879 C CA . THR D 1 240 ? -5.083 64.825 46.228 1.00 35.56 220 THR D CA 1
ATOM 11880 C C . THR D 1 240 ? -4.363 66.112 45.861 1.00 37.92 220 THR D C 1
ATOM 11881 O O . THR D 1 240 ? -3.149 66.220 46.006 1.00 39.37 220 THR D O 1
ATOM 11885 N N . PHE D 1 241 ? -5.115 67.091 45.377 1.00 40.64 221 PHE D N 1
ATOM 11886 C CA . PHE D 1 241 ? -4.534 68.371 44.995 1.00 43.62 221 PHE D CA 1
ATOM 11887 C C . PHE D 1 241 ? -5.573 69.467 45.200 1.00 44.98 221 PHE D C 1
ATOM 11888 O O . PHE D 1 241 ? -6.715 69.185 45.547 1.00 46.12 221 PHE D O 1
ATOM 11896 N N . PHE D 1 242 ? -5.187 70.717 44.987 1.00 47.80 222 PHE D N 1
ATOM 11897 C CA . PHE D 1 242 ? -6.122 71.823 45.168 1.00 50.11 222 PHE D CA 1
ATOM 11898 C C . PHE D 1 242 ? -7.290 71.762 44.177 1.00 51.60 222 PHE D C 1
ATOM 11899 O O . PHE D 1 242 ? -7.123 71.369 43.024 1.00 50.14 222 PHE D O 1
ATOM 11907 N N . PRO D 1 243 ? -8.484 72.186 44.623 1.00 53.08 223 PRO D N 1
ATOM 11908 C CA . PRO D 1 243 ? -9.751 72.220 43.895 1.00 54.21 223 PRO D CA 1
ATOM 11909 C C . PRO D 1 243 ? -9.705 72.219 42.384 1.00 55.48 223 PRO D C 1
ATOM 11910 O O . PRO D 1 243 ? -10.198 71.280 41.741 1.00 58.79 223 PRO D O 1
ATOM 11914 N N . PRO D 1 244 ? -9.101 73.260 41.792 1.00 54.01 224 PRO D N 1
ATOM 11915 C CA . PRO D 1 244 ? -9.023 73.355 40.331 1.00 52.09 224 PRO D CA 1
ATOM 11916 C C . PRO D 1 244 ? -8.841 72.016 39.636 1.00 50.06 224 PRO D C 1
ATOM 11917 O O . PRO D 1 244 ? -9.656 71.623 38.801 1.00 50.45 224 PRO D O 1
ATOM 11921 N N . ARG D 1 245 ? -7.778 71.317 40.016 1.00 46.83 225 ARG D N 1
ATOM 11922 C CA . ARG D 1 245 ? -7.414 70.033 39.434 1.00 45.03 225 ARG D CA 1
ATOM 11923 C C . ARG D 1 245 ? -8.165 68.831 39.991 1.00 44.80 225 ARG D C 1
ATOM 11924 O O . ARG D 1 245 ? -8.408 68.738 41.192 1.00 45.75 225 ARG D O 1
ATOM 11932 N N . ASN D 1 246 ? -8.530 67.920 39.091 1.00 44.47 226 ASN D N 1
ATOM 11933 C CA . ASN D 1 246 ? -9.245 66.688 39.428 1.00 44.18 226 ASN D CA 1
ATOM 11934 C C . ASN D 1 246 ? -8.265 65.608 39.884 1.00 44.13 226 ASN D C 1
ATOM 11935 O O . ASN D 1 246 ? -7.166 65.488 39.338 1.00 44.43 226 ASN D O 1
ATOM 11940 N N . SER D 1 247 ? -8.662 64.811 40.869 1.00 41.83 227 SER D N 1
ATOM 11941 C CA . SER D 1 247 ? -7.798 63.738 41.322 1.00 42.40 227 SER D CA 1
ATOM 11942 C C . SER D 1 247 ? -7.569 62.903 40.070 1.00 42.07 227 SER D C 1
ATOM 11943 O O . SER D 1 247 ? -8.485 62.737 39.272 1.00 43.81 227 SER D O 1
ATOM 11946 N N . ASP D 1 248 ? -6.365 62.389 39.871 1.00 41.52 228 ASP D N 1
ATOM 11947 C CA . ASP D 1 248 ? -6.135 61.584 38.678 1.00 41.46 228 ASP D CA 1
ATOM 11948 C C . ASP D 1 248 ? -6.982 60.323 38.719 1.00 40.59 228 ASP D C 1
ATOM 11949 O O . ASP D 1 248 ? -7.479 59.928 39.776 1.00 38.44 228 ASP D O 1
ATOM 11954 N N . ASP D 1 249 ? -7.156 59.703 37.558 1.00 41.46 229 ASP D N 1
ATOM 11955 C CA . ASP D 1 249 ? -7.927 58.472 37.460 1.00 42.59 229 ASP D CA 1
ATOM 11956 C C . ASP D 1 249 ? -6.963 57.368 37.894 1.00 41.96 229 ASP D C 1
ATOM 11957 O O . ASP D 1 249 ? -6.371 56.665 37.070 1.00 42.50 229 ASP D O 1
ATOM 11962 N N . ILE D 1 250 ? -6.804 57.249 39.208 1.00 40.62 230 ILE D N 1
ATOM 11963 C CA . ILE D 1 250 ? -5.911 56.278 39.824 1.00 38.39 230 ILE D CA 1
ATOM 11964 C C . ILE D 1 250 ? -6.173 54.853 39.361 1.00 37.36 230 ILE D C 1
ATOM 11965 O O . ILE D 1 250 ? -5.240 54.072 39.134 1.00 35.63 230 ILE D O 1
ATOM 11970 N N . VAL D 1 251 ? -7.453 54.518 39.227 1.00 37.27 231 VAL D N 1
ATOM 11971 C CA . VAL D 1 251 ? -7.852 53.184 38.810 1.00 35.52 231 VAL D CA 1
ATOM 11972 C C . VAL D 1 251 ? -7.312 52.901 37.412 1.00 36.10 231 VAL D C 1
ATOM 11973 O O . VAL D 1 251 ? -6.550 51.946 37.220 1.00 34.29 231 VAL D O 1
ATOM 11977 N N . GLU D 1 252 ? -7.695 53.746 36.452 1.00 36.65 232 GLU D N 1
ATOM 11978 C CA . GLU D 1 252 ? -7.248 53.629 35.059 1.00 37.90 232 GLU D CA 1
ATOM 11979 C C . GLU D 1 252 ? -5.737 53.514 34.944 1.00 36.79 232 GLU D C 1
ATOM 11980 O O . GLU D 1 252 ? -5.223 52.549 34.371 1.00 36.45 232 GLU D O 1
ATOM 11986 N N . ILE D 1 253 ? -5.037 54.515 35.485 1.00 36.13 233 ILE D N 1
ATOM 11987 C CA . ILE D 1 253 ? -3.575 54.561 35.470 1.00 34.07 233 ILE D CA 1
ATOM 11988 C C . ILE D 1 253 ? -3.015 53.294 36.095 1.00 34.54 233 ILE D C 1
ATOM 11989 O O . ILE D 1 253 ? -1.988 52.779 35.661 1.00 34.22 233 ILE D O 1
ATOM 11994 N N . ALA D 1 254 ? -3.692 52.789 37.119 1.00 36.00 234 ALA D N 1
ATOM 11995 C CA . ALA D 1 254 ? -3.232 51.571 37.778 1.00 38.25 234 ALA D CA 1
ATOM 11996 C C . ALA D 1 254 ? -3.325 50.359 36.839 1.00 39.51 234 ALA D C 1
ATOM 11997 O O . ALA D 1 254 ? -2.504 49.436 36.930 1.00 37.88 234 ALA D O 1
ATOM 11999 N N . LYS D 1 255 ? -4.321 50.358 35.947 1.00 40.02 235 LYS D N 1
ATOM 12000 C CA . LYS D 1 255 ? -4.484 49.256 34.993 1.00 41.31 235 LYS D CA 1
ATOM 12001 C C . LYS D 1 255 ? -3.379 49.359 33.957 1.00 40.75 235 LYS D C 1
ATOM 12002 O O . LYS D 1 255 ? -2.685 48.379 33.671 1.00 39.90 235 LYS D O 1
ATOM 12008 N N . ILE D 1 256 ? -3.221 50.556 33.396 1.00 40.38 236 ILE D N 1
ATOM 12009 C CA . ILE D 1 256 ? -2.193 50.790 32.388 1.00 40.89 236 ILE D CA 1
ATOM 12010 C C . ILE D 1 256 ? -0.848 50.255 32.841 1.00 41.29 236 ILE D C 1
ATOM 12011 O O . ILE D 1 256 ? -0.213 49.480 32.124 1.00 41.17 236 ILE D O 1
ATOM 12016 N N . CYS D 1 257 ? -0.429 50.673 34.039 1.00 42.08 237 CYS D N 1
ATOM 12017 C CA . CYS D 1 257 ? 0.850 50.265 34.620 1.00 42.22 237 CYS D CA 1
ATOM 12018 C C . CYS D 1 257 ? 0.989 48.754 34.746 1.00 43.21 237 CYS D C 1
ATOM 12019 O O . CYS D 1 257 ? 2.064 48.201 34.508 1.00 44.50 237 CYS D O 1
ATOM 12022 N N . GLU D 1 258 ? -0.090 48.085 35.133 1.00 43.47 238 GLU D N 1
ATOM 12023 C CA . GLU D 1 258 ? -0.039 46.644 35.272 1.00 43.95 238 GLU D CA 1
ATOM 12024 C C . GLU D 1 258 ? 0.133 46.021 33.898 1.00 44.62 238 GLU D C 1
ATOM 12025 O O . GLU D 1 258 ? 0.887 45.058 33.733 1.00 43.61 238 GLU D O 1
ATOM 12031 N N . ASN D 1 259 ? -0.569 46.572 32.912 1.00 44.98 239 ASN D N 1
ATOM 12032 C CA . ASN D 1 259 ? -0.473 46.060 31.550 1.00 45.87 239 ASN D CA 1
ATOM 12033 C C . ASN D 1 259 ? 0.942 46.264 31.023 1.00 46.27 239 ASN D C 1
ATOM 12034 O O . ASN D 1 259 ? 1.539 45.350 30.459 1.00 46.46 239 ASN D O 1
ATOM 12039 N N . TYR D 1 260 ? 1.489 47.457 31.222 1.00 45.69 240 TYR D N 1
ATOM 12040 C CA . TYR D 1 260 ? 2.834 47.734 30.753 1.00 45.70 240 TYR D CA 1
ATOM 12041 C C . TYR D 1 260 ? 3.900 47.177 31.676 1.00 45.38 240 TYR D C 1
ATOM 12042 O O . TYR D 1 260 ? 5.079 47.165 31.329 1.00 45.22 240 TYR D O 1
ATOM 12051 N N . ASP D 1 261 ? 3.485 46.707 32.849 1.00 45.70 241 ASP D N 1
ATOM 12052 C CA . ASP D 1 261 ? 4.422 46.161 33.829 1.00 44.75 241 ASP D CA 1
ATOM 12053 C C . ASP D 1 261 ? 5.371 47.283 34.214 1.00 44.67 241 ASP D C 1
ATOM 12054 O O . ASP D 1 261 ? 6.588 47.165 34.074 1.00 44.63 241 ASP D O 1
ATOM 12059 N N . ILE D 1 262 ? 4.802 48.382 34.685 1.00 42.58 242 ILE D N 1
ATOM 12060 C CA . ILE D 1 262 ? 5.585 49.535 35.071 1.00 40.67 242 ILE D CA 1
ATOM 12061 C C . ILE D 1 262 ? 5.170 49.958 36.468 1.00 38.57 242 ILE D C 1
ATOM 12062 O O . ILE D 1 262 ? 4.030 49.737 36.872 1.00 38.52 242 ILE D O 1
ATOM 12067 N N . PRO D 1 263 ? 6.103 50.542 37.239 1.00 36.25 243 PRO D N 1
ATOM 12068 C CA . PRO D 1 263 ? 5.788 50.992 38.599 1.00 33.73 243 PRO D CA 1
ATOM 12069 C C . PRO D 1 263 ? 4.880 52.224 38.613 1.00 30.71 243 PRO D C 1
ATOM 12070 O O . PRO D 1 263 ? 4.971 53.102 37.759 1.00 29.18 243 PRO D O 1
ATOM 12074 N N . HIS D 1 264 ? 3.988 52.262 39.589 1.00 29.89 244 HIS D N 1
ATOM 12075 C CA . HIS D 1 264 ? 3.042 53.354 39.738 1.00 28.36 244 HIS D CA 1
ATOM 12076 C C . HIS D 1 264 ? 3.105 53.809 41.192 1.00 28.66 244 HIS D C 1
ATOM 12077 O O . HIS D 1 264 ? 2.924 53.007 42.106 1.00 30.31 244 HIS D O 1
ATOM 12084 N N . ILE D 1 265 ? 3.372 55.090 41.407 1.00 26.51 245 ILE D N 1
ATOM 12085 C CA . ILE D 1 265 ? 3.448 55.621 42.758 1.00 25.75 245 ILE D CA 1
ATOM 12086 C C . ILE D 1 265 ? 2.457 56.755 42.886 1.00 26.72 245 ILE D C 1
ATOM 12087 O O . ILE D 1 265 ? 2.394 57.658 42.046 1.00 26.17 245 ILE D O 1
ATOM 12092 N N . ILE D 1 266 ? 1.697 56.726 43.965 1.00 27.18 246 ILE D N 1
ATOM 12093 C CA . ILE D 1 266 ? 0.687 57.730 44.151 1.00 27.68 246 ILE D CA 1
ATOM 12094 C C . ILE D 1 266 ? 0.951 58.727 45.266 1.00 27.79 246 ILE D C 1
ATOM 12095 O O . ILE D 1 266 ? 1.235 58.354 46.399 1.00 28.68 246 ILE D O 1
ATOM 12100 N N . ASN D 1 267 ? 0.864 60.004 44.916 1.00 27.74 247 ASN D N 1
ATOM 12101 C CA . ASN D 1 267 ? 1.022 61.075 45.877 1.00 28.93 247 ASN D CA 1
ATOM 12102 C C . ASN D 1 267 ? -0.364 61.237 46.490 1.00 29.87 247 ASN D C 1
ATOM 12103 O O . ASN D 1 267 ? -1.238 61.862 45.889 1.00 28.31 247 ASN D O 1
ATOM 12108 N N . GLY D 1 268 ? -0.565 60.652 47.666 1.00 30.54 248 GLY D N 1
ATOM 12109 C CA . GLY D 1 268 ? -1.849 60.754 48.331 1.00 31.69 248 GLY D CA 1
ATOM 12110 C C . GLY D 1 268 ? -1.758 61.669 49.530 1.00 31.81 248 GLY D C 1
ATOM 12111 O O . GLY D 1 268 ? -2.304 61.361 50.588 1.00 33.06 248 GLY D O 1
ATOM 12112 N N . ALA D 1 269 ? -1.053 62.785 49.354 1.00 32.35 249 ALA D N 1
ATOM 12113 C CA . ALA D 1 269 ? -0.842 63.785 50.399 1.00 32.45 249 ALA D CA 1
ATOM 12114 C C . ALA D 1 269 ? -1.866 63.750 51.531 1.00 33.37 249 ALA D C 1
ATOM 12115 O O . ALA D 1 269 ? -1.506 63.555 52.690 1.00 32.87 249 ALA D O 1
ATOM 12117 N N . TYR D 1 270 ? -3.138 63.957 51.210 1.00 33.83 250 TYR D N 1
ATOM 12118 C CA . TYR D 1 270 ? -4.171 63.910 52.239 1.00 35.18 250 TYR D CA 1
ATOM 12119 C C . TYR D 1 270 ? -5.332 63.031 51.811 1.00 34.59 250 TYR D C 1
ATOM 12120 O O . TYR D 1 270 ? -6.492 63.443 51.832 1.00 35.36 250 TYR D O 1
ATOM 12129 N N . ALA D 1 271 ? -5.005 61.800 51.441 1.00 33.82 251 ALA D N 1
ATOM 12130 C CA . ALA D 1 271 ? -5.998 60.841 50.985 1.00 34.17 251 ALA D CA 1
ATOM 12131 C C . ALA D 1 271 ? -6.674 60.102 52.131 1.00 34.22 251 ALA D C 1
ATOM 12132 O O . ALA D 1 271 ? -7.840 59.742 52.038 1.00 35.23 251 ALA D O 1
ATOM 12134 N N . ILE D 1 272 ? -5.936 59.884 53.212 1.00 33.09 252 ILE D N 1
ATOM 12135 C CA . ILE D 1 272 ? -6.441 59.148 54.360 1.00 32.06 252 ILE D CA 1
ATOM 12136 C C . ILE D 1 272 ? -7.608 59.786 55.120 1.00 32.22 252 ILE D C 1
ATOM 12137 O O . ILE D 1 272 ? -8.397 59.075 55.725 1.00 32.98 252 ILE D O 1
ATOM 12142 N N . GLN D 1 273 ? -7.751 61.104 55.079 1.00 32.86 253 GLN D N 1
ATOM 12143 C CA . GLN D 1 273 ? -8.827 61.735 55.844 1.00 34.20 253 GLN D CA 1
ATOM 12144 C C . GLN D 1 273 ? -10.289 61.574 55.411 1.00 35.42 253 GLN D C 1
ATOM 12145 O O . GLN D 1 273 ? -11.198 61.825 56.209 1.00 33.38 253 GLN D O 1
ATOM 12151 N N . ASN D 1 274 ? -10.550 61.173 54.173 1.00 38.55 254 ASN D N 1
ATOM 12152 C CA . ASN D 1 274 ? -11.949 60.975 53.800 1.00 42.34 254 ASN D CA 1
ATOM 12153 C C . ASN D 1 274 ? -12.201 59.952 52.698 1.00 42.22 254 ASN D C 1
ATOM 12154 O O . ASN D 1 274 ? -11.395 59.770 51.783 1.00 40.91 254 ASN D O 1
ATOM 12159 N N . ASN D 1 275 ? -13.348 59.288 52.831 1.00 42.75 255 ASN D N 1
ATOM 12160 C CA . ASN D 1 275 ? -13.802 58.226 51.943 1.00 43.04 255 ASN D CA 1
ATOM 12161 C C . ASN D 1 275 ? -13.688 58.449 50.453 1.00 41.98 255 ASN D C 1
ATOM 12162 O O . ASN D 1 275 ? -13.355 57.517 49.719 1.00 42.57 255 ASN D O 1
ATOM 12167 N N . TYR D 1 276 ? -13.975 59.661 49.992 1.00 40.30 256 TYR D N 1
ATOM 12168 C CA . TYR D 1 276 ? -13.896 59.927 48.567 1.00 39.23 256 TYR D CA 1
ATOM 12169 C C . TYR D 1 276 ? -12.618 59.329 47.979 1.00 38.47 256 TYR D C 1
ATOM 12170 O O . TYR D 1 276 ? -12.668 58.582 47.001 1.00 39.15 256 TYR D O 1
ATOM 12179 N N . TYR D 1 277 ? -11.479 59.634 48.600 1.00 37.62 257 TYR D N 1
ATOM 12180 C CA . TYR D 1 277 ? -10.184 59.137 48.138 1.00 35.99 257 TYR D CA 1
ATOM 12181 C C . TYR D 1 277 ? -9.875 57.698 48.549 1.00 35.51 257 TYR D C 1
ATOM 12182 O O . TYR D 1 277 ? -9.235 56.954 47.804 1.00 36.07 257 TYR D O 1
ATOM 12191 N N . LEU D 1 278 ? -10.309 57.301 49.738 1.00 35.34 258 LEU D N 1
ATOM 12192 C CA . LEU D 1 278 ? -10.063 55.936 50.193 1.00 34.81 258 LEU D CA 1
ATOM 12193 C C . LEU D 1 278 ? -10.647 54.914 49.213 1.00 34.50 258 LEU D C 1
ATOM 12194 O O . LEU D 1 278 ? -10.018 53.896 48.919 1.00 32.94 258 LEU D O 1
ATOM 12199 N N . GLU D 1 279 ? -11.849 55.195 48.711 1.00 35.83 259 GLU D N 1
ATOM 12200 C CA . GLU D 1 279 ? -12.524 54.306 47.763 1.00 36.79 259 GLU D CA 1
ATOM 12201 C C . GLU D 1 279 ? -11.709 54.174 46.479 1.00 36.22 259 GLU D C 1
ATOM 12202 O O . GLU D 1 279 ? -11.549 53.074 45.954 1.00 36.82 259 GLU D O 1
ATOM 12208 N N . LYS D 1 280 ? -11.189 55.289 45.972 1.00 36.02 260 LYS D N 1
ATOM 12209 C CA . LYS D 1 280 ? -10.393 55.240 44.750 1.00 36.26 260 LYS D CA 1
ATOM 12210 C C . LYS D 1 280 ? -9.164 54.381 44.990 1.00 35.62 260 LYS D C 1
ATOM 12211 O O . LYS D 1 280 ? -8.769 53.598 44.123 1.00 36.51 260 LYS D O 1
ATOM 12217 N N . LEU D 1 281 ? -8.564 54.513 46.168 1.00 33.77 261 LEU D N 1
ATOM 12218 C CA . LEU D 1 281 ? -7.389 53.705 46.487 1.00 34.00 261 LEU D CA 1
ATOM 12219 C C . LEU D 1 281 ? -7.748 52.222 46.557 1.00 34.56 261 LEU D C 1
ATOM 12220 O O . LEU D 1 281 ? -6.989 51.373 46.077 1.00 33.67 261 LEU D O 1
ATOM 12225 N N . LYS D 1 282 ? -8.906 51.919 47.148 1.00 35.36 262 LYS D N 1
ATOM 12226 C CA . LYS D 1 282 ? -9.374 50.536 47.280 1.00 36.43 262 LYS D CA 1
ATOM 12227 C C . LYS D 1 282 ? -9.478 49.886 45.907 1.00 36.38 262 LYS D C 1
ATOM 12228 O O . LYS D 1 282 ? -8.991 48.779 45.696 1.00 34.20 262 LYS D O 1
ATOM 12234 N N . LYS D 1 283 ? -10.126 50.588 44.980 1.00 37.89 263 LYS D N 1
ATOM 12235 C CA . LYS D 1 283 ? -10.322 50.085 43.626 1.00 38.87 263 LYS D CA 1
ATOM 12236 C C . LYS D 1 283 ? -9.044 50.082 42.803 1.00 39.07 263 LYS D C 1
ATOM 12237 O O . LYS D 1 283 ? -8.878 49.253 41.905 1.00 39.96 263 LYS D O 1
ATOM 12243 N N . ALA D 1 284 ? -8.145 51.013 43.093 1.00 38.77 264 ALA D N 1
ATOM 12244 C CA . ALA D 1 284 ? -6.892 51.077 42.350 1.00 39.49 264 ALA D CA 1
ATOM 12245 C C . ALA D 1 284 ? -5.964 49.951 42.797 1.00 39.14 264 ALA D C 1
ATOM 12246 O O . ALA D 1 284 ? -5.207 49.397 41.999 1.00 39.02 264 ALA D O 1
ATOM 12248 N N . PHE D 1 285 ? -6.037 49.604 44.077 1.00 39.42 265 PHE D N 1
ATOM 12249 C CA . PHE D 1 285 ? -5.203 48.539 44.606 1.00 39.17 265 PHE D CA 1
ATOM 12250 C C . PHE D 1 285 ? -5.467 47.204 43.923 1.00 40.26 265 PHE D C 1
ATOM 12251 O O . PHE D 1 285 ? -4.659 46.280 44.026 1.00 40.06 265 PHE D O 1
ATOM 12259 N N . LYS D 1 286 ? -6.590 47.100 43.216 1.00 41.73 266 LYS D N 1
ATOM 12260 C CA . LYS D 1 286 ? -6.911 45.863 42.510 1.00 43.05 266 LYS D CA 1
ATOM 12261 C C . LYS D 1 286 ? -5.862 45.596 41.439 1.00 43.05 266 LYS D C 1
ATOM 12262 O O . LYS D 1 286 ? -5.536 44.445 41.146 1.00 43.13 266 LYS D O 1
ATOM 12268 N N . TYR D 1 287 ? -5.328 46.664 40.855 1.00 42.19 267 TYR D N 1
ATOM 12269 C CA . TYR D 1 287 ? -4.320 46.504 39.822 1.00 41.84 267 TYR D CA 1
ATOM 12270 C C . TYR D 1 287 ? -2.948 46.871 40.338 1.00 39.44 267 TYR D C 1
ATOM 12271 O O . TYR D 1 287 ? -2.534 46.344 41.362 1.00 38.15 267 TYR D O 1
ATOM 12280 N N . ARG D 1 288 ? -2.239 47.769 39.658 1.00 38.55 268 ARG D N 1
ATOM 12281 C CA . ARG D 1 288 ? -0.898 48.108 40.122 1.00 35.86 268 ARG D CA 1
ATOM 12282 C C . ARG D 1 288 ? -0.623 49.469 40.757 1.00 34.85 268 ARG D C 1
ATOM 12283 O O . ARG D 1 288 ? -0.616 50.505 40.102 1.00 35.57 268 ARG D O 1
ATOM 12291 N N . VAL D 1 289 ? -0.385 49.435 42.060 1.00 34.27 269 VAL D N 1
ATOM 12292 C CA . VAL D 1 289 ? -0.049 50.617 42.824 1.00 33.37 269 VAL D CA 1
ATOM 12293 C C . VAL D 1 289 ? 1.120 50.152 43.683 1.00 32.91 269 VAL D C 1
ATOM 12294 O O . VAL D 1 289 ? 0.930 49.447 44.666 1.00 35.24 269 VAL D O 1
ATOM 12298 N N . ASP D 1 290 ? 2.332 50.511 43.282 1.00 32.04 270 ASP D N 1
ATOM 12299 C CA . ASP D 1 290 ? 3.527 50.117 44.017 1.00 31.63 270 ASP D CA 1
ATOM 12300 C C . ASP D 1 290 ? 3.565 50.714 45.415 1.00 30.25 270 ASP D C 1
ATOM 12301 O O . ASP D 1 290 ? 3.901 50.031 46.378 1.00 30.12 270 ASP D O 1
ATOM 12306 N N . ALA D 1 291 ? 3.212 51.989 45.525 1.00 27.26 271 ALA D N 1
ATOM 12307 C CA . ALA D 1 291 ? 3.218 52.650 46.813 1.00 26.25 271 ALA D CA 1
ATOM 12308 C C . ALA D 1 291 ? 2.400 53.930 46.794 1.00 25.56 271 ALA D C 1
ATOM 12309 O O . ALA D 1 291 ? 2.239 54.573 45.754 1.00 25.71 271 ALA D O 1
ATOM 12311 N N . VAL D 1 292 ? 1.878 54.282 47.960 1.00 22.79 272 VAL D N 1
ATOM 12312 C CA . VAL D 1 292 ? 1.112 55.499 48.132 1.00 21.31 272 VAL D CA 1
ATOM 12313 C C . VAL D 1 292 ? 1.890 56.254 49.207 1.00 22.91 272 VAL D C 1
ATOM 12314 O O . VAL D 1 292 ? 2.534 55.637 50.062 1.00 22.75 272 VAL D O 1
ATOM 12318 N N . VAL D 1 293 ? 1.844 57.578 49.161 1.00 22.28 273 VAL D N 1
ATOM 12319 C CA . VAL D 1 293 ? 2.535 58.394 50.146 1.00 23.73 273 VAL D CA 1
ATOM 12320 C C . VAL D 1 293 ? 1.545 59.407 50.692 1.00 25.26 273 VAL D C 1
ATOM 12321 O O . VAL D 1 293 ? 0.849 60.068 49.927 1.00 26.10 273 VAL D O 1
ATOM 12325 N N . SER D 1 294 ? 1.475 59.527 52.013 1.00 26.03 274 SER D N 1
ATOM 12326 C CA . SER D 1 294 ? 0.559 60.474 52.613 1.00 26.85 274 SER D CA 1
ATOM 12327 C C . SER D 1 294 ? 1.206 61.238 53.741 1.00 28.45 274 SER D C 1
ATOM 12328 O O . SER D 1 294 ? 2.107 60.747 54.416 1.00 28.92 274 SER D O 1
ATOM 12331 N N . SER D 1 295 ? 0.736 62.460 53.925 1.00 29.03 275 SER D N 1
ATOM 12332 C CA . SER D 1 295 ? 1.237 63.338 54.955 1.00 32.02 275 SER D CA 1
ATOM 12333 C C . SER D 1 295 ? 0.696 62.905 56.319 1.00 32.50 275 SER D C 1
ATOM 12334 O O . SER D 1 295 ? -0.493 62.601 56.448 1.00 33.29 275 SER D O 1
ATOM 12337 N N . SER D 1 296 ? 1.557 62.868 57.333 1.00 30.97 276 SER D N 1
ATOM 12338 C CA . SER D 1 296 ? 1.103 62.466 58.661 1.00 31.43 276 SER D CA 1
ATOM 12339 C C . SER D 1 296 ? 0.513 63.649 59.432 1.00 30.96 276 SER D C 1
ATOM 12340 O O . SER D 1 296 ? -0.238 63.463 60.386 1.00 32.28 276 SER D O 1
ATOM 12343 N N . ASP D 1 297 ? 0.835 64.868 59.018 1.00 29.70 277 ASP D N 1
ATOM 12344 C CA . ASP D 1 297 ? 0.290 66.035 59.702 1.00 29.97 277 ASP D CA 1
ATOM 12345 C C . ASP D 1 297 ? -1.080 66.408 59.136 1.00 30.50 277 ASP D C 1
ATOM 12346 O O . ASP D 1 297 ? -1.935 66.920 59.851 1.00 31.74 277 ASP D O 1
ATOM 12351 N N . LYS D 1 298 ? -1.284 66.168 57.847 1.00 30.78 278 LYS D N 1
ATOM 12352 C CA . LYS D 1 298 ? -2.566 66.473 57.221 1.00 30.56 278 LYS D CA 1
ATOM 12353 C C . LYS D 1 298 ? -3.609 65.406 57.525 1.00 31.20 278 LYS D C 1
ATOM 12354 O O . LYS D 1 298 ? -4.796 65.700 57.532 1.00 31.96 278 LYS D O 1
ATOM 12360 N N . ASN D 1 299 ? -3.177 64.173 57.783 1.00 31.01 279 ASN D N 1
ATOM 12361 C CA . ASN D 1 299 ? -4.134 63.099 58.037 1.00 30.97 279 ASN D CA 1
ATOM 12362 C C . ASN D 1 299 ? -4.259 62.588 59.475 1.00 31.29 279 ASN D C 1
ATOM 12363 O O . ASN D 1 299 ? -5.327 62.133 59.880 1.00 31.47 279 ASN D O 1
ATOM 12368 N N . LEU D 1 300 ? -3.176 62.657 60.242 1.00 30.26 280 LEU D N 1
ATOM 12369 C CA . LEU D 1 300 ? -3.200 62.180 61.614 1.00 29.11 280 LEU D CA 1
ATOM 12370 C C . LEU D 1 300 ? -3.032 63.311 62.616 1.00 30.62 280 LEU D C 1
ATOM 12371 O O . LEU D 1 300 ? -2.836 63.065 63.798 1.00 30.17 280 LEU D O 1
ATOM 12376 N N . LEU D 1 301 ? -3.119 64.549 62.137 1.00 32.52 281 LEU D N 1
ATOM 12377 C CA . LEU D 1 301 ? -2.988 65.720 62.997 1.00 33.08 281 LEU D CA 1
ATOM 12378 C C . LEU D 1 301 ? -1.699 65.692 63.812 1.00 33.71 281 LEU D C 1
ATOM 12379 O O . LEU D 1 301 ? -1.699 65.890 65.027 1.00 33.35 281 LEU D O 1
ATOM 12384 N N . THR D 1 302 ? -0.595 65.444 63.131 1.00 33.72 282 THR D N 1
ATOM 12385 C CA . THR D 1 302 ? 0.691 65.399 63.793 1.00 34.78 282 THR D CA 1
ATOM 12386 C C . THR D 1 302 ? 1.435 66.692 63.456 1.00 33.33 282 THR D C 1
ATOM 12387 O O . THR D 1 302 ? 1.151 67.322 62.436 1.00 34.04 282 THR D O 1
ATOM 12391 N N . PRO D 1 303 ? 2.366 67.129 64.321 1.00 32.40 283 PRO D N 1
ATOM 12392 C CA . PRO D 1 303 ? 3.073 68.363 63.956 1.00 30.57 283 PRO D CA 1
ATOM 12393 C C . PRO D 1 303 ? 3.811 68.075 62.652 1.00 29.07 283 PRO D C 1
ATOM 12394 O O . PRO D 1 303 ? 4.005 66.911 62.304 1.00 29.23 283 PRO D O 1
ATOM 12398 N N . ILE D 1 304 ? 4.207 69.112 61.922 1.00 28.00 284 ILE D N 1
ATOM 12399 C CA . ILE D 1 304 ? 4.892 68.905 60.646 1.00 29.28 284 ILE D CA 1
ATOM 12400 C C . ILE D 1 304 ? 6.192 68.113 60.722 1.00 30.08 284 ILE D C 1
ATOM 12401 O O . ILE D 1 304 ? 6.965 68.250 61.683 1.00 28.93 284 ILE D O 1
ATOM 12406 N N . GLY D 1 305 ? 6.416 67.275 59.707 1.00 29.00 285 GLY D N 1
ATOM 12407 C CA . GLY D 1 305 ? 7.652 66.521 59.655 1.00 30.71 285 GLY D CA 1
ATOM 12408 C C . GLY D 1 305 ? 7.678 65.077 59.205 1.00 31.11 285 GLY D C 1
ATOM 12409 O O . GLY D 1 305 ? 8.738 64.595 58.826 1.00 33.13 285 GLY D O 1
ATOM 12410 N N . GLY D 1 306 ? 6.548 64.378 59.225 1.00 32.51 286 GLY D N 1
ATOM 12411 C CA . GLY D 1 306 ? 6.577 62.975 58.845 1.00 30.89 286 GLY D CA 1
ATOM 12412 C C . GLY D 1 306 ? 5.621 62.491 57.777 1.00 31.01 286 GLY D C 1
ATOM 12413 O O . GLY D 1 306 ? 4.664 63.168 57.410 1.00 30.22 286 GLY D O 1
ATOM 12414 N N . GLY D 1 307 ? 5.893 61.288 57.284 1.00 30.79 287 GLY D N 1
ATOM 12415 C CA . GLY D 1 307 ? 5.062 60.709 56.255 1.00 29.80 287 GLY D CA 1
ATOM 12416 C C . GLY D 1 307 ? 4.598 59.296 56.544 1.00 29.37 287 GLY D C 1
ATOM 12417 O O . GLY D 1 307 ? 5.091 58.631 57.451 1.00 27.84 287 GLY D O 1
ATOM 12418 N N . LEU D 1 308 ? 3.636 58.856 55.739 1.00 29.73 288 LEU D N 1
ATOM 12419 C CA . LEU D 1 308 ? 3.039 57.532 55.817 1.00 28.17 288 LEU D CA 1
ATOM 12420 C C . LEU D 1 308 ? 3.160 56.947 54.407 1.00 27.79 288 LEU D C 1
ATOM 12421 O O . LEU D 1 308 ? 2.738 57.567 53.431 1.00 27.88 288 LEU D O 1
ATOM 12426 N N . VAL D 1 309 ? 3.750 55.766 54.291 1.00 26.71 289 VAL D N 1
ATOM 12427 C CA . VAL D 1 309 ? 3.902 55.133 52.993 1.00 25.90 289 VAL D CA 1
ATOM 12428 C C . VAL D 1 309 ? 3.295 53.746 53.108 1.00 27.87 289 VAL D C 1
ATOM 12429 O O . VAL D 1 309 ? 3.623 52.990 54.020 1.00 30.83 289 VAL D O 1
ATOM 12433 N N . TYR D 1 310 ? 2.396 53.417 52.192 1.00 27.22 290 TYR D N 1
ATOM 12434 C CA . TYR D 1 310 ? 1.734 52.128 52.241 1.00 28.51 290 TYR D CA 1
ATOM 12435 C C . TYR D 1 310 ? 1.528 51.502 50.875 1.00 30.20 290 TYR D C 1
ATOM 12436 O O . TYR D 1 310 ? 1.595 52.179 49.843 1.00 31.67 290 TYR D O 1
ATOM 12445 N N . SER D 1 311 ? 1.270 50.203 50.866 1.00 30.84 291 SER D N 1
ATOM 12446 C CA . SER D 1 311 ? 1.062 49.506 49.613 1.00 33.19 291 SER D CA 1
ATOM 12447 C C . SER D 1 311 ? 0.633 48.088 49.900 1.00 34.91 291 SER D C 1
ATOM 12448 O O . SER D 1 311 ? 0.539 47.696 51.060 1.00 35.23 291 SER D O 1
ATOM 12451 N N . THR D 1 312 ? 0.357 47.327 48.844 1.00 36.30 292 THR D N 1
ATOM 12452 C CA . THR D 1 312 ? -0.034 45.930 48.990 1.00 38.31 292 THR D CA 1
ATOM 12453 C C . THR D 1 312 ? 1.222 45.106 48.744 1.00 38.98 292 THR D C 1
ATOM 12454 O O . THR D 1 312 ? 1.253 43.903 49.001 1.00 38.99 292 THR D O 1
ATOM 12458 N N . ASP D 1 313 ? 2.262 45.780 48.260 1.00 40.12 293 ASP D N 1
ATOM 12459 C CA . ASP D 1 313 ? 3.542 45.143 47.955 1.00 42.22 293 ASP D CA 1
ATOM 12460 C C . ASP D 1 313 ? 4.545 45.211 49.112 1.00 42.31 293 ASP D C 1
ATOM 12461 O O . ASP D 1 313 ? 5.313 46.168 49.235 1.00 41.89 293 ASP D O 1
ATOM 12466 N N . ALA D 1 314 ? 4.545 44.187 49.953 1.00 42.54 294 ALA D N 1
ATOM 12467 C CA . ALA D 1 314 ? 5.468 44.155 51.068 1.00 43.09 294 ALA D CA 1
ATOM 12468 C C . ALA D 1 314 ? 6.901 44.286 50.548 1.00 43.03 294 ALA D C 1
ATOM 12469 O O . ALA D 1 314 ? 7.732 44.958 51.156 1.00 43.90 294 ALA D O 1
ATOM 12471 N N . GLU D 1 315 ? 7.186 43.652 49.417 1.00 42.41 295 GLU D N 1
ATOM 12472 C CA . GLU D 1 315 ? 8.526 43.713 48.850 1.00 41.52 295 GLU D CA 1
ATOM 12473 C C . GLU D 1 315 ? 8.921 45.159 48.593 1.00 38.42 295 GLU D C 1
ATOM 12474 O O . GLU D 1 315 ? 10.035 45.571 48.903 1.00 37.58 295 GLU D O 1
ATOM 12480 N N . PHE D 1 316 ? 8.007 45.930 48.020 1.00 36.20 296 PHE D N 1
ATOM 12481 C CA . PHE D 1 316 ? 8.312 47.316 47.701 1.00 34.22 296 PHE D CA 1
ATOM 12482 C C . PHE D 1 316 ? 8.472 48.215 48.928 1.00 35.08 296 PHE D C 1
ATOM 12483 O O . PHE D 1 316 ? 9.318 49.112 48.928 1.00 34.40 296 PHE D O 1
ATOM 12491 N N . ILE D 1 317 ? 7.674 47.995 49.970 1.00 33.23 297 ILE D N 1
ATOM 12492 C CA . ILE D 1 317 ? 7.819 48.828 51.154 1.00 34.06 297 ILE D CA 1
ATOM 12493 C C . ILE D 1 317 ? 9.206 48.622 51.765 1.00 34.68 297 ILE D C 1
ATOM 12494 O O . ILE D 1 317 ? 9.837 49.579 52.229 1.00 35.71 297 ILE D O 1
ATOM 12499 N N . LYS D 1 318 ? 9.683 47.381 51.769 1.00 33.37 298 LYS D N 1
ATOM 12500 C CA . LYS D 1 318 ? 10.997 47.100 52.330 1.00 34.81 298 LYS D CA 1
ATOM 12501 C C . LYS D 1 318 ? 12.069 47.875 51.576 1.00 36.80 298 LYS D C 1
ATOM 12502 O O . LYS D 1 318 ? 12.916 48.523 52.199 1.00 37.97 298 LYS D O 1
ATOM 12508 N N . GLU D 1 319 ? 12.024 47.818 50.242 1.00 36.52 299 GLU D N 1
ATOM 12509 C CA . GLU D 1 319 ? 12.980 48.544 49.406 1.00 36.47 299 GLU D CA 1
ATOM 12510 C C . GLU D 1 319 ? 12.917 50.023 49.752 1.00 35.04 299 GLU D C 1
ATOM 12511 O O . GLU D 1 319 ? 13.939 50.710 49.791 1.00 35.02 299 GLU D O 1
ATOM 12517 N N . ILE D 1 320 ? 11.704 50.509 49.982 1.00 32.85 300 ILE D N 1
ATOM 12518 C CA . ILE D 1 320 ? 11.507 51.905 50.327 1.00 34.62 300 ILE D CA 1
ATOM 12519 C C . ILE D 1 320 ? 12.285 52.267 51.596 1.00 36.81 300 ILE D C 1
ATOM 12520 O O . ILE D 1 320 ? 12.878 53.347 51.670 1.00 37.14 300 ILE D O 1
ATOM 12525 N N . SER D 1 321 ? 12.293 51.375 52.585 1.00 37.03 301 SER D N 1
ATOM 12526 C CA . SER D 1 321 ? 13.015 51.665 53.818 1.00 39.70 301 SER D CA 1
ATOM 12527 C C . SER D 1 321 ? 14.506 51.422 53.643 1.00 39.82 301 SER D C 1
ATOM 12528 O O . SER D 1 321 ? 15.282 51.671 54.554 1.00 41.55 301 SER D O 1
ATOM 12531 N N . LEU D 1 322 ? 14.907 50.931 52.473 1.00 40.07 302 LEU D N 1
ATOM 12532 C CA . LEU D 1 322 ? 16.322 50.685 52.194 1.00 39.72 302 LEU D CA 1
ATOM 12533 C C . LEU D 1 322 ? 16.917 51.806 51.339 1.00 39.83 302 LEU D C 1
ATOM 12534 O O . LEU D 1 322 ? 18.091 51.764 50.970 1.00 41.55 302 LEU D O 1
ATOM 12539 N N . SER D 1 323 ? 16.107 52.806 51.025 1.00 38.90 303 SER D N 1
ATOM 12540 C CA . SER D 1 323 ? 16.558 53.911 50.196 1.00 37.84 303 SER D CA 1
ATOM 12541 C C . SER D 1 323 ? 17.076 55.054 51.048 1.00 37.55 303 SER D C 1
ATOM 12542 O O . SER D 1 323 ? 17.867 55.870 50.580 1.00 35.97 303 SER D O 1
ATOM 12545 N N . TYR D 1 324 ? 16.618 55.109 52.298 1.00 37.80 304 TYR D N 1
ATOM 12546 C CA . TYR D 1 324 ? 17.007 56.172 53.221 1.00 36.32 304 TYR D CA 1
ATOM 12547 C C . TYR D 1 324 ? 18.446 56.018 53.668 1.00 35.69 304 TYR D C 1
ATOM 12548 O O . TYR D 1 324 ? 18.825 54.983 54.205 1.00 37.37 304 TYR D O 1
ATOM 12557 N N . PRO D 1 325 ? 19.279 57.044 53.434 1.00 35.35 305 PRO D N 1
ATOM 12558 C CA . PRO D 1 325 ? 20.680 56.934 53.856 1.00 33.32 305 PRO D CA 1
ATOM 12559 C C . PRO D 1 325 ? 20.878 57.314 55.324 1.00 32.37 305 PRO D C 1
ATOM 12560 O O . PRO D 1 325 ? 20.424 58.371 55.765 1.00 31.84 305 PRO D O 1
ATOM 12564 N N . GLY D 1 326 ? 21.542 56.441 56.077 1.00 30.98 306 GLY D N 1
ATOM 12565 C CA . GLY D 1 326 ? 21.816 56.729 57.471 1.00 28.23 306 GLY D CA 1
ATOM 12566 C C . GLY D 1 326 ? 20.671 56.529 58.442 1.00 29.01 306 GLY D C 1
ATOM 12567 O O . GLY D 1 326 ? 19.635 55.973 58.096 1.00 28.75 306 GLY D O 1
ATOM 12568 N N . ARG D 1 327 ? 20.876 57.014 59.664 1.00 29.72 307 ARG D N 1
ATOM 12569 C CA . ARG D 1 327 ? 19.922 56.901 60.761 1.00 28.24 307 ARG D CA 1
ATOM 12570 C C . ARG D 1 327 ? 19.102 58.162 60.883 1.00 27.49 307 ARG D C 1
ATOM 12571 O O . ARG D 1 327 ? 19.547 59.235 60.496 1.00 29.03 307 ARG D O 1
ATOM 12579 N N . ALA D 1 328 ? 17.905 58.041 61.436 1.00 26.90 308 ALA D N 1
ATOM 12580 C CA . ALA D 1 328 ? 17.029 59.194 61.546 1.00 25.74 308 ALA D CA 1
ATOM 12581 C C . ALA D 1 328 ? 16.489 59.486 62.937 1.00 25.61 308 ALA D C 1
ATOM 12582 O O . ALA D 1 328 ? 16.586 58.671 63.858 1.00 25.23 308 ALA D O 1
ATOM 12584 N N . SER D 1 329 ? 15.918 60.675 63.070 1.00 25.39 309 SER D N 1
ATOM 12585 C CA . SER D 1 329 ? 15.311 61.113 64.313 1.00 25.28 309 SER D CA 1
ATOM 12586 C C . SER D 1 329 ? 14.041 60.301 64.511 1.00 27.32 309 SER D C 1
ATOM 12587 O O . SER D 1 329 ? 13.257 60.100 63.581 1.00 26.50 309 SER D O 1
ATOM 12590 N N . ALA D 1 330 ? 13.834 59.837 65.730 1.00 28.65 310 ALA D N 1
ATOM 12591 C CA . ALA D 1 330 ? 12.664 59.043 66.034 1.00 29.62 310 ALA D CA 1
ATOM 12592 C C . ALA D 1 330 ? 11.451 59.921 66.303 1.00 30.44 310 ALA D C 1
ATOM 12593 O O . ALA D 1 330 ? 10.316 59.441 66.264 1.00 30.88 310 ALA D O 1
ATOM 12595 N N . THR D 1 331 ? 11.686 61.204 66.563 1.00 29.79 311 THR D N 1
ATOM 12596 C CA . THR D 1 331 ? 10.592 62.121 66.882 1.00 30.16 311 THR D CA 1
ATOM 12597 C C . THR D 1 331 ? 9.375 62.109 65.959 1.00 30.77 311 THR D C 1
ATOM 12598 O O . THR D 1 331 ? 8.250 61.978 66.431 1.00 31.38 311 THR D O 1
ATOM 12602 N N . PRO D 1 332 ? 9.574 62.252 64.636 1.00 30.90 312 PRO D N 1
ATOM 12603 C CA . PRO D 1 332 ? 8.389 62.240 63.770 1.00 29.81 312 PRO D CA 1
ATOM 12604 C C . PRO D 1 332 ? 7.610 60.927 63.820 1.00 28.95 312 PRO D C 1
ATOM 12605 O O . PRO D 1 332 ? 6.380 60.912 63.776 1.00 29.86 312 PRO D O 1
ATOM 12609 N N . VAL D 1 333 ? 8.321 59.819 63.931 1.00 28.22 313 VAL D N 1
ATOM 12610 C CA . VAL D 1 333 ? 7.654 58.526 64.005 1.00 26.95 313 VAL D CA 1
ATOM 12611 C C . VAL D 1 333 ? 6.830 58.441 65.296 1.00 26.63 313 VAL D C 1
ATOM 12612 O O . VAL D 1 333 ? 5.671 58.015 65.274 1.00 27.15 313 VAL D O 1
ATOM 12616 N N . VAL D 1 334 ? 7.421 58.857 66.414 1.00 25.63 314 VAL D N 1
ATOM 12617 C CA . VAL D 1 334 ? 6.723 58.835 67.699 1.00 25.85 314 VAL D CA 1
ATOM 12618 C C . VAL D 1 334 ? 5.473 59.719 67.645 1.00 27.82 314 VAL D C 1
ATOM 12619 O O . VAL D 1 334 ? 4.450 59.409 68.264 1.00 29.17 314 VAL D O 1
ATOM 12623 N N . ASN D 1 335 ? 5.560 60.827 66.915 1.00 27.06 315 ASN D N 1
ATOM 12624 C CA . ASN D 1 335 ? 4.426 61.723 66.789 1.00 27.03 315 ASN D CA 1
ATOM 12625 C C . ASN D 1 335 ? 3.248 61.002 66.159 1.00 25.91 315 ASN D C 1
ATOM 12626 O O . ASN D 1 335 ? 2.097 61.224 66.539 1.00 27.53 315 ASN D O 1
ATOM 12631 N N . THR D 1 336 ? 3.535 60.143 65.190 1.00 24.05 316 THR D N 1
ATOM 12632 C CA . THR D 1 336 ? 2.488 59.384 64.524 1.00 22.82 316 THR D CA 1
ATOM 12633 C C . THR D 1 336 ? 1.926 58.360 65.498 1.00 23.76 316 THR D C 1
ATOM 12634 O O . THR D 1 336 ? 0.707 58.269 65.684 1.00 26.10 316 THR D O 1
ATOM 12638 N N . LEU D 1 337 ? 2.814 57.594 66.123 1.00 22.85 317 LEU D N 1
ATOM 12639 C CA . LEU D 1 337 ? 2.395 56.604 67.090 1.00 22.34 317 LEU D CA 1
ATOM 12640 C C . LEU D 1 337 ? 1.537 57.275 68.139 1.00 23.03 317 LEU D C 1
ATOM 12641 O O . LEU D 1 337 ? 0.667 56.644 68.731 1.00 26.60 317 LEU D O 1
ATOM 12646 N N . VAL D 1 338 ? 1.778 58.561 68.366 1.00 22.28 318 VAL D N 1
ATOM 12647 C CA . VAL D 1 338 ? 1.021 59.307 69.355 1.00 22.14 318 VAL D CA 1
ATOM 12648 C C . VAL D 1 338 ? -0.356 59.728 68.849 1.00 22.86 318 VAL D C 1
ATOM 12649 O O . VAL D 1 338 ? -1.293 59.852 69.629 1.00 22.89 318 VAL D O 1
ATOM 12653 N N . SER D 1 339 ? -0.489 59.952 67.548 1.00 22.85 319 SER D N 1
ATOM 12654 C CA . SER D 1 339 ? -1.791 60.333 67.011 1.00 25.12 319 SER D CA 1
ATOM 12655 C C . SER D 1 339 ? -2.685 59.108 67.058 1.00 25.34 319 SER D C 1
ATOM 12656 O O . SER D 1 339 ? -3.848 59.185 67.454 1.00 24.99 319 SER D O 1
ATOM 12659 N N . LEU D 1 340 ? -2.120 57.974 66.661 1.00 24.43 320 LEU D N 1
ATOM 12660 C CA . LEU D 1 340 ? -2.852 56.727 66.644 1.00 24.49 320 LEU D CA 1
ATOM 12661 C C . LEU D 1 340 ? -3.374 56.333 68.022 1.00 25.26 320 LEU D C 1
ATOM 12662 O O . LEU D 1 340 ? -4.567 56.087 68.180 1.00 25.19 320 LEU D O 1
ATOM 12667 N N . LEU D 1 341 ? -2.499 56.296 69.024 1.00 26.76 321 LEU D N 1
ATOM 12668 C CA . LEU D 1 341 ? -2.903 55.910 70.379 1.00 27.09 321 LEU D CA 1
ATOM 12669 C C . LEU D 1 341 ? -3.759 56.948 71.099 1.00 28.81 321 LEU D C 1
ATOM 12670 O O . LEU D 1 341 ? -4.646 56.598 71.886 1.00 30.38 321 LEU D O 1
ATOM 12675 N N . SER D 1 342 ? -3.490 58.221 70.836 1.00 28.93 322 SER D N 1
ATOM 12676 C CA . SER D 1 342 ? -4.229 59.309 71.463 1.00 30.57 322 SER D CA 1
ATOM 12677 C C . SER D 1 342 ? -5.652 59.484 70.904 1.00 32.63 322 SER D C 1
ATOM 12678 O O . SER D 1 342 ? -6.603 59.712 71.650 1.00 32.76 322 SER D O 1
ATOM 12689 N N . GLY D 1 344 ? -7.481 57.209 68.503 1.00 33.86 324 GLY D N 1
ATOM 12690 C CA . GLY D 1 344 ? -8.187 55.944 68.544 1.00 33.18 324 GLY D CA 1
ATOM 12691 C C . GLY D 1 344 ? -9.112 55.920 67.337 1.00 32.62 324 GLY D C 1
ATOM 12692 O O . GLY D 1 344 ? -9.353 56.953 66.721 1.00 32.25 324 GLY D O 1
ATOM 12693 N N . SER D 1 345 ? -9.632 54.752 66.986 1.00 33.98 325 SER D N 1
ATOM 12694 C CA . SER D 1 345 ? -10.538 54.634 65.837 1.00 33.50 325 SER D CA 1
ATOM 12695 C C . SER D 1 345 ? -11.875 55.374 66.008 1.00 32.49 325 SER D C 1
ATOM 12696 O O . SER D 1 345 ? -12.359 56.008 65.078 1.00 32.30 325 SER D O 1
ATOM 12699 N N . LYS D 1 346 ? -12.480 55.302 67.187 1.00 34.32 326 LYS D N 1
ATOM 12700 C CA . LYS D 1 346 ? -13.752 55.991 67.385 1.00 36.27 326 LYS D CA 1
ATOM 12701 C C . LYS D 1 346 ? -13.597 57.461 67.037 1.00 36.47 326 LYS D C 1
ATOM 12702 O O . LYS D 1 346 ? -14.160 57.939 66.048 1.00 37.82 326 LYS D O 1
ATOM 12708 N N . ASN D 1 347 ? -12.825 58.174 67.850 1.00 35.42 327 ASN D N 1
ATOM 12709 C CA . ASN D 1 347 ? -12.621 59.594 67.631 1.00 35.41 327 ASN D CA 1
ATOM 12710 C C . ASN D 1 347 ? -12.209 59.937 66.207 1.00 34.76 327 ASN D C 1
ATOM 12711 O O . ASN D 1 347 ? -12.560 61.012 65.709 1.00 33.83 327 ASN D O 1
ATOM 12716 N N . TYR D 1 348 ? -11.479 59.041 65.543 1.00 33.15 328 TYR D N 1
ATOM 12717 C CA . TYR D 1 348 ? -11.065 59.334 64.181 1.00 32.92 328 TYR D CA 1
ATOM 12718 C C . TYR D 1 348 ? -12.244 59.322 63.226 1.00 33.90 328 TYR D C 1
ATOM 12719 O O . TYR D 1 348 ? -12.424 60.259 62.438 1.00 33.61 328 TYR D O 1
ATOM 12728 N N . LEU D 1 349 ? -13.044 58.261 63.283 1.00 34.59 329 LEU D N 1
ATOM 12729 C CA . LEU D 1 349 ? -14.199 58.165 62.404 1.00 35.35 329 LEU D CA 1
ATOM 12730 C C . LEU D 1 349 ? -15.143 59.322 62.682 1.00 35.76 329 LEU D C 1
ATOM 12731 O O . LEU D 1 349 ? -15.920 59.724 61.814 1.00 37.08 329 LEU D O 1
ATOM 12736 N N . GLU D 1 350 ? -15.057 59.863 63.891 1.00 34.56 330 GLU D N 1
ATOM 12737 C CA . GLU D 1 350 ? -15.889 60.984 64.282 1.00 35.65 330 GLU D CA 1
ATOM 12738 C C . GLU D 1 350 ? -15.371 62.282 63.654 1.00 35.57 330 GLU D C 1
ATOM 12739 O O . GLU D 1 350 ? -16.155 63.136 63.239 1.00 37.22 330 GLU D O 1
ATOM 12745 N N . LEU D 1 351 ? -14.054 62.447 63.595 1.00 33.53 331 LEU D N 1
ATOM 12746 C CA . LEU D 1 351 ? -13.508 63.642 62.982 1.00 31.69 331 LEU D CA 1
ATOM 12747 C C . LEU D 1 351 ? -13.896 63.589 61.516 1.00 31.95 331 LEU D C 1
ATOM 12748 O O . LEU D 1 351 ? -14.201 64.614 60.910 1.00 31.67 331 LEU D O 1
ATOM 12753 N N . VAL D 1 352 ? -13.894 62.387 60.945 1.00 31.86 332 VAL D N 1
ATOM 12754 C CA . VAL D 1 352 ? -14.261 62.230 59.545 1.00 31.85 332 VAL D CA 1
ATOM 12755 C C . VAL D 1 352 ? -15.720 62.632 59.320 1.00 33.11 332 VAL D C 1
ATOM 12756 O O . VAL D 1 352 ? -16.059 63.226 58.302 1.00 31.74 332 VAL D O 1
ATOM 12760 N N . LYS D 1 353 ? -16.580 62.299 60.273 1.00 35.08 333 LYS D N 1
ATOM 12761 C CA . LYS D 1 353 ? -17.986 62.630 60.146 1.00 37.81 333 LYS D CA 1
ATOM 12762 C C . LYS D 1 353 ? -18.130 64.149 60.232 1.00 38.15 333 LYS D C 1
ATOM 12763 O O . LYS D 1 353 ? -18.805 64.763 59.412 1.00 39.77 333 LYS D O 1
ATOM 12769 N N . ASN D 1 354 ? -17.485 64.755 61.224 1.00 38.25 334 ASN D N 1
ATOM 12770 C CA . ASN D 1 354 ? -17.545 66.198 61.385 1.00 37.28 334 ASN D CA 1
ATOM 12771 C C . ASN D 1 354 ? -17.015 66.898 60.132 1.00 37.74 334 ASN D C 1
ATOM 12772 O O . ASN D 1 354 ? -17.389 68.027 59.829 1.00 38.26 334 ASN D O 1
ATOM 12777 N N . GLN D 1 355 ? -16.137 66.230 59.402 1.00 37.74 335 GLN D N 1
ATOM 12778 C CA . GLN D 1 355 ? -15.586 66.822 58.193 1.00 38.84 335 GLN D CA 1
ATOM 12779 C C . GLN D 1 355 ? -16.729 67.038 57.204 1.00 38.99 335 GLN D C 1
ATOM 12780 O O . GLN D 1 355 ? -16.972 68.162 56.755 1.00 38.97 335 GLN D O 1
ATOM 12786 N N . LYS D 1 356 ? -17.439 65.959 56.888 1.00 37.91 336 LYS D N 1
ATOM 12787 C CA . LYS D 1 356 ? -18.556 66.015 55.955 1.00 39.43 336 LYS D CA 1
ATOM 12788 C C . LYS D 1 356 ? -19.520 67.169 56.220 1.00 39.79 336 LYS D C 1
ATOM 12789 O O . LYS D 1 356 ? -19.878 67.908 55.295 1.00 39.00 336 LYS D O 1
ATOM 12795 N N . ASN D 1 357 ? -19.942 67.333 57.472 1.00 40.15 337 ASN D N 1
ATOM 12796 C CA . ASN D 1 357 ? -20.873 68.413 57.795 1.00 41.26 337 ASN D CA 1
ATOM 12797 C C . ASN D 1 357 ? -20.219 69.778 57.696 1.00 40.26 337 ASN D C 1
ATOM 12798 O O . ASN D 1 357 ? -20.891 70.774 57.427 1.00 40.92 337 ASN D O 1
ATOM 12803 N N . SER D 1 358 ? -18.910 69.827 57.913 1.00 39.23 338 SER D N 1
ATOM 12804 C CA . SER D 1 358 ? -18.187 71.088 57.833 1.00 38.90 338 SER D CA 1
ATOM 12805 C C . SER D 1 358 ? -18.104 71.542 56.386 1.00 39.73 338 SER D C 1
ATOM 12806 O O . SER D 1 358 ? -18.273 72.724 56.083 1.00 39.27 338 SER D O 1
ATOM 12809 N N . LYS D 1 359 ? -17.850 70.587 55.498 1.00 40.67 339 LYS D N 1
ATOM 12810 C CA . LYS D 1 359 ? -17.738 70.864 54.080 1.00 41.40 339 LYS D CA 1
ATOM 12811 C C . LYS D 1 359 ? -19.076 71.408 53.600 1.00 43.68 339 LYS D C 1
ATOM 12812 O O . LYS D 1 359 ? -19.150 72.519 53.073 1.00 43.56 339 LYS D O 1
ATOM 12818 N N . LYS D 1 360 ? -20.134 70.621 53.794 1.00 45.22 340 LYS D N 1
ATOM 12819 C CA . LYS D 1 360 ? -21.470 71.026 53.378 1.00 46.06 340 LYS D CA 1
ATOM 12820 C C . LYS D 1 360 ? -21.785 72.439 53.835 1.00 46.57 340 LYS D C 1
ATOM 12821 O O . LYS D 1 360 ? -22.256 73.268 53.049 1.00 47.53 340 LYS D O 1
ATOM 12827 N N . LEU D 1 361 ? -21.524 72.714 55.106 1.00 45.43 341 LEU D N 1
ATOM 12828 C CA . LEU D 1 361 ? -21.790 74.040 55.643 1.00 45.63 341 LEU D CA 1
ATOM 12829 C C . LEU D 1 361 ? -20.976 75.030 54.819 1.00 46.63 341 LEU D C 1
ATOM 12830 O O . LEU D 1 361 ? -21.480 76.074 54.404 1.00 46.68 341 LEU D O 1
ATOM 12835 N N . LEU D 1 362 ? -19.716 74.684 54.575 1.00 47.26 342 LEU D N 1
ATOM 12836 C CA . LEU D 1 362 ? -18.830 75.542 53.807 1.00 46.94 342 LEU D CA 1
ATOM 12837 C C . LEU D 1 362 ? -19.382 75.806 52.412 1.00 47.95 342 LEU D C 1
ATOM 12838 O O . LEU D 1 362 ? -19.155 76.873 51.857 1.00 49.65 342 LEU D O 1
ATOM 12843 N N . ASP D 1 363 ? -20.110 74.850 51.845 1.00 48.57 343 ASP D N 1
ATOM 12844 C CA . ASP D 1 363 ? -20.682 75.049 50.516 1.00 50.80 343 ASP D CA 1
ATOM 12845 C C . ASP D 1 363 ? -21.967 75.870 50.628 1.00 53.23 343 ASP D C 1
ATOM 12846 O O . ASP D 1 363 ? -22.071 76.975 50.091 1.00 51.98 343 ASP D O 1
ATOM 12851 N N . GLU D 1 364 ? -22.948 75.312 51.329 1.00 56.32 344 GLU D N 1
ATOM 12852 C CA . GLU D 1 364 ? -24.229 75.977 51.508 1.00 59.55 344 GLU D CA 1
ATOM 12853 C C . GLU D 1 364 ? -24.115 77.220 52.383 1.00 59.45 344 GLU D C 1
ATOM 12854 O O . GLU D 1 364 ? -24.953 77.458 53.253 1.00 60.00 344 GLU D O 1
ATOM 12860 N N . LEU D 1 365 ? -23.071 78.006 52.136 1.00 59.08 345 LEU D N 1
ATOM 12861 C CA . LEU D 1 365 ? -22.817 79.243 52.868 1.00 58.77 345 LEU D CA 1
ATOM 12862 C C . LEU D 1 365 ? -21.974 80.114 51.944 1.00 59.77 345 LEU D C 1
ATOM 12863 O O . LEU D 1 365 ? -22.196 81.317 51.810 1.00 60.67 345 LEU D O 1
ATOM 12868 N N . LEU D 1 366 ? -20.998 79.480 51.306 1.00 60.06 346 LEU D N 1
ATOM 12869 C CA . LEU D 1 366 ? -20.103 80.152 50.377 1.00 59.69 346 LEU D CA 1
ATOM 12870 C C . LEU D 1 366 ? -20.908 80.433 49.119 1.00 60.49 346 LEU D C 1
ATOM 12871 O O . LEU D 1 366 ? -20.643 81.387 48.386 1.00 60.86 346 LEU D O 1
ATOM 12876 N N . ASN D 1 367 ? -21.900 79.586 48.876 1.00 60.82 347 ASN D N 1
ATOM 12877 C CA . ASN D 1 367 ? -22.761 79.733 47.714 1.00 60.76 347 ASN D CA 1
ATOM 12878 C C . ASN D 1 367 ? -23.703 80.917 47.922 1.00 61.56 347 ASN D C 1
ATOM 12879 O O . ASN D 1 367 ? -24.152 81.545 46.962 1.00 61.88 347 ASN D O 1
ATOM 12884 N N . ASP D 1 368 ? -23.987 81.224 49.184 1.00 61.25 348 ASP D N 1
ATOM 12885 C CA . ASP D 1 368 ? -24.854 82.342 49.525 1.00 61.86 348 ASP D CA 1
ATOM 12886 C C . ASP D 1 368 ? -24.164 83.652 49.168 1.00 62.52 348 ASP D C 1
ATOM 12887 O O . ASP D 1 368 ? -24.795 84.575 48.649 1.00 62.91 348 ASP D O 1
ATOM 12892 N N . LEU D 1 369 ? -22.864 83.723 49.445 1.00 62.21 349 LEU D N 1
ATOM 12893 C CA . LEU D 1 369 ? -22.076 84.915 49.157 1.00 61.99 349 LEU D CA 1
ATOM 12894 C C . LEU D 1 369 ? -22.003 85.142 47.646 1.00 62.69 349 LEU D C 1
ATOM 12895 O O . LEU D 1 369 ? -21.689 86.242 47.186 1.00 62.08 349 LEU D O 1
ATOM 12900 N N . SER D 1 370 ? -22.299 84.097 46.877 1.00 63.87 350 SER D N 1
ATOM 12901 C CA . SER D 1 370 ? -22.290 84.205 45.420 1.00 65.33 350 SER D CA 1
ATOM 12902 C C . SER D 1 370 ? -23.456 85.090 44.995 1.00 65.33 350 SER D C 1
ATOM 12903 O O . SER D 1 370 ? -23.410 85.746 43.953 1.00 65.85 350 SER D O 1
ATOM 12906 N N . LYS D 1 371 ? -24.500 85.099 45.819 1.00 64.62 351 LYS D N 1
ATOM 12907 C CA . LYS D 1 371 ? -25.685 85.900 45.555 1.00 64.03 351 LYS D CA 1
ATOM 12908 C C . LYS D 1 371 ? -25.381 87.376 45.796 1.00 62.90 351 LYS D C 1
ATOM 12909 O O . LYS D 1 371 ? -25.869 88.248 45.078 1.00 62.19 351 LYS D O 1
ATOM 12915 N N . LYS D 1 372 ? -24.567 87.645 46.813 1.00 61.78 352 LYS D N 1
ATOM 12916 C CA . LYS D 1 372 ? -24.197 89.010 47.170 1.00 60.63 352 LYS D CA 1
ATOM 12917 C C . LYS D 1 372 ? -23.331 89.669 46.100 1.00 59.67 352 LYS D C 1
ATOM 12918 O O . LYS D 1 372 ? -23.704 90.696 45.533 1.00 58.95 352 LYS D O 1
ATOM 12924 N N . THR D 1 373 ? -22.170 89.083 45.832 1.00 59.10 353 THR D N 1
ATOM 12925 C CA . THR D 1 373 ? -21.266 89.627 44.821 1.00 58.73 353 THR D CA 1
ATOM 12926 C C . THR D 1 373 ? -21.677 89.102 43.449 1.00 58.32 353 THR D C 1
ATOM 12927 O O . THR D 1 373 ? -22.785 88.584 43.282 1.00 57.68 353 THR D O 1
ATOM 12931 N N . GLY D 1 374 ? -20.789 89.247 42.468 1.00 58.28 354 GLY D N 1
ATOM 12932 C CA . GLY D 1 374 ? -21.080 88.747 41.136 1.00 58.64 354 GLY D CA 1
ATOM 12933 C C . GLY D 1 374 ? -21.643 87.349 41.286 1.00 58.95 354 GLY D C 1
ATOM 12934 O O . GLY D 1 374 ? -22.803 87.099 40.954 1.00 58.26 354 GLY D O 1
ATOM 12935 N N . GLY D 1 375 ? -20.822 86.440 41.808 1.00 59.67 355 GLY D N 1
ATOM 12936 C CA . GLY D 1 375 ? -21.271 85.077 42.028 1.00 60.39 355 GLY D CA 1
ATOM 12937 C C . GLY D 1 375 ? -20.470 83.995 41.331 1.00 60.52 355 GLY D C 1
ATOM 12938 O O . GLY D 1 375 ? -19.369 84.233 40.837 1.00 61.38 355 GLY D O 1
ATOM 12939 N N . LYS D 1 376 ? -21.043 82.794 41.319 1.00 60.30 356 LYS D N 1
ATOM 12940 C CA . LYS D 1 376 ? -20.463 81.608 40.693 1.00 58.96 356 LYS D CA 1
ATOM 12941 C C . LYS D 1 376 ? -19.658 80.728 41.647 1.00 57.82 356 LYS D C 1
ATOM 12942 O O . LYS D 1 376 ? -18.427 80.827 41.746 1.00 57.49 356 LYS D O 1
ATOM 12948 N N . PHE D 1 377 ? -20.387 79.874 42.358 1.00 55.88 357 PHE D N 1
ATOM 12949 C CA . PHE D 1 377 ? -19.808 78.916 43.290 1.00 53.64 357 PHE D CA 1
ATOM 12950 C C . PHE D 1 377 ? -19.269 77.825 42.370 1.00 51.26 357 PHE D C 1
ATOM 12951 O O . PHE D 1 377 ? -20.013 76.939 41.958 1.00 51.82 357 PHE D O 1
ATOM 12959 N N . LEU D 1 378 ? -17.983 77.906 42.032 1.00 48.59 358 LEU D N 1
ATOM 12960 C CA . LEU D 1 378 ? -17.366 76.938 41.132 1.00 45.42 358 LEU D CA 1
ATOM 12961 C C . LEU D 1 378 ? -17.710 75.496 41.458 1.00 45.26 358 LEU D C 1
ATOM 12962 O O . LEU D 1 378 ? -17.870 75.129 42.618 1.00 43.64 358 LEU D O 1
ATOM 12967 N N . ASP D 1 379 ? -17.832 74.682 40.415 1.00 46.83 359 ASP D N 1
ATOM 12968 C CA . ASP D 1 379 ? -18.158 73.271 40.575 1.00 46.85 359 ASP D CA 1
ATOM 12969 C C . ASP D 1 379 ? -16.922 72.399 40.393 1.00 45.09 359 ASP D C 1
ATOM 12970 O O . ASP D 1 379 ? -16.608 71.968 39.282 1.00 42.98 359 ASP D O 1
ATOM 12975 N N . VAL D 1 380 ? -16.234 72.138 41.500 1.00 44.08 360 VAL D N 1
ATOM 12976 C CA . VAL D 1 380 ? -15.017 71.330 41.485 1.00 41.68 360 VAL D CA 1
ATOM 12977 C C . VAL D 1 380 ? -15.175 69.989 42.209 1.00 41.18 360 VAL D C 1
ATOM 12978 O O . VAL D 1 380 ? -16.122 69.787 42.974 1.00 40.35 360 VAL D O 1
ATOM 12982 N N . GLU D 1 381 ? -14.240 69.079 41.951 1.00 41.09 361 GLU D N 1
ATOM 12983 C CA . GLU D 1 381 ? -14.250 67.741 42.538 1.00 40.69 361 GLU D CA 1
ATOM 12984 C C . GLU D 1 381 ? -13.909 67.630 44.024 1.00 40.11 361 GLU D C 1
ATOM 12985 O O . GLU D 1 381 ? -14.523 66.848 44.745 1.00 40.34 361 GLU D O 1
ATOM 12991 N N . SER D 1 382 ? -12.928 68.398 44.478 1.00 39.18 362 SER D N 1
ATOM 12992 C CA . SER D 1 382 ? -12.497 68.341 45.872 1.00 38.60 362 SER D CA 1
ATOM 12993 C C . SER D 1 382 ? -13.589 68.125 46.925 1.00 37.71 362 SER D C 1
ATOM 12994 O O . SER D 1 382 ? -14.590 68.835 46.957 1.00 37.66 362 SER D O 1
ATOM 12997 N N . PRO D 1 383 ? -13.409 67.116 47.791 1.00 37.19 363 PRO D N 1
ATOM 12998 C CA . PRO D 1 383 ? -14.374 66.818 48.853 1.00 37.56 363 PRO D CA 1
ATOM 12999 C C . PRO D 1 383 ? -13.923 67.548 50.117 1.00 38.92 363 PRO D C 1
ATOM 13000 O O . PRO D 1 383 ? -14.468 67.345 51.204 1.00 39.34 363 PRO D O 1
ATOM 13004 N N . ILE D 1 384 ? -12.920 68.407 49.954 1.00 39.11 364 ILE D N 1
ATOM 13005 C CA . ILE D 1 384 ? -12.357 69.164 51.061 1.00 38.42 364 ILE D CA 1
ATOM 13006 C C . ILE D 1 384 ? -12.400 70.660 50.828 1.00 37.85 364 ILE D C 1
ATOM 13007 O O . ILE D 1 384 ? -12.701 71.426 51.742 1.00 36.00 364 ILE D O 1
ATOM 13012 N N . ALA D 1 385 ? -12.093 71.075 49.605 1.00 38.96 365 ALA D N 1
ATOM 13013 C CA . ALA D 1 385 ? -12.057 72.498 49.283 1.00 42.76 365 ALA D CA 1
ATOM 13014 C C . ALA D 1 385 ? -13.084 73.023 48.272 1.00 44.71 365 ALA D C 1
ATOM 13015 O O . ALA D 1 385 ? -13.441 72.344 47.305 1.00 45.10 365 ALA D O 1
ATOM 13017 N N . SER D 1 386 ? -13.546 74.249 48.511 1.00 46.56 366 SER D N 1
ATOM 13018 C CA . SER D 1 386 ? -14.506 74.912 47.631 1.00 48.25 366 SER D CA 1
ATOM 13019 C C . SER D 1 386 ? -13.858 76.149 47.025 1.00 49.08 366 SER D C 1
ATOM 13020 O O . SER D 1 386 ? -12.835 76.627 47.518 1.00 49.69 366 SER D O 1
ATOM 13023 N N . CYS D 1 387 ? -14.461 76.671 45.962 1.00 50.45 367 CYS D N 1
ATOM 13024 C CA . CYS D 1 387 ? -13.938 77.855 45.296 1.00 52.09 367 CYS D CA 1
ATOM 13025 C C . CYS D 1 387 ? -15.024 78.826 44.867 1.00 52.99 367 CYS D C 1
ATOM 13026 O O . CYS D 1 387 ? -16.030 78.428 44.279 1.00 53.81 367 CYS D O 1
ATOM 13029 N N . ILE D 1 388 ? -14.809 80.105 45.152 1.00 53.82 368 ILE D N 1
ATOM 13030 C CA . ILE D 1 388 ? -15.761 81.140 44.777 1.00 55.39 368 ILE D CA 1
ATOM 13031 C C . ILE D 1 388 ? -15.067 82.154 43.872 1.00 57.12 368 ILE D C 1
ATOM 13032 O O . ILE D 1 388 ? -13.885 82.449 44.057 1.00 58.17 368 ILE D O 1
ATOM 13037 N N . SER D 1 389 ? -15.791 82.673 42.884 1.00 58.76 369 SER D N 1
ATOM 13038 C CA . SER D 1 389 ? -15.216 83.661 41.978 1.00 58.73 369 SER D CA 1
ATOM 13039 C C . SER D 1 389 ? -15.336 85.060 42.553 1.00 59.00 369 SER D C 1
ATOM 13040 O O . SER D 1 389 ? -16.176 85.325 43.411 1.00 58.67 369 SER D O 1
ATOM 13043 N N . VAL D 1 390 ? -14.491 85.957 42.065 1.00 59.84 370 VAL D N 1
ATOM 13044 C CA . VAL D 1 390 ? -14.487 87.328 42.540 1.00 61.09 370 VAL D CA 1
ATOM 13045 C C . VAL D 1 390 ? -13.879 88.239 41.470 1.00 61.99 370 VAL D C 1
ATOM 13046 O O . VAL D 1 390 ? -13.127 87.771 40.612 1.00 62.33 370 VAL D O 1
ATOM 13050 N N . ASN D 1 391 ? -14.208 89.530 41.506 1.00 62.38 371 ASN D N 1
ATOM 13051 C CA . ASN D 1 391 ? -13.669 90.469 40.522 1.00 63.07 371 ASN D CA 1
ATOM 13052 C C . ASN D 1 391 ? -12.301 91.012 40.897 1.00 63.04 371 ASN D C 1
ATOM 13053 O O . ASN D 1 391 ? -11.373 90.983 40.090 1.00 63.72 371 ASN D O 1
ATOM 13058 N N . SER D 1 392 ? -12.177 91.514 42.120 1.00 62.72 372 SER D N 1
ATOM 13059 C CA . SER D 1 392 ? -10.913 92.068 42.585 1.00 62.15 372 SER D CA 1
ATOM 13060 C C . SER D 1 392 ? -9.738 91.134 42.341 1.00 61.88 372 SER D C 1
ATOM 13061 O O . SER D 1 392 ? -9.906 89.994 41.913 1.00 60.76 372 SER D O 1
ATOM 13064 N N . ASP D 1 393 ? -8.539 91.637 42.608 1.00 63.03 373 ASP D N 1
ATOM 13065 C CA . ASP D 1 393 ? -7.336 90.842 42.438 1.00 64.59 373 ASP D CA 1
ATOM 13066 C C . ASP D 1 393 ? -7.338 89.815 43.563 1.00 63.96 373 ASP D C 1
ATOM 13067 O O . ASP D 1 393 ? -7.357 90.181 44.741 1.00 63.91 373 ASP D O 1
ATOM 13072 N N . PRO D 1 394 ? -7.328 88.516 43.213 1.00 63.01 374 PRO D N 1
ATOM 13073 C CA . PRO D 1 394 ? -7.329 87.418 44.188 1.00 62.07 374 PRO D CA 1
ATOM 13074 C C . PRO D 1 394 ? -6.217 87.588 45.214 1.00 60.38 374 PRO D C 1
ATOM 13075 O O . PRO D 1 394 ? -6.470 87.686 46.409 1.00 59.75 374 PRO D O 1
ATOM 13079 N N . VAL D 1 395 ? -4.986 87.625 44.718 1.00 60.50 375 VAL D N 1
ATOM 13080 C CA . VAL D 1 395 ? -3.800 87.786 45.546 1.00 61.00 375 VAL D CA 1
ATOM 13081 C C . VAL D 1 395 ? -3.963 88.873 46.605 1.00 61.89 375 VAL D C 1
ATOM 13082 O O . VAL D 1 395 ? -3.511 88.716 47.738 1.00 62.38 375 VAL D O 1
ATOM 13086 N N . GLU D 1 396 ? -4.608 89.972 46.232 1.00 62.90 376 GLU D N 1
ATOM 13087 C CA . GLU D 1 396 ? -4.827 91.078 47.157 1.00 64.01 376 GLU D CA 1
ATOM 13088 C C . GLU D 1 396 ? -5.907 90.746 48.177 1.00 63.75 376 GLU D C 1
ATOM 13089 O O . GLU D 1 396 ? -5.783 91.088 49.355 1.00 64.21 376 GLU D O 1
ATOM 13095 N N . ILE D 1 397 ? -6.966 90.085 47.720 1.00 63.04 377 ILE D N 1
ATOM 13096 C CA . ILE D 1 397 ? -8.065 89.700 48.599 1.00 63.34 377 ILE D CA 1
ATOM 13097 C C . ILE D 1 397 ? -7.520 88.671 49.593 1.00 63.19 377 ILE D C 1
ATOM 13098 O O . ILE D 1 397 ? -7.908 88.643 50.760 1.00 62.59 377 ILE D O 1
ATOM 13103 N N . ALA D 1 398 ? -6.605 87.836 49.116 1.00 63.03 378 ALA D N 1
ATOM 13104 C CA . ALA D 1 398 ? -5.986 86.821 49.951 1.00 63.52 378 ALA D CA 1
ATOM 13105 C C . ALA D 1 398 ? -5.194 87.514 51.054 1.00 64.35 378 ALA D C 1
ATOM 13106 O O . ALA D 1 398 ? -5.482 87.341 52.239 1.00 64.61 378 ALA D O 1
ATOM 13108 N N . ALA D 1 399 ? -4.202 88.305 50.650 1.00 64.80 379 ALA D N 1
ATOM 13109 C CA . ALA D 1 399 ? -3.352 89.043 51.584 1.00 64.53 379 ALA D CA 1
ATOM 13110 C C . ALA D 1 399 ? -4.170 89.928 52.519 1.00 64.51 379 ALA D C 1
ATOM 13111 O O . ALA D 1 399 ? -3.753 90.202 53.649 1.00 63.82 379 ALA D O 1
ATOM 13113 N N . LYS D 1 400 ? -5.328 90.384 52.047 1.00 64.63 380 LYS D N 1
ATOM 13114 C CA . LYS D 1 400 ? -6.186 91.228 52.866 1.00 64.94 380 LYS D CA 1
ATOM 13115 C C . LYS D 1 400 ? -6.811 90.340 53.934 1.00 65.21 380 LYS D C 1
ATOM 13116 O O . LYS D 1 400 ? -7.284 90.823 54.963 1.00 65.49 380 LYS D O 1
ATOM 13122 N N . LEU D 1 401 ? -6.806 89.035 53.680 1.00 65.22 381 LEU D N 1
ATOM 13123 C CA . LEU D 1 401 ? -7.336 88.066 54.634 1.00 65.42 381 LEU D CA 1
ATOM 13124 C C . LEU D 1 401 ? -6.215 87.681 55.600 1.00 66.07 381 LEU D C 1
ATOM 13125 O O . LEU D 1 401 ? -6.434 87.562 56.804 1.00 66.19 381 LEU D O 1
ATOM 13130 N N . TYR D 1 402 ? -5.014 87.488 55.063 1.00 67.12 382 TYR D N 1
ATOM 13131 C CA . TYR D 1 402 ? -3.863 87.136 55.886 1.00 68.36 382 TYR D CA 1
ATOM 13132 C C . TYR D 1 402 ? -3.786 88.147 57.014 1.00 68.83 382 TYR D C 1
ATOM 13133 O O . TYR D 1 402 ? -3.406 87.815 58.137 1.00 69.97 382 TYR D O 1
ATOM 13142 N N . ASN D 1 403 ? -4.147 89.388 56.696 1.00 68.59 383 ASN D N 1
ATOM 13143 C CA . ASN D 1 403 ? -4.139 90.475 57.667 1.00 68.52 383 ASN D CA 1
ATOM 13144 C C . ASN D 1 403 ? -5.521 90.642 58.289 1.00 68.24 383 ASN D C 1
ATOM 13145 O O . ASN D 1 403 ? -6.068 91.743 58.331 1.00 68.52 383 ASN D O 1
ATOM 13150 N N . LEU D 1 404 ? -6.077 89.531 58.764 1.00 67.97 384 LEU D N 1
ATOM 13151 C CA . LEU D 1 404 ? -7.387 89.506 59.408 1.00 66.84 384 LEU D CA 1
ATOM 13152 C C . LEU D 1 404 ? -7.502 88.205 60.195 1.00 66.31 384 LEU D C 1
ATOM 13153 O O . LEU D 1 404 ? -8.606 87.746 60.500 1.00 65.74 384 LEU D O 1
ATOM 13158 N N . ARG D 1 405 ? -6.345 87.621 60.508 1.00 65.68 385 ARG D N 1
ATOM 13159 C CA . ARG D 1 405 ? -6.245 86.371 61.268 1.00 65.19 385 ARG D CA 1
ATOM 13160 C C . ARG D 1 405 ? -6.604 85.115 60.481 1.00 64.42 385 ARG D C 1
ATOM 13161 O O . ARG D 1 405 ? -6.476 83.998 60.987 1.00 64.41 385 ARG D O 1
ATOM 13169 N N . VAL D 1 406 ? -7.053 85.293 59.246 1.00 63.19 386 VAL D N 1
ATOM 13170 C CA . VAL D 1 406 ? -7.415 84.153 58.421 1.00 60.74 386 VAL D CA 1
ATOM 13171 C C . VAL D 1 406 ? -6.160 83.516 57.837 1.00 60.17 386 VAL D C 1
ATOM 13172 O O . VAL D 1 406 ? -5.347 84.191 57.203 1.00 59.90 386 VAL D O 1
ATOM 13176 N N . THR D 1 407 ? -6.002 82.217 58.070 1.00 59.27 387 THR D N 1
ATOM 13177 C CA . THR D 1 407 ? -4.860 81.476 57.551 1.00 58.88 387 THR D CA 1
ATOM 13178 C C . THR D 1 407 ? -5.354 80.349 56.652 1.00 58.32 387 THR D C 1
ATOM 13179 O O . THR D 1 407 ? -6.353 79.694 56.955 1.00 57.96 387 THR D O 1
ATOM 13183 N N . GLY D 1 408 ? -4.665 80.144 55.535 1.00 57.72 388 GLY D N 1
ATOM 13184 C CA . GLY D 1 408 ? -5.046 79.075 54.632 1.00 57.20 388 GLY D CA 1
ATOM 13185 C C . GLY D 1 408 ? -5.822 79.422 53.373 1.00 56.27 388 GLY D C 1
ATOM 13186 O O . GLY D 1 408 ? -5.835 78.617 52.441 1.00 56.82 388 GLY D O 1
ATOM 13187 N N . PRO D 1 409 ? -6.475 80.593 53.292 1.00 55.64 389 PRO D N 1
ATOM 13188 C CA . PRO D 1 409 ? -7.216 80.890 52.063 1.00 54.06 389 PRO D CA 1
ATOM 13189 C C . PRO D 1 409 ? -6.269 81.125 50.893 1.00 53.31 389 PRO D C 1
ATOM 13190 O O . PRO D 1 409 ? -5.176 81.663 51.066 1.00 53.82 389 PRO D O 1
ATOM 13194 N N . ARG D 1 410 ? -6.692 80.710 49.705 1.00 51.87 390 ARG D N 1
ATOM 13195 C CA . ARG D 1 410 ? -5.890 80.877 48.502 1.00 50.93 390 ARG D CA 1
ATOM 13196 C C . ARG D 1 410 ? -6.559 81.861 47.545 1.00 50.65 390 ARG D C 1
ATOM 13197 O O . ARG D 1 410 ? -7.781 81.862 47.393 1.00 51.02 390 ARG D O 1
ATOM 13205 N N . GLY D 1 411 ? -5.746 82.701 46.914 1.00 50.05 391 GLY D N 1
ATOM 13206 C CA . GLY D 1 411 ? -6.253 83.671 45.964 1.00 49.54 391 GLY D CA 1
ATOM 13207 C C . GLY D 1 411 ? -5.480 83.475 44.680 1.00 50.18 391 GLY D C 1
ATOM 13208 O O . GLY D 1 411 ? -4.308 83.841 44.596 1.00 50.04 391 GLY D O 1
ATOM 13209 N N . ILE D 1 412 ? -6.119 82.891 43.674 1.00 51.09 392 ILE D N 1
ATOM 13210 C CA . ILE D 1 412 ? -5.427 82.646 42.420 1.00 51.96 392 ILE D CA 1
ATOM 13211 C C . ILE D 1 412 ? -5.966 83.457 41.253 1.00 53.30 392 ILE D C 1
ATOM 13212 O O . ILE D 1 412 ? -7.175 83.672 41.135 1.00 54.11 392 ILE D O 1
ATOM 13217 N N . LYS D 1 413 ? -5.048 83.917 40.404 1.00 54.36 393 LYS D N 1
ATOM 13218 C CA . LYS D 1 413 ? -5.386 84.701 39.220 1.00 54.01 393 LYS D CA 1
ATOM 13219 C C . LYS D 1 413 ? -5.542 83.744 38.055 1.00 53.18 393 LYS D C 1
ATOM 13220 O O . LYS D 1 413 ? -4.735 82.832 37.891 1.00 53.06 393 LYS D O 1
ATOM 13226 N N . LYS D 1 414 ? -6.575 83.956 37.244 1.00 52.98 394 LYS D N 1
ATOM 13227 C CA . LYS D 1 414 ? -6.834 83.096 36.094 1.00 52.13 394 LYS D CA 1
ATOM 13228 C C . LYS D 1 414 ? -5.606 82.998 35.189 1.00 51.48 394 LYS D C 1
ATOM 13229 O O . LYS D 1 414 ? -5.490 82.091 34.360 1.00 51.04 394 LYS D O 1
ATOM 13235 N N . THR D 1 415 ? -4.681 83.931 35.363 1.00 49.90 395 THR D N 1
ATOM 13236 C CA . THR D 1 415 ? -3.476 83.938 34.556 1.00 50.09 395 THR D CA 1
ATOM 13237 C C . THR D 1 415 ? -2.321 83.275 35.314 1.00 50.15 395 THR D C 1
ATOM 13238 O O . THR D 1 415 ? -1.190 83.225 34.830 1.00 50.63 395 THR D O 1
ATOM 13242 N N . ASP D 1 416 ? -2.626 82.747 36.496 1.00 49.94 396 ASP D N 1
ATOM 13243 C CA . ASP D 1 416 ? -1.637 82.090 37.348 1.00 49.09 396 ASP D CA 1
ATOM 13244 C C . ASP D 1 416 ? -1.428 80.625 36.967 1.00 49.49 396 ASP D C 1
ATOM 13245 O O . ASP D 1 416 ? -2.025 79.727 37.568 1.00 48.50 396 ASP D O 1
ATOM 13250 N N . HIS D 1 417 ? -0.567 80.390 35.981 1.00 50.01 397 HIS D N 1
ATOM 13251 C CA . HIS D 1 417 ? -0.274 79.042 35.499 1.00 50.24 397 HIS D CA 1
ATOM 13252 C C . HIS D 1 417 ? -0.063 78.021 36.606 1.00 49.00 397 HIS D C 1
ATOM 13253 O O . HIS D 1 417 ? -0.806 77.039 36.702 1.00 49.22 397 HIS D O 1
ATOM 13260 N N . PHE D 1 418 ? 0.947 78.254 37.439 1.00 47.37 398 PHE D N 1
ATOM 13261 C CA . PHE D 1 418 ? 1.269 77.342 38.532 1.00 44.62 398 PHE D CA 1
ATOM 13262 C C . PHE D 1 418 ? 0.097 77.129 39.483 1.00 42.91 398 PHE D C 1
ATOM 13263 O O . PHE D 1 418 ? -0.239 75.995 39.802 1.00 42.58 398 PHE D O 1
ATOM 13271 N N . GLY D 1 419 ? -0.519 78.221 39.932 1.00 41.11 399 GLY D N 1
ATOM 13272 C CA . GLY D 1 419 ? -1.643 78.127 40.853 1.00 40.18 399 GLY D CA 1
ATOM 13273 C C . GLY D 1 419 ? -2.880 77.413 40.327 1.00 40.65 399 GLY D C 1
ATOM 13274 O O . GLY D 1 419 ? -3.690 76.905 41.107 1.00 39.60 399 GLY D O 1
ATOM 13275 N N . ASN D 1 420 ? -3.034 77.373 39.006 1.00 40.72 400 ASN D N 1
ATOM 13276 C CA . ASN D 1 420 ? -4.186 76.727 38.395 1.00 41.21 400 ASN D CA 1
ATOM 13277 C C . ASN D 1 420 ? -3.879 75.321 37.904 1.00 41.02 400 ASN D C 1
ATOM 13278 O O . ASN D 1 420 ? -4.787 74.544 37.624 1.00 40.10 400 ASN D O 1
ATOM 13283 N N . CYS D 1 421 ? -2.601 74.987 37.803 1.00 41.14 401 CYS D N 1
ATOM 13284 C CA . CYS D 1 421 ? -2.223 73.661 37.341 1.00 43.25 401 CYS D CA 1
ATOM 13285 C C . CYS D 1 421 ? -2.705 73.501 35.897 1.00 45.38 401 CYS D C 1
ATOM 13286 O O . CYS D 1 421 ? -3.006 72.399 35.444 1.00 45.22 401 CYS D O 1
ATOM 13289 N N . TYR D 1 422 ? -2.775 74.625 35.188 1.00 48.30 402 TYR D N 1
ATOM 13290 C CA . TYR D 1 422 ? -3.209 74.668 33.794 1.00 50.56 402 TYR D CA 1
ATOM 13291 C C . TYR D 1 422 ? -2.330 75.676 33.042 1.00 51.11 402 TYR D C 1
ATOM 13292 O O . TYR D 1 422 ? -2.328 76.872 33.355 1.00 50.23 402 TYR D O 1
ATOM 13301 N N . LEU D 1 423 ? -1.587 75.186 32.052 1.00 51.44 403 LEU D N 1
ATOM 13302 C CA . LEU D 1 423 ? -0.685 76.033 31.275 1.00 52.28 403 LEU D CA 1
ATOM 13303 C C . LEU D 1 423 ? -1.369 77.122 30.449 1.00 52.92 403 LEU D C 1
ATOM 13304 O O . LEU D 1 423 ? -0.777 78.166 30.172 1.00 53.71 403 LEU D O 1
ATOM 13309 N N . GLY D 1 424 ? -2.606 76.883 30.038 1.00 51.78 404 GLY D N 1
ATOM 13310 C CA . GLY D 1 424 ? -3.293 77.898 29.270 1.00 50.82 404 GLY D CA 1
ATOM 13311 C C . GLY D 1 424 ? -3.830 78.924 30.245 1.00 50.15 404 GLY D C 1
ATOM 13312 O O . GLY D 1 424 ? -3.309 79.067 31.352 1.00 50.31 404 GLY D O 1
ATOM 13313 N N . THR D 1 425 ? -4.870 79.639 29.834 1.00 48.90 405 THR D N 1
ATOM 13314 C CA . THR D 1 425 ? -5.498 80.634 30.690 1.00 48.70 405 THR D CA 1
ATOM 13315 C C . THR D 1 425 ? -6.706 79.981 31.367 1.00 47.41 405 THR D C 1
ATOM 13316 O O . THR D 1 425 ? -7.524 79.338 30.711 1.00 47.88 405 THR D O 1
ATOM 13320 N N . TYR D 1 426 ? -6.809 80.123 32.683 1.00 46.50 406 TYR D N 1
ATOM 13321 C CA . TYR D 1 426 ? -7.940 79.539 33.392 1.00 44.35 406 TYR D CA 1
ATOM 13322 C C . TYR D 1 426 ? -9.136 80.484 33.302 1.00 45.60 406 TYR D C 1
ATOM 13323 O O . TYR D 1 426 ? -8.976 81.691 33.082 1.00 45.65 406 TYR D O 1
ATOM 13332 N N . THR D 1 427 ? -10.327 79.929 33.496 1.00 45.65 407 THR D N 1
ATOM 13333 C CA . THR D 1 427 ? -11.571 80.673 33.386 1.00 47.57 407 THR D CA 1
ATOM 13334 C C . THR D 1 427 ? -11.954 81.631 34.521 1.00 48.82 407 THR D C 1
ATOM 13335 O O . THR D 1 427 ? -12.826 82.484 34.341 1.00 49.99 407 THR D O 1
ATOM 13339 N N . HIS D 1 428 ? -11.311 81.531 35.678 1.00 49.57 408 HIS D N 1
ATOM 13340 C CA . HIS D 1 428 ? -11.698 82.406 36.782 1.00 50.67 408 HIS D CA 1
ATOM 13341 C C . HIS D 1 428 ? -10.597 82.934 37.684 1.00 49.82 408 HIS D C 1
ATOM 13342 O O . HIS D 1 428 ? -9.469 82.451 37.669 1.00 49.59 408 HIS D O 1
ATOM 13349 N N . ASP D 1 429 ? -10.969 83.948 38.462 1.00 49.54 409 ASP D N 1
ATOM 13350 C CA . ASP D 1 429 ? -10.123 84.573 39.475 1.00 50.47 409 ASP D CA 1
ATOM 13351 C C . ASP D 1 429 ? -10.933 84.148 40.699 1.00 50.40 409 ASP D C 1
ATOM 13352 O O . ASP D 1 429 ? -12.079 84.578 40.860 1.00 51.37 409 ASP D O 1
ATOM 13357 N N . TYR D 1 430 ? -10.359 83.307 41.556 1.00 49.67 410 TYR D N 1
ATOM 13358 C CA . TYR D 1 430 ? -11.105 82.799 42.705 1.00 47.68 410 TYR D CA 1
ATOM 13359 C C . TYR D 1 430 ? -10.404 82.793 44.061 1.00 48.08 410 TYR D C 1
ATOM 13360 O O . TYR D 1 430 ? -9.243 83.183 44.197 1.00 48.28 410 TYR D O 1
ATOM 13369 N N . ILE D 1 431 ? -11.146 82.327 45.057 1.00 48.21 411 ILE D N 1
ATOM 13370 C CA . ILE D 1 431 ? -10.681 82.234 46.432 1.00 49.74 411 ILE D CA 1
ATOM 13371 C C . ILE D 1 431 ? -11.097 80.875 46.974 1.00 50.88 411 ILE D C 1
ATOM 13372 O O . ILE D 1 431 ? -12.273 80.668 47.298 1.00 51.23 411 ILE D O 1
ATOM 13377 N N . VAL D 1 432 ? -10.150 79.949 47.071 1.00 50.45 412 VAL D N 1
ATOM 13378 C CA . VAL D 1 432 ? -10.471 78.623 47.585 1.00 50.55 412 VAL D CA 1
ATOM 13379 C C . VAL D 1 432 ? -10.223 78.488 49.081 1.00 50.50 412 VAL D C 1
ATOM 13380 O O . VAL D 1 432 ? -9.221 78.969 49.602 1.00 48.65 412 VAL D O 1
ATOM 13392 N N . ASN D 1 434 ? -10.599 75.624 52.541 1.00 48.22 414 ASN D N 1
ATOM 13393 C CA . ASN D 1 434 ? -10.633 74.201 52.840 1.00 44.84 414 ASN D CA 1
ATOM 13394 C C . ASN D 1 434 ? -11.426 73.789 54.061 1.00 41.26 414 ASN D C 1
ATOM 13395 O O . ASN D 1 434 ? -11.631 74.565 54.984 1.00 40.86 414 ASN D O 1
ATOM 13400 N N . ALA D 1 435 ? -11.876 72.543 54.038 1.00 38.67 415 ALA D N 1
ATOM 13401 C CA . ALA D 1 435 ? -12.615 71.959 55.142 1.00 36.70 415 ALA D CA 1
ATOM 13402 C C . ALA D 1 435 ? -11.844 70.681 55.461 1.00 35.03 415 ALA D C 1
ATOM 13403 O O . ALA D 1 435 ? -12.339 69.569 55.286 1.00 34.04 415 ALA D O 1
ATOM 13405 N N . ALA D 1 436 ? -10.607 70.854 55.904 1.00 33.74 416 ALA D N 1
ATOM 13406 C CA . ALA D 1 436 ? -9.760 69.718 56.237 1.00 32.44 416 ALA D CA 1
ATOM 13407 C C . ALA D 1 436 ? -10.292 69.008 57.469 1.00 31.23 416 ALA D C 1
ATOM 13408 O O . ALA D 1 436 ? -11.154 69.523 58.176 1.00 30.66 416 ALA D O 1
ATOM 13410 N N . ILE D 1 437 ? -9.776 67.818 57.719 1.00 30.46 417 ILE D N 1
ATOM 13411 C CA . ILE D 1 437 ? -10.206 67.055 58.873 1.00 32.12 417 ILE D CA 1
ATOM 13412 C C . ILE D 1 437 ? -9.832 67.834 60.128 1.00 32.87 417 ILE D C 1
ATOM 13413 O O . ILE D 1 437 ? -8.733 68.379 60.231 1.00 32.57 417 ILE D O 1
ATOM 13418 N N . GLY D 1 438 ? -10.762 67.906 61.071 1.00 34.77 418 GLY D N 1
ATOM 13419 C CA . GLY D 1 438 ? -10.506 68.616 62.307 1.00 35.13 418 GLY D CA 1
ATOM 13420 C C . GLY D 1 438 ? -10.848 70.093 62.269 1.00 37.53 418 GLY D C 1
ATOM 13421 O O . GLY D 1 438 ? -10.645 70.798 63.268 1.00 38.52 418 GLY D O 1
ATOM 13422 N N . VAL D 1 439 ? -11.354 70.579 61.136 1.00 36.79 419 VAL D N 1
ATOM 13423 C CA . VAL D 1 439 ? -11.711 71.992 61.032 1.00 38.05 419 VAL D CA 1
ATOM 13424 C C . VAL D 1 439 ? -12.912 72.304 61.934 1.00 40.14 419 VAL D C 1
ATOM 13425 O O . VAL D 1 439 ? -13.888 71.549 61.980 1.00 37.49 419 VAL D O 1
ATOM 13429 N N . ARG D 1 440 ? -12.826 73.419 62.654 1.00 43.65 420 ARG D N 1
ATOM 13430 C CA . ARG D 1 440 ? -13.889 73.841 63.563 1.00 48.96 420 ARG D CA 1
ATOM 13431 C C . ARG D 1 440 ? -14.907 74.726 62.840 1.00 49.75 420 ARG D C 1
ATOM 13432 O O . ARG D 1 440 ? -14.557 75.447 61.903 1.00 50.11 420 ARG D O 1
ATOM 13440 N N . THR D 1 441 ? -16.165 74.668 63.273 1.00 50.47 421 THR D N 1
ATOM 13441 C CA . THR D 1 441 ? -17.222 75.465 62.654 1.00 51.60 421 THR D CA 1
ATOM 13442 C C . THR D 1 441 ? -16.811 76.933 62.555 1.00 53.93 421 THR D C 1
ATOM 13443 O O . THR D 1 441 ? -17.000 77.567 61.513 1.00 54.91 421 THR D O 1
ATOM 13447 N N . GLU D 1 442 ? -16.248 77.462 63.641 1.00 54.68 422 GLU D N 1
ATOM 13448 C CA . GLU D 1 442 ? -15.784 78.847 63.684 1.00 54.49 422 GLU D CA 1
ATOM 13449 C C . GLU D 1 442 ? -14.866 79.109 62.494 1.00 53.73 422 GLU D C 1
ATOM 13450 O O . GLU D 1 442 ? -15.011 80.120 61.812 1.00 53.48 422 GLU D O 1
ATOM 13456 N N . ASP D 1 443 ? -13.916 78.210 62.244 1.00 53.16 423 ASP D N 1
ATOM 13457 C CA . ASP D 1 443 ? -13.018 78.393 61.104 1.00 54.10 423 ASP D CA 1
ATOM 13458 C C . ASP D 1 443 ? -13.852 78.601 59.837 1.00 53.93 423 ASP D C 1
ATOM 13459 O O . ASP D 1 443 ? -13.481 79.375 58.958 1.00 54.57 423 ASP D O 1
ATOM 13464 N N . ILE D 1 444 ? -14.980 77.904 59.747 1.00 52.30 424 ILE D N 1
ATOM 13465 C CA . ILE D 1 444 ? -15.840 78.005 58.578 1.00 50.78 424 ILE D CA 1
ATOM 13466 C C . ILE D 1 444 ? -16.721 79.248 58.591 1.00 50.92 424 ILE D C 1
ATOM 13467 O O . ILE D 1 444 ? -16.559 80.133 57.749 1.00 50.08 424 ILE D O 1
ATOM 13472 N N . VAL D 1 445 ? -17.648 79.313 59.538 1.00 51.04 425 VAL D N 1
ATOM 13473 C CA . VAL D 1 445 ? -18.536 80.461 59.656 1.00 52.06 425 VAL D CA 1
ATOM 13474 C C . VAL D 1 445 ? -17.784 81.793 59.561 1.00 53.76 425 VAL D C 1
ATOM 13475 O O . VAL D 1 445 ? -18.101 82.650 58.732 1.00 53.93 425 VAL D O 1
ATOM 13479 N N . ASN D 1 446 ? -16.775 81.958 60.403 1.00 54.66 426 ASN D N 1
ATOM 13480 C CA . ASN D 1 446 ? -16.013 83.198 60.434 1.00 56.60 426 ASN D CA 1
ATOM 13481 C C . ASN D 1 446 ? -15.072 83.457 59.257 1.00 57.07 426 ASN D C 1
ATOM 13482 O O . ASN D 1 446 ? -14.706 84.604 58.996 1.00 58.15 426 ASN D O 1
ATOM 13487 N N . SER D 1 447 ? -14.673 82.414 58.540 1.00 57.03 427 SER D N 1
ATOM 13488 C CA . SER D 1 447 ? -13.790 82.629 57.404 1.00 57.40 427 SER D CA 1
ATOM 13489 C C . SER D 1 447 ? -14.639 83.218 56.291 1.00 58.22 427 SER D C 1
ATOM 13490 O O . SER D 1 447 ? -14.180 84.067 55.528 1.00 58.16 427 SER D O 1
ATOM 13493 N N . VAL D 1 448 ? -15.887 82.763 56.214 1.00 59.31 428 VAL D N 1
ATOM 13494 C CA . VAL D 1 448 ? -16.825 83.237 55.203 1.00 61.65 428 VAL D CA 1
ATOM 13495 C C . VAL D 1 448 ? -17.234 84.671 55.534 1.00 62.57 428 VAL D C 1
ATOM 13496 O O . VAL D 1 448 ? -17.377 85.511 54.646 1.00 62.08 428 VAL D O 1
ATOM 13500 N N . SER D 1 449 ? -17.423 84.939 56.821 1.00 63.72 429 SER D N 1
ATOM 13501 C CA . SER D 1 449 ? -17.797 86.266 57.282 1.00 64.84 429 SER D CA 1
ATOM 13502 C C . SER D 1 449 ? -16.722 87.278 56.873 1.00 65.60 429 SER D C 1
ATOM 13503 O O . SER D 1 449 ? -17.007 88.258 56.186 1.00 65.75 429 SER D O 1
ATOM 13506 N N . LYS D 1 450 ? -15.484 87.037 57.293 1.00 66.31 430 LYS D N 1
ATOM 13507 C CA . LYS D 1 450 ? -14.385 87.936 56.954 1.00 67.18 430 LYS D CA 1
ATOM 13508 C C . LYS D 1 450 ? -14.255 88.066 55.439 1.00 67.62 430 LYS D C 1
ATOM 13509 O O . LYS D 1 450 ? -13.615 88.992 54.934 1.00 68.49 430 LYS D O 1
ATOM 13515 N N . LEU D 1 451 ? -14.864 87.134 54.715 1.00 67.56 431 LEU D N 1
ATOM 13516 C CA . LEU D 1 451 ? -14.811 87.151 53.261 1.00 68.23 431 LEU D CA 1
ATOM 13517 C C . LEU D 1 451 ? -15.848 88.135 52.708 1.00 69.85 431 LEU D C 1
ATOM 13518 O O . LEU D 1 451 ? -15.507 89.017 51.922 1.00 70.01 431 LEU D O 1
ATOM 13523 N N . GLU D 1 452 ? -17.103 87.991 53.130 1.00 71.21 432 GLU D N 1
ATOM 13524 C CA . GLU D 1 452 ? -18.175 88.874 52.670 1.00 73.30 432 GLU D CA 1
ATOM 13525 C C . GLU D 1 452 ? -17.743 90.337 52.747 1.00 74.61 432 GLU D C 1
ATOM 13526 O O . GLU D 1 452 ? -17.989 91.121 51.826 1.00 74.93 432 GLU D O 1
ATOM 13532 N N . LYS D 1 453 ? -17.094 90.692 53.854 1.00 75.81 433 LYS D N 1
ATOM 13533 C CA . LYS D 1 453 ? -16.623 92.053 54.081 1.00 76.65 433 LYS D CA 1
ATOM 13534 C C . LYS D 1 453 ? -15.817 92.581 52.900 1.00 76.98 433 LYS D C 1
ATOM 13535 O O . LYS D 1 453 ? -15.496 93.768 52.844 1.00 77.67 433 LYS D O 1
ATOM 13541 N N . ILE D 1 454 ? -15.494 91.702 51.957 1.00 76.70 434 ILE D N 1
ATOM 13542 C CA . ILE D 1 454 ? -14.727 92.099 50.783 1.00 76.08 434 ILE D CA 1
ATOM 13543 C C . ILE D 1 454 ? -15.359 91.541 49.498 1.00 76.58 434 ILE D C 1
ATOM 13544 O O . ILE D 1 454 ? -16.258 92.216 48.949 1.00 76.52 434 ILE D O 1
#

Sequence (1696 aa):
LDFNIEGLIPKNEKRGELVLNEYLKEIEDVFNHRKIPENGIDDEKIKLFLKFLSDTDKDPKSVRIGEREARTYSKIHEELSSGFCHGIGRSGNLVDPQPKASGASIYALTNKILESFFKQLGLNVHAIATPISTGSISLCLSAARKKYGSNVVIYPYASHKSPIKAVSFVGNRLVETVLDGDRVYVPVEDIENAIKKEIELGNRPCVLSTLTFFPPRNSDDIVEIAKICENYDIPHIINGAYAIQNNYYLEKLKKAFKYRVDAVVSSSDKNLLTPIGGGLVYSTDAEFIKEISLSYPGRASATPVVNTLVSLLSGSKNYLELVKNQKNSKKLLDELLNDLSKKTGGKFLDVESPIASCISVNSDPVEIAAKLYNLRVTGPRGIKKTDHFGNCYLGTYTHDYIVNAAIGVRTEDIVNSVSKLEKILDFNIEGLIPKNEKRGELVLNEYLKEIEDVFNHRKIPENGIDDEKIKLFLKFLSDTDKDPKSVRIGEREARTYSKIHEELSSGFCHGIGRSGNLVDPQPKASGASIYALTNKILESFFKQLGLNVHAIATPISTGSISLCLSAARKKYGSNVVIYPYASHKSPIKAVSFVGNRLVETVLDGDRVYVPVEDIENAIKKEIELGNRPCVLSTLTFFPPRNSDDIVEIAKICENYDIPHIINGAYAIQNNYYLEKLKKAFKYRVDAVVSSSDKNLLTPIGGGLVYSTDAEFIKEISLSYPGRASATPVVNTLVSLLSGSKNYLELVKNQKNSKKLLDELLNDLSKKTGGKFLDVESPIASCISVNSDPVEIAAKLYNLRVTGPRGIKKTDHFGNCYLGTYTHDYIVNAAIGVRTEDIVNSVSKLEKILDFNIEGLIPKNEKRGELVLNEYLKEIEDVFNHRKIPENGIDDEKIKLFLKFLSDTDKDPKSVRIGEREARTYSKIHEELSSGFCHGIGRSGNLVDPQPKASGASIYALTNKILESFFKQLGLNVHAIATPISTGSISLCLSAARKKYGSNVVIYPYASHKSPIKAVSFVGNRLVETVLDGDRVYVPVEDIENAIKKEIELGNRPCVLSTLTFFPPRNSDDIVEIAKICENYDIPHIINGAYAIQNNYYLEKLKKAFKYRVDAVVSSSDKNLLTPIGGGLVYSTDAEFIKEISLSYPGRASATPVVNTLVSLLSGSKNYLELVKNQKNSKKLLDELLNDLSKKTGGKFLDVESPIASCISVNSDPVEIAAKLYNLRVTGPRGIKKTDHFGNCYLGTYTHDYIVNAAIGVRTEDIVNSVSKLEKILDFNIEGLIPKNEKRGELVLNEYLKEIEDVFNHRKIPENGIDDEKIKLFLKFLSDTDKDPKSVRIGEREARTYSKIHEELSSGFCHGIGRSGNLVDPQPKASGASIYALTNKILESFFKQLGLNVHAIATPISTGSISLCLSAARKKYGSNVVIYPYASHKSPIKAVSFVGNRLVETVLDGDRVYVPVEDIENAIKKEIELGNRPCVLSTLTFFPPRNSDDIVEIAKICENYDIPHIINGAYAIQNNYYLEKLKKAFKYRVDAVVSSSDKNLLTPIGGGLVYSTDAEFIKEISLSYPGRASATPVVNTLVSLLSGSKNYLELVKNQKNSKKLLDELLNDLSKKTGGKFLDVESPIASCISVNSDPVEIAAKLYNLRVTGPRGIKKTDHFGNCYLGTYTHDYIVNAAIGVRTEDIVNSVSKLEKI

Secondary structure (DSSP, 8-state):
------SSS----HHHHHHHHHHTHHHHHHHHH-S--SSPPPHHHHHHHHHHH--GGG-TT-EE-SS-----S-HHHHHHTTT-TT-BSBTTBTTS--TT-HHHH--HHHHHHHHHHHHHTT---EEEEESS----HHHHHHHHHHHH---EEEEE----HHHHHHHHHT---EE--EEETTEEE--HHHHHHHHHHHHHTT--EEEEEESS--TTBPPP-HHHHHHHHHHHT--EEEE-TTTTT-HHHHHHHHHHHTS--SEEEEEHHHHH-PPSS-EEEEES-HHHHHHHHTTS-S-B-SHHHHHHHHHHH--HHHHHHHHHHHHHHHHHHHHHHHHHHHHSS--B-----SS---EE-SS-HHHHHHHHHHTTEES--EE-TT-HHHHT-SS--S--EE----TT--HHHHHHHHHHHHT-/------SSS----HHHHHHHHHHHHHHHHHHHH-S--SSPPPHHHHHHHHHHH--GGG-TT-EE-SS------SHHHHHHHTT-TT-BSBTTBSSS-BTTBHHHH--HHHHHHHHHHHHTTT---EEEEESS----HHHHHHHHHHHH---EEEEE----HHHHHHHHHT---EE--EEETTEEE--HHHHHHHHHHHHHTT--EEEEEES---TTBPPP-HHHHHHHHHHTT--EEEE-TTTTT-HHHHHHHHHHTTS--SEEEEEHHHHH---SS-EEEEES-HHHHHHHTT-S-SPBPSHHHHHHHHHHH--HHHHHHHHHHHHHHHHHHHHHHHHHHHTTT--B-----SS---EE-SS-HHHHHHHHHHTTEES--EE-SS-TTTTT-SS--S--EE----TT--HHHHHHHHHHHHH-/------SSS----HHHHHHHHHHHHHHHHHHHH-S--SSPPPHHHHHHHHHHH--GGG-TT-EE-SS-----S-HHHHHHHTT-TT-BSBTTBTTS--TT-STTT--HHHHHHHHHHHHHHT---EEEEESS----HHHHHHHHHHHH---EEEEE----HHHHHHHHHT---EE--EEETTEEE--HHHHHHHHHHHHHTT--EEEEEES---TTBPPP-HHHHHHHHHHHT--EEEE-TT-TT-HHHHHHHHHHTTS---EEEEEHHHHH-PPSS-EEEEES-HHHHHHHTT-S-S-B-SHHHHHHHHHHH--HHHHHHHHHHHHHHHHHHHHHHHHHHHHSS--------SS---EE-SS-HHHHHHHHHTTTEES--EE-TT-HHHHT-SS--S--EE----TT--HHHHHHHHHHHHT-/-----TTSS----HHHHHHHHHHHHHHHHHHHH-S--SSPPPHHHHHHHHHHH--GGG-TT-EE--S-----S-HHHHHHTTT-TT-BSBTTBTTS--TTTSTTT--HHHHHHHHHHHHHTT---EEEEESS----HHHHHHHHHHHT---EEEEE----HHHHHHHHHT---EE--EEETTEEE--HHHHHHHHHHHHHTT--EEEEEE----TTBPPP-HHHHHHHHHHHT--EEEE-TT-TT-HHHHHHHHHHTTS---EEEEEHHHHS---SS-EEEEES-HHHHHHHHTSS-S-B-SHHHHHHHHHHH--HHHHHHHHHHHHHHHHHHHHHHTTHHHHSS--B-----SS---EE-SS-HHHHHHHHHTTTEES--EE-TT-HHHHT-SS--S--EE----TT--HHHHHHHHHHHHT-

InterPro domains:
  IPR008829 SepSecS/SepCysS family [PF05889] (58-435)
  IPR015421 Pyridoxal phosphate-dependent transferase, major domain [G3DSA:3.40.640.10] (2-436)
  IPR015424 Pyridoxal phosphate-dependent transferase [SSF53383] (4-434)
  IPR019872 O-phosphoseryl-tRNA(Sec) selenium transferase [PIRSF017689] (5-435)
  IPR019872 O-phosphoseryl-tRNA(Sec) selenium transferase [PTHR12944] (7-435)
  IPR019872 O-phosphoseryl-tRNA(Sec) selenium transferase [TIGR03531] (9-435)

CATH classification: 3.40.640.10

Solvent-accessible surface area: 57785 Å² total

Radius of gyration: 37.71 Å; Cα contacts (8 Å, |Δi|>4): 3908; chains: 4; bounding box: 96×66×121 Å

B-factor: mean 38.53, std 10.53, range [11.62, 79.26]